Protein 9DTS (pdb70)

InterPro domains:
  IPR000629 ATP-dependent RNA helicase DEAD-box, conserved site [PS00039] (180-188)
  IPR001650 Helicase, C-terminal domain-like [PF00271] (259-367)
  IPR001650 Helicase, C-terminal domain-like [PS51194] (245-406)
  IPR001650 Helicase, C-terminal domain-like [SM00490] (286-367)
  IPR011545 DEAD/DEAH-box helicase domain [PF00270] (57-222)
  IPR014001 Helicase superfamily 1/2, ATP-binding domain [PS51192] (63-234)
  IPR014001 Helicase superfamily 1/2, ATP-binding domain [SM00487] (51-249)
  IPR014014 RNA helicase, DEAD-box type, Q motif [PS51195] (32-60)
  IPR027417 P-loop containing nucleoside triphosphate hydrolase [G3DSA:3.40.50.300] (20-238)
  IPR027417 P-loop containing nucleoside triphosphate hydrolase [G3DSA:3.40.50.300] (239-406)
  IPR027417 P-loop containing nucleoside triphosphate hydrolase [SSF52540] (101-387)
  IPR044728 ATP-dependent RNA helicase eIF4A, DEAD-box helicase domain [cd18046] (34-235)

Secondary structure (DSSP, 8-state):
-----GGGS---HHHHHHHHHHT--S--HHHHHHHHHHHTT--EEEE--TTS-HHHHHHHHHHHH--TTS-S--EEEE-SSHHHHHHHHHHHHHHTTTTT--EEEE-TTS-HHHHHHHHHH---SEEEE-HHHHHHHHHTTSS--TT--EEEEETHHHHTSHHHHHHHHHHHTTS-TT-EEEEEES---HHHHHHHTTT-SS-EEE---GGG-S-TTEEEEEEEEESGGGHHHHHHHHHHHS--SEEEEE-S-HHHHHHHHHHHHHTT---EEE-TTS-HHHHHHHHHHHHHTS--EEEE-GGGTSS---TTEEEEEESSPPSSHHHHHHHHTTSSGGG--EEEEEEEETTHHHHHHHHHHHHT---EEPPTT-S---/--------GGGS---HHHHHHHHHHT--S--HHHHHHHHHHHTT--EEEE--TTS-HHHHHHHHHHHH--TT--S--EEEE-SSHHHHHHHHHHHHHHTTTTT--EEEE-TTS-HHHHHHHHHH---SEEEE-HHHHHHHHHTTSS--TT--EEEETTHHHHTSTTTHHHHHHHHTTS-TT-EEEEEES---HHHHHHGGGT-SS-EEE---GGG-S-TTEEEEEEEEESGGGHHHHHHHHHHHS--SEEEEE-S-HHHHHHHHHHHHHTT---EEE-TTS-HHHHHHHHHHHHHTSS-EEEE-GGGTSS---TTEEEEEESSPPSSHHHHHHHHT-SSGGG-SEEEEEEEETTTHHHHHHHHHHTT---EE-/-----GGGS---HHHHHHHHHHT--S--HHHHHHHHHHHTT--EEEE--TTSSHHHHHHHHHHHH--TTS-S--EEEE-SSHHHHHHHHHHHHHHTTTTT--EEEE-TTS-HHHHHHHHHH---SEEEE-HHHHHHHHHTTSS--TT--EEEEESHHHHTSHHHHHHHHHHHTTS-TT-EEEEEES---HHHHHHHTTT-SS-EEE---GGG-S-TTEEEEEEE--SGGGHHHHHHHHHHHHTTSEEEEE-S-HHHHHHHHHHHHHTT---EEE-TTS-HHHHHHHHHHHHTTS--EEEE-GGGTSS---TTEEEEEESSPPSSHHHHHHHHTTSSGGG--EEEEEEE-HHHHHHHHHHHHHHT---EEP-S-GGGT-/--------GGGS---HHHHHHHHHHT--S--HHHHHHHHHHHHT--EEEE--TTS-HHHHHHHHHHHH--TTS-S--EEEE-SSHHHHHHHHHHHHHHTGGGT--EEEE-TTS-HHHHHHHHHH---SEEEE-HHHHHHHHHTTSS--TT--EEEEETHHHHTSHHHHHHHHHHHTTS-TT-EEEEEES---HHHHHHGGGT-SS-EEE---GGG-S-TTEEEEEEE-SSTTTHHHHHHHHHHHHTTSEEEEE-SSHHHHHHHHHHHHHTT---EEE-TTS-HHHHHHHHHHHHHTS--EEEE-GGGSSS---TTEEEEEESSPPSSSHHHHHHHGGG--SS--EEEEEEE-TTTHHHHHHHHHHHT---EEP-

Nearest PDB structures (foldseek):
  8c6j-assembly1_7  TM=9.774E-01  e=3.886E-52  Homo sapiens
  7pq0-assembly1_B  TM=5.576E-01  e=4.250E-59  Homo sapiens
  3eiq-assembly1_D  TM=5.871E-01  e=2.611E-53  Homo sapiens
  3eiq-assembly1_A  TM=5.941E-01  e=2.576E-50  Homo sapiens
  1fuu-assembly1_B  TM=5.474E-01  e=3.182E-46  Saccharomyces cerevisiae

Radius of gyration: 38.24 Å; Cα contacts (8 Å, |Δi|>4): 2919; chains: 4; bounding box: 91×89×108 Å

Solvent-accessible surface area: 65005 Å² total; per-residue (Å²): 203,95,26,90,11,0,86,88,4,140,17,40,136,37,0,32,150,1,0,70,72,102,56,58,120,132,7,13,58,4,7,38,97,0,0,39,20,0,38,148,34,121,6,0,0,1,8,10,46,10,11,30,22,26,34,3,0,1,0,0,0,0,1,51,28,12,105,63,135,48,178,12,6,2,1,0,0,0,0,18,20,75,4,1,0,46,24,0,15,107,22,2,89,33,0,3,108,109,29,58,18,37,12,13,26,0,6,12,44,59,104,46,100,54,11,0,77,77,13,52,155,70,48,1,15,0,0,0,0,11,5,52,21,0,36,33,0,9,13,65,108,34,2,61,37,136,95,1,88,2,0,0,0,8,10,0,9,57,0,8,37,100,62,40,48,98,79,8,132,26,0,53,105,80,16,63,117,112,2,9,0,0,0,0,0,3,4,8,32,34,102,12,21,86,35,2,112,157,38,12,119,143,28,61,88,30,41,33,45,30,48,97,7,19,34,148,28,8,91,16,7,54,25,54,7,80,130,70,126,109,5,14,90,28,4,17,76,5,62,132,35,18,84,72,64,5,6,7,2,0,0,61,73,131,181,43,0,76,113,0,17,106,62,0,94,66,111,134,27,108,12,17,11,0,8,41,115,31,77,16,156,85,13,60,63,26,11,136,55,2,88,80,27,87,17,99,8,1,0,0,14,52,26,4,0,22,15,8,47,8,86,105,4,36,21,0,6,0,1,11,12,2,126,79,121,28,22,1,4,3,0,6,2,10,1,2,24,132,59,92,133,0,9,0,0,0,0,1,12,101,125,28,104,124,48,8,61,71,5,42,49,38,2,28,17,71,10,92,107,26,58,158,131,57,46,101,25,103,104,60,130,77,91,16,80,32,0,63,94,3,139,17,52,158,45,0,32,104,1,0,52,64,99,30,58,58,88,1,12,61,7,9,22,84,0,0,18,0,0,36,116,39,100,20,0,0,0,4,10,53,12,38,19,25,23,35,4,0,2,0,0,0,1,1,44,31,17,92,50,129,54,165,12,4,2,1,1,0,0,0,16,20,74,5,1,0,41,22,0,34,98,22,1,45,28,0,0,54,59,15,5,5,28,11,14,29,0,5,12,42,57,101,50,208,56,11,20,90,55,11,121,96,43,39,3,8,0,0,0,0,12,4,50,23,0,67,41,0,8,63,121,204,74,4,61,37,136,96,2,77,2,3,0,1,8,10,0,8,46,0,8,36,215,60,40,79,89,81,3,125,64,0,46,111,89,18,60,128,127,12,12,2,1,0,0,0,3,0,7,24,94,102,8,36,100,43,0,102,149,34,13,192,111,9,16,91,17,80,38,156,32,90,118,5,35,32,145,23,18,129,13,43,49,31,56,8,68,129,70,116,119,4,20,73,27,2,8,85,14,58,127,102,50,129,35,68,7,1,6,4,0,0,51,71,126,209,50,0,77,102,0,18,103,68,1,92,79,108,135,26,111,11,17,11,0,9,37,106,29,105,14,160,80,12,47,65,26,10,144,74,2,78,86,24,87,16,109,5,1,0,0,13,43,25,5,1,13,21,6,73,10,33,55,1,33,11,4,5,0,1,9,10,8,126,53,110,27,17,1,6,3,0,9,12,27,10,8,41,76,16,30,122,8,54,0,1,0,0,0,5,97,155,36,41,175,48,7,130,60,1,34,102,50,1,107,28,84,7,111,108,103,170,116,15,91,10,0,88,90,4,139,19,45,151,36,0,33,150,0,0,79,69,100,48,60,131,126,7,15,63,5,8,36,94,0,0,31,15,0,36,129,36,111,11,0,0,0,7,10,46,7,12,32,22,26,35,4,0,0,0,0,0,1,1,50,34,16,98,70,139,49,181,13,6,0,1,1,0,0,0,18,22,74,5,2,0,25,20,0,39,115,23,1,82,34,0,2,106,105,23,56,8,25,11,19,26,0,7,12,45,59,101,48,92,58,12,0,87,96,11,66,160,105,45,3,15,0,0,0,0,12,4,52,24,0,37,34,0,10,14,81,124,38,4,59,36,136,90,2,64,1,0,0,0,8,9,0,8,54,0,9,36,174,44,42,68,77,82,6,118,29,0,50,111,77,17,61,108,107,10,13,0,0,0,0,0,3,3,6,30,36,104,10,24,98,32,1,112,169,43,13,162,143,30,57,92,28,70,31,34,26,33,100,7,32,28,178,23,8,95,16,1,36,25,63,8,108,122,78,118,106,2,16,64,27,0,15,108,13,28,107,26,1,44,68,49,4,0,7,0,0,0,67,72,130,169,44,0,74,108,0,17,127,82,0,97,82,108,131,50,107,11,18,11,0,8,40,113,32,105,17,169,79,12,36,76,24,5,104,73,2,71,86,29,87,15,98,2,1,0,0,14,55,26,5,1,24,14,8,50,8,63,101,4,13,1,0,0,0,1,14,10,3,117,83,117,29,20,2,5,3,0,6,1,10,1,2,22,123,54,105,151,2,2,0,0,0,0,0,10,113,103,34,29,152,36,5,89,86,3,30,46,32,3,24,22,41,9,67,92,45,41,172,75,8,35,115,51,42,103,58,138,90,92,14,94,33,1,63,90,2,135,17,46,158,44,0,32,104,1,0,55,67,101,23,55,53,77,4,13,63,6,7,36,78,0,0,20,0,1,38,134,34,108,26,0,1,0,10,6,48,11,18,27,22,26,33,4,0,0,0,0,0,0,1,48,28,15,87,41,112,49,153,12,6,1,0,2,0,0,0,16,20,74,5,2,0,46,23,0,19,126,21,1,88,32,0,0,73,65,16,10,13,29,12,14,31,0,2,12,46,60,100,47,199,58,10,19,77,58,10,112,106,50,42,4,14,0,0,0,0,12,5,49,21,0,70,42,0,7,68,113,210,77,5,60,36,135,91,4,75,2,2,0,1,9,11,0,8,46,0,9,38,205,60,39,87,80,81,3,127,62,0,40,108,83,17,61,125,129,10,12,0,0,0,0,1,3,9,18,31,93,103,8,39,99,49,1,117,156,32,8,225,129,17,15,98,17,82,28,163,93,70,120,8,16,38,144,40,6,118,14,18,48,26,74,5,84,96,95,129,114,10,18,64,28,6,15,103,12,40,129,43,4,45,128,47,3,0,7,0,0,0,47,72,136,213,57,0,75,105,0,21,118,70,4,97,87,108,138,45,101,16,15,12,0,9,38,106,33,111,16,172,84,11,58,54,15,13,168,70,2,66,45,11,88,12,111,3,1,1,0,13,44,27,5,0,12,21,7,52,8,54,41,2,25,12,0,0,0,2,11,14,9,127,51,103,26,17,0,8,3,0,5,1,14,0,1,24,92,62,28,135,0,32,0,8,0,0,3,11,111,116,15,70,116,43,8,122,80,1,46,110,42,3,114,21,80,10,85,109,74,132

Organism: Homo sapiens (NCBI:txid9606)

Structure (mmCIF, N/CA/C/O backbone):
data_9DTS
#
_entry.id   9DTS
#
_cell.length_a   66.110
_cell.length_b   87.314
_cell.length_c   93.159
_cell.angle_alpha   95.220
_cell.angle_beta   105.290
_cell.angle_gamma   108.350
#
_symmetry.space_group_name_H-M   'P 1'
#
loop_
_entity.id
_entity.type
_entity.pdbx_description
1 polymer 'Eukaryotic initiation factor 4A-I'
2 polymer "RNA (5'-R(P*AP*GP*AP*GP*AP*GP*AP*G)-3')"
3 non-polymer 'MAGNESIUM ION'
4 non-polymer 'PHOSPHOAMINOPHOSPHONIC ACID-ADENYLATE ESTER'
5 non-polymer "(3aR,4R,5S,5aR,10bR)-3a-hydroxy-N,8,10-trimethoxy-5a-(4-methoxyphenyl)-N,2-dimethyl-5-phenyl-3a,4,5,5a-tetrahydro-1H-[1]benzofuro[3',2':1,5]cyclopenta[1,2-d]imidazole-4-carboxamide"
6 water water
#
loop_
_atom_site.group_PDB
_atom_site.id
_atom_site.type_symbol
_atom_site.label_atom_id
_atom_site.label_alt_id
_atom_site.label_comp_id
_atom_site.label_asym_id
_atom_site.label_entity_id
_atom_site.label_seq_id
_atom_site.pdbx_PDB_ins_code
_atom_site.Cartn_x
_atom_site.Cartn_y
_atom_site.Cartn_z
_atom_site.occupancy
_atom_site.B_iso_or_equiv
_atom_site.auth_seq_id
_atom_site.auth_comp_id
_atom_site.auth_asym_id
_atom_site.auth_atom_id
_atom_site.pdbx_PDB_model_num
ATOM 1 N N . GLU A 1 11 ? -31.06550 18.31923 1.80668 1.000 57.01035 29 GLU A N 1
ATOM 2 C CA . GLU A 1 11 ? -30.34332 17.88060 3.00094 1.000 62.99086 29 GLU A CA 1
ATOM 3 C C . GLU A 1 11 ? -29.03048 18.62951 3.18738 1.000 61.03501 29 GLU A C 1
ATOM 4 O O . GLU A 1 11 ? -28.49689 18.67913 4.28830 1.000 57.02555 29 GLU A O 1
ATOM 15 N N . ILE A 1 12 ? -28.49871 19.17930 2.09965 1.000 59.48978 30 ILE A N 1
ATOM 16 C CA . ILE A 1 12 ? -27.30509 20.01632 2.12497 1.000 56.43465 30 ILE A CA 1
ATOM 17 C C . ILE A 1 12 ? -27.64755 21.27675 1.35117 1.000 54.65837 30 ILE A C 1
ATOM 18 O O . ILE A 1 12 ? -27.98108 21.20462 0.16284 1.000 54.56792 30 ILE A O 1
ATOM 34 N N . VAL A 1 13 ? -27.56812 22.42136 2.01872 1.000 52.33576 31 VAL A N 1
ATOM 35 C CA . VAL A 1 13 ? -28.00097 23.69672 1.45577 1.000 51.12873 31 VAL A CA 1
ATOM 36 C C . VAL A 1 13 ? -26.89203 24.69266 1.72290 1.000 48.85388 31 VAL A C 1
ATOM 37 O O . VAL A 1 13 ? -26.72884 25.15299 2.86280 1.000 44.72475 31 VAL A O 1
ATOM 50 N N . ASP A 1 14 ? -26.13927 25.03788 0.67609 1.000 49.63571 32 ASP A N 1
ATOM 51 C CA . ASP A 1 14 ? -24.86635 25.73295 0.81939 1.000 51.22859 32 ASP A CA 1
ATOM 52 C C . ASP A 1 14 ? -24.98874 27.25197 0.78438 1.000 41.79415 32 ASP A C 1
ATOM 53 O O . ASP A 1 14 ? -23.96474 27.93838 0.75345 1.000 43.37015 32 ASP A O 1
ATOM 62 N N . SER A 1 15 ? -26.20500 27.79382 0.82317 1.000 47.04766 33 SER A N 1
ATOM 63 C CA . SER A 1 15 ? -26.40886 29.23884 0.83925 1.000 44.94048 33 SER A CA 1
ATOM 64 C C . SER A 1 15 ? -27.50970 29.61955 1.82598 1.000 35.23422 33 SER A C 1
ATOM 65 O O . SER A 1 15 ? -28.59947 29.03829 1.80117 1.000 36.73484 33 SER A O 1
ATOM 73 N N . PHE A 1 16 ? -27.22832 30.61353 2.67338 1.000 34.87538 34 PHE A N 1
ATOM 74 C CA . PHE A 1 16 ? -28.27960 31.16233 3.52945 1.000 39.33134 34 PHE A CA 1
ATOM 75 C C . PHE A 1 16 ? -29.47290 31.61711 2.69722 1.000 40.41120 34 PHE A C 1
ATOM 76 O O . PHE A 1 16 ? -30.61791 31.56217 3.15771 1.000 38.96276 34 PHE A O 1
ATOM 93 N N . ASP A 1 17 ? -29.22704 32.02529 1.44922 1.000 41.64128 35 ASP A N 1
ATOM 94 C CA . ASP A 1 17 ? -30.28420 32.51514 0.56765 1.000 43.11176 35 ASP A CA 1
ATOM 95 C C . ASP A 1 17 ? -31.26737 31.43588 0.15338 1.000 42.99090 35 ASP A C 1
ATOM 96 O O . ASP A 1 17 ? -32.34995 31.77516 -0.34450 1.000 40.18474 35 ASP A O 1
ATOM 105 N N . ASP A 1 18 ? -30.92123 30.15667 0.35525 1.000 41.65594 36 ASP A N 1
ATOM 106 C CA . ASP A 1 18 ? -31.71514 29.01813 -0.08907 1.000 42.68048 36 ASP A CA 1
ATOM 107 C C . ASP A 1 18 ? -32.38923 28.28595 1.06503 1.000 43.55967 36 ASP A C 1
ATOM 108 O O . ASP A 1 18 ? -32.81477 27.13373 0.90514 1.000 47.31653 36 ASP A O 1
ATOM 117 N N . MET A 1 19 ? -32.50398 28.93079 2.22793 1.000 38.92547 37 MET A N 1
ATOM 118 C CA . MET A 1 19 ? -33.07079 28.30555 3.41857 1.000 42.64070 37 MET A CA 1
ATOM 119 C C . MET A 1 19 ? -34.45793 28.84599 3.75239 1.000 42.75233 37 MET A C 1
ATOM 120 O O . MET A 1 19 ? -35.03886 28.45830 4.78123 1.000 40.45526 37 MET A O 1
ATOM 134 N N . ASN A 1 20 ? -35.01033 29.72728 2.91601 1.000 40.70336 38 ASN A N 1
ATOM 135 C CA . ASN A 1 20 ? -36.36811 30.23519 3.10827 1.000 44.83367 38 ASN A CA 1
ATOM 136 C C . ASN A 1 20 ? -36.47499 31.05663 4.40110 1.000 39.53275 38 ASN A C 1
ATOM 137 O O . ASN A 1 20 ? -37.47406 30.99950 5.10990 1.000 41.60387 38 ASN A O 1
ATOM 148 N N . LEU A 1 21 ? -35.41875 31.79626 4.71304 1.000 34.19023 39 LEU A N 1
ATOM 149 C CA . LEU A 1 21 ? -35.38437 32.66067 5.88519 1.000 34.89361 39 LEU A CA 1
ATOM 150 C C . LEU A 1 21 ? -36.05313 33.99707 5.59444 1.000 38.11464 39 LEU A C 1
ATOM 151 O O . LEU A 1 21 ? -36.04171 34.48753 4.46085 1.000 37.70703 39 LEU A O 1
ATOM 167 N N . SER A 1 22 ? -36.62142 34.60543 6.63170 1.000 37.89733 40 SER A N 1
ATOM 168 C CA . SER A 1 22 ? -37.22103 35.93116 6.46332 1.000 38.62142 40 SER A CA 1
ATOM 169 C C . SER A 1 22 ? -36.15736 36.96099 6.08739 1.000 37.50691 40 SER A C 1
ATOM 170 O O . SER A 1 22 ? -34.96658 36.80733 6.37642 1.000 36.75220 40 SER A O 1
ATOM 178 N N . GLU A 1 23 ? -36.60014 38.04580 5.42692 1.000 36.94042 41 GLU A N 1
ATOM 179 C CA . GLU A 1 23 ? -35.64854 39.04374 4.94900 1.000 37.42883 41 GLU A CA 1
ATOM 180 C C . GLU A 1 23 ? -34.90621 39.70444 6.10103 1.000 31.11365 41 GLU A C 1
ATOM 181 O O . GLU A 1 23 ? -33.71567 40.02950 5.97323 1.000 35.89630 41 GLU A O 1
ATOM 193 N N . SER A 1 24 ? -35.58543 39.91711 7.23124 1.000 31.92898 42 SER A N 1
ATOM 194 C CA . SER A 1 24 ? -34.95254 40.56514 8.37874 1.000 33.11500 42 SER A CA 1
ATOM 195 C C . SER A 1 24 ? -33.90636 39.65623 9.01336 1.000 29.12154 42 SER A C 1
ATOM 196 O O . SER A 1 24 ? -32.84318 40.12728 9.45010 1.000 33.18729 42 SER A O 1
ATOM 204 N N . LEU A 1 25 ? -34.19002 38.36688 9.07103 1.000 33.98705 43 LEU A N 1
ATOM 205 C CA . LEU A 1 25 ? -33.20448 37.40279 9.58312 1.000 31.90458 43 LEU A CA 1
ATOM 206 C C . LEU A 1 25 ? -31.97432 37.35889 8.68771 1.000 24.67515 43 LEU A C 1
ATOM 207 O O . LEU A 1 25 ? -30.84208 37.49502 9.16282 1.000 28.02393 43 LEU A O 1
ATOM 223 N N . LEU A 1 26 ? -32.17828 37.22849 7.37418 1.000 32.01291 44 LEU A N 1
ATOM 224 C CA . LEU A 1 26 ? -31.04252 37.31132 6.46041 1.000 29.24929 44 LEU A CA 1
ATOM 225 C C . LEU A 1 26 ? -30.29503 38.62245 6.59965 1.000 33.11893 44 LEU A C 1
ATOM 226 O O . LEU A 1 26 ? -29.06100 38.63560 6.60802 1.000 37.13412 44 LEU A O 1
ATOM 242 N N . ARG A 1 27 ? -30.99504 39.76135 6.76780 1.000 33.01051 45 ARG A N 1
ATOM 243 C CA . ARG A 1 27 ? -30.23846 40.99611 6.92573 1.000 30.39486 45 ARG A CA 1
ATOM 244 C C . ARG A 1 27 ? -29.34286 40.92375 8.14787 1.000 28.28383 45 ARG A C 1
ATOM 245 O O . ARG A 1 27 ? -28.21010 41.39814 8.13382 1.000 28.62878 45 ARG A O 1
ATOM 266 N N . GLY A 1 28 ? -29.85049 40.33521 9.23155 1.000 28.22657 46 GLY A N 1
ATOM 267 C CA . GLY A 1 28 ? -29.04766 40.23333 10.42894 1.000 30.56383 46 GLY A CA 1
ATOM 268 C C . GLY A 1 28 ? -27.86671 39.27474 10.28337 1.000 23.07372 46 GLY A C 1
ATOM 269 O O . GLY A 1 28 ? -26.78610 39.55586 10.79815 1.000 26.34993 46 GLY A O 1
ATOM 273 N N . ILE A 1 29 ? -28.07869 38.14387 9.61095 1.000 28.88920 47 ILE A N 1
ATOM 274 C CA . ILE A 1 29 ? -26.98316 37.18657 9.33960 1.000 29.87481 47 ILE A CA 1
ATOM 275 C C . ILE A 1 29 ? -25.86276 37.88219 8.56908 1.000 30.91896 47 ILE A C 1
ATOM 276 O O . ILE A 1 29 ? -24.68742 37.86260 8.96817 1.000 27.55395 47 ILE A O 1
ATOM 292 N N . TYR A 1 30 ? -26.22164 38.54939 7.46104 1.000 33.90934 48 TYR A N 1
ATOM 293 C CA . TYR A 1 30 ? -25.19058 39.21688 6.66687 1.000 34.46748 48 TYR A CA 1
ATOM 294 C C . TYR A 1 30 ? -24.54280 40.38418 7.39961 1.000 37.48410 48 TYR A C 1
ATOM 295 O O . TYR A 1 30 ? -23.33430 40.59612 7.27412 1.000 37.67381 48 TYR A O 1
ATOM 313 N N . ALA A 1 31 ? -25.30189 41.14064 8.21572 1.000 36.02787 49 ALA A N 1
ATOM 314 C CA . ALA A 1 31 ? -24.70428 42.24283 8.96051 1.000 32.73291 49 ALA A CA 1
ATOM 315 C C . ALA A 1 31 ? -23.68503 41.78217 9.99411 1.000 27.02822 49 ALA A C 1
ATOM 316 O O . ALA A 1 31 ? -22.79960 42.55005 10.37355 1.000 37.61802 49 ALA A O 1
ATOM 323 N N . TYR A 1 32 ? -23.85420 40.57064 10.53701 1.000 30.29060 50 TYR A N 1
ATOM 324 C CA . TYR A 1 32 ? -22.94036 40.04319 11.55945 1.000 34.34089 50 TYR A CA 1
ATOM 325 C C . TYR A 1 32 ? -21.61520 39.62352 10.93677 1.000 34.88418 50 TYR A C 1
ATOM 326 O O . TYR A 1 32 ? -20.61159 39.47875 11.65568 1.000 36.14404 50 TYR A O 1
ATOM 344 N N . GLY A 1 33 ? -21.59758 39.47128 9.60988 1.000 28.85665 51 GLY A N 1
ATOM 345 C CA . GLY A 1 33 ? -20.40042 39.13550 8.87231 1.000 36.03731 51 GLY A CA 1
ATOM 346 C C . GLY A 1 33 ? -20.32450 37.71972 8.33833 1.000 38.93111 51 GLY A C 1
ATOM 347 O O . GLY A 1 33 ? -19.27686 37.34480 7.81566 1.000 45.21520 51 GLY A O 1
ATOM 351 N N . PHE A 1 34 ? -21.38472 36.92332 8.46386 1.000 33.05296 52 PHE A N 1
ATOM 352 C CA . PHE A 1 34 ? -21.40449 35.61839 7.82112 1.000 41.25879 52 PHE A CA 1
ATOM 353 C C . PHE A 1 34 ? -21.61558 35.80802 6.33171 1.000 43.08919 52 PHE A C 1
ATOM 354 O O . PHE A 1 34 ? -22.26406 36.76261 5.89960 1.000 40.43971 52 PHE A O 1
ATOM 371 N N . GLU A 1 35 ? -21.06641 34.91135 5.54891 1.000 43.49119 53 GLU A N 1
ATOM 372 C CA . GLU A 1 35 ? -21.31811 34.97457 4.10575 1.000 42.77802 53 GLU A CA 1
ATOM 373 C C . GLU A 1 35 ? -21.87400 33.66780 3.56575 1.000 40.85913 53 GLU A C 1
ATOM 374 O O . GLU A 1 35 ? -22.83156 33.68992 2.79304 1.000 44.81280 53 GLU A O 1
ATOM 386 N N . LYS A 1 36 ? -21.31582 32.53279 3.97063 1.000 40.98900 54 LYS A N 1
ATOM 387 C CA . LYS A 1 36 ? -21.77677 31.22381 3.54105 1.000 39.73475 54 LYS A CA 1
ATOM 388 C C . LYS A 1 36 ? -21.88928 30.35105 4.78386 1.000 33.67092 54 LYS A C 1
ATOM 389 O O . LYS A 1 36 ? -21.06962 30.47511 5.70011 1.000 33.37509 54 LYS A O 1
ATOM 408 N N . PRO A 1 37 ? -22.86665 29.47287 4.84299 1.000 33.39545 55 PRO A N 1
ATOM 409 C CA . PRO A 1 37 ? -23.01599 28.63661 6.03058 1.000 34.30839 55 PRO A CA 1
ATOM 410 C C . PRO A 1 37 ? -21.88290 27.63417 6.17194 1.000 38.06579 55 PRO A C 1
ATOM 411 O O . PRO A 1 37 ? -21.33382 27.12338 5.18971 1.000 37.75880 55 PRO A O 1
ATOM 422 N N . SER A 1 38 ? -21.55822 27.33902 7.42209 1.000 33.19173 56 SER A N 1
ATOM 423 C CA . SER A 1 38 ? -20.61945 26.27563 7.74625 1.000 37.00596 56 SER A CA 1
ATOM 424 C C . SER A 1 38 ? -21.21302 24.90968 7.40066 1.000 33.42549 56 SER A C 1
ATOM 425 O O . SER A 1 38 ? -22.38662 24.76964 7.06582 1.000 36.27952 56 SER A O 1
ATOM 433 N N . ALA A 1 39 ? -20.36957 23.86810 7.46070 1.000 36.90061 57 ALA A N 1
ATOM 434 C CA . ALA A 1 39 ? -20.85808 22.53692 7.11704 1.000 36.31595 57 ALA A CA 1
ATOM 435 C C . ALA A 1 39 ? -22.02876 22.13585 8.00185 1.000 32.36954 57 ALA A C 1
ATOM 436 O O . ALA A 1 39 ? -23.03743 21.61996 7.51737 1.000 35.12086 57 ALA A O 1
ATOM 443 N N . ILE A 1 40 ? -21.92971 22.37989 9.30027 1.000 32.11450 58 ILE A N 1
ATOM 444 C CA . ILE A 1 40 ? -23.02101 21.96911 10.17112 1.000 32.22207 58 ILE A CA 1
ATOM 445 C C . ILE A 1 40 ? -24.27226 22.80843 9.89503 1.000 31.30860 58 ILE A C 1
ATOM 446 O O . ILE A 1 40 ? -25.38952 22.30904 9.96241 1.000 29.94567 58 ILE A O 1
ATOM 462 N N . GLN A 1 41 ? -24.10174 24.09262 9.59039 1.000 29.23498 59 GLN A N 1
ATOM 463 C CA . GLN A 1 41 ? -25.25939 24.94629 9.26747 1.000 32.15983 59 GLN A CA 1
ATOM 464 C C . GLN A 1 41 ? -26.00692 24.44742 8.03087 1.000 30.88371 59 GLN A C 1
ATOM 465 O O . GLN A 1 41 ? -27.24661 24.43927 7.99983 1.000 28.04707 59 GLN A O 1
ATOM 479 N N . GLN A 1 42 ? -25.25321 23.96084 7.02469 1.000 34.78188 60 GLN A N 1
ATOM 480 C CA . GLN A 1 42 ? -25.84146 23.46831 5.78412 1.000 35.56025 60 GLN A CA 1
ATOM 481 C C . GLN A 1 42 ? -26.65830 22.20308 5.99079 1.000 34.84461 60 GLN A C 1
ATOM 482 O O . GLN A 1 42 ? -27.53043 21.89995 5.16695 1.000 39.32364 60 GLN A O 1
ATOM 496 N N . ARG A 1 43 ? -26.38061 21.46213 7.05971 1.000 32.33065 61 ARG A N 1
ATOM 497 C CA . ARG A 1 43 ? -27.09159 20.23054 7.35554 1.000 34.28486 61 ARG A CA 1
ATOM 498 C C . ARG A 1 43 ? -28.18616 20.39819 8.40019 1.000 37.63831 61 ARG A C 1
ATOM 499 O O . ARG A 1 43 ? -29.23256 19.76148 8.30753 1.000 34.68087 61 ARG A O 1
ATOM 520 N N . ALA A 1 44 ? -27.97892 21.24708 9.40660 1.000 30.85051 62 ALA A N 1
ATOM 521 C CA . ALA A 1 44 ? -28.87069 21.18598 10.56110 1.000 32.57302 62 ALA A CA 1
ATOM 522 C C . ALA A 1 44 ? -29.88449 22.31908 10.63561 1.000 29.65032 62 ALA A C 1
ATOM 523 O O . ALA A 1 44 ? -30.93787 22.13514 11.26331 1.000 31.82559 62 ALA A O 1
ATOM 530 N N . ILE A 1 45 ? -29.65153 23.46215 10.00092 1.000 31.10222 63 ILE A N 1
ATOM 531 C CA . ILE A 1 45 ? -30.58380 24.57429 10.20050 1.000 31.46360 63 ILE A CA 1
ATOM 532 C C . ILE A 1 45 ? -31.98562 24.16890 9.74078 1.000 31.97264 63 ILE A C 1
ATOM 533 O O . ILE A 1 45 ? -32.96738 24.28467 10.48903 1.000 30.42858 63 ILE A O 1
ATOM 549 N N . LEU A 1 46 ? -32.09307 23.56775 8.54648 1.000 35.36847 64 LEU A N 1
ATOM 550 C CA . LEU A 1 46 ? -33.42509 23.32198 7.98776 1.000 36.35238 64 LEU A CA 1
ATOM 551 C C . LEU A 1 46 ? -34.24214 22.28106 8.75345 1.000 32.84030 64 LEU A C 1
ATOM 552 O O . LEU A 1 46 ? -35.44465 22.51263 8.96575 1.000 32.51928 64 LEU A O 1
ATOM 568 N N . PRO A 1 47 ? -33.71550 21.13204 9.14583 1.000 31.62064 65 PRO A N 1
ATOM 569 C CA . PRO A 1 47 ? -34.54042 20.24768 9.97428 1.000 34.02089 65 PRO A CA 1
ATOM 570 C C . PRO A 1 47 ? -34.92604 20.88236 11.30155 1.000 31.88128 65 PRO A C 1
ATOM 571 O O . PRO A 1 47 ? -36.04057 20.63599 11.80409 1.000 31.46291 65 PRO A O 1
ATOM 582 N N . CYS A 1 48 ? -34.06688 21.74335 11.87186 1.000 30.25807 66 CYS A N 1
ATOM 583 C CA . CYS A 1 48 ? -34.48281 22.46005 13.08043 1.000 29.12516 66 CYS A CA 1
ATOM 584 C C . CYS A 1 48 ? -35.63071 23.42345 12.78138 1.000 26.78912 66 CYS A C 1
ATOM 585 O O . CYS A 1 48 ? -36.62174 23.47408 13.51166 1.000 32.74270 66 CYS A O 1
ATOM 593 N N . ILE A 1 49 ? -35.51387 24.21350 11.72067 1.000 32.88810 67 ILE A N 1
ATOM 594 C CA . ILE A 1 49 ? -36.61010 25.13419 11.37076 1.000 35.19425 67 ILE A CA 1
ATOM 595 C C . ILE A 1 49 ? -37.92210 24.38261 11.21167 1.000 34.90944 67 ILE A C 1
ATOM 596 O O . ILE A 1 49 ? -38.98213 24.86197 11.62644 1.000 36.68401 67 ILE A O 1
ATOM 612 N N . LYS A 1 50 ? -37.86707 23.18434 10.62025 1.000 36.54579 68 LYS A N 1
ATOM 613 C CA . LYS A 1 50 ? -39.04724 22.38888 10.29602 1.000 33.15119 68 LYS A CA 1
ATOM 614 C C . LYS A 1 50 ? -39.67413 21.72382 11.50808 1.000 37.56172 68 LYS A C 1
ATOM 615 O O . LYS A 1 50 ? -40.75145 21.15809 11.39057 1.000 35.93465 68 LYS A O 1
ATOM 634 N N . GLY A 1 51 ? -39.03719 21.76098 12.67860 1.000 30.96048 69 GLY A N 1
ATOM 635 C CA . GLY A 1 51 ? -39.66671 21.23793 13.85806 1.000 32.00629 69 GLY A CA 1
ATOM 636 C C . GLY A 1 51 ? -39.22027 19.85318 14.29501 1.000 31.76284 69 GLY A C 1
ATOM 637 O O . GLY A 1 51 ? -39.76500 19.35003 15.28983 1.000 33.75055 69 GLY A O 1
ATOM 641 N N . TYR A 1 52 ? -38.25509 19.23252 13.60525 1.000 31.20701 70 TYR A N 1
ATOM 642 C CA . TYR A 1 52 ? -37.75608 17.91514 13.98218 1.000 34.24709 70 TYR A CA 1
ATOM 643 C C . TYR A 1 52 ? -36.91425 18.02788 15.24884 1.000 30.13223 70 TYR A C 1
ATOM 644 O O . TYR A 1 52 ? -36.21904 19.02090 15.45434 1.000 29.40720 70 TYR A O 1
ATOM 662 N N . ASP A 1 53 ? -36.98254 16.99015 16.09014 1.000 31.18483 71 ASP A N 1
ATOM 663 C CA . ASP A 1 53 ? -35.94645 16.78101 17.10758 1.000 31.60033 71 ASP A CA 1
ATOM 664 C C . ASP A 1 53 ? -34.62692 16.44388 16.40700 1.000 31.98814 71 ASP A C 1
ATOM 665 O O . ASP A 1 53 ? -34.59117 15.64455 15.46957 1.000 26.68626 71 ASP A O 1
ATOM 674 N N . VAL A 1 54 ? -33.54219 17.08305 16.83653 1.000 25.15815 72 VAL A N 1
ATOM 675 C CA . VAL A 1 54 ? -32.28498 17.00832 16.13292 1.000 24.25542 72 VAL A CA 1
ATOM 676 C C . VAL A 1 54 ? -31.16397 16.85238 17.15182 1.000 28.69213 72 VAL A C 1
ATOM 677 O O . VAL A 1 54 ? -31.14924 17.53298 18.18860 1.000 27.52589 72 VAL A O 1
ATOM 690 N N . ILE A 1 55 ? -30.22058 15.97451 16.83717 1.000 25.93661 73 ILE A N 1
ATOM 691 C CA . ILE A 1 55 ? -28.95068 15.87013 17.53330 1.000 24.66900 73 ILE A CA 1
ATOM 692 C C . ILE A 1 55 ? -27.87998 16.29311 16.53650 1.000 27.47923 73 ILE A C 1
ATOM 693 O O . ILE A 1 55 ? -27.68176 15.65935 15.48801 1.000 26.49438 73 ILE A O 1
ATOM 709 N N . ALA A 1 56 ? -27.22484 17.38299 16.83653 1.000 24.27748 74 ALA A N 1
ATOM 710 C CA . ALA A 1 56 ? -26.28492 18.01350 15.91622 1.000 29.58804 74 ALA A CA 1
ATOM 711 C C . ALA A 1 56 ? -24.91018 18.01136 16.55454 1.000 32.76682 74 ALA A C 1
ATOM 712 O O . ALA A 1 56 ? -24.64935 18.77948 17.48606 1.000 27.32702 74 ALA A O 1
ATOM 719 N N . GLN A 1 57 ? -24.01446 17.19761 16.01644 1.000 27.04765 75 GLN A N 1
ATOM 720 C CA . GLN A 1 57 ? -22.61913 17.18165 16.42767 1.000 26.66268 75 GLN A CA 1
ATOM 721 C C . GLN A 1 57 ? -21.72381 17.70266 15.30788 1.000 27.46095 75 GLN A C 1
ATOM 722 O O . GLN A 1 57 ? -21.95600 17.43504 14.12430 1.000 29.86696 75 GLN A O 1
ATOM 736 N N . ALA A 1 58 ? -20.72993 18.49644 15.67774 1.000 27.93341 76 ALA A N 1
ATOM 737 C CA . ALA A 1 58 ? -19.75625 18.98800 14.72373 1.000 30.61929 76 ALA A CA 1
ATOM 738 C C . ALA A 1 58 ? -18.52792 19.46244 15.47811 1.000 29.48705 76 ALA A C 1
ATOM 739 O O . ALA A 1 58 ? -18.57978 19.77739 16.67813 1.000 25.96291 76 ALA A O 1
ATOM 746 N N . GLN A 1 59 ? -17.42450 19.55157 14.73572 1.000 27.91920 77 GLN A N 1
ATOM 747 C CA . GLN A 1 59 ? -16.14250 19.93950 15.28599 1.000 29.06760 77 GLN A CA 1
ATOM 748 C C . GLN A 1 59 ? -16.20718 21.29443 16.00074 1.000 31.59036 77 GLN A C 1
ATOM 749 O O . GLN A 1 59 ? -17.04437 22.15352 15.69065 1.000 29.76264 77 GLN A O 1
ATOM 763 N N . SER A 1 60 ? -15.32389 21.46648 16.98360 1.000 29.01380 78 SER A N 1
ATOM 764 C CA . SER A 1 60 ? -15.21939 22.73469 17.69982 1.000 29.37755 78 SER A CA 1
ATOM 765 C C . SER A 1 60 ? -15.02132 23.89401 16.73398 1.000 33.20538 78 SER A C 1
ATOM 766 O O . SER A 1 60 ? -14.24199 23.80828 15.78437 1.000 32.07976 78 SER A O 1
ATOM 774 N N . GLY A 1 61 ? -15.74468 24.97751 16.97988 1.000 30.18685 79 GLY A N 1
ATOM 775 C CA . GLY A 1 61 ? -15.54113 26.20873 16.24787 1.000 32.19020 79 GLY A CA 1
ATOM 776 C C . GLY A 1 61 ? -16.14608 26.24301 14.87221 1.000 31.29099 79 GLY A C 1
ATOM 777 O O . GLY A 1 61 ? -15.75905 27.10597 14.07196 1.000 35.37958 79 GLY A O 1
ATOM 781 N N . THR A 1 62 ? -17.08853 25.37046 14.55644 1.000 29.61685 80 THR A N 1
ATOM 782 C CA . THR A 1 62 ? -17.64198 25.29074 13.20291 1.000 31.69703 80 THR A CA 1
ATOM 783 C C . THR A 1 62 ? -18.97103 26.00359 13.07433 1.000 26.89213 80 THR A C 1
ATOM 784 O O . THR A 1 62 ? -19.60219 25.90887 12.02317 1.000 30.89785 80 THR A O 1
ATOM 795 N N . GLY A 1 63 ? -19.45483 26.62395 14.14754 1.000 27.87095 81 GLY A N 1
ATOM 796 C CA . GLY A 1 63 ? -20.68104 27.40969 14.10413 1.000 26.28216 81 GLY A CA 1
ATOM 797 C C . GLY A 1 63 ? -21.95061 26.80056 14.65484 1.000 24.50651 81 GLY A C 1
ATOM 798 O O . GLY A 1 63 ? -23.03663 27.09720 14.12915 1.000 27.85049 81 GLY A O 1
ATOM 802 N N . LYS A 1 64 ? -21.87258 25.98467 15.70816 1.000 21.44201 82 LYS A N 1
ATOM 803 C CA . LYS A 1 64 ? -23.08672 25.38157 16.24689 1.000 22.84950 82 LYS A CA 1
ATOM 804 C C . LYS A 1 64 ? -23.99950 26.43874 16.89335 1.000 23.41047 82 LYS A C 1
ATOM 805 O O . LYS A 1 64 ? -25.20635 26.25797 16.86256 1.000 24.65262 82 LYS A O 1
ATOM 824 N N . THR A 1 65 ? -23.45796 27.52343 17.45011 1.000 24.69251 83 THR A N 1
ATOM 825 C CA . THR A 1 65 ? -24.32119 28.56163 18.03334 1.000 25.42723 83 THR A CA 1
ATOM 826 C C . THR A 1 65 ? -25.30277 29.11300 17.00016 1.000 27.68160 83 THR A C 1
ATOM 827 O O . THR A 1 65 ? -26.52394 29.11106 17.20933 1.000 25.23016 83 THR A O 1
ATOM 838 N N . ALA A 1 66 ? -24.78987 29.56802 15.85584 1.000 25.76723 84 ALA A N 1
ATOM 839 C CA . ALA A 1 66 ? -25.70307 30.13547 14.86855 1.000 26.56975 84 ALA A CA 1
ATOM 840 C C . ALA A 1 66 ? -26.62446 29.09956 14.28444 1.000 22.00791 84 ALA A C 1
ATOM 841 O O . ALA A 1 66 ? -27.69162 29.44579 13.78312 1.000 26.09996 84 ALA A O 1
ATOM 848 N N . THR A 1 67 ? -26.22924 27.81646 14.28389 1.000 23.34012 85 THR A N 1
ATOM 849 C CA . THR A 1 67 ? -27.13126 26.77429 13.83330 1.000 24.14883 85 THR A CA 1
ATOM 850 C C . THR A 1 67 ? -28.43970 26.78900 14.62233 1.000 25.98236 85 THR A C 1
ATOM 851 O O . THR A 1 67 ? -29.53125 26.76574 14.04448 1.000 24.60706 85 THR A O 1
ATOM 862 N N . PHE A 1 68 ? -28.36654 26.82993 15.95947 1.000 24.87147 86 PHE A N 1
ATOM 863 C CA . PHE A 1 68 ? -29.62454 26.86283 16.67300 1.000 23.81634 86 PHE A CA 1
ATOM 864 C C . PHE A 1 68 ? -30.18248 28.27614 16.72832 1.000 23.42889 86 PHE A C 1
ATOM 865 O O . PHE A 1 68 ? -31.41044 28.44272 16.71326 1.000 26.78201 86 PHE A O 1
ATOM 882 N N . ALA A 1 69 ? -29.31419 29.29613 16.74828 1.000 25.10497 87 ALA A N 1
ATOM 883 C CA . ALA A 1 69 ? -29.81329 30.66327 16.83235 1.000 24.42664 87 ALA A CA 1
ATOM 884 C C . ALA A 1 69 ? -30.66726 30.98598 15.60899 1.000 24.83668 87 ALA A C 1
ATOM 885 O O . ALA A 1 69 ? -31.77646 31.55158 15.72533 1.000 26.85386 87 ALA A O 1
ATOM 892 N N . ILE A 1 70 ? -30.13629 30.72952 14.42123 1.000 25.86858 88 ILE A N 1
ATOM 893 C CA . ILE A 1 70 ? -30.91101 31.02698 13.21871 1.000 25.10500 88 ILE A CA 1
ATOM 894 C C . ILE A 1 70 ? -32.19459 30.20142 13.18580 1.000 26.13755 88 ILE A C 1
ATOM 895 O O . ILE A 1 70 ? -33.26410 30.70552 12.81137 1.000 27.56223 88 ILE A O 1
ATOM 911 N N . SER A 1 71 ? -32.13820 28.91715 13.55534 1.000 27.24086 89 SER A N 1
ATOM 912 C CA . SER A 1 71 ? -33.36595 28.11880 13.51838 1.000 29.94471 89 SER A CA 1
ATOM 913 C C . SER A 1 71 ? -34.43833 28.64314 14.49079 1.000 28.67637 89 SER A C 1
ATOM 914 O O . SER A 1 71 ? -35.62195 28.66193 14.15806 1.000 28.21912 89 SER A O 1
ATOM 922 N N . ILE A 1 72 ? -34.05621 29.02738 15.72473 1.000 27.59176 90 ILE A N 1
ATOM 923 C CA . ILE A 1 72 ? -35.03707 29.54343 16.67399 1.000 27.23133 90 ILE A CA 1
ATOM 924 C C . ILE A 1 72 ? -35.64667 30.83537 16.13552 1.000 25.25849 90 ILE A C 1
ATOM 925 O O . ILE A 1 72 ? -36.87066 31.00947 16.12562 1.000 29.81898 90 ILE A O 1
ATOM 941 N N . LEU A 1 73 ? -34.79018 31.74200 15.66357 1.000 26.52643 91 LEU A N 1
ATOM 942 C CA . LEU A 1 73 ? -35.24649 33.04461 15.20012 1.000 26.23601 91 LEU A CA 1
ATOM 943 C C . LEU A 1 73 ? -36.26417 32.89114 14.07632 1.000 29.22773 91 LEU A C 1
ATOM 944 O O . LEU A 1 73 ? -37.27054 33.62447 14.02021 1.000 29.93781 91 LEU A O 1
ATOM 960 N N . GLN A 1 74 ? -36.01857 31.95181 13.16484 1.000 28.55829 92 GLN A N 1
ATOM 961 C CA . GLN A 1 74 ? -36.93412 31.80438 12.02558 1.000 30.26236 92 GLN A CA 1
ATOM 962 C C . GLN A 1 74 ? -38.30478 31.32844 12.46992 1.000 32.10142 92 GLN A C 1
ATOM 963 O O . GLN A 1 74 ? -39.30083 31.67236 11.82434 1.000 33.79074 92 GLN A O 1
ATOM 977 N N . GLN A 1 75 ? -38.37802 30.57133 13.58167 1.000 30.19007 93 GLN A N 1
ATOM 978 C CA . GLN A 1 75 ? -39.62298 30.04327 14.12966 1.000 29.99557 93 GLN A CA 1
ATOM 979 C C . GLN A 1 75 ? -40.39992 31.01554 15.01330 1.000 31.87814 93 GLN A C 1
ATOM 980 O O . GLN A 1 75 ? -41.54123 30.70872 15.35087 1.000 34.60196 93 GLN A O 1
ATOM 994 N N . ILE A 1 76 ? -39.81594 32.14235 15.41179 1.000 30.47090 94 ILE A N 1
ATOM 995 C CA . ILE A 1 76 ? -40.48213 33.00217 16.39034 1.000 32.38900 94 ILE A CA 1
ATOM 996 C C . ILE A 1 76 ? -41.69239 33.65708 15.74036 1.000 33.60415 94 ILE A C 1
ATOM 997 O O . ILE A 1 76 ? -41.59518 34.20779 14.63574 1.000 36.58487 94 ILE A O 1
ATOM 1013 N N . GLU A 1 77 ? -42.82115 33.62972 16.44121 1.000 32.93102 95 GLU A N 1
ATOM 1014 C CA . GLU A 1 77 ? -43.98912 34.45184 16.09471 1.000 36.78264 95 GLU A CA 1
ATOM 1015 C C . GLU A 1 77 ? -43.81960 35.79546 16.78849 1.000 34.40148 95 GLU A C 1
ATOM 1016 O O . GLU A 1 77 ? -44.10392 35.93100 17.97846 1.000 34.25302 95 GLU A O 1
ATOM 1028 N N . LEU A 1 78 ? -43.34568 36.79825 16.04478 1.000 31.67797 96 LEU A N 1
ATOM 1029 C CA . LEU A 1 78 ? -42.92295 38.04337 16.65974 1.000 36.39925 96 LEU A CA 1
ATOM 1030 C C . LEU A 1 78 ? -44.08414 38.75425 17.35268 1.000 42.78267 96 LEU A C 1
ATOM 1031 O O . LEU A 1 78 ? -43.89744 39.37521 18.40854 1.000 34.84820 96 LEU A O 1
ATOM 1047 N N . ASP A 1 79 ? -45.29071 38.66301 16.78884 1.000 42.88848 97 ASP A N 1
ATOM 1048 C CA . ASP A 1 79 ? -46.43923 39.33763 17.38935 1.000 45.61956 97 ASP A CA 1
ATOM 1049 C C . ASP A 1 79 ? -46.97094 38.62611 18.62297 1.000 40.79916 97 ASP A C 1
ATOM 1050 O O . ASP A 1 79 ? -47.83196 39.18161 19.31629 1.000 34.41785 97 ASP A O 1
ATOM 1059 N N . LEU A 1 80 ? -46.49807 37.42148 18.92493 1.000 37.86527 98 LEU A N 1
ATOM 1060 C CA . LEU A 1 80 ? -46.89362 36.71412 20.14097 1.000 34.54519 98 LEU A CA 1
ATOM 1061 C C . LEU A 1 80 ? -45.95338 37.15337 21.26150 1.000 41.61522 98 LEU A C 1
ATOM 1062 O O . LEU A 1 80 ? -44.74919 36.87120 21.22511 1.000 35.14603 98 LEU A O 1
ATOM 1078 N N . LYS A 1 81 ? -46.48881 37.87341 22.24265 1.000 34.16125 99 LYS A N 1
ATOM 1079 C CA . LYS A 1 81 ? -45.65914 38.42060 23.31806 1.000 38.62442 99 LYS A CA 1
ATOM 1080 C C . LYS A 1 81 ? -45.55272 37.37865 24.43011 1.000 40.18686 99 LYS A C 1
ATOM 1081 O O . LYS A 1 81 ? -46.06301 37.53596 25.54122 1.000 33.29571 99 LYS A O 1
ATOM 1100 N N . ALA A 1 82 ? -44.86771 36.28027 24.09632 1.000 31.56184 100 ALA A N 1
ATOM 1101 C CA . ALA A 1 82 ? -44.68444 35.20582 25.03551 1.000 29.68784 100 ALA A CA 1
ATOM 1102 C C . ALA A 1 82 ? -43.37197 34.51834 24.69908 1.000 34.46730 100 ALA A C 1
ATOM 1103 O O . ALA A 1 82 ? -42.81880 34.66853 23.59004 1.000 29.31941 100 ALA A O 1
ATOM 1110 N N . THR A 1 83 ? -42.86887 33.79306 25.69462 1.000 28.80646 101 THR A N 1
ATOM 1111 C CA . THR A 1 83 ? -41.62728 33.02912 25.54214 1.000 27.49860 101 THR A CA 1
ATOM 1112 C C . THR A 1 83 ? -41.90460 31.77198 24.72923 1.000 26.05167 101 THR A C 1
ATOM 1113 O O . THR A 1 83 ? -42.78785 30.98828 25.08123 1.000 28.71804 101 THR A O 1
ATOM 1124 N N . GLN A 1 84 ? -41.14528 31.57821 23.63494 1.000 27.36334 102 GLN A N 1
ATOM 1125 C CA . GLN A 1 84 ? -41.38739 30.54749 22.65669 1.000 26.70368 102 GLN A CA 1
ATOM 1126 C C . GLN A 1 84 ? -40.23583 29.56857 22.51848 1.000 24.22592 102 GLN A C 1
ATOM 1127 O O . GLN A 1 84 ? -40.43094 28.46598 21.96192 1.000 25.69925 102 GLN A O 1
ATOM 1141 N N . ALA A 1 85 ? -39.06390 29.91166 23.07848 1.000 26.33116 103 ALA A N 1
ATOM 1142 C CA . ALA A 1 85 ? -37.86910 29.07604 22.96383 1.000 25.37031 103 ALA A CA 1
ATOM 1143 C C . ALA A 1 85 ? -36.99495 29.25827 24.20373 1.000 21.39607 103 ALA A C 1
ATOM 1144 O O . ALA A 1 85 ? -36.82272 30.37235 24.69812 1.000 22.71398 103 ALA A O 1
ATOM 1151 N N . LEU A 1 86 ? -36.42247 28.14228 24.66492 1.000 23.77651 104 LEU A N 1
ATOM 1152 C CA . LEU A 1 86 ? -35.55362 28.11692 25.83604 1.000 20.57412 104 LEU A CA 1
ATOM 1153 C C . LEU A 1 86 ? -34.26317 27.39266 25.46804 1.000 20.59269 104 LEU A C 1
ATOM 1154 O O . LEU A 1 86 ? -34.31203 26.24685 25.01106 1.000 21.80139 104 LEU A O 1
ATOM 1170 N N . VAL A 1 87 ? -33.12160 28.05956 25.68308 1.000 18.94873 105 VAL A N 1
ATOM 1171 C CA . VAL A 1 87 ? -31.79370 27.50616 25.43638 1.000 19.60406 105 VAL A CA 1
ATOM 1172 C C . VAL A 1 87 ? -31.09696 27.38740 26.78799 1.000 19.44046 105 VAL A C 1
ATOM 1173 O O . VAL A 1 87 ? -31.10996 28.33410 27.56942 1.000 20.21786 105 VAL A O 1
ATOM 1186 N N . LEU A 1 88 ? -30.54069 26.21902 27.08413 1.000 20.36993 106 LEU A N 1
ATOM 1187 C CA . LEU A 1 88 ? -29.74148 26.05027 28.28767 1.000 19.63127 106 LEU A CA 1
ATOM 1188 C C . LEU A 1 88 ? -28.28529 25.80422 27.93706 1.000 22.02577 106 LEU A C 1
ATOM 1189 O O . LEU A 1 88 ? -27.97689 25.05462 27.00366 1.000 23.22878 106 LEU A O 1
ATOM 1205 N N . ALA A 1 89 ? -27.40778 26.36222 28.74127 1.000 21.86123 107 ALA A N 1
ATOM 1206 C CA . ALA A 1 89 ? -25.96609 26.18527 28.65769 1.000 22.63792 107 ALA A CA 1
ATOM 1207 C C . ALA A 1 89 ? -25.42463 25.87801 30.03326 1.000 21.80922 107 ALA A C 1
ATOM 1208 O O . ALA A 1 89 ? -26.03157 26.24127 31.05084 1.000 20.71435 107 ALA A O 1
ATOM 1215 N N . PRO A 1 90 ? -24.25711 25.20447 30.10994 1.000 23.16651 108 PRO A N 1
ATOM 1216 C CA . PRO A 1 90 ? -23.73828 24.79825 31.43637 1.000 20.15946 108 PRO A CA 1
ATOM 1217 C C . PRO A 1 90 ? -23.10555 25.88987 32.25267 1.000 20.33915 108 PRO A C 1
ATOM 1218 O O . PRO A 1 90 ? -22.98956 25.72197 33.49413 1.000 19.75292 108 PRO A O 1
ATOM 1229 N N . THR A 1 91 ? -22.67677 26.99970 31.64628 1.000 21.29850 109 THR A N 1
ATOM 1230 C CA . THR A 1 91 ? -22.04758 28.05458 32.38777 1.000 22.26409 109 THR A CA 1
ATOM 1231 C C . THR A 1 91 ? -22.67508 29.40937 32.07743 1.000 20.60273 109 THR A C 1
ATOM 1232 O O . THR A 1 91 ? -23.27968 29.65573 31.01006 1.000 19.96461 109 THR A O 1
ATOM 1243 N N . ARG A 1 92 ? -22.48437 30.29115 33.03173 1.000 20.90095 110 ARG A N 1
ATOM 1244 C CA . ARG A 1 92 ? -22.98662 31.65921 32.89933 1.000 23.28222 110 ARG A CA 1
ATOM 1245 C C . ARG A 1 92 ? -22.28106 32.40196 31.77244 1.000 25.13402 110 ARG A C 1
ATOM 1246 O O . ARG A 1 92 ? -22.93019 33.14732 31.01924 1.000 22.93086 110 ARG A O 1
ATOM 1267 N N . GLU A 1 93 ? -20.95558 32.18424 31.62382 1.000 22.75701 111 GLU A N 1
ATOM 1268 C CA . GLU A 1 93 ? -20.21738 32.89805 30.58941 1.000 21.46430 111 GLU A CA 1
ATOM 1269 C C . GLU A 1 93 ? -20.69244 32.44611 29.22969 1.000 23.15989 111 GLU A C 1
ATOM 1270 O O . GLU A 1 93 ? -20.81433 33.26044 28.31182 1.000 22.67810 111 GLU A O 1
ATOM 1282 N N . LEU A 1 94 ? -20.95799 31.13677 29.07901 1.000 20.70051 112 LEU A N 1
ATOM 1283 C CA . LEU A 1 94 ? -21.41040 30.63613 27.79164 1.000 19.34084 112 LEU A CA 1
ATOM 1284 C C . LEU A 1 94 ? -22.80445 31.14832 27.49564 1.000 21.03580 112 LEU A C 1
ATOM 1285 O O . LEU A 1 94 ? -23.07380 31.57773 26.38519 1.000 20.96682 112 LEU A O 1
ATOM 1301 N N . ALA A 1 95 ? -23.70609 31.11394 28.47514 1.000 20.41056 113 ALA A N 1
ATOM 1302 C CA . ALA A 1 95 ? -25.04482 31.64850 28.26745 1.000 19.39928 113 ALA A CA 1
ATOM 1303 C C . ALA A 1 95 ? -25.00991 33.10497 27.83657 1.000 20.58969 113 ALA A C 1
ATOM 1304 O O . ALA A 1 95 ? -25.75836 33.48761 26.92607 1.000 20.36345 113 ALA A O 1
ATOM 1311 N N . GLN A 1 96 ? -24.17888 33.92980 28.49279 1.000 23.98099 114 GLN A N 1
ATOM 1312 C CA . GLN A 1 96 ? -24.08556 35.34665 28.13291 1.000 22.04747 114 GLN A CA 1
ATOM 1313 C C . GLN A 1 96 ? -23.62551 35.48897 26.68437 1.000 22.62646 114 GLN A C 1
ATOM 1314 O O . GLN A 1 96 ? -24.10571 36.35331 25.93888 1.000 24.75608 114 GLN A O 1
ATOM 1328 N N . GLN A 1 97 ? -22.64113 34.69034 26.29352 1.000 21.86720 115 GLN A N 1
ATOM 1329 C CA . GLN A 1 97 ? -22.12228 34.72992 24.93451 1.000 21.47302 115 GLN A CA 1
ATOM 1330 C C . GLN A 1 97 ? -23.17939 34.34222 23.89657 1.000 24.84117 115 GLN A C 1
ATOM 1331 O O . GLN A 1 97 ? -23.28035 34.98557 22.84190 1.000 25.46137 115 GLN A O 1
ATOM 1345 N N . ILE A 1 98 ? -23.93054 33.26883 24.14888 1.000 23.34305 116 ILE A N 1
ATOM 1346 C CA . ILE A 1 98 ? -25.01244 32.86192 23.24184 1.000 18.69948 116 ILE A CA 1
ATOM 1347 C C . ILE A 1 98 ? -26.06074 33.95882 23.11905 1.000 21.96844 116 ILE A C 1
ATOM 1348 O O . ILE A 1 98 ? -26.55725 34.24607 22.02483 1.000 22.68267 116 ILE A O 1
ATOM 1364 N N . GLN A 1 99 ? -26.43341 34.57220 24.24072 1.000 24.17465 117 GLN A N 1
ATOM 1365 C CA . GLN A 1 99 ? -27.45925 35.62690 24.19729 1.000 25.66438 117 GLN A CA 1
ATOM 1366 C C . GLN A 1 99 ? -27.03428 36.77634 23.26913 1.000 25.37329 117 GLN A C 1
ATOM 1367 O O . GLN A 1 99 ? -27.84730 37.31605 22.49137 1.000 25.05037 117 GLN A O 1
ATOM 1381 N N . LYS A 1 100 ? -25.75509 37.12519 23.28529 1.000 26.48337 118 LYS A N 1
ATOM 1382 C CA . LYS A 1 100 ? -25.29682 38.21698 22.43628 1.000 27.66217 118 LYS A CA 1
ATOM 1383 C C . LYS A 1 100 ? -25.37111 37.81670 20.96198 1.000 31.88605 118 LYS A C 1
ATOM 1384 O O . LYS A 1 100 ? -25.77277 38.62487 20.11292 1.000 23.87481 118 LYS A O 1
ATOM 1403 N N . VAL A 1 101 ? -25.03620 36.56408 20.64675 1.000 26.55621 119 VAL A N 1
ATOM 1404 C CA . VAL A 1 101 ? -25.10415 36.09525 19.26624 1.000 21.63737 119 VAL A CA 1
ATOM 1405 C C . VAL A 1 101 ? -26.53942 36.09904 18.78779 1.000 23.99789 119 VAL A C 1
ATOM 1406 O O . VAL A 1 101 ? -26.83173 36.48176 17.66209 1.000 27.21914 119 VAL A O 1
ATOM 1419 N N . VAL A 1 102 ? -27.46547 35.65445 19.64083 1.000 21.61067 120 VAL A N 1
ATOM 1420 C CA . VAL A 1 102 ? -28.84948 35.55521 19.24360 1.000 23.43042 120 VAL A CA 1
ATOM 1421 C C . VAL A 1 102 ? -29.38371 36.96097 19.01889 1.000 26.25336 120 VAL A C 1
ATOM 1422 O O . VAL A 1 102 ? -30.07866 37.22325 18.03152 1.000 28.16273 120 VAL A O 1
ATOM 1435 N N . MET A 1 103 ? -29.02732 37.88563 19.91161 1.000 22.95451 121 MET A N 1
ATOM 1436 C CA . MET A 1 103 ? -29.49227 39.27321 19.77024 1.000 23.48670 121 MET A CA 1
ATOM 1437 C C . MET A 1 103 ? -28.95718 39.90422 18.49011 1.000 30.96744 121 MET A C 1
ATOM 1438 O O . MET A 1 103 ? -29.68399 40.62266 17.78787 1.000 30.33994 121 MET A O 1
ATOM 1452 N N . ALA A 1 104 ? -27.68404 39.64955 18.17513 1.000 25.41937 122 ALA A N 1
ATOM 1453 C CA . ALA A 1 104 ? -27.08470 40.20020 16.95946 1.000 30.31391 122 ALA A CA 1
ATOM 1454 C C . ALA A 1 104 ? -27.74036 39.62301 15.71864 1.000 31.38022 122 ALA A C 1
ATOM 1455 O O . ALA A 1 104 ? -28.04106 40.36553 14.77703 1.000 29.28167 122 ALA A O 1
ATOM 1462 N N . LEU A 1 105 ? -27.91396 38.29277 15.65576 1.000 28.46012 123 LEU A N 1
ATOM 1463 C CA . LEU A 1 105 ? -28.53101 37.69716 14.46155 1.000 28.06613 123 LEU A CA 1
ATOM 1464 C C . LEU A 1 105 ? -29.97294 38.15451 14.27810 1.000 30.49361 123 LEU A C 1
ATOM 1465 O O . LEU A 1 105 ? -30.46321 38.20143 13.14337 1.000 30.04194 123 LEU A O 1
ATOM 1481 N N . GLY A 1 106 ? -30.67555 38.49104 15.35824 1.000 27.57781 124 GLY A N 1
ATOM 1482 C CA . GLY A 1 106 ? -32.08007 38.87712 15.26407 1.000 29.74891 124 GLY A CA 1
ATOM 1483 C C . GLY A 1 106 ? -32.27057 40.38928 15.34149 1.000 32.27708 124 GLY A C 1
ATOM 1484 O O . GLY A 1 106 ? -33.37493 40.86078 15.60393 1.000 29.82904 124 GLY A O 1
ATOM 1488 N N . ASP A 1 107 ? -31.19423 41.13893 15.12973 1.000 31.60189 125 ASP A N 1
ATOM 1489 C CA . ASP A 1 107 ? -31.21377 42.59761 15.36345 1.000 30.93042 125 ASP A CA 1
ATOM 1490 C C . ASP A 1 107 ? -32.27657 43.31080 14.51110 1.000 35.99816 125 ASP A C 1
ATOM 1491 O O . ASP A 1 107 ? -33.03235 44.16442 15.01804 1.000 34.03317 125 ASP A O 1
ATOM 1500 N N . TYR A 1 108 ? -32.36990 42.96576 13.23766 1.000 32.80652 126 TYR A N 1
ATOM 1501 C CA . TYR A 1 108 ? -33.39311 43.51792 12.33441 1.000 32.37160 126 TYR A CA 1
ATOM 1502 C C . TYR A 1 108 ? -34.80460 42.96445 12.55672 1.000 35.66286 126 TYR A C 1
ATOM 1503 O O . TYR A 1 108 ? -35.76467 43.55738 12.03377 1.000 31.66949 126 TYR A O 1
ATOM 1521 N N . MET A 1 109 ? -34.99494 41.85781 13.32127 1.000 31.58545 127 MET A N 1
ATOM 1522 C CA . MET A 1 109 ? -36.31456 41.30868 13.58055 1.000 31.42688 127 MET A CA 1
ATOM 1523 C C . MET A 1 109 ? -36.98126 41.85300 14.82502 1.000 31.80756 127 MET A C 1
ATOM 1524 O O . MET A 1 109 ? -38.19753 41.71029 14.95681 1.000 40.43490 127 MET A O 1
ATOM 1538 N N . GLY A 1 110 ? -36.25385 42.45606 15.74315 1.000 32.71370 128 GLY A N 1
ATOM 1539 C CA . GLY A 1 110 ? -36.86234 42.72651 17.03344 1.000 40.84376 128 GLY A CA 1
ATOM 1540 C C . GLY A 1 110 ? -37.38585 41.50444 17.76920 1.000 45.19134 128 GLY A C 1
ATOM 1541 O O . GLY A 1 110 ? -38.42688 41.57616 18.43064 1.000 43.10372 128 GLY A O 1
ATOM 1545 N N . ALA A 1 111 ? -36.70445 40.36649 17.64804 1.000 37.81546 129 ALA A N 1
ATOM 1546 C CA . ALA A 1 111 ? -36.93748 39.29233 18.61143 1.000 34.22707 129 ALA A CA 1
ATOM 1547 C C . ALA A 1 111 ? -36.27509 39.67426 19.93387 1.000 29.47991 129 ALA A C 1
ATOM 1548 O O . ALA A 1 111 ? -35.16779 40.20565 19.96110 1.000 35.69187 129 ALA A O 1
ATOM 1555 N N . SER A 1 112 ? -36.97015 39.43206 21.03263 1.000 33.75528 130 SER A N 1
ATOM 1556 C CA . SER A 1 112 ? -36.41590 39.69974 22.35617 1.000 29.74978 130 SER A CA 1
ATOM 1557 C C . SER A 1 112 ? -35.72413 38.43774 22.85534 1.000 26.32648 130 SER A C 1
ATOM 1558 O O . SER A 1 112 ? -36.24549 37.33569 22.67822 1.000 29.75730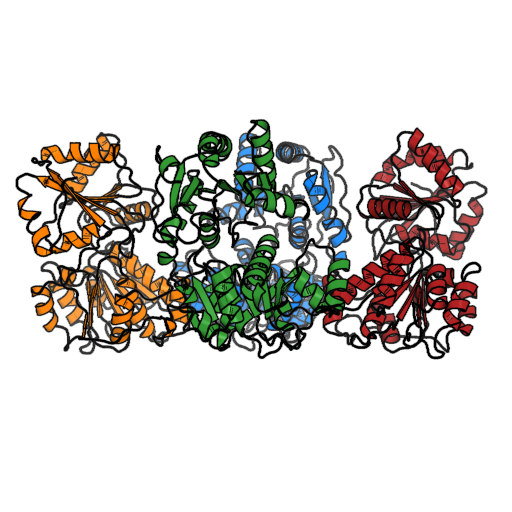 130 SER A O 1
ATOM 1566 N N . CYS A 1 113 ? -34.52676 38.60367 23.42034 1.000 29.70110 131 CYS A N 1
ATOM 1567 C CA . CYS A 1 113 ? -33.74167 37.49550 23.95753 1.000 26.86237 131 CYS A CA 1
ATOM 1568 C C . CYS A 1 113 ? -33.18772 37.93539 25.30388 1.000 29.23412 131 CYS A C 1
ATOM 1569 O O . CYS A 1 113 ? -32.48295 38.95387 25.39233 1.000 31.85674 131 CYS A O 1
ATOM 1577 N N . HIS A 1 114 ? -33.52080 37.18107 26.34184 1.000 27.53565 132 HIS A N 1
ATOM 1578 C CA . HIS A 1 114 ? -33.22278 37.50874 27.73569 1.000 28.97920 132 HIS A CA 1
ATOM 1579 C C . HIS A 1 114 ? -32.34550 36.42103 28.32321 1.000 28.88664 132 HIS A C 1
ATOM 1580 O O . HIS A 1 114 ? -32.64036 35.23143 28.15406 1.000 25.06531 132 HIS A O 1
ATOM 1594 N N . ALA A 1 115 ? -31.26641 36.83015 28.99134 1.000 27.83229 133 ALA A N 1
ATOM 1595 C CA . ALA A 1 115 ? -30.40248 35.90222 29.72189 1.000 29.83240 133 ALA A CA 1
ATOM 1596 C C . ALA A 1 115 ? -30.95231 35.64930 31.11859 1.000 27.28649 133 ALA A C 1
ATOM 1597 O O . ALA A 1 115 ? -31.11955 36.56231 31.91148 1.000 31.34872 133 ALA A O 1
ATOM 1604 N N . CYS A 1 116 ? -31.18965 34.39523 31.43563 1.000 26.78731 134 CYS A N 1
ATOM 1605 C CA . CYS A 1 116 ? -31.71576 33.94474 32.72221 1.000 24.29336 134 CYS A CA 1
ATOM 1606 C C . CYS A 1 116 ? -30.60767 33.11387 33.37178 1.000 22.80857 134 CYS A C 1
ATOM 1607 O O . CYS A 1 116 ? -30.52830 31.88430 33.18670 1.000 23.55036 134 CYS A O 1
ATOM 1615 N N . ILE A 1 117 ? -29.75267 33.79765 34.13123 1.000 24.74745 135 ILE A N 1
ATOM 1616 C CA . ILE A 1 117 ? -28.49765 33.22506 34.61470 1.000 22.00968 135 ILE A CA 1
ATOM 1617 C C . ILE A 1 117 ? -28.22181 33.60577 36.05712 1.000 26.60469 135 ILE A C 1
ATOM 1618 O O . ILE A 1 117 ? -28.57367 34.69097 36.52465 1.000 26.44238 135 ILE A O 1
ATOM 1634 N N . GLY A 1 118 ? -27.56620 32.69139 36.76978 1.000 25.83811 136 GLY A N 1
ATOM 1635 C CA . GLY A 1 118 ? -27.19168 32.95569 38.13992 1.000 22.87080 136 GLY A CA 1
ATOM 1636 C C . GLY A 1 118 ? -26.18056 34.07671 38.23378 1.000 28.29677 136 GLY A C 1
ATOM 1637 O O . GLY A 1 118 ? -25.55379 34.48281 37.25534 1.000 26.85255 136 GLY A O 1
ATOM 1641 N N . GLY A 1 119 ? -25.98604 34.54259 39.45351 1.000 26.78256 137 GLY A N 1
ATOM 1642 C CA . GLY A 1 119 ? -25.06442 35.62088 39.73242 1.000 26.74502 137 GLY A CA 1
ATOM 1643 C C . GLY A 1 119 ? -25.54419 36.98591 39.32144 1.000 31.56731 137 GLY A C 1
ATOM 1644 O O . GLY A 1 119 ? -24.77309 37.94243 39.41997 1.000 36.33869 137 GLY A O 1
ATOM 1648 N N . THR A 1 120 ? -26.77015 37.11148 38.81304 1.000 28.92596 138 THR A N 1
ATOM 1649 C CA . THR A 1 120 ? -27.33826 38.40702 38.46526 1.000 31.04392 138 THR A CA 1
ATOM 1650 C C . THR A 1 120 ? -28.36779 38.76320 39.52450 1.000 30.02160 138 THR A C 1
ATOM 1651 O O . THR A 1 120 ? -28.84414 37.91698 40.26985 1.000 27.58002 138 THR A O 1
ATOM 1662 N N . ASN A 1 121 ? -28.73681 40.03074 39.57838 1.000 29.67696 139 ASN A N 1
ATOM 1663 C CA . ASN A 1 121 ? -29.63091 40.45770 40.63829 1.000 31.20658 139 ASN A CA 1
ATOM 1664 C C . ASN A 1 121 ? -31.03408 39.92801 40.37697 1.000 29.42635 139 ASN A C 1
ATOM 1665 O O . ASN A 1 121 ? -31.63311 40.21522 39.33178 1.000 31.02238 139 ASN A O 1
ATOM 1676 N N . VAL A 1 122 ? -31.57320 39.15181 41.32970 1.000 32.23708 140 VAL A N 1
ATOM 1677 C CA . VAL A 1 122 ? -32.83906 38.45680 41.07823 1.000 35.68392 140 VAL A CA 1
ATOM 1678 C C . VAL A 1 122 ? -34.01263 39.43326 41.04956 1.000 35.83597 140 VAL A C 1
ATOM 1679 O O . VAL A 1 122 ? -34.96358 39.27305 40.26558 1.000 33.16679 140 VAL A O 1
ATOM 1692 N N . ARG A 1 123 ? -33.99629 40.41948 41.94723 1.000 38.63877 141 ARG A N 1
ATOM 1693 C CA . ARG A 1 123 ? -35.09587 41.38103 41.97799 1.000 42.77114 141 ARG A CA 1
ATOM 1694 C C . ARG A 1 123 ? -35.20946 42.09335 40.63986 1.000 39.73832 141 ARG A C 1
ATOM 1695 O O . ARG A 1 123 ? -36.31417 42.26751 40.11228 1.000 40.09520 141 ARG A O 1
ATOM 1716 N N . ALA A 1 124 ? -34.07003 42.48541 40.05763 1.000 35.62294 142 ALA A N 1
ATOM 1717 C CA . ALA A 1 124 ? -34.10647 43.17418 38.77429 1.000 32.19100 142 ALA A CA 1
ATOM 1718 C C . ALA A 1 124 ? -34.63103 42.26903 37.66584 1.000 34.98559 142 ALA A C 1
ATOM 1719 O O . ALA A 1 124 ? -35.35703 42.72843 36.78084 1.000 32.95860 142 ALA A O 1
ATOM 1726 N N . GLU A 1 125 ? -34.26066 40.97723 37.68244 1.000 32.42604 143 GLU A N 1
ATOM 1727 C CA . GLU A 1 125 ? -34.81086 40.05948 36.68179 1.000 31.94957 143 GLU A CA 1
ATOM 1728 C C . GLU A 1 125 ? -36.30780 39.87016 36.87688 1.000 34.30884 143 GLU A C 1
ATOM 1729 O O . GLU A 1 125 ? -37.07586 39.83897 35.90500 1.000 34.26643 143 GLU A O 1
ATOM 1741 N N . VAL A 1 126 ? -36.73278 39.68811 38.12650 1.000 34.99182 144 VAL A N 1
ATOM 1742 C CA . VAL A 1 126 ? -38.15390 39.53512 38.41470 1.000 40.24130 144 VAL A CA 1
ATOM 1743 C C . VAL A 1 126 ? -38.93102 40.76011 37.93475 1.000 38.09845 144 VAL A C 1
ATOM 1744 O O . VAL A 1 126 ? -40.02368 40.64314 37.36132 1.000 37.89393 144 VAL A O 1
ATOM 1757 N N . GLN A 1 127 ? -38.36959 41.94662 38.12339 1.000 40.07142 145 GLN A N 1
ATOM 1758 C CA . GLN A 1 127 ? -39.07906 43.14801 37.68776 1.000 46.61443 145 GLN A CA 1
ATOM 1759 C C . GLN A 1 127 ? -39.16856 43.21075 36.16923 1.000 47.52057 145 GLN A C 1
ATOM 1760 O O . GLN A 1 127 ? -40.16508 43.68876 35.61577 1.000 49.40547 145 GLN A O 1
ATOM 1774 N N . LYS A 1 128 ? -38.13080 42.74550 35.47261 1.000 41.49558 146 LYS A N 1
ATOM 1775 C CA . LYS A 1 128 ? -38.20991 42.69030 34.02224 1.000 44.43850 146 LYS A CA 1
ATOM 1776 C C . LYS A 1 128 ? -39.21958 41.63791 33.57120 1.000 44.14441 146 LYS A C 1
ATOM 1777 O O . LYS A 1 128 ? -40.05416 41.91512 32.70364 1.000 46.82069 146 LYS A O 1
ATOM 1796 N N . LEU A 1 129 ? -39.20783 40.44254 34.18722 1.000 42.07582 147 LEU A N 1
ATOM 1797 C CA . LEU A 1 129 ? -40.09819 39.37606 33.75352 1.000 40.08744 147 LEU A CA 1
ATOM 1798 C C . LEU A 1 129 ? -41.54796 39.58268 34.18556 1.000 48.60181 147 LEU A C 1
ATOM 1799 O O . LEU A 1 129 ? -42.45332 39.03664 33.54511 1.000 45.07349 147 LEU A O 1
ATOM 1815 N N . GLN A 1 130 ? -41.78561 40.31279 35.27962 1.000 44.55421 148 GLN A N 1
ATOM 1816 C CA . GLN A 1 130 ? -43.15133 40.69630 35.63444 1.000 50.00348 148 GLN A CA 1
ATOM 1817 C C . GLN A 1 130 ? -43.80098 41.52203 34.53285 1.000 50.15016 148 GLN A C 1
ATOM 1818 O O . GLN A 1 130 ? -45.02365 41.47303 34.35217 1.000 54.39705 148 GLN A O 1
ATOM 1832 N N . MET A 1 131 ? -43.00325 42.28482 33.79483 1.000 51.30814 149 MET A N 1
ATOM 1833 C CA . MET A 1 131 ? -43.47365 43.23648 32.79902 1.000 52.95466 149 MET A CA 1
ATOM 1834 C C . MET A 1 131 ? -43.47356 42.66747 31.38327 1.000 56.61585 149 MET A C 1
ATOM 1835 O O . MET A 1 131 ? -44.43203 42.88088 30.63435 1.000 56.15148 149 MET A O 1
ATOM 1849 N N . GLU A 1 132 ? -42.42407 41.93643 31.00527 1.000 54.66734 150 GLU A N 1
ATOM 1850 C CA . GLU A 1 132 ? -42.23339 41.44357 29.65025 1.000 55.40627 150 GLU A CA 1
ATOM 1851 C C . GLU A 1 132 ? -42.06117 39.92825 29.64432 1.000 50.60377 150 GLU A C 1
ATOM 1852 O O . GLU A 1 132 ? -41.52379 39.34379 30.58864 1.000 53.76265 150 GLU A O 1
ATOM 1864 N N . ALA A 1 133 ? -42.52769 39.29275 28.56766 1.000 38.17598 151 ALA A N 1
ATOM 1865 C CA . ALA A 1 133 ? -42.25822 37.87469 28.31860 1.000 38.55459 151 ALA A CA 1
ATOM 1866 C C . ALA A 1 133 ? -41.27776 37.76882 27.14373 1.000 39.19751 151 ALA A C 1
ATOM 1867 O O . ALA A 1 133 ? -41.69823 37.80945 25.97702 1.000 40.38818 151 ALA A O 1
ATOM 1874 N N . PRO A 1 134 ? -39.97755 37.64857 27.38381 1.000 30.93101 152 PRO A N 1
ATOM 1875 C CA . PRO A 1 134 ? -39.03223 37.59506 26.26676 1.000 29.56752 152 PRO A CA 1
ATOM 1876 C C . PRO A 1 134 ? -39.35684 36.42741 25.33906 1.000 26.76881 152 PRO A C 1
ATOM 1877 O O . PRO A 1 134 ? -39.70508 35.34188 25.79981 1.000 29.47266 152 PRO A O 1
ATOM 1888 N N . HIS A 1 135 ? -39.17521 36.64677 24.02653 1.000 28.21837 153 HIS A N 1
ATOM 1889 C CA . HIS A 1 135 ? -39.42516 35.60890 23.04169 1.000 28.39589 153 HIS A CA 1
ATOM 1890 C C . HIS A 1 135 ? -38.51178 34.39858 23.25371 1.000 22.73181 153 HIS A C 1
ATOM 1891 O O . HIS A 1 135 ? -38.92979 33.25878 23.06464 1.000 23.76277 153 HIS A O 1
ATOM 1905 N N . ILE A 1 136 ? -37.24900 34.64951 23.58021 1.000 23.62190 154 ILE A N 1
ATOM 1906 C CA . ILE A 1 136 ? -36.19241 33.64748 23.64728 1.000 23.61807 154 ILE A CA 1
ATOM 1907 C C . ILE A 1 136 ? -35.50235 33.80343 24.98918 1.000 25.24687 154 ILE A C 1
ATOM 1908 O O . ILE A 1 136 ? -35.08704 34.91495 25.35711 1.000 26.05501 154 ILE A O 1
ATOM 1924 N N . ILE A 1 137 ? -35.40367 32.72068 25.73760 1.000 22.60132 155 ILE A N 1
ATOM 1925 C CA . ILE A 1 137 ? -34.64483 32.70193 26.97447 1.000 22.18511 155 ILE A CA 1
ATOM 1926 C C . ILE A 1 137 ? -33.37516 31.91824 26.72529 1.000 22.96006 155 ILE A C 1
ATOM 1927 O O . ILE A 1 137 ? -33.44457 30.78788 26.26149 1.000 21.41057 155 ILE A O 1
ATOM 1943 N N . VAL A 1 138 ? -32.22894 32.49714 27.08371 1.000 24.72753 156 VAL A N 1
ATOM 1944 C CA . VAL A 1 138 ? -30.95683 31.78046 27.11142 1.000 21.70207 156 VAL A CA 1
ATOM 1945 C C . VAL A 1 138 ? -30.54185 31.75604 28.57512 1.000 21.63291 156 VAL A C 1
ATOM 1946 O O . VAL A 1 138 ? -30.44982 32.80857 29.22806 1.000 24.16740 156 VAL A O 1
ATOM 1959 N N . GLY A 1 139 ? -30.31804 30.57840 29.10823 1.000 19.58697 157 GLY A N 1
ATOM 1960 C CA . GLY A 1 139 ? -30.01852 30.52815 30.51827 1.000 24.86939 157 GLY A CA 1
ATOM 1961 C C . GLY A 1 139 ? -29.21363 29.34373 31.01041 1.000 22.75704 157 GLY A C 1
ATOM 1962 O O . GLY A 1 139 ? -28.94768 28.37376 30.28934 1.000 20.35546 157 GLY A O 1
ATOM 1966 N N . THR A 1 140 ? -28.88817 29.40212 32.30457 1.000 24.45058 158 THR A N 1
ATOM 1967 C CA . THR A 1 140 ? -28.28261 28.29350 33.02487 1.000 20.04648 158 THR A CA 1
ATOM 1968 C C . THR A 1 140 ? -29.36275 27.59374 33.85957 1.000 22.07216 158 THR A C 1
ATOM 1969 O O . THR A 1 140 ? -30.40091 28.17912 34.17330 1.000 22.29014 158 THR A O 1
ATOM 1980 N N . PRO A 1 141 ? -29.17527 26.31576 34.20726 1.000 20.86215 159 PRO A N 1
ATOM 1981 C CA . PRO A 1 141 ? -30.32874 25.55049 34.73644 1.000 20.72138 159 PRO A CA 1
ATOM 1982 C C . PRO A 1 141 ? -30.86396 26.02738 36.06610 1.000 23.13911 159 PRO A C 1
ATOM 1983 O O . PRO A 1 141 ? -32.08353 26.02622 36.29363 1.000 22.71293 159 PRO A O 1
ATOM 1994 N N . GLY A 1 142 ? -29.99810 26.42419 36.97209 1.000 20.09466 160 GLY A N 1
ATOM 1995 C CA . GLY A 1 142 ? -30.44056 26.85843 38.27834 1.000 22.45525 160 GLY A CA 1
ATOM 1996 C C . GLY A 1 142 ? -31.39799 28.03194 38.27257 1.000 19.92646 160 GLY A C 1
ATOM 1997 O O . GLY A 1 142 ? -32.45899 27.98297 38.88927 1.000 25.35365 160 GLY A O 1
ATOM 2001 N N . ARG A 1 143 ? -31.06609 29.08504 37.54022 1.000 21.61320 161 ARG A N 1
ATOM 2002 C CA . ARG A 1 143 ? -31.88461 30.30358 37.55298 1.000 24.80319 161 ARG A CA 1
ATOM 2003 C C . ARG A 1 143 ? -33.14871 30.07671 36.74387 1.000 23.90392 161 ARG A C 1
ATOM 2004 O O . ARG A 1 143 ? -34.23801 30.54314 37.12818 1.000 23.49353 161 ARG A O 1
ATOM 2025 N N . VAL A 1 144 ? -33.03091 29.26706 35.68062 1.000 24.37471 162 VAL A N 1
ATOM 2026 C CA . VAL A 1 144 ? -34.19530 28.92847 34.86667 1.000 24.52627 162 VAL A CA 1
ATOM 2027 C C . VAL A 1 144 ? -35.21348 28.15162 35.68284 1.000 23.45099 162 VAL A C 1
ATOM 2028 O O . VAL A 1 144 ? -36.42353 28.45066 35.63835 1.000 24.49789 162 VAL A O 1
ATOM 2041 N N . PHE A 1 145 ? -34.76554 27.10262 36.37842 1.000 23.20991 163 PHE A N 1
ATOM 2042 C CA . PHE A 1 145 ? -35.66924 26.31214 37.22610 1.000 25.00954 163 PHE A CA 1
ATOM 2043 C C . PHE A 1 145 ? -36.31746 27.21379 38.28055 1.000 28.69407 163 PHE A C 1
ATOM 2044 O O . PHE A 1 145 ? -37.52179 27.14583 38.50245 1.000 26.01689 163 PHE A O 1
ATOM 2061 N N . ASP A 1 146 ? -35.50564 28.05720 38.95336 1.000 24.84416 164 ASP A N 1
ATOM 2062 C CA . ASP A 1 146 ? -36.00443 29.05755 39.90865 1.000 25.26883 164 ASP A CA 1
ATOM 2063 C C . ASP A 1 146 ? -37.12509 29.89856 39.30768 1.000 26.35430 164 ASP A C 1
ATOM 2064 O O . ASP A 1 146 ? -38.20176 30.04642 39.90693 1.000 25.45264 164 ASP A O 1
ATOM 2073 N N . MET A 1 147 ? -36.88820 30.49526 38.14104 1.000 25.45611 165 MET A N 1
ATOM 2074 C CA . MET A 1 147 ? -37.88003 31.39959 37.54306 1.000 26.82169 165 MET A CA 1
ATOM 2075 C C . MET A 1 147 ? -39.11845 30.64706 37.06295 1.000 26.84191 165 MET A C 1
ATOM 2076 O O . MET A 1 147 ? -40.22026 31.19559 37.12476 1.000 26.74400 165 MET A O 1
ATOM 2090 N N . LEU A 1 148 ? -38.95833 29.38968 36.61227 1.000 25.77815 166 LEU A N 1
ATOM 2091 C CA . LEU A 1 148 ? -40.12709 28.58417 36.29742 1.000 26.42521 166 LEU A CA 1
ATOM 2092 C C . LEU A 1 148 ? -40.94682 28.27693 37.55564 1.000 26.93031 166 LEU A C 1
ATOM 2093 O O . LEU A 1 148 ? -42.18149 28.37054 37.53114 1.000 30.98552 166 LEU A O 1
ATOM 2109 N N . ASN A 1 149 ? -40.28603 27.92800 38.66628 1.000 26.01748 167 ASN A N 1
ATOM 2110 C CA . ASN A 1 149 ? -41.02896 27.59027 39.87622 1.000 33.07097 167 ASN A CA 1
ATOM 2111 C C . ASN A 1 149 ? -41.81685 28.79930 40.38696 1.000 29.96586 167 ASN A C 1
ATOM 2112 O O . ASN A 1 149 ? -42.98059 28.66384 40.81700 1.000 34.35674 167 ASN A O 1
ATOM 2123 N N . ARG A 1 150 ? -41.20268 29.98665 40.35146 1.000 26.92720 168 ARG A N 1
ATOM 2124 C CA . ARG A 1 150 ? -41.88221 31.18245 40.82926 1.000 33.67918 168 ARG A CA 1
ATOM 2125 C C . ARG A 1 150 ? -42.84349 31.77706 39.81242 1.000 34.35799 168 ARG A C 1
ATOM 2126 O O . ARG A 1 150 ? -43.44104 32.83271 40.07946 1.000 34.28208 168 ARG A O 1
ATOM 2147 N N . ARG A 1 151 ? -42.97875 31.14813 38.65479 1.000 33.45296 169 ARG A N 1
ATOM 2148 C CA . ARG A 1 151 ? -43.93196 31.51845 37.61148 1.000 33.44742 169 ARG A CA 1
ATOM 2149 C C . ARG A 1 151 ? -43.63401 32.86666 36.98639 1.000 35.85473 169 ARG A C 1
ATOM 2150 O O . ARG A 1 151 ? -44.52716 33.50337 36.41181 1.000 36.07142 169 ARG A O 1
ATOM 2171 N N . TYR A 1 152 ? -42.39108 33.31928 37.03687 1.000 33.36550 170 TYR A N 1
ATOM 2172 C CA . TYR A 1 152 ? -42.01952 34.50100 36.28118 1.000 31.88438 170 TYR A CA 1
ATOM 2173 C C . TYR A 1 152 ? -41.63699 34.16129 34.85707 1.000 30.30259 170 TYR A C 1
ATOM 2174 O O . TYR A 1 152 ? -41.69552 35.03001 33.99064 1.000 31.94012 170 TYR A O 1
ATOM 2192 N N . LEU A 1 153 ? -41.27338 32.91034 34.59950 1.000 26.90075 171 LEU A N 1
ATOM 2193 C CA . LEU A 1 153 ? -41.12716 32.38450 33.25905 1.000 28.81307 171 LEU A CA 1
ATOM 2194 C C . LEU A 1 153 ? -42.26128 31.40640 33.01448 1.000 30.55926 171 LEU A C 1
ATOM 2195 O O . LEU A 1 153 ? -42.42325 30.44426 33.76969 1.000 34.66754 171 LEU A O 1
ATOM 2211 N N . SER A 1 154 ? -42.96716 31.59569 31.93182 1.000 27.23562 172 SER A N 1
ATOM 2212 C CA . SER A 1 154 ? -44.03763 30.67689 31.64558 1.000 28.05355 172 SER A CA 1
ATOM 2213 C C . SER A 1 154 ? -43.65448 29.70578 30.53044 1.000 32.37285 172 SER A C 1
ATOM 2214 O O . SER A 1 154 ? -43.11686 30.12241 29.49609 1.000 32.73049 172 SER A O 1
ATOM 2222 N N . PRO A 1 155 ? -43.95351 28.41409 30.67824 1.000 29.50976 173 PRO A N 1
ATOM 2223 C CA . PRO A 1 155 ? -43.67248 27.44165 29.61113 1.000 29.20532 173 PRO A CA 1
ATOM 2224 C C . PRO A 1 155 ? -44.80926 27.26182 28.61888 1.000 29.57452 173 PRO A C 1
ATOM 2225 O O . PRO A 1 155 ? -44.69754 26.46840 27.67611 1.000 30.61317 173 PRO A O 1
ATOM 2236 N N . LYS A 1 156 ? -45.88576 28.01764 28.80938 1.000 27.74683 174 LYS A N 1
ATOM 2237 C CA . LYS A 1 156 ? -47.09562 27.79883 28.03121 1.000 27.41725 174 LYS A CA 1
ATOM 2238 C C . LYS A 1 156 ? -46.83760 27.76550 26.53593 1.000 27.01313 174 LYS A C 1
ATOM 2239 O O . LYS A 1 156 ? -47.39728 26.93714 25.82317 1.000 31.37528 174 LYS A O 1
ATOM 2258 N N . TYR A 1 157 ? -46.02881 28.67831 26.03184 1.000 27.76593 175 TYR A N 1
ATOM 2259 C CA . TYR A 1 157 ? -45.79540 28.80305 24.60518 1.000 27.27975 175 TYR A CA 1
ATOM 2260 C C . TYR A 1 157 ? -44.39050 28.37194 24.18536 1.000 26.52588 175 TYR A C 1
ATOM 2261 O O . TYR A 1 157 ? -43.97621 28.65217 23.03932 1.000 26.24170 175 TYR A O 1
ATOM 2279 N N . ILE A 1 158 ? -43.64951 27.74393 25.08434 1.000 25.73058 176 ILE A N 1
ATOM 2280 C CA . ILE A 1 158 ? -42.30545 27.27649 24.73699 1.000 27.48680 176 ILE A CA 1
ATOM 2281 C C . ILE A 1 158 ? -42.44530 26.04894 23.85267 1.000 26.28204 176 ILE A C 1
ATOM 2282 O O . ILE A 1 158 ? -42.92902 25.00983 24.29550 1.000 27.62561 176 ILE A O 1
ATOM 2298 N N . LYS A 1 159 ? -42.05246 26.18211 22.59603 1.000 26.27425 177 LYS A N 1
ATOM 2299 C CA . LYS A 1 159 ? -42.16150 25.13693 21.61173 1.000 30.58784 177 LYS A CA 1
ATOM 2300 C C . LYS A 1 159 ? -40.80291 24.59404 21.18033 1.000 30.06552 177 LYS A C 1
ATOM 2301 O O . LYS A 1 159 ? -40.76623 23.59770 20.45402 1.000 27.26801 177 LYS A O 1
ATOM 2320 N N A MET A 1 160 ? -39.70388 25.16006 21.67311 0.500 27.00075 178 MET A N 1
ATOM 2321 N N B MET A 1 160 ? -39.71282 25.25066 21.53610 0.500 27.01933 178 MET A N 1
ATOM 2322 C CA A MET A 1 160 ? -38.35460 24.76565 21.27189 0.500 27.12129 178 MET A CA 1
ATOM 2323 C CA B MET A 1 160 ? -38.40673 24.65827 21.33918 0.500 27.13679 178 MET A CA 1
ATOM 2324 C C A MET A 1 160 ? -37.44469 24.77950 22.49736 0.500 24.38589 178 MET A C 1
ATOM 2325 C C B MET A 1 160 ? -37.60537 24.68716 22.63221 0.500 24.30341 178 MET A C 1
ATOM 2326 O O A MET A 1 160 ? -37.28080 25.83123 23.12305 0.500 25.30203 178 MET A O 1
ATOM 2327 O O B MET A 1 160 ? -37.67442 25.64015 23.42401 0.500 25.87487 178 MET A O 1
ATOM 2354 N N . PHE A 1 161 ? -36.85449 23.61896 22.83614 1.000 24.70566 179 PHE A N 1
ATOM 2355 C CA . PHE A 1 161 ? -35.93447 23.47416 23.97906 1.000 22.70626 179 PHE A CA 1
ATOM 2356 C C . PHE A 1 161 ? -34.57766 23.05865 23.42982 1.000 24.71221 179 PHE A C 1
ATOM 2357 O O . PHE A 1 161 ? -34.48298 22.04492 22.73151 1.000 23.92507 179 PHE A O 1
ATOM 2375 N N . VAL A 1 162 ? -33.53937 23.87087 23.66296 1.000 23.10161 180 VAL A N 1
ATOM 2376 C CA . VAL A 1 162 ? -32.20867 23.62702 23.09931 1.000 24.40652 180 VAL A CA 1
ATOM 2377 C C . VAL A 1 162 ? -31.22950 23.37867 24.23197 1.000 21.60546 180 VAL A C 1
ATOM 2378 O O . VAL A 1 162 ? -31.16577 24.14910 25.18814 1.000 22.47216 180 VAL A O 1
ATOM 2391 N N . LEU A 1 163 ? -30.47328 22.31899 24.12427 1.000 22.35319 181 LEU A N 1
ATOM 2392 C CA . LEU A 1 163 ? -29.39020 22.02430 25.07797 1.000 21.79951 181 LEU A CA 1
ATOM 2393 C C . LEU A 1 163 ? -28.08655 22.20410 24.31748 1.000 23.83511 181 LEU A C 1
ATOM 2394 O O . LEU A 1 163 ? -27.77454 21.37663 23.44916 1.000 23.25436 181 LEU A O 1
ATOM 2410 N N . ASP A 1 164 ? -27.35346 23.28452 24.59659 1.000 23.14602 182 ASP A N 1
ATOM 2411 C CA . ASP A 1 164 ? -25.99410 23.40859 24.06317 1.000 21.84225 182 ASP A CA 1
ATOM 2412 C C . ASP A 1 164 ? -25.05831 22.66486 25.01116 1.000 22.23738 182 ASP A C 1
ATOM 2413 O O . ASP A 1 164 ? -25.34515 22.50239 26.20428 1.000 22.61135 182 ASP A O 1
ATOM 2422 N N . GLU A 1 165 ? -23.93754 22.20125 24.47877 1.000 20.15798 183 GLU A N 1
ATOM 2423 C CA . GLU A 1 165 ? -23.03899 21.34292 25.23085 1.000 22.68775 183 GLU A CA 1
ATOM 2424 C C . GLU A 1 165 ? -23.79830 20.17741 25.84925 1.000 23.41818 183 GLU A C 1
ATOM 2425 O O . GLU A 1 165 ? -23.67482 19.87407 27.03730 1.000 21.16297 183 GLU A O 1
ATOM 2437 N N . ALA A 1 166 ? -24.58298 19.50967 25.00441 1.000 23.79778 184 ALA A N 1
ATOM 2438 C CA . ALA A 1 166 ? -25.63982 18.63169 25.45855 1.000 21.98566 184 ALA A CA 1
ATOM 2439 C C . ALA A 1 166 ? -25.11408 17.43328 26.21999 1.000 22.30860 184 ALA A C 1
ATOM 2440 O O . ALA A 1 166 ? -25.79088 16.94073 27.13823 1.000 22.44191 184 ALA A O 1
ATOM 2447 N N . ASP A 1 167 ? -23.91183 16.96908 25.87978 1.000 23.49755 185 ASP A N 1
ATOM 2448 C CA . ASP A 1 167 ? -23.36006 15.81472 26.58622 1.000 24.15531 185 ASP A CA 1
ATOM 2449 C C . ASP A 1 167 ? -22.94726 16.19304 27.99487 1.000 26.96391 185 ASP A C 1
ATOM 2450 O O . ASP A 1 167 ? -23.18779 15.41907 28.92823 1.000 30.90559 185 ASP A O 1
ATOM 2459 N N . GLU A 1 168 ? -22.50100 17.42374 28.21945 1.000 22.55502 186 GLU A N 1
ATOM 2460 C CA . GLU A 1 168 ? -22.31228 17.87304 29.59658 1.000 24.93891 186 GLU A CA 1
ATOM 2461 C C . GLU A 1 168 ? -23.64170 18.05947 30.32188 1.000 28.21506 186 GLU A C 1
ATOM 2462 O O . GLU A 1 168 ? -23.74441 17.75356 31.51690 1.000 30.09687 186 GLU A O 1
ATOM 2474 N N . MET A 1 169 ? -24.67176 18.58210 29.63058 1.000 27.09040 187 MET A N 1
ATOM 2475 C CA . MET A 1 169 ? -25.98605 18.82809 30.24102 1.000 23.48761 187 MET A CA 1
ATOM 2476 C C . MET A 1 169 ? -26.69655 17.53994 30.62046 1.000 29.62177 187 MET A C 1
ATOM 2477 O O . MET A 1 169 ? -27.61081 17.54426 31.45201 1.000 25.68031 187 MET A O 1
ATOM 2491 N N . LEU A 1 170 ? -26.27958 16.42911 30.06087 1.000 26.23549 188 LEU A N 1
ATOM 2492 C CA . LEU A 1 170 ? -26.89544 15.12814 30.34081 1.000 24.53334 188 LEU A CA 1
ATOM 2493 C C . LEU A 1 170 ? -25.95845 14.22927 31.14705 1.000 30.01969 188 LEU A C 1
ATOM 2494 O O . LEU A 1 170 ? -26.15440 13.01525 31.20959 1.000 34.77049 188 LEU A O 1
ATOM 2510 N N . SER A 1 171 ? -24.93858 14.83178 31.76868 1.000 34.20236 189 SER A N 1
ATOM 2511 C CA . SER A 1 171 ? -23.98925 14.21454 32.68390 1.000 36.56522 189 SER A CA 1
ATOM 2512 C C . SER A 1 171 ? -24.56457 14.14053 34.09431 1.000 37.60473 189 SER A C 1
ATOM 2513 O O . SER A 1 171 ? -25.52125 14.83342 34.43150 1.000 34.65108 189 SER A O 1
ATOM 2521 N N . ARG A 1 172 ? -23.93091 13.32933 34.95144 1.000 36.89678 190 ARG A N 1
ATOM 2522 C CA . ARG A 1 172 ? -24.44908 13.11702 36.30475 1.000 37.04654 190 ARG A CA 1
ATOM 2523 C C . ARG A 1 172 ? -24.72222 14.42904 37.05695 1.000 36.37995 190 ARG A C 1
ATOM 2524 O O . ARG A 1 172 ? -25.72376 14.54625 37.75263 1.000 40.96085 190 ARG A O 1
ATOM 2545 N N . GLY A 1 173 ? -23.86053 15.43377 36.91741 1.000 34.06252 191 GLY A N 1
ATOM 2546 C CA . GLY A 1 173 ? -24.05883 16.67593 37.65219 1.000 35.83137 191 GLY A CA 1
ATOM 2547 C C . GLY A 1 173 ? -25.23442 17.51454 37.17337 1.000 34.60877 191 GLY A C 1
ATOM 2548 O O . GLY A 1 173 ? -25.81114 18.26969 37.95973 1.000 34.14520 191 GLY A O 1
ATOM 2552 N N . PHE A 1 174 ? -25.61382 17.38150 35.90048 1.000 31.60356 192 PHE A N 1
ATOM 2553 C CA . PHE A 1 174 ? -26.59748 18.24821 35.27250 1.000 23.72796 192 PHE A CA 1
ATOM 2554 C C . PHE A 1 174 ? -27.85867 17.51709 34.84700 1.000 25.43526 192 PHE A C 1
ATOM 2555 O O . PHE A 1 174 ? -28.89409 18.16087 34.69718 1.000 25.14250 192 PHE A O 1
ATOM 2572 N N . LYS A 1 175 ? -27.80418 16.17904 34.66465 1.000 24.46377 193 LYS A N 1
ATOM 2573 C CA . LYS A 1 175 ? -28.92238 15.47839 34.04756 1.000 21.78014 193 LYS A CA 1
ATOM 2574 C C . LYS A 1 175 ? -30.19929 15.66756 34.85712 1.000 25.51391 193 LYS A C 1
ATOM 2575 O O . LYS A 1 175 ? -31.25847 15.85789 34.28625 1.000 27.21292 193 LYS A O 1
ATOM 2594 N N . ASP A 1 176 ? -30.12368 15.57917 36.18095 1.000 27.59478 194 ASP A N 1
ATOM 2595 C CA . ASP A 1 176 ? -31.31122 15.75833 36.99835 1.000 27.71179 194 ASP A CA 1
ATOM 2596 C C . ASP A 1 176 ? -31.84445 17.19004 36.91435 1.000 27.60551 194 ASP A C 1
ATOM 2597 O O . ASP A 1 176 ? -33.05996 17.38628 37.01090 1.000 25.43712 194 ASP A O 1
ATOM 2606 N N . GLN A 1 177 ? -30.95769 18.20492 36.74659 1.000 23.89641 195 GLN A N 1
ATOM 2607 C CA . GLN A 1 177 ? -31.42217 19.58521 36.60691 1.000 25.66660 195 GLN A CA 1
ATOM 2608 C C . GLN A 1 177 ? -32.21221 19.76273 35.31249 1.000 24.14280 195 GLN A C 1
ATOM 2609 O O . GLN A 1 177 ? -33.27005 20.40029 35.29327 1.000 23.99109 195 GLN A O 1
ATOM 2623 N N . ILE A 1 178 ? -31.71048 19.16333 34.23702 1.000 24.91196 196 ILE A N 1
ATOM 2624 C CA . ILE A 1 178 ? -32.32796 19.27097 32.92795 1.000 23.50429 196 ILE A CA 1
ATOM 2625 C C . ILE A 1 178 ? -33.66393 18.54274 32.93126 1.000 22.68011 196 ILE A C 1
ATOM 2626 O O . ILE A 1 178 ? -34.64835 19.04048 32.39061 1.000 23.11795 196 ILE A O 1
ATOM 2642 N N . TYR A 1 179 ? -33.71972 17.38789 33.59781 1.000 25.68961 197 TYR A N 1
ATOM 2643 C CA . TYR A 1 179 ? -34.96595 16.62473 33.73728 1.000 25.75259 197 TYR A CA 1
ATOM 2644 C C . TYR A 1 179 ? -36.01740 17.41026 34.49120 1.000 27.83695 197 TYR A C 1
ATOM 2645 O O . TYR A 1 179 ? -37.17420 17.44562 34.07928 1.000 28.25358 197 TYR A O 1
ATOM 2663 N N . ASP A 1 180 ? -35.63007 18.06929 35.59091 1.000 26.20802 198 ASP A N 1
ATOM 2664 C CA . ASP A 1 180 ? -36.56910 18.89029 36.34436 1.000 27.47713 198 ASP A CA 1
ATOM 2665 C C . ASP A 1 180 ? -37.15692 20.01081 35.48735 1.000 28.03700 198 ASP A C 1
ATOM 2666 O O . ASP A 1 180 ? -38.35032 20.31552 35.58698 1.000 28.31850 198 ASP A O 1
ATOM 2675 N N . ILE A 1 181 ? -36.32110 20.67438 34.66398 1.000 25.08534 199 ILE A N 1
ATOM 2676 C CA . ILE A 1 181 ? -36.79556 21.73929 33.79256 1.000 24.53802 199 ILE A CA 1
ATOM 2677 C C . ILE A 1 181 ? -37.67541 21.16148 32.70337 1.000 25.57871 199 ILE A C 1
ATOM 2678 O O . ILE A 1 181 ? -38.75016 21.70206 32.41096 1.000 24.99647 199 ILE A O 1
ATOM 2694 N N . PHE A 1 182 ? -37.24570 20.02870 32.13440 1.000 28.06676 200 PHE A N 1
ATOM 2695 C CA . PHE A 1 182 ? -37.98270 19.37565 31.05469 1.000 26.47781 200 PHE A CA 1
ATOM 2696 C C . PHE A 1 182 ? -39.39416 19.03344 31.48273 1.000 28.50033 200 PHE A C 1
ATOM 2697 O O . PHE A 1 182 ? -40.31563 19.10997 30.66147 1.000 28.47105 200 PHE A O 1
ATOM 2714 N N . GLN A 1 183 ? -39.58797 18.61555 32.74754 1.000 27.97461 201 GLN A N 1
ATOM 2715 C CA . GLN A 1 183 ? -40.93584 18.21073 33.19852 1.000 29.08914 201 GLN A CA 1
ATOM 2716 C C . GLN A 1 183 ? -41.93374 19.37115 33.24109 1.000 28.53378 201 GLN A C 1
ATOM 2717 O O . GLN A 1 183 ? -43.15551 19.13104 33.23282 1.000 31.86663 201 GLN A O 1
ATOM 2731 N N . LYS A 1 184 ? -41.45591 20.61706 33.28014 1.000 28.00068 202 LYS A N 1
ATOM 2732 C CA . LYS A 1 184 ? -42.29353 21.81924 33.24811 1.000 28.38411 202 LYS A CA 1
ATOM 2733 C C . LYS A 1 184 ? -42.78866 22.16472 31.83928 1.000 26.53235 202 LYS A C 1
ATOM 2734 O O . LYS A 1 184 ? -43.72224 22.96903 31.71057 1.000 32.05211 202 LYS A O 1
ATOM 2753 N N . LEU A 1 185 ? -42.23409 21.56083 30.79338 1.000 29.02098 203 LEU A N 1
ATOM 2754 C CA . LEU A 1 185 ? -42.50739 21.97031 29.42609 1.000 28.04062 203 LEU A CA 1
ATOM 2755 C C . LEU A 1 185 ? -43.62664 21.13071 28.82359 1.000 30.58532 203 LEU A C 1
ATOM 2756 O O . LEU A 1 185 ? -43.83343 19.97777 29.21940 1.000 32.27427 203 LEU A O 1
ATOM 2772 N N . ASN A 1 186 ? -44.31969 21.70381 27.84076 1.000 29.04317 204 ASN A N 1
ATOM 2773 C CA . ASN A 1 186 ? -45.38174 20.97286 27.14717 1.000 32.50553 204 ASN A CA 1
ATOM 2774 C C . ASN A 1 186 ? -44.89472 19.67901 26.50095 1.000 35.48853 204 ASN A C 1
ATOM 2775 O O . ASN A 1 186 ? -43.76079 19.57405 26.00662 1.000 31.46614 204 ASN A O 1
ATOM 2786 N N . SER A 1 187 ? -45.79246 18.68622 26.45047 1.000 33.19621 205 SER A N 1
ATOM 2787 C CA . SER A 1 187 ? -45.39003 17.38845 25.93014 1.000 35.72330 205 SER A CA 1
ATOM 2788 C C . SER A 1 187 ? -44.97410 17.45830 24.46146 1.000 37.64830 205 SER A C 1
ATOM 2789 O O . SER A 1 187 ? -44.17285 16.63531 24.01879 1.000 40.95422 205 SER A O 1
ATOM 2797 N N . ASN A 1 188 ? -45.43242 18.44073 23.70692 1.000 36.70312 206 ASN A N 1
ATOM 2798 C CA . ASN A 1 188 ? -45.09191 18.47541 22.28381 1.000 45.56564 206 ASN A CA 1
ATOM 2799 C C . ASN A 1 188 ? -43.81423 19.27292 21.95203 1.000 44.63503 206 ASN A C 1
ATOM 2800 O O . ASN A 1 188 ? -43.51965 19.48670 20.77266 1.000 45.96555 206 ASN A O 1
ATOM 2811 N N . THR A 1 189 ? -43.04348 19.70133 22.94689 1.000 39.46937 207 THR A N 1
ATOM 2812 C CA . THR A 1 189 ? -41.93439 20.61439 22.68352 1.000 30.56338 207 THR A CA 1
ATOM 2813 C C . THR A 1 189 ? -40.82913 19.96824 21.83025 1.000 28.89346 207 THR A C 1
ATOM 2814 O O . THR A 1 189 ? -40.39392 18.85718 22.09368 1.000 29.68032 207 THR A O 1
ATOM 2825 N N . GLN A 1 190 ? -40.35990 20.67684 20.82243 1.000 27.09942 208 GLN A N 1
ATOM 2826 C CA . GLN A 1 190 ? -39.20542 20.24589 20.04490 1.000 25.61920 208 GLN A CA 1
ATOM 2827 C C . GLN A 1 190 ? -37.90577 20.35357 20.84748 1.000 28.86236 208 GLN A C 1
ATOM 2828 O O . GLN A 1 190 ? -37.66443 21.34886 21.52750 1.000 25.96058 208 GLN A O 1
ATOM 2842 N N . VAL A 1 191 ? -37.03771 19.35453 20.71292 1.000 26.38141 209 VAL A N 1
ATOM 2843 C CA . VAL A 1 191 ? -35.77626 19.28554 21.44955 1.000 27.16221 209 VAL A CA 1
ATOM 2844 C C . VAL A 1 191 ? -34.62750 19.23594 20.45320 1.000 27.89402 209 VAL A C 1
ATOM 2845 O O . VAL A 1 191 ? -34.64015 18.40117 19.53968 1.000 28.07847 209 VAL A O 1
ATOM 2858 N N . VAL A 1 192 ? -33.64076 20.10908 20.64912 1.000 24.66269 210 VAL A N 1
ATOM 2859 C CA . VAL A 1 192 ? -32.42657 20.16452 19.84144 1.000 24.78555 210 VAL A CA 1
ATOM 2860 C C . VAL A 1 192 ? -31.22845 20.11374 20.76586 1.000 25.53937 210 VAL A C 1
ATOM 2861 O O . VAL A 1 192 ? -31.14549 20.88850 21.72820 1.000 20.56941 210 VAL A O 1
ATOM 2874 N N . LEU A 1 193 ? -30.32207 19.18553 20.46689 1.000 22.67142 211 LEU A N 1
ATOM 2875 C CA . LEU A 1 193 ? -29.08793 18.93645 21.20729 1.000 24.03069 211 LEU A CA 1
ATOM 2876 C C . LEU A 1 193 ? -27.90556 19.21245 20.30105 1.000 23.28148 211 LEU A C 1
ATOM 2877 O O . LEU A 1 193 ? -27.90789 18.77741 19.15523 1.000 22.73564 211 LEU A O 1
ATOM 2893 N N . LEU A 1 194 ? -26.90705 19.94106 20.79207 1.000 22.65156 212 LEU A N 1
ATOM 2894 C CA . LEU A 1 194 ? -25.68205 20.22713 20.04589 1.000 20.90705 212 LEU A CA 1
ATOM 2895 C C . LEU A 1 194 ? -24.46198 20.07456 20.94241 1.000 24.78247 212 LEU A C 1
ATOM 2896 O O . LEU A 1 194 ? -24.49784 20.47274 22.11769 1.000 21.41156 212 LEU A O 1
ATOM 2912 N N . SER A 1 195 ? -23.37375 19.52931 20.36565 1.000 24.98731 213 SER A N 1
ATOM 2913 C CA . SER A 1 195 ? -22.07128 19.43123 21.03211 1.000 24.74163 213 SER A CA 1
ATOM 2914 C C . SER A 1 195 ? -21.00702 18.96815 20.04800 1.000 24.11281 213 SER A C 1
ATOM 2915 O O . SER A 1 195 ? -21.31930 18.36278 19.02111 1.000 26.01151 213 SER A O 1
ATOM 2923 N N . ALA A 1 196 ? -19.75231 19.26264 20.37876 1.000 25.82382 214 ALA A N 1
ATOM 2924 C CA . ALA A 1 196 ? -18.64428 18.66073 19.66505 1.000 24.22247 214 ALA A CA 1
ATOM 2925 C C . ALA A 1 196 ? -18.48126 17.19111 20.01648 1.000 28.06287 214 ALA A C 1
ATOM 2926 O O . ALA A 1 196 ? -17.93042 16.44461 19.19576 1.000 28.80211 214 ALA A O 1
ATOM 2933 N N . THR A 1 197 ? -18.95505 16.76057 21.18755 1.000 25.39123 215 THR A N 1
ATOM 2934 C CA . THR A 1 197 ? -18.83147 15.37685 21.66232 1.000 23.05991 215 THR A CA 1
ATOM 2935 C C . THR A 1 197 ? -20.17696 14.79569 22.05191 1.000 28.62330 215 THR A C 1
ATOM 2936 O O . THR A 1 197 ? -21.00953 15.46510 22.64780 1.000 25.09454 215 THR A O 1
ATOM 2947 N N . MET A 1 198 ? -20.41142 13.54453 21.63155 1.000 25.42570 216 MET A N 1
ATOM 2948 C CA . MET A 1 198 ? -21.68678 12.86539 21.83396 1.000 23.41504 216 MET A CA 1
ATOM 2949 C C . MET A 1 198 ? -21.44158 11.37458 22.07640 1.000 23.76668 216 MET A C 1
ATOM 2950 O O . MET A 1 198 ? -21.63953 10.56202 21.17845 1.000 30.60237 216 MET A O 1
ATOM 2964 N N . PRO A 1 199 ? -21.03664 10.98131 23.28257 1.000 28.43147 217 PRO A N 1
ATOM 2965 C CA . PRO A 1 199 ? -20.78352 9.55735 23.51780 1.000 27.86406 217 PRO A CA 1
ATOM 2966 C C . PRO A 1 199 ? -22.02672 8.69590 23.38689 1.000 30.04332 217 PRO A C 1
ATOM 2967 O O . PRO A 1 199 ? -23.14254 9.12058 23.60103 1.000 27.52541 217 PRO A O 1
ATOM 2978 N N . SER A 1 200 ? -21.78830 7.39049 23.15084 1.000 32.27595 218 SER A N 1
ATOM 2979 C CA . SER A 1 200 ? -22.90065 6.47723 22.96122 1.000 32.04198 218 SER A CA 1
ATOM 2980 C C . SER A 1 200 ? -23.79332 6.41195 24.20278 1.000 29.75978 218 SER A C 1
ATOM 2981 O O . SER A 1 200 ? -24.98815 6.18982 24.07315 1.000 30.10114 218 SER A O 1
ATOM 2989 N N . ASP A 1 201 ? -23.23684 6.56741 25.40665 1.000 33.13533 219 ASP A N 1
ATOM 2990 C CA . ASP A 1 201 ? -24.07032 6.52625 26.62034 1.000 37.42667 219 ASP A CA 1
ATOM 2991 C C . ASP A 1 201 ? -24.99584 7.75338 26.74169 1.000 36.11721 219 ASP A C 1
ATOM 2992 O O . ASP A 1 201 ? -26.12410 7.65564 27.24367 1.000 34.33089 219 ASP A O 1
ATOM 3001 N N . VAL A 1 202 ? -24.53935 8.91853 26.31315 1.000 32.04931 220 VAL A N 1
ATOM 3002 C CA . VAL A 1 202 ? -25.42713 10.07609 26.24833 1.000 32.36784 220 VAL A CA 1
ATOM 3003 C C . VAL A 1 202 ? -26.48691 9.86616 25.17748 1.000 34.77631 220 VAL A C 1
ATOM 3004 O O . VAL A 1 202 ? -27.65051 10.24863 25.34886 1.000 32.44568 220 VAL A O 1
ATOM 3017 N N . LEU A 1 203 ? -26.10254 9.25830 24.05002 1.000 31.86473 221 LEU A N 1
ATOM 3018 C CA . LEU A 1 203 ? -27.05101 9.01418 22.97003 1.000 36.00876 221 LEU A CA 1
ATOM 3019 C C . LEU A 1 203 ? -28.16643 8.08610 23.42235 1.000 35.62481 221 LEU A C 1
ATOM 3020 O O . LEU A 1 203 ? -29.30624 8.25647 22.99574 1.000 31.18793 221 LEU A O 1
ATOM 3036 N N . GLU A 1 204 ? -27.86682 7.11956 24.29049 1.000 36.86752 222 GLU A N 1
ATOM 3037 C CA . GLU A 1 204 ? -28.92369 6.24830 24.79354 1.000 41.17239 222 GLU A CA 1
ATOM 3038 C C . GLU A 1 204 ? -29.87900 7.01673 25.70138 1.000 41.19913 222 GLU A C 1
ATOM 3039 O O . GLU A 1 204 ? -31.08381 6.77302 25.66167 1.000 36.29795 222 GLU A O 1
ATOM 3051 N N . VAL A 1 205 ? -29.37416 7.98450 26.47756 1.000 39.50210 223 VAL A N 1
ATOM 3052 C CA . VAL A 1 205 ? -30.25688 8.78170 27.32641 1.000 41.32463 223 VAL A CA 1
ATOM 3053 C C . VAL A 1 205 ? -31.21472 9.62310 26.49185 1.000 36.51238 223 VAL A C 1
ATOM 3054 O O . VAL A 1 205 ? -32.34687 9.86815 26.91237 1.000 40.82809 223 VAL A O 1
ATOM 3067 N N . THR A 1 206 ? -30.82779 9.99787 25.27087 1.000 38.55464 224 THR A N 1
ATOM 3068 C CA . THR A 1 206 ? -31.72264 10.81587 24.45685 1.000 36.73824 224 THR A CA 1
ATOM 3069 C C . THR A 1 206 ? -32.93747 10.04690 23.95715 1.000 39.38832 224 THR A C 1
ATOM 3070 O O . THR A 1 206 ? -33.93155 10.67864 23.59088 1.000 37.02052 224 THR A O 1
ATOM 3081 N N . LYS A 1 207 ? -32.86740 8.71520 23.89495 1.000 34.58640 225 LYS A N 1
ATOM 3082 C CA . LYS A 1 207 ? -34.01951 7.93059 23.47731 1.000 34.67784 225 LYS A CA 1
ATOM 3083 C C . LYS A 1 207 ? -35.16502 8.05613 24.45798 1.000 36.94449 225 LYS A C 1
ATOM 3084 O O . LYS A 1 207 ? -36.28351 7.66385 24.13222 1.000 44.12458 225 LYS A O 1
ATOM 3103 N N . LYS A 1 208 ? -34.88884 8.52397 25.66783 1.000 37.44105 226 LYS A N 1
ATOM 3104 C CA . LYS A 1 208 ? -35.89135 8.66419 26.71287 1.000 41.61961 226 LYS A CA 1
ATOM 3105 C C . LYS A 1 208 ? -36.76609 9.89124 26.53697 1.000 45.93959 226 LYS A C 1
ATOM 3106 O O . LYS A 1 208 ? -37.87676 9.92642 27.09388 1.000 46.46833 226 LYS A O 1
ATOM 3125 N N . PHE A 1 209 ? -36.29105 10.91187 25.79905 1.000 42.73106 227 PHE A N 1
ATOM 3126 C CA . PHE A 1 209 ? -37.05126 12.15058 25.69808 1.000 39.81851 227 PHE A CA 1
ATOM 3127 C C . PHE A 1 209 ? -37.06647 12.79860 24.32289 1.000 39.16106 227 PHE A C 1
ATOM 3128 O O . PHE A 1 209 ? -37.71353 13.83293 24.16287 1.000 44.54180 227 PHE A O 1
ATOM 3145 N N . MET A 1 210 ? -36.39049 12.25220 23.33598 1.000 36.05151 228 MET A N 1
ATOM 3146 C CA . MET A 1 210 ? -36.44006 12.78402 21.98903 1.000 34.57557 228 MET A CA 1
ATOM 3147 C C . MET A 1 210 ? -37.21203 11.83156 21.09201 1.000 44.18276 228 MET A C 1
ATOM 3148 O O . MET A 1 210 ? -37.06159 10.60768 21.19910 1.000 41.55712 228 MET A O 1
ATOM 3162 N N . ARG A 1 211 ? -38.02075 12.40334 20.19876 1.000 38.71818 229 ARG A N 1
ATOM 3163 C CA . ARG A 1 211 ? -38.89880 11.63997 19.31387 1.000 43.45963 229 ARG A CA 1
ATOM 3164 C C . ARG A 1 211 ? -38.20133 11.46943 17.97239 1.000 42.74494 229 ARG A C 1
ATOM 3165 O O . ARG A 1 211 ? -38.11791 12.41318 17.18266 1.000 41.76566 229 ARG A O 1
ATOM 3186 N N . ASP A 1 212 ? -37.65891 10.25880 17.77380 1.000 41.23198 230 ASP A N 1
ATOM 3187 C CA . ASP A 1 212 ? -36.99906 9.77872 16.56206 1.000 45.89812 230 ASP A CA 1
ATOM 3188 C C . ASP A 1 212 ? -36.14157 10.86214 15.89830 1.000 43.57696 230 ASP A C 1
ATOM 3189 O O . ASP A 1 212 ? -36.33340 11.17968 14.72396 1.000 42.25866 230 ASP A O 1
ATOM 3198 N N . PRO A 1 213 ? -35.17504 11.40810 16.61480 1.000 39.84326 231 PRO A N 1
ATOM 3199 C CA . PRO A 1 213 ? -34.49476 12.59850 16.11671 1.000 33.77826 231 PRO A CA 1
ATOM 3200 C C . PRO A 1 213 ? -33.66896 12.33566 14.87287 1.000 33.50033 231 PRO A C 1
ATOM 3201 O O . PRO A 1 213 ? -33.18699 11.22290 14.61526 1.000 37.11394 231 PRO A O 1
ATOM 3212 N N . ILE A 1 214 ? -33.45302 13.41446 14.12726 1.000 29.30777 232 ILE A N 1
ATOM 3213 C CA . ILE A 1 214 ? -32.41666 13.43928 13.09687 1.000 29.38539 232 ILE A CA 1
ATOM 3214 C C . ILE A 1 214 ? -31.04478 13.50593 13.74434 1.000 34.06291 232 ILE A C 1
ATOM 3215 O O . ILE A 1 214 ? -30.73680 14.43779 14.50137 1.000 30.84212 232 ILE A O 1
ATOM 3231 N N . ARG A 1 215 ? -30.19682 12.54606 13.41240 1.000 32.51120 233 ARG A N 1
ATOM 3232 C CA . ARG A 1 215 ? -28.85426 12.46469 13.97487 1.000 27.70840 233 ARG A CA 1
ATOM 3233 C C . ARG A 1 215 ? -27.86617 12.92777 12.92248 1.000 30.48790 233 ARG A C 1
ATOM 3234 O O . ARG A 1 215 ? -27.77993 12.33702 11.85287 1.000 33.42300 233 ARG A O 1
ATOM 3255 N N . ILE A 1 216 ? -27.12301 13.97525 13.22919 1.000 27.04545 234 ILE A N 1
ATOM 3256 C CA . ILE A 1 216 ? -25.98633 14.42405 12.43150 1.000 27.41094 234 ILE A CA 1
ATOM 3257 C C . ILE A 1 216 ? -24.77254 14.21636 13.32455 1.000 34.09875 234 ILE A C 1
ATOM 3258 O O . ILE A 1 216 ? -24.52975 14.98485 14.25667 1.000 28.39279 234 ILE A O 1
ATOM 3274 N N . LEU A 1 217 ? -24.03363 13.12783 13.09574 1.000 30.29963 235 LEU A N 1
ATOM 3275 C CA . LEU A 1 217 ? -23.02756 12.70593 14.04627 1.000 34.11724 235 LEU A CA 1
ATOM 3276 C C . LEU A 1 217 ? -21.68633 12.57307 13.34789 1.000 34.33112 235 LEU A C 1
ATOM 3277 O O . LEU A 1 217 ? -21.61313 12.44785 12.12765 1.000 38.58346 235 LEU A O 1
ATOM 3293 N N . VAL A 1 218 ? -20.61321 12.67607 14.13253 1.000 37.87667 236 VAL A N 1
ATOM 3294 C CA . VAL A 1 218 ? -19.24980 12.67650 13.61726 1.000 36.79135 236 VAL A CA 1
ATOM 3295 C C . VAL A 1 218 ? -18.42960 11.66911 14.42023 1.000 38.98227 236 VAL A C 1
ATOM 3296 O O . VAL A 1 218 ? -18.40391 11.73238 15.65730 1.000 35.67648 236 VAL A O 1
ATOM 3309 N N . LYS A 1 219 ? -17.75822 10.74455 13.71955 1.000 39.46088 237 LYS A N 1
ATOM 3310 C CA . LYS A 1 219 ? -16.93156 9.74582 14.38960 1.000 38.77072 237 LYS A CA 1
ATOM 3311 C C . LYS A 1 219 ? -15.84500 10.42710 15.19393 1.000 32.38282 237 LYS A C 1
ATOM 3312 O O . LYS A 1 219 ? -15.29145 11.44083 14.77735 1.000 35.53162 237 LYS A O 1
ATOM 3331 N N . LYS A 1 220 ? -15.49940 9.82023 16.33225 1.000 31.80554 238 LYS A N 1
ATOM 3332 C CA . LYS A 1 220 ? -14.51123 10.41826 17.21185 1.000 33.10156 238 LYS A CA 1
ATOM 3333 C C . LYS A 1 220 ? -13.18375 10.60343 16.50218 1.000 36.38596 238 LYS A C 1
ATOM 3334 O O . LYS A 1 220 ? -12.45470 11.55622 16.80853 1.000 35.36354 238 LYS A O 1
ATOM 3353 N N . GLU A 1 221 ? -12.84436 9.70669 15.55243 1.000 35.14702 239 GLU A N 1
ATOM 3354 C CA . GLU A 1 221 ? -11.56222 9.80709 14.84649 1.000 37.05455 239 GLU A CA 1
ATOM 3355 C C . GLU A 1 221 ? -11.52869 10.95198 13.84852 1.000 41.77779 239 GLU A C 1
ATOM 3356 O O . GLU A 1 221 ? -10.47569 11.20481 13.26201 1.000 39.64757 239 GLU A O 1
ATOM 3368 N N . GLU A 1 222 ? -12.65034 11.64688 13.65863 1.000 41.82288 240 GLU A N 1
ATOM 3369 C CA . GLU A 1 222 ? -12.74723 12.80629 12.77828 1.000 39.42532 240 GLU A CA 1
ATOM 3370 C C . GLU A 1 222 ? -12.96265 14.12032 13.52837 1.000 36.03038 240 GLU A C 1
ATOM 3371 O O . GLU A 1 222 ? -13.10247 15.15350 12.88630 1.000 43.14593 240 GLU A O 1
ATOM 3383 N N . LEU A 1 223 ? -12.95150 14.11168 14.85875 1.000 34.18726 241 LEU A N 1
ATOM 3384 C CA . LEU A 1 223 ? -13.23132 15.33337 15.60902 1.000 36.99494 241 LEU A CA 1
ATOM 3385 C C . LEU A 1 223 ? -12.04911 16.28554 15.68488 1.000 37.48897 241 LEU A C 1
ATOM 3386 O O . LEU A 1 223 ? -12.24295 17.49739 15.83178 1.000 35.17475 241 LEU A O 1
ATOM 3402 N N . THR A 1 224 ? -10.81976 15.77629 15.64824 1.000 37.22273 242 THR A N 1
ATOM 3403 C CA . THR A 1 224 ? -9.68091 16.65796 15.88592 1.000 42.51721 242 THR A CA 1
ATOM 3404 C C . THR A 1 224 ? -9.46734 17.57790 14.69208 1.000 50.43783 242 THR A C 1
ATOM 3405 O O . THR A 1 224 ? -9.54704 17.15561 13.53978 1.000 45.00793 242 THR A O 1
ATOM 3416 N N . LEU A 1 225 ? -9.22538 18.85638 14.97993 1.000 56.12742 243 LEU A N 1
ATOM 3417 C CA . LEU A 1 225 ? -9.00584 19.84755 13.93584 1.000 58.11937 243 LEU A CA 1
ATOM 3418 C C . LEU A 1 225 ? -7.58942 19.74013 13.37561 1.000 59.84422 243 LEU A C 1
ATOM 3419 O O . LEU A 1 225 ? -6.63274 19.46695 14.10744 1.000 59.11113 243 LEU A O 1
ATOM 3435 N N . GLU A 1 226 ? -7.46168 19.96224 12.06352 1.000 59.89965 244 GLU A N 1
ATOM 3436 C CA . GLU A 1 226 ? -6.14883 19.92981 11.42613 1.000 67.32268 244 GLU A CA 1
ATOM 3437 C C . GLU A 1 226 ? -5.33403 21.18644 11.73957 1.000 65.06304 244 GLU A C 1
ATOM 3438 O O . GLU A 1 226 ? -4.09939 21.12247 11.82295 1.000 59.40664 244 GLU A O 1
ATOM 3450 N N . GLY A 1 227 ? -6.00109 22.32405 11.92533 1.000 56.26298 245 GLY A N 1
ATOM 3451 C CA . GLY A 1 227 ? -5.31926 23.55552 12.22233 1.000 54.90628 245 GLY A CA 1
ATOM 3452 C C . GLY A 1 227 ? -4.86307 23.72200 13.65078 1.000 52.74103 245 GLY A C 1
ATOM 3453 O O . GLY A 1 227 ? -4.22230 24.73393 13.94818 1.000 51.76928 245 GLY A O 1
ATOM 3457 N N . ILE A 1 228 ? -5.15750 22.76165 14.53866 1.000 48.22103 246 ILE A N 1
ATOM 3458 C CA . ILE A 1 228 ? -4.76407 22.83967 15.94337 1.000 45.59840 246 ILE A CA 1
ATOM 3459 C C . ILE A 1 228 ? -3.63134 21.84980 16.12588 1.000 43.72210 246 ILE A C 1
ATOM 3460 O O . ILE A 1 228 ? -3.85614 20.63886 16.24622 1.000 41.43389 246 ILE A O 1
ATOM 3476 N N . ARG A 1 229 ? -2.41117 22.33771 16.14213 1.000 41.95229 247 ARG A N 1
ATOM 3477 C CA . ARG A 1 229 ? -1.28553 21.43349 16.30470 1.000 41.81873 247 ARG A CA 1
ATOM 3478 C C . ARG A 1 229 ? -1.17101 21.06516 17.77376 1.000 42.14413 247 ARG A C 1
ATOM 3479 O O . ARG A 1 229 ? -1.12241 21.94819 18.63589 1.000 43.70365 247 ARG A O 1
ATOM 3500 N N . GLN A 1 230 ? -1.11069 19.77252 18.06871 1.000 36.14532 248 GLN A N 1
ATOM 3501 C CA . GLN A 1 230 ? -1.04375 19.32879 19.44735 1.000 36.35369 248 GLN A CA 1
ATOM 3502 C C . GLN A 1 230 ? 0.36534 18.86831 19.77502 1.000 41.97037 248 GLN A C 1
ATOM 3503 O O . GLN A 1 230 ? 0.92773 18.03585 19.06154 1.000 40.17618 248 GLN A O 1
ATOM 3517 N N . PHE A 1 231 ? 0.90037 19.35634 20.88941 1.000 39.37851 249 PHE A N 1
ATOM 3518 C CA . PHE A 1 231 ? 2.23390 18.99501 21.36014 1.000 37.61609 249 PHE A CA 1
ATOM 3519 C C . PHE A 1 231 ? 2.16088 18.51538 22.79981 1.000 41.23930 249 PHE A C 1
ATOM 3520 O O . PHE A 1 231 ? 1.13370 18.66293 23.48170 1.000 36.73315 249 PHE A O 1
ATOM 3537 N N . TYR A 1 232 ? 3.26110 17.91278 23.26410 1.000 34.26141 250 TYR A N 1
ATOM 3538 C CA . TYR A 1 232 ? 3.42790 17.60083 24.67350 1.000 35.56845 250 TYR A CA 1
ATOM 3539 C C . TYR A 1 232 ? 4.82159 18.02032 25.12212 1.000 40.50705 250 TYR A C 1
ATOM 3540 O O . TYR A 1 232 ? 5.73721 18.20035 24.31895 1.000 39.88247 250 TYR A O 1
ATOM 3558 N N . ILE A 1 233 ? 4.97094 18.17877 26.42722 1.000 38.44985 251 ILE A N 1
ATOM 3559 C CA . ILE A 1 233 ? 6.24461 18.49856 27.03676 1.000 39.65410 251 ILE A CA 1
ATOM 3560 C C . ILE A 1 233 ? 6.43984 17.52896 28.17432 1.000 45.00663 251 ILE A C 1
ATOM 3561 O O . ILE A 1 233 ? 5.60334 17.46090 29.08579 1.000 42.65621 251 ILE A O 1
ATOM 3577 N N . ASN A 1 234 ? 7.55221 16.79598 28.13561 1.000 46.74719 252 ASN A N 1
ATOM 3578 C CA . ASN A 1 234 ? 7.91369 15.90394 29.22275 1.000 48.83104 252 ASN A CA 1
ATOM 3579 C C . ASN A 1 234 ? 8.38946 16.73186 30.39987 1.000 51.14690 252 ASN A C 1
ATOM 3580 O O . ASN A 1 234 ? 9.47084 17.32721 30.35446 1.000 53.52902 252 ASN A O 1
ATOM 3591 N N . VAL A 1 235 ? 7.57642 16.77093 31.44556 1.000 47.26262 253 VAL A N 1
ATOM 3592 C CA . VAL A 1 235 ? 7.87055 17.49794 32.66517 1.000 46.77731 253 VAL A CA 1
ATOM 3593 C C . VAL A 1 235 ? 8.30066 16.53435 33.76446 1.000 49.65906 253 VAL A C 1
ATOM 3594 O O . VAL A 1 235 ? 9.00198 16.92141 34.68968 1.000 56.15095 253 VAL A O 1
ATOM 3607 N N . GLU A 1 236 ? 7.84874 15.27827 33.68489 1.000 52.53061 254 GLU A N 1
ATOM 3608 C CA . GLU A 1 236 ? 8.32903 14.19897 34.55761 1.000 59.38186 254 GLU A CA 1
ATOM 3609 C C . GLU A 1 236 ? 7.85014 14.31748 36.00095 1.000 57.77767 254 GLU A C 1
ATOM 3610 O O . GLU A 1 236 ? 7.32738 13.33980 36.55047 1.000 57.92153 254 GLU A O 1
ATOM 3622 N N . ARG A 1 237 ? 8.03189 15.48147 36.63107 1.000 52.10967 255 ARG A N 1
ATOM 3623 C CA . ARG A 1 237 ? 7.55818 15.71709 37.98863 1.000 53.65322 255 ARG A CA 1
ATOM 3624 C C . ARG A 1 237 ? 6.59097 16.88909 38.00807 1.000 50.95126 255 ARG A C 1
ATOM 3625 O O . ARG A 1 237 ? 6.81407 17.90117 37.34482 1.000 49.81536 255 ARG A O 1
ATOM 3646 N N . GLU A 1 238 ? 5.51858 16.73762 38.77605 1.000 50.28990 256 GLU A N 1
ATOM 3647 C CA . GLU A 1 238 ? 4.55307 17.82234 38.92836 1.000 50.18131 256 GLU A CA 1
ATOM 3648 C C . GLU A 1 238 ? 5.21369 19.07920 39.47674 1.000 46.80644 256 GLU A C 1
ATOM 3649 O O . GLU A 1 238 ? 4.81263 20.20096 39.12803 1.000 44.13504 256 GLU A O 1
ATOM 3661 N N . GLU A 1 239 ? 6.21360 18.91661 40.35028 1.000 47.33031 257 GLU A N 1
ATOM 3662 C CA . GLU A 1 239 ? 6.86400 20.06510 40.95845 1.000 46.94566 257 GLU A CA 1
ATOM 3663 C C . GLU A 1 239 ? 7.62447 20.89408 39.94262 1.000 45.23184 257 GLU A C 1
ATOM 3664 O O . GLU A 1 239 ? 8.05239 22.00344 40.26035 1.000 43.97076 257 GLU A O 1
ATOM 3676 N N . TRP A 1 240 ? 7.80248 20.38164 38.73658 1.000 46.87943 258 TRP A N 1
ATOM 3677 C CA . TRP A 1 240 ? 8.54039 21.06819 37.69016 1.000 43.66319 258 TRP A CA 1
ATOM 3678 C C . TRP A 1 240 ? 7.62688 21.78874 36.71205 1.000 38.54394 258 TRP A C 1
ATOM 3679 O O . TRP A 1 240 ? 8.10775 22.52634 35.85536 1.000 37.46963 258 TRP A O 1
ATOM 3700 N N . LYS A 1 241 ? 6.31723 21.63004 36.85537 1.000 40.49079 259 LYS A N 1
ATOM 3701 C CA . LYS A 1 241 ? 5.40336 22.26226 35.91486 1.000 35.81858 259 LYS A CA 1
ATOM 3702 C C . LYS A 1 241 ? 5.51755 23.77380 35.98703 1.000 29.37495 259 LYS A C 1
ATOM 3703 O O . LYS A 1 241 ? 5.54462 24.43727 34.94939 1.000 33.50126 259 LYS A O 1
ATOM 3722 N N . LEU A 1 242 ? 5.61973 24.33072 37.20404 1.000 30.76516 260 LEU A N 1
ATOM 3723 C CA . LEU A 1 242 ? 5.63843 25.79139 37.36028 1.000 31.23853 260 LEU A CA 1
ATOM 3724 C C . LEU A 1 242 ? 6.79162 26.41815 36.58194 1.000 38.62599 260 LEU A C 1
ATOM 3725 O O . LEU A 1 242 ? 6.59679 27.38850 35.83910 1.000 32.36539 260 LEU A O 1
ATOM 3741 N N . ASP A 1 243 ? 8.01163 25.86398 36.72580 1.000 38.81513 261 ASP A N 1
ATOM 3742 C CA . ASP A 1 243 ? 9.14299 26.40942 35.97671 1.000 37.27147 261 ASP A CA 1
ATOM 3743 C C . ASP A 1 243 ? 8.98253 26.20055 34.48035 1.000 34.56804 261 ASP A C 1
ATOM 3744 O O . ASP A 1 243 ? 9.39764 27.05362 33.69067 1.000 34.55745 261 ASP A O 1
ATOM 3753 N N . THR A 1 244 ? 8.37551 25.10134 34.06383 1.000 33.36542 262 THR A N 1
ATOM 3754 C CA . THR A 1 244 ? 8.09318 24.92211 32.64213 1.000 31.43954 262 THR A CA 1
ATOM 3755 C C . THR A 1 244 ? 7.13534 25.99346 32.14415 1.000 37.42952 262 THR A C 1
ATOM 3756 O O . THR A 1 244 ? 7.33516 26.58712 31.07129 1.000 33.93998 262 THR A O 1
ATOM 3767 N N . LEU A 1 245 ? 6.05808 26.23605 32.89428 1.000 34.88337 263 LEU A N 1
ATOM 3768 C CA . LEU A 1 245 ? 5.15337 27.30346 32.48404 1.000 31.49574 263 LEU A CA 1
ATOM 3769 C C . LEU A 1 245 ? 5.91644 28.61516 32.36251 1.000 33.90403 263 LEU A C 1
ATOM 3770 O O . LEU A 1 245 ? 5.82500 29.31275 31.34890 1.000 35.63787 263 LEU A O 1
ATOM 3786 N N . CYS A 1 246 ? 6.69489 28.95915 33.39129 1.000 32.81782 264 CYS A N 1
ATOM 3787 C CA . CYS A 1 246 ? 7.42158 30.21692 33.36806 1.000 37.43819 264 CYS A CA 1
ATOM 3788 C C . CYS A 1 246 ? 8.33260 30.28524 32.15455 1.000 39.16439 264 CYS A C 1
ATOM 3789 O O . CYS A 1 246 ? 8.42057 31.32599 31.50126 1.000 39.85041 264 CYS A O 1
ATOM 3797 N N . ASP A 1 247 ? 8.98145 29.16661 31.80615 1.000 43.30291 265 ASP A N 1
ATOM 3798 C CA . ASP A 1 247 ? 9.82178 29.13916 30.60964 1.000 46.88018 265 ASP A CA 1
ATOM 3799 C C . ASP A 1 247 ? 9.00796 29.37382 29.33981 1.000 45.98047 265 ASP A C 1
ATOM 3800 O O . ASP A 1 247 ? 9.43554 30.11597 28.45306 1.000 49.68971 265 ASP A O 1
ATOM 3809 N N . LEU A 1 248 ? 7.82697 28.74947 29.23542 1.000 42.98709 266 LEU A N 1
ATOM 3810 C CA . LEU A 1 248 ? 6.96989 28.95362 28.07031 1.000 45.44080 266 LEU A CA 1
ATOM 3811 C C . LEU A 1 248 ? 6.43124 30.37543 27.97796 1.000 43.52387 266 LEU A C 1
ATOM 3812 O O . LEU A 1 248 ? 6.15218 30.85147 26.87743 1.000 47.17332 266 LEU A O 1
ATOM 3828 N N . TYR A 1 249 ? 6.23475 31.05271 29.10703 1.000 42.01552 267 TYR A N 1
ATOM 3829 C CA . TYR A 1 249 ? 5.84135 32.45551 29.05500 1.000 45.79747 267 TYR A CA 1
ATOM 3830 C C . TYR A 1 249 ? 6.88521 33.27291 28.30930 1.000 51.60787 267 TYR A C 1
ATOM 3831 O O . TYR A 1 249 ? 6.55548 34.09171 27.44263 1.000 50.09600 267 TYR A O 1
ATOM 3849 N N . GLU A 1 250 ? 8.16094 33.05740 28.63771 1.000 55.12604 268 GLU A N 1
ATOM 3850 C CA . GLU A 1 250 ? 9.23558 33.85939 28.06709 1.000 59.60655 268 GLU A CA 1
ATOM 3851 C C . GLU A 1 250 ? 9.64778 33.38662 26.68308 1.000 60.94040 268 GLU A C 1
ATOM 3852 O O . GLU A 1 250 ? 10.17097 34.18616 25.89821 1.000 67.32474 268 GLU A O 1
ATOM 3864 N N . THR A 1 251 ? 9.41652 32.11856 26.35875 1.000 66.04423 269 THR A N 1
ATOM 3865 C CA . THR A 1 251 ? 9.86620 31.60303 25.07274 1.000 62.11449 269 THR A CA 1
ATOM 3866 C C . THR A 1 251 ? 8.85518 31.88872 23.97022 1.000 64.24981 269 THR A C 1
ATOM 3867 O O . THR A 1 251 ? 9.22694 32.32622 22.87511 1.000 63.88051 269 THR A O 1
ATOM 3878 N N . LEU A 1 252 ? 7.57711 31.63892 24.24581 1.000 64.26572 270 LEU A N 1
ATOM 3879 C CA . LEU A 1 252 ? 6.57109 31.55317 23.20315 1.000 67.14868 270 LEU A CA 1
ATOM 3880 C C . LEU A 1 252 ? 6.12329 32.93383 22.74248 1.000 70.34298 270 LEU A C 1
ATOM 3881 O O . LEU A 1 252 ? 6.04495 33.88453 23.52981 1.000 60.80096 270 LEU A O 1
ATOM 3897 N N . THR A 1 253 ? 5.83160 33.02655 21.44112 1.000 74.66917 271 THR A N 1
ATOM 3898 C CA . THR A 1 253 ? 5.17942 34.20492 20.88231 1.000 75.30670 271 THR A CA 1
ATOM 3899 C C . THR A 1 253 ? 3.74158 34.26925 21.38156 1.000 74.75471 271 THR A C 1
ATOM 3900 O O . THR A 1 253 ? 3.04700 33.25409 21.46284 1.000 78.29221 271 THR A O 1
ATOM 3911 N N . ILE A 1 254 ? 3.29820 35.47000 21.71335 1.000 70.39580 272 ILE A N 1
ATOM 3912 C CA . ILE A 1 254 ? 2.18519 35.67300 22.62991 1.000 67.46185 272 ILE A CA 1
ATOM 3913 C C . ILE A 1 254 ? 1.13505 36.50772 21.90559 1.000 57.27486 272 ILE A C 1
ATOM 3914 O O . ILE A 1 254 ? 1.28517 37.72521 21.76737 1.000 62.52202 272 ILE A O 1
ATOM 3930 N N . THR A 1 255 ? 0.08504 35.85160 21.39268 1.000 47.60093 273 THR A N 1
ATOM 3931 C CA . THR A 1 255 ? -1.16742 36.57092 21.13563 1.000 49.06032 273 THR A CA 1
ATOM 3932 C C . THR A 1 255 ? -2.00064 36.51116 22.41410 1.000 44.39121 273 THR A C 1
ATOM 3933 O O . THR A 1 255 ? -1.84716 37.35952 23.29598 1.000 43.48312 273 THR A O 1
ATOM 3944 N N . GLN A 1 256 ? -2.86395 35.50146 22.53406 1.000 39.02114 274 GLN A N 1
ATOM 3945 C CA . GLN A 1 256 ? -3.56935 35.22674 23.78804 1.000 35.17602 274 GLN A CA 1
ATOM 3946 C C . GLN A 1 256 ? -3.56863 33.72359 24.03903 1.000 28.98643 274 GLN A C 1
ATOM 3947 O O . GLN A 1 256 ? -3.61654 32.92764 23.10964 1.000 27.78923 274 GLN A O 1
ATOM 3961 N N . ALA A 1 257 ? -3.48754 33.34699 25.30678 1.000 29.46200 275 ALA A N 1
ATOM 3962 C CA . ALA A 1 257 ? -3.39122 31.94640 25.70202 1.000 30.89838 275 ALA A CA 1
ATOM 3963 C C . ALA A 1 257 ? -4.36590 31.63420 26.82943 1.000 27.49124 275 ALA A C 1
ATOM 3964 O O . ALA A 1 257 ? -4.61501 32.46425 27.68265 1.000 28.21194 275 ALA A O 1
ATOM 3971 N N . VAL A 1 258 ? -4.83871 30.38725 26.88216 1.000 25.07748 276 VAL A N 1
ATOM 3972 C CA . VAL A 1 258 ? -5.61823 29.90417 28.01564 1.000 28.62804 276 VAL A CA 1
ATOM 3973 C C . VAL A 1 258 ? -4.88397 28.72078 28.62220 1.000 24.67072 276 VAL A C 1
ATOM 3974 O O . VAL A 1 258 ? -4.44775 27.81423 27.90242 1.000 27.07508 276 VAL A O 1
ATOM 3987 N N . ILE A 1 259 ? -4.76699 28.71824 29.93850 1.000 28.14978 277 ILE A N 1
ATOM 3988 C CA . ILE A 1 259 ? -4.06404 27.68032 30.67708 1.000 26.01264 277 ILE A CA 1
ATOM 3989 C C . ILE A 1 259 ? -5.08703 26.98500 31.55881 1.000 24.91695 277 ILE A C 1
ATOM 3990 O O . ILE A 1 259 ? -5.68094 27.64653 32.43351 1.000 24.57256 277 ILE A O 1
ATOM 4006 N N . PHE A 1 260 ? -5.29955 25.67755 31.32998 1.000 22.67913 278 PHE A N 1
ATOM 4007 C CA . PHE A 1 260 ? -6.28208 24.89510 32.05440 1.000 26.58106 278 PHE A CA 1
ATOM 4008 C C . PHE A 1 260 ? -5.67610 24.11180 33.20318 1.000 27.04345 278 PHE A C 1
ATOM 4009 O O . PHE A 1 260 ? -4.61881 23.47626 33.06505 1.000 26.96600 278 PHE A O 1
ATOM 4026 N N . ILE A 1 261 ? -6.41047 24.14113 34.30812 1.000 26.34706 279 ILE A N 1
ATOM 4027 C CA . ILE A 1 261 ? -6.09167 23.60372 35.62725 1.000 26.85821 279 ILE A CA 1
ATOM 4028 C C . ILE A 1 261 ? -7.34069 22.84450 36.07656 1.000 31.28841 279 ILE A C 1
ATOM 4029 O O . ILE A 1 261 ? -8.47205 23.30085 35.84356 1.000 28.27749 279 ILE A O 1
ATOM 4045 N N . ASN A 1 262 ? -7.15818 21.68447 36.70780 1.000 28.97783 280 ASN A N 1
ATOM 4046 C CA . ASN A 1 262 ? -8.32326 20.84669 37.02926 1.000 28.85084 280 ASN A CA 1
ATOM 4047 C C . ASN A 1 262 ? -9.13482 21.27267 38.26126 1.000 31.79090 280 ASN A C 1
ATOM 4048 O O . ASN A 1 262 ? -10.27456 20.81234 38.39696 1.000 33.35570 280 ASN A O 1
ATOM 4059 N N . THR A 1 263 ? -8.58885 22.09904 39.17918 1.000 28.48999 281 THR A N 1
ATOM 4060 C CA . THR A 1 263 ? -9.30672 22.49547 40.37640 1.000 28.35219 281 THR A CA 1
ATOM 4061 C C . THR A 1 263 ? -9.22467 24.00211 40.55793 1.000 29.49714 281 THR A C 1
ATOM 4062 O O . THR A 1 263 ? -8.22820 24.63786 40.14594 1.000 27.74527 281 THR A O 1
ATOM 4073 N N . ARG A 1 264 ? -10.25196 24.56141 41.20693 1.000 27.16266 282 ARG A N 1
ATOM 4074 C CA . ARG A 1 264 ? -10.22854 25.96834 41.56303 1.000 29.15919 282 ARG A CA 1
ATOM 4075 C C . ARG A 1 264 ? -9.06169 26.25359 42.49481 1.000 30.18535 282 ARG A C 1
ATOM 4076 O O . ARG A 1 264 ? -8.35707 27.25669 42.33769 1.000 28.27608 282 ARG A O 1
ATOM 4097 N N . ARG A 1 265 ? -8.86342 25.37106 43.47543 1.000 29.91962 283 ARG A N 1
ATOM 4098 C CA . ARG A 1 265 ? -7.75884 25.52667 44.42047 1.000 33.37471 283 ARG A CA 1
ATOM 4099 C C . ARG A 1 265 ? -6.42843 25.72544 43.70270 1.000 30.49119 283 ARG A C 1
ATOM 4100 O O . ARG A 1 265 ? -5.62267 26.59034 44.07814 1.000 30.46848 283 ARG A O 1
ATOM 4121 N N . LYS A 1 266 ? -6.15328 24.89864 42.71140 1.000 30.22340 284 LYS A N 1
ATOM 4122 C CA . LYS A 1 266 ? -4.87722 25.01314 42.01135 1.000 30.11759 284 LYS A CA 1
ATOM 4123 C C . LYS A 1 266 ? -4.82061 26.22572 41.09257 1.000 29.35679 284 LYS A C 1
ATOM 4124 O O . LYS A 1 266 ? -3.72353 26.76894 40.86134 1.000 28.51071 284 LYS A O 1
ATOM 4143 N N . VAL A 1 267 ? -5.95690 26.69961 40.56828 1.000 29.66455 285 VAL A N 1
ATOM 4144 C CA . VAL A 1 267 ? -5.93179 27.98726 39.86638 1.000 28.33531 285 VAL A CA 1
ATOM 4145 C C . VAL A 1 267 ? -5.43708 29.08512 40.79953 1.000 27.60493 285 VAL A C 1
ATOM 4146 O O . VAL A 1 267 ? -4.59476 29.91116 40.43255 1.000 26.77132 285 VAL A O 1
ATOM 4159 N N . ASP A 1 268 ? -5.97290 29.12063 42.02022 1.000 28.63038 286 ASP A N 1
ATOM 4160 C CA . ASP A 1 268 ? -5.57354 30.14755 42.96789 1.000 31.09183 286 ASP A CA 1
ATOM 4161 C C . ASP A 1 268 ? -4.09571 30.00155 43.29503 1.000 31.58311 286 ASP A C 1
ATOM 4162 O O . ASP A 1 268 ? -3.36753 31.00235 43.35484 1.000 29.80443 286 ASP A O 1
ATOM 4171 N N . TRP A 1 269 ? -3.64796 28.75890 43.48688 1.000 28.58284 287 TRP A N 1
ATOM 4172 C CA . TRP A 1 269 ? -2.24933 28.49696 43.82837 1.000 30.39118 287 TRP A CA 1
ATOM 4173 C C . TRP A 1 269 ? -1.32396 28.99944 42.73987 1.000 28.35938 287 TRP A C 1
ATOM 4174 O O . TRP A 1 269 ? -0.38791 29.76612 43.00923 1.000 30.01983 287 TRP A O 1
ATOM 4195 N N . LEU A 1 270 ? -1.59891 28.60579 41.50087 1.000 30.57165 288 LEU A N 1
ATOM 4196 C CA . LEU A 1 270 ? -0.74003 28.93768 40.37671 1.000 30.26974 288 LEU A CA 1
ATOM 4197 C C . LEU A 1 270 ? -0.73313 30.42433 40.10168 1.000 32.01516 288 LEU A C 1
ATOM 4198 O O . LEU A 1 270 ? 0.30511 30.99267 39.73238 1.000 28.74067 288 LEU A O 1
ATOM 4214 N N . THR A 1 271 ? -1.89732 31.06179 40.20409 1.000 25.85736 289 THR A N 1
ATOM 4215 C CA . THR A 1 271 ? -1.97023 32.50004 39.95637 1.000 28.05428 289 THR A CA 1
ATOM 4216 C C . THR A 1 271 ? -1.07726 33.26696 40.92569 1.000 28.58237 289 THR A C 1
ATOM 4217 O O . THR A 1 271 ? -0.32462 34.15171 40.51886 1.000 30.07849 289 THR A O 1
ATOM 4228 N N . GLU A 1 272 ? -1.14224 32.92616 42.21512 1.000 31.00208 290 GLU A N 1
ATOM 4229 C CA . GLU A 1 272 ? -0.26255 33.56641 43.17803 1.000 31.90846 290 GLU A CA 1
ATOM 4230 C C . GLU A 1 272 ? 1.19941 33.29264 42.85395 1.000 31.53480 290 GLU A C 1
ATOM 4231 O O . GLU A 1 272 ? 2.02365 34.22013 42.91504 1.000 30.67279 290 GLU A O 1
ATOM 4243 N N . LYS A 1 273 ? 1.54679 32.03990 42.50761 1.000 27.55175 291 LYS A N 1
ATOM 4244 C CA . LYS A 1 273 ? 2.94449 31.71824 42.16250 1.000 31.30203 291 LYS A CA 1
ATOM 4245 C C . LYS A 1 273 ? 3.45006 32.55819 40.98568 1.000 33.00069 291 LYS A C 1
ATOM 4246 O O . LYS A 1 273 ? 4.59344 33.04538 40.98397 1.000 31.81006 291 LYS A O 1
ATOM 4265 N N . MET A 1 274 ? 2.61738 32.71486 39.95936 1.000 30.50648 292 MET A N 1
ATOM 4266 C CA . MET A 1 274 ? 3.03086 33.50222 38.80545 1.000 27.86053 292 MET A CA 1
ATOM 4267 C C . MET A 1 274 ? 3.17201 34.97589 39.16335 1.000 33.17153 292 MET A C 1
ATOM 4268 O O . MET A 1 274 ? 4.14485 35.61083 38.74527 1.000 32.96853 292 MET A O 1
ATOM 4282 N N . HIS A 1 275 ? 2.22196 35.53449 39.94121 1.000 31.37688 293 HIS A N 1
ATOM 4283 C CA . HIS A 1 275 ? 2.30254 36.94421 40.31940 1.000 29.33233 293 HIS A CA 1
ATOM 4284 C C . HIS A 1 275 ? 3.54091 37.20216 41.16549 1.000 36.37749 293 HIS A C 1
ATOM 4285 O O . HIS A 1 275 ? 4.21196 38.22579 40.99494 1.000 33.87902 293 HIS A O 1
ATOM 4299 N N . ALA A 1 276 ? 3.84812 36.27632 42.09210 1.000 33.13931 294 ALA A N 1
ATOM 4300 C CA . ALA A 1 276 ? 5.03820 36.43081 42.93265 1.000 37.21143 294 ALA A CA 1
ATOM 4301 C C . ALA A 1 276 ? 6.29938 36.54083 42.09436 1.000 34.26204 294 ALA A C 1
ATOM 4302 O O . ALA A 1 276 ? 7.26046 37.21548 42.49294 1.000 36.15277 294 ALA A O 1
ATOM 4309 N N . ARG A 1 277 ? 6.32069 35.88539 40.95272 1.000 31.12016 295 ARG A N 1
ATOM 4310 C CA . ARG A 1 277 ? 7.44776 35.85590 40.03633 1.000 36.12285 295 ARG A CA 1
ATOM 4311 C C . ARG A 1 277 ? 7.35235 36.93539 38.96827 1.000 33.05743 295 ARG A C 1
ATOM 4312 O O . ARG A 1 277 ? 8.10446 36.88866 37.99101 1.000 33.85663 295 ARG A O 1
ATOM 4333 N N . ASP A 1 278 ? 6.45284 37.89753 39.14534 1.000 38.36644 296 ASP A N 1
ATOM 4334 C CA . ASP A 1 278 ? 6.32836 39.07150 38.27669 1.000 40.06851 296 ASP A CA 1
ATOM 4335 C C . ASP A 1 278 ? 5.85889 38.71253 36.87769 1.000 38.69083 296 ASP A C 1
ATOM 4336 O O . ASP A 1 278 ? 6.21113 39.38697 35.91057 1.000 35.29250 296 ASP A O 1
ATOM 4345 N N . PHE A 1 279 ? 5.02643 37.67235 36.75692 1.000 34.05875 297 PHE A N 1
ATOM 4346 C CA . PHE A 1 279 ? 4.39442 37.32717 35.49735 1.000 34.09957 297 PHE A CA 1
ATOM 4347 C C . PHE A 1 279 ? 2.98314 37.89249 35.47769 1.000 37.64759 297 PHE A C 1
ATOM 4348 O O . PHE A 1 279 ? 2.26800 37.87329 36.48951 1.000 37.72150 297 PHE A O 1
ATOM 4365 N N . THR A 1 280 ? 2.58143 38.42648 34.33120 1.000 31.31585 298 THR A N 1
ATOM 4366 C CA . THR A 1 280 ? 1.26921 39.06945 34.23596 1.000 38.70426 298 THR A CA 1
ATOM 4367 C C . THR A 1 280 ? 0.24978 38.03908 33.75025 1.000 33.46253 298 THR A C 1
ATOM 4368 O O . THR A 1 280 ? 0.34124 37.56581 32.61881 1.000 29.03664 298 THR A O 1
ATOM 4379 N N . VAL A 1 281 ? -0.70055 37.67893 34.61144 1.000 31.82902 299 VAL A N 1
ATOM 4380 C CA . VAL A 1 281 ? -1.71824 36.69151 34.25631 1.000 32.37348 299 VAL A CA 1
ATOM 4381 C C . VAL A 1 281 ? -3.01579 37.07191 34.93725 1.000 29.83240 299 VAL A C 1
ATOM 4382 O O . VAL A 1 281 ? -3.02398 37.74832 35.97687 1.000 33.54065 299 VAL A O 1
ATOM 4395 N N . SER A 1 282 ? -4.12238 36.64282 34.35620 1.000 30.66632 300 SER A N 1
ATOM 4396 C CA . SER A 1 282 ? -5.39384 36.74327 35.04315 1.000 27.70000 300 SER A CA 1
ATOM 4397 C C . SER A 1 282 ? -5.93062 35.33412 35.26710 1.000 29.23955 300 SER A C 1
ATOM 4398 O O . SER A 1 282 ? -5.43065 34.36038 34.70278 1.000 26.17679 300 SER A O 1
ATOM 4406 N N . ALA A 1 283 ? -6.93604 35.23716 36.14185 1.000 28.92663 301 ALA A N 1
ATOM 4407 C CA . ALA A 1 283 ? -7.44202 33.94042 36.58802 1.000 24.00051 301 ALA A CA 1
ATOM 4408 C C . ALA A 1 283 ? -8.94896 34.00283 36.72703 1.000 26.71126 301 ALA A C 1
ATOM 4409 O O . ALA A 1 283 ? -9.50924 35.02255 37.15588 1.000 27.59615 301 ALA A O 1
ATOM 4416 N N . MET A 1 284 ? -9.59623 32.88536 36.44425 1.000 27.59472 302 MET A N 1
ATOM 4417 C CA . MET A 1 284 ? -11.03786 32.83284 36.63968 1.000 29.00529 302 MET A CA 1
ATOM 4418 C C . MET A 1 284 ? -11.43399 31.41544 36.99769 1.000 25.34662 302 MET A C 1
ATOM 4419 O O . MET A 1 284 ? -10.86307 30.43771 36.49634 1.000 30.38499 302 MET A O 1
ATOM 4433 N N . HIS A 1 285 ? -12.36204 31.31826 37.94405 1.000 27.46084 303 HIS A N 1
ATOM 4434 C CA . HIS A 1 285 ? -13.00163 30.04462 38.27287 1.000 25.52771 303 HIS A CA 1
ATOM 4435 C C . HIS A 1 285 ? -14.33619 30.30456 38.98170 1.000 24.83029 303 HIS A C 1
ATOM 4436 O O . HIS A 1 285 ? -14.70111 31.45346 39.26366 1.000 27.86855 303 HIS A O 1
ATOM 4450 N N . GLY A 1 286 ? -15.05427 29.21725 39.26462 1.000 27.17145 304 GLY A N 1
ATOM 4451 C CA . GLY A 1 286 ? -16.45525 29.29939 39.65839 1.000 28.88819 304 GLY A CA 1
ATOM 4452 C C . GLY A 1 286 ? -16.72717 29.73492 41.07720 1.000 33.24213 304 GLY A C 1
ATOM 4453 O O . GLY A 1 286 ? -17.89079 29.96617 41.43794 1.000 35.61712 304 GLY A O 1
ATOM 4457 N N . ASP A 1 287 ? -15.69867 29.86721 41.90659 1.000 31.99084 305 ASP A N 1
ATOM 4458 C CA . ASP A 1 287 ? -15.86594 30.33095 43.26829 1.000 33.43805 305 ASP A CA 1
ATOM 4459 C C . ASP A 1 287 ? -15.62699 31.82360 43.40186 1.000 37.11420 305 ASP A C 1
ATOM 4460 O O . ASP A 1 287 ? -15.75836 32.36466 44.49668 1.000 39.37357 305 ASP A O 1
ATOM 4469 N N . MET A 1 288 ? -15.28150 32.50115 42.31882 1.000 31.93229 306 MET A N 1
ATOM 4470 C CA . MET A 1 288 ? -15.15103 33.95433 42.29429 1.000 32.43655 306 MET A CA 1
ATOM 4471 C C . MET A 1 288 ? -16.53332 34.58905 42.25228 1.000 30.78204 306 MET A C 1
ATOM 4472 O O . MET A 1 288 ? -17.46590 34.01017 41.68893 1.000 31.39549 306 MET A O 1
ATOM 4486 N N . ASP A 1 289 ? -16.66060 35.77630 42.84923 1.000 33.13574 307 ASP A N 1
ATOM 4487 C CA . ASP A 1 289 ? -17.88104 36.58811 42.73873 1.000 32.27396 307 ASP A CA 1
ATOM 4488 C C . ASP A 1 289 ? -18.20648 36.78546 41.26889 1.000 28.34811 307 ASP A C 1
ATOM 4489 O O . ASP A 1 289 ? -17.30922 36.97676 40.45663 1.000 30.20694 307 ASP A O 1
ATOM 4498 N N . GLN A 1 290 ? -19.49399 36.73617 40.90419 1.000 29.89460 308 GLN A N 1
ATOM 4499 C CA . GLN A 1 290 ? -19.83074 36.94055 39.49173 1.000 27.09192 308 GLN A CA 1
ATOM 4500 C C . GLN A 1 290 ? -19.39346 38.31500 38.96237 1.000 31.25801 308 GLN A C 1
ATOM 4501 O O . GLN A 1 290 ? -19.11748 38.45493 37.76039 1.000 27.39964 308 GLN A O 1
ATOM 4515 N N . LYS A 1 291 ? -19.36131 39.35387 39.81098 1.000 29.93746 309 LYS A N 1
ATOM 4516 C CA . LYS A 1 291 ? -18.84497 40.63280 39.33347 1.000 34.34847 309 LYS A CA 1
ATOM 4517 C C . LYS A 1 291 ? -17.40871 40.47896 38.86502 1.000 29.68684 309 LYS A C 1
ATOM 4518 O O . LYS A 1 291 ? -17.01789 41.05467 37.84212 1.000 30.14624 309 LYS A O 1
ATOM 4537 N N . GLU A 1 292 ? -16.61360 39.68841 39.60707 1.000 30.18663 310 GLU A N 1
ATOM 4538 C CA A GLU A 1 292 ? -15.22067 39.46558 39.23785 0.500 31.34485 310 GLU A CA 1
ATOM 4539 C CA B GLU A 1 292 ? -15.22125 39.45048 39.25151 0.500 31.34448 310 GLU A CA 1
ATOM 4540 C C . GLU A 1 292 ? -15.12304 38.59933 37.98845 1.000 27.51948 310 GLU A C 1
ATOM 4541 O O . GLU A 1 292 ? -14.37523 38.92097 37.06931 1.000 28.02785 310 GLU A O 1
ATOM 4564 N N . ARG A 1 293 ? -15.91763 37.50846 37.90871 1.000 26.59743 311 ARG A N 1
ATOM 4565 C CA . ARG A 1 293 ? -15.94148 36.72433 36.68079 1.000 27.27173 311 ARG A CA 1
ATOM 4566 C C . ARG A 1 293 ? -16.24696 37.60622 35.45762 1.000 26.90881 311 ARG A C 1
ATOM 4567 O O . ARG A 1 293 ? -15.57732 37.50109 34.41201 1.000 27.20257 311 ARG A O 1
ATOM 4588 N N . ASP A 1 294 ? -17.26222 38.47155 35.55957 1.000 24.21743 312 ASP A N 1
ATOM 4589 C CA . ASP A 1 294 ? -17.64923 39.27340 34.40350 1.000 27.50381 312 ASP A CA 1
ATOM 4590 C C . ASP A 1 294 ? -16.52730 40.20144 33.95178 1.000 28.50430 312 ASP A C 1
ATOM 4591 O O . ASP A 1 294 ? -16.29681 40.36689 32.75366 1.000 28.05036 312 ASP A O 1
ATOM 4600 N N . VAL A 1 295 ? -15.83835 40.82343 34.90090 1.000 26.94638 313 VAL A N 1
ATOM 4601 C CA . VAL A 1 295 ? -14.74893 41.73748 34.56866 1.000 30.48396 313 VAL A CA 1
ATOM 4602 C C . VAL A 1 295 ? -13.59474 41.00251 33.91637 1.000 32.11533 313 VAL A C 1
ATOM 4603 O O . VAL A 1 295 ? -13.06452 41.44072 32.87916 1.000 32.31240 313 VAL A O 1
ATOM 4616 N N . ILE A 1 296 ? -13.18009 39.87037 34.52804 1.000 30.63890 314 ILE A N 1
ATOM 4617 C CA . ILE A 1 296 ? -12.07039 39.08409 34.00837 1.000 29.86724 314 ILE A CA 1
ATOM 4618 C C . ILE A 1 296 ? -12.38510 38.63588 32.58805 1.000 29.08849 314 ILE A C 1
ATOM 4619 O O . ILE A 1 296 ? -11.55887 38.76280 31.67147 1.000 28.93609 314 ILE A O 1
ATOM 4635 N N . MET A 1 297 ? -13.60137 38.12730 32.37154 1.000 27.42651 315 MET A N 1
ATOM 4636 C CA . MET A 1 297 ? -13.95924 37.66800 31.04217 1.000 31.35916 315 MET A CA 1
ATOM 4637 C C . MET A 1 297 ? -13.91576 38.82649 30.06965 1.000 28.21246 315 MET A C 1
ATOM 4638 O O . MET A 1 297 ? -13.39675 38.67980 28.96005 1.000 29.27383 315 MET A O 1
ATOM 4652 N N . ARG A 1 298 ? -14.45222 39.97369 30.47118 1.000 31.46747 316 ARG A N 1
ATOM 4653 C CA . ARG A 1 298 ? -14.48827 41.14164 29.59985 1.000 31.49144 316 ARG A CA 1
ATOM 4654 C C . ARG A 1 298 ? -13.07698 41.59678 29.26059 1.000 31.08637 316 ARG A C 1
ATOM 4655 O O . ARG A 1 298 ? -12.79259 41.92583 28.10578 1.000 28.75499 316 ARG A O 1
ATOM 4676 N N . GLU A 1 299 ? -12.17102 41.61189 30.25907 1.000 33.53198 317 GLU A N 1
ATOM 4677 C CA . GLU A 1 299 ? -10.79149 42.05883 30.02471 1.000 35.02826 317 GLU A CA 1
ATOM 4678 C C . GLU A 1 299 ? -10.00348 41.07754 29.16413 1.000 32.15172 317 GLU A C 1
ATOM 4679 O O . GLU A 1 299 ? -9.12096 41.48488 28.39670 1.000 32.16808 317 GLU A O 1
ATOM 4691 N N . PHE A 1 300 ? -10.33073 39.78434 29.22022 1.000 31.54101 318 PHE A N 1
ATOM 4692 C CA . PHE A 1 300 ? -9.69311 38.84594 28.29091 1.000 29.57159 318 PHE A CA 1
ATOM 4693 C C . PHE A 1 300 ? -10.22345 39.02385 26.86705 1.000 31.31143 318 PHE A C 1
ATOM 4694 O O . PHE A 1 300 ? -9.45144 38.99327 25.90382 1.000 28.80604 318 PHE A O 1
ATOM 4711 N N . ARG A 1 301 ? -11.52456 39.28337 26.72160 1.000 31.40982 319 ARG A N 1
ATOM 4712 C CA . ARG A 1 301 ? -12.08602 39.47734 25.38112 1.000 31.28200 319 ARG A CA 1
ATOM 4713 C C . ARG A 1 301 ? -11.49523 40.70723 24.68295 1.000 32.09985 319 ARG A C 1
ATOM 4714 O O . ARG A 1 301 ? -11.35400 40.72095 23.45497 1.000 38.06948 319 ARG A O 1
ATOM 4735 N N . SER A 1 302 ? -11.17253 41.73379 25.43092 1.000 34.47454 320 SER A N 1
ATOM 4736 C CA . SER A 1 302 ? -10.69060 42.98197 24.84959 1.000 35.69829 320 SER A CA 1
ATOM 4737 C C . SER A 1 302 ? -9.19351 42.96755 24.57642 1.000 39.16783 320 SER A C 1
ATOM 4738 O O . SER A 1 302 ? -8.69106 43.89818 23.93987 1.000 38.52861 320 SER A O 1
ATOM 4746 N N . GLY A 1 303 ? -8.46757 41.95872 25.05807 1.000 35.28987 321 GLY A N 1
ATOM 4747 C CA . GLY A 1 303 ? -7.02377 41.93689 24.93940 1.000 36.05433 321 GLY A CA 1
ATOM 4748 C C . GLY A 1 303 ? -6.27416 42.62146 26.06529 1.000 39.94780 321 GLY A C 1
ATOM 4749 O O . GLY A 1 303 ? -5.03227 42.54099 26.11163 1.000 44.54763 321 GLY A O 1
ATOM 4753 N N . SER A 1 304 ? -6.97570 43.27343 26.99091 1.000 34.46150 322 SER A N 1
ATOM 4754 C CA . SER A 1 304 ? -6.29167 43.87645 28.12517 1.000 37.97812 322 SER A CA 1
ATOM 4755 C C . SER A 1 304 ? -5.49049 42.82622 28.87652 1.000 41.31216 322 SER A C 1
ATOM 4756 O O . SER A 1 304 ? -4.40279 43.12653 29.39402 1.000 43.01876 322 SER A O 1
ATOM 4764 N N . SER A 1 305 ? -5.98939 41.58955 28.94204 1.000 35.50894 323 SER A N 1
ATOM 4765 C CA . SER A 1 305 ? -5.25751 40.47462 29.52957 1.000 35.29780 323 SER A CA 1
ATOM 4766 C C . SER A 1 305 ? -5.02057 39.42720 28.45247 1.000 37.62969 323 SER A C 1
ATOM 4767 O O . SER A 1 305 ? -5.93162 39.08634 27.69949 1.000 38.84961 323 SER A O 1
ATOM 4775 N N . ARG A 1 306 ? -3.79504 38.92577 28.36279 1.000 32.39512 324 ARG A N 1
ATOM 4776 C CA . ARG A 1 306 ? -3.43371 38.04587 27.27646 1.000 36.04812 324 ARG A CA 1
ATOM 4777 C C . ARG A 1 306 ? -3.29875 36.59753 27.70078 1.000 32.48295 324 ARG A C 1
ATOM 4778 O O . ARG A 1 306 ? -3.25023 35.74196 26.83224 1.000 35.61871 324 ARG A O 1
ATOM 4799 N N . VAL A 1 307 ? -3.18910 36.31714 29.00355 1.000 33.02776 325 VAL A N 1
ATOM 4800 C CA . VAL A 1 307 ? -2.96075 34.97192 29.53339 1.000 28.10755 325 VAL A CA 1
ATOM 4801 C C . VAL A 1 307 ? -3.93710 34.73701 30.68158 1.000 27.48577 325 VAL A C 1
ATOM 4802 O O . VAL A 1 307 ? -3.89000 35.43632 31.71225 1.000 30.76713 325 VAL A O 1
ATOM 4815 N N . LEU A 1 308 ? -4.80259 33.74523 30.51912 1.000 28.58364 326 LEU A N 1
ATOM 4816 C CA . LEU A 1 308 ? -5.84713 33.44413 31.49293 1.000 27.95025 326 LEU A CA 1
ATOM 4817 C C . LEU A 1 308 ? -5.66006 32.05479 32.07081 1.000 26.06055 326 LEU A C 1
ATOM 4818 O O . LEU A 1 308 ? -5.62275 31.09405 31.31980 1.000 29.62525 326 LEU A O 1
ATOM 4834 N N . ILE A 1 309 ? -5.58344 31.94379 33.40960 1.000 24.65999 327 ILE A N 1
ATOM 4835 C CA . ILE A 1 309 ? -5.53165 30.65451 34.09843 1.000 25.65640 327 ILE A CA 1
ATOM 4836 C C . ILE A 1 309 ? -6.94845 30.32752 34.55974 1.000 25.25563 327 ILE A C 1
ATOM 4837 O O . ILE A 1 309 ? -7.58206 31.15609 35.22766 1.000 25.87127 327 ILE A O 1
ATOM 4853 N N . THR A 1 310 ? -7.45898 29.15241 34.18838 1.000 25.16645 328 THR A N 1
ATOM 4854 C CA . THR A 1 310 ? -8.86195 28.85541 34.43821 1.000 27.29680 328 THR A CA 1
ATOM 4855 C C . THR A 1 310 ? -9.07895 27.36399 34.62211 1.000 24.97704 328 THR A C 1
ATOM 4856 O O . THR A 1 310 ? -8.22383 26.53281 34.30590 1.000 24.47039 328 THR A O 1
ATOM 4867 N N . THR A 1 311 ? -10.24477 27.04802 35.18004 1.000 25.12766 329 THR A N 1
ATOM 4868 C CA . THR A 1 311 ? -10.72486 25.67957 35.23991 1.000 26.70591 329 THR A CA 1
ATOM 4869 C C . THR A 1 311 ? -11.52410 25.35464 33.98467 1.000 26.61172 329 THR A C 1
ATOM 4870 O O . THR A 1 311 ? -11.59749 26.15005 33.04138 1.000 27.38621 329 THR A O 1
ATOM 4881 N N . ASP A 1 312 ? -12.17136 24.20461 33.98427 1.000 25.16244 330 ASP A N 1
ATOM 4882 C CA . ASP A 1 312 ? -13.07341 23.81641 32.90976 1.000 22.76723 330 ASP A CA 1
ATOM 4883 C C . ASP A 1 312 ? -14.33820 24.66726 32.85414 1.000 26.64643 330 ASP A C 1
ATOM 4884 O O . ASP A 1 312 ? -15.15668 24.45114 31.94250 1.000 23.64004 330 ASP A O 1
ATOM 4893 N N . LEU A 1 313 ? -14.49024 25.63301 33.75499 1.000 26.36566 331 LEU A N 1
ATOM 4894 C CA . LEU A 1 313 ? -15.45954 26.72319 33.57087 1.000 24.43090 331 LEU A CA 1
ATOM 4895 C C . LEU A 1 313 ? -15.41440 27.24654 32.12885 1.000 24.94468 331 LEU A C 1
ATOM 4896 O O . LEU A 1 313 ? -16.46430 27.51705 31.50548 1.000 25.25695 331 LEU A O 1
ATOM 4912 N N . LEU A 1 314 ? -14.21012 27.45054 31.58331 1.000 24.03739 332 LEU A N 1
ATOM 4913 C CA . LEU A 1 314 ? -14.07837 27.98406 30.23723 1.000 25.96321 332 LEU A CA 1
ATOM 4914 C C . LEU A 1 314 ? -13.67647 26.94063 29.20009 1.000 23.11439 332 LEU A C 1
ATOM 4915 O O . LEU A 1 314 ? -13.26914 27.29868 28.07828 1.000 25.50291 332 LEU A O 1
ATOM 4931 N N . ALA A 1 315 ? -13.86913 25.62458 29.48296 1.000 25.62582 333 ALA A N 1
ATOM 4932 C CA . ALA A 1 315 ? -13.46001 24.59952 28.53124 1.000 24.78543 333 ALA A CA 1
ATOM 4933 C C . ALA A 1 315 ? -14.46076 24.44041 27.39326 1.000 26.71844 333 ALA A C 1
ATOM 4934 O O . ALA A 1 315 ? -14.06928 24.11432 26.28552 1.000 26.50015 333 ALA A O 1
ATOM 4941 N N . ARG A 1 316 ? -15.73904 24.72619 27.62723 1.000 24.29938 334 ARG A N 1
ATOM 4942 C CA . ARG A 1 316 ? -16.77153 24.49118 26.63282 1.000 24.22246 334 ARG A CA 1
ATOM 4943 C C . ARG A 1 316 ? -17.31153 25.79311 26.07075 1.000 23.74511 334 ARG A C 1
ATOM 4944 O O . ARG A 1 316 ? -17.65068 26.69533 26.82116 1.000 26.55313 334 ARG A O 1
ATOM 4965 N N . GLY A 1 317 ? -17.33074 25.88181 24.74638 1.000 23.62009 335 GLY A N 1
ATOM 4966 C CA . GLY A 1 317 ? -18.11421 26.87392 24.01670 1.000 26.32286 335 GLY A CA 1
ATOM 4967 C C . GLY A 1 317 ? -17.55456 28.27621 23.90440 1.000 23.24137 335 GLY A C 1
ATOM 4968 O O . GLY A 1 317 ? -17.90240 28.99811 22.96836 1.000 26.59366 335 GLY A O 1
ATOM 4972 N N . ILE A 1 318 ? -16.73356 28.69889 24.86200 1.000 22.45814 336 ILE A N 1
ATOM 4973 C CA . ILE A 1 318 ? -16.20818 30.06201 24.89529 1.000 25.95225 336 ILE A CA 1
ATOM 4974 C C . ILE A 1 318 ? -15.43718 30.36369 23.62348 1.000 26.03251 336 ILE A C 1
ATOM 4975 O O . ILE A 1 318 ? -14.56732 29.58819 23.17724 1.000 27.72063 336 ILE A O 1
ATOM 4991 N N . ASP A 1 319 ? -15.72290 31.51197 23.04733 1.000 24.26558 337 ASP A N 1
ATOM 4992 C CA . ASP A 1 319 ? -15.20945 31.88137 21.73400 1.000 26.94411 337 ASP A CA 1
ATOM 4993 C C . ASP A 1 319 ? -14.45632 33.19361 21.87660 1.000 29.91960 337 ASP A C 1
ATOM 4994 O O . ASP A 1 319 ? -15.08906 34.25605 21.93712 1.000 29.67689 337 ASP A O 1
ATOM 5003 N N . VAL A 1 320 ? -13.12135 33.13398 21.93314 1.000 29.90263 338 VAL A N 1
ATOM 5004 C CA . VAL A 1 320 ? -12.26417 34.33287 21.91115 1.000 28.16785 338 VAL A CA 1
ATOM 5005 C C . VAL A 1 320 ? -11.34909 34.14050 20.70206 1.000 34.04867 338 VAL A C 1
ATOM 5006 O O . VAL A 1 320 ? -10.43695 33.29517 20.70892 1.000 29.73179 338 VAL A O 1
ATOM 5019 N N . GLN A 1 321 ? -11.63261 34.86512 19.61785 1.000 35.42341 339 GLN A N 1
ATOM 5020 C CA . GLN A 1 321 ? -10.99499 34.54642 18.34397 1.000 40.86686 339 GLN A CA 1
ATOM 5021 C C . GLN A 1 321 ? -9.47894 34.69333 18.41673 1.000 38.32113 339 GLN A C 1
ATOM 5022 O O . GLN A 1 321 ? -8.75391 33.94073 17.75303 1.000 45.61540 339 GLN A O 1
ATOM 5036 N N . GLN A 1 322 ? -8.97791 35.59583 19.25330 1.000 34.06919 340 GLN A N 1
ATOM 5037 C CA . GLN A 1 322 ? -7.54029 35.85184 19.31625 1.000 40.54613 340 GLN A CA 1
ATOM 5038 C C . GLN A 1 322 ? -6.76677 34.77548 20.09264 1.000 40.08440 340 GLN A C 1
ATOM 5039 O O . GLN A 1 322 ? -5.53336 34.83429 20.13838 1.000 38.89867 340 GLN A O 1
ATOM 5053 N N . VAL A 1 323 ? -7.44405 33.79356 20.70279 1.000 34.83146 341 VAL A N 1
ATOM 5054 C CA . VAL A 1 323 ? -6.71900 32.73898 21.41394 1.000 32.01494 341 VAL A CA 1
ATOM 5055 C C . VAL A 1 323 ? -6.09538 31.81611 20.37536 1.000 36.11346 341 VAL A C 1
ATOM 5056 O O . VAL A 1 323 ? -6.79962 31.20774 19.55853 1.000 34.48200 341 VAL A O 1
ATOM 5069 N N . SER A 1 324 ? -4.76252 31.71199 20.39336 1.000 35.01946 342 SER A N 1
ATOM 5070 C CA . SER A 1 324 ? -4.04950 30.79295 19.51885 1.000 38.82975 342 SER A CA 1
ATOM 5071 C C . SER A 1 324 ? -3.26681 29.72660 20.27230 1.000 35.49569 342 SER A C 1
ATOM 5072 O O . SER A 1 324 ? -2.59095 28.89975 19.63830 1.000 36.73794 342 SER A O 1
ATOM 5080 N N . LEU A 1 325 ? -3.32815 29.71475 21.59934 1.000 35.55837 343 LEU A N 1
ATOM 5081 C CA . LEU A 1 325 ? -2.52380 28.78904 22.40012 1.000 34.02133 343 LEU A CA 1
ATOM 5082 C C . LEU A 1 325 ? -3.37434 28.29887 23.55755 1.000 31.58145 343 LEU A C 1
ATOM 5083 O O . LEU A 1 325 ? -3.91820 29.11523 24.30039 1.000 27.04066 343 LEU A O 1
ATOM 5099 N N . VAL A 1 326 ? -3.50414 26.97755 23.68393 1.000 28.49707 344 VAL A N 1
ATOM 5100 C CA . VAL A 1 326 ? -4.03906 26.34245 24.88264 1.000 31.78979 344 VAL A CA 1
ATOM 5101 C C . VAL A 1 326 ? -2.96772 25.50313 25.54782 1.000 29.76200 344 VAL A C 1
ATOM 5102 O O . VAL A 1 326 ? -2.35882 24.65573 24.89806 1.000 30.09655 344 VAL A O 1
ATOM 5115 N N . ILE A 1 327 ? -2.78083 25.70499 26.85145 1.000 30.80246 345 ILE A N 1
ATOM 5116 C CA . ILE A 1 327 ? -1.86642 24.90699 27.66328 1.000 28.35978 345 ILE A CA 1
ATOM 5117 C C . ILE A 1 327 ? -2.68796 24.08623 28.65298 1.000 30.06232 345 ILE A C 1
ATOM 5118 O O . ILE A 1 327 ? -3.38515 24.64229 29.50599 1.000 30.61014 345 ILE A O 1
ATOM 5134 N N . ASN A 1 328 ? -2.60812 22.76784 28.53962 1.000 28.00796 346 ASN A N 1
ATOM 5135 C CA . ASN A 1 328 ? -3.13539 21.86363 29.55944 1.000 27.89311 346 ASN A CA 1
ATOM 5136 C C . ASN A 1 328 ? -2.01728 21.66843 30.56147 1.000 31.59799 346 ASN A C 1
ATOM 5137 O O . ASN A 1 328 ? -1.14562 20.80140 30.39747 1.000 30.20868 346 ASN A O 1
ATOM 5148 N N . TYR A 1 329 ? -2.02317 22.51122 31.58622 1.000 30.79398 347 TYR A N 1
ATOM 5149 C CA . TYR A 1 329 ? -1.05912 22.41194 32.69306 1.000 33.29910 347 TYR A CA 1
ATOM 5150 C C . TYR A 1 329 ? -1.34870 21.17601 33.52159 1.000 35.79877 347 TYR A C 1
ATOM 5151 O O . TYR A 1 329 ? -0.42166 20.46259 33.94774 1.000 33.22182 347 TYR A O 1
ATOM 5169 N N . ASP A 1 330 ? -2.63160 20.92396 33.77754 1.000 30.02217 348 ASP A N 1
ATOM 5170 C CA . ASP A 1 330 ? -3.14967 19.61703 34.16752 1.000 33.77485 348 ASP A CA 1
ATOM 5171 C C . ASP A 1 330 ? -3.78334 18.92869 32.96225 1.000 35.01327 348 ASP A C 1
ATOM 5172 O O . ASP A 1 330 ? -4.52168 19.54714 32.17875 1.000 31.17697 348 ASP A O 1
ATOM 5181 N N . LEU A 1 331 ? -3.54256 17.65418 32.83474 1.000 31.16482 349 LEU A N 1
ATOM 5182 C CA . LEU A 1 331 ? -4.24394 16.92664 31.78545 1.000 33.08250 349 LEU A CA 1
ATOM 5183 C C . LEU A 1 331 ? -5.69898 16.67782 32.17527 1.000 35.65863 349 LEU A C 1
ATOM 5184 O O . LEU A 1 331 ? -6.00958 16.40788 33.34193 1.000 37.38978 349 LEU A O 1
ATOM 5200 N N . PRO A 1 332 ? -6.62455 16.73967 31.23308 1.000 29.14752 350 PRO A N 1
ATOM 5201 C CA . PRO A 1 332 ? -8.00504 16.39915 31.58437 1.000 40.83768 350 PRO A CA 1
ATOM 5202 C C . PRO A 1 332 ? -8.07596 14.89019 31.78157 1.000 42.17981 350 PRO A C 1
ATOM 5203 O O . PRO A 1 332 ? -7.45948 14.12093 31.04114 1.000 48.01148 350 PRO A O 1
ATOM 5214 N N . THR A 1 333 ? -8.78448 14.48377 32.82605 1.000 52.04599 351 THR A N 1
ATOM 5215 C CA . THR A 1 333 ? -9.05955 13.06325 33.03787 1.000 60.23815 351 THR A CA 1
ATOM 5216 C C . THR A 1 333 ? -10.10244 12.55213 32.04632 1.000 60.08392 351 THR A C 1
ATOM 5217 O O . THR A 1 333 ? -10.00422 11.42286 31.54643 1.000 53.08685 351 THR A O 1
ATOM 5228 N N . ASN A 1 334 ? -11.10893 13.37787 31.76094 1.000 50.96452 352 ASN A N 1
ATOM 5229 C CA . ASN A 1 334 ? -12.21265 13.03367 30.87186 1.000 41.56848 352 ASN A CA 1
ATOM 5230 C C . ASN A 1 334 ? -11.81195 13.23059 29.41066 1.000 40.62304 352 ASN A C 1
ATOM 5231 O O . ASN A 1 334 ? -11.32005 14.29557 29.03715 1.000 41.08927 352 ASN A O 1
ATOM 5242 N N . ARG A 1 335 ? -12.02140 12.19716 28.58206 1.000 33.94389 353 ARG A N 1
ATOM 5243 C CA . ARG A 1 335 ? -11.60245 12.25460 27.17613 1.000 35.32396 353 ARG A CA 1
ATOM 5244 C C . ARG A 1 335 ? -12.28983 13.41258 26.44991 1.000 38.07012 353 ARG A C 1
ATOM 5245 O O . ARG A 1 335 ? -11.65854 14.17252 25.69674 1.000 34.73754 353 ARG A O 1
ATOM 5266 N N . GLU A 1 336 ? -13.59454 13.54291 26.66281 1.000 35.28436 354 GLU A N 1
ATOM 5267 C CA . GLU A 1 336 ? -14.37550 14.51442 25.90069 1.000 36.87452 354 GLU A CA 1
ATOM 5268 C C . GLU A 1 336 ? -13.89623 15.92734 26.17427 1.000 29.93768 354 GLU A C 1
ATOM 5269 O O . GLU A 1 336 ? -13.86302 16.75727 25.27116 1.000 30.03730 354 GLU A O 1
ATOM 5281 N N . ASN A 1 337 ? -13.57041 16.21336 27.43610 1.000 30.85123 355 ASN A N 1
ATOM 5282 C CA . ASN A 1 337 ? -13.04140 17.50190 27.86754 1.000 30.94175 355 ASN A CA 1
ATOM 5283 C C . ASN A 1 337 ? -11.78617 17.91902 27.10503 1.000 31.52695 355 ASN A C 1
ATOM 5284 O O . ASN A 1 337 ? -11.57173 19.10651 26.83733 1.000 25.65228 355 ASN A O 1
ATOM 5295 N N . TYR A 1 338 ? -10.94906 16.96165 26.73611 1.000 29.49597 356 TYR A N 1
ATOM 5296 C CA . TYR A 1 338 ? -9.73026 17.29616 26.01046 1.000 27.90031 356 TYR A CA 1
ATOM 5297 C C . TYR A 1 338 ? -10.04716 18.01233 24.70245 1.000 27.88714 356 TYR A C 1
ATOM 5298 O O . TYR A 1 338 ? -9.41555 19.01980 24.36345 1.000 27.06458 356 TYR A O 1
ATOM 5316 N N . ILE A 1 339 ? -11.03746 17.51893 23.97837 1.000 27.23752 357 ILE A N 1
ATOM 5317 C CA . ILE A 1 339 ? -11.42504 18.08809 22.69470 1.000 25.59614 357 ILE A CA 1
ATOM 5318 C C . ILE A 1 339 ? -11.90944 19.52478 22.86232 1.000 27.16795 357 ILE A C 1
ATOM 5319 O O . ILE A 1 339 ? -11.57355 20.40679 22.06298 1.000 26.58248 357 ILE A O 1
ATOM 5335 N N . HIS A 1 340 ? -12.76143 19.74654 23.86627 1.000 27.24551 358 HIS A N 1
ATOM 5336 C CA . HIS A 1 340 ? -13.32694 21.07773 24.12432 1.000 22.50285 358 HIS A CA 1
ATOM 5337 C C . HIS A 1 340 ? -12.23944 22.04326 24.52206 1.000 25.15830 358 HIS A C 1
ATOM 5338 O O . HIS A 1 340 ? -12.18616 23.17183 24.01649 1.000 25.70892 358 HIS A O 1
ATOM 5352 N N . ARG A 1 341 ? -11.33160 21.60549 25.38572 1.000 24.73836 359 ARG A N 1
ATOM 5353 C CA . ARG A 1 341 ? -10.27455 22.49912 25.81246 1.000 27.82159 359 ARG A CA 1
ATOM 5354 C C . ARG A 1 341 ? -9.44398 22.98647 24.63974 1.000 26.70173 359 ARG A C 1
ATOM 5355 O O . ARG A 1 341 ? -9.21817 24.19113 24.50563 1.000 25.20833 359 ARG A O 1
ATOM 5376 N N . ILE A 1 342 ? -8.90245 22.07334 23.83269 1.000 27.56112 360 ILE A N 1
ATOM 5377 C CA . ILE A 1 342 ? -7.95838 22.53383 22.79955 1.000 25.74433 360 ILE A CA 1
ATOM 5378 C C . ILE A 1 342 ? -8.68510 23.34356 21.74344 1.000 28.17507 360 ILE A C 1
ATOM 5379 O O . ILE A 1 342 ? -8.06361 24.18813 21.08934 1.000 28.93663 360 ILE A O 1
ATOM 5395 N N . GLY A 1 343 ? -9.99668 23.12679 21.59138 1.000 26.02449 361 GLY A N 1
ATOM 5396 C CA . GLY A 1 343 ? -10.86417 23.89661 20.74288 1.000 30.02707 361 GLY A CA 1
ATOM 5397 C C . GLY A 1 343 ? -11.04639 25.36214 21.14332 1.000 26.21275 361 GLY A C 1
ATOM 5398 O O . GLY A 1 343 ? -11.64235 26.10455 20.36472 1.000 31.63304 361 GLY A O 1
ATOM 5402 N N . ARG A 1 344 ? -10.55836 25.79355 22.31270 1.000 27.22625 362 ARG A N 1
ATOM 5403 C CA . ARG A 1 344 ? -10.58064 27.23112 22.60111 1.000 24.36325 362 ARG A CA 1
ATOM 5404 C C . ARG A 1 344 ? -9.59656 27.99494 21.71134 1.000 30.47319 362 ARG A C 1
ATOM 5405 O O . ARG A 1 344 ? -9.75971 29.19753 21.50850 1.000 30.85964 362 ARG A O 1
ATOM 5426 N N . GLY A 1 345 ? -8.52948 27.33581 21.22222 1.000 27.58770 363 GLY A N 1
ATOM 5427 C CA . GLY A 1 345 ? -7.71060 27.88785 20.15970 1.000 30.11244 363 GLY A CA 1
ATOM 5428 C C . GLY A 1 345 ? -8.28808 27.48981 18.79999 1.000 39.53915 363 GLY A C 1
ATOM 5429 O O . GLY A 1 345 ? -9.18688 26.65389 18.70636 1.000 40.53883 363 GLY A O 1
ATOM 5433 N N . GLY A 1 346 ? -7.74438 28.07935 17.73994 1.000 44.62585 364 GLY A N 1
ATOM 5434 C CA . GLY A 1 346 ? -8.10944 27.63601 16.39125 1.000 48.61120 364 GLY A CA 1
ATOM 5435 C C . GLY A 1 346 ? -9.56989 27.75677 15.99162 1.000 51.82212 364 GLY A C 1
ATOM 5436 O O . GLY A 1 346 ? -10.10910 26.85710 15.32227 1.000 44.04976 364 GLY A O 1
ATOM 5440 N N . ARG A 1 347 ? -10.21830 28.87204 16.34059 1.000 48.83132 365 ARG A N 1
ATOM 5441 C CA . ARG A 1 347 ? -11.65167 29.01547 16.06352 1.000 51.91623 365 ARG A CA 1
ATOM 5442 C C . ARG A 1 347 ? -11.91361 29.26543 14.57469 1.000 52.65015 365 ARG A C 1
ATOM 5443 O O . ARG A 1 347 ? -11.13791 29.93441 13.88235 1.000 51.24121 365 ARG A O 1
ATOM 5464 N N . PHE A 1 348 ? -13.04375 28.73331 14.10055 1.000 50.03019 366 PHE A N 1
ATOM 5465 C CA . PHE A 1 348 ? -13.47188 28.79530 12.69268 1.000 49.97010 366 PHE A CA 1
ATOM 5466 C C . PHE A 1 348 ? -12.30397 28.61691 11.70704 1.000 53.60386 366 PHE A C 1
ATOM 5467 O O . PHE A 1 348 ? -12.12552 29.37516 10.74863 1.000 52.10818 366 PHE A O 1
ATOM 5484 N N . GLY A 1 349 ? -11.53224 27.55641 11.91562 1.000 53.21877 367 GLY A N 1
ATOM 5485 C CA . GLY A 1 349 ? -10.46519 27.22967 10.99712 1.000 57.10057 367 GLY A CA 1
ATOM 5486 C C . GLY A 1 349 ? -9.15748 27.96553 11.21553 1.000 62.95866 367 GLY A C 1
ATOM 5487 O O . GLY A 1 349 ? -8.19840 27.70367 10.47739 1.000 67.89081 367 GLY A O 1
ATOM 5491 N N . ARG A 1 350 ? -9.08255 28.87431 12.19116 1.000 58.17639 368 ARG A N 1
ATOM 5492 C CA . ARG A 1 350 ? -7.82567 29.53889 12.50999 1.000 59.61506 368 ARG A CA 1
ATOM 5493 C C . ARG A 1 350 ? -6.75398 28.50266 12.87964 1.000 60.57472 368 ARG A C 1
ATOM 5494 O O . ARG A 1 350 ? -7.02969 27.30888 13.07575 1.000 51.38592 368 ARG A O 1
ATOM 5515 N N . LYS A 1 351 ? -5.51957 28.99139 13.00386 1.000 55.60332 369 LYS A N 1
ATOM 5516 C CA . LYS A 1 351 ? -4.33435 28.17418 13.22254 1.000 56.12354 369 LYS A CA 1
ATOM 5517 C C . LYS A 1 351 ? -3.99883 28.25132 14.70262 1.000 55.28186 369 LYS A C 1
ATOM 5518 O O . LYS A 1 351 ? -3.87793 29.34949 15.25335 1.000 57.23578 369 LYS A O 1
ATOM 5537 N N . GLY A 1 352 ? -3.84047 27.10128 15.34910 1.000 49.01826 370 GLY A N 1
ATOM 5538 C CA . GLY A 1 352 ? -3.67066 27.09181 16.78365 1.000 45.26109 370 GLY A CA 1
ATOM 5539 C C . GLY A 1 352 ? -2.65570 26.07051 17.24550 1.000 39.89291 370 GLY A C 1
ATOM 5540 O O . GLY A 1 352 ? -2.21792 25.20829 16.50195 1.000 40.91261 370 GLY A O 1
ATOM 5544 N N . VAL A 1 353 ? -2.32179 26.17619 18.51786 1.000 36.18403 371 VAL A N 1
ATOM 5545 C CA . VAL A 1 353 ? -1.40046 25.26194 19.16596 1.000 37.11580 371 VAL A CA 1
ATOM 5546 C C . VAL A 1 353 ? -1.98545 24.83958 20.50246 1.000 34.28873 371 VAL A C 1
ATOM 5547 O O . VAL A 1 353 ? -2.56004 25.65406 21.22459 1.000 34.82383 371 VAL A O 1
ATOM 5560 N N . ALA A 1 354 ? -1.83264 23.57481 20.83477 1.000 33.58906 372 ALA A N 1
ATOM 5561 C CA . ALA A 1 354 ? -2.18266 23.05535 22.14625 1.000 33.76172 372 ALA A CA 1
ATOM 5562 C C . ALA A 1 354 ? -0.95744 22.35813 22.69620 1.000 32.47077 372 ALA A C 1
ATOM 5563 O O . ALA A 1 354 ? -0.37555 21.51528 22.01663 1.000 35.70967 372 ALA A O 1
ATOM 5570 N N . ILE A 1 355 ? -0.59562 22.67928 23.93011 1.000 32.27538 373 ILE A N 1
ATOM 5571 C CA . ILE A 1 355 ? 0.58853 22.12386 24.58135 1.000 29.90111 373 ILE A CA 1
ATOM 5572 C C . ILE A 1 355 ? 0.14532 21.41857 25.85650 1.000 31.38797 373 ILE A C 1
ATOM 5573 O O . ILE A 1 355 ? -0.45916 22.03939 26.74355 1.000 32.28113 373 ILE A O 1
ATOM 5589 N N . ASN A 1 356 ? 0.46722 20.13405 25.96176 1.000 30.13176 374 ASN A N 1
ATOM 5590 C CA . ASN A 1 356 ? 0.13573 19.32387 27.11895 1.000 29.12724 374 ASN A CA 1
ATOM 5591 C C . ASN A 1 356 ? 1.36374 19.13245 27.98439 1.000 35.13301 374 ASN A C 1
ATOM 5592 O O . ASN A 1 356 ? 2.40673 18.70372 27.48598 1.000 37.76954 374 ASN A O 1
ATOM 5603 N N . MET A 1 357 ? 1.23268 19.42406 29.26958 1.000 30.49656 375 MET A N 1
ATOM 5604 C CA . MET A 1 357 ? 2.30565 19.23823 30.23929 1.000 34.03911 375 MET A CA 1
ATOM 5605 C C . MET A 1 357 ? 2.08179 17.88509 30.89956 1.000 40.24724 375 MET A C 1
ATOM 5606 O O . MET A 1 357 ? 1.02101 17.64917 31.47809 1.000 39.14652 375 MET A O 1
ATOM 5620 N N . VAL A 1 358 ? 3.06375 16.97676 30.78192 1.000 41.23416 376 VAL A N 1
ATOM 5621 C CA . VAL A 1 358 ? 2.85561 15.57452 31.14406 1.000 41.36737 376 VAL A CA 1
ATOM 5622 C C . VAL A 1 358 ? 3.98818 15.10241 32.05239 1.000 43.83637 376 VAL A C 1
ATOM 5623 O O . VAL A 1 358 ? 5.16484 15.19221 31.68721 1.000 41.67254 376 VAL A O 1
ATOM 5636 N N . THR A 1 359 ? 3.62704 14.60591 33.23164 1.000 45.67340 377 THR A N 1
ATOM 5637 C CA . THR A 1 359 ? 4.56190 13.91631 34.10061 1.000 48.14433 377 THR A CA 1
ATOM 5638 C C . THR A 1 359 ? 4.69712 12.47499 33.62442 1.000 56.49759 377 THR A C 1
ATOM 5639 O O . THR A 1 359 ? 4.20074 12.09271 32.55842 1.000 53.46557 377 THR A O 1
ATOM 5650 N N . GLU A 1 360 ? 5.36400 11.65881 34.44413 1.000 55.75574 378 GLU A N 1
ATOM 5651 C CA . GLU A 1 360 ? 5.43064 10.22644 34.19540 1.000 56.76929 378 GLU A CA 1
ATOM 5652 C C . GLU A 1 360 ? 4.04596 9.60244 34.27766 1.000 54.87759 378 GLU A C 1
ATOM 5653 O O . GLU A 1 360 ? 3.61931 8.89201 33.36105 1.000 57.48252 378 GLU A O 1
ATOM 5665 N N . GLU A 1 361 ? 3.32155 9.87518 35.36858 1.000 51.64005 379 GLU A N 1
ATOM 5666 C CA . GLU A 1 361 ? 1.97315 9.34158 35.53243 1.000 56.97497 379 GLU A CA 1
ATOM 5667 C C . GLU A 1 361 ? 0.98131 9.87232 34.49476 1.000 59.00743 379 GLU A C 1
ATOM 5668 O O . GLU A 1 361 ? -0.04813 9.23203 34.26580 1.000 64.99570 379 GLU A O 1
ATOM 5680 N N . ASP A 1 362 ? 1.27243 10.99880 33.83610 1.000 58.02465 380 ASP A N 1
ATOM 5681 C CA . ASP A 1 362 ? 0.32843 11.56171 32.87511 1.000 56.86838 380 ASP A CA 1
ATOM 5682 C C . ASP A 1 362 ? 0.41201 10.88605 31.51001 1.000 60.47901 380 ASP A C 1
ATOM 5683 O O . ASP A 1 362 ? -0.60855 10.75972 30.82193 1.000 54.72416 380 ASP A O 1
ATOM 5692 N N . LYS A 1 363 ? 1.61716 10.47583 31.08528 1.000 61.40224 381 LYS A N 1
ATOM 5693 C CA . LYS A 1 363 ? 1.81717 10.10311 29.68317 1.000 60.66071 381 LYS A CA 1
ATOM 5694 C C . LYS A 1 363 ? 1.09805 8.80625 29.31255 1.000 60.86431 381 LYS A C 1
ATOM 5695 O O . LYS A 1 363 ? 0.93456 8.52781 28.11855 1.000 58.20147 381 LYS A O 1
ATOM 5714 N N . ARG A 1 364 ? 0.58932 8.04783 30.28391 1.000 56.81782 382 ARG A N 1
ATOM 5715 C CA . ARG A 1 364 ? -0.43264 7.06433 29.94908 1.000 57.28854 382 ARG A CA 1
ATOM 5716 C C . ARG A 1 364 ? -1.70278 7.75199 29.47083 1.000 59.17682 382 ARG A C 1
ATOM 5717 O O . ARG A 1 364 ? -2.16055 7.52011 28.34852 1.000 55.03852 382 ARG A O 1
ATOM 5738 N N . THR A 1 365 ? -2.29144 8.59299 30.34733 1.000 55.51931 383 THR A N 1
ATOM 5739 C CA . THR A 1 365 ? -3.51614 9.30986 29.99975 1.000 52.40007 383 THR A CA 1
ATOM 5740 C C . THR A 1 365 ? -3.40921 9.93943 28.62584 1.000 49.86299 383 THR A C 1
ATOM 5741 O O . THR A 1 365 ? -4.37634 9.94022 27.85139 1.000 44.12556 383 THR A O 1
ATOM 5752 N N . LEU A 1 366 ? -2.22471 10.46774 28.29336 1.000 49.95944 384 LEU A N 1
ATOM 5753 C CA . LEU A 1 366 ? -1.97485 11.05289 26.98515 1.000 47.31863 384 LEU A CA 1
ATOM 5754 C C . LEU A 1 366 ? -2.08310 10.01937 25.87446 1.000 44.63437 384 LEU A C 1
ATOM 5755 O O . LEU A 1 366 ? -2.63995 10.30135 24.80969 1.000 45.35675 384 LEU A O 1
ATOM 5771 N N . ARG A 1 367 ? -1.48139 8.83461 26.06840 1.000 48.25509 385 ARG A N 1
ATOM 5772 C CA A ARG A 1 367 ? -1.55183 7.79517 25.04119 0.500 48.29158 385 ARG A CA 1
ATOM 5773 C CA B ARG A 1 367 ? -1.55180 7.79752 25.04082 0.500 48.29115 385 ARG A CA 1
ATOM 5774 C C . ARG A 1 367 ? -2.98880 7.34390 24.81413 1.000 41.37583 385 ARG A C 1
ATOM 5775 O O . ARG A 1 367 ? -3.39322 7.10022 23.67573 1.000 37.01483 385 ARG A O 1
ATOM 5816 N N . ASP A 1 368 ? -3.77037 7.20029 25.88620 1.000 41.43876 386 ASP A N 1
ATOM 5817 C CA . ASP A 1 368 ? -5.18032 6.86146 25.70549 1.000 47.54497 386 ASP A CA 1
ATOM 5818 C C . ASP A 1 368 ? -5.92090 7.95138 24.91560 1.000 46.90313 386 ASP A C 1
ATOM 5819 O O . ASP A 1 368 ? -6.73909 7.64518 24.03203 1.000 42.72648 386 ASP A O 1
ATOM 5828 N N . ILE A 1 369 ? -5.62974 9.23218 25.19304 1.000 39.76258 387 ILE A N 1
ATOM 5829 C CA . ILE A 1 369 ? -6.26234 10.27896 24.39122 1.000 38.66157 387 ILE A CA 1
ATOM 5830 C C . ILE A 1 369 ? -5.85296 10.13577 22.93320 1.000 40.65500 387 ILE A C 1
ATOM 5831 O O . ILE A 1 369 ? -6.69569 10.18766 22.02521 1.000 32.52206 387 ILE A O 1
ATOM 5847 N N . GLU A 1 370 ? -4.55927 9.90747 22.67737 1.000 38.08767 388 GLU A N 1
ATOM 5848 C CA . GLU A 1 370 ? -4.12358 9.73657 21.29616 1.000 41.94882 388 GLU A CA 1
ATOM 5849 C C . GLU A 1 370 ? -4.85066 8.57915 20.62269 1.000 42.17263 388 GLU A C 1
ATOM 5850 O O . GLU A 1 370 ? -5.24778 8.67819 19.45643 1.000 44.34146 388 GLU A O 1
ATOM 5862 N N . THR A 1 371 ? -5.03725 7.47480 21.34407 1.000 40.98111 389 THR A N 1
ATOM 5863 C CA . THR A 1 371 ? -5.64300 6.29994 20.73338 1.000 40.55821 389 THR A CA 1
ATOM 5864 C C . THR A 1 371 ? -7.13184 6.51319 20.50544 1.000 44.60968 389 THR A C 1
ATOM 5865 O O . THR A 1 371 ? -7.67913 6.09187 19.47993 1.000 42.24306 389 THR A O 1
ATOM 5876 N N . PHE A 1 372 ? -7.80212 7.15392 21.46631 1.000 43.95390 390 PHE A N 1
ATOM 5877 C CA . PHE A 1 372 ? -9.24113 7.34924 21.36056 1.000 42.00030 390 PHE A CA 1
ATOM 5878 C C . PHE A 1 372 ? -9.57253 8.21098 20.16300 1.000 40.95575 390 PHE A C 1
ATOM 5879 O O . PHE A 1 372 ? -10.46550 7.87143 19.37987 1.000 38.79153 390 PHE A O 1
ATOM 5896 N N . TYR A 1 373 ? -8.85400 9.32233 19.99227 1.000 37.51350 391 TYR A N 1
ATOM 5897 C CA . TYR A 1 373 ? -9.11692 10.25441 18.90372 1.000 42.60177 391 TYR A CA 1
ATOM 5898 C C . TYR A 1 373 ? -8.28107 9.97307 17.66911 1.000 47.20256 391 TYR A C 1
ATOM 5899 O O . TYR A 1 373 ? -8.41628 10.69233 16.67060 1.000 43.32892 391 TYR A O 1
ATOM 5917 N N . ASN A 1 374 ? -7.44117 8.93463 17.69666 1.000 49.14524 392 ASN A N 1
ATOM 5918 C CA . ASN A 1 374 ? -6.73034 8.50873 16.49736 1.000 56.98306 392 ASN A CA 1
ATOM 5919 C C . ASN A 1 374 ? -5.87014 9.64750 15.97908 1.000 53.92818 392 ASN A C 1
ATOM 5920 O O . ASN A 1 374 ? -5.80674 9.91423 14.78056 1.000 55.49322 392 ASN A O 1
ATOM 5931 N N . THR A 1 375 ? -5.24805 10.35035 16.90209 1.000 54.39339 393 THR A N 1
ATOM 5932 C CA . THR A 1 375 ? -4.47472 11.53877 16.62646 1.000 52.67735 393 THR A CA 1
ATOM 5933 C C . THR A 1 375 ? -3.01245 11.27048 16.93996 1.000 56.80341 393 THR A C 1
ATOM 5934 O O . THR A 1 375 ? -2.60852 10.14673 17.23996 1.000 63.82585 393 THR A O 1
ATOM 5945 N N . SER A 1 376 ? -2.20797 12.30894 16.81385 1.000 57.63464 394 SER A N 1
ATOM 5946 C CA . SER A 1 376 ? -0.78739 12.21370 17.11045 1.000 60.80848 394 SER A CA 1
ATOM 5947 C C . SER A 1 376 ? -0.42807 13.48830 17.84733 1.000 52.40398 394 SER A C 1
ATOM 5948 O O . SER A 1 376 ? -0.83255 14.57937 17.42929 1.000 60.57555 394 SER A O 1
ATOM 5956 N N . ILE A 1 377 ? 0.26422 13.35396 18.96984 1.000 46.20894 395 ILE A N 1
ATOM 5957 C CA . ILE A 1 377 ? 0.68819 14.50010 19.76560 1.000 47.79280 395 ILE A CA 1
ATOM 5958 C C . ILE A 1 377 ? 2.21033 14.45550 19.84061 1.000 47.87957 395 ILE A C 1
ATOM 5959 O O . ILE A 1 377 ? 2.78423 13.49864 20.37643 1.000 46.55482 395 ILE A O 1
ATOM 5975 N N . GLU A 1 378 ? 2.85803 15.48671 19.29925 1.000 48.07196 396 GLU A N 1
ATOM 5976 C CA . GLU A 1 378 ? 4.29996 15.50521 19.08787 1.000 50.79748 396 GLU A CA 1
ATOM 5977 C C . GLU A 1 378 ? 5.01312 16.20510 20.23365 1.000 47.17999 396 GLU A C 1
ATOM 5978 O O . GLU A 1 378 ? 4.45316 17.04706 20.92181 1.000 39.74636 396 GLU A O 1
ATOM 5990 N N . GLU A 1 379 ? 6.27624 15.85563 20.42785 1.000 43.93418 397 GLU A N 1
ATOM 5991 C CA . GLU A 1 379 ? 7.07169 16.58182 21.39755 1.000 46.71309 397 GLU A CA 1
ATOM 5992 C C . GLU A 1 379 ? 7.26775 18.00904 20.89754 1.000 46.75131 397 GLU A C 1
ATOM 5993 O O . GLU A 1 379 ? 7.48799 18.24239 19.70672 1.000 48.57034 397 GLU A O 1
ATOM 6005 N N . MET A 1 380 ? 7.14067 18.96157 21.79442 1.000 45.05367 398 MET A N 1
ATOM 6006 C CA . MET A 1 380 ? 7.30429 20.35645 21.41677 1.000 50.64417 398 MET A CA 1
ATOM 6007 C C . MET A 1 380 ? 8.77817 20.63114 21.11437 1.000 61.84304 398 MET A C 1
ATOM 6008 O O . MET A 1 380 ? 9.65133 20.25505 21.91165 1.000 55.53274 398 MET A O 1
ATOM 6022 N N . PRO A 1 381 ? 9.09712 21.26715 19.98172 1.000 65.85880 399 PRO A N 1
ATOM 6023 C CA . PRO A 1 381 ? 10.49009 21.66659 19.72093 1.000 67.61912 399 PRO A CA 1
ATOM 6024 C C . PRO A 1 381 ? 11.08302 22.50520 20.84906 1.000 68.25873 399 PRO A C 1
ATOM 6025 O O . PRO A 1 381 ? 10.38669 23.27474 21.51710 1.000 71.90984 399 PRO A O 1
ATOM 6036 N N . LEU A 1 382 ? 12.39123 22.37479 21.04195 0.000 67.23348 400 LEU A N 1
ATOM 6037 C CA . LEU A 1 382 ? 13.07133 23.18177 22.04553 1.000 64.72447 400 LEU A CA 1
ATOM 6038 C C . LEU A 1 382 ? 13.21970 24.61996 21.55622 1.000 71.00988 400 LEU A C 1
ATOM 6039 O O . LEU A 1 382 ? 13.48429 24.86744 20.37577 1.000 70.47482 400 LEU A O 1
ATOM 6055 N N . ASN A 1 383 ? 13.01842 25.57112 22.47290 1.000 73.76506 401 ASN A N 1
ATOM 6056 C CA . ASN A 1 383 ? 13.29194 26.99583 22.25482 1.000 75.83858 401 ASN A CA 1
ATOM 6057 C C . ASN A 1 383 ? 12.72035 27.53197 20.93502 1.000 82.52156 401 ASN A C 1
ATOM 6058 O O . ASN A 1 383 ? 13.19370 28.55481 20.42018 1.000 80.50334 401 ASN A O 1
ATOM 6069 N N . VAL A 1 384 ? 11.71527 26.87982 20.35669 1.000 79.59488 402 VAL A N 1
ATOM 6070 C CA . VAL A 1 384 ? 11.06602 27.38887 19.15118 1.000 79.29791 402 VAL A CA 1
ATOM 6071 C C . VAL A 1 384 ? 9.94375 28.32351 19.59796 1.000 83.56807 402 VAL A C 1
ATOM 6072 O O . VAL A 1 384 ? 8.97135 27.88774 20.22074 1.000 87.13156 402 VAL A O 1
ATOM 6085 N N . ALA A 1 385 ? 10.07858 29.61490 19.28220 1.000 80.35829 403 ALA A N 1
ATOM 6086 C CA . ALA A 1 385 ? 9.09678 30.59650 19.73608 1.000 80.92251 403 ALA A CA 1
ATOM 6087 C C . ALA A 1 385 ? 7.77770 30.45080 18.98371 1.000 79.54611 403 ALA A C 1
ATOM 6088 O O . ALA A 1 385 ? 6.70528 30.38933 19.59586 1.000 76.76951 403 ALA A O 1
ATOM 6095 N N . ASP A 1 386 ? 7.83485 30.40152 17.65608 1.000 84.71353 404 ASP A N 1
ATOM 6096 C CA . ASP A 1 386 ? 6.64850 30.25124 16.81703 1.000 84.34656 404 ASP A CA 1
ATOM 6097 C C . ASP A 1 386 ? 6.53236 28.78574 16.41899 1.000 88.99998 404 ASP A C 1
ATOM 6098 O O . ASP A 1 386 ? 7.25563 28.30810 15.54107 1.000 91.92098 404 ASP A O 1
ATOM 6107 N N . LEU A 1 387 ? 5.62265 28.06710 17.07048 1.000 83.41156 405 LEU A N 1
ATOM 6108 C CA . LEU A 1 387 ? 5.43068 26.66365 16.72765 1.000 81.10759 405 LEU A CA 1
ATOM 6109 C C . LEU A 1 387 ? 4.48621 26.52787 15.53553 1.000 80.52758 405 LEU A C 1
ATOM 6110 O O . LEU A 1 387 ? 4.83243 25.88239 14.54174 1.000 81.51991 405 LEU A O 1
ATOM 6126 N N . ILE A 1 388 ? 3.31108 27.15951 15.60116 1.000 76.54614 406 ILE A N 1
ATOM 6127 C CA . ILE A 1 388 ? 2.36547 27.18866 14.47706 1.000 77.78272 406 ILE A CA 1
ATOM 6128 C C . ILE A 1 388 ? 1.37528 28.34613 14.63698 1.000 69.56398 406 ILE A C 1
ATOM 6129 O O . ILE A 1 388 ? 1.40286 29.08040 15.62692 1.000 76.24380 406 ILE A O 1
ATOM 6145 N N . ASN B 1 8 ? -56.84387 18.38710 73.76471 1.000 49.99928 26 ASN B N 1
ATOM 6146 C CA . ASN B 1 8 ? -58.09630 17.83906 73.23467 1.000 52.88287 26 ASN B CA 1
ATOM 6147 C C . ASN B 1 8 ? -58.01052 17.42516 71.74158 1.000 56.03689 26 ASN B C 1
ATOM 6148 O O . ASN B 1 8 ? -58.95999 17.59021 70.96564 1.000 51.55897 26 ASN B O 1
ATOM 6158 N N . TRP B 1 9 ? -56.87694 16.85271 71.34640 1.000 49.73174 27 TRP B N 1
ATOM 6159 C CA . TRP B 1 9 ? -56.70774 16.33046 69.99049 1.000 56.02678 27 TRP B CA 1
ATOM 6160 C C . TRP B 1 9 ? -55.83017 15.09107 70.07311 1.000 55.65319 27 TRP B C 1
ATOM 6161 O O . TRP B 1 9 ? -54.68855 15.18363 70.52859 1.000 51.90862 27 TRP B O 1
ATOM 6182 N N . ASN B 1 10 ? -56.35158 13.93967 69.63963 1.000 58.47766 28 ASN B N 1
ATOM 6183 C CA . ASN B 1 10 ? -55.63726 12.67903 69.81076 1.000 65.06923 28 ASN B CA 1
ATOM 6184 C C . ASN B 1 10 ? -54.96115 12.16293 68.54256 1.000 61.16101 28 ASN B C 1
ATOM 6185 O O . ASN B 1 10 ? -54.16002 11.22812 68.63252 1.000 63.68298 28 ASN B O 1
ATOM 6196 N N . GLU B 1 11 ? -55.24944 12.71997 67.36961 1.000 50.94843 29 GLU B N 1
ATOM 6197 C CA . GLU B 1 11 ? -54.66474 12.16245 66.15834 1.000 46.87654 29 GLU B CA 1
ATOM 6198 C C . GLU B 1 11 ? -53.15658 12.39886 66.14584 1.000 43.34907 29 GLU B C 1
ATOM 6199 O O . GLU B 1 11 ? -52.68887 13.51730 66.38638 1.000 37.39412 29 GLU B O 1
ATOM 6211 N N . ILE B 1 12 ? -52.40234 11.34264 65.85459 1.000 36.73369 30 ILE B N 1
ATOM 6212 C CA . ILE B 1 12 ? -50.94763 11.39062 65.73261 1.000 33.42896 30 ILE B CA 1
ATOM 6213 C C . ILE B 1 12 ? -50.57816 10.79219 64.38593 1.000 36.49048 30 ILE B C 1
ATOM 6214 O O . ILE B 1 12 ? -50.98201 9.66299 64.06237 1.000 35.08669 30 ILE B O 1
ATOM 6230 N N . VAL B 1 13 ? -49.82779 11.54421 63.57895 1.000 30.30076 31 VAL B N 1
ATOM 6231 C CA . VAL B 1 13 ? -49.45408 11.09672 62.23656 1.000 30.84730 31 VAL B CA 1
ATOM 6232 C C . VAL B 1 13 ? -47.93990 11.07112 62.16166 1.000 31.04113 31 VAL B C 1
ATOM 6233 O O . VAL B 1 13 ? -47.30105 12.13221 62.18954 1.000 28.25920 31 VAL B O 1
ATOM 6246 N N . ASP B 1 14 ? -47.34674 9.89696 62.00096 1.000 28.26809 32 ASP B N 1
ATOM 6247 C CA . ASP B 1 14 ? -45.90240 9.80311 62.23130 1.000 32.61731 32 ASP B CA 1
ATOM 6248 C C . ASP B 1 14 ? -45.03615 9.82338 60.96325 1.000 28.01061 32 ASP B C 1
ATOM 6249 O O . ASP B 1 14 ? -43.80569 9.64761 61.04789 1.000 31.04532 32 ASP B O 1
ATOM 6258 N N . SER B 1 15 ? -45.60622 10.09450 59.81219 1.000 30.55758 33 SER B N 1
ATOM 6259 C CA . SER B 1 15 ? -44.86688 10.22690 58.55958 1.000 29.26232 33 SER B CA 1
ATOM 6260 C C . SER B 1 15 ? -45.40630 11.41673 57.77173 1.000 29.96757 33 SER B C 1
ATOM 6261 O O . SER B 1 15 ? -46.62201 11.61081 57.69069 1.000 26.83264 33 SER B O 1
ATOM 6269 N N . PHE B 1 16 ? -44.51082 12.16286 57.10605 1.000 24.78277 34 PHE B N 1
ATOM 6270 C CA . PHE B 1 16 ? -44.97242 13.25306 56.24786 1.000 24.63620 34 PHE B CA 1
ATOM 6271 C C . PHE B 1 16 ? -45.81705 12.70028 55.08287 1.000 24.13118 34 PHE B C 1
ATOM 6272 O O . PHE B 1 16 ? -46.68886 13.40391 54.57443 1.000 27.95540 34 PHE B O 1
ATOM 6289 N N . ASP B 1 17 ? -45.52720 11.46957 54.65441 1.000 24.11938 35 ASP B N 1
ATOM 6290 C CA . ASP B 1 17 ? -46.19536 10.83197 53.52248 1.000 29.66144 35 ASP B CA 1
ATOM 6291 C C . ASP B 1 17 ? -47.62971 10.42506 53.84721 1.000 31.50981 35 ASP B C 1
ATOM 6292 O O . ASP B 1 17 ? -48.38680 10.06338 52.93060 1.000 27.56976 35 ASP B O 1
ATOM 6301 N N . ASP B 1 18 ? -47.98393 10.39509 55.13393 1.000 28.12251 36 ASP B N 1
ATOM 6302 C CA . ASP B 1 18 ? -49.35708 10.12032 55.57893 1.000 31.38842 36 ASP B CA 1
ATOM 6303 C C . ASP B 1 18 ? -50.18136 11.36507 55.90373 1.000 30.85929 36 ASP B C 1
ATOM 6304 O O . ASP B 1 18 ? -51.33304 11.21357 56.37658 1.000 32.19155 36 ASP B O 1
ATOM 6313 N N . MET B 1 19 ? -49.67128 12.58754 55.67241 1.000 27.10168 37 MET B N 1
ATOM 6314 C CA . MET B 1 19 ? -50.45952 13.76833 55.95902 1.000 25.99684 37 MET B CA 1
ATOM 6315 C C . MET B 1 19 ? -51.12127 14.38808 54.73515 1.000 29.68609 37 MET B C 1
ATOM 6316 O O . MET B 1 19 ? -51.59732 15.55135 54.83669 1.000 29.23710 37 MET B O 1
ATOM 6330 N N . ASN B 1 20 ? -51.20682 13.65074 53.60955 1.000 32.81992 38 ASN B N 1
ATOM 6331 C CA . ASN B 1 20 ? -51.98224 14.08927 52.44389 1.000 31.98628 38 ASN B CA 1
ATOM 6332 C C . ASN B 1 20 ? -51.48194 15.44048 51.91154 1.000 30.50019 38 ASN B C 1
ATOM 6333 O O . ASN B 1 20 ? -52.26055 16.33403 51.58605 1.000 29.11853 38 ASN B O 1
ATOM 6344 N N . LEU B 1 21 ? -50.15368 15.60566 51.83023 1.000 28.08161 39 LEU B N 1
ATOM 6345 C CA . LEU B 1 21 ? -49.56848 16.85120 51.35231 1.000 23.20530 39 LEU B CA 1
ATOM 6346 C C . LEU B 1 21 ? -49.32553 16.77669 49.84925 1.000 27.71069 39 LEU B C 1
ATOM 6347 O O . LEU B 1 21 ? -49.15212 15.69412 49.26801 1.000 27.00110 39 LEU B O 1
ATOM 6363 N N . SER B 1 22 ? -49.29348 17.92798 49.21565 1.000 24.46661 40 SER B N 1
ATOM 6364 C CA . SER B 1 22 ? -49.01928 17.96772 47.78561 1.000 28.13263 40 SER B CA 1
ATOM 6365 C C . SER B 1 22 ? -47.60148 17.49114 47.49510 1.000 28.17553 40 SER B C 1
ATOM 6366 O O . SER B 1 22 ? -46.68654 17.61955 48.32632 1.000 23.86038 40 SER B O 1
ATOM 6374 N N . GLU B 1 23 ? -47.42327 16.97267 46.27576 1.000 31.85281 41 GLU B N 1
ATOM 6375 C CA . GLU B 1 23 ? -46.13831 16.41200 45.85389 1.000 28.59490 41 GLU B CA 1
ATOM 6376 C C . GLU B 1 23 ? -45.01106 17.42151 45.95099 1.000 25.37652 41 GLU B C 1
ATOM 6377 O O . GLU B 1 23 ? -43.90842 17.07326 46.36249 1.000 28.65791 41 GLU B O 1
ATOM 6389 N N . SER B 1 24 ? -45.26223 18.68074 45.55305 1.000 26.39657 42 SER B N 1
ATOM 6390 C CA . SER B 1 24 ? -44.18631 19.66748 45.57827 1.000 26.66506 42 SER B CA 1
ATOM 6391 C C . SER B 1 24 ? -43.87069 20.13561 46.98565 1.000 23.85503 42 SER B C 1
ATOM 6392 O O . SER B 1 24 ? -42.70633 20.51860 47.26127 1.000 23.54603 42 SER B O 1
ATOM 6400 N N . LEU B 1 25 ? -44.86227 20.10378 47.90474 1.000 27.31204 43 LEU B N 1
ATOM 6401 C CA . LEU B 1 25 ? -44.58204 20.40971 49.32327 1.000 21.81090 43 LEU B CA 1
ATOM 6402 C C . LEU B 1 25 ? -43.76929 19.28757 49.96758 1.000 21.65640 43 LEU B C 1
ATOM 6403 O O . LEU B 1 25 ? -42.77083 19.54183 50.64380 1.000 20.03466 43 LEU B O 1
ATOM 6419 N N . LEU B 1 26 ? -44.10842 18.01824 49.68885 1.000 24.10554 44 LEU B N 1
ATOM 6420 C CA . LEU B 1 26 ? -43.25621 16.93988 50.19872 1.000 27.37586 44 LEU B CA 1
ATOM 6421 C C . LEU B 1 26 ? -41.83904 17.04754 49.63790 1.000 24.56438 44 LEU B C 1
ATOM 6422 O O . LEU B 1 26 ? -40.85887 16.79355 50.33852 1.000 23.02362 44 LEU B O 1
ATOM 6438 N N . ARG B 1 27 ? -41.70280 17.37505 48.36076 1.000 24.73812 45 ARG B N 1
ATOM 6439 C CA . ARG B 1 27 ? -40.37001 17.52375 47.80666 1.000 23.47334 45 ARG B CA 1
ATOM 6440 C C . ARG B 1 27 ? -39.56033 18.54945 48.57102 1.000 27.40375 45 ARG B C 1
ATOM 6441 O O . ARG B 1 27 ? -38.38793 18.33552 48.90054 1.000 25.56648 45 ARG B O 1
ATOM 6462 N N . GLY B 1 28 ? -40.18700 19.67421 48.90701 1.000 22.93364 46 GLY B N 1
ATOM 6463 C CA . GLY B 1 28 ? -39.48682 20.67682 49.66363 1.000 21.39084 46 GLY B CA 1
ATOM 6464 C C . GLY B 1 28 ? -39.10844 20.25468 51.06211 1.000 20.63775 46 GLY B C 1
ATOM 6465 O O . GLY B 1 28 ? -38.05318 20.66554 51.57266 1.000 24.29673 46 GLY B O 1
ATOM 6469 N N . ILE B 1 29 ? -39.98373 19.51928 51.73433 1.000 18.64712 47 ILE B N 1
ATOM 6470 C CA . ILE B 1 29 ? -39.71167 19.02172 53.07955 1.000 19.68782 47 ILE B CA 1
ATOM 6471 C C . ILE B 1 29 ? -38.46326 18.12931 53.06837 1.000 18.12337 47 ILE B C 1
ATOM 6472 O O . ILE B 1 29 ? -37.55120 18.28770 53.89449 1.000 19.81847 47 ILE B O 1
ATOM 6488 N N . TYR B 1 30 ? -38.43961 17.17273 52.15407 1.000 22.75273 48 TYR B N 1
ATOM 6489 C CA . TYR B 1 30 ? -37.31507 16.22671 52.08521 1.000 24.77118 48 TYR B CA 1
ATOM 6490 C C . TYR B 1 30 ? -36.05329 16.89297 51.57188 1.000 25.42954 48 TYR B C 1
ATOM 6491 O O . TYR B 1 30 ? -34.97208 16.63307 52.09947 1.000 28.12095 48 TYR B O 1
ATOM 6509 N N . ALA B 1 31 ? -36.18568 17.82939 50.60306 1.000 27.85857 49 ALA B N 1
ATOM 6510 C CA . ALA B 1 31 ? -35.02410 18.55273 50.08760 1.000 29.98249 49 ALA B CA 1
ATOM 6511 C C . ALA B 1 31 ? -34.40012 19.44875 51.14774 1.000 27.93886 49 ALA B C 1
ATOM 6512 O O . ALA B 1 31 ? -33.18630 19.63895 51.15086 1.000 26.56246 49 ALA B O 1
ATOM 6519 N N . TYR B 1 32 ? -35.21742 19.94806 52.08969 1.000 26.34503 50 TYR B N 1
ATOM 6520 C CA . TYR B 1 32 ? -34.72988 20.75927 53.20649 1.000 28.37467 50 TYR B CA 1
ATOM 6521 C C . TYR B 1 32 ? -33.91231 19.95487 54.20048 1.000 27.91341 50 TYR B C 1
ATOM 6522 O O . TYR B 1 32 ? -33.04233 20.51027 54.88638 1.000 27.08587 50 TYR B O 1
ATOM 6540 N N . GLY B 1 33 ? -34.14971 18.64621 54.27599 1.000 25.71799 51 GLY B N 1
ATOM 6541 C CA . GLY B 1 33 ? -33.38114 17.77103 55.15540 1.000 31.01226 51 GLY B CA 1
ATOM 6542 C C . GLY B 1 33 ? -34.20217 17.05887 56.20373 1.000 28.77356 51 GLY B C 1
ATOM 6543 O O . GLY B 1 33 ? -33.66280 16.20783 56.94732 1.000 25.07879 51 GLY B O 1
ATOM 6547 N N . PHE B 1 34 ? -35.50584 17.30704 56.23650 1.000 25.32554 52 PHE B N 1
ATOM 6548 C CA . PHE B 1 34 ? -36.33774 16.65122 57.22489 1.000 23.08603 52 PHE B CA 1
ATOM 6549 C C . PHE B 1 34 ? -36.56793 15.23483 56.76854 1.000 20.23290 52 PHE B C 1
ATOM 6550 O O . PHE B 1 34 ? -36.56428 14.96299 55.56853 1.000 27.71871 52 PHE B O 1
ATOM 6567 N N . GLU B 1 35 ? -36.82634 14.34659 57.73157 1.000 25.67226 53 GLU B N 1
ATOM 6568 C CA . GLU B 1 35 ? -37.08405 12.94535 57.40935 1.000 25.52816 53 GLU B CA 1
ATOM 6569 C C . GLU B 1 35 ? -38.39177 12.45328 58.00119 1.000 22.09481 53 GLU B C 1
ATOM 6570 O O . GLU B 1 35 ? -39.19505 11.83664 57.29049 1.000 24.24667 53 GLU B O 1
ATOM 6582 N N . LYS B 1 36 ? -38.61108 12.69011 59.27898 1.000 23.54803 54 LYS B N 1
ATOM 6583 C CA . LYS B 1 36 ? -39.79200 12.28781 60.02883 1.000 27.10865 54 LYS B CA 1
ATOM 6584 C C . LYS B 1 36 ? -40.29872 13.52115 60.77924 1.000 24.48428 54 LYS B C 1
ATOM 6585 O O . LYS B 1 36 ? -39.49521 14.32943 61.26309 1.000 23.53954 54 LYS B O 1
ATOM 6604 N N . PRO B 1 37 ? -41.60495 13.64889 60.94721 1.000 23.18702 55 PRO B N 1
ATOM 6605 C CA . PRO B 1 37 ? -42.13745 14.75691 61.77715 1.000 22.62039 55 PRO B CA 1
ATOM 6606 C C . PRO B 1 37 ? -41.74520 14.60156 63.24711 1.000 23.43722 55 PRO B C 1
ATOM 6607 O O . PRO B 1 37 ? -41.75423 13.48195 63.80570 1.000 21.62167 55 PRO B O 1
ATOM 6618 N N . SER B 1 38 ? -41.41307 15.73078 63.86646 1.000 23.60040 56 SER B N 1
ATOM 6619 C CA . SER B 1 38 ? -41.23717 15.82989 65.31884 1.000 22.44408 56 SER B CA 1
ATOM 6620 C C . SER B 1 38 ? -42.58282 15.60274 66.01303 1.000 23.97802 56 SER B C 1
ATOM 6621 O O . SER B 1 38 ? -43.65045 15.60210 65.38452 1.000 24.41775 56 SER B O 1
ATOM 6629 N N . ALA B 1 39 ? -42.52917 15.44240 67.34349 1.000 25.19115 57 ALA B N 1
ATOM 6630 C CA . ALA B 1 39 ? -43.74718 15.14699 68.09853 1.000 28.30761 57 ALA B CA 1
ATOM 6631 C C . ALA B 1 39 ? -44.81049 16.23683 67.92791 1.000 27.47224 57 ALA B C 1
ATOM 6632 O O . ALA B 1 39 ? -46.00120 15.92777 67.72367 1.000 23.40724 57 ALA B O 1
ATOM 6639 N N . ILE B 1 40 ? -44.40664 17.51113 67.95769 1.000 25.04677 58 ILE B N 1
ATOM 6640 C CA . ILE B 1 40 ? -45.41079 18.56108 67.80299 1.000 26.02593 58 ILE B CA 1
ATOM 6641 C C . ILE B 1 40 ? -45.95074 18.55918 66.38038 1.000 23.74945 58 ILE B C 1
ATOM 6642 O O . ILE B 1 40 ? -47.15213 18.76950 66.18993 1.000 21.78935 58 ILE B O 1
ATOM 6658 N N . GLN B 1 41 ? -45.11108 18.24163 65.37532 1.000 23.08334 59 GLN B N 1
ATOM 6659 C CA . GLN B 1 41 ? -45.57807 18.16801 63.98870 1.000 19.20995 59 GLN B CA 1
ATOM 6660 C C . GLN B 1 41 ? -46.56622 17.03135 63.79701 1.000 22.88531 59 GLN B C 1
ATOM 6661 O O . GLN B 1 41 ? -47.55947 17.17760 63.06811 1.000 24.58439 59 GLN B O 1
ATOM 6675 N N . GLN B 1 42 ? -46.31559 15.91572 64.47303 1.000 24.41570 60 GLN B N 1
ATOM 6676 C CA . GLN B 1 42 ? -47.17800 14.74622 64.39091 1.000 22.90052 60 GLN B CA 1
ATOM 6677 C C . GLN B 1 42 ? -48.58177 15.02936 64.91102 1.000 24.92476 60 GLN B C 1
ATOM 6678 O O . GLN B 1 42 ? -49.53760 14.37921 64.48038 1.000 27.01651 60 GLN B O 1
ATOM 6692 N N . ARG B 1 43 ? -48.72686 15.98925 65.80549 1.000 25.41677 61 ARG B N 1
ATOM 6693 C CA . ARG B 1 43 ? -49.97444 16.30226 66.48317 1.000 23.68580 61 ARG B CA 1
ATOM 6694 C C . ARG B 1 43 ? -50.66776 17.54873 65.92902 1.000 26.66198 61 ARG B C 1
ATOM 6695 O O . ARG B 1 43 ? -51.89097 17.59282 65.96338 1.000 24.88416 61 ARG B O 1
ATOM 6716 N N . ALA B 1 44 ? -49.92382 18.55408 65.45548 1.000 23.22602 62 ALA B N 1
ATOM 6717 C CA . ALA B 1 44 ? -50.48928 19.87083 65.19066 1.000 20.25538 62 ALA B CA 1
ATOM 6718 C C . ALA B 1 44 ? -50.65640 20.19832 63.70573 1.000 24.69737 62 ALA B C 1
ATOM 6719 O O . ALA B 1 44 ? -51.49243 21.03120 63.35603 1.000 23.38314 62 ALA B O 1
ATOM 6726 N N . ILE B 1 45 ? -49.87500 19.59411 62.80307 1.000 24.88639 63 ILE B N 1
ATOM 6727 C CA . ILE B 1 45 ? -49.97643 19.97296 61.38380 1.000 23.70370 63 ILE B CA 1
ATOM 6728 C C . ILE B 1 45 ? -51.38275 19.64806 60.82026 1.000 26.11529 63 ILE B C 1
ATOM 6729 O O . ILE B 1 45 ? -52.00433 20.46994 60.11047 1.000 21.54038 63 ILE B O 1
ATOM 6745 N N . LEU B 1 46 ? -51.90065 18.45826 61.13405 1.000 24.52848 64 LEU B N 1
ATOM 6746 C CA . LEU B 1 46 ? -53.17949 18.06894 60.54090 1.000 24.45910 64 LEU B CA 1
ATOM 6747 C C . LEU B 1 46 ? -54.32331 18.96271 60.97730 1.000 23.35037 64 LEU B C 1
ATOM 6748 O O . LEU B 1 46 ? -55.08223 19.42332 60.10902 1.000 24.95467 64 LEU B O 1
ATOM 6764 N N . PRO B 1 47 ? -54.53841 19.22576 62.26092 1.000 24.01524 65 PRO B N 1
ATOM 6765 C CA . PRO B 1 47 ? -55.63107 20.14210 62.60643 1.000 26.88064 65 PRO B CA 1
ATOM 6766 C C . PRO B 1 47 ? -55.43305 21.53400 62.03764 1.000 25.58473 65 PRO B C 1
ATOM 6767 O O . PRO B 1 47 ? -56.42509 22.18408 61.67416 1.000 23.99179 65 PRO B O 1
ATOM 6778 N N . CYS B 1 48 ? -54.17737 22.02532 61.91918 1.000 23.99000 66 CYS B N 1
ATOM 6779 C CA . CYS B 1 48 ? -54.00682 23.31292 61.26215 1.000 25.46482 66 CYS B CA 1
ATOM 6780 C C . CYS B 1 48 ? -54.38767 23.23360 59.78475 1.000 21.49200 66 CYS B C 1
ATOM 6781 O O . CYS B 1 48 ? -55.01468 24.15529 59.26173 1.000 22.46399 66 CYS B O 1
ATOM 6789 N N . ILE B 1 49 ? -54.00862 22.16885 59.08096 1.000 20.40784 67 ILE B N 1
ATOM 6790 C CA . ILE B 1 49 ? -54.36486 22.06506 57.65997 1.000 24.28343 67 ILE B CA 1
ATOM 6791 C C . ILE B 1 49 ? -55.89573 22.04239 57.50773 1.000 24.23135 67 ILE B C 1
ATOM 6792 O O . ILE B 1 49 ? -56.44866 22.63955 56.57040 1.000 26.68895 67 ILE B O 1
ATOM 6808 N N . LYS B 1 50 ? -56.59444 21.37298 58.44017 1.000 24.56548 68 LYS B N 1
ATOM 6809 C CA . LYS B 1 50 ? -58.04474 21.20413 58.37083 1.000 22.14564 68 LYS B CA 1
ATOM 6810 C C . LYS B 1 50 ? -58.80906 22.45479 58.74865 1.000 26.30824 68 LYS B C 1
ATOM 6811 O O . LYS B 1 50 ? -60.03064 22.47435 58.63821 1.000 28.63125 68 LYS B O 1
ATOM 6830 N N . GLY B 1 51 ? -58.12307 23.52108 59.16025 1.000 22.64348 69 GLY B N 1
ATOM 6831 C CA . GLY B 1 51 ? -58.77028 24.79462 59.34721 1.000 25.44258 69 GLY B CA 1
ATOM 6832 C C . GLY B 1 51 ? -59.16915 25.13519 60.76518 1.000 23.01190 69 GLY B C 1
ATOM 6833 O O . GLY B 1 51 ? -59.76092 26.21085 60.97423 1.000 25.45667 69 GLY B O 1
ATOM 6837 N N . TYR B 1 52 ? -58.92480 24.24824 61.73321 1.000 24.37022 70 TYR B N 1
ATOM 6838 C CA . TYR B 1 52 ? -59.26682 24.54182 63.11913 1.000 22.60076 70 TYR B CA 1
ATOM 6839 C C . TYR B 1 52 ? -58.42578 25.70246 63.68307 1.000 25.38587 70 TYR B C 1
ATOM 6840 O O . TYR B 1 52 ? -57.27148 25.89155 63.29449 1.000 23.59114 70 TYR B O 1
ATOM 6858 N N . ASP B 1 53 ? -59.00139 26.44411 64.63032 1.000 25.43453 71 ASP B N 1
ATOM 6859 C CA . ASP B 1 53 ? -58.20376 27.33693 65.47275 1.000 25.70137 71 ASP B CA 1
ATOM 6860 C C . ASP B 1 53 ? -57.40335 26.43395 66.38752 1.000 26.38182 71 ASP B C 1
ATOM 6861 O O . ASP B 1 53 ? -57.93958 25.43471 66.90133 1.000 28.76755 71 ASP B O 1
ATOM 6870 N N . VAL B 1 54 ? -56.10121 26.68763 66.51433 1.000 22.36054 72 VAL B N 1
ATOM 6871 C CA . VAL B 1 54 ? -55.21337 25.82509 67.27930 1.000 22.88915 72 VAL B CA 1
ATOM 6872 C C . VAL B 1 54 ? -54.30876 26.64354 68.18536 1.000 25.90528 72 VAL B C 1
ATOM 6873 O O . VAL B 1 54 ? -53.77054 27.67815 67.78523 1.000 23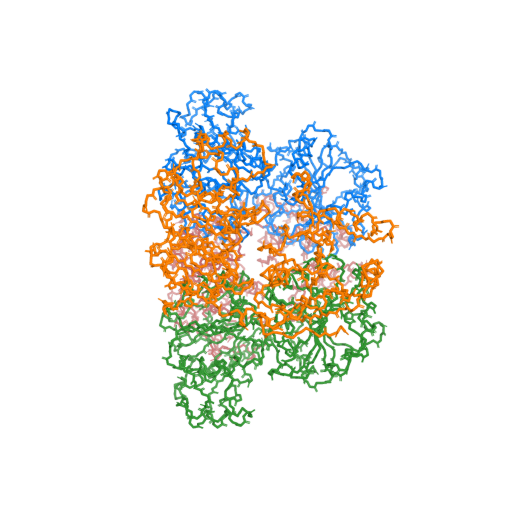.52246 72 VAL B O 1
ATOM 6886 N N . ILE B 1 55 ? -54.13045 26.16183 69.40813 1.000 23.79075 73 ILE B N 1
ATOM 6887 C CA . ILE B 1 55 ? -53.05504 26.56493 70.29984 1.000 25.99193 73 ILE B CA 1
ATOM 6888 C C . ILE B 1 55 ? -52.08607 25.39373 70.37449 1.000 27.95470 73 ILE B C 1
ATOM 6889 O O . ILE B 1 55 ? -52.46239 24.31476 70.83365 1.000 27.16264 73 ILE B O 1
ATOM 6905 N N . ALA B 1 56 ? -50.84490 25.59955 69.91482 1.000 27.55856 74 ALA B N 1
ATOM 6906 C CA . ALA B 1 56 ? -49.83150 24.54940 69.85248 1.000 24.78646 74 ALA B CA 1
ATOM 6907 C C . ALA B 1 56 ? -48.64352 24.95344 70.70947 1.000 29.41329 74 ALA B C 1
ATOM 6908 O O . ALA B 1 56 ? -47.91220 25.88534 70.35982 1.000 28.41818 74 ALA B O 1
ATOM 6915 N N . GLN B 1 57 ? -48.42030 24.21233 71.78399 1.000 25.46317 75 GLN B N 1
ATOM 6916 C CA . GLN B 1 57 ? -47.29131 24.41966 72.68967 1.000 25.84828 75 GLN B CA 1
ATOM 6917 C C . GLN B 1 57 ? -46.35356 23.21986 72.60904 1.000 30.73461 75 GLN B C 1
ATOM 6918 O O . GLN B 1 57 ? -46.79405 22.06572 72.62845 1.000 29.00958 75 GLN B O 1
ATOM 6932 N N . ALA B 1 58 ? -45.05646 23.49530 72.54888 1.000 28.84933 76 ALA B N 1
ATOM 6933 C CA . ALA B 1 58 ? -44.07630 22.42102 72.61087 1.000 29.49895 76 ALA B CA 1
ATOM 6934 C C . ALA B 1 58 ? -42.74314 22.97511 73.08629 1.000 29.90486 76 ALA B C 1
ATOM 6935 O O . ALA B 1 58 ? -42.49956 24.17673 73.03159 1.000 29.56790 76 ALA B O 1
ATOM 6942 N N . GLN B 1 59 ? -41.88076 22.06231 73.55346 1.000 28.93725 77 GLN B N 1
ATOM 6943 C CA . GLN B 1 59 ? -40.56131 22.42144 74.06941 1.000 31.70603 77 GLN B CA 1
ATOM 6944 C C . GLN B 1 59 ? -39.74321 23.17481 73.02282 1.000 29.50285 77 GLN B C 1
ATOM 6945 O O . GLN B 1 59 ? -39.94640 23.02152 71.80494 1.000 27.31208 77 GLN B O 1
ATOM 6959 N N . SER B 1 60 ? -38.77813 23.98044 73.50934 1.000 25.94496 78 SER B N 1
ATOM 6960 C CA . SER B 1 60 ? -37.92331 24.73006 72.59630 1.000 30.33670 78 SER B CA 1
ATOM 6961 C C . SER B 1 60 ? -37.20478 23.77239 71.65960 1.000 25.71965 78 SER B C 1
ATOM 6962 O O . SER B 1 60 ? -36.73001 22.69367 72.05782 1.000 27.72951 78 SER B O 1
ATOM 6970 N N . GLY B 1 61 ? -37.03982 24.22749 70.42480 1.000 27.69046 79 GLY B N 1
ATOM 6971 C CA . GLY B 1 61 ? -36.23800 23.53072 69.45098 1.000 27.23657 79 GLY B CA 1
ATOM 6972 C C . GLY B 1 61 ? -36.83584 22.24027 68.93444 1.000 30.27917 79 GLY B C 1
ATOM 6973 O O . GLY B 1 61 ? -36.08722 21.37258 68.48321 1.000 29.48953 79 GLY B O 1
ATOM 6977 N N . THR B 1 62 ? -38.16153 22.06641 68.98711 1.000 27.26691 80 THR B N 1
ATOM 6978 C CA . THR B 1 62 ? -38.78084 20.82317 68.52402 1.000 28.55585 80 THR B CA 1
ATOM 6979 C C . THR B 1 62 ? -39.56575 20.96377 67.21318 1.000 27.98526 80 THR B C 1
ATOM 6980 O O . THR B 1 62 ? -40.21020 20.00565 66.77236 1.000 25.83742 80 THR B O 1
ATOM 6991 N N . GLY B 1 63 ? -39.48780 22.11190 66.56908 1.000 24.31416 81 GLY B N 1
ATOM 6992 C CA . GLY B 1 63 ? -39.94206 22.21235 65.19464 1.000 21.33620 81 GLY B CA 1
ATOM 6993 C C . GLY B 1 63 ? -41.28140 22.92385 65.04154 1.000 23.76439 81 GLY B C 1
ATOM 6994 O O . GLY B 1 63 ? -42.02948 22.63709 64.12931 1.000 18.71279 81 GLY B O 1
ATOM 6998 N N . LYS B 1 64 ? -41.55213 23.91973 65.86526 1.000 22.60984 82 LYS B N 1
ATOM 6999 C CA . LYS B 1 64 ? -42.82003 24.68302 65.73623 1.000 19.19512 82 LYS B CA 1
ATOM 7000 C C . LYS B 1 64 ? -42.82981 25.50964 64.47252 1.000 22.12609 82 LYS B C 1
ATOM 7001 O O . LYS B 1 64 ? -43.87910 25.65356 63.86413 1.000 20.47650 82 LYS B O 1
ATOM 7020 N N . THR B 1 65 ? -41.66446 25.99217 63.97133 1.000 20.18304 83 THR B N 1
ATOM 7021 C CA . THR B 1 65 ? -41.72101 26.77842 62.72355 1.000 19.83859 83 THR B CA 1
ATOM 7022 C C . THR B 1 65 ? -42.30518 25.95738 61.59249 1.000 21.16711 83 THR B C 1
ATOM 7023 O O . THR B 1 65 ? -43.25702 26.40629 60.89659 1.000 21.99573 83 THR B O 1
ATOM 7034 N N . ALA B 1 66 ? -41.75211 24.75141 61.39753 1.000 14.56266 84 ALA B N 1
ATOM 7035 C CA . ALA B 1 66 ? -42.20773 23.91181 60.30476 1.000 23.87482 84 ALA B CA 1
ATOM 7036 C C . ALA B 1 66 ? -43.64706 23.47134 60.53041 1.000 18.82610 84 ALA B C 1
ATOM 7037 O O . ALA B 1 66 ? -44.33257 23.19501 59.55305 1.000 21.52696 84 ALA B O 1
ATOM 7044 N N . THR B 1 67 ? -44.07872 23.32945 61.78184 1.000 19.78310 85 THR B N 1
ATOM 7045 C CA . THR B 1 67 ? -45.49297 23.01535 62.04329 1.000 23.16731 85 THR B CA 1
ATOM 7046 C C . THR B 1 67 ? -46.42600 23.99547 61.31325 1.000 21.47357 85 THR B C 1
ATOM 7047 O O . THR B 1 67 ? -47.30108 23.58421 60.52260 1.000 22.00620 85 THR B O 1
ATOM 7058 N N . PHE B 1 68 ? -46.24577 25.29510 61.50909 1.000 18.98793 86 PHE B N 1
ATOM 7059 C CA . PHE B 1 68 ? -47.11910 26.24700 60.83309 1.000 21.63994 86 PHE B CA 1
ATOM 7060 C C . PHE B 1 68 ? -46.73316 26.51821 59.37553 1.000 19.09795 86 PHE B C 1
ATOM 7061 O O . PHE B 1 68 ? -47.63534 26.76756 58.55797 1.000 18.80721 86 PHE B O 1
ATOM 7078 N N . ALA B 1 69 ? -45.45012 26.40517 59.02203 1.000 19.01877 87 ALA B N 1
ATOM 7079 C CA . ALA B 1 69 ? -45.07015 26.61165 57.64032 1.000 17.74005 87 ALA B CA 1
ATOM 7080 C C . ALA B 1 69 ? -45.72782 25.55091 56.73761 1.000 17.08275 87 ALA B C 1
ATOM 7081 O O . ALA B 1 69 ? -46.25771 25.88506 55.69675 1.000 19.20526 87 ALA B O 1
ATOM 7088 N N . ILE B 1 70 ? -45.56383 24.24266 57.07569 1.000 21.34166 88 ILE B N 1
ATOM 7089 C CA . ILE B 1 70 ? -46.16773 23.14520 56.28370 1.000 19.68817 88 ILE B CA 1
ATOM 7090 C C . ILE B 1 70 ? -47.68195 23.33399 56.19806 1.000 20.80671 88 ILE B C 1
ATOM 7091 O O . ILE B 1 70 ? -48.25949 23.23506 55.11155 1.000 22.48522 88 ILE B O 1
ATOM 7107 N N . SER B 1 71 ? -48.31431 23.70757 57.31251 1.000 19.90553 89 SER B N 1
ATOM 7108 C CA . SER B 1 71 ? -49.76126 23.86987 57.38025 1.000 22.15853 89 SER B CA 1
ATOM 7109 C C . SER B 1 71 ? -50.24737 24.99294 56.47066 1.000 21.57428 89 SER B C 1
ATOM 7110 O O . SER B 1 71 ? -51.21671 24.81739 55.71618 1.000 22.50766 89 SER B O 1
ATOM 7118 N N . ILE B 1 72 ? -49.55188 26.14167 56.48627 1.000 18.69654 90 ILE B N 1
ATOM 7119 C CA . ILE B 1 72 ? -49.87441 27.24438 55.60204 1.000 20.96221 90 ILE B CA 1
ATOM 7120 C C . ILE B 1 72 ? -49.69882 26.83986 54.14570 1.000 20.50687 90 ILE B C 1
ATOM 7121 O O . ILE B 1 72 ? -50.58020 27.05291 53.31320 1.000 21.37713 90 ILE B O 1
ATOM 7137 N N . LEU B 1 73 ? -48.55688 26.24062 53.81147 1.000 20.72393 91 LEU B N 1
ATOM 7138 C CA . LEU B 1 73 ? -48.23036 25.96032 52.42443 1.000 22.27176 91 LEU B CA 1
ATOM 7139 C C . LEU B 1 73 ? -49.27784 25.03204 51.82408 1.000 21.08205 91 LEU B C 1
ATOM 7140 O O . LEU B 1 73 ? -49.68051 25.18930 50.66110 1.000 24.24708 91 LEU B O 1
ATOM 7156 N N . GLN B 1 74 ? -49.72347 24.04650 52.58934 1.000 22.02086 92 GLN B N 1
ATOM 7157 C CA . GLN B 1 74 ? -50.70163 23.10325 52.03170 1.000 17.84570 92 GLN B CA 1
ATOM 7158 C C . GLN B 1 74 ? -52.02832 23.77159 51.71695 1.000 22.64554 92 GLN B C 1
ATOM 7159 O O . GLN B 1 74 ? -52.76049 23.28907 50.83810 1.000 24.89875 92 GLN B O 1
ATOM 7173 N N . GLN B 1 75 ? -52.34497 24.87808 52.37783 1.000 20.70626 93 GLN B N 1
ATOM 7174 C CA . GLN B 1 75 ? -53.61385 25.54711 52.18663 1.000 24.71082 93 GLN B CA 1
ATOM 7175 C C . GLN B 1 75 ? -53.57334 26.60555 51.09494 1.000 27.68467 93 GLN B C 1
ATOM 7176 O O . GLN B 1 75 ? -54.62891 27.09829 50.69610 1.000 28.55851 93 GLN B O 1
ATOM 7190 N N . ILE B 1 76 ? -52.39492 26.98323 50.61039 1.000 25.17077 94 ILE B N 1
ATOM 7191 C CA . ILE B 1 76 ? -52.29437 28.08828 49.65900 1.000 22.50720 94 ILE B CA 1
ATOM 7192 C C . ILE B 1 76 ? -52.93773 27.70299 48.33378 1.000 26.48384 94 ILE B C 1
ATOM 7193 O O . ILE B 1 76 ? -52.68048 26.61110 47.80092 1.000 27.84534 94 ILE B O 1
ATOM 7209 N N . GLU B 1 77 ? -53.73910 28.60459 47.78666 1.000 26.00987 95 GLU B N 1
ATOM 7210 C CA . GLU B 1 77 ? -54.16855 28.46301 46.39952 1.000 26.73480 95 GLU B CA 1
ATOM 7211 C C . GLU B 1 77 ? -53.08967 29.12350 45.53806 1.000 26.73674 95 GLU B C 1
ATOM 7212 O O . GLU B 1 77 ? -52.98000 30.35304 45.52013 1.000 25.70275 95 GLU B O 1
ATOM 7224 N N . LEU B 1 78 ? -52.28416 28.32140 44.86316 1.000 28.72827 96 LEU B N 1
ATOM 7225 C CA . LEU B 1 78 ? -51.08829 28.85471 44.22998 1.000 28.79446 96 LEU B CA 1
ATOM 7226 C C . LEU B 1 78 ? -51.37868 29.66830 42.99017 1.000 30.47663 96 LEU B C 1
ATOM 7227 O O . LEU B 1 78 ? -50.55229 30.48700 42.59397 1.000 32.42754 96 LEU B O 1
ATOM 7243 N N . ASP B 1 79 ? -52.52206 29.45363 42.35273 1.000 30.23264 97 ASP B N 1
ATOM 7244 C CA . ASP B 1 79 ? -52.92050 30.25449 41.21314 1.000 31.81018 97 ASP B CA 1
ATOM 7245 C C . ASP B 1 79 ? -53.67637 31.51720 41.59559 1.000 31.32600 97 ASP B C 1
ATOM 7246 O O . ASP B 1 79 ? -54.11653 32.24843 40.69934 1.000 35.14534 97 ASP B O 1
ATOM 7255 N N . LEU B 1 80 ? -53.88887 31.77839 42.88145 1.000 30.20351 98 LEU B N 1
ATOM 7256 C CA . LEU B 1 80 ? -54.50910 33.02116 43.32274 1.000 32.00876 98 LEU B CA 1
ATOM 7257 C C . LEU B 1 80 ? -53.39997 33.99778 43.68458 1.000 29.91495 98 LEU B C 1
ATOM 7258 O O . LEU B 1 80 ? -52.66793 33.78570 44.65511 1.000 27.53386 98 LEU B O 1
ATOM 7274 N N . LYS B 1 81 ? -53.28883 35.07947 42.92220 1.000 31.28170 99 LYS B N 1
ATOM 7275 C CA . LYS B 1 81 ? -52.23085 36.07029 43.17087 1.000 35.54528 99 LYS B CA 1
ATOM 7276 C C . LYS B 1 81 ? -52.72174 37.06810 44.22584 1.000 31.30650 99 LYS B C 1
ATOM 7277 O O . LYS B 1 81 ? -52.97042 38.23898 43.96981 1.000 29.13010 99 LYS B O 1
ATOM 7296 N N . ALA B 1 82 ? -52.88471 36.54605 45.44383 1.000 31.02882 100 ALA B N 1
ATOM 7297 C CA . ALA B 1 82 ? -53.31507 37.33211 46.60211 1.000 29.20716 100 ALA B CA 1
ATOM 7298 C C . ALA B 1 82 ? -52.68265 36.74834 47.86174 1.000 24.29970 100 ALA B C 1
ATOM 7299 O O . ALA B 1 82 ? -52.31255 35.55777 47.89040 1.000 25.18936 100 ALA B O 1
ATOM 7306 N N . THR B 1 83 ? -52.57892 37.58485 48.88356 1.000 23.79895 101 THR B N 1
ATOM 7307 C CA . THR B 1 83 ? -52.07429 37.19166 50.19761 1.000 21.63324 101 THR B CA 1
ATOM 7308 C C . THR B 1 83 ? -53.11786 36.38650 50.94454 1.000 23.47382 101 THR B C 1
ATOM 7309 O O . THR B 1 83 ? -54.25917 36.83002 51.13737 1.000 23.49608 101 THR B O 1
ATOM 7320 N N . GLN B 1 84 ? -52.73853 35.20930 51.34034 1.000 20.03626 102 GLN B N 1
ATOM 7321 C CA . GLN B 1 84 ? -53.62768 34.25630 51.96037 1.000 21.44823 102 GLN B CA 1
ATOM 7322 C C . GLN B 1 84 ? -53.26206 33.88760 53.38641 1.000 22.59698 102 GLN B C 1
ATOM 7323 O O . GLN B 1 84 ? -54.10067 33.27853 54.08350 1.000 20.68756 102 GLN B O 1
ATOM 7337 N N . ALA B 1 85 ? -52.06016 34.24702 53.87181 1.000 19.29468 103 ALA B N 1
ATOM 7338 C CA . ALA B 1 85 ? -51.66648 33.85446 55.21945 1.000 18.47428 103 ALA B CA 1
ATOM 7339 C C . ALA B 1 85 ? -50.76131 34.93753 55.74963 1.000 20.33257 103 ALA B C 1
ATOM 7340 O O . ALA B 1 85 ? -49.97239 35.49929 54.97736 1.000 20.12481 103 ALA B O 1
ATOM 7347 N N . LEU B 1 86 ? -50.89525 35.21427 57.04968 1.000 21.31353 104 LEU B N 1
ATOM 7348 C CA . LEU B 1 86 ? -50.14841 36.25263 57.72801 1.000 17.68998 104 LEU B CA 1
ATOM 7349 C C . LEU B 1 86 ? -49.58161 35.68882 59.00804 1.000 21.18051 104 LEU B C 1
ATOM 7350 O O . LEU B 1 86 ? -50.33407 35.25237 59.89047 1.000 19.73252 104 LEU B O 1
ATOM 7366 N N . VAL B 1 87 ? -48.24491 35.73056 59.12906 1.000 20.86112 105 VAL B N 1
ATOM 7367 C CA . VAL B 1 87 ? -47.52755 35.24634 60.30067 1.000 19.26803 105 VAL B CA 1
ATOM 7368 C C . VAL B 1 87 ? -46.86710 36.44204 60.94370 1.000 19.67990 105 VAL B C 1
ATOM 7369 O O . VAL B 1 87 ? -46.21593 37.21695 60.24539 1.000 21.18162 105 VAL B O 1
ATOM 7382 N N . LEU B 1 88 ? -47.08314 36.60440 62.25235 1.000 18.65453 106 LEU B N 1
ATOM 7383 C CA . LEU B 1 88 ? -46.43270 37.65221 63.03647 1.000 22.04818 106 LEU B CA 1
ATOM 7384 C C . LEU B 1 88 ? -45.47399 37.05045 64.04653 1.000 21.26200 106 LEU B C 1
ATOM 7385 O O . LEU B 1 88 ? -45.73229 36.00186 64.63956 1.000 21.77276 106 LEU B O 1
ATOM 7401 N N . ALA B 1 89 ? -44.33908 37.71599 64.21659 1.000 18.58890 107 ALA B N 1
ATOM 7402 C CA . ALA B 1 89 ? -43.32108 37.35105 65.18163 1.000 22.71945 107 ALA B CA 1
ATOM 7403 C C . ALA B 1 89 ? -42.89962 38.62657 65.89674 1.000 24.15904 107 ALA B C 1
ATOM 7404 O O . ALA B 1 89 ? -43.08890 39.72994 65.37264 1.000 21.54754 107 ALA B O 1
ATOM 7411 N N . PRO B 1 90 ? -42.33776 38.51449 67.10847 1.000 23.79572 108 PRO B N 1
ATOM 7412 C CA . PRO B 1 90 ? -42.04903 39.72288 67.88034 1.000 20.31838 108 PRO B CA 1
ATOM 7413 C C . PRO B 1 90 ? -40.76482 40.43493 67.52401 1.000 23.57641 108 PRO B C 1
ATOM 7414 O O . PRO B 1 90 ? -40.62505 41.59526 67.93304 1.000 21.45867 108 PRO B O 1
ATOM 7425 N N . THR B 1 91 ? -39.88646 39.84192 66.74426 1.000 21.12860 109 THR B N 1
ATOM 7426 C CA . THR B 1 91 ? -38.63940 40.49031 66.38101 1.000 21.02749 109 THR B CA 1
ATOM 7427 C C . THR B 1 91 ? -38.36384 40.34747 64.90332 1.000 25.01639 109 THR B C 1
ATOM 7428 O O . THR B 1 91 ? -38.77759 39.39122 64.25055 1.000 19.32884 109 THR B O 1
ATOM 7439 N N . ARG B 1 92 ? -37.61285 41.33098 64.39143 1.000 18.57645 110 ARG B N 1
ATOM 7440 C CA . ARG B 1 92 ? -37.20988 41.34296 62.99458 1.000 21.31621 110 ARG B CA 1
ATOM 7441 C C . ARG B 1 92 ? -36.31944 40.15013 62.66292 1.000 22.45123 110 ARG B C 1
ATOM 7442 O O . ARG B 1 92 ? -36.41774 39.58010 61.56712 1.000 21.69190 110 ARG B O 1
ATOM 7463 N N . GLU B 1 93 ? -35.42265 39.76657 63.58498 1.000 21.69694 111 GLU B N 1
ATOM 7464 C CA . GLU B 1 93 ? -34.54505 38.64489 63.31594 1.000 21.69177 111 GLU B CA 1
ATOM 7465 C C . GLU B 1 93 ? -35.33142 37.37236 63.18501 1.000 21.60309 111 GLU B C 1
ATOM 7466 O O . GLU B 1 93 ? -35.01357 36.53335 62.33996 1.000 22.25102 111 GLU B O 1
ATOM 7478 N N . LEU B 1 94 ? -36.28465 37.15497 64.10471 1.000 20.98469 112 LEU B N 1
ATOM 7479 C CA . LEU B 1 94 ? -37.08584 35.94109 64.05505 1.000 22.25619 112 LEU B CA 1
ATOM 7480 C C . LEU B 1 94 ? -37.94541 35.93490 62.80125 1.000 21.95543 112 LEU B C 1
ATOM 7481 O O . LEU B 1 94 ? -38.10669 34.90214 62.16328 1.000 20.15570 112 LEU B O 1
ATOM 7497 N N . ALA B 1 95 ? -38.54578 37.08135 62.43845 1.000 20.97964 113 ALA B N 1
ATOM 7498 C CA . ALA B 1 95 ? -39.37073 37.12222 61.22471 1.000 22.93281 113 ALA B CA 1
ATOM 7499 C C . ALA B 1 95 ? -38.53720 36.81024 59.96657 1.000 23.37125 113 ALA B C 1
ATOM 7500 O O . ALA B 1 95 ? -38.99420 36.10477 59.04651 1.000 20.54753 113 ALA B O 1
ATOM 7507 N N . GLN B 1 96 ? -37.30167 37.31459 59.90195 1.000 21.33001 114 GLN B N 1
ATOM 7508 C CA . GLN B 1 96 ? -36.44799 36.99279 58.77038 1.000 20.12274 114 GLN B CA 1
ATOM 7509 C C . GLN B 1 96 ? -36.13632 35.49422 58.73312 1.000 20.02289 114 GLN B C 1
ATOM 7510 O O . GLN B 1 96 ? -36.16392 34.87486 57.67260 1.000 22.36709 114 GLN B O 1
ATOM 7524 N N . GLN B 1 97 ? -35.86113 34.90412 59.89060 1.000 18.84939 115 GLN B N 1
ATOM 7525 C CA . GLN B 1 97 ? -35.55210 33.50086 59.98280 1.000 21.53561 115 GLN B CA 1
ATOM 7526 C C . GLN B 1 97 ? -36.72670 32.65642 59.51608 1.000 21.62493 115 GLN B C 1
ATOM 7527 O O . GLN B 1 97 ? -36.54432 31.64088 58.80781 1.000 21.41248 115 GLN B O 1
ATOM 7541 N N . ILE B 1 98 ? -37.94131 33.01409 59.97454 1.000 20.61169 116 ILE B N 1
ATOM 7542 C CA . ILE B 1 98 ? -39.13575 32.25517 59.60295 1.000 21.89487 116 ILE B CA 1
ATOM 7543 C C . ILE B 1 98 ? -39.38006 32.36445 58.10535 1.000 20.58357 116 ILE B C 1
ATOM 7544 O O . ILE B 1 98 ? -39.76646 31.39970 57.45699 1.000 21.10479 116 ILE B O 1
ATOM 7560 N N . GLN B 1 99 ? -39.23190 33.55701 57.54739 1.000 20.42664 117 GLN B N 1
ATOM 7561 C CA . GLN B 1 99 ? -39.42177 33.71351 56.12202 1.000 22.67971 117 GLN B CA 1
ATOM 7562 C C . GLN B 1 99 ? -38.52761 32.75344 55.33920 1.000 23.54408 117 GLN B C 1
ATOM 7563 O O . GLN B 1 99 ? -38.96126 32.19707 54.32532 1.000 23.02097 117 GLN B O 1
ATOM 7577 N N . LYS B 1 100 ? -37.26654 32.57669 55.75571 1.000 22.23729 118 LYS B N 1
ATOM 7578 C CA . LYS B 1 100 ? -36.37123 31.69463 54.99432 1.000 24.27380 118 LYS B CA 1
ATOM 7579 C C . LYS B 1 100 ? -36.84002 30.24614 55.05213 1.000 24.77558 118 LYS B C 1
ATOM 7580 O O . LYS B 1 100 ? -36.70302 29.50917 54.06320 1.000 23.26627 118 LYS B O 1
ATOM 7599 N N . VAL B 1 101 ? -37.36785 29.81891 56.20883 1.000 20.90678 119 VAL B N 1
ATOM 7600 C CA . VAL B 1 101 ? -37.88797 28.47556 56.35808 1.000 18.47562 119 VAL B CA 1
ATOM 7601 C C . VAL B 1 101 ? -39.07453 28.25886 55.44854 1.000 21.40696 119 VAL B C 1
ATOM 7602 O O . VAL B 1 101 ? -39.14465 27.25970 54.73525 1.000 22.02901 119 VAL B O 1
ATOM 7615 N N . VAL B 1 102 ? -40.06551 29.16420 55.50701 1.000 19.69247 120 VAL B N 1
ATOM 7616 C CA . VAL B 1 102 ? -41.25129 29.02175 54.66288 1.000 15.85385 120 VAL B CA 1
ATOM 7617 C C . VAL B 1 102 ? -40.85775 28.98804 53.20458 1.000 20.47385 120 VAL B C 1
ATOM 7618 O O . VAL B 1 102 ? -41.37482 28.18333 52.41925 1.000 20.33467 120 VAL B O 1
ATOM 7631 N N . MET B 1 103 ? -39.93125 29.88445 52.81879 1.000 23.07471 121 MET B N 1
ATOM 7632 C CA . MET B 1 103 ? -39.51824 29.97940 51.41926 1.000 27.04953 121 MET B CA 1
ATOM 7633 C C . MET B 1 103 ? -38.86790 28.66899 50.97102 1.000 25.54626 121 MET B C 1
ATOM 7634 O O . MET B 1 103 ? -39.06427 28.22598 49.82653 1.000 22.53311 121 MET B O 1
ATOM 7648 N N . ALA B 1 104 ? -38.03494 28.07544 51.83635 1.000 23.58719 122 ALA B N 1
ATOM 7649 C CA . ALA B 1 104 ? -37.36349 26.81383 51.50506 1.000 25.27645 122 ALA B CA 1
ATOM 7650 C C . ALA B 1 104 ? -38.36542 25.66578 51.37405 1.000 23.76556 122 ALA B C 1
ATOM 7651 O O . ALA B 1 104 ? -38.33003 24.89042 50.40169 1.000 24.72945 122 ALA B O 1
ATOM 7658 N N . LEU B 1 105 ? -39.25521 25.51711 52.35895 1.000 22.69307 123 LEU B N 1
ATOM 7659 C CA . LEU B 1 105 ? -40.24829 24.44069 52.29320 1.000 19.88409 123 LEU B CA 1
ATOM 7660 C C . LEU B 1 105 ? -41.17859 24.59446 51.09718 1.000 23.53370 123 LEU B C 1
ATOM 7661 O O . LEU B 1 105 ? -41.60337 23.59094 50.51803 1.000 26.69807 123 LEU B O 1
ATOM 7677 N N . GLY B 1 106 ? -41.47279 25.79762 50.66445 1.000 21.18729 124 GLY B N 1
ATOM 7678 C CA . GLY B 1 106 ? -42.35867 25.97397 49.52673 1.000 21.76689 124 GLY B CA 1
ATOM 7679 C C . GLY B 1 106 ? -41.66213 26.18624 48.21582 1.000 21.75009 124 GLY B C 1
ATOM 7680 O O . GLY B 1 106 ? -42.31985 26.51402 47.23494 1.000 24.19326 124 GLY B O 1
ATOM 7684 N N . ASP B 1 107 ? -40.34366 26.03531 48.17226 1.000 28.51665 125 ASP B N 1
ATOM 7685 C CA . ASP B 1 107 ? -39.56307 26.46456 47.01501 1.000 24.78928 125 ASP B CA 1
ATOM 7686 C C . ASP B 1 107 ? -40.00859 25.74148 45.76793 1.000 27.21866 125 ASP B C 1
ATOM 7687 O O . ASP B 1 107 ? -40.05035 26.33780 44.68791 1.000 26.37654 125 ASP B O 1
ATOM 7696 N N . TYR B 1 108 ? -40.30293 24.44410 45.87647 1.000 25.81841 126 TYR B N 1
ATOM 7697 C CA . TYR B 1 108 ? -40.66907 23.69700 44.68974 1.000 23.32342 126 TYR B CA 1
ATOM 7698 C C . TYR B 1 108 ? -42.10240 23.93110 44.26484 1.000 26.80945 126 TYR B C 1
ATOM 7699 O O . TYR B 1 108 ? -42.46378 23.56491 43.1362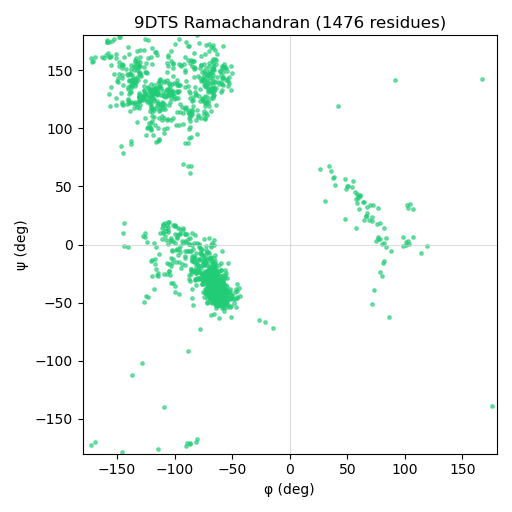2 1.000 28.17409 126 TYR B O 1
ATOM 7717 N N . MET B 1 109 ? -42.91499 24.55773 45.13017 1.000 27.04786 127 MET B N 1
ATOM 7718 C CA . MET B 1 109 ? -44.33686 24.78286 44.93485 1.000 32.28751 127 MET B CA 1
ATOM 7719 C C . MET B 1 109 ? -44.63562 26.03699 44.13837 1.000 34.64364 127 MET B C 1
ATOM 7720 O O . MET B 1 109 ? -45.69868 26.11772 43.49498 1.000 34.82412 127 MET B O 1
ATOM 7734 N N . GLY B 1 110 ? -43.71734 26.99273 44.18161 1.000 32.84119 128 GLY B N 1
ATOM 7735 C CA . GLY B 1 110 ? -43.97427 28.32329 43.68455 1.000 43.54633 128 GLY B CA 1
ATOM 7736 C C . GLY B 1 110 ? -44.81705 29.17214 44.60506 1.000 41.57010 128 GLY B C 1
ATOM 7737 O O . GLY B 1 110 ? -45.58247 30.01337 44.12981 1.000 43.41818 128 GLY B O 1
ATOM 7741 N N . ALA B 1 111 ? -44.72079 28.96182 45.90956 1.000 32.51989 129 ALA B N 1
ATOM 7742 C CA . ALA B 1 111 ? -45.42920 29.79270 46.86269 1.000 29.99551 129 ALA B CA 1
ATOM 7743 C C . ALA B 1 111 ? -44.56057 31.00259 47.16924 1.000 31.66237 129 ALA B C 1
ATOM 7744 O O . ALA B 1 111 ? -43.37191 30.86051 47.47788 1.000 35.60452 129 ALA B O 1
ATOM 7751 N N . SER B 1 112 ? -45.13434 32.19156 47.08711 1.000 28.10611 130 SER B N 1
ATOM 7752 C CA . SER B 1 112 ? -44.37662 33.38987 47.42935 1.000 28.72599 130 SER B CA 1
ATOM 7753 C C . SER B 1 112 ? -44.51466 33.73294 48.91404 1.000 29.74843 130 SER B C 1
ATOM 7754 O O . SER B 1 112 ? -45.59365 33.59916 49.51735 1.000 24.27841 130 SER B O 1
ATOM 7762 N N . CYS B 1 113 ? -43.39795 34.17077 49.49973 1.000 27.63221 131 CYS B N 1
ATOM 7763 C CA . CYS B 1 113 ? -43.30916 34.49198 50.92069 1.000 22.93774 131 CYS B CA 1
ATOM 7764 C C . CYS B 1 113 ? -42.43491 35.72796 51.05940 1.000 30.53878 131 CYS B C 1
ATOM 7765 O O . CYS B 1 113 ? -41.25923 35.73255 50.65920 1.000 30.60430 131 CYS B O 1
ATOM 7773 N N . HIS B 1 114 ? -43.01932 36.75310 51.62827 1.000 25.64772 132 HIS B N 1
ATOM 7774 C CA . HIS B 1 114 ? -42.44711 38.08574 51.76734 1.000 27.45714 132 HIS B CA 1
ATOM 7775 C C . HIS B 1 114 ? -42.31877 38.45708 53.23699 1.000 28.84490 132 HIS B C 1
ATOM 7776 O O . HIS B 1 114 ? -43.27019 38.33608 54.01478 1.000 24.40261 132 HIS B O 1
ATOM 7790 N N . ALA B 1 115 ? -41.13416 38.91239 53.62288 1.000 28.03301 133 ALA B N 1
ATOM 7791 C CA . ALA B 1 115 ? -40.92332 39.45026 54.95664 1.000 25.35312 133 ALA B CA 1
ATOM 7792 C C . ALA B 1 115 ? -41.34812 40.91127 54.97956 1.000 29.00480 133 ALA B C 1
ATOM 7793 O O . ALA B 1 115 ? -40.85918 41.71197 54.17254 1.000 29.65581 133 ALA B O 1
ATOM 7800 N N . CYS B 1 116 ? -42.26855 41.25878 55.89005 1.000 24.19825 134 CYS B N 1
ATOM 7801 C CA . CYS B 1 116 ? -42.79406 42.61812 56.07495 1.000 25.62029 134 CYS B CA 1
ATOM 7802 C C . CYS B 1 116 ? -42.32501 43.08471 57.46442 1.000 24.15930 134 CYS B C 1
ATOM 7803 O O . CYS B 1 116 ? -43.00589 42.88240 58.48359 1.000 22.17861 134 CYS B O 1
ATOM 7811 N N . ILE B 1 117 ? -41.14415 43.71636 57.51210 1.000 24.38583 135 ILE B N 1
ATOM 7812 C CA . ILE B 1 117 ? -40.47269 43.95678 58.78204 1.000 21.40894 135 ILE B CA 1
ATOM 7813 C C . ILE B 1 117 ? -39.93149 45.37627 58.83916 1.000 25.86580 135 ILE B C 1
ATOM 7814 O O . ILE B 1 117 ? -39.58312 45.98552 57.81176 1.000 26.58751 135 ILE B O 1
ATOM 7830 N N . GLY B 1 118 ? -39.87228 45.91476 60.05647 1.000 24.99199 136 GLY B N 1
ATOM 7831 C CA . GLY B 1 118 ? -39.27560 47.21825 60.24036 1.000 26.83940 136 GLY B CA 1
ATOM 7832 C C . GLY B 1 118 ? -37.80320 47.21376 59.86946 1.000 27.28970 136 GLY B C 1
ATOM 7833 O O . GLY B 1 118 ? -37.15733 46.14693 59.69449 1.000 26.38371 136 GLY B O 1
ATOM 7837 N N . GLY B 1 119 ? -37.28948 48.42561 59.69402 1.000 28.63319 137 GLY B N 1
ATOM 7838 C CA . GLY B 1 119 ? -35.87683 48.60851 59.38888 1.000 26.94294 137 GLY B CA 1
ATOM 7839 C C . GLY B 1 119 ? -35.47664 48.29810 57.97324 1.000 34.46936 137 GLY B C 1
ATOM 7840 O O . GLY B 1 119 ? -34.28522 48.28967 57.65824 1.000 37.31941 137 GLY B O 1
ATOM 7844 N N . THR B 1 120 ? -36.41916 47.98275 57.10132 1.000 34.77220 138 THR B N 1
ATOM 7845 C CA . THR B 1 120 ? -36.07966 47.77480 55.70874 1.000 28.48680 138 THR B CA 1
ATOM 7846 C C . THR B 1 120 ? -36.51718 49.02107 54.96314 1.000 30.52544 138 THR B C 1
ATOM 7847 O O . THR B 1 120 ? -37.28120 49.82869 55.47963 1.000 34.15124 138 THR B O 1
ATOM 7858 N N . ASN B 1 121 ? -36.05346 49.15121 53.71663 1.000 31.93048 139 ASN B N 1
ATOM 7859 C CA . ASN B 1 121 ? -36.43266 50.28606 52.88442 1.000 36.90777 139 ASN B CA 1
ATOM 7860 C C . ASN B 1 121 ? -37.90682 50.21278 52.50236 1.000 31.24477 139 ASN B C 1
ATOM 7861 O O . ASN B 1 121 ? -38.29027 49.36668 51.68932 1.000 28.85264 139 ASN B O 1
ATOM 7872 N N . VAL B 1 122 ? -38.68677 51.19049 52.99895 1.000 31.30983 140 VAL B N 1
ATOM 7873 C CA . VAL B 1 122 ? -40.14954 51.18603 52.83395 1.000 32.81915 140 VAL B CA 1
ATOM 7874 C C . VAL B 1 122 ? -40.54021 51.38991 51.37387 1.000 33.37231 140 VAL B C 1
ATOM 7875 O O . VAL B 1 122 ? -41.42209 50.69983 50.85653 1.000 32.67930 140 VAL B O 1
ATOM 7888 N N . ARG B 1 123 ? -39.89359 52.33951 50.67952 1.000 36.77718 141 ARG B N 1
ATOM 7889 C CA . ARG B 1 123 ? -40.18979 52.54341 49.25872 1.000 39.97285 141 ARG B CA 1
ATOM 7890 C C . ARG B 1 123 ? -39.94632 51.27541 48.43848 1.000 35.35160 141 ARG B C 1
ATOM 7891 O O . ARG B 1 123 ? -40.71643 50.96371 47.51731 1.000 34.88905 141 ARG B O 1
ATOM 7912 N N . ALA B 1 124 ? -38.85518 50.55768 48.71904 1.000 35.66532 142 ALA B N 1
ATOM 7913 C CA . ALA B 1 124 ? -38.59877 49.30104 48.01565 1.000 30.93142 142 ALA B CA 1
ATOM 7914 C C . ALA B 1 124 ? -39.71986 48.30634 48.27326 1.000 30.33733 142 ALA B C 1
ATOM 7915 O O . ALA B 1 124 ? -40.16733 47.59747 47.35202 1.000 32.69961 142 ALA B O 1
ATOM 7922 N N . GLU B 1 125 ? -40.16918 48.22934 49.53366 1.000 29.52527 143 GLU B N 1
ATOM 7923 C CA . GLU B 1 125 ? -41.25755 47.31472 49.88885 1.000 30.27368 143 GLU B CA 1
ATOM 7924 C C . GLU B 1 125 ? -42.55259 47.69508 49.19366 1.000 33.45777 143 GLU B C 1
ATOM 7925 O O . GLU B 1 125 ? -43.26096 46.83078 48.63839 1.000 29.69841 143 GLU B O 1
ATOM 7937 N N . VAL B 1 126 ? -42.88335 48.98263 49.18756 1.000 29.99614 144 VAL B N 1
ATOM 7938 C CA . VAL B 1 126 ? -44.12408 49.39817 48.55478 1.000 33.79825 144 VAL B CA 1
ATOM 7939 C C . VAL B 1 126 ? -44.09887 49.05082 47.07544 1.000 29.07976 144 VAL B C 1
ATOM 7940 O O . VAL B 1 126 ? -45.10338 48.63993 46.51210 1.000 34.19317 144 VAL B O 1
ATOM 7953 N N . GLN B 1 127 ? -42.94725 49.24851 46.41509 1.000 33.16544 145 GLN B N 1
ATOM 7954 C CA . GLN B 1 127 ? -42.88283 49.01029 44.97746 1.000 36.64721 145 GLN B CA 1
ATOM 7955 C C . GLN B 1 127 ? -43.06066 47.53220 44.69207 1.000 34.51220 145 GLN B C 1
ATOM 7956 O O . GLN B 1 127 ? -43.74765 47.14027 43.73482 1.000 38.77163 145 GLN B O 1
ATOM 7970 N N . LYS B 1 128 ? -42.48549 46.70280 45.54433 1.000 33.49364 146 LYS B N 1
ATOM 7971 C CA . LYS B 1 128 ? -42.65487 45.26319 45.39263 1.000 31.11438 146 LYS B CA 1
ATOM 7972 C C . LYS B 1 128 ? -44.11489 44.85352 45.60337 1.000 30.84781 146 LYS B C 1
ATOM 7973 O O . LYS B 1 128 ? -44.69364 44.11043 44.79170 1.000 35.72485 146 LYS B O 1
ATOM 7992 N N . LEU B 1 129 ? -44.73188 45.33588 46.68996 1.000 30.57566 147 LEU B N 1
ATOM 7993 C CA . LEU B 1 129 ? -46.12050 45.01162 46.98226 1.000 33.00368 147 LEU B CA 1
ATOM 7994 C C . LEU B 1 129 ? -47.07169 45.60224 45.95238 1.000 35.18268 147 LEU B C 1
ATOM 7995 O O . LEU B 1 129 ? -48.13296 45.03160 45.69685 1.000 35.82567 147 LEU B O 1
ATOM 8011 N N . GLN B 1 130 ? -46.70720 46.72073 45.32951 1.000 32.84912 148 GLN B N 1
ATOM 8012 C CA . GLN B 1 130 ? -47.55009 47.24904 44.26604 1.000 35.55221 148 GLN B CA 1
ATOM 8013 C C . GLN B 1 130 ? -47.57689 46.32968 43.06163 1.000 38.28848 148 GLN B C 1
ATOM 8014 O O . GLN B 1 130 ? -48.57525 46.30024 42.33759 1.000 41.57038 148 GLN B O 1
ATOM 8028 N N . MET B 1 131 ? -46.49422 45.59594 42.82377 1.000 33.15983 149 MET B N 1
ATOM 8029 C CA . MET B 1 131 ? -46.38134 44.73171 41.65568 1.000 38.82407 149 MET B CA 1
ATOM 8030 C C . MET B 1 131 ? -46.94719 43.33403 41.87711 1.000 42.22704 149 MET B C 1
ATOM 8031 O O . MET B 1 131 ? -47.41059 42.72185 40.91397 1.000 46.49254 149 MET B O 1
ATOM 8045 N N . GLU B 1 132 ? -46.91634 42.80602 43.10523 1.000 38.39239 150 GLU B N 1
ATOM 8046 C CA . GLU B 1 132 ? -47.32961 41.42023 43.32072 1.000 37.03715 150 GLU B CA 1
ATOM 8047 C C . GLU B 1 132 ? -47.74856 41.21628 44.76131 1.000 32.61893 150 GLU B C 1
ATOM 8048 O O . GLU B 1 132 ? -47.00416 41.56323 45.67583 1.000 37.16115 150 GLU B O 1
ATOM 8060 N N . ALA B 1 133 ? -48.91433 40.63981 44.97576 1.000 31.63381 151 ALA B N 1
ATOM 8061 C CA . ALA B 1 133 ? -49.34102 40.34262 46.33375 1.000 29.24270 151 ALA B CA 1
ATOM 8062 C C . ALA B 1 133 ? -48.74397 39.00817 46.71297 1.000 32.73100 151 ALA B C 1
ATOM 8063 O O . ALA B 1 133 ? -49.11286 37.99330 46.10778 1.000 29.31189 151 ALA B O 1
ATOM 8070 N N . PRO B 1 134 ? -47.83888 38.95313 47.69396 1.000 27.00052 152 PRO B N 1
ATOM 8071 C CA . PRO B 1 134 ? -47.22602 37.66934 48.07417 1.000 25.92321 152 PRO B CA 1
ATOM 8072 C C . PRO B 1 134 ? -48.23592 36.75455 48.75019 1.000 25.13353 152 PRO B C 1
ATOM 8073 O O . PRO B 1 134 ? -49.09319 37.20681 49.51024 1.000 25.22407 152 PRO B O 1
ATOM 8084 N N . HIS B 1 135 ? -48.11855 35.45955 48.47652 1.000 24.40521 153 HIS B N 1
ATOM 8085 C CA . HIS B 1 135 ? -49.06990 34.51303 49.05447 1.000 22.90315 153 HIS B CA 1
ATOM 8086 C C . HIS B 1 135 ? -49.02156 34.54251 50.57172 1.000 22.26555 153 HIS B C 1
ATOM 8087 O O . HIS B 1 135 ? -50.04670 34.45051 51.25804 1.000 20.87840 153 HIS B O 1
ATOM 8101 N N . ILE B 1 136 ? -47.82814 34.59700 51.11749 1.000 19.38972 154 ILE B N 1
ATOM 8102 C CA . ILE B 1 136 ? -47.62098 34.47579 52.54453 1.000 22.54137 154 ILE B CA 1
ATOM 8103 C C . ILE B 1 136 ? -46.82482 35.69260 52.97973 1.000 24.16933 154 ILE B C 1
ATOM 8104 O O . ILE B 1 136 ? -45.77459 35.97408 52.39510 1.000 23.73414 154 ILE B O 1
ATOM 8120 N N . ILE B 1 137 ? -47.29841 36.37714 54.00767 1.000 20.93771 155 ILE B N 1
ATOM 8121 C CA . ILE B 1 137 ? -46.54236 37.45544 54.64349 1.000 19.06938 155 ILE B CA 1
ATOM 8122 C C . ILE B 1 137 ? -46.04891 36.94341 55.97921 1.000 20.74573 155 ILE B C 1
ATOM 8123 O O . ILE B 1 137 ? -46.85161 36.47210 56.78566 1.000 22.21900 155 ILE B O 1
ATOM 8139 N N . VAL B 1 138 ? -44.75544 37.15735 56.27971 1.000 20.60357 156 VAL B N 1
ATOM 8140 C CA . VAL B 1 138 ? -44.19794 36.91696 57.60344 1.000 18.45536 156 VAL B CA 1
ATOM 8141 C C . VAL B 1 138 ? -43.65666 38.26042 58.04542 1.000 22.39225 156 VAL B C 1
ATOM 8142 O O . VAL B 1 138 ? -42.87171 38.86768 57.30037 1.000 22.57305 156 VAL B O 1
ATOM 8155 N N . GLY B 1 139 ? -44.15268 38.78313 59.15816 1.000 21.63378 157 GLY B N 1
ATOM 8156 C CA . GLY B 1 139 ? -43.77692 40.13448 59.51705 1.000 24.88461 157 GLY B CA 1
ATOM 8157 C C . GLY B 1 139 ? -43.71481 40.42455 60.99991 1.000 24.52327 157 GLY B C 1
ATOM 8158 O O . GLY B 1 139 ? -44.01952 39.58183 61.84601 1.000 19.77696 157 GLY B O 1
ATOM 8162 N N . THR B 1 140 ? -43.33921 41.66268 61.30922 1.000 21.59282 158 THR B N 1
ATOM 8163 C CA . THR B 1 140 ? -43.41357 42.18741 62.64880 1.000 18.40837 158 THR B CA 1
ATOM 8164 C C . THR B 1 140 ? -44.59269 43.18629 62.69745 1.000 19.44795 158 THR B C 1
ATOM 8165 O O . THR B 1 140 ? -44.96919 43.76839 61.67835 1.000 19.87127 158 THR B O 1
ATOM 8176 N N . PRO B 1 141 ? -45.17187 43.42919 63.87155 1.000 17.70326 159 PRO B N 1
ATOM 8177 C CA . PRO B 1 141 ? -46.48689 44.11649 63.90224 1.000 17.89589 159 PRO B CA 1
ATOM 8178 C C . PRO B 1 141 ? -46.49205 45.54411 63.39253 1.000 19.74273 159 PRO B C 1
ATOM 8179 O O . PRO B 1 141 ? -47.41533 45.92885 62.68788 1.000 18.19440 159 PRO B O 1
ATOM 8190 N N . GLY B 1 142 ? -45.47348 46.34918 63.65953 1.000 21.88594 160 GLY B N 1
ATOM 8191 C CA . GLY B 1 142 ? -45.56196 47.75896 63.24081 1.000 20.50718 160 GLY B CA 1
ATOM 8192 C C . GLY B 1 142 ? -45.56763 47.89902 61.71895 1.000 18.44975 160 GLY B C 1
ATOM 8193 O O . GLY B 1 142 ? -46.34565 48.65857 61.16018 1.000 20.77843 160 GLY B O 1
ATOM 8197 N N . ARG B 1 143 ? -44.66159 47.21063 61.03117 1.000 21.41830 161 ARG B N 1
ATOM 8198 C CA . ARG B 1 143 ? -44.62601 47.34281 59.57761 1.000 20.70293 161 ARG B CA 1
ATOM 8199 C C . ARG B 1 143 ? -45.85075 46.71130 58.95039 1.000 21.62800 161 ARG B C 1
ATOM 8200 O O . ARG B 1 143 ? -46.35258 47.20015 57.93999 1.000 22.20343 161 ARG B O 1
ATOM 8221 N N . VAL B 1 144 ? -46.30240 45.58541 59.47123 1.000 22.53983 162 VAL B N 1
ATOM 8222 C CA . VAL B 1 144 ? -47.51495 44.98492 58.92147 1.000 19.79876 162 VAL B CA 1
ATOM 8223 C C . VAL B 1 144 ? -48.69718 45.93978 59.06182 1.000 21.41101 162 VAL B C 1
ATOM 8224 O O . VAL B 1 144 ? -49.52855 46.07192 58.13666 1.000 21.50003 162 VAL B O 1
ATOM 8237 N N . PHE B 1 145 ? -48.88058 46.51187 60.24023 1.000 18.98093 163 PHE B N 1
ATOM 8238 C CA . PHE B 1 145 ? -50.01506 47.43613 60.46180 1.000 21.50739 163 PHE B CA 1
ATOM 8239 C C . PHE B 1 145 ? -49.92272 48.64371 59.52725 1.000 21.15472 163 PHE B C 1
ATOM 8240 O O . PHE B 1 145 ? -50.91014 49.03671 58.89222 1.000 22.14142 163 PHE B O 1
ATOM 8257 N N . ASP B 1 146 ? -48.71919 49.17768 59.35136 1.000 24.92411 164 ASP B N 1
ATOM 8258 C CA . ASP B 1 146 ? -48.48461 50.30029 58.41597 1.000 21.97857 164 ASP B CA 1
ATOM 8259 C C . ASP B 1 146 ? -48.85104 49.89297 56.98915 1.000 25.72981 164 ASP B C 1
ATOM 8260 O O . ASP B 1 146 ? -49.60550 50.58847 56.30461 1.000 25.82414 164 ASP B O 1
ATOM 8269 N N . MET B 1 147 ? -48.39874 48.71073 56.54769 1.000 21.79087 165 MET B N 1
ATOM 8270 C CA . MET B 1 147 ? -48.69511 48.27438 55.18562 1.000 21.28154 165 MET B CA 1
ATOM 8271 C C . MET B 1 147 ? -50.18977 47.98492 54.98807 1.000 22.98236 165 MET B C 1
ATOM 8272 O O . MET B 1 147 ? -50.71565 48.23352 53.90226 1.000 23.65239 165 MET B O 1
ATOM 8286 N N . LEU B 1 148 ? -50.90235 47.49400 56.03051 1.000 23.27403 166 LEU B N 1
ATOM 8287 C CA . LEU B 1 148 ? -52.34889 47.29820 55.91459 1.000 21.34087 166 LEU B CA 1
ATOM 8288 C C . LEU B 1 148 ? -53.05220 48.66211 55.87874 1.000 20.95841 166 LEU B C 1
ATOM 8289 O O . LEU B 1 148 ? -53.96918 48.86637 55.09186 1.000 23.95306 166 LEU B O 1
ATOM 8305 N N . ASN B 1 149 ? -52.65351 49.57864 56.74083 1.000 22.63004 167 ASN B N 1
ATOM 8306 C CA . ASN B 1 149 ? -53.26883 50.89854 56.74534 1.000 25.59854 167 ASN B CA 1
ATOM 8307 C C . ASN B 1 149 ? -53.15446 51.54651 55.37040 1.000 26.61621 167 ASN B C 1
ATOM 8308 O O . ASN B 1 149 ? -54.10917 52.14380 54.86519 1.000 28.49652 167 ASN B O 1
ATOM 8319 N N . ARG B 1 150 ? -51.98140 51.46966 54.76438 1.000 28.87601 168 ARG B N 1
ATOM 8320 C CA . ARG B 1 150 ? -51.76850 52.08873 53.46699 1.000 26.88013 168 ARG B CA 1
ATOM 8321 C C . ARG B 1 150 ? -52.33078 51.26571 52.32234 1.000 27.30838 168 ARG B C 1
ATOM 8322 O O . ARG B 1 150 ? -52.21398 51.68072 51.16138 1.000 32.39758 168 ARG B O 1
ATOM 8343 N N . ARG B 1 151 ? -52.93856 50.12002 52.58926 1.000 27.23114 169 ARG B N 1
ATOM 8344 C CA . ARG B 1 151 ? -53.55679 49.25421 51.57470 1.000 27.26186 169 ARG B CA 1
ATOM 8345 C C . ARG B 1 151 ? -52.56172 48.66464 50.56030 1.000 27.95661 169 ARG B C 1
ATOM 8346 O O . ARG B 1 151 ? -52.93857 48.22261 49.49302 1.000 26.48730 169 ARG B O 1
ATOM 8367 N N . TYR B 1 152 ? -51.27849 48.59900 50.88927 1.000 25.64933 170 TYR B N 1
ATOM 8368 C CA . TYR B 1 152 ? -50.36256 47.82232 50.05933 1.000 26.94132 170 TYR B CA 1
ATOM 8369 C C . TYR B 1 152 ? -50.42037 46.34807 50.38296 1.000 26.42775 170 TYR B C 1
ATOM 8370 O O . TYR B 1 152 ? -50.09285 45.53350 49.51314 1.000 30.96168 170 TYR B O 1
ATOM 8388 N N . LEU B 1 153 ? -50.83308 45.98697 51.59709 1.000 24.39223 171 LEU B N 1
ATOM 8389 C CA . LEU B 1 153 ? -51.22459 44.61765 51.92671 1.000 25.95962 171 LEU B CA 1
ATOM 8390 C C . LEU B 1 153 ? -52.75047 44.61112 52.01362 1.000 25.48910 171 LEU B C 1
ATOM 8391 O O . LEU B 1 153 ? -53.32782 45.48388 52.65843 1.000 27.53845 171 LEU B O 1
ATOM 8407 N N . SER B 1 154 ? -53.38558 43.66016 51.36617 1.000 25.88258 172 SER B N 1
ATOM 8408 C CA . SER B 1 154 ? -54.84288 43.51367 51.43275 1.000 29.44239 172 SER B CA 1
ATOM 8409 C C . SER B 1 154 ? -55.22103 42.32716 52.30462 1.000 27.29656 172 SER B C 1
ATOM 8410 O O . SER B 1 154 ? -54.67146 41.21906 52.10802 1.000 27.77632 172 SER B O 1
ATOM 8418 N N . PRO B 1 155 ? -56.18784 42.46746 53.21369 1.000 24.57928 173 PRO B N 1
ATOM 8419 C CA . PRO B 1 155 ? -56.63849 41.31073 53.98889 1.000 25.44395 173 PRO B CA 1
ATOM 8420 C C . PRO B 1 155 ? -57.75417 40.50396 53.35000 1.000 24.29024 173 PRO B C 1
ATOM 8421 O O . PRO B 1 155 ? -58.18229 39.51222 53.95956 1.000 25.43650 173 PRO B O 1
ATOM 8432 N N . LYS B 1 156 ? -58.14171 40.85131 52.12734 1.000 26.81652 174 LYS B N 1
ATOM 8433 C CA . LYS B 1 156 ? -59.36758 40.31901 51.53357 1.000 27.93420 174 LYS B CA 1
ATOM 8434 C C . LYS B 1 156 ? -59.36318 38.79735 51.48377 1.000 26.65354 174 LYS B C 1
ATOM 8435 O O . LYS B 1 156 ? -60.39874 38.15526 51.72205 1.000 25.89804 174 LYS B O 1
ATOM 8454 N N . TYR B 1 157 ? -58.20965 38.18615 51.17787 1.000 25.44232 175 TYR B N 1
ATOM 8455 C CA . TYR B 1 157 ? -58.07986 36.75655 51.02110 1.000 22.32099 175 TYR B CA 1
ATOM 8456 C C . TYR B 1 157 ? -57.23884 36.10139 52.09842 1.000 22.26645 175 TYR B C 1
ATOM 8457 O O . TYR B 1 157 ? -56.87967 34.92447 51.95299 1.000 22.54091 175 TYR B O 1
ATOM 8475 N N . ILE B 1 158 ? -56.88465 36.84149 53.15703 1.000 24.04742 176 ILE B N 1
ATOM 8476 C CA . ILE B 1 158 ? -56.12333 36.25151 54.26080 1.000 21.90913 176 ILE B CA 1
ATOM 8477 C C . ILE B 1 158 ? -57.03913 35.34483 55.06775 1.000 22.02742 176 ILE B C 1
ATOM 8478 O O . ILE B 1 158 ? -58.00077 35.79487 55.69127 1.000 24.91851 176 ILE B O 1
ATOM 8494 N N . LYS B 1 159 ? -56.76506 34.04003 55.02401 1.000 25.08987 177 LYS B N 1
ATOM 8495 C CA . LYS B 1 159 ? -57.59289 33.06795 55.72462 1.000 24.27994 177 LYS B CA 1
ATOM 8496 C C . LYS B 1 159 ? -56.89955 32.44758 56.89765 1.000 23.38769 177 LYS B C 1
ATOM 8497 O O . LYS B 1 159 ? -57.53403 31.68672 57.64037 1.000 21.43600 177 LYS B O 1
ATOM 8516 N N A MET B 1 160 ? -55.62238 32.76689 57.09656 0.500 20.95018 178 MET B N 1
ATOM 8517 N N B MET B 1 160 ? -55.60718 32.73010 57.10474 0.500 20.80444 178 MET B N 1
ATOM 8518 C CA A MET B 1 160 ? -54.83211 32.20986 58.17579 0.500 21.56302 178 MET B CA 1
ATOM 8519 C CA B MET B 1 160 ? -54.86379 32.12428 58.20003 0.500 21.98829 178 MET B CA 1
ATOM 8520 C C A MET B 1 160 ? -54.07219 33.34748 58.84227 0.500 20.91437 178 MET B C 1
ATOM 8521 C C B MET B 1 160 ? -53.96290 33.17514 58.83033 0.500 21.07237 178 MET B C 1
ATOM 8522 O O A MET B 1 160 ? -53.53055 34.24043 58.17975 0.500 20.92311 178 MET B O 1
ATOM 8523 O O B MET B 1 160 ? -53.16680 33.78657 58.11122 0.500 21.28079 178 MET B O 1
ATOM 8550 N N . PHE B 1 161 ? -54.03798 33.30088 60.16730 1.000 19.00497 179 PHE B N 1
ATOM 8551 C CA . PHE B 1 161 ? -53.35726 34.31635 60.96973 1.000 22.03444 179 PHE B CA 1
ATOM 8552 C C . PHE B 1 161 ? -52.60790 33.54895 62.03017 1.000 23.04062 179 PHE B C 1
ATOM 8553 O O . PHE B 1 161 ? -53.22875 32.83359 62.81488 1.000 21.69049 179 PHE B O 1
ATOM 8571 N N . VAL B 1 162 ? -51.27623 33.66279 62.02869 1.000 19.50175 180 VAL B N 1
ATOM 8572 C CA . VAL B 1 162 ? -50.41523 32.86321 62.88630 1.000 20.29658 180 VAL B CA 1
ATOM 8573 C C . VAL B 1 162 ? -49.64554 33.80954 63.77750 1.000 21.34548 180 VAL B C 1
ATOM 8574 O O . VAL B 1 162 ? -49.00391 34.72842 63.27896 1.000 20.23775 180 VAL B O 1
ATOM 8587 N N . LEU B 1 163 ? -49.69366 33.57809 65.06091 1.000 21.02392 181 LEU B N 1
ATOM 8588 C CA . LEU B 1 163 ? -48.81365 34.23137 66.03717 1.000 18.49427 181 LEU B CA 1
ATOM 8589 C C . LEU B 1 163 ? -47.75281 33.26669 66.53465 1.000 22.30088 181 LEU B C 1
ATOM 8590 O O . LEU B 1 163 ? -48.04649 32.33490 67.29517 1.000 22.32201 181 LEU B O 1
ATOM 8606 N N . ASP B 1 164 ? -46.50384 33.46682 66.11126 1.000 22.40555 182 ASP B N 1
ATOM 8607 C CA . ASP B 1 164 ? -45.41492 32.73471 66.75108 1.000 21.69943 182 ASP B CA 1
ATOM 8608 C C . ASP B 1 164 ? -45.01988 33.48407 68.01907 1.000 25.16047 182 ASP B C 1
ATOM 8609 O O . ASP B 1 164 ? -45.26850 34.69312 68.14213 1.000 21.93687 182 ASP B O 1
ATOM 8618 N N . GLU B 1 165 ? -44.37860 32.76232 68.97249 1.000 21.57418 183 GLU B N 1
ATOM 8619 C CA . GLU B 1 165 ? -44.05614 33.34395 70.30618 1.000 20.90902 183 GLU B CA 1
ATOM 8620 C C . GLU B 1 165 ? -45.31469 34.02246 70.86092 1.000 26.22801 183 GLU B C 1
ATOM 8621 O O . GLU B 1 165 ? -45.28408 35.17416 71.32139 1.000 25.52534 183 GLU B O 1
ATOM 8633 N N . ALA B 1 166 ? -46.44951 33.27381 70.78032 1.000 22.87876 184 ALA B N 1
ATOM 8634 C CA . ALA B 1 166 ? -47.77252 33.85481 70.99737 1.000 23.63646 184 ALA B CA 1
ATOM 8635 C C . ALA B 1 166 ? -47.94825 34.49528 72.36760 1.000 23.35699 184 ALA B C 1
ATOM 8636 O O . ALA B 1 166 ? -48.70448 35.46255 72.49214 1.000 23.82371 184 ALA B O 1
ATOM 8643 N N . ASP B 1 167 ? -47.31386 33.95484 73.40893 1.000 26.20887 185 ASP B N 1
ATOM 8644 C CA . ASP B 1 167 ? -47.48196 34.54567 74.72578 1.000 24.94615 185 ASP B CA 1
ATOM 8645 C C . ASP B 1 167 ? -46.78539 35.90632 74.82938 1.000 26.96766 185 ASP B C 1
ATOM 8646 O O . ASP B 1 167 ? -47.32610 36.82067 75.47294 1.000 25.99080 185 ASP B O 1
ATOM 8655 N N . GLU B 1 168 ? -45.66494 36.08361 74.13881 1.000 26.14991 186 GLU B N 1
ATOM 8656 C CA . GLU B 1 168 ? -45.06259 37.41671 74.01096 1.000 26.93514 186 GLU B CA 1
ATOM 8657 C C . GLU B 1 168 ? -45.90817 38.34175 73.14525 1.000 26.96666 186 GLU B C 1
ATOM 8658 O O . GLU B 1 168 ? -46.07169 39.54174 73.46267 1.000 25.23854 186 GLU B O 1
ATOM 8670 N N . MET B 1 169 ? -46.48672 37.81686 72.05745 1.000 25.01163 187 MET B N 1
ATOM 8671 C CA . MET B 1 169 ? -47.35297 38.61297 71.20097 1.000 22.76506 187 MET B CA 1
ATOM 8672 C C . MET B 1 169 ? -48.64350 39.03770 71.90380 1.000 26.10659 187 MET B C 1
ATOM 8673 O O . MET B 1 169 ? -49.29339 40.01792 71.49627 1.000 27.05159 187 MET B O 1
ATOM 8687 N N . LEU B 1 170 ? -49.01767 38.35997 72.98850 1.000 25.31895 188 LEU B N 1
ATOM 8688 C CA . LEU B 1 170 ? -50.20227 38.69401 73.76319 1.000 27.07648 188 LEU B CA 1
ATOM 8689 C C . LEU B 1 170 ? -49.85216 39.33996 75.10387 1.000 29.65672 188 LEU B C 1
ATOM 8690 O O . LEU B 1 170 ? -50.74432 39.50585 75.94563 1.000 30.74400 188 LEU B O 1
ATOM 8706 N N . SER B 1 171 ? -48.59039 39.73414 75.30560 1.000 29.48414 189 SER B N 1
ATOM 8707 C CA . SER B 1 171 ? -48.15735 40.45649 76.49465 1.000 31.21071 189 SER B CA 1
ATOM 8708 C C . SER B 1 171 ? -48.53979 41.92144 76.38898 1.000 28.01939 189 SER B C 1
ATOM 8709 O O . SER B 1 171 ? -48.96839 42.40902 75.35307 1.000 30.94517 189 SER B O 1
ATOM 8717 N N . ARG B 1 172 ? -48.31653 42.64994 77.48171 1.000 33.88746 190 ARG B N 1
ATOM 8718 C CA . ARG B 1 172 ? -48.80269 44.03028 77.55010 1.000 38.57405 190 ARG B CA 1
ATOM 8719 C C . ARG B 1 172 ? -48.27021 44.88066 76.40624 1.000 33.72807 190 ARG B C 1
ATOM 8720 O O . ARG B 1 172 ? -48.99880 45.71081 75.86636 1.000 36.17537 190 ARG B O 1
ATOM 8741 N N . GLY B 1 173 ? -46.99100 44.72521 76.05234 1.000 33.30400 191 GLY B N 1
ATOM 8742 C CA . GLY B 1 173 ? -46.39400 45.57859 75.02635 1.000 34.83693 191 GLY B CA 1
ATOM 8743 C C . GLY B 1 173 ? -46.91727 45.31091 73.62764 1.000 33.60628 191 GLY B C 1
ATOM 8744 O O . GLY B 1 173 ? -46.83915 46.19276 72.75531 1.000 33.41046 191 GLY B O 1
ATOM 8748 N N . PHE B 1 174 ? -47.45451 44.11551 73.40014 1.000 26.63937 192 PHE B N 1
ATOM 8749 C CA . PHE B 1 174 ? -47.80199 43.68762 72.06211 1.000 24.91676 192 PHE B CA 1
ATOM 8750 C C . PHE B 1 174 ? -49.28083 43.48750 71.84510 1.000 23.63031 192 PHE B C 1
ATOM 8751 O O . PHE B 1 174 ? -49.72942 43.58713 70.70388 1.000 25.75239 192 PHE B O 1
ATOM 8768 N N . LYS B 1 175 ? -50.05898 43.17245 72.88569 1.000 25.03576 193 LYS B N 1
ATOM 8769 C CA . LYS B 1 175 ? -51.41609 42.69876 72.63730 1.000 27.23093 193 LYS B CA 1
ATOM 8770 C C . LYS B 1 175 ? -52.27957 43.70950 71.87381 1.000 24.11334 193 LYS B C 1
ATOM 8771 O O . LYS B 1 175 ? -53.11962 43.30474 71.04492 1.000 25.34431 193 LYS B O 1
ATOM 8790 N N . ASP B 1 176 ? -52.11567 45.00382 72.12641 1.000 27.33061 194 ASP B N 1
ATOM 8791 C CA . ASP B 1 176 ? -52.92021 45.96672 71.39701 1.000 26.62363 194 ASP B CA 1
ATOM 8792 C C . ASP B 1 176 ? -52.46931 46.09074 69.95760 1.000 25.07160 194 ASP B C 1
ATOM 8793 O O . ASP B 1 176 ? -53.29820 46.38650 69.08421 1.000 23.41236 194 ASP B O 1
ATOM 8802 N N . GLN B 1 177 ? -51.17313 45.87033 69.68769 1.000 23.71881 195 GLN B N 1
ATOM 8803 C CA . GLN B 1 177 ? -50.70749 45.82090 68.29978 1.000 23.12407 195 GLN B CA 1
ATOM 8804 C C . GLN B 1 177 ? -51.37880 44.70255 67.52844 1.000 22.05015 195 GLN B C 1
ATOM 8805 O O . GLN B 1 177 ? -51.81113 44.90214 66.37576 1.000 20.71910 195 GLN B O 1
ATOM 8819 N N . ILE B 1 178 ? -51.38973 43.49688 68.11171 1.000 24.37080 196 ILE B N 1
ATOM 8820 C CA . ILE B 1 178 ? -51.99482 42.31993 67.50666 1.000 24.98982 196 ILE B CA 1
ATOM 8821 C C . ILE B 1 178 ? -53.48901 42.52895 67.33162 1.000 24.03466 196 ILE B C 1
ATOM 8822 O O . ILE B 1 178 ? -54.04352 42.24145 66.25522 1.000 24.71078 196 ILE B O 1
ATOM 8838 N N . TYR B 1 179 ? -54.14630 43.15203 68.32078 1.000 24.24273 197 TYR B N 1
ATOM 8839 C CA . TYR B 1 179 ? -55.58136 43.42663 68.22729 1.000 26.66228 197 TYR B CA 1
ATOM 8840 C C . TYR B 1 179 ? -55.85774 44.35900 67.06607 1.000 23.52979 197 TYR B C 1
ATOM 8841 O O . TYR B 1 179 ? -56.79240 44.14236 66.30050 1.000 24.06274 197 TYR B O 1
ATOM 8859 N N . ASP B 1 180 ? -55.06862 45.43038 66.93582 1.000 24.54992 198 ASP B N 1
ATOM 8860 C CA . ASP B 1 180 ? -55.26416 46.36613 65.82579 1.000 22.96895 198 ASP B CA 1
ATOM 8861 C C . ASP B 1 180 ? -55.12519 45.67586 64.45582 1.000 25.21625 198 ASP B C 1
ATOM 8862 O O . ASP B 1 180 ? -55.89347 45.96382 63.52077 1.000 25.39602 198 ASP B O 1
ATOM 8871 N N . ILE B 1 181 ? -54.18700 44.72425 64.32195 1.000 22.12292 199 ILE B N 1
ATOM 8872 C CA . ILE B 1 181 ? -54.04461 44.01789 63.05360 1.000 19.92057 199 ILE B CA 1
ATOM 8873 C C . ILE B 1 181 ? -55.20321 43.04946 62.86386 1.000 23.77671 199 ILE B C 1
ATOM 8874 O O . ILE B 1 181 ? -55.80785 42.97050 61.78138 1.000 22.29885 199 ILE B O 1
ATOM 8890 N N . PHE B 1 182 ? -55.57585 42.35343 63.93050 1.000 22.94688 200 PHE B N 1
ATOM 8891 C CA . PHE B 1 182 ? -56.61929 41.35462 63.85209 1.000 26.11178 200 PHE B CA 1
ATOM 8892 C C . PHE B 1 182 ? -57.92890 41.99073 63.42017 1.000 24.23571 200 PHE B C 1
ATOM 8893 O O . PHE B 1 182 ? -58.66497 41.40211 62.62086 1.000 23.41169 200 PHE B O 1
ATOM 8910 N N . GLN B 1 183 ? -58.22670 43.20291 63.91868 1.000 25.13368 201 GLN B N 1
ATOM 8911 C CA . GLN B 1 183 ? -59.46430 43.87947 63.54519 1.000 25.02953 201 GLN B CA 1
ATOM 8912 C C . GLN B 1 183 ? -59.56332 44.16423 62.05133 1.000 25.50178 201 GLN B C 1
ATOM 8913 O O . GLN B 1 183 ? -60.66013 44.38575 61.55728 1.000 28.80412 201 GLN B O 1
ATOM 8927 N N . LYS B 1 184 ? -58.46707 44.13236 61.31204 1.000 22.54177 202 LYS B N 1
ATOM 8928 C CA . LYS B 1 184 ? -58.51847 44.29370 59.86916 1.000 20.92844 202 LYS B CA 1
ATOM 8929 C C . LYS B 1 184 ? -58.84577 43.01299 59.10116 1.000 24.62270 202 LYS B C 1
ATOM 8930 O O . LYS B 1 184 ? -59.15363 43.08497 57.88451 1.000 24.81379 202 LYS B O 1
ATOM 8949 N N . LEU B 1 185 ? -58.77507 41.86031 59.73881 1.000 23.46209 203 LEU B N 1
ATOM 8950 C CA . LEU B 1 185 ? -58.99800 40.58819 59.05267 1.000 21.77229 203 LEU B CA 1
ATOM 8951 C C . LEU B 1 185 ? -60.48329 40.20131 58.98083 1.000 27.60473 203 LEU B C 1
ATOM 8952 O O . LEU B 1 185 ? -61.32119 40.65137 59.75833 1.000 27.55060 203 LEU B O 1
ATOM 8968 N N . ASN B 1 186 ? -60.78898 39.33753 58.02401 1.000 24.83378 204 ASN B N 1
ATOM 8969 C CA . ASN B 1 186 ? -62.12463 38.77490 57.85779 1.000 29.54140 204 ASN B CA 1
ATOM 8970 C C . ASN B 1 186 ? -62.55491 37.98501 59.09526 1.000 30.67066 204 ASN B C 1
ATOM 8971 O O . ASN B 1 186 ? -61.75151 37.37354 59.80425 1.000 28.29414 204 ASN B O 1
ATOM 8982 N N . SER B 1 187 ? -63.86827 37.97260 59.34385 1.000 30.70261 205 SER B N 1
ATOM 8983 C CA . SER B 1 187 ? -64.37786 37.24814 60.50043 1.000 30.37806 205 SER B CA 1
ATOM 8984 C C . SER B 1 187 ? -64.06093 35.74810 60.44839 1.000 28.97527 205 SER B C 1
ATOM 8985 O O . SER B 1 187 ? -63.89564 35.12052 61.49462 1.000 35.03299 205 SER B O 1
ATOM 8993 N N . ASN B 1 188 ? -63.95339 35.14662 59.27230 1.000 30.74859 206 ASN B N 1
ATOM 8994 C CA . ASN B 1 188 ? -63.75420 33.69886 59.22528 1.000 37.72705 206 ASN B CA 1
ATOM 8995 C C . ASN B 1 188 ? -62.27404 33.29585 59.35730 1.000 33.66926 206 ASN B C 1
ATOM 8996 O O . ASN B 1 188 ? -61.93281 32.11785 59.16546 1.000 33.24567 206 ASN B O 1
ATOM 9007 N N . THR B 1 189 ? -61.38693 34.21814 59.69412 1.000 28.28181 207 THR B N 1
ATOM 9008 C CA . THR B 1 189 ? -59.96738 33.86780 59.59954 1.000 24.90365 207 THR B CA 1
ATOM 9009 C C . THR B 1 189 ? -59.57134 32.84371 60.65648 1.000 20.76206 207 THR B C 1
ATOM 9010 O O . THR B 1 189 ? -59.88823 32.99801 61.85552 1.000 26.08319 207 THR B O 1
ATOM 9021 N N . GLN B 1 190 ? -58.81352 31.81578 60.23512 1.000 22.10470 208 GLN B N 1
ATOM 9022 C CA . GLN B 1 190 ? -58.27069 30.81752 61.14992 1.000 21.41883 208 GLN B CA 1
ATOM 9023 C C . GLN B 1 190 ? -57.14043 31.42844 61.94540 1.000 21.21329 208 GLN B C 1
ATOM 9024 O O . GLN B 1 190 ? -56.30995 32.13752 61.39361 1.000 23.44691 208 GLN B O 1
ATOM 9038 N N . VAL B 1 191 ? -57.06354 31.10135 63.21416 1.000 20.94947 209 VAL B N 1
ATOM 9039 C CA . VAL B 1 191 ? -56.02593 31.61615 64.10365 1.000 23.08059 209 VAL B CA 1
ATOM 9040 C C . VAL B 1 191 ? -55.22549 30.45513 64.68975 1.000 24.04904 209 VAL B C 1
ATOM 9041 O O . VAL B 1 191 ? -55.79464 29.49940 65.23768 1.000 22.75455 209 VAL B O 1
ATOM 9054 N N . VAL B 1 192 ? -53.90148 30.52175 64.56054 1.000 22.49388 210 VAL B N 1
ATOM 9055 C CA . VAL B 1 192 ? -53.00331 29.51599 65.12099 1.000 21.05580 210 VAL B CA 1
ATOM 9056 C C . VAL B 1 192 ? -51.97777 30.20740 66.00328 1.000 22.14506 210 VAL B C 1
ATOM 9057 O O . VAL B 1 192 ? -51.36260 31.18840 65.58366 1.000 21.73936 210 VAL B O 1
ATOM 9070 N N . LEU B 1 193 ? -51.84838 29.74166 67.22650 1.000 21.10450 211 LEU B N 1
ATOM 9071 C CA . LEU B 1 193 ? -50.90769 30.31166 68.20609 1.000 23.11185 211 LEU B CA 1
ATOM 9072 C C . LEU B 1 193 ? -49.85324 29.25987 68.57315 1.000 27.18151 211 LEU B C 1
ATOM 9073 O O . LEU B 1 193 ? -50.18683 28.09897 68.81088 1.000 24.80903 211 LEU B O 1
ATOM 9089 N N . LEU B 1 194 ? -48.57857 29.65480 68.61018 1.000 22.02343 212 LEU B N 1
ATOM 9090 C CA . LEU B 1 194 ? -47.52953 28.72529 68.95835 1.000 21.90776 212 LEU B CA 1
ATOM 9091 C C . LEU B 1 194 ? -46.53553 29.38151 69.89882 1.000 22.48183 212 LEU B C 1
ATOM 9092 O O . LEU B 1 194 ? -46.21690 30.55384 69.72877 1.000 22.92527 212 LEU B O 1
ATOM 9108 N N . SER B 1 195 ? -46.08317 28.61647 70.88780 1.000 23.74507 213 SER B N 1
ATOM 9109 C CA . SER B 1 195 ? -44.99208 29.00907 71.77289 1.000 23.08879 213 SER B CA 1
ATOM 9110 C C . SER B 1 195 ? -44.60567 27.82993 72.65088 1.000 28.78580 213 SER B C 1
ATOM 9111 O O . SER B 1 195 ? -45.38470 26.90231 72.85551 1.000 27.72009 213 SER B O 1
ATOM 9119 N N . ALA B 1 196 ? -43.36811 27.87749 73.14148 1.000 27.78557 214 ALA B N 1
ATOM 9120 C CA . ALA B 1 196 ? -42.93262 26.96339 74.17974 1.000 28.64044 214 ALA B CA 1
ATOM 9121 C C . ALA B 1 196 ? -43.62620 27.25888 75.48705 1.000 29.83507 214 ALA B C 1
ATOM 9122 O O . ALA B 1 196 ? -43.75474 26.36256 76.32922 1.000 28.77314 214 ALA B O 1
ATOM 9129 N N . THR B 1 197 ? -44.04638 28.52162 75.71124 1.000 26.01365 215 THR B N 1
ATOM 9130 C CA . THR B 1 197 ? -44.72300 28.91663 76.93139 1.000 25.13594 215 THR B CA 1
ATOM 9131 C C . THR B 1 197 ? -46.09788 29.53625 76.67197 1.000 30.89674 215 THR B C 1
ATOM 9132 O O . THR B 1 197 ? -46.23775 30.41107 75.82876 1.000 28.56639 215 THR B O 1
ATOM 9143 N N . MET B 1 198 ? -47.08679 29.09216 77.46003 1.000 30.53775 216 MET B N 1
ATOM 9144 C CA . MET B 1 198 ? -48.46776 29.57385 77.42614 1.000 35.27255 216 MET B CA 1
ATOM 9145 C C . MET B 1 198 ? -48.98837 29.74567 78.85140 1.000 40.70973 216 MET B C 1
ATOM 9146 O O . MET B 1 198 ? -49.61533 28.83279 79.40142 1.000 40.45019 216 MET B O 1
ATOM 9160 N N . PRO B 1 199 ? -48.80450 30.91390 79.46135 1.000 42.82924 217 PRO B N 1
ATOM 9161 C CA . PRO B 1 199 ? -49.36546 31.14075 80.80721 1.000 49.47021 217 PRO B CA 1
ATOM 9162 C C . PRO B 1 199 ? -50.89207 31.15567 80.82260 1.000 45.18657 217 PRO B C 1
ATOM 9163 O O . PRO B 1 199 ? -51.55018 31.38522 79.81032 1.000 44.13812 217 PRO B O 1
ATOM 9174 N N . SER B 1 200 ? -51.45528 30.92773 82.01712 1.000 43.37156 218 SER B N 1
ATOM 9175 C CA . SER B 1 200 ? -52.91009 30.83806 82.14948 1.000 45.19566 218 SER B CA 1
ATOM 9176 C C . SER B 1 200 ? -53.59476 32.15719 81.79229 1.000 50.11988 218 SER B C 1
ATOM 9177 O O . SER B 1 200 ? -54.66797 32.15913 81.17310 1.000 48.05826 218 SER B O 1
ATOM 9185 N N . ASP B 1 201 ? -52.99775 33.28982 82.19262 1.000 56.30747 219 ASP B N 1
ATOM 9186 C CA . ASP B 1 201 ? -53.55662 34.59663 81.84886 1.000 52.36316 219 ASP B CA 1
ATOM 9187 C C . ASP B 1 201 ? -53.55242 34.80759 80.34192 1.000 50.90958 219 ASP B C 1
ATOM 9188 O O . ASP B 1 201 ? -54.47592 35.41560 79.79095 1.000 50.83298 219 ASP B O 1
ATOM 9197 N N . VAL B 1 202 ? -52.51361 34.31614 79.65633 1.000 51.74399 220 VAL B N 1
ATOM 9198 C CA . VAL B 1 202 ? -52.49171 34.38205 78.19566 1.000 48.45452 220 VAL B CA 1
ATOM 9199 C C . VAL B 1 202 ? -53.55421 33.46629 77.59821 1.000 47.74923 220 VAL B C 1
ATOM 9200 O O . VAL B 1 202 ? -54.24356 33.83956 76.64142 1.000 45.80739 220 VAL B O 1
ATOM 9213 N N . LEU B 1 203 ? -53.71512 32.25644 78.14371 1.000 45.36593 221 LEU B N 1
ATOM 9214 C CA . LEU B 1 203 ? -54.73811 31.35728 77.60974 1.000 48.34841 221 LEU B CA 1
ATOM 9215 C C . LEU B 1 203 ? -56.13312 31.96612 77.71289 1.000 51.41749 221 LEU B C 1
ATOM 9216 O O . LEU B 1 203 ? -56.97879 31.72848 76.84405 1.000 46.76318 221 LEU B O 1
ATOM 9232 N N . GLU B 1 204 ? -56.39363 32.74958 78.76935 1.000 48.13988 222 GLU B N 1
ATOM 9233 C CA . GLU B 1 204 ? -57.69840 33.40198 78.90716 1.000 55.67594 222 GLU B CA 1
ATOM 9234 C C . GLU B 1 204 ? -57.90234 34.48424 77.84364 1.000 49.11534 222 GLU B C 1
ATOM 9235 O O . GLU B 1 204 ? -58.99882 34.61796 77.29022 1.000 49.17282 222 GLU B O 1
ATOM 9247 N N . VAL B 1 205 ? -56.86215 35.26865 77.55184 1.000 41.05959 223 VAL B N 1
ATOM 9248 C CA . VAL B 1 205 ? -56.94638 36.27865 76.50528 1.000 43.41374 223 VAL B CA 1
ATOM 9249 C C . VAL B 1 205 ? -57.35138 35.67470 75.16795 1.000 43.53746 223 VAL B C 1
ATOM 9250 O O . VAL B 1 205 ? -57.97309 36.34718 74.34377 1.000 45.52857 223 VAL B O 1
ATOM 9263 N N . THR B 1 206 ? -57.01452 34.40072 74.91584 1.000 45.67304 224 THR B N 1
ATOM 9264 C CA . THR B 1 206 ? -57.25078 33.86433 73.57649 1.000 43.80411 224 THR B CA 1
ATOM 9265 C C . THR B 1 206 ? -58.73225 33.72549 73.26171 1.000 45.12785 224 THR B C 1
ATOM 9266 O O . THR B 1 206 ? -59.09645 33.68386 72.08316 1.000 41.51943 224 THR B O 1
ATOM 9277 N N . LYS B 1 207 ? -59.60279 33.66804 74.27738 1.000 45.73896 225 LYS B N 1
ATOM 9278 C CA . LYS B 1 207 ? -61.02806 33.52655 74.00120 1.000 52.89694 225 LYS B CA 1
ATOM 9279 C C . LYS B 1 207 ? -61.57215 34.74071 73.26923 1.000 48.94009 225 LYS B C 1
ATOM 9280 O O . LYS B 1 207 ? -62.65843 34.66162 72.68644 1.000 51.46080 225 LYS B O 1
ATOM 9299 N N . LYS B 1 208 ? -60.81853 35.83671 73.23573 1.000 49.93805 226 LYS B N 1
ATOM 9300 C CA . LYS B 1 208 ? -61.25196 37.03660 72.53576 1.000 51.44732 226 LYS B CA 1
ATOM 9301 C C . LYS B 1 208 ? -60.94425 36.99811 71.03980 1.000 53.23343 226 LYS B C 1
ATOM 9302 O O . LYS B 1 208 ? -61.31996 37.94017 70.33277 1.000 51.04021 226 LYS B O 1
ATOM 9321 N N . PHE B 1 209 ? -60.25974 35.95214 70.52708 1.000 45.44931 227 PHE B N 1
ATOM 9322 C CA . PHE B 1 209 ? -60.13458 35.82669 69.08237 1.000 44.47236 227 PHE B CA 1
ATOM 9323 C C . PHE B 1 209 ? -60.15519 34.39093 68.56734 1.000 44.36637 227 PHE B C 1
ATOM 9324 O O . PHE B 1 209 ? -59.89146 34.18640 67.37239 1.000 43.43258 227 PHE B O 1
ATOM 9341 N N . MET B 1 210 ? -60.47452 33.40104 69.39956 1.000 41.01232 228 MET B N 1
ATOM 9342 C CA . MET B 1 210 ? -60.42030 32.00487 68.98345 1.000 39.66414 228 MET B CA 1
ATOM 9343 C C . MET B 1 210 ? -61.72513 31.28071 69.27018 1.000 45.48465 228 MET B C 1
ATOM 9344 O O . MET B 1 210 ? -62.16436 31.22157 70.42210 1.000 45.86200 228 MET B O 1
ATOM 9358 N N . ARG B 1 211 ? -62.30676 30.68859 68.22038 1.000 54.84865 229 ARG B N 1
ATOM 9359 C CA . ARG B 1 211 ? -63.45562 29.80064 68.34404 1.000 58.29160 229 ARG B CA 1
ATOM 9360 C C . ARG B 1 211 ? -63.03311 28.42386 68.83688 1.000 53.06016 229 ARG B C 1
ATOM 9361 O O . ARG B 1 211 ? -62.46957 27.64223 68.05526 1.000 48.14888 229 ARG B O 1
ATOM 9382 N N . ASP B 1 212 ? -63.38282 28.10276 70.09444 1.000 45.84011 230 ASP B N 1
ATOM 9383 C CA . ASP B 1 212 ? -63.28114 26.76070 70.65420 1.000 47.04082 230 ASP B CA 1
ATOM 9384 C C . ASP B 1 212 ? -62.07084 26.05341 70.07278 1.000 41.75687 230 ASP B C 1
ATOM 9385 O O . ASP B 1 212 ? -62.21578 25.10379 69.28715 1.000 37.28234 230 ASP B O 1
ATOM 9394 N N . PRO B 1 213 ? -60.86837 26.50200 70.39750 1.000 36.70497 231 PRO B N 1
ATOM 9395 C CA . PRO B 1 213 ? -59.69011 26.00760 69.68745 1.000 33.77189 231 PRO B CA 1
ATOM 9396 C C . PRO B 1 213 ? -59.30236 24.59978 70.09618 1.000 32.35738 231 PRO B C 1
ATOM 9397 O O . PRO B 1 213 ? -59.55738 24.15275 71.21419 1.000 35.97232 231 PRO B O 1
ATOM 9408 N N . ILE B 1 214 ? -58.60520 23.93198 69.17192 1.000 27.43350 232 ILE B N 1
ATOM 9409 C CA . ILE B 1 214 ? -57.81555 22.74535 69.52734 1.000 27.82269 232 ILE B CA 1
ATOM 9410 C C . ILE B 1 214 ? -56.66114 23.17162 70.41650 1.000 34.12061 232 ILE B C 1
ATOM 9411 O O . ILE B 1 214 ? -55.91103 24.09461 70.07573 1.000 31.61094 232 ILE B O 1
ATOM 9427 N N . ARG B 1 215 ? -56.50875 22.52362 71.55651 1.000 32.72877 233 ARG B N 1
ATOM 9428 C CA . ARG B 1 215 ? -55.43579 22.83197 72.50076 1.000 31.24667 233 ARG B CA 1
ATOM 9429 C C . ARG B 1 215 ? -54.45930 21.67063 72.51173 1.000 35.57562 233 ARG B C 1
ATOM 9430 O O . ARG B 1 215 ? -54.85642 20.51712 72.73081 1.000 38.45189 233 ARG B O 1
ATOM 9451 N N . ILE B 1 216 ? -53.19826 21.96754 72.21081 1.000 31.03850 234 ILE B N 1
ATOM 9452 C CA . ILE B 1 216 ? -52.11249 20.98648 72.30955 1.000 31.62085 234 ILE B CA 1
ATOM 9453 C C . ILE B 1 216 ? -51.14286 21.60603 73.29617 1.000 32.31497 234 ILE B C 1
ATOM 9454 O O . ILE B 1 216 ? -50.40639 22.52735 72.93895 1.000 31.42028 234 ILE B O 1
ATOM 9470 N N . LEU B 1 217 ? -51.18535 21.17296 74.55380 1.000 32.84505 235 LEU B N 1
ATOM 9471 C CA . LEU B 1 217 ? -50.47420 21.85973 75.62783 1.000 31.03044 235 LEU B CA 1
ATOM 9472 C C . LEU B 1 217 ? -49.49603 20.96166 76.38334 1.000 38.19096 235 LEU B C 1
ATOM 9473 O O . LEU B 1 217 ? -49.55368 19.73601 76.32878 1.000 38.63729 235 LEU B O 1
ATOM 9489 N N . VAL B 1 218 ? -48.56766 21.62798 77.07312 1.000 40.47057 236 VAL B N 1
ATOM 9490 C CA . VAL B 1 218 ? -47.48880 20.99933 77.83340 1.000 40.77207 236 VAL B CA 1
ATOM 9491 C C . VAL B 1 218 ? -47.49887 21.56725 79.24803 1.000 48.04811 236 VAL B C 1
ATOM 9492 O O . VAL B 1 218 ? -47.45625 22.79555 79.43477 1.000 45.85600 236 VAL B O 1
ATOM 9505 N N . LYS B 1 219 ? -47.53244 20.68008 80.24158 1.000 45.77285 237 LYS B N 1
ATOM 9506 C CA . LYS B 1 219 ? -47.36747 21.11236 81.62193 1.000 54.08588 237 LYS B CA 1
ATOM 9507 C C . LYS B 1 219 ? -46.03880 21.84027 81.78917 1.000 48.88543 237 LYS B C 1
ATOM 9508 O O . LYS B 1 219 ? -44.99764 21.39849 81.28829 1.000 50.60735 237 LYS B O 1
ATOM 9527 N N . LYS B 1 220 ? -46.07661 22.95508 82.52721 1.000 53.98823 238 LYS B N 1
ATOM 9528 C CA . LYS B 1 220 ? -44.88541 23.78302 82.68322 1.000 58.16468 238 LYS B CA 1
ATOM 9529 C C . LYS B 1 220 ? -43.74784 23.03653 83.36403 1.000 52.30783 238 LYS B C 1
ATOM 9530 O O . LYS B 1 220 ? -42.58087 23.41901 83.20327 1.000 46.49064 238 LYS B O 1
ATOM 9549 N N . GLU B 1 221 ? -44.06523 21.99672 84.12021 1.000 51.84723 239 GLU B N 1
ATOM 9550 C CA . GLU B 1 221 ? -43.03670 21.19576 84.76129 1.000 55.01631 239 GLU B CA 1
ATOM 9551 C C . GLU B 1 221 ? -42.43498 20.16990 83.81624 1.000 50.55738 239 GLU B C 1
ATOM 9552 O O . GLU B 1 221 ? -41.46820 19.50172 84.19057 1.000 49.33501 239 GLU B O 1
ATOM 9564 N N . GLU B 1 222 ? -42.99176 20.01581 82.61503 1.000 50.41353 240 GLU B N 1
ATOM 9565 C CA . GLU B 1 222 ? -42.39724 19.16679 81.59656 1.000 45.45313 240 GLU B CA 1
ATOM 9566 C C . GLU B 1 222 ? -41.73092 19.98061 80.49052 1.000 46.27294 240 GLU B C 1
ATOM 9567 O O . GLU B 1 222 ? -41.31291 19.41078 79.48740 1.000 46.57641 240 GLU B O 1
ATOM 9579 N N . LEU B 1 223 ? -41.57168 21.30083 80.67701 1.000 45.97613 241 LEU B N 1
ATOM 9580 C CA . LEU B 1 223 ? -40.99369 22.13259 79.62519 1.000 43.74203 241 LEU B CA 1
ATOM 9581 C C . LEU B 1 223 ? -39.48394 21.98979 79.49281 1.000 43.54146 241 LEU B C 1
ATOM 9582 O O . LEU B 1 223 ? -38.96251 22.09494 78.38431 1.000 39.93405 241 LEU B O 1
ATOM 9598 N N . THR B 1 224 ? -38.76755 21.77263 80.59216 1.000 44.50750 242 THR B N 1
ATOM 9599 C CA . THR B 1 224 ? -37.30798 21.77388 80.55891 1.000 45.79935 242 THR B CA 1
ATOM 9600 C C . THR B 1 224 ? -36.79461 20.52830 79.84960 1.000 46.37777 242 THR B C 1
ATOM 9601 O O . THR B 1 224 ? -37.39474 19.45516 79.93587 1.000 45.79478 242 THR B O 1
ATOM 9612 N N . LEU B 1 225 ? -35.69182 20.67887 79.11408 1.000 47.02305 243 LEU B N 1
ATOM 9613 C CA . LEU B 1 225 ? -35.07170 19.57032 78.39344 1.000 49.08391 243 LEU B CA 1
ATOM 9614 C C . LEU B 1 225 ? -33.86634 19.07292 79.17770 1.000 51.18024 243 LEU B C 1
ATOM 9615 O O . LEU B 1 225 ? -32.99178 19.86484 79.54895 1.000 48.20905 243 LEU B O 1
ATOM 9631 N N . GLU B 1 226 ? -33.80446 17.75883 79.39270 1.000 52.31305 244 GLU B N 1
ATOM 9632 C CA . GLU B 1 226 ? -32.80908 17.19685 80.29430 1.000 57.41435 244 GLU B CA 1
ATOM 9633 C C . GLU B 1 226 ? -31.38923 17.31507 79.75373 1.000 56.65807 244 GLU B C 1
ATOM 9634 O O . GLU B 1 226 ? -30.43832 17.26791 80.54472 1.000 60.21992 244 GLU B O 1
ATOM 9646 N N . GLY B 1 227 ? -31.22156 17.47559 78.43695 1.000 48.61504 245 GLY B N 1
ATOM 9647 C CA . GLY B 1 227 ? -29.89498 17.61919 77.86391 1.000 49.98231 245 GLY B CA 1
ATOM 9648 C C . GLY B 1 227 ? -29.17754 18.90405 78.24285 1.000 53.14943 245 GLY B C 1
ATOM 9649 O O . GLY B 1 227 ? -27.93586 18.94282 78.22339 1.000 40.31982 245 GLY B O 1
ATOM 9653 N N . ILE B 1 228 ? -29.92067 19.95115 78.59346 1.000 48.76910 246 ILE B N 1
ATOM 9654 C CA . ILE B 1 228 ? -29.32373 21.22472 78.97646 1.000 46.77703 246 ILE B CA 1
ATOM 9655 C C . ILE B 1 228 ? -28.97383 21.16377 80.46174 1.000 45.43137 246 ILE B C 1
ATOM 9656 O O . ILE B 1 228 ? -29.85860 21.11757 81.32012 1.000 47.74711 246 ILE B O 1
ATOM 9672 N N . ARG B 1 229 ? -27.68686 21.17167 80.76141 1.000 42.51069 247 ARG B N 1
ATOM 9673 C CA . ARG B 1 229 ? -27.22435 21.20642 82.14602 1.000 44.44879 247 ARG B CA 1
ATOM 9674 C C . ARG B 1 229 ? -27.29984 22.64654 82.65875 1.000 40.93650 247 ARG B C 1
ATOM 9675 O O . ARG B 1 229 ? -26.59480 23.51383 82.15168 1.000 39.99653 247 ARG B O 1
ATOM 9696 N N . GLN B 1 230 ? -28.14724 22.89466 83.65746 1.000 36.11980 248 GLN B N 1
ATOM 9697 C CA . GLN B 1 230 ? -28.34812 24.21962 84.21693 1.000 41.66041 248 GLN B CA 1
ATOM 9698 C C . GLN B 1 230 ? -27.53051 24.38921 85.48260 1.000 43.94557 248 GLN B C 1
ATOM 9699 O O . GLN B 1 230 ? -27.58135 23.53252 86.36580 1.000 44.70664 248 GLN B O 1
ATOM 9713 N N . PHE B 1 231 ? -26.79948 25.49364 85.57457 1.000 42.62367 249 PHE B N 1
ATOM 9714 C CA . PHE B 1 231 ? -25.93105 25.78020 86.70558 1.000 42.55896 249 PHE B CA 1
ATOM 9715 C C . PHE B 1 231 ? -26.15445 27.20877 87.17876 1.000 46.67725 249 PHE B C 1
ATOM 9716 O O . PHE B 1 231 ? -26.74710 28.02786 86.47362 1.000 40.71862 249 PHE B O 1
ATOM 9733 N N . TYR B 1 232 ? -25.62867 27.51182 88.37111 1.000 44.98781 250 TYR B N 1
ATOM 9734 C CA . TYR B 1 232 ? -25.55355 28.88162 88.87047 1.000 46.25705 250 TYR B CA 1
ATOM 9735 C C . TYR B 1 232 ? -24.17044 29.13528 89.45193 1.000 47.78086 250 TYR B C 1
ATOM 9736 O O . TYR B 1 232 ? -23.42866 28.21316 89.78453 1.000 46.95360 250 TYR B O 1
ATOM 9754 N N . ILE B 1 233 ? -23.82591 30.41158 89.52898 1.000 50.18656 251 ILE B N 1
ATOM 9755 C CA . ILE B 1 233 ? -22.60286 30.88406 90.16201 1.000 53.40452 251 ILE B CA 1
ATOM 9756 C C . ILE B 1 233 ? -22.99855 32.00743 91.10174 1.000 57.12556 251 ILE B C 1
ATOM 9757 O O . ILE B 1 233 ? -23.69263 32.94032 90.68355 1.000 53.13740 251 ILE B O 1
ATOM 9773 N N . ASN B 1 234 ? -22.53283 31.93637 92.35052 1.000 63.50995 252 ASN B N 1
ATOM 9774 C CA . ASN B 1 234 ? -22.70801 33.02394 93.31327 1.000 69.55616 252 ASN B CA 1
ATOM 9775 C C . ASN B 1 234 ? -21.65024 34.08783 93.04211 1.000 65.12068 252 ASN B C 1
ATOM 9776 O O . ASN B 1 234 ? -20.50914 33.98503 93.50183 1.000 63.86516 252 ASN B O 1
ATOM 9787 N N . VAL B 1 235 ? -22.01611 35.10733 92.26415 1.000 60.66280 253 VAL B N 1
ATOM 9788 C CA . VAL B 1 235 ? -21.14211 36.26645 92.14964 1.000 57.70645 253 VAL B CA 1
ATOM 9789 C C . VAL B 1 235 ? -21.31599 37.15689 93.37595 1.000 60.11026 253 VAL B C 1
ATOM 9790 O O . VAL B 1 235 ? -20.38381 37.86125 93.76975 1.000 60.58721 253 VAL B O 1
ATOM 9803 N N . GLU B 1 236 ? -22.50975 37.14027 93.97520 1.000 69.42175 254 GLU B N 1
ATOM 9804 C CA . GLU B 1 236 ? -22.85701 37.83431 95.21583 1.000 72.52553 254 GLU B CA 1
ATOM 9805 C C . GLU B 1 236 ? -22.99225 39.34209 95.04023 1.000 63.83459 254 GLU B C 1
ATOM 9806 O O . GLU B 1 236 ? -23.90274 39.94829 95.61137 1.000 62.11750 254 GLU B O 1
ATOM 9818 N N . ARG B 1 237 ? -22.11930 39.95023 94.24388 1.000 62.47195 255 ARG B N 1
ATOM 9819 C CA . ARG B 1 237 ? -22.16533 41.37706 93.96304 1.000 58.69553 255 ARG B CA 1
ATOM 9820 C C . ARG B 1 237 ? -22.20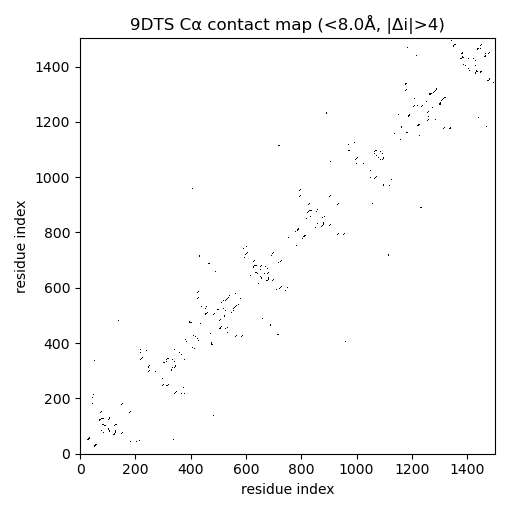270 41.60183 92.46047 1.000 50.54264 255 ARG B C 1
ATOM 9821 O O . ARG B 1 237 ? -21.49965 40.92754 91.71363 1.000 51.38173 255 ARG B O 1
ATOM 9842 N N . GLU B 1 238 ? -22.99776 42.57310 92.01917 1.000 49.46667 256 GLU B N 1
ATOM 9843 C CA . GLU B 1 238 ? -23.02986 42.88655 90.59581 1.000 47.86333 256 GLU B CA 1
ATOM 9844 C C . GLU B 1 238 ? -21.64477 43.27165 90.07470 1.000 47.71007 256 GLU B C 1
ATOM 9845 O O . GLU B 1 238 ? -21.21445 42.80046 89.01734 1.000 44.07571 256 GLU B O 1
ATOM 9857 N N . GLU B 1 239 ? -20.93183 44.15372 90.79411 1.000 53.13645 257 GLU B N 1
ATOM 9858 C CA . GLU B 1 239 ? -19.65466 44.65064 90.28024 1.000 52.47303 257 GLU B CA 1
ATOM 9859 C C . GLU B 1 239 ? -18.65908 43.52312 90.03973 1.000 48.58910 257 GLU B C 1
ATOM 9860 O O . GLU B 1 239 ? -17.66122 43.71724 89.33015 1.000 46.97612 257 GLU B O 1
ATOM 9872 N N . TRP B 1 240 ? -18.90995 42.34721 90.59469 1.000 48.94003 258 TRP B N 1
ATOM 9873 C CA . TRP B 1 240 ? -18.02403 41.20606 90.39988 1.000 48.92196 258 TRP B CA 1
ATOM 9874 C C . TRP B 1 240 ? -18.37486 40.35513 89.17192 1.000 43.70209 258 TRP B C 1
ATOM 9875 O O . TRP B 1 240 ? -17.58944 39.48573 88.79929 1.000 42.65897 258 TRP B O 1
ATOM 9896 N N . LYS B 1 241 ? -19.47358 40.63672 88.48269 1.000 43.03101 259 LYS B N 1
ATOM 9897 C CA . LYS B 1 241 ? -19.83645 39.82446 87.32306 1.000 41.99159 259 LYS B CA 1
ATOM 9898 C C . LYS B 1 241 ? -18.78774 39.89863 86.21864 1.000 40.01775 259 LYS B C 1
ATOM 9899 O O . LYS B 1 241 ? -18.46133 38.88509 85.60392 1.000 42.97471 259 LYS B O 1
ATOM 9918 N N . LEU B 1 242 ? -18.25573 41.08915 85.93919 1.000 40.41505 260 LEU B N 1
ATOM 9919 C CA . LEU B 1 242 ? -17.33366 41.24002 84.81451 1.000 38.35451 260 LEU B CA 1
ATOM 9920 C C . LEU B 1 242 ? -16.14124 40.29246 84.94030 1.000 46.17481 260 LEU B C 1
ATOM 9921 O O . LEU B 1 242 ? -15.77545 39.60201 83.97772 1.000 39.13409 260 LEU B O 1
ATOM 9937 N N . ASP B 1 243 ? -15.52600 40.23203 86.13161 1.000 50.10193 261 ASP B N 1
ATOM 9938 C CA . ASP B 1 243 ? -14.37759 39.34899 86.32407 1.000 50.43285 261 ASP B CA 1
ATOM 9939 C C . ASP B 1 243 ? -14.77336 37.88772 86.14671 1.000 44.42659 261 ASP B C 1
ATOM 9940 O O . ASP B 1 243 ? -14.03123 37.09956 85.55037 1.000 40.94312 261 ASP B O 1
ATOM 9949 N N . THR B 1 244 ? -15.90297 37.49763 86.73146 1.000 44.76866 262 THR B N 1
ATOM 9950 C CA . THR B 1 244 ? -16.39276 36.12602 86.58678 1.000 47.47126 262 THR B CA 1
ATOM 9951 C C . THR B 1 244 ? -16.54422 35.75807 85.11463 1.000 44.64757 262 THR B C 1
ATOM 9952 O O . THR B 1 244 ? -16.05229 34.71737 84.66638 1.000 45.22372 262 THR B O 1
ATOM 9963 N N . LEU B 1 245 ? -17.21387 36.61401 84.34144 1.000 42.78665 263 LEU B N 1
ATOM 9964 C CA . LEU B 1 245 ? -17.36270 36.34259 82.91563 1.000 45.98174 263 LEU B CA 1
ATOM 9965 C C . LEU B 1 245 ? -16.00480 36.19909 82.24123 1.000 44.82233 263 LEU B C 1
ATOM 9966 O O . LEU B 1 245 ? -15.79132 35.27409 81.45470 1.000 41.48056 263 LEU B O 1
ATOM 9982 N N . CYS B 1 246 ? -15.06421 37.09389 82.55129 1.000 42.08566 264 CYS B N 1
ATOM 9983 C CA . CYS B 1 246 ? -13.74242 37.00274 81.94105 1.000 46.44379 264 CYS B CA 1
ATOM 9984 C C . CYS B 1 246 ? -13.04667 35.70076 82.31973 1.000 41.71397 264 CYS B C 1
ATOM 9985 O O . CYS B 1 246 ? -12.39060 35.08380 81.48587 1.000 43.63240 264 CYS B O 1
ATOM 9993 N N . ASP B 1 247 ? -13.17674 35.27451 83.57797 1.000 43.48541 265 ASP B N 1
ATOM 9994 C CA . ASP B 1 247 ? -12.62057 33.98720 83.98502 1.000 45.77147 265 ASP B CA 1
ATOM 9995 C C . ASP B 1 247 ? -13.26979 32.84751 83.20523 1.000 46.53313 265 ASP B C 1
ATOM 9996 O O . ASP B 1 247 ? -12.59060 31.90732 82.78309 1.000 48.18708 265 ASP B O 1
ATOM 10005 N N . LEU B 1 248 ? -14.58675 32.92791 82.99455 1.000 42.79105 266 LEU B N 1
ATOM 10006 C CA . LEU B 1 248 ? -15.28934 31.87752 82.26373 1.000 46.48563 266 LEU B CA 1
ATOM 10007 C C . LEU B 1 248 ? -14.86192 31.84505 80.80187 1.000 46.64084 266 LEU B C 1
ATOM 10008 O O . LEU B 1 248 ? -14.70082 30.76698 80.22325 1.000 45.56942 266 LEU B O 1
ATOM 10024 N N . TYR B 1 249 ? -14.65617 33.01463 80.19357 1.000 44.89756 267 TYR B N 1
ATOM 10025 C CA . TYR B 1 249 ? -14.17851 33.06112 78.81826 1.000 44.12134 267 TYR B CA 1
ATOM 10026 C C . TYR B 1 249 ? -12.85276 32.32344 78.67014 1.000 51.70251 267 TYR B C 1
ATOM 10027 O O . TYR B 1 249 ? -12.67752 31.51337 77.75450 1.000 48.25019 267 TYR B O 1
ATOM 10045 N N . GLU B 1 250 ? -11.90229 32.59155 79.57026 1.000 54.95651 268 GLU B N 1
ATOM 10046 C CA . GLU B 1 250 ? -10.54891 32.06789 79.39788 1.000 54.71851 268 GLU B CA 1
ATOM 10047 C C . GLU B 1 250 ? -10.46202 30.57264 79.69073 1.000 56.53682 268 GLU B C 1
ATOM 10048 O O . GLU B 1 250 ? -9.58348 29.88826 79.15443 1.000 63.04171 268 GLU B O 1
ATOM 10060 N N . THR B 1 251 ? -11.35207 30.05211 80.52701 1.000 52.85240 269 THR B N 1
ATOM 10061 C CA . THR B 1 251 ? -11.28620 28.67880 81.00080 1.000 53.81183 269 THR B CA 1
ATOM 10062 C C . THR B 1 251 ? -12.21537 27.73751 80.24570 1.000 58.49861 269 THR B C 1
ATOM 10063 O O . THR B 1 251 ? -11.82421 26.59999 79.95115 1.000 58.25332 269 THR B O 1
ATOM 10074 N N . LEU B 1 252 ? -13.43702 28.17615 79.93384 1.000 54.93197 270 LEU B N 1
ATOM 10075 C CA . LEU B 1 252 ? -14.39908 27.29368 79.28583 1.000 54.99434 270 LEU B CA 1
ATOM 10076 C C . LEU B 1 252 ? -13.99496 27.00523 77.84130 1.000 59.54810 270 LEU B C 1
ATOM 10077 O O . LEU B 1 252 ? -13.38977 27.83439 77.14785 1.000 53.11323 270 LEU B O 1
ATOM 10093 N N . THR B 1 253 ? -14.32687 25.79392 77.39721 1.000 68.94823 271 THR B N 1
ATOM 10094 C CA . THR B 1 253 ? -14.20579 25.40481 75.99683 1.000 73.33602 271 THR B CA 1
ATOM 10095 C C . THR B 1 253 ? -15.50238 25.81684 75.30170 1.000 67.44331 271 THR B C 1
ATOM 10096 O O . THR B 1 253 ? -16.57526 25.28763 75.60598 1.000 67.75108 271 THR B O 1
ATOM 10107 N N . ILE B 1 254 ? -15.41238 26.78184 74.39237 1.000 63.46941 272 ILE B N 1
ATOM 10108 C CA . ILE B 1 254 ? -16.59049 27.38949 73.78888 1.000 59.97301 272 ILE B CA 1
ATOM 10109 C C . ILE B 1 254 ? -16.51008 27.18019 72.28594 1.000 60.05108 272 ILE B C 1
ATOM 10110 O O . ILE B 1 254 ? -15.53838 27.59219 71.64158 1.000 61.59228 272 ILE B O 1
ATOM 10126 N N . THR B 1 255 ? -17.51667 26.50719 71.73268 1.000 56.30145 273 THR B N 1
ATOM 10127 C CA . THR B 1 255 ? -17.75383 26.58173 70.29111 1.000 51.03891 273 THR B CA 1
ATOM 10128 C C . THR B 1 255 ? -18.44529 27.90485 69.97410 1.000 46.93235 273 THR B C 1
ATOM 10129 O O . THR B 1 255 ? -17.82686 28.81754 69.42905 1.000 44.84452 273 THR B O 1
ATOM 10140 N N . GLN B 1 256 ? -19.72826 28.02514 70.33429 1.000 43.35315 274 GLN B N 1
ATOM 10141 C CA . GLN B 1 256 ? -20.45316 29.28665 70.19536 1.000 38.45869 274 GLN B CA 1
ATOM 10142 C C . GLN B 1 256 ? -21.27002 29.52157 71.45263 1.000 35.77442 274 GLN B C 1
ATOM 10143 O O . GLN B 1 256 ? -21.80281 28.59390 72.04766 1.000 32.60969 274 GLN B O 1
ATOM 10157 N N . ALA B 1 257 ? -21.36642 30.78041 71.87724 1.000 35.85508 275 ALA B N 1
ATOM 10158 C CA . ALA B 1 257 ? -22.03567 31.06214 73.12762 1.000 27.61368 275 ALA B CA 1
ATOM 10159 C C . ALA B 1 257 ? -22.82956 32.34638 72.98720 1.000 26.54451 275 ALA B C 1
ATOM 10160 O O . ALA B 1 257 ? -22.49457 33.22145 72.17647 1.000 31.46597 275 ALA B O 1
ATOM 10167 N N . VAL B 1 258 ? -23.90529 32.43203 73.75253 1.000 27.21977 276 VAL B N 1
ATOM 10168 C CA . VAL B 1 258 ? -24.71881 33.63755 73.85439 1.000 29.20775 276 VAL B CA 1
ATOM 10169 C C . VAL B 1 258 ? -24.73181 34.07233 75.31008 1.000 30.00544 276 VAL B C 1
ATOM 10170 O O . VAL B 1 258 ? -25.02634 33.26268 76.19324 1.000 30.64266 276 VAL B O 1
ATOM 10183 N N . ILE B 1 259 ? -24.49635 35.36441 75.54650 1.000 29.49558 277 ILE B N 1
ATOM 10184 C CA . ILE B 1 259 ? -24.59090 35.96469 76.88003 1.000 28.50155 277 ILE B CA 1
ATOM 10185 C C . ILE B 1 259 ? -25.76659 36.92845 76.92386 1.000 26.84134 277 ILE B C 1
ATOM 10186 O O . ILE B 1 259 ? -25.77390 37.93464 76.20931 1.000 27.49600 277 ILE B O 1
ATOM 10202 N N . PHE B 1 260 ? -26.72198 36.66442 77.81152 1.000 28.61937 278 PHE B N 1
ATOM 10203 C CA . PHE B 1 260 ? -27.92986 37.45801 77.90027 1.000 31.37631 278 PHE B CA 1
ATOM 10204 C C . PHE B 1 260 ? -27.80849 38.48150 79.01321 1.000 30.11296 278 PHE B C 1
ATOM 10205 O O . PHE B 1 260 ? -27.39174 38.16804 80.13083 1.000 30.67413 278 PHE B O 1
ATOM 10222 N N . ILE B 1 261 ? -28.25843 39.68223 78.69041 1.000 27.66646 279 ILE B N 1
ATOM 10223 C CA . ILE B 1 261 ? -28.18279 40.88002 79.50802 1.000 33.69014 279 ILE B CA 1
ATOM 10224 C C . ILE B 1 261 ? -29.55652 41.52192 79.44063 1.000 32.93697 279 ILE B C 1
ATOM 10225 O O . ILE B 1 261 ? -30.17916 41.51689 78.37365 1.000 31.24134 279 ILE B O 1
ATOM 10241 N N . ASN B 1 262 ? -30.02181 42.09779 80.55988 1.000 31.74596 280 ASN B N 1
ATOM 10242 C CA . ASN B 1 262 ? -31.39983 42.57848 80.63173 1.000 34.95861 280 ASN B CA 1
ATOM 10243 C C . ASN B 1 262 ? -31.61177 43.94110 79.98000 1.000 37.82049 280 ASN B C 1
ATOM 10244 O O . ASN B 1 262 ? -32.74994 44.22675 79.58522 1.000 36.31188 280 ASN B O 1
ATOM 10255 N N . THR B 1 263 ? -30.57489 44.77950 79.82105 1.000 29.88161 281 THR B N 1
ATOM 10256 C CA . THR B 1 263 ? -30.77506 46.09169 79.23095 1.000 31.21442 281 THR B CA 1
ATOM 10257 C C . THR B 1 263 ? -29.82950 46.32356 78.06631 1.000 28.17331 281 THR B C 1
ATOM 10258 O O . THR B 1 263 ? -28.72303 45.78780 78.01970 1.000 31.55837 281 THR B O 1
ATOM 10269 N N . ARG B 1 264 ? -30.27923 47.17181 77.13792 1.000 28.67114 282 ARG B N 1
ATOM 10270 C CA . ARG B 1 264 ? -29.41865 47.55989 76.02286 1.000 28.71998 282 ARG B CA 1
ATOM 10271 C C . ARG B 1 264 ? -28.21236 48.33596 76.51165 1.000 31.67022 282 ARG B C 1
ATOM 10272 O O . ARG B 1 264 ? -27.12981 48.25508 75.92676 1.000 29.63771 282 ARG B O 1
ATOM 10293 N N . ARG B 1 265 ? -28.40249 49.14978 77.54757 1.000 33.62246 283 ARG B N 1
ATOM 10294 C CA . ARG B 1 265 ? -27.28529 49.91433 78.10925 1.000 31.41473 283 ARG B CA 1
ATOM 10295 C C . ARG B 1 265 ? -26.19497 49.00798 78.65221 1.000 31.07286 283 ARG B C 1
ATOM 10296 O O . ARG B 1 265 ? -25.01142 49.24168 78.39696 1.000 32.20823 283 ARG B O 1
ATOM 10317 N N . LYS B 1 266 ? -26.56810 47.94408 79.36854 1.000 33.53954 284 LYS B N 1
ATOM 10318 C CA . LYS B 1 266 ? -25.54224 47.04970 79.90172 1.000 32.39510 284 LYS B CA 1
ATOM 10319 C C . LYS B 1 266 ? -24.87661 46.23578 78.79335 1.000 33.71214 284 LYS B C 1
ATOM 10320 O O . LYS B 1 266 ? -23.70095 45.88451 78.90089 1.000 33.18700 284 LYS B O 1
ATOM 10339 N N . VAL B 1 267 ? -25.60091 45.91762 77.71561 1.000 30.60617 285 VAL B N 1
ATOM 10340 C CA . VAL B 1 267 ? -24.95296 45.28501 76.57204 1.000 28.24333 285 VAL B CA 1
ATOM 10341 C C . VAL B 1 267 ? -23.83032 46.16447 76.03035 1.000 30.29363 285 VAL B C 1
ATOM 10342 O O . VAL B 1 267 ? -22.73341 45.68325 75.72576 1.000 31.60931 285 VAL B O 1
ATOM 10355 N N . ASP B 1 268 ? -24.12468 47.43808 75.79052 1.000 29.04220 286 ASP B N 1
ATOM 10356 C CA . ASP B 1 268 ? -23.10451 48.34236 75.28065 1.000 31.85266 286 ASP B CA 1
ATOM 10357 C C . ASP B 1 268 ? -21.94899 48.43514 76.26257 1.000 31.30862 286 ASP B C 1
ATOM 10358 O O . ASP B 1 268 ? -20.78557 48.44524 75.85810 1.000 34.10346 286 ASP B O 1
ATOM 10367 N N . TRP B 1 269 ? -22.26458 48.49148 77.55590 1.000 30.56793 287 TRP B N 1
ATOM 10368 C CA . TRP B 1 269 ? -21.23908 48.59133 78.59695 1.000 35.61081 287 TRP B CA 1
ATOM 10369 C C . TRP B 1 269 ? -20.34520 47.36362 78.62816 1.000 37.73499 287 TRP B C 1
ATOM 10370 O O . TRP B 1 269 ? -19.11415 47.46761 78.57705 1.000 37.06911 287 TRP B O 1
ATOM 10391 N N . LEU B 1 270 ? -20.94501 46.18631 78.74321 1.000 37.16964 288 LEU B N 1
ATOM 10392 C CA . LEU B 1 270 ? -20.14727 44.96809 78.81536 1.000 35.77315 288 LEU B CA 1
ATOM 10393 C C . LEU B 1 270 ? -19.31481 44.77479 77.56053 1.000 35.54747 288 LEU B C 1
ATOM 10394 O O . LEU B 1 270 ? -18.16612 44.32556 77.62235 1.000 35.08350 288 LEU B O 1
ATOM 10410 N N . THR B 1 271 ? -19.88763 45.07148 76.39667 1.000 35.09384 289 THR B N 1
ATOM 10411 C CA . THR B 1 271 ? -19.15049 44.88672 75.15440 1.000 34.17995 289 THR B CA 1
ATOM 10412 C C . THR B 1 271 ? -17.89371 45.75314 75.10997 1.000 38.05242 289 THR B C 1
ATOM 10413 O O . THR B 1 271 ? -16.82069 45.28666 74.68121 1.000 35.87438 289 THR B O 1
ATOM 10424 N N . GLU B 1 272 ? -18.00623 47.01278 75.53611 1.000 36.73119 290 GLU B N 1
ATOM 10425 C CA . GLU B 1 272 ? -16.82795 47.87184 75.52742 1.000 42.45495 290 GLU B CA 1
ATOM 10426 C C . GLU B 1 272 ? -15.78319 47.37049 76.52281 1.000 40.52170 290 GLU B C 1
ATOM 10427 O O . GLU B 1 272 ? -14.58954 47.34569 76.20949 1.000 41.24547 290 GLU B O 1
ATOM 10439 N N . LYS B 1 273 ? -16.22070 46.95305 77.71859 1.000 38.84677 291 LYS B N 1
ATOM 10440 C CA . LYS B 1 273 ? -15.28019 46.45331 78.72195 1.000 40.66953 291 LYS B CA 1
ATOM 10441 C C . LYS B 1 273 ? -14.59582 45.16723 78.27588 1.000 43.11204 291 LYS B C 1
ATOM 10442 O O . LYS B 1 273 ? -13.39730 44.97162 78.52787 1.000 40.39424 291 LYS B O 1
ATOM 10461 N N . MET B 1 274 ? -15.34424 44.25031 77.64226 1.000 38.06984 292 MET B N 1
ATOM 10462 C CA . MET B 1 274 ? -14.72191 43.02364 77.14460 1.000 36.64061 292 MET B CA 1
ATOM 10463 C C . MET B 1 274 ? -13.69369 43.35096 76.07243 1.000 38.01369 292 MET B C 1
ATOM 10464 O O . MET B 1 274 ? -12.60597 42.75351 76.02301 1.000 42.37772 292 MET B O 1
ATOM 10478 N N . HIS B 1 275 ? -14.00762 44.32945 75.22092 1.000 35.97030 293 HIS B N 1
ATOM 10479 C CA . HIS B 1 275 ? -13.08681 44.69784 74.15533 1.000 38.63005 293 HIS B CA 1
ATOM 10480 C C . HIS B 1 275 ? -11.82275 45.33867 74.72085 1.000 42.85716 293 HIS B C 1
ATOM 10481 O O . HIS B 1 275 ? -10.71632 45.06494 74.24283 1.000 39.34417 293 HIS B O 1
ATOM 10495 N N . ALA B 1 276 ? -11.98098 46.18764 75.73324 1.000 42.81761 294 ALA B N 1
ATOM 10496 C CA . ALA B 1 276 ? -10.84156 46.84689 76.36631 1.000 44.83306 294 ALA B CA 1
ATOM 10497 C C . ALA B 1 276 ? -9.92071 45.84630 77.04311 1.000 46.97199 294 ALA B C 1
ATOM 10498 O O . ALA B 1 276 ? -8.74125 46.15354 77.27208 1.000 43.81044 294 ALA B O 1
ATOM 10505 N N . ARG B 1 277 ? -10.44104 44.66958 77.38386 1.000 45.58293 295 ARG B N 1
ATOM 10506 C CA . ARG B 1 277 ? -9.66695 43.58009 77.96128 1.000 49.39890 295 ARG B CA 1
ATOM 10507 C C . ARG B 1 277 ? -9.18701 42.57765 76.92137 1.000 48.81061 295 ARG B C 1
ATOM 10508 O O . ARG B 1 277 ? -8.74758 41.48056 77.29680 1.000 41.89656 295 ARG B O 1
ATOM 10529 N N . ASP B 1 278 ? -9.27986 42.92326 75.62757 1.000 48.18116 296 ASP B N 1
ATOM 10530 C CA . ASP B 1 278 ? -8.78469 42.09011 74.52283 1.000 50.77106 296 ASP B CA 1
ATOM 10531 C C . ASP B 1 278 ? -9.52188 40.74916 74.42669 1.000 49.59425 296 ASP B C 1
ATOM 10532 O O . ASP B 1 278 ? -8.93973 39.71398 74.09447 1.000 48.36628 296 ASP B O 1
ATOM 10541 N N . PHE B 1 279 ? -10.81753 40.76460 74.70850 1.000 42.34673 297 PHE B N 1
ATOM 10542 C CA . PHE B 1 279 ? -11.67987 39.61800 74.44972 1.000 44.43677 297 PHE B CA 1
ATOM 10543 C C . PHE B 1 279 ? -12.49055 39.87518 73.18481 1.000 43.74808 297 PHE B C 1
ATOM 10544 O O . PHE B 1 279 ? -12.98069 40.98706 72.96705 1.000 40.34457 297 PHE B O 1
ATOM 10561 N N . THR B 1 280 ? -12.62862 38.85219 72.35046 1.000 42.61017 298 THR B N 1
ATOM 10562 C CA . THR B 1 280 ? -13.33540 38.98884 71.08204 1.000 43.11255 298 THR B CA 1
ATOM 10563 C C . THR B 1 280 ? -14.80168 38.63803 71.31299 1.000 41.14307 298 THR B C 1
ATOM 10564 O O . THR B 1 280 ? -15.11476 37.51046 71.70637 1.000 38.04586 298 THR B O 1
ATOM 10575 N N . VAL B 1 281 ? -15.67678 39.61898 71.11550 1.000 38.79465 299 VAL B N 1
ATOM 10576 C CA . VAL B 1 281 ? -17.10654 39.43043 71.30858 1.000 36.82294 299 VAL B CA 1
ATOM 10577 C C . VAL B 1 281 ? -17.81163 40.27484 70.27521 1.000 38.71111 299 VAL B C 1
ATOM 10578 O O . VAL B 1 281 ? -17.27402 41.29451 69.80962 1.000 36.81414 299 VAL B O 1
ATOM 10591 N N . SER B 1 282 ? -19.02841 39.86393 69.92482 1.000 34.34652 300 SER B N 1
ATOM 10592 C CA . SER B 1 282 ? -19.93512 40.68922 69.15532 1.000 37.15869 300 SER B CA 1
ATOM 10593 C C . SER B 1 282 ? -21.14420 40.99104 70.03824 1.000 29.91877 300 SER B C 1
ATOM 10594 O O . SER B 1 282 ? -21.34632 40.36669 71.09371 1.000 29.78948 300 SER B O 1
ATOM 10602 N N . ALA B 1 283 ? -21.90593 42.00821 69.65112 1.000 31.04386 301 ALA B N 1
ATOM 10603 C CA . ALA B 1 283 ? -23.02967 42.49237 70.44296 1.000 33.22111 301 ALA B CA 1
ATOM 10604 C C . ALA B 1 283 ? -24.19340 42.86168 69.53908 1.000 29.17570 301 ALA B C 1
ATOM 10605 O O . ALA B 1 283 ? -24.00621 43.39556 68.43751 1.000 31.86644 301 ALA B O 1
ATOM 10612 N N . MET B 1 284 ? -25.40405 42.63367 70.04090 1.000 30.14505 302 MET B N 1
ATOM 10613 C CA . MET B 1 284 ? -26.61394 43.02693 69.31742 1.000 30.39106 302 MET B CA 1
ATOM 10614 C C . MET B 1 284 ? -27.67680 43.47021 70.28946 1.000 27.22150 302 MET B C 1
ATOM 10615 O O . MET B 1 284 ? -27.88937 42.81245 71.31121 1.000 26.81757 302 MET B O 1
ATOM 10629 N N . HIS B 1 285 ? -28.38538 44.56605 69.96441 1.000 27.63343 303 HIS B N 1
ATOM 10630 C CA . HIS B 1 285 ? -29.60805 44.91735 70.68434 1.000 28.61219 303 HIS B CA 1
ATOM 10631 C C . HIS B 1 285 ? -30.46377 45.79489 69.78226 1.000 26.56922 303 HIS B C 1
ATOM 10632 O O . HIS B 1 285 ? -30.05730 46.17880 68.68053 1.000 26.47859 303 HIS B O 1
ATOM 10646 N N . GLY B 1 286 ? -31.67250 46.10148 70.27069 1.000 30.20090 304 GLY B N 1
ATOM 10647 C CA . GLY B 1 286 ? -32.71634 46.65440 69.42669 1.000 26.82131 304 GLY B CA 1
ATOM 10648 C C . GLY B 1 286 ? -32.53455 48.10720 69.03229 1.000 34.22707 304 GLY B C 1
ATOM 10649 O O . GLY B 1 286 ? -33.25860 48.57863 68.13839 1.000 32.88463 304 GLY B O 1
ATOM 10653 N N . ASP B 1 287 ? -31.60573 48.82754 69.67546 1.000 30.53440 305 ASP B N 1
ATOM 10654 C CA . ASP B 1 287 ? -31.36679 50.21923 69.32366 1.000 37.59840 305 ASP B CA 1
ATOM 10655 C C . ASP B 1 287 ? -30.29310 50.39868 68.25472 1.000 41.82793 305 ASP B C 1
ATOM 10656 O O . ASP B 1 287 ? -30.04712 51.52808 67.81601 1.000 44.05564 305 ASP B O 1
ATOM 10665 N N . MET B 1 288 ? -29.64131 49.31928 67.86859 1.000 33.97937 306 MET B N 1
ATOM 10666 C CA . MET B 1 288 ? -28.66926 49.31584 66.79391 1.000 32.36650 306 MET B CA 1
ATOM 10667 C C . MET B 1 288 ? -29.36002 49.52932 65.45333 1.000 34.13641 306 MET B C 1
ATOM 10668 O O . MET B 1 288 ? -30.49919 49.08613 65.23107 1.000 36.10165 306 MET B O 1
ATOM 10682 N N . ASP B 1 289 ? -28.66026 50.20427 64.53770 1.000 31.99293 307 ASP B N 1
ATOM 10683 C CA . ASP B 1 289 ? -29.15526 50.31261 63.17344 1.000 36.48688 307 ASP B CA 1
ATOM 10684 C C . ASP B 1 289 ? -29.46246 48.91501 62.64115 1.000 30.11680 307 ASP B C 1
ATOM 10685 O O . ASP B 1 289 ? -28.75044 47.95454 62.93954 1.000 30.84636 307 ASP B O 1
ATOM 10694 N N . GLN B 1 290 ? -30.51699 48.79800 61.83118 1.000 33.46832 308 GLN B N 1
ATOM 10695 C CA . GLN B 1 290 ? -30.89597 47.47051 61.33978 1.000 29.94164 308 GLN B CA 1
ATOM 10696 C C . GLN B 1 290 ? -29.81571 46.87000 60.44715 1.000 30.50415 308 GLN B C 1
ATOM 10697 O O . GLN B 1 290 ? -29.60568 45.66058 60.44874 1.000 29.45449 308 GLN B O 1
ATOM 10711 N N . LYS B 1 291 ? -29.13755 47.70067 59.64150 1.000 34.93445 309 LYS B N 1
ATOM 10712 C CA . LYS B 1 291 ? -28.01240 47.20217 58.85223 1.000 35.85799 309 LYS B CA 1
ATOM 10713 C C . LYS B 1 291 ? -26.94990 46.55602 59.74345 1.000 32.05061 309 LYS B C 1
ATOM 10714 O O . LYS B 1 291 ? -26.33517 45.54758 59.36381 1.000 32.72361 309 LYS B O 1
ATOM 10733 N N . GLU B 1 292 ? -26.71470 47.13014 60.92080 1.000 33.74203 310 GLU B N 1
ATOM 10734 C CA . GLU B 1 292 ? -25.77955 46.54783 61.87510 1.000 33.24770 310 GLU B CA 1
ATOM 10735 C C . GLU B 1 292 ? -26.33159 45.25556 62.45970 1.000 31.77501 310 GLU B C 1
ATOM 10736 O O . GLU B 1 292 ? -25.64462 44.24232 62.47084 1.000 29.09988 310 GLU B O 1
ATOM 10748 N N . ARG B 1 293 ? -27.58448 45.26534 62.93590 1.000 31.85325 311 ARG B N 1
ATOM 10749 C CA . ARG B 1 293 ? -28.22086 44.02770 63.40645 1.000 31.16396 311 ARG B CA 1
ATOM 10750 C C . ARG B 1 293 ? -28.07737 42.88335 62.40061 1.000 23.89442 311 ARG B C 1
ATOM 10751 O O . ARG B 1 293 ? -27.72428 41.76942 62.77605 1.000 28.20986 311 ARG B O 1
ATOM 10772 N N . ASP B 1 294 ? -28.34618 43.16024 61.11825 1.000 25.35555 312 ASP B N 1
ATOM 10773 C CA . ASP B 1 294 ? -28.32298 42.13472 60.10317 1.000 31.33754 312 ASP B CA 1
ATOM 10774 C C . ASP B 1 294 ? -26.91937 41.57491 59.95412 1.000 34.39179 312 ASP B C 1
ATOM 10775 O O . ASP B 1 294 ? -26.74452 40.36430 59.80592 1.000 30.73342 312 ASP B O 1
ATOM 10784 N N . VAL B 1 295 ? -25.90909 42.45666 59.97356 1.000 29.86031 313 VAL B N 1
ATOM 10785 C CA . VAL B 1 295 ? -24.53509 42.00523 59.80121 1.000 31.56720 313 VAL B CA 1
ATOM 10786 C C . VAL B 1 295 ? -24.14811 41.14404 60.98569 1.000 29.99976 313 VAL B C 1
ATOM 10787 O O . VAL B 1 295 ? -23.60557 40.05853 60.80123 1.000 31.59558 313 VAL B O 1
ATOM 10800 N N . ILE B 1 296 ? -24.46979 41.60293 62.20805 1.000 31.45720 314 ILE B N 1
ATOM 10801 C CA . ILE B 1 296 ? -24.07288 40.86778 63.41041 1.000 29.23289 314 ILE B CA 1
ATOM 10802 C C . ILE B 1 296 ? -24.72557 39.48355 63.43985 1.000 34.25974 314 ILE B C 1
ATOM 10803 O O . ILE B 1 296 ? -24.11006 38.49197 63.84796 1.000 28.37724 314 ILE B O 1
ATOM 10819 N N . MET B 1 297 ? -26.00438 39.39633 63.05580 1.000 28.92915 315 MET B N 1
ATOM 10820 C CA . MET B 1 297 ? -26.66838 38.08528 63.05969 1.000 31.41024 315 MET B CA 1
ATOM 10821 C C . MET B 1 297 ? -26.06730 37.15811 62.00199 1.000 30.25477 315 MET B C 1
ATOM 10822 O O . MET B 1 297 ? -25.83806 35.96789 62.25854 1.000 30.74648 315 MET B O 1
ATOM 10836 N N . ARG B 1 298 ? -25.70225 37.69200 60.84216 1.000 29.25418 316 ARG B N 1
ATOM 10837 C CA . ARG B 1 298 ? -25.15859 36.80997 59.81727 1.000 32.69284 316 ARG B CA 1
ATOM 10838 C C . ARG B 1 298 ? -23.78724 36.29928 60.21795 1.000 31.48910 316 ARG B C 1
ATOM 10839 O O . ARG B 1 298 ? -23.45101 35.11686 59.98450 1.000 31.40675 316 ARG B O 1
ATOM 10860 N N . GLU B 1 299 ? -22.98558 37.16170 60.84432 1.000 36.21121 317 GLU B N 1
ATOM 10861 C CA . GLU B 1 299 ? -21.64541 36.73153 61.25404 1.000 34.49836 317 GLU B CA 1
ATOM 10862 C C . GLU B 1 299 ? -21.72167 35.74226 62.39996 1.000 34.52858 317 GLU B C 1
ATOM 10863 O O . GLU B 1 299 ? -20.84520 34.89441 62.53499 1.000 35.22228 317 GLU B O 1
ATOM 10875 N N . PHE B 1 300 ? -22.76221 35.81106 63.22003 1.000 30.28119 318 PHE B N 1
ATOM 10876 C CA . PHE B 1 300 ? -22.92303 34.79405 64.25467 1.000 30.57948 318 PHE B CA 1
ATOM 10877 C C . PHE B 1 300 ? -23.40755 33.48528 63.65078 1.000 34.42783 318 PHE B C 1
ATOM 10878 O O . PHE B 1 300 ? -22.89247 32.41536 63.99378 1.000 31.63681 318 PHE B O 1
ATOM 10895 N N . ARG B 1 301 ? -24.41129 33.53860 62.74755 1.000 30.16218 319 ARG B N 1
ATOM 10896 C CA . ARG B 1 301 ? -24.85673 32.29749 62.11841 1.000 33.10413 319 ARG B CA 1
ATOM 10897 C C . ARG B 1 301 ? -23.71253 31.57292 61.41218 1.000 37.05281 319 ARG B C 1
ATOM 10898 O O . ARG B 1 301 ? -23.66323 30.33273 61.40854 1.000 34.80212 319 ARG B O 1
ATOM 10919 N N . SER B 1 302 ? -22.79975 32.31585 60.78634 1.000 32.36521 320 SER B N 1
ATOM 10920 C CA . SER B 1 302 ? -21.69862 31.70328 60.03043 1.000 36.47680 320 SER B CA 1
ATOM 10921 C C . SER B 1 302 ? -20.57483 31.17859 60.91502 1.000 37.53584 320 SER B C 1
ATOM 10922 O O . SER B 1 302 ? -19.73306 30.39723 60.43587 1.000 35.98147 320 SER B O 1
ATOM 10930 N N . GLY B 1 303 ? -20.57067 31.53601 62.19009 1.000 33.19212 321 GLY B N 1
ATOM 10931 C CA . GLY B 1 303 ? -19.51835 31.18830 63.10091 1.000 39.25426 321 GLY B CA 1
ATOM 10932 C C . GLY B 1 303 ? -18.32597 32.10698 63.05382 1.000 45.51405 321 GLY B C 1
ATOM 10933 O O . GLY B 1 303 ? -17.32366 31.81919 63.72065 1.000 46.29990 321 GLY B O 1
ATOM 10937 N N . SER B 1 304 ? -18.39327 33.19832 62.27700 1.000 38.65085 322 SER B N 1
ATOM 10938 C CA . SER B 1 304 ? -17.29635 34.15063 62.23235 1.000 38.48601 322 SER B CA 1
ATOM 10939 C C . SER B 1 304 ? -17.15345 34.88730 63.55048 1.000 42.91952 322 SER B C 1
ATOM 10940 O O . SER B 1 304 ? -16.06805 35.36714 63.87409 1.000 42.96730 322 SER B O 1
ATOM 10948 N N . SER B 1 305 ? -18.23270 35.02104 64.30762 1.000 40.12379 323 SER B N 1
ATOM 10949 C CA . SER B 1 305 ? -18.17571 35.45077 65.69828 1.000 40.44531 323 SER B CA 1
ATOM 10950 C C . SER B 1 305 ? -18.62630 34.27820 66.55940 1.000 40.60600 323 SER B C 1
ATOM 10951 O O . SER B 1 305 ? -19.59708 33.59671 66.23397 1.000 42.66765 323 SER B O 1
ATOM 10959 N N . ARG B 1 306 ? -17.90050 34.02232 67.64157 1.000 42.14480 324 ARG B N 1
ATOM 10960 C CA . ARG B 1 306 ? -18.15606 32.85934 68.47672 1.000 39.13264 324 ARG B CA 1
ATOM 10961 C C . ARG B 1 306 ? -18.91214 33.18967 69.75114 1.000 36.95632 324 ARG B C 1
ATOM 10962 O O . ARG B 1 306 ? -19.48942 32.28909 70.36335 1.000 33.32879 324 ARG B O 1
ATOM 10983 N N . VAL B 1 307 ? -18.97258 34.45623 70.14209 1.000 32.43270 325 VAL B N 1
ATOM 10984 C CA . VAL B 1 307 ? -19.55610 34.84519 71.41141 1.000 33.04367 325 VAL B CA 1
ATOM 10985 C C . VAL B 1 307 ? -20.35418 36.10995 71.16081 1.000 32.42353 325 VAL B C 1
ATOM 10986 O O . VAL B 1 307 ? -19.79677 37.11364 70.69395 1.000 31.19803 325 VAL B O 1
ATOM 10999 N N . LEU B 1 308 ? -21.64659 36.07035 71.47412 1.000 31.59348 326 LEU B N 1
ATOM 11000 C CA . LEU B 1 308 ? -22.56229 37.17436 71.20025 1.000 28.28172 326 LEU B CA 1
ATOM 11001 C C . LEU B 1 308 ? -23.22028 37.62488 72.49258 1.000 28.06971 326 LEU B C 1
ATOM 11002 O O . LEU B 1 308 ? -23.82044 36.81313 73.20029 1.000 29.44992 326 LEU B O 1
ATOM 11018 N N . ILE B 1 309 ? -23.09556 38.92880 72.81292 1.000 30.34748 327 ILE B N 1
ATOM 11019 C CA . ILE B 1 309 ? -23.75001 39.54685 73.94911 1.000 27.44854 327 ILE B CA 1
ATOM 11020 C C . ILE B 1 309 ? -25.02334 40.20129 73.42714 1.000 26.46868 327 ILE B C 1
ATOM 11021 O O . ILE B 1 309 ? -24.95571 40.93746 72.43454 1.000 31.97937 327 ILE B O 1
ATOM 11037 N N . THR B 1 310 ? -26.15077 39.96636 74.08889 1.000 30.65669 328 THR B N 1
ATOM 11038 C CA . THR B 1 310 ? -27.43545 40.43291 73.57179 1.000 28.53776 328 THR B CA 1
ATOM 11039 C C . THR B 1 310 ? -28.47282 40.55999 74.67629 1.000 27.88204 328 THR B C 1
ATOM 11040 O O . THR B 1 310 ? -28.31818 40.03084 75.78615 1.000 29.25476 328 THR B O 1
ATOM 11051 N N . THR B 1 311 ? -29.55371 41.26416 74.35319 1.000 26.93513 329 THR B N 1
ATOM 11052 C CA . THR B 1 311 ? -30.73409 41.34202 75.19876 1.000 25.18833 329 THR B CA 1
ATOM 11053 C C . THR B 1 311 ? -31.71106 40.20942 74.83299 1.000 26.79379 329 THR B C 1
ATOM 11054 O O . THR B 1 311 ? -31.42834 39.36755 73.98513 1.000 28.78612 329 THR B O 1
ATOM 11065 N N . ASP B 1 312 ? -32.87919 40.24090 75.42104 1.000 27.62426 330 ASP B N 1
ATOM 11066 C CA . ASP B 1 312 ? -33.93902 39.29651 75.06623 1.000 30.27180 330 ASP B CA 1
ATOM 11067 C C . ASP B 1 312 ? -34.43988 39.48278 73.64242 1.000 29.33634 330 ASP B C 1
ATOM 11068 O O . ASP B 1 312 ? -35.25807 38.64917 73.16667 1.000 29.15916 330 ASP B O 1
ATOM 11077 N N . LEU B 1 313 ? -33.88674 40.44825 72.90370 1.000 25.22970 331 LEU B N 1
ATOM 11078 C CA . LEU B 1 313 ? -34.07351 40.47239 71.45863 1.000 26.44222 331 LEU B CA 1
ATOM 11079 C C . LEU B 1 313 ? -33.86611 39.09503 70.81466 1.000 29.68604 331 LEU B C 1
ATOM 11080 O O . LEU B 1 313 ? -34.57434 38.73294 69.85417 1.000 26.88463 331 LEU B O 1
ATOM 11096 N N . LEU B 1 314 ? -32.86592 38.34172 71.27369 1.000 27.95687 332 LEU B N 1
ATOM 11097 C CA . LEU B 1 314 ? -32.54663 37.02543 70.71055 1.000 26.79808 332 LEU B CA 1
ATOM 11098 C C . LEU B 1 314 ? -32.87140 35.87194 71.65534 1.000 25.12706 332 LEU B C 1
ATOM 11099 O O . LEU B 1 314 ? -32.46416 34.72819 71.42112 1.000 27.77929 332 LEU B O 1
ATOM 11115 N N . ALA B 1 315 ? -33.67428 36.11565 72.65715 1.000 28.77976 333 ALA B N 1
ATOM 11116 C CA . ALA B 1 315 ? -34.08516 35.06392 73.56777 1.000 29.17208 333 ALA B CA 1
ATOM 11117 C C . ALA B 1 315 ? -35.12650 34.12127 72.94839 1.000 29.68622 333 ALA B C 1
ATOM 11118 O O . ALA B 1 315 ? -35.17019 32.92666 73.28873 1.000 30.67688 333 ALA B O 1
ATOM 11125 N N . ARG B 1 316 ? -35.93621 34.62093 72.01407 1.000 24.43069 334 ARG B N 1
ATOM 11126 C CA . ARG B 1 316 ? -37.07232 33.84626 71.47955 1.000 24.51660 334 ARG B CA 1
ATOM 11127 C C . ARG B 1 316 ? -36.85057 33.40943 70.03808 1.000 24.05349 334 ARG B C 1
ATOM 11128 O O . ARG B 1 316 ? -36.72126 34.24096 69.13925 1.000 24.41840 334 ARG B O 1
ATOM 11149 N N . GLY B 1 317 ? -36.89921 32.08670 69.81231 1.000 24.43215 335 GLY B N 1
ATOM 11150 C CA . GLY B 1 317 ? -37.06827 31.52968 68.49795 1.000 23.29197 335 GLY B CA 1
ATOM 11151 C C . GLY B 1 317 ? -35.82921 31.44599 67.62685 1.000 23.02250 335 GLY B C 1
ATOM 11152 O O . GLY B 1 317 ? -35.83244 30.68376 66.63866 1.000 25.02209 335 GLY B O 1
ATOM 11156 N N . ILE B 1 318 ? -34.75260 32.16252 67.96129 1.000 22.52969 336 ILE B N 1
ATOM 11157 C CA . ILE B 1 318 ? -33.57217 32.21405 67.10598 1.000 21.16681 336 ILE B CA 1
ATOM 11158 C C . ILE B 1 318 ? -32.91104 30.83887 67.06998 1.000 22.87680 336 ILE B C 1
ATOM 11159 O O . ILE B 1 318 ? -32.63272 30.24231 68.11291 1.000 25.17155 336 ILE B O 1
ATOM 11175 N N . ASP B 1 319 ? -32.63214 30.34079 65.88024 1.000 23.20023 337 ASP B N 1
ATOM 11176 C CA . ASP B 1 319 ? -32.11546 28.96176 65.66816 1.000 25.99143 337 ASP B CA 1
ATOM 11177 C C . ASP B 1 319 ? -30.66021 29.07608 65.23851 1.000 26.20205 337 ASP B C 1
ATOM 11178 O O . ASP B 1 319 ? -30.37859 29.36760 64.07424 1.000 27.57754 337 ASP B O 1
ATOM 11187 N N . VAL B 1 320 ? -29.73257 28.87768 66.18349 1.000 26.88894 338 VAL B N 1
ATOM 11188 C CA . VAL B 1 320 ? -28.28889 28.83515 65.88116 1.000 28.61970 338 VAL B CA 1
ATOM 11189 C C . VAL B 1 320 ? -27.79916 27.50300 66.42824 1.000 26.27564 338 VAL B C 1
ATOM 11190 O O . VAL B 1 320 ? -27.54201 27.34123 67.62412 1.000 28.89573 338 VAL B O 1
ATOM 11203 N N . GLN B 1 321 ? -27.75699 26.50314 65.56245 1.000 28.26631 339 GLN B N 1
ATOM 11204 C CA . GLN B 1 321 ? -27.55867 25.12498 66.01475 1.000 33.35371 339 GLN B CA 1
ATOM 11205 C C . GLN B 1 321 ? -26.25583 24.95206 66.78383 1.000 36.68607 339 GLN B C 1
ATOM 11206 O O . GLN B 1 321 ? -26.21208 24.18215 67.73898 1.000 36.03833 339 GLN B O 1
ATOM 11220 N N . GLN B 1 322 ? -25.21774 25.68438 66.41654 1.000 31.09538 340 GLN B N 1
ATOM 11221 C CA . GLN B 1 322 ? -23.89500 25.46362 67.00495 1.000 36.09706 340 GLN B CA 1
ATOM 11222 C C . GLN B 1 322 ? -23.74268 26.04903 68.39831 1.000 38.83994 340 GLN B C 1
ATOM 11223 O O . GLN B 1 322 ? -22.70965 25.82196 69.03377 1.000 34.58975 340 GLN B O 1
ATOM 11237 N N . VAL B 1 323 ? -24.71912 26.81595 68.89191 1.000 33.02439 341 VAL B N 1
ATOM 11238 C CA . VAL B 1 323 ? -24.63385 27.31413 70.26223 1.000 32.87514 341 VAL B CA 1
ATOM 11239 C C . VAL B 1 323 ? -24.74409 26.14638 71.23918 1.000 35.52809 341 VAL B C 1
ATOM 11240 O O . VAL B 1 323 ? -25.68335 25.34424 71.18734 1.000 34.04777 341 VAL B O 1
ATOM 11253 N N . SER B 1 324 ? -23.77187 26.03532 72.13944 1.000 36.24173 342 SER B N 1
ATOM 11254 C CA . SER B 1 324 ? -23.79279 24.99612 73.15077 1.000 39.55626 342 SER B CA 1
ATOM 11255 C C . SER B 1 324 ? -23.65997 25.55820 74.55376 1.000 36.85299 342 SER B C 1
ATOM 11256 O O . SER B 1 324 ? -23.50557 24.77688 75.51281 1.000 33.76586 342 SER B O 1
ATOM 11264 N N . LEU B 1 325 ? -23.74652 26.88150 74.69644 1.000 34.27164 343 LEU B N 1
ATOM 11265 C CA . LEU B 1 325 ? -23.50714 27.56483 75.96644 1.000 33.72189 343 LEU B CA 1
ATOM 11266 C C . LEU B 1 325 ? -24.32463 28.84855 76.01548 1.000 27.01221 343 LEU B C 1
ATOM 11267 O O . LEU B 1 325 ? -24.16841 29.72323 75.16446 1.000 29.68432 343 LEU B O 1
ATOM 11283 N N . VAL B 1 326 ? -25.19429 28.93302 76.99093 1.000 26.14554 344 VAL B N 1
ATOM 11284 C CA . VAL B 1 326 ? -25.90983 30.15858 77.29546 1.000 29.94140 344 VAL B CA 1
ATOM 11285 C C . VAL B 1 326 ? -25.51401 30.63041 78.68826 1.000 31.77294 344 VAL B C 1
ATOM 11286 O O . VAL B 1 326 ? -25.63734 29.87672 79.65677 1.000 32.68129 344 VAL B O 1
ATOM 11299 N N . ILE B 1 327 ? -25.18912 31.91810 78.80599 1.000 32.69999 345 ILE B N 1
ATOM 11300 C CA . ILE B 1 327 ? -24.83079 32.54043 80.08231 1.000 29.37590 345 ILE B CA 1
ATOM 11301 C C . ILE B 1 327 ? -25.83678 33.64970 80.35749 1.000 30.83947 345 ILE B C 1
ATOM 11302 O O . ILE B 1 327 ? -25.92642 34.60958 79.59577 1.000 32.17527 345 ILE B O 1
ATOM 11318 N N . ASN B 1 328 ? -26.59526 33.51021 81.43450 1.000 29.53650 346 ASN B N 1
ATOM 11319 C CA . ASN B 1 328 ? -27.47301 34.55354 81.94828 1.000 31.34550 346 ASN B CA 1
ATOM 11320 C C . ASN B 1 328 ? -26.64668 35.40547 82.90373 1.000 35.25867 346 ASN B C 1
ATOM 11321 O O . ASN B 1 328 ? -26.56859 35.14933 84.10645 1.000 36.65870 346 ASN B O 1
ATOM 11332 N N . TYR B 1 329 ? -25.98022 36.39227 82.32516 1.000 34.36462 347 TYR B N 1
ATOM 11333 C CA . TYR B 1 329 ? -25.24197 37.38890 83.09821 1.000 38.48041 347 TYR B CA 1
ATOM 11334 C C . TYR B 1 329 ? -26.17728 38.15453 84.01733 1.000 44.64705 347 TYR B C 1
ATOM 11335 O O . TYR B 1 329 ? -25.85413 38.39455 85.19042 1.000 47.04982 347 TYR B O 1
ATOM 11353 N N . ASP B 1 330 ? -27.33664 38.55541 83.50504 1.000 36.71942 348 ASP B N 1
ATOM 11354 C CA . ASP B 1 330 ? -28.50306 38.87608 84.30623 1.000 39.06352 348 ASP B CA 1
ATOM 11355 C C . ASP B 1 330 ? -29.48593 37.70695 84.26719 1.000 43.02814 348 ASP B C 1
ATOM 11356 O O . ASP B 1 330 ? -29.63238 37.03600 83.24738 1.000 37.71362 348 ASP B O 1
ATOM 11365 N N . LEU B 1 331 ? -30.16360 37.48468 85.37267 1.000 40.94696 349 LEU B N 1
ATOM 11366 C CA . LEU B 1 331 ? -31.33895 36.63261 85.38171 1.000 41.12982 349 LEU B CA 1
ATOM 11367 C C . LEU B 1 331 ? -32.53258 37.38203 84.78290 1.000 41.74827 349 LEU B C 1
ATOM 11368 O O . LEU B 1 331 ? -32.70071 38.57918 85.01986 1.000 43.61759 349 LEU B O 1
ATOM 11384 N N . PRO B 1 332 ? -33.37761 36.70523 84.01255 1.000 36.56116 350 PRO B N 1
ATOM 11385 C CA . PRO B 1 332 ? -34.47552 37.40171 83.32734 1.000 37.08809 350 PRO B CA 1
ATOM 11386 C C . PRO B 1 332 ? -35.52919 37.93839 84.28253 1.000 41.25019 350 PRO B C 1
ATOM 11387 O O . PRO B 1 332 ? -35.77031 37.39734 85.35914 1.000 45.43883 350 PRO B O 1
ATOM 11398 N N . THR B 1 333 ? -36.16418 39.03360 83.85428 1.000 44.79374 351 THR B N 1
ATOM 11399 C CA . THR B 1 333 ? -37.18770 39.67230 84.66929 1.000 52.16619 351 THR B CA 1
ATOM 11400 C C . THR B 1 333 ? -38.48652 38.88290 84.67158 1.000 53.42674 351 THR B C 1
ATOM 11401 O O . THR B 1 333 ? -39.31805 39.10061 85.55433 1.000 61.18002 351 THR B O 1
ATOM 11412 N N . ASN B 1 334 ? -38.68250 37.96752 83.71836 1.000 54.22182 352 ASN B N 1
ATOM 11413 C CA . ASN B 1 334 ? -39.87439 37.12863 83.69355 1.000 49.69855 352 ASN B CA 1
ATOM 11414 C C . ASN B 1 334 ? -39.46162 35.66980 83.53596 1.000 48.31838 352 ASN B C 1
ATOM 11415 O O . ASN B 1 334 ? -38.44024 35.34664 82.92251 1.000 43.13739 352 ASN B O 1
ATOM 11426 N N . ARG B 1 335 ? -40.25011 34.78930 84.15604 1.000 44.67962 353 ARG B N 1
ATOM 11427 C CA . ARG B 1 335 ? -39.86232 33.38730 84.23210 1.000 51.18731 353 ARG B CA 1
ATOM 11428 C C . ARG B 1 335 ? -39.90242 32.73496 82.85802 1.000 43.14246 353 ARG B C 1
ATOM 11429 O O . ARG B 1 335 ? -39.03345 31.91386 82.52038 1.000 41.71973 353 ARG B O 1
ATOM 11450 N N . GLU B 1 336 ? -40.94238 33.05890 82.07484 1.000 44.33641 354 GLU B N 1
ATOM 11451 C CA . GLU B 1 336 ? -41.09367 32.43941 80.76652 1.000 43.73979 354 GLU B CA 1
ATOM 11452 C C . GLU B 1 336 ? -39.85948 32.67231 79.91653 1.000 37.74769 354 GLU B C 1
ATOM 11453 O O . GLU B 1 336 ? -39.40295 31.76828 79.22641 1.000 31.51520 354 GLU B O 1
ATOM 11465 N N . ASN B 1 337 ? -39.26808 33.86831 79.97592 1.000 35.03487 355 ASN B N 1
ATOM 11466 C CA . ASN B 1 337 ? -38.09554 34.09298 79.13385 1.000 35.77648 355 ASN B CA 1
ATOM 11467 C C . ASN B 1 337 ? -36.92000 33.21398 79.56154 1.000 32.39790 355 ASN B C 1
ATOM 11468 O O . ASN B 1 337 ? -36.02692 32.96785 78.75070 1.000 31.93092 355 ASN B O 1
ATOM 11479 N N . TYR B 1 338 ? -36.90432 32.69628 80.79029 1.000 33.90959 356 TYR B N 1
ATOM 11480 C CA . TYR B 1 338 ? -35.78974 31.83514 81.17318 1.000 34.41558 356 TYR B CA 1
ATOM 11481 C C . TYR B 1 338 ? -35.72958 30.60427 80.28524 1.000 33.34946 356 TYR B C 1
ATOM 11482 O O . TYR B 1 338 ? -34.65298 30.20647 79.81451 1.000 33.33575 356 TYR B O 1
ATOM 11500 N N . ILE B 1 339 ? -36.87241 29.96343 80.04409 1.000 33.01089 357 ILE B N 1
ATOM 11501 C CA . ILE B 1 339 ? -36.74447 28.71767 79.29550 1.000 33.59448 357 ILE B CA 1
ATOM 11502 C C . ILE B 1 339 ? -36.49986 29.02766 77.82414 1.000 29.60507 357 ILE B C 1
ATOM 11503 O O . ILE B 1 339 ? -35.89906 28.22571 77.12688 1.000 29.18593 357 ILE B O 1
ATOM 11519 N N . HIS B 1 340 ? -36.92595 30.20723 77.34429 1.000 30.75658 358 HIS B N 1
ATOM 11520 C CA . HIS B 1 340 ? -36.62549 30.57112 75.96185 1.000 27.26067 358 HIS B CA 1
ATOM 11521 C C . HIS B 1 340 ? -35.13666 30.82751 75.79153 1.000 28.41867 358 HIS B C 1
ATOM 11522 O O . HIS B 1 340 ? -34.51001 30.33444 74.84851 1.000 26.37130 358 HIS B O 1
ATOM 11536 N N . ARG B 1 341 ? -34.52676 31.56946 76.72572 1.000 30.45288 359 ARG B N 1
ATOM 11537 C CA . ARG B 1 341 ? -33.08119 31.78454 76.64359 1.000 26.95859 359 ARG B CA 1
ATOM 11538 C C . ARG B 1 341 ? -32.30118 30.47708 76.64934 1.000 26.84154 359 ARG B C 1
ATOM 11539 O O . ARG B 1 341 ? -31.37377 30.29493 75.85767 1.000 31.11146 359 ARG B O 1
ATOM 11560 N N . ILE B 1 342 ? -32.58023 29.59167 77.59859 1.000 28.34499 360 ILE B N 1
ATOM 11561 C CA . ILE B 1 342 ? -31.77644 28.37567 77.64485 1.000 30.73376 360 ILE B CA 1
ATOM 11562 C C . ILE B 1 342 ? -32.08571 27.42853 76.49871 1.000 31.43930 360 ILE B C 1
ATOM 11563 O O . ILE B 1 342 ? -31.30945 26.49479 76.25127 1.000 33.04121 360 ILE B O 1
ATOM 11579 N N . GLY B 1 343 ? -33.17145 27.65634 75.77111 1.000 29.84518 361 GLY B N 1
ATOM 11580 C CA . GLY B 1 343 ? -33.43604 26.88687 74.58385 1.000 31.75163 361 GLY B CA 1
ATOM 11581 C C . GLY B 1 343 ? -32.61297 27.27981 73.36803 1.000 31.06387 361 GLY B C 1
ATOM 11582 O O . GLY B 1 343 ? -32.70926 26.62248 72.35849 1.000 29.84872 361 GLY B O 1
ATOM 11586 N N . ARG B 1 344 ? -31.84212 28.36863 73.40419 1.000 30.64593 362 ARG B N 1
ATOM 11587 C CA . ARG B 1 344 ? -30.98124 28.65296 72.25946 1.000 30.23834 362 ARG B CA 1
ATOM 11588 C C . ARG B 1 344 ? -29.88032 27.59157 72.13858 1.000 36.53428 362 ARG B C 1
ATOM 11589 O O . ARG B 1 344 ? -29.32099 27.14816 73.14624 1.000 37.55117 362 ARG B O 1
ATOM 11610 N N . GLY B 1 345 ? -29.57653 27.18590 70.89324 1.000 35.05135 363 GLY B N 1
ATOM 11611 C CA . GLY B 1 345 ? -28.60059 26.13408 70.59480 1.000 40.87532 363 GLY B CA 1
ATOM 11612 C C . GLY B 1 345 ? -29.15021 24.71820 70.48663 1.000 45.39595 363 GLY B C 1
ATOM 11613 O O . GLY B 1 345 ? -30.04005 24.31851 71.25329 1.000 49.83778 363 GLY B O 1
ATOM 11617 N N . GLY B 1 346 ? 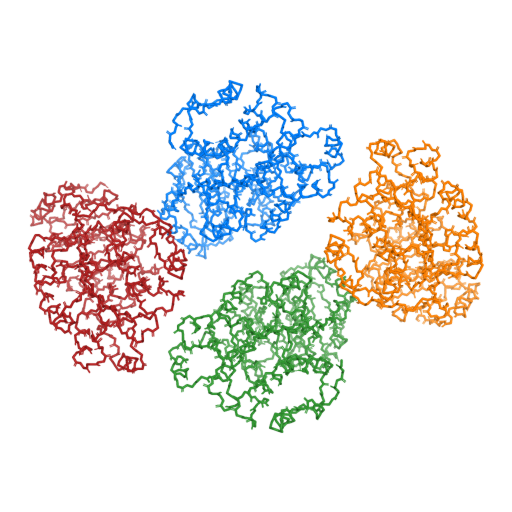-28.61086 23.94186 69.54136 1.000 44.57394 364 GLY B N 1
ATOM 11618 C CA . GLY B 1 346 ? -28.92042 22.52858 69.35041 1.000 42.99752 364 GLY B CA 1
ATOM 11619 C C . GLY B 1 346 ? -30.36361 22.07309 69.45586 1.000 47.24460 364 GLY B C 1
ATOM 11620 O O . GLY B 1 346 ? -30.98177 22.16695 70.52372 1.000 61.10607 364 GLY B O 1
ATOM 11624 N N . ARG B 1 347 ? -30.88670 21.50797 68.37025 1.000 37.73007 365 ARG B N 1
ATOM 11625 C CA . ARG B 1 347 ? -32.28349 21.11623 68.27831 1.000 38.99151 365 ARG B CA 1
ATOM 11626 C C . ARG B 1 347 ? -32.55378 19.82441 69.04262 1.000 45.14208 365 ARG B C 1
ATOM 11627 O O . ARG B 1 347 ? -31.65168 19.03602 69.34298 1.000 42.95251 365 ARG B O 1
ATOM 11648 N N . PHE B 1 348 ? -33.83235 19.58905 69.31957 1.000 41.63454 366 PHE B N 1
ATOM 11649 C CA . PHE B 1 348 ? -34.28335 18.31881 69.86914 1.000 44.35011 366 PHE B CA 1
ATOM 11650 C C . PHE B 1 348 ? -33.61942 18.03129 71.20610 1.000 44.15093 366 PHE B C 1
ATOM 11651 O O . PHE B 1 348 ? -33.41918 16.87780 71.56557 1.000 40.01544 366 PHE B O 1
ATOM 11668 N N . GLY B 1 349 ? -33.29264 19.08004 71.95643 1.000 53.57825 367 GLY B N 1
ATOM 11669 C CA . GLY B 1 349 ? -32.66132 18.90393 73.25321 1.000 52.39493 367 GLY B CA 1
ATOM 11670 C C . GLY B 1 349 ? -31.26358 18.33116 73.20711 1.000 53.50088 367 GLY B C 1
ATOM 11671 O O . GLY B 1 349 ? -30.84772 17.66538 74.16199 1.000 58.19039 367 GLY B O 1
ATOM 11675 N N . ARG B 1 350 ? -30.52918 18.54863 72.11382 1.000 47.73215 368 ARG B N 1
ATOM 11676 C CA . ARG B 1 350 ? -29.11311 18.21211 72.09986 1.000 44.88091 368 ARG B CA 1
ATOM 11677 C C . ARG B 1 350 ? -28.41944 18.79832 73.33219 1.000 50.92474 368 ARG B C 1
ATOM 11678 O O . ARG B 1 350 ? -28.78039 19.87761 73.82903 1.000 44.62406 368 ARG B O 1
ATOM 11699 N N . LYS B 1 351 ? -27.40252 18.07631 73.81833 1.000 44.53129 369 LYS B N 1
ATOM 11700 C CA . LYS B 1 351 ? -26.67909 18.47936 75.01846 1.000 53.48650 369 LYS B CA 1
ATOM 11701 C C . LYS B 1 351 ? -26.13572 19.90127 74.89162 1.000 47.75917 369 LYS B C 1
ATOM 11702 O O . LYS B 1 351 ? -25.65478 20.31263 73.83178 1.000 44.86778 369 LYS B O 1
ATOM 11721 N N . GLY B 1 352 ? -26.18600 20.62178 76.00362 1.000 44.14587 370 GLY B N 1
ATOM 11722 C CA . GLY B 1 352 ? -25.64499 21.96333 76.10355 1.000 40.93058 370 GLY B CA 1
ATOM 11723 C C . GLY B 1 352 ? -25.62672 22.38117 77.56141 1.000 37.41573 370 GLY B C 1
ATOM 11724 O O . GLY B 1 352 ? -25.92205 21.58160 78.45199 1.000 36.62766 370 GLY B O 1
ATOM 11728 N N . VAL B 1 353 ? -25.35173 23.66948 77.80447 1.000 33.82282 371 VAL B N 1
ATOM 11729 C CA . VAL B 1 353 ? -25.03131 24.13609 79.15230 1.000 36.33428 371 VAL B CA 1
ATOM 11730 C C . VAL B 1 353 ? -25.57163 25.54904 79.32302 1.000 36.78553 371 VAL B C 1
ATOM 11731 O O . VAL B 1 353 ? -25.32227 26.40496 78.47328 1.000 35.29362 371 VAL B O 1
ATOM 11744 N N . ALA B 1 354 ? -26.29838 25.79266 80.41477 1.000 34.82206 372 ALA B N 1
ATOM 11745 C CA . ALA B 1 354 ? -26.69219 27.14696 80.80931 1.000 34.16471 372 ALA B CA 1
ATOM 11746 C C . ALA 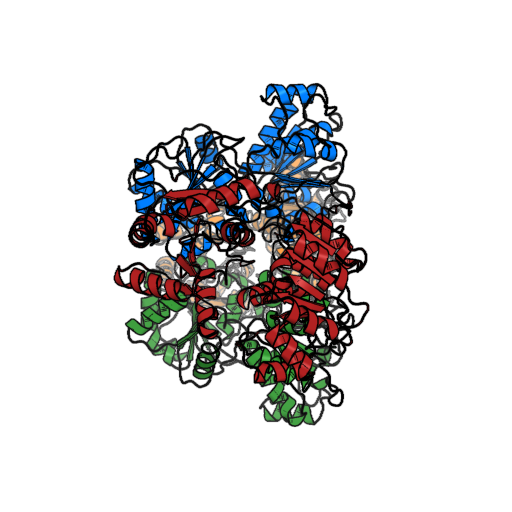B 1 354 ? -26.04027 27.50492 82.14543 1.000 38.16081 372 ALA B C 1
ATOM 11747 O O . ALA B 1 354 ? -26.07628 26.70729 83.08580 1.000 39.37402 372 ALA B O 1
ATOM 11754 N N . ILE B 1 355 ? -25.48476 28.70883 82.24245 1.000 34.22836 373 ILE B N 1
ATOM 11755 C CA . ILE B 1 355 ? -24.84489 29.18616 83.46914 1.000 35.62682 373 ILE B CA 1
ATOM 11756 C C . ILE B 1 355 ? -25.51159 30.48364 83.86923 1.000 38.12611 373 ILE B C 1
ATOM 11757 O O . ILE B 1 355 ? -25.50437 31.44241 83.08539 1.000 37.11054 373 ILE B O 1
ATOM 11773 N N . ASN B 1 356 ? -26.06208 30.52523 85.09369 1.000 38.06329 374 ASN B N 1
ATOM 11774 C CA . ASN B 1 356 ? -26.71757 31.69760 85.65683 1.000 36.39029 374 ASN B CA 1
ATOM 11775 C C . ASN B 1 356 ? -25.81150 32.39002 86.67227 1.000 45.84759 374 ASN B C 1
ATOM 11776 O O . ASN B 1 356 ? -25.33636 31.76044 87.62154 1.000 42.17794 374 ASN B O 1
ATOM 11787 N N . MET B 1 357 ? -25.58704 33.67831 86.47856 1.000 45.46931 375 MET B N 1
ATOM 11788 C CA . MET B 1 357 ? -24.76277 34.48543 87.38231 1.000 48.90977 375 MET B CA 1
ATOM 11789 C C . MET B 1 357 ? -25.70960 35.22223 88.32270 1.000 54.67668 375 MET B C 1
ATOM 11790 O O . MET B 1 357 ? -26.49991 36.06641 87.88469 1.000 53.90765 375 MET B O 1
ATOM 11804 N N . VAL B 1 358 ? -25.66007 34.88105 89.61161 1.000 52.11825 376 VAL B N 1
ATOM 11805 C CA . VAL B 1 358 ? -26.66998 35.32284 90.56460 1.000 56.51926 376 VAL B CA 1
ATOM 11806 C C . VAL B 1 358 ? -25.99046 36.08119 91.69073 1.000 64.73998 376 VAL B C 1
ATOM 11807 O O . VAL B 1 358 ? -24.98575 35.61690 92.24230 1.000 62.91112 376 VAL B O 1
ATOM 11820 N N . THR B 1 359 ? -26.53858 37.24482 92.02262 1.000 66.90949 377 THR B N 1
ATOM 11821 C CA . THR B 1 359 ? -26.12660 37.99199 93.19630 1.000 66.48114 377 THR B CA 1
ATOM 11822 C C . THR B 1 359 ? -26.91662 37.52171 94.41618 1.000 70.33561 377 THR B C 1
ATOM 11823 O O . THR B 1 359 ? -27.88644 36.76051 94.31510 1.000 68.07100 377 THR B O 1
ATOM 11834 N N . GLU B 1 360 ? -26.49008 38.00619 95.58625 1.000 72.53977 378 GLU B N 1
ATOM 11835 C CA . GLU B 1 360 ? -27.13663 37.63292 96.84153 1.000 76.84380 378 GLU B CA 1
ATOM 11836 C C . GLU B 1 360 ? -28.60635 38.02725 96.83632 1.000 74.78693 378 GLU B C 1
ATOM 11837 O O . GLU B 1 360 ? -29.43341 37.35578 97.46684 1.000 78.38260 378 GLU B O 1
ATOM 11849 N N . GLU B 1 361 ? -28.95592 39.09673 96.12384 1.000 69.50631 379 GLU B N 1
ATOM 11850 C CA . GLU B 1 361 ? -30.34177 39.53054 96.03650 1.000 76.73637 379 GLU B CA 1
ATOM 11851 C C . GLU B 1 361 ? -31.10082 38.86224 94.90020 1.000 71.63890 379 GLU B C 1
ATOM 11852 O O . GLU B 1 361 ? -32.31032 39.07051 94.77953 1.000 71.52686 379 GLU B O 1
ATOM 11864 N N . ASP B 1 362 ? -30.41860 38.08217 94.06521 1.000 70.78051 380 ASP B N 1
ATOM 11865 C CA . ASP B 1 362 ? -31.04654 37.40053 92.94278 1.000 69.53415 380 ASP B CA 1
ATOM 11866 C C . ASP B 1 362 ? -31.47154 35.98115 93.27883 1.000 67.50990 380 ASP B C 1
ATOM 11867 O O . ASP B 1 362 ? -32.33559 35.42766 92.58964 1.000 64.24596 380 ASP B O 1
ATOM 11876 N N . LYS B 1 363 ? -30.88726 35.39154 94.32594 1.000 67.16749 381 LYS B N 1
ATOM 11877 C CA . LYS B 1 363 ? -31.06886 33.96839 94.58668 1.000 64.40294 381 LYS B CA 1
ATOM 11878 C C . LYS B 1 363 ? -32.53635 33.59953 94.75708 1.000 64.35687 381 LYS B C 1
ATOM 11879 O O . LYS B 1 363 ? -32.93432 32.48825 94.39577 1.000 64.36848 381 LYS B O 1
ATOM 11898 N N . ARG B 1 364 ? -33.35981 34.49995 95.29889 1.000 62.28952 382 ARG B N 1
ATOM 11899 C CA . ARG B 1 364 ? -34.78744 34.21304 95.37837 1.000 61.23001 382 ARG B CA 1
ATOM 11900 C C . ARG B 1 364 ? -35.36776 33.97095 93.99164 1.000 62.79496 382 ARG B C 1
ATOM 11901 O O . ARG B 1 364 ? -36.12799 33.02124 93.77849 1.000 64.03063 382 ARG B O 1
ATOM 11922 N N . THR B 1 365 ? -35.05748 34.86077 93.04587 1.000 64.93323 383 THR B N 1
ATOM 11923 C CA . THR B 1 365 ? -35.55309 34.70812 91.67954 1.000 68.07832 383 THR B CA 1
ATOM 11924 C C . THR B 1 365 ? -35.16827 33.34713 91.11075 1.000 61.80487 383 THR B C 1
ATOM 11925 O O . THR B 1 365 ? -35.96373 32.71558 90.40769 1.000 59.71989 383 THR B O 1
ATOM 11936 N N . LEU B 1 366 ? -33.94365 32.88746 91.40093 1.000 59.83172 384 LEU B N 1
ATOM 11937 C CA . LEU B 1 366 ? -33.49748 31.58719 90.91763 1.000 56.83501 384 LEU B CA 1
ATOM 11938 C C . LEU B 1 366 ? -34.35572 30.45374 91.45593 1.000 59.24488 384 LEU B C 1
ATOM 11939 O O . LEU B 1 366 ? -34.55489 29.45159 90.76355 1.000 62.18186 384 LEU B O 1
ATOM 11955 N N . ARG B 1 367 ? -34.84955 30.57107 92.68893 1.000 59.41430 385 ARG B N 1
ATOM 11956 C CA A ARG B 1 367 ? -35.65959 29.49703 93.24788 0.500 59.87815 385 ARG B CA 1
ATOM 11957 C CA B ARG B 1 367 ? -35.66096 29.50607 93.26223 0.500 59.88034 385 ARG B CA 1
ATOM 11958 C C . ARG B 1 367 ? -37.08548 29.54263 92.72900 1.000 60.49157 385 ARG B C 1
ATOM 11959 O O . ARG B 1 367 ? -37.72852 28.49670 92.61731 1.000 59.58310 385 ARG B O 1
ATOM 12000 N N . ASP B 1 368 ? -37.59620 30.73633 92.41581 1.000 62.36392 386 ASP B N 1
ATOM 12001 C CA . ASP B 1 368 ? -38.91991 30.83516 91.81077 1.000 65.74693 386 ASP B CA 1
ATOM 12002 C C . ASP B 1 368 ? -38.92100 30.24713 90.40386 1.000 60.15249 386 ASP B C 1
ATOM 12003 O O . ASP B 1 368 ? -39.92089 29.65787 89.97817 1.000 57.00589 386 ASP B O 1
ATOM 12012 N N . ILE B 1 369 ? -37.80944 30.39449 89.67721 1.000 58.30928 387 ILE B N 1
ATOM 12013 C CA . ILE B 1 369 ? -37.62094 29.65542 88.43165 1.000 54.90327 387 ILE B CA 1
ATOM 12014 C C . ILE B 1 369 ? -37.61692 28.16164 88.71904 1.000 48.83061 387 ILE B C 1
ATOM 12015 O O . ILE B 1 369 ? -38.36480 27.39195 88.10283 1.000 48.13673 387 ILE B O 1
ATOM 12031 N N . GLU B 1 370 ? -36.78067 27.73779 89.67314 1.000 53.05508 388 GLU B N 1
ATOM 12032 C CA . GLU B 1 370 ? -36.64048 26.31652 89.99050 1.000 54.41876 388 GLU B CA 1
ATOM 12033 C C . GLU B 1 370 ? -37.97545 25.68671 90.37556 1.000 52.59054 388 GLU B C 1
ATOM 12034 O O . GLU B 1 370 ? -38.32342 24.60486 89.89006 1.000 51.66790 388 GLU B O 1
ATOM 12046 N N . THR B 1 371 ? -38.74315 26.35753 91.24737 1.000 57.28749 389 THR B N 1
ATOM 12047 C CA . THR B 1 371 ? -39.99505 25.78186 91.73251 1.000 56.90073 389 THR B CA 1
ATOM 12048 C C . THR B 1 371 ? -41.08146 25.83594 90.66971 1.000 52.72705 389 THR B C 1
ATOM 12049 O O . THR B 1 371 ? -41.97194 24.97675 90.64614 1.000 50.72843 389 THR B O 1
ATOM 12060 N N . PHE B 1 372 ? -41.01798 26.83654 89.79314 1.000 52.74655 390 PHE B N 1
ATOM 12061 C CA . PHE B 1 372 ? -42.06468 27.04609 88.80218 1.000 50.65000 390 PHE B CA 1
ATOM 12062 C C . PHE B 1 372 ? -41.99455 26.01282 87.69045 1.000 48.35035 390 PHE B C 1
ATOM 12063 O O . PHE B 1 372 ? -43.02981 25.49721 87.25864 1.000 53.80766 390 PHE B O 1
ATOM 12080 N N . TYR B 1 373 ? -40.78237 25.69715 87.22561 1.000 45.48710 391 TYR B N 1
ATOM 12081 C CA . TYR B 1 373 ? -40.54503 24.66380 86.23332 1.000 52.04587 391 TYR B CA 1
ATOM 12082 C C . TYR B 1 373 ? -40.21041 23.31047 86.85058 1.000 53.85893 391 TYR B C 1
ATOM 12083 O O . TYR B 1 373 ? -39.90680 22.36907 86.10861 1.000 48.07817 391 TYR B O 1
ATOM 12101 N N . ASN B 1 374 ? -40.23569 23.20379 88.17811 1.000 51.74251 392 ASN B N 1
ATOM 12102 C CA . ASN B 1 374 ? -39.91269 21.96898 88.87657 1.000 53.29243 392 ASN B CA 1
ATOM 12103 C C . ASN B 1 374 ? -38.60981 21.36893 88.34848 1.000 47.04363 392 ASN B C 1
ATOM 12104 O O . ASN B 1 374 ? -38.55382 20.22085 87.88672 1.000 50.71987 392 ASN B O 1
ATOM 12115 N N . THR B 1 375 ? -37.55303 22.18724 88.41976 1.000 48.42365 393 THR B N 1
ATOM 12116 C CA . THR B 1 375 ? -36.21953 21.83913 87.94440 1.000 48.76488 393 THR B CA 1
ATOM 12117 C C . THR B 1 375 ? -35.19090 22.32509 88.96046 1.000 51.87410 393 THR B C 1
ATOM 12118 O O . THR B 1 375 ? -35.42763 23.30407 89.67451 1.000 56.03573 393 THR B O 1
ATOM 12129 N N . SER B 1 376 ? -34.04808 21.63861 89.03497 1.000 48.69717 394 SER B N 1
ATOM 12130 C CA . SER B 1 376 ? -32.96569 22.02729 89.93572 1.000 49.89108 394 SER B CA 1
ATOM 12131 C C . SER B 1 376 ? -31.80774 22.64397 89.15794 1.000 53.48166 394 SER B C 1
ATOM 12132 O O . SER B 1 376 ? -31.48205 22.18869 88.05540 1.000 51.22357 394 SER B O 1
ATOM 12140 N N . ILE B 1 377 ? -31.19412 23.68918 89.73065 1.000 47.76824 395 ILE B N 1
ATOM 12141 C CA . ILE B 1 377 ? -30.03161 24.34631 89.14106 1.000 43.02521 395 ILE B CA 1
ATOM 12142 C C . ILE B 1 377 ? -28.85054 24.18815 90.09704 1.000 49.22464 395 ILE B C 1
ATOM 12143 O O . ILE B 1 377 ? -28.84348 24.74809 91.20501 1.000 49.42560 395 ILE B O 1
ATOM 12159 N N . GLU B 1 378 ? -27.83949 23.47149 89.63072 1.000 43.87259 396 GLU B N 1
ATOM 12160 C CA . GLU B 1 378 ? -26.70184 23.08726 90.44222 1.000 51.73419 396 GLU B CA 1
ATOM 12161 C C . GLU B 1 378 ? -25.68352 24.21208 90.50150 1.000 51.96105 396 GLU B C 1
ATOM 12162 O O . GLU B 1 378 ? -25.49436 24.94045 89.52605 1.000 49.92070 396 GLU B O 1
ATOM 12174 N N . GLU B 1 379 ? -25.03277 24.35783 91.65522 1.000 51.43449 397 GLU B N 1
ATOM 12175 C CA . GLU B 1 379 ? -23.84304 25.19012 91.71714 1.000 53.87863 397 GLU B CA 1
ATOM 12176 C C . GLU B 1 379 ? -22.80513 24.63250 90.75242 1.000 53.21509 397 GLU B C 1
ATOM 12177 O O . GLU B 1 379 ? -22.64625 23.41325 90.62104 1.000 52.60974 397 GLU B O 1
ATOM 12189 N N . MET B 1 380 ? -22.10447 25.52679 90.06281 1.000 52.38981 398 MET B N 1
ATOM 12190 C CA . MET B 1 380 ? -21.23906 25.10567 88.96714 1.000 56.00378 398 MET B CA 1
ATOM 12191 C C . MET B 1 380 ? -20.12445 24.22746 89.50383 1.000 50.77472 398 MET B C 1
ATOM 12192 O O . MET B 1 380 ? -19.82028 24.30600 90.68487 1.000 55.02460 398 MET B O 1
ATOM 12206 N N . GLU C 1 11 ? -45.11998 -5.24935 64.33110 1.000 55.19561 29 GLU C N 1
ATOM 12207 C CA . GLU C 1 11 ? -44.80745 -6.40618 65.18647 1.000 63.45669 29 GLU C CA 1
ATOM 12208 C C . GLU C 1 11 ? -43.35546 -6.38939 65.69659 1.000 56.24378 29 GLU C C 1
ATOM 12209 O O . GLU C 1 11 ? -42.41065 -6.16868 64.94239 1.000 52.46898 29 GLU C O 1
ATOM 12220 N N . ILE C 1 12 ? -43.20036 -6.62339 66.99533 1.000 54.67716 30 ILE C N 1
ATOM 12221 C CA . ILE C 1 12 ? -41.90516 -6.74163 67.65815 1.000 45.43165 30 ILE C CA 1
ATOM 12222 C C . ILE C 1 12 ? -41.86485 -8.13029 68.28511 1.000 46.03411 30 ILE C C 1
ATOM 12223 O O . ILE C 1 12 ? -42.70872 -8.46824 69.11610 1.000 45.96281 30 ILE C O 1
ATOM 12239 N N . VAL C 1 13 ? -40.91418 -8.95108 67.85362 1.000 47.96154 31 VAL C N 1
ATOM 12240 C CA . VAL C 1 13 ? -40.79246 -10.33337 68.30764 1.000 44.28567 31 VAL C CA 1
ATOM 12241 C C . VAL C 1 13 ? -39.43353 -10.45076 68.96693 1.000 38.51534 31 VAL C C 1
ATOM 12242 O O . VAL C 1 13 ? -38.39837 -10.42239 68.28000 1.000 39.60828 31 VAL C O 1
ATOM 12255 N N . ASP C 1 14 ? -39.41558 -10.61089 70.28849 1.000 40.65596 32 ASP C N 1
ATOM 12256 C CA . ASP C 1 14 ? -38.17292 -10.48995 71.03904 1.000 43.19484 32 ASP C CA 1
ATOM 12257 C C . ASP C 1 14 ? -37.50736 -11.82980 71.33249 1.000 43.47621 32 ASP C C 1
ATOM 12258 O O . ASP C 1 14 ? -36.58525 -11.87546 72.15282 1.000 42.09998 32 ASP C O 1
ATOM 12267 N N . SER C 1 15 ? -37.92002 -12.91041 70.66739 1.000 41.99775 33 SER C N 1
ATOM 12268 C CA . SER C 1 15 ? -37.26405 -14.20374 70.86659 1.000 46.35704 33 SER C CA 1
ATOM 12269 C C . SER C 1 15 ? -37.11412 -14.96555 69.55794 1.000 36.23753 33 SER C C 1
ATOM 12270 O O . SER C 1 15 ? -38.07796 -15.08690 68.79467 1.000 35.18319 33 SER C O 1
ATOM 12278 N N . PHE C 1 16 ? -35.93227 -15.52844 69.30496 1.000 38.93853 34 PHE C N 1
ATOM 12279 C CA . PHE C 1 16 ? -35.80695 -16.33539 68.09188 1.000 37.47128 34 PHE C CA 1
ATOM 12280 C C . PHE C 1 16 ? -36.77616 -17.52090 68.09787 1.000 40.51046 34 PHE C C 1
ATOM 12281 O O . PHE C 1 16 ? -37.22152 -17.96071 67.03576 1.000 35.66171 34 PHE C O 1
ATOM 12298 N N . ASP C 1 17 ? -37.12202 -18.03256 69.28303 1.000 43.93585 35 ASP C N 1
ATOM 12299 C CA . ASP C 1 17 ? -38.04933 -19.16219 69.41259 1.000 41.87180 35 ASP C CA 1
ATOM 12300 C C . ASP C 1 17 ? -39.46688 -18.81508 68.96372 1.000 43.78346 35 ASP C C 1
ATOM 12301 O O . ASP C 1 17 ? -40.28412 -19.71938 68.75060 1.000 42.03619 35 ASP C O 1
ATOM 12310 N N . ASP C 1 18 ? -39.79894 -17.52621 68.83412 1.000 39.75841 36 ASP C N 1
ATOM 12311 C CA . ASP C 1 18 ? -41.14118 -17.12861 68.43885 1.000 41.55214 36 ASP C CA 1
ATOM 12312 C C . ASP C 1 18 ? -41.21179 -16.64249 67.00226 1.000 37.60702 36 ASP C C 1
ATOM 12313 O O . ASP C 1 18 ? -42.19354 -15.98978 66.62749 1.000 38.22227 36 ASP C O 1
ATOM 12322 N N . MET C 1 19 ? -40.22229 -16.98845 66.17506 1.000 35.00149 37 MET C N 1
ATOM 12323 C CA . MET C 1 19 ? -40.16354 -16.55159 64.78904 1.000 41.37293 37 MET C CA 1
ATOM 12324 C C . MET C 1 19 ? -40.57043 -17.63639 63.80451 1.000 37.90798 37 MET C C 1
ATOM 12325 O O . MET C 1 19 ? -40.50986 -17.41410 62.59331 1.000 38.17241 37 MET C O 1
ATOM 12339 N N . ASN C 1 20 ? -41.03505 -18.78249 64.30345 1.000 39.19687 38 ASN C N 1
ATOM 12340 C CA . ASN C 1 20 ? -41.45978 -19.88971 63.45576 1.000 38.65698 38 ASN C CA 1
ATOM 12341 C C . ASN C 1 20 ? -40.30126 -20.36785 62.57143 1.000 32.95618 38 ASN C C 1
ATOM 12342 O O . ASN C 1 20 ? -40.46538 -20.63763 61.38629 1.000 36.11083 38 ASN C O 1
ATOM 12353 N N . LEU C 1 21 ? -39.11984 -20.45416 63.15471 1.000 27.85372 39 LEU C N 1
ATOM 12354 C CA . LEU C 1 21 ? -37.94133 -20.85703 62.40747 1.000 32.92925 39 LEU C CA 1
ATOM 12355 C C . LEU C 1 21 ? -37.76731 -22.35655 62.48267 1.000 33.91157 39 LEU C C 1
ATOM 12356 O O . LEU C 1 21 ? -38.08637 -22.99346 63.49572 1.000 35.57005 39 LEU C O 1
ATOM 12372 N N . SER C 1 22 ? -37.21778 -22.91165 61.41741 1.000 28.09959 40 SER C N 1
ATOM 12373 C CA . SER C 1 22 ? -36.91129 -24.34793 61.39143 1.000 34.26729 40 SER C CA 1
ATOM 12374 C C . SER C 1 22 ? -35.98210 -24.73601 62.54084 1.000 37.09968 40 SER C C 1
ATOM 12375 O O . SER C 1 22 ? -35.18077 -23.93307 63.03194 1.000 32.15018 40 SER C O 1
ATOM 12383 N N . GLU C 1 23 ? -36.08340 -25.99864 62.99276 1.000 33.95065 41 GLU C N 1
ATOM 12384 C CA . GLU C 1 23 ? -35.27870 -26.40254 64.14502 1.000 31.96955 41 GLU C CA 1
ATOM 12385 C C . GLU C 1 23 ? -33.78305 -26.35687 63.81677 1.000 27.53848 41 GLU C C 1
ATOM 12386 O O . GLU C 1 23 ? -32.95363 -26.12208 64.70696 1.000 30.84654 41 GLU C O 1
ATOM 12398 N N . SER C 1 24 ? -33.41273 -26.62527 62.55620 1.000 26.92862 42 SER C N 1
ATOM 12399 C CA . SER C 1 24 ? -32.01312 -26.59535 62.20502 1.000 29.85373 42 SER C CA 1
ATOM 12400 C C . SER C 1 24 ? -31.49400 -25.17137 62.07809 1.000 27.62977 42 SER C C 1
ATOM 12401 O O . SER C 1 24 ? -30.31843 -24.92269 62.37664 1.000 26.65159 42 SER C O 1
ATOM 12409 N N . LEU C 1 25 ? -32.31925 -24.24621 61.62264 1.000 29.88367 43 LEU C N 1
ATOM 12410 C CA . LEU C 1 25 ? -31.87508 -22.84497 61.61704 1.000 27.75445 43 LEU C CA 1
ATOM 12411 C C . LEU C 1 25 ? -31.63578 -22.33762 63.03289 1.000 27.95843 43 LEU C C 1
ATOM 12412 O O . LEU C 1 25 ? -30.56900 -21.77706 63.35045 1.000 27.19963 43 LEU C O 1
ATOM 12428 N N . LEU C 1 26 ? -32.61295 -22.55242 63.91622 1.000 27.98208 44 LEU C N 1
ATOM 12429 C CA . LEU C 1 26 ? -32.43900 -22.16192 65.30167 1.000 27.98084 44 LEU C CA 1
ATOM 12430 C C . LEU C 1 26 ? -31.19624 -22.76111 65.91631 1.000 29.94977 44 LEU C C 1
ATOM 12431 O O . LEU C 1 26 ? -30.51939 -22.10397 66.70794 1.000 30.25385 44 LEU C O 1
ATOM 12447 N N . ARG C 1 27 ? -30.90023 -24.05029 65.60728 1.000 30.81595 45 ARG C N 1
ATOM 12448 C CA . ARG C 1 27 ? -29.69581 -24.64561 66.15945 1.000 27.68452 45 ARG C CA 1
ATOM 12449 C C . ARG C 1 27 ? -28.44561 -23.89662 65.71457 1.000 26.76348 45 ARG C C 1
ATOM 12450 O O . ARG C 1 27 ? -27.50411 -23.71507 66.47845 1.000 28.21595 45 ARG C O 1
ATOM 12471 N N . GLY C 1 28 ? -28.39821 -23.53523 64.43778 1.000 27.36504 46 GLY C N 1
ATOM 12472 C CA . GLY C 1 28 ? -27.29076 -22.75457 63.95023 1.000 26.25051 46 GLY C CA 1
ATOM 12473 C C . GLY C 1 28 ? -27.19791 -21.36934 64.59014 1.000 23.55597 46 GLY C C 1
ATOM 12474 O O . GLY C 1 28 ? -26.09533 -20.92902 64.93741 1.000 28.26832 46 GLY C O 1
ATOM 12478 N N . ILE C 1 29 ? -28.33445 -20.66136 64.72106 1.000 29.70993 47 ILE C N 1
ATOM 12479 C CA . ILE C 1 29 ? -28.33022 -19.34825 65.39586 1.000 27.13487 47 ILE C CA 1
ATOM 12480 C C . ILE C 1 29 ? -27.71086 -19.46857 66.79592 1.000 28.15956 47 ILE C C 1
ATOM 12481 O O . ILE C 1 29 ? -26.73296 -18.76869 67.15368 1.000 25.94310 47 ILE C O 1
ATOM 12497 N N . TYR C 1 30 ? -28.23499 -20.40177 67.60659 1.000 27.92387 48 TYR C N 1
ATOM 12498 C CA . TYR C 1 30 ? -27.68611 -20.52360 68.95403 1.000 29.26742 48 TYR C CA 1
ATOM 12499 C C . TYR C 1 30 ? -26.24592 -21.04084 68.94132 1.000 29.22258 48 TYR C C 1
ATOM 12500 O O . TYR C 1 30 ? -25.43848 -20.60069 69.76334 1.000 33.29404 48 TYR C O 1
ATOM 12518 N N . ALA C 1 31 ? -25.89413 -21.97667 68.04539 1.000 33.84485 49 ALA C N 1
ATOM 12519 C CA . ALA C 1 31 ? -24.50912 -22.43456 67.95983 1.000 28.19207 49 ALA C CA 1
ATOM 12520 C C . ALA C 1 31 ? -23.55445 -21.27954 67.65214 1.000 31.28093 49 ALA C C 1
ATOM 12521 O O . ALA C 1 31 ? -22.43666 -21.24978 68.15906 1.000 32.47358 49 ALA C O 1
ATOM 12528 N N . TYR C 1 32 ? -23.98358 -20.31666 66.82305 1.000 32.60674 50 TYR C N 1
ATOM 12529 C CA . TYR C 1 32 ? -23.15927 -19.14163 66.52489 1.000 32.10941 50 TYR C CA 1
ATOM 12530 C C . TYR C 1 32 ? -22.99540 -18.22057 67.73354 1.000 31.34677 50 TYR C C 1
ATOM 12531 O O . TYR C 1 32 ? -22.09718 -17.37196 67.71699 1.000 35.46267 50 TYR C O 1
ATOM 12549 N N . GLY C 1 33 ? -23.80818 -18.39382 68.78203 1.000 31.58557 51 GLY C N 1
ATOM 12550 C CA . GLY C 1 33 ? -23.68573 -17.65172 70.01370 1.000 33.78541 51 GLY C CA 1
ATOM 12551 C C . GLY C 1 33 ? -24.71620 -16.54893 70.19443 1.000 32.79416 51 GLY C C 1
ATOM 12552 O O . GLY C 1 33 ? -24.70687 -15.89199 71.22033 1.000 36.24152 51 GLY C O 1
ATOM 12556 N N . PHE C 1 34 ? -25.62927 -16.36408 69.24836 1.000 29.05602 52 PHE C N 1
ATOM 12557 C CA . PHE C 1 34 ? -26.72746 -15.44011 69.47543 1.000 32.08844 52 PHE C CA 1
ATOM 12558 C C . PHE C 1 34 ? -27.62799 -15.99569 70.55351 1.000 38.30293 52 PHE C C 1
ATOM 12559 O O . PHE C 1 34 ? -27.79279 -17.21384 70.67693 1.000 35.30582 52 PHE C O 1
ATOM 12576 N N . GLU C 1 35 ? -28.15634 -15.11230 71.37969 1.000 33.11962 53 GLU C N 1
ATOM 12577 C CA . GLU C 1 35 ? -29.08095 -15.54676 72.41389 1.000 40.27708 53 GLU C CA 1
ATOM 12578 C C . GLU C 1 35 ? -30.45190 -14.93206 72.23018 1.000 42.51445 53 GLU C C 1
ATOM 12579 O O . GLU C 1 35 ? -31.46001 -15.62826 72.37030 1.000 40.65335 53 GLU C O 1
ATOM 12591 N N . LYS C 1 36 ? -30.50797 -13.66345 71.81038 1.000 36.50842 54 LYS C N 1
ATOM 12592 C CA . LYS C 1 36 ? -31.73626 -12.87780 71.74549 1.000 42.12267 54 LYS C CA 1
ATOM 12593 C C . LYS C 1 36 ? -31.58880 -11.96942 70.53220 1.000 30.75778 54 LYS C C 1
ATOM 12594 O O . LYS C 1 36 ? -30.48548 -11.49236 70.27183 1.000 30.12589 54 LYS C O 1
ATOM 12613 N N . PRO C 1 37 ? -32.65207 -11.70923 69.78671 1.000 31.09606 55 PRO C N 1
ATOM 12614 C CA . PRO C 1 37 ? -32.51534 -10.83615 68.61622 1.000 32.30595 55 PRO C CA 1
ATOM 12615 C C . PRO C 1 37 ? -32.29148 -9.38249 69.02197 1.000 35.86616 55 PRO C C 1
ATOM 12616 O O . PRO C 1 37 ? -32.82491 -8.90012 70.02702 1.000 33.11755 55 PRO C O 1
ATOM 12627 N N . SER C 1 38 ? -31.50221 -8.67949 68.21351 1.000 30.38141 56 SER C N 1
ATOM 12628 C CA . SER C 1 38 ? -31.36359 -7.24325 68.34079 1.000 29.02130 56 SER C CA 1
ATOM 12629 C C . SER C 1 38 ? -32.64041 -6.51545 67.90786 1.000 27.12354 56 SER C C 1
ATOM 12630 O O . SER C 1 38 ? -33.58132 -7.09714 67.38355 1.000 30.69351 56 SER C O 1
ATOM 12638 N N . ALA C 1 39 ? -32.67544 -5.19126 68.13170 1.000 29.15026 57 ALA C N 1
ATOM 12639 C CA . ALA C 1 39 ? -33.89546 -4.45144 67.85862 1.000 30.79617 57 ALA C CA 1
ATOM 12640 C C . ALA C 1 39 ? -34.28370 -4.56594 66.40085 1.000 29.44978 57 ALA C C 1
ATOM 12641 O O . ALA C 1 39 ? -35.46053 -4.81235 66.08453 1.000 31.45173 57 ALA C O 1
ATOM 12648 N N . ILE C 1 40 ? -33.32200 -4.46082 65.48689 1.000 30.23891 58 ILE C N 1
ATOM 12649 C CA . ILE C 1 40 ? -33.70080 -4.54490 64.07749 1.000 28.98979 58 ILE C CA 1
ATOM 12650 C C . ILE C 1 40 ? -34.12714 -5.96236 63.71003 1.000 31.15190 58 ILE C C 1
ATOM 12651 O O . ILE C 1 40 ? -35.01687 -6.14178 62.87251 1.000 28.94798 58 ILE C O 1
ATOM 12667 N N . GLN C 1 41 ? -33.47566 -6.99003 64.28553 1.000 28.91370 59 GLN C N 1
ATOM 12668 C CA . GLN C 1 41 ? -33.88587 -8.38009 64.06174 1.000 28.55398 59 GLN C CA 1
ATOM 12669 C C . GLN C 1 41 ? -35.34272 -8.61327 64.50639 1.000 26.61505 59 GLN C C 1
ATOM 12670 O O . GLN C 1 41 ? -36.11045 -9.31183 63.81927 1.000 26.02629 59 GLN C O 1
ATOM 12684 N N . GLN C 1 42 ? -35.73180 -8.00146 65.63068 1.000 29.88984 60 GLN C N 1
ATOM 12685 C CA . GLN C 1 42 ? -37.08437 -8.12317 66.18697 1.000 34.08456 60 GLN C CA 1
ATOM 12686 C C . GLN C 1 42 ? -38.17009 -7.54289 65.28143 1.000 33.22293 60 GLN C C 1
ATOM 12687 O O . GLN C 1 42 ? -39.34381 -7.94532 65.38717 1.000 33.98657 60 GLN C O 1
ATOM 12701 N N . ARG C 1 43 ? -37.82901 -6.57509 64.42193 1.000 31.17261 61 ARG C N 1
ATOM 12702 C CA A ARG C 1 43 ? -38.80879 -5.97826 63.52541 0.500 35.26099 61 ARG C CA 1
ATOM 12703 C CA B ARG C 1 43 ? -38.80458 -5.97026 63.52624 0.500 35.26427 61 ARG C CA 1
ATOM 12704 C C . ARG C 1 43 ? -38.69240 -6.40661 62.07260 1.000 32.94490 61 ARG C C 1
ATOM 12705 O O . ARG C 1 43 ? -39.69905 -6.44045 61.39144 1.000 32.65204 61 ARG C O 1
ATOM 12746 N N . ALA C 1 44 ? -37.48435 -6.75760 61.57275 1.000 29.43208 62 ALA C N 1
ATOM 12747 C CA . ALA C 1 44 ? -37.37417 -6.99614 60.13512 1.000 28.90467 62 ALA C CA 1
ATOM 12748 C C . ALA C 1 44 ? -37.31698 -8.47189 59.69218 1.000 25.94813 62 ALA C C 1
ATOM 12749 O O . ALA C 1 44 ? -37.64998 -8.76104 58.52202 1.000 29.84820 62 ALA C O 1
ATOM 12756 N N . ILE C 1 45 ? -37.00647 -9.40708 60.57664 1.000 25.38723 63 ILE C N 1
ATOM 12757 C CA . ILE C 1 45 ? -36.87674 -10.79936 60.15348 1.000 23.46528 63 ILE C CA 1
ATOM 12758 C C . ILE C 1 45 ? -38.21957 -11.34561 59.65218 1.000 28.42834 63 ILE C C 1
ATOM 12759 O O . ILE C 1 45 ? -38.32423 -11.87133 58.54317 1.000 29.95462 63 ILE C O 1
ATOM 12775 N N . LEU C 1 46 ? -39.28755 -11.17393 60.43447 1.000 30.73368 64 LEU C N 1
ATOM 12776 C CA . LEU C 1 46 ? -40.57091 -11.77057 60.04435 1.000 33.05846 64 LEU C CA 1
ATOM 12777 C C . LEU C 1 46 ? -41.10719 -11.20755 58.73398 1.000 29.14343 64 LEU C C 1
ATOM 12778 O O . LEU C 1 46 ? -41.45811 -12.00560 57.84749 1.000 31.78206 64 LEU C O 1
ATOM 12794 N N . PRO C 1 47 ? -41.19825 -9.89543 58.52887 1.000 31.67270 65 PRO C N 1
ATOM 12795 C CA . PRO C 1 47 ? -41.58287 -9.38994 57.20783 1.000 29.60329 65 PRO C CA 1
ATOM 12796 C C . PRO C 1 47 ? -40.77165 -9.93404 56.05584 1.000 27.51234 65 PRO C C 1
ATOM 12797 O O . PRO C 1 47 ? -41.31406 -10.19053 54.96962 1.000 29.13247 65 PRO C O 1
ATOM 12808 N N . CYS C 1 48 ? -39.44712 -10.04461 56.23615 1.000 27.43386 66 CYS C N 1
ATOM 12809 C CA . CYS C 1 48 ? -38.61420 -10.60348 55.17457 1.000 27.27125 66 CYS C CA 1
ATOM 12810 C C . CYS C 1 48 ? -38.96610 -12.07085 54.92959 1.000 25.24279 66 CYS C C 1
ATOM 12811 O O . CYS C 1 48 ? -39.13503 -12.48742 53.78796 1.000 25.09860 66 CYS C O 1
ATOM 12819 N N . ILE C 1 49 ? -39.15147 -12.83665 55.99549 1.000 25.95638 67 ILE C N 1
ATOM 12820 C CA . ILE C 1 49 ? -39.53057 -14.24412 55.83759 1.000 28.15150 67 ILE C CA 1
ATOM 12821 C C . ILE C 1 49 ? -40.84464 -14.35882 55.08061 1.000 34.35642 67 ILE C C 1
ATOM 12822 O O . ILE C 1 49 ? -40.98853 -15.21227 54.19048 1.000 35.33697 67 ILE C O 1
ATOM 12838 N N . LYS C 1 50 ? -41.82257 -13.49866 55.40369 1.000 30.29343 68 LYS C N 1
ATOM 12839 C CA . LYS C 1 50 ? -43.13555 -13.55676 54.77316 1.000 29.89621 68 LYS C CA 1
ATOM 12840 C C . LYS C 1 50 ? -43.11792 -13.07910 53.33113 1.000 33.42423 68 LYS C C 1
ATOM 12841 O O . LYS C 1 50 ? -44.12919 -13.22292 52.64581 1.000 36.89897 68 LYS C O 1
ATOM 12860 N N . GLY C 1 51 ? -42.00612 -12.55272 52.83290 1.000 29.92163 69 GLY C N 1
ATOM 12861 C CA . GLY C 1 51 ? -41.91187 -12.26655 51.42627 1.000 26.89071 69 GLY C CA 1
ATOM 12862 C C . GLY C 1 51 ? -42.16598 -10.82867 51.02345 1.000 27.74661 69 GLY C C 1
ATOM 12863 O O . GLY C 1 51 ? -42.19346 -10.54013 49.81753 1.000 30.82142 69 GLY C O 1
ATOM 12867 N N . TYR C 1 52 ? -42.32903 -9.91916 51.98135 1.000 28.34259 70 TYR C N 1
ATOM 12868 C CA . TYR C 1 52 ? -42.51002 -8.51328 51.65375 1.000 31.54624 70 TYR C CA 1
ATOM 12869 C C . TYR C 1 52 ? -41.20646 -7.87050 51.18167 1.000 29.50075 70 TYR C C 1
ATOM 12870 O O . TYR C 1 52 ? -40.11896 -8.19806 51.68076 1.000 26.37705 70 TYR C O 1
ATOM 12888 N N . ASP C 1 53 ? -41.34445 -6.89086 50.26988 1.000 27.91534 71 ASP C N 1
ATOM 12889 C CA . ASP C 1 53 ? -40.24513 -5.93870 50.05190 1.000 28.06091 71 ASP C CA 1
ATOM 12890 C C . ASP C 1 53 ? -40.03750 -5.09723 51.31189 1.000 27.39584 71 ASP C C 1
ATOM 12891 O O . ASP C 1 53 ? -40.97965 -4.56659 51.90087 1.000 25.53095 71 ASP C O 1
ATOM 12900 N N . VAL C 1 54 ? -38.78262 -4.98151 51.73027 1.000 22.76456 72 VAL C N 1
ATOM 12901 C CA . VAL C 1 54 ? -38.43543 -4.38380 53.00949 1.000 24.76719 72 VAL C CA 1
ATOM 12902 C C . VAL C 1 54 ? -37.23403 -3.46508 52.80745 1.000 25.66706 72 VAL C C 1
ATOM 12903 O O . VAL C 1 54 ? -36.28574 -3.82237 52.08232 1.000 23.64416 72 VAL C O 1
ATOM 12916 N N . ILE C 1 55 ? -37.30242 -2.28600 53.42843 1.000 23.40893 73 ILE C N 1
ATOM 12917 C CA . ILE C 1 55 ? -36.16868 -1.39414 53.65659 1.000 20.91972 73 ILE C CA 1
ATOM 12918 C C . ILE C 1 55 ? -35.85199 -1.38418 55.15167 1.000 25.44898 73 ILE C C 1
ATOM 12919 O O . ILE C 1 55 ? -36.64345 -0.90291 55.97020 1.000 28.22562 73 ILE C O 1
ATOM 12935 N N . ALA C 1 56 ? -34.67149 -1.84910 55.51021 1.000 23.07073 74 ALA C N 1
ATOM 12936 C CA . ALA C 1 56 ? -34.32676 -2.02798 56.90869 1.000 22.90733 74 ALA C CA 1
ATOM 12937 C C . ALA C 1 56 ? -33.11213 -1.16192 57.21099 1.000 26.14366 74 ALA C C 1
ATOM 12938 O O . ALA C 1 56 ? -31.99114 -1.45708 56.76534 1.000 22.56024 74 ALA C O 1
ATOM 12945 N N . GLN C 1 57 ? -33.34503 -0.07581 57.91763 1.000 22.96427 75 GLN C N 1
ATOM 1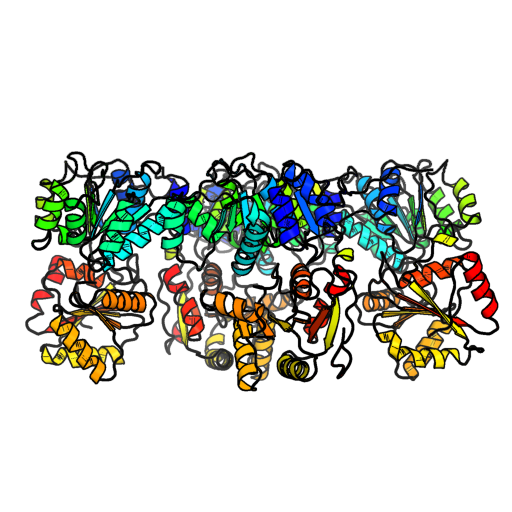2946 C CA . GLN C 1 57 ? -32.26114 0.79229 58.36787 1.000 22.45095 75 GLN C CA 1
ATOM 12947 C C . GLN C 1 57 ? -32.10503 0.62148 59.86946 1.000 25.35280 75 GLN C C 1
ATOM 12948 O O . GLN C 1 57 ? -33.09853 0.54049 60.60382 1.000 30.09123 75 GLN C O 1
ATOM 12962 N N . ALA C 1 58 ? -30.86351 0.58888 60.34045 1.000 21.55632 76 ALA C N 1
ATOM 12963 C CA . ALA C 1 58 ? -30.57053 0.51828 61.76057 1.000 22.27629 76 ALA C CA 1
ATOM 12964 C C . ALA C 1 58 ? -29.12478 0.92394 61.94982 1.000 24.73395 76 ALA C C 1
ATOM 12965 O O . ALA C 1 58 ? -28.31344 0.83067 61.01236 1.000 28.01717 76 ALA C O 1
ATOM 12972 N N . GLN C 1 59 ? -28.78693 1.29051 63.19919 1.000 25.83229 77 GLN C N 1
ATOM 12973 C CA . GLN C 1 59 ? -27.46517 1.77314 63.56015 1.000 31.05402 77 GLN C CA 1
ATOM 12974 C C . GLN C 1 59 ? -26.36059 0.77038 63.23405 1.000 27.92909 77 GLN C C 1
ATOM 12975 O O . GLN C 1 59 ? -26.56932 -0.43083 63.19673 1.000 25.69905 77 GLN C O 1
ATOM 12989 N N . SER C 1 60 ? -25.15824 1.29521 63.01850 1.000 26.53675 78 SER C N 1
ATOM 12990 C CA . SER C 1 60 ? -24.00526 0.44599 62.79135 1.000 28.42277 78 SER C CA 1
ATOM 12991 C C . SER C 1 60 ? -23.85643 -0.58817 63.89344 1.000 27.47809 78 SER C C 1
ATOM 12992 O O . SER C 1 60 ? -24.04223 -0.29342 65.08206 1.000 26.67028 78 SER C O 1
ATOM 13000 N N . GLY C 1 61 ? -23.51096 -1.79143 63.48667 1.000 28.09809 79 GLY C N 1
ATOM 13001 C CA . GLY C 1 61 ? -23.13649 -2.81716 64.44587 1.000 28.76197 79 GLY C CA 1
ATOM 13002 C C . GLY C 1 61 ? -24.27838 -3.46111 65.20209 1.000 30.24699 79 GLY C C 1
ATOM 13003 O O . GLY C 1 61 ? -24.03169 -4.06331 66.24924 1.000 35.34636 79 GLY C O 1
ATOM 13007 N N . THR C 1 62 ? -25.52017 -3.35032 64.73348 1.000 26.84066 80 THR C N 1
ATOM 13008 C CA . THR C 1 62 ? -26.66539 -3.87297 65.46760 1.000 28.76505 80 THR C CA 1
ATOM 13009 C C . THR C 1 62 ? -27.24145 -5.17034 64.90376 1.000 28.51339 80 THR C C 1
ATOM 13010 O O . THR C 1 62 ? -28.28262 -5.61261 65.37597 1.000 30.07646 80 THR C O 1
ATOM 13021 N N . GLY C 1 63 ? -26.63988 -5.74473 63.87930 1.000 25.52378 81 GLY C N 1
ATOM 13022 C CA . GLY C 1 63 ? -27.06496 -7.07526 63.44847 1.000 26.09526 81 GLY C CA 1
ATOM 13023 C C . GLY C 1 63 ? -27.84152 -7.12770 62.15549 1.000 24.47115 81 GLY C C 1
ATOM 13024 O O . GLY C 1 63 ? -28.68246 -8.01973 61.94858 1.000 25.25538 81 GLY C O 1
ATOM 13028 N N . LYS C 1 64 ? -27.56063 -6.19846 61.23933 1.000 22.10247 82 LYS C N 1
ATOM 13029 C CA . LYS C 1 64 ? -28.27198 -6.25540 59.95760 1.000 22.01266 82 LYS C CA 1
ATOM 13030 C C . LYS C 1 64 ? -27.88873 -7.49356 59.11480 1.000 23.69307 82 LYS C C 1
ATOM 13031 O O . LYS C 1 64 ? -28.73910 -7.99271 58.38208 1.000 21.94509 82 LYS C O 1
ATOM 13050 N N . THR C 1 65 ? -26.64984 -7.99818 59.18787 1.000 21.46131 83 THR C N 1
ATOM 13051 C CA . THR C 1 65 ? -26.30639 -9.19088 58.39673 1.000 25.50771 83 THR C CA 1
ATOM 13052 C C . THR C 1 65 ? -27.21452 -10.35597 58.74034 1.000 22.60995 83 THR C C 1
ATOM 13053 O O . THR C 1 65 ? -27.81843 -10.95375 57.85770 1.000 24.73868 83 THR C O 1
ATOM 13064 N N . ALA C 1 66 ? -27.33000 -10.67505 60.03232 1.000 25.03645 84 ALA C N 1
ATOM 13065 C CA . ALA C 1 66 ? -28.14600 -11.81805 60.42232 1.000 22.33795 84 ALA C CA 1
ATOM 13066 C C . ALA C 1 66 ? -29.59352 -11.57036 60.17543 1.000 24.20540 84 ALA C C 1
ATOM 13067 O O . ALA C 1 66 ? -30.32197 -12.54746 59.95775 1.000 22.49649 84 ALA C O 1
ATOM 13074 N N . THR C 1 67 ? -30.02681 -10.29071 60.09272 1.000 20.14782 85 THR C N 1
ATOM 13075 C CA . THR C 1 67 ? -31.39896 -10.00691 59.73708 1.000 20.73769 85 THR C CA 1
ATOM 13076 C C . THR C 1 67 ? -31.71078 -10.61068 58.38248 1.000 24.23856 85 THR C C 1
ATOM 13077 O O . THR C 1 67 ? -32.70085 -11.35011 58.22564 1.000 26.00362 85 THR C O 1
ATOM 13088 N N . PHE C 1 68 ? -30.86394 -10.33322 57.37290 1.000 21.21145 86 PHE C N 1
ATOM 13089 C CA . PHE C 1 68 ? -31.19456 -10.91270 56.08366 1.000 20.10748 86 PHE C CA 1
ATOM 13090 C C . PHE C 1 68 ? -30.73073 -12.35025 55.97509 1.000 22.09774 86 PHE C C 1
ATOM 13091 O O . PHE C 1 68 ? -31.34583 -13.13060 55.25187 1.000 23.54687 86 PHE C O 1
ATOM 13108 N N . ALA C 1 69 ? -29.65282 -12.73257 56.66479 1.000 22.65972 87 ALA C N 1
ATOM 13109 C CA . ALA C 1 69 ? -29.22441 -14.11656 56.55926 1.000 24.83031 87 ALA C CA 1
ATOM 13110 C C . ALA C 1 69 ? -30.26114 -15.08736 57.11696 1.000 21.70926 87 ALA C C 1
ATOM 13111 O O . ALA C 1 69 ? -30.56528 -16.08559 56.46755 1.000 24.94953 87 ALA C O 1
ATOM 13118 N N . ILE C 1 70 ? -30.80944 -14.81956 58.30732 1.000 20.47658 88 ILE C N 1
ATOM 13119 C CA . ILE C 1 70 ? -31.80732 -15.73435 58.89078 1.000 21.05871 88 ILE C CA 1
ATOM 13120 C C . ILE C 1 70 ? -33.05855 -15.77928 58.01787 1.000 25.45317 88 ILE C C 1
ATOM 13121 O O . ILE C 1 70 ? -33.63492 -16.85274 57.78587 1.000 25.04934 88 ILE C O 1
ATOM 13137 N N . SER C 1 71 ? -33.49791 -14.62252 57.52095 1.000 25.09205 89 SER C N 1
ATOM 13138 C CA . SER C 1 71 ? -34.64118 -14.55759 56.61176 1.000 27.21603 89 SER C CA 1
ATOM 13139 C C . SER C 1 71 ? -34.42206 -15.36681 55.32320 1.000 28.15196 89 SER C C 1
ATOM 13140 O O . SER C 1 71 ? -35.32099 -16.09882 54.88225 1.000 27.60212 89 SER C O 1
ATOM 13148 N N . ILE C 1 72 ? -33.26760 -15.21927 54.66821 1.000 25.75682 90 ILE C N 1
ATOM 13149 C CA . ILE C 1 72 ? -32.97889 -15.99987 53.46599 1.000 25.72724 90 ILE C CA 1
ATOM 13150 C C . ILE C 1 72 ? -32.97741 -17.48387 53.80031 1.000 23.24798 90 ILE C C 1
ATOM 13151 O O . ILE C 1 72 ? -33.60279 -18.29363 53.11348 1.000 27.27232 90 ILE C O 1
ATOM 13167 N N . LEU C 1 73 ? -32.30119 -17.84395 54.89173 1.000 22.42511 91 LEU C N 1
ATOM 13168 C CA . LEU C 1 73 ? -32.16379 -19.25822 55.22805 1.000 25.41418 91 LEU C CA 1
ATOM 13169 C C . LEU C 1 73 ? -33.53634 -19.90341 55.45957 1.000 30.10088 91 LEU C C 1
ATOM 13170 O O . LEU C 1 73 ? -33.77511 -21.04936 55.02560 1.000 27.48014 91 LEU C O 1
ATOM 13186 N N . GLN C 1 74 ? -34.46812 -19.17295 56.07861 1.000 27.25496 92 GLN C N 1
ATOM 13187 C CA . GLN C 1 74 ? -35.78111 -19.75318 56.38840 1.000 31.94635 92 GLN C CA 1
ATOM 13188 C C . GLN C 1 74 ? -36.60241 -19.97512 55.12372 1.000 33.54491 92 GLN C C 1
ATOM 13189 O O . GLN C 1 74 ? -37.44403 -20.88298 55.07640 1.000 32.59336 92 GLN C O 1
ATOM 13203 N N . GLN C 1 75 ? -36.34705 -19.20812 54.07464 1.000 27.40357 93 GLN C N 1
ATOM 13204 C CA . GLN C 1 75 ? -37.08265 -19.33769 52.82633 1.000 30.17641 93 GLN C CA 1
ATOM 13205 C C . GLN C 1 75 ? -36.54182 -20.40876 51.88543 1.000 32.00080 93 GLN C C 1
ATOM 13206 O O . GLN C 1 75 ? -37.21673 -20.73908 50.90428 1.000 34.76049 93 GLN C O 1
ATOM 13220 N N . ILE C 1 76 ? -35.34464 -20.93480 52.12844 1.000 30.61031 94 ILE C N 1
ATOM 13221 C CA . ILE C 1 76 ? -34.72243 -21.83945 51.17020 1.000 31.77547 94 ILE C CA 1
ATOM 13222 C C . ILE C 1 76 ? -35.47426 -23.16676 51.13217 1.000 35.45624 94 ILE C C 1
ATOM 13223 O O . ILE C 1 76 ? -35.75104 -23.76261 52.17843 1.000 37.38466 94 ILE C O 1
ATOM 13239 N N . GLU C 1 77 ? -35.76847 -23.64772 49.92917 1.000 36.10718 95 GLU C N 1
ATOM 13240 C CA . GLU C 1 77 ? -36.17917 -25.05671 49.73678 1.000 33.66742 95 GLU C CA 1
ATOM 13241 C C . GLU C 1 77 ? -34.89498 -25.87682 49.56863 1.000 33.58814 95 GLU C C 1
ATOM 13242 O O . GLU C 1 77 ? -34.25124 -25.88641 48.51391 1.000 30.85360 95 GLU C O 1
ATOM 13254 N N . LEU C 1 78 ? -34.49388 -26.54713 50.63567 1.000 33.81243 96 LEU C N 1
ATOM 13255 C CA . LEU C 1 78 ? -33.22363 -27.25134 50.63196 1.000 39.91891 96 LEU C CA 1
ATOM 13256 C C . LEU C 1 78 ? -33.15980 -28.33435 49.56010 1.000 40.70132 96 LEU C C 1
ATOM 13257 O O . LEU C 1 78 ? -32.08535 -28.54432 48.97298 1.000 38.67004 96 LEU C O 1
ATOM 13273 N N . ASP C 1 79 ? -34.29104 -29.00499 49.28053 1.000 40.09256 97 ASP C N 1
ATOM 13274 C CA . ASP C 1 79 ? -34.35833 -30.07298 48.27705 1.000 44.15967 97 ASP C CA 1
ATOM 13275 C C . ASP C 1 79 ? -34.30665 -29.54135 46.85132 1.000 44.51548 97 ASP C C 1
ATOM 13276 O O . ASP C 1 79 ? -34.07196 -30.31272 45.91858 1.000 39.03117 97 ASP C O 1
ATOM 13285 N N . LEU C 1 80 ? -34.52519 -28.24521 46.65581 1.000 38.59534 98 LEU C N 1
ATOM 13286 C CA . LEU C 1 80 ? -34.41404 -27.63396 45.33316 1.000 37.19714 98 LEU C CA 1
ATOM 13287 C C . LEU C 1 80 ? -32.94969 -27.26985 45.09217 1.000 39.92703 98 LEU C C 1
ATOM 13288 O O . LEU C 1 80 ? -32.39111 -26.41539 45.79504 1.000 38.72706 98 LEU C O 1
ATOM 13304 N N . LYS C 1 81 ? -32.33087 -27.90961 44.09202 1.000 36.23192 99 LYS C N 1
ATOM 13305 C CA . LYS C 1 81 ? -30.90179 -27.75226 43.81907 1.000 35.54485 99 LYS C CA 1
ATOM 13306 C C . LYS C 1 81 ? -30.71219 -26.63505 42.79631 1.000 39.60509 99 LYS C C 1
ATOM 13307 O O . LYS C 1 81 ? -30.33010 -26.84701 41.64807 1.000 34.31832 99 LYS C O 1
ATOM 13326 N N . ALA C 1 82 ? -30.99656 -25.41569 43.24386 1.000 36.44495 100 ALA C N 1
ATOM 13327 C CA . ALA C 1 82 ? -30.90825 -24.25167 42.37684 1.000 31.43382 100 ALA C CA 1
ATOM 13328 C C . ALA C 1 82 ? -30.70953 -23.04952 43.27163 1.000 30.41127 100 ALA C C 1
ATOM 13329 O O . ALA C 1 82 ? -30.99013 -23.09468 44.48091 1.000 27.61059 100 ALA C O 1
ATOM 13336 N N . THR C 1 83 ? -30.22046 -21.98214 42.65329 1.000 30.57549 101 THR C N 1
ATOM 13337 C CA . THR C 1 83 ? -29.97525 -20.70836 43.33890 1.000 28.37538 101 THR C CA 1
ATOM 13338 C C . THR C 1 83 ? -31.29323 -19.98769 43.59455 1.000 26.94640 101 THR C C 1
ATOM 13339 O O . THR C 1 83 ? -32.08079 -19.75861 42.66433 1.000 26.90492 101 THR C O 1
ATOM 13350 N N . GLN C 1 84 ? -31.53807 -19.65839 44.85665 1.000 24.07750 102 GLN C N 1
ATOM 13351 C CA . GLN C 1 84 ? -32.80765 -19.10620 45.29603 1.000 26.00168 102 GLN C CA 1
ATOM 13352 C C . GLN C 1 84 ? -32.71753 -17.69815 45.86041 1.000 23.22366 102 GLN C C 1
ATOM 13353 O O . GLN C 1 84 ? -33.75093 -17.00085 45.97864 1.000 23.74361 102 GLN C O 1
ATOM 13367 N N . ALA C 1 85 ? -31.52011 -17.23935 46.22312 1.000 24.86885 103 ALA C N 1
ATOM 13368 C CA . ALA C 1 85 ? -31.36011 -15.89323 46.77253 1.000 24.01575 103 ALA C CA 1
ATOM 13369 C C . ALA C 1 85 ? -30.01406 -15.34620 46.31900 1.000 23.69391 103 ALA C C 1
ATOM 13370 O O . ALA C 1 85 ? -29.03761 -16.09992 46.20367 1.000 22.66435 103 ALA C O 1
ATOM 13377 N N . LEU C 1 86 ? -29.97195 -14.03736 46.09366 1.000 22.32681 104 LEU C N 1
ATOM 13378 C CA . LEU C 1 86 ? -28.79152 -13.31943 45.62444 1.000 22.17887 104 LEU C CA 1
ATOM 13379 C C . LEU C 1 86 ? -28.59177 -12.10451 46.52060 1.000 24.44914 104 LEU C C 1
ATOM 13380 O O . LEU C 1 86 ? -29.50244 -11.28651 46.66154 1.000 22.57617 104 LEU C O 1
ATOM 13396 N N . VAL C 1 87 ? -27.41595 -11.99587 47.12817 1.000 22.98533 105 VAL C N 1
ATOM 13397 C CA . VAL C 1 87 ? -27.02219 -10.89452 47.99127 1.000 21.32491 105 VAL C CA 1
ATOM 13398 C C . VAL C 1 87 ? -25.86539 -10.16825 47.31486 1.000 21.02865 105 VAL C C 1
ATOM 13399 O O . VAL C 1 87 ? -24.88999 -10.80232 46.88323 1.000 20.74951 105 VAL C O 1
ATOM 13412 N N . LEU C 1 88 ? -25.96742 -8.84472 47.21709 1.000 20.15420 106 LEU C N 1
ATOM 13413 C CA . LEU C 1 88 ? -24.90280 -8.04365 46.65621 1.000 19.53223 106 LEU C CA 1
ATOM 13414 C C . LEU C 1 88 ? -24.33060 -7.14857 47.72572 1.000 21.18078 106 LEU C C 1
ATOM 13415 O O . LEU C 1 88 ? -25.06847 -6.57453 48.53171 1.000 22.64700 106 LEU C O 1
ATOM 13431 N N . ALA C 1 89 ? -23.03771 -7.01638 47.72675 1.000 19.39188 107 ALA C N 1
ATOM 13432 C CA . ALA C 1 89 ? -22.33627 -6.09288 48.59718 1.000 20.18568 107 ALA C CA 1
ATOM 13433 C C . ALA C 1 89 ? -21.33874 -5.27781 47.78719 1.000 19.24988 107 ALA C C 1
ATOM 13434 O O . ALA C 1 89 ? -20.96293 -5.66347 46.67284 1.000 20.86462 107 ALA C O 1
ATOM 13441 N N . PRO C 1 90 ? -20.91977 -4.08672 48.29399 1.000 23.84158 108 PRO C N 1
ATOM 13442 C CA . PRO C 1 90 ? -20.08286 -3.23007 47.45872 1.000 23.52813 108 PRO C CA 1
ATOM 13443 C C . PRO C 1 90 ? -18.61711 -3.60732 47.39047 1.000 23.47975 108 PRO C C 1
ATOM 13444 O O . PRO C 1 90 ? -17.93068 -3.13033 46.48171 1.000 20.26573 108 PRO C O 1
ATOM 13455 N N . THR C 1 91 ? -18.11518 -4.41641 48.31029 1.000 22.50402 109 THR C N 1
ATOM 13456 C CA . THR C 1 91 ? -16.70604 -4.78549 48.32776 1.000 23.30266 109 THR C CA 1
ATOM 13457 C C . THR C 1 91 ? -16.53425 -6.27913 48.46803 1.000 24.09461 109 THR C C 1
ATOM 13458 O O . THR C 1 91 ? -17.36070 -6.97705 49.05860 1.000 20.60736 109 THR C O 1
ATOM 13469 N N . ARG C 1 92 ? -15.39281 -6.76191 47.95602 1.000 21.35523 110 ARG C N 1
ATOM 13470 C CA . ARG C 1 92 ? -15.06239 -8.16990 48.04562 1.000 20.90967 110 ARG C CA 1
ATOM 13471 C C . ARG C 1 92 ? -14.91396 -8.61746 49.49263 1.000 20.61090 110 ARG C C 1
ATOM 13472 O O . ARG C 1 92 ? -15.38269 -9.71869 49.84531 1.000 23.97628 110 ARG C O 1
ATOM 13493 N N . GLU C 1 93 ? -14.25149 -7.78772 50.32697 1.000 21.62225 111 GLU C N 1
ATOM 13494 C CA . GLU C 1 93 ? -14.06724 -8.10542 51.73596 1.000 21.11911 111 GLU C CA 1
ATOM 13495 C C . GLU C 1 93 ? -15.40559 -8.24418 52.43801 1.000 22.63446 111 GLU C C 1
ATOM 13496 O O . GLU C 1 93 ? -15.58156 -9.14159 53.26111 1.000 21.92574 111 GLU C O 1
ATOM 13508 N N . LEU C 1 94 ? -16.37620 -7.36347 52.12719 1.000 21.27003 112 LEU C N 1
ATOM 13509 C CA . LEU C 1 94 ? -17.65297 -7.46336 52.82777 1.000 21.30019 112 LEU C CA 1
ATOM 13510 C C . LEU C 1 94 ? -18.43269 -8.67108 52.34688 1.000 20.42937 112 LEU C C 1
ATOM 13511 O O . LEU C 1 94 ? -18.99022 -9.41898 53.14274 1.000 20.79464 112 LEU C O 1
ATOM 13527 N N . ALA C 1 95 ? -18.43598 -8.90690 51.04389 1.000 20.77240 113 ALA C N 1
ATOM 13528 C CA . ALA C 1 95 ? -19.06454 -10.10276 50.52812 1.000 20.82881 113 ALA C CA 1
ATOM 13529 C C . ALA C 1 95 ? -18.49641 -11.39355 51.13001 1.000 24.34211 113 ALA C C 1
ATOM 13530 O O . ALA C 1 95 ? -19.27002 -12.31978 51.43302 1.000 22.40162 113 ALA C O 1
ATOM 13537 N N . GLN C 1 96 ? -17.17337 -11.48511 51.31014 1.000 22.54023 114 GLN C N 1
ATOM 13538 C CA . GLN C 1 96 ? -16.59977 -12.68785 51.92407 1.000 22.38586 114 GLN C CA 1
ATOM 13539 C C . GLN C 1 96 ? -17.05530 -12.82959 53.36179 1.000 25.14881 114 GLN C C 1
ATOM 13540 O O . GLN C 1 96 ? -17.34815 -13.93927 53.81883 1.000 23.13703 114 GLN C O 1
ATOM 13554 N N . GLN C 1 97 ? -17.08430 -11.70946 54.10948 1.000 22.35573 115 GLN C N 1
ATOM 13555 C CA . GLN C 1 97 ? -17.55186 -11.72648 55.49344 1.000 21.86697 115 GLN C CA 1
ATOM 13556 C C . GLN C 1 97 ? -19.00643 -12.20427 55.59289 1.000 22.74997 115 GLN C C 1
ATOM 13557 O O . GLN C 1 97 ? -19.34363 -13.02518 56.45207 1.000 22.14558 115 GLN C O 1
ATOM 13571 N N . ILE C 1 98 ? -19.89996 -11.61695 54.78532 1.000 21.27733 116 ILE C N 1
ATOM 13572 C CA . ILE C 1 98 ? -21.29713 -12.05319 54.74447 1.000 23.02826 116 ILE C CA 1
ATOM 13573 C C . ILE C 1 98 ? -21.39268 -13.55124 54.44238 1.000 22.19338 116 ILE C C 1
ATOM 13574 O O . ILE C 1 98 ? -22.18855 -14.26001 55.06358 1.000 23.19946 116 ILE C O 1
ATOM 13590 N N . GLN C 1 99 ? -20.67448 -14.02550 53.41546 1.000 22.71086 117 GLN C N 1
ATOM 13591 C CA . GLN C 1 99 ? -20.69492 -15.45530 53.06803 1.000 21.24339 117 GLN C CA 1
ATOM 13592 C C . GLN C 1 99 ? -20.42491 -16.32680 54.29496 1.000 27.26522 117 GLN C C 1
ATOM 13593 O O . GLN C 1 99 ? -21.07700 -17.34369 54.51161 1.000 24.30606 117 GLN C O 1
ATOM 13607 N N . LYS C 1 100 ? -19.41097 -15.95176 55.08082 1.000 23.51498 118 LYS C N 1
ATOM 13608 C CA . LYS C 1 100 ? -19.05196 -16.72930 56.26079 1.000 30.16875 118 LYS C CA 1
ATOM 13609 C C . LYS C 1 100 ? -20.16544 -16.73855 57.32046 1.000 28.88542 118 LYS C C 1
ATOM 13610 O O . LYS C 1 100 ? -20.41294 -17.78299 57.93956 1.000 25.40138 118 LYS C O 1
ATOM 13629 N N . VAL C 1 101 ? -20.84899 -15.59942 57.53473 1.000 27.66312 119 VAL C N 1
ATOM 13630 C CA . VAL C 1 101 ? -21.97262 -15.52977 58.47717 1.000 24.03992 119 VAL C CA 1
ATOM 13631 C C . VAL C 1 101 ? -23.10739 -16.42194 57.98923 1.000 20.69265 119 VAL C C 1
ATOM 13632 O O . VAL C 1 101 ? -23.74716 -17.12444 58.77957 1.000 23.38028 119 VAL C O 1
ATOM 13645 N N . VAL C 1 102 ? -23.41052 -16.38615 56.68435 1.000 22.02945 120 VAL C N 1
ATOM 13646 C CA . VAL C 1 102 ? -24.53543 -17.17760 56.18981 1.000 22.61671 120 VAL C CA 1
ATOM 13647 C C . VAL C 1 102 ? -24.20332 -18.64526 56.36096 1.000 24.25552 120 VAL C C 1
ATOM 13648 O O . VAL C 1 102 ? -25.04380 -19.43986 56.79412 1.000 26.61088 120 VAL C O 1
ATOM 13661 N N . MET C 1 103 ? -22.98119 -19.01540 55.99337 1.000 24.83838 121 MET C N 1
ATOM 13662 C CA . MET C 1 103 ? -22.57261 -20.40151 56.10309 1.000 23.35523 121 MET C CA 1
ATOM 13663 C C . MET C 1 103 ? -22.67200 -20.86820 57.55275 1.000 24.94671 121 MET C C 1
ATOM 13664 O O . MET C 1 103 ? -23.19252 -21.94695 57.83571 1.000 28.18853 121 MET C O 1
ATOM 13678 N N . ALA C 1 104 ? -22.16613 -20.08029 58.48728 1.000 24.03810 122 ALA C N 1
ATOM 13679 C CA . ALA C 1 104 ? -22.23613 -20.45833 59.89560 1.000 27.79528 122 ALA C CA 1
ATOM 13680 C C . ALA C 1 104 ? -23.67859 -20.58607 60.37537 1.000 28.64094 122 ALA C C 1
ATOM 13681 O O . ALA C 1 104 ? -24.01554 -21.53013 61.10132 1.000 27.17697 122 ALA C O 1
ATOM 13688 N N . LEU C 1 105 ? -24.54191 -19.61895 60.03704 1.000 24.40686 123 LEU C N 1
ATOM 13689 C CA . LEU C 1 105 ? -25.91309 -19.64626 60.55503 1.000 25.90023 123 LEU C CA 1
ATOM 13690 C C . LEU C 1 105 ? -26.70150 -20.82490 59.96554 1.000 24.65776 123 LEU C C 1
ATOM 13691 O O . LEU C 1 105 ? -27.65688 -21.31256 60.58644 1.000 29.06576 123 LEU C O 1
ATOM 13707 N N . GLY C 1 106 ? -26.35754 -21.24512 58.76614 1.000 23.01917 124 GLY C N 1
ATOM 13708 C CA . GLY C 1 106 ? -27.03597 -22.36103 58.11784 1.000 27.02488 124 GLY C CA 1
ATOM 13709 C C . GLY C 1 106 ? -26.27993 -23.67056 58.21418 1.000 26.73102 124 GLY C C 1
ATOM 13710 O O . GLY C 1 106 ? -26.57533 -24.60214 57.46946 1.000 29.34561 124 GLY C O 1
ATOM 13714 N N . ASP C 1 107 ? -25.31056 -23.73379 59.10819 1.000 24.29133 125 ASP C N 1
ATOM 13715 C CA . ASP C 1 107 ? -24.41225 -24.90743 59.21202 1.000 26.64024 125 ASP C CA 1
ATOM 13716 C C . ASP C 1 107 ? -25.17628 -26.21409 59.41996 1.000 32.23655 125 ASP C C 1
ATOM 13717 O O . ASP C 1 107 ? -24.93493 -27.22132 58.72458 1.000 28.93349 125 ASP C O 1
ATOM 13726 N N . TYR C 1 108 ? -26.14641 -26.20949 60.33363 1.000 29.57250 126 TYR C N 1
ATOM 13727 C CA . TYR C 1 108 ? -26.96182 -27.40948 60.58192 1.000 30.52036 126 TYR C CA 1
ATOM 13728 C C . TYR C 1 108 ? -27.98322 -27.68901 59.48335 1.000 32.68087 126 TYR C C 1
ATOM 13729 O O . TYR C 1 108 ? -28.54873 -28.79040 59.46036 1.000 29.88226 126 TYR C O 1
ATOM 13747 N N . MET C 1 109 ? -28.28995 -26.70163 58.59995 1.000 26.63114 127 MET C N 1
ATOM 13748 C CA . MET C 1 109 ? -29.26687 -26.87643 57.54366 1.000 31.90783 127 MET C CA 1
ATOM 13749 C C . MET C 1 109 ? -28.70248 -27.48891 56.28758 1.000 31.41730 127 MET C C 1
ATOM 13750 O O . MET C 1 109 ? -29.47309 -28.04661 55.49498 1.000 40.83924 127 MET C O 1
ATOM 13764 N N . GLY C 1 110 ? -27.40440 -27.38081 56.06715 1.000 33.93512 128 GLY C N 1
ATOM 13765 C CA . GLY C 1 110 ? -26.84333 -27.72109 54.78031 1.000 43.13146 128 GLY C CA 1
ATOM 13766 C C . GLY C 1 110 ? -27.18823 -26.80341 53.62931 1.000 49.43722 128 GLY C C 1
ATOM 13767 O O . GLY C 1 110 ? -27.09108 -27.22332 52.47419 1.000 48.61145 128 GLY C O 1
ATOM 13771 N N . ALA C 1 111 ? -27.60211 -25.55715 53.89397 1.000 42.41707 129 ALA C N 1
ATOM 13772 C CA . ALA C 1 111 ? -27.77272 -24.60946 52.79851 1.000 40.16312 129 ALA C CA 1
ATOM 13773 C C . ALA C 1 111 ? -26.40621 -24.30306 52.17441 1.000 32.70252 129 ALA C C 1
ATOM 13774 O O . ALA C 1 111 ? -25.42021 -24.05897 52.87588 1.000 37.27911 129 ALA C O 1
ATOM 13781 N N . SER C 1 112 ? -26.32281 -24.34956 50.85394 1.000 34.85909 130 SER C N 1
ATOM 13782 C CA . SER C 1 112 ? -25.05983 -24.03497 50.18025 1.000 34.23164 130 SER C CA 1
ATOM 13783 C C . SER C 1 112 ? -25.01803 -22.54098 49.92067 1.000 30.44229 130 SER C C 1
ATOM 13784 O O . SER C 1 112 ? -26.05766 -21.96825 49.55210 1.000 27.58928 130 SER C O 1
ATOM 13792 N N . CYS C 1 113 ? -23.86062 -21.90885 50.18404 1.000 31.76865 131 CYS C N 1
ATOM 13793 C CA . CYS C 1 113 ? -23.67877 -20.46076 50.00331 1.000 33.87825 131 CYS C CA 1
ATOM 13794 C C . CYS C 1 113 ? -22.29535 -20.21931 49.40338 1.000 34.50973 131 CYS C C 1
ATOM 13795 O O . CYS C 1 113 ? -21.26391 -20.57633 49.99642 1.000 34.49386 131 CYS C O 1
ATOM 13803 N N . HIS C 1 114 ? -22.29325 -19.58359 48.24230 1.000 27.74979 132 HIS C N 1
ATOM 13804 C CA . HIS C 1 114 ? -21.12935 -19.39769 47.39606 1.000 30.15643 132 HIS C CA 1
ATOM 13805 C C . HIS C 1 114 ? -20.84547 -17.92150 47.21875 1.000 30.93595 132 HIS C C 1
ATOM 13806 O O . HIS C 1 114 ? -21.76503 -17.13352 46.96602 1.000 30.18678 132 HIS C O 1
ATOM 13820 N N . ALA C 1 115 ? -19.58811 -17.53372 47.37900 1.000 27.50952 133 ALA C N 1
ATOM 13821 C CA . ALA C 1 115 ? -19.17597 -16.15718 47.14579 1.000 31.41009 133 ALA C CA 1
ATOM 13822 C C . ALA C 1 115 ? -18.84747 -15.96640 45.67548 1.000 29.73690 133 ALA C C 1
ATOM 13823 O O . ALA C 1 115 ? -18.00966 -16.67711 45.13377 1.000 33.63094 133 ALA C O 1
ATOM 13830 N N . CYS C 1 116 ? -19.47478 -14.98258 45.03906 1.000 26.83031 134 CYS C N 1
ATOM 13831 C CA . CYS C 1 116 ? -19.28686 -14.69240 43.61391 1.000 25.59780 134 CYS C CA 1
ATOM 13832 C C . CYS C 1 116 ? -18.66176 -13.29839 43.54154 1.000 26.99562 134 CYS C C 1
ATOM 13833 O O . CYS C 1 116 ? -19.34992 -12.27852 43.43528 1.000 27.72643 134 CYS C O 1
ATOM 13841 N N . ILE C 1 117 ? -17.34202 -13.26371 43.59993 1.000 24.73728 135 ILE C N 1
ATOM 13842 C CA . ILE C 1 117 ? -16.61972 -12.02197 43.79809 1.000 22.51683 135 ILE C CA 1
ATOM 13843 C C . ILE C 1 117 ? -15.43629 -11.92323 42.84507 1.000 27.01980 135 ILE C C 1
ATOM 13844 O O . ILE C 1 117 ? -14.85778 -12.92597 42.41580 1.000 26.45100 135 ILE C O 1
ATOM 13860 N N . GLY C 1 118 ? -15.05935 -10.69486 42.54136 1.000 25.51551 136 GLY C N 1
ATOM 13861 C CA . GLY C 1 118 ? -13.89499 -10.45957 41.71858 1.000 26.70690 136 GLY C CA 1
ATOM 13862 C C . GLY C 1 118 ? -12.63082 -10.80610 42.45287 1.000 26.75202 136 GLY C C 1
ATOM 13863 O O . GLY C 1 118 ? -12.60270 -10.95854 43.67246 1.000 25.66552 136 GLY C O 1
ATOM 13867 N N . GLY C 1 119 ? -11.55213 -10.89299 41.67230 1.000 30.99156 137 GLY C N 1
ATOM 13868 C CA . GLY C 1 119 ? -10.22994 -11.20629 42.16969 1.000 30.78560 137 GLY C CA 1
ATOM 13869 C C . GLY C 1 119 ? -10.02064 -12.65986 42.48647 1.000 32.30272 137 GLY C C 1
ATOM 13870 O O . GLY C 1 119 ? -8.99874 -13.00397 43.08928 1.000 38.53445 137 GLY C O 1
ATOM 13874 N N . THR C 1 120 ? -10.98109 -13.51481 42.16501 1.000 31.16222 138 THR C N 1
ATOM 13875 C CA . THR C 1 120 ? -10.87809 -14.95189 42.37165 1.000 33.19733 138 THR C CA 1
ATOM 13876 C C . THR C 1 120 ? -10.66274 -15.57137 41.00315 1.000 31.52007 138 THR C C 1
ATOM 13877 O O . THR C 1 120 ? -10.90355 -14.94535 39.96767 1.000 29.90287 138 THR C O 1
ATOM 13888 N N . ASN C 1 121 ? -10.17122 -16.81060 40.98554 1.000 36.38632 139 ASN C N 1
ATOM 13889 C CA . ASN C 1 121 ? -9.92435 -17.47117 39.70782 1.000 35.23138 139 ASN C CA 1
ATOM 13890 C C . ASN C 1 121 ? -11.22915 -17.82155 38.98817 1.000 33.74734 139 ASN C C 1
ATOM 13891 O O . ASN C 1 121 ? -12.01362 -18.64028 39.47203 1.000 36.30488 139 ASN C O 1
ATOM 13902 N N . VAL C 1 122 ? -11.42231 -17.25920 37.79061 1.000 34.74924 140 VAL C N 1
ATOM 13903 C CA . VAL C 1 122 ? -12.67812 -17.43015 37.06086 1.000 37.58652 140 VAL C CA 1
ATOM 13904 C C . VAL C 1 122 ? -12.87679 -18.88300 36.64248 1.000 39.70505 140 VAL C C 1
ATOM 13905 O O . VAL C 1 122 ? -13.98876 -19.42835 36.72476 1.000 36.62403 140 VAL C O 1
ATOM 13918 N N . ARG C 1 123 ? -11.82110 -19.53006 36.17073 1.000 39.99267 141 ARG C N 1
ATOM 13919 C CA . ARG C 1 123 ? -11.98889 -20.90528 35.70642 1.000 44.96096 141 ARG C CA 1
ATOM 13920 C C . ARG C 1 123 ? -12.39310 -21.81504 36.85903 1.000 36.31196 141 ARG C C 1
ATOM 13921 O O . ARG C 1 123 ? -13.26172 -22.68158 36.70217 1.000 39.45377 141 ARG C O 1
ATOM 13942 N N . ALA C 1 124 ? -11.80820 -21.60952 38.04245 1.000 36.33205 142 ALA C N 1
ATOM 13943 C CA . ALA C 1 124 ? -12.18066 -22.44847 39.17660 1.000 35.06907 142 ALA C CA 1
ATOM 13944 C C . ALA C 1 124 ? -13.62659 -22.20378 39.59133 1.000 40.25096 142 ALA C C 1
ATOM 13945 O O . ALA C 1 124 ? -14.34015 -23.15669 39.95072 1.000 36.33911 142 ALA C O 1
ATOM 13952 N N . GLU C 1 125 ? -14.09439 -20.93728 39.50894 1.000 35.16327 143 GLU C N 1
ATOM 13953 C CA . GLU C 1 125 ? -15.47960 -20.65673 39.88927 1.000 34.18796 143 GLU C CA 1
ATOM 13954 C C . GLU C 1 125 ? -16.44381 -21.30254 38.90995 1.000 33.28063 143 GLU C C 1
ATOM 13955 O O . GLU C 1 125 ? -17.41852 -21.93422 39.32768 1.000 38.11695 143 GLU C O 1
ATOM 13967 N N . VAL C 1 126 ? -16.17412 -21.18748 37.60693 1.000 36.70826 144 VAL C N 1
ATOM 13968 C CA . VAL C 1 126 ? -17.04225 -21.82302 36.61456 1.000 41.51606 144 VAL C CA 1
ATOM 13969 C C . VAL C 1 126 ? -17.12073 -23.33087 36.83685 1.000 44.69755 144 VAL C C 1
ATOM 13970 O O . VAL C 1 126 ? -18.19142 -23.93240 36.70849 1.000 45.34743 144 VAL C O 1
ATOM 13983 N N . GLN C 1 127 ? -15.99176 -23.96550 37.15557 1.000 40.44846 145 GLN C N 1
ATOM 13984 C CA . GLN C 1 127 ? -16.00032 -25.41012 37.37469 1.000 47.62219 145 GLN C CA 1
ATOM 13985 C C . GLN C 1 127 ? -16.83180 -25.77204 38.59665 1.000 48.36337 145 GLN C C 1
ATOM 13986 O O . GLN C 1 127 ? -17.54062 -26.78832 38.60299 1.000 47.33086 145 GLN C O 1
ATOM 14000 N N . LYS C 1 128 ? -16.73853 -24.96254 39.65600 1.000 44.37979 146 LYS C N 1
ATOM 14001 C CA . LYS C 1 128 ? -17.53585 -25.23803 40.84633 1.000 49.38950 146 LYS C CA 1
ATOM 14002 C C . LYS C 1 128 ? -19.01189 -25.06446 40.54058 1.000 48.34693 146 LYS C C 1
ATOM 14003 O O . LYS C 1 128 ? -19.84929 -25.84540 41.01460 1.000 48.97313 146 LYS C O 1
ATOM 14022 N N . LEU C 1 129 ? -19.33202 -24.05128 39.72956 1.000 46.82898 147 LEU C N 1
ATOM 14023 C CA . LEU C 1 129 ? -20.71228 -23.72132 39.41547 1.000 47.22820 147 LEU C CA 1
ATOM 14024 C C . LEU C 1 129 ? -21.31299 -24.77489 38.50140 1.000 55.80498 147 LEU C C 1
ATOM 14025 O O . LEU C 1 129 ? -22.47082 -25.17162 38.68547 1.000 61.59328 147 LEU C O 1
ATOM 14041 N N . GLN C 1 130 ? -20.53776 -25.24044 37.50696 1.000 57.76620 148 GLN C N 1
ATOM 14042 C CA . GLN C 1 130 ? -21.00141 -26.33262 36.64783 1.000 55.55646 148 GLN C CA 1
ATOM 14043 C C . GLN C 1 130 ? -21.34802 -27.56579 37.47573 1.000 51.85246 148 GLN C C 1
ATOM 14044 O O . GLN C 1 130 ? -22.30475 -28.27719 37.16059 1.000 56.76681 148 GLN C O 1
ATOM 14058 N N . MET C 1 131 ? -20.61544 -27.79678 38.57050 1.000 54.68450 149 MET C N 1
ATOM 14059 C CA . MET C 1 131 ? -20.85679 -28.96499 39.41403 1.000 59.35870 149 MET C CA 1
ATOM 14060 C C . MET C 1 131 ? -22.11074 -28.81733 40.28342 1.000 65.90644 149 MET C C 1
ATOM 14061 O O . MET C 1 131 ? -22.84978 -29.79445 40.46426 1.000 61.88413 149 MET C O 1
ATOM 14075 N N . GLU C 1 132 ? -22.35954 -27.62686 40.85608 1.000 59.52421 150 GLU C N 1
ATOM 14076 C CA . GLU C 1 132 ? -23.41516 -27.48293 41.86673 1.000 54.51592 150 GLU C CA 1
ATOM 14077 C C . GLU C 1 132 ? -23.89788 -26.04249 41.92596 1.000 46.96333 150 GLU C C 1
ATOM 14078 O O . GLU C 1 132 ? -23.10611 -25.15715 42.24959 1.000 43.30602 150 GLU C O 1
ATOM 14090 N N . ALA C 1 133 ? -25.19109 -25.82779 41.65270 1.000 39.14311 151 ALA C N 1
ATOM 14091 C CA . ALA C 1 133 ? -25.86788 -24.53583 41.78705 1.000 40.96781 151 ALA C CA 1
ATOM 14092 C C . ALA C 1 133 ? -26.10026 -24.18822 43.25698 1.000 38.42022 151 ALA C C 1
ATOM 14093 O O . ALA C 1 133 ? -26.97111 -24.79210 43.89800 1.000 38.75446 151 ALA C O 1
ATOM 14100 N N . PRO C 1 134 ? -25.38387 -23.22266 43.81609 1.000 30.79584 152 PRO C N 1
ATOM 14101 C CA . PRO C 1 134 ? -25.53483 -22.92736 45.24047 1.000 26.71033 152 PRO C CA 1
ATOM 14102 C C . PRO C 1 134 ? -26.92200 -22.34276 45.51559 1.000 26.68621 152 PRO C C 1
ATOM 14103 O O . PRO C 1 134 ? -27.47958 -21.60926 44.69999 1.000 27.61215 152 PRO C O 1
ATOM 14114 N N . HIS C 1 135 ? -27.43940 -22.63057 46.70178 1.000 24.15199 153 HIS C N 1
ATOM 14115 C CA . HIS C 1 135 ? -28.73389 -22.09843 47.10661 1.000 28.56903 153 HIS C CA 1
ATOM 14116 C C . HIS C 1 135 ? -28.70236 -20.56897 47.19961 1.000 24.69355 153 HIS C C 1
ATOM 14117 O O . HIS C 1 135 ? -29.68473 -19.88582 46.89859 1.000 23.31214 153 HIS C O 1
ATOM 14131 N N . ILE C 1 136 ? -27.60182 -20.02789 47.70993 1.000 25.35202 154 ILE C N 1
ATOM 14132 C CA . ILE C 1 136 ? -27.45009 -18.63102 48.05592 1.000 23.10634 154 ILE C CA 1
ATOM 14133 C C . ILE C 1 136 ? -26.14751 -18.14877 47.43170 1.000 26.23541 154 ILE C C 1
ATOM 14134 O O . ILE C 1 136 ? -25.08662 -18.75386 47.63623 1.000 25.43370 154 ILE C O 1
ATOM 14150 N N . ILE C 1 137 ? -26.21358 -17.06398 46.67294 1.000 23.03338 155 ILE C N 1
ATOM 14151 C CA . ILE C 1 137 ? -25.02151 -16.42353 46.14102 1.000 22.12030 155 ILE C CA 1
ATOM 14152 C C . ILE C 1 137 ? -24.82617 -15.11604 46.89713 1.000 22.16712 155 ILE C C 1
ATOM 14153 O O . ILE C 1 137 ? -25.76758 -14.30872 47.03613 1.000 22.46692 155 ILE C O 1
ATOM 14169 N N . VAL C 1 138 ? -23.63823 -14.92362 47.45353 1.000 23.74348 156 VAL C N 1
ATOM 14170 C CA . VAL C 1 138 ? -23.25132 -13.61916 47.99634 1.000 24.44251 156 VAL C CA 1
ATOM 14171 C C . VAL C 1 138 ? -22.15314 -13.10213 47.07692 1.000 24.46749 156 VAL C C 1
ATOM 14172 O O . VAL C 1 138 ? -21.15431 -13.80610 46.83216 1.000 24.26884 156 VAL C O 1
ATOM 14185 N N . GLY C 1 139 ? -22.29431 -11.87036 46.59495 1.000 21.34879 157 GLY C N 1
ATOM 14186 C CA . GLY C 1 139 ? -21.32752 -11.42873 45.60984 1.000 21.70179 157 GLY C CA 1
ATOM 14187 C C . GLY C 1 139 ? -21.20379 -9.94176 45.45649 1.000 23.47475 157 GLY C C 1
ATOM 14188 O O . GLY C 1 139 ? -21.95192 -9.16706 46.05205 1.000 21.04285 157 GLY C O 1
ATOM 14192 N N . THR C 1 140 ? -20.20186 -9.54905 44.62491 1.000 23.99099 158 THR C N 1
ATOM 14193 C CA . THR C 1 140 ? -19.99144 -8.17644 44.21285 1.000 21.27290 158 THR C CA 1
ATOM 14194 C C . THR C 1 140 ? -20.55042 -8.01835 42.80528 1.000 22.74953 158 THR C C 1
ATOM 14195 O O . THR C 1 140 ? -20.71797 -8.99910 42.09259 1.000 23.72562 158 THR C O 1
ATOM 14206 N N . PRO C 1 141 ? -20.92410 -6.81610 42.40293 1.000 21.80995 159 PRO C N 1
ATOM 14207 C CA . PRO C 1 141 ? -21.71118 -6.68846 41.15090 1.000 21.46533 159 PRO C CA 1
ATOM 14208 C C . PRO C 1 141 ? -20.99339 -7.10458 39.86113 1.000 23.47450 159 PRO C C 1
ATOM 14209 O O . PRO C 1 141 ? -21.62779 -7.74775 38.99950 1.000 20.98062 159 PRO C O 1
ATOM 14220 N N . GLY C 1 142 ? -19.72326 -6.74832 39.67098 1.000 21.66958 160 GLY C N 1
ATOM 14221 C CA . GLY C 1 142 ? -19.01938 -7.09697 38.45621 1.000 24.56728 160 GLY C CA 1
ATOM 14222 C C . GLY C 1 142 ? -19.02863 -8.59018 38.14510 1.000 23.96171 160 GLY C C 1
ATOM 14223 O O . GLY C 1 142 ? -19.41556 -8.99679 37.05769 1.000 26.05136 160 GLY C O 1
ATOM 14227 N N . ARG C 1 143 ? -18.66911 -9.42136 39.11827 1.000 22.41812 161 ARG C N 1
ATOM 14228 C CA . ARG C 1 143 ? -18.55604 -10.87093 38.88384 1.000 22.49538 161 ARG C CA 1
ATOM 14229 C C . ARG C 1 143 ? -19.92537 -11.51944 38.83157 1.000 23.98914 161 ARG C C 1
ATOM 14230 O O . ARG C 1 143 ? -20.14888 -12.48921 38.09143 1.000 27.52596 161 ARG C O 1
ATOM 14251 N N . VAL C 1 144 ? -20.89274 -10.96785 39.56330 1.000 26.34767 162 VAL C N 1
ATOM 14252 C CA . VAL C 1 144 ? -22.23114 -11.50563 39.47603 1.000 22.96897 162 VAL C CA 1
ATOM 14253 C C . VAL C 1 144 ? -22.80094 -11.26099 38.09157 1.000 25.92476 162 VAL C C 1
ATOM 14254 O O . VAL C 1 144 ? -23.36754 -12.17027 37.48120 1.000 26.37894 162 VAL C O 1
ATOM 14267 N N . PHE C 1 145 ? -22.65545 -10.04388 37.57656 1.000 23.38431 163 PHE C N 1
ATOM 14268 C CA . PHE C 1 145 ? -23.17338 -9.73244 36.24669 1.000 24.60741 163 PHE C CA 1
ATOM 14269 C C . PHE C 1 145 ? -22.51145 -10.65605 35.21119 1.000 29.33528 163 PHE C C 1
ATOM 14270 O O . PHE C 1 145 ? -23.19518 -11.23639 34.35879 1.000 26.57305 163 PHE C O 1
ATOM 14287 N N . ASP C 1 146 ? -21.19311 -10.85443 35.33671 1.000 28.89472 164 ASP C N 1
ATOM 14288 C CA . ASP C 1 146 ? -20.42531 -11.70262 34.42230 1.000 28.44787 164 ASP C CA 1
ATOM 14289 C C . ASP C 1 146 ? -20.97082 -13.11637 34.42115 1.000 30.34658 164 ASP C C 1
ATOM 14290 O O . ASP C 1 146 ? -21.26115 -13.69787 33.36445 1.000 32.92712 164 ASP C O 1
ATOM 14299 N N . MET C 1 147 ? -21.18252 -13.66696 35.59627 1.000 27.18122 165 MET C N 1
ATOM 14300 C CA . MET C 1 147 ? -21.62005 -15.06781 35.70079 1.000 28.58100 165 MET C CA 1
ATOM 14301 C C . MET C 1 147 ? -23.04797 -15.20956 35.21496 1.000 30.06502 165 MET C C 1
ATOM 14302 O O . MET C 1 147 ? -23.41501 -16.24412 34.62289 1.000 28.85060 165 MET C O 1
ATOM 14316 N N . LEU C 1 148 ? -23.85036 -14.16008 35.40246 1.000 28.77810 166 LEU C N 1
ATOM 14317 C CA . LEU C 1 148 ? -25.21029 -14.15113 34.88236 1.000 29.40353 166 LEU C CA 1
ATOM 14318 C C . LEU C 1 148 ? -25.20643 -14.08787 33.35858 1.000 31.17617 166 LEU C C 1
ATOM 14319 O O . LEU C 1 148 ? -25.94462 -14.82698 32.70231 1.000 31.29598 166 LEU C O 1
ATOM 14335 N N . ASN C 1 149 ? -24.37386 -13.21432 32.78514 1.000 27.90309 167 ASN C N 1
ATOM 14336 C CA . ASN C 1 149 ? -24.26812 -13.12058 31.32861 1.000 36.40730 167 ASN C CA 1
ATOM 14337 C C . ASN C 1 149 ? -23.83711 -14.45100 30.70571 1.000 34.10639 167 ASN C C 1
ATOM 14338 O O . ASN C 1 149 ? -24.36126 -14.84260 29.65935 1.000 37.47067 167 ASN C O 1
ATOM 14349 N N . ARG C 1 150 ? -22.82223 -15.10887 31.29299 1.000 30.63479 168 ARG C N 1
ATOM 14350 C CA . ARG C 1 150 ? -22.28453 -16.33448 30.72736 1.000 35.73788 168 ARG C CA 1
ATOM 14351 C C . ARG C 1 150 ? -23.17828 -17.52186 31.03083 1.000 36.70094 168 ARG C C 1
ATOM 14352 O O . ARG C 1 150 ? -22.88010 -18.63914 30.58828 1.000 37.65021 168 ARG C O 1
ATOM 14373 N N . ARG C 1 151 ? -24.25407 -17.31429 31.78575 1.000 30.45898 169 ARG C N 1
ATOM 14374 C CA . ARG C 1 151 ? -25.24919 -18.33768 32.10065 1.000 35.30870 169 ARG C CA 1
ATOM 14375 C C . ARG C 1 151 ? -24.73734 -19.39450 33.06828 1.000 36.14584 169 ARG C C 1
ATOM 14376 O O . ARG C 1 151 ? -25.30257 -20.48417 33.14662 1.000 37.10517 169 ARG C O 1
ATOM 14397 N N . TYR C 1 152 ? -23.67703 -19.09817 33.83464 1.000 31.63455 170 TYR C N 1
ATOM 14398 C CA . TYR C 1 152 ? -23.23014 -20.01842 34.86759 1.000 32.52482 170 TYR C CA 1
ATOM 14399 C C . TYR C 1 152 ? -24.00946 -19.84399 36.15862 1.000 34.35370 170 TYR C C 1
ATOM 14400 O O . TYR C 1 152 ? -24.03294 -20.75553 36.99408 1.000 34.42681 170 TYR C O 1
ATOM 14418 N N . LEU C 1 153 ? -24.59227 -18.67545 36.35812 1.000 30.25870 171 LEU C N 1
ATOM 14419 C CA . LEU C 1 153 ? -25.58630 -18.41811 37.38450 1.000 32.35713 171 LEU C CA 1
ATOM 14420 C C . LEU C 1 153 ? -26.92521 -18.26576 36.69747 1.000 31.48464 171 LEU C C 1
ATOM 14421 O O . LEU C 1 153 ? -27.03664 -17.48884 35.75119 1.000 36.61255 171 LEU C O 1
ATOM 14437 N N . SER C 1 154 ? -27.92298 -18.96911 37.18093 1.000 31.15348 172 SER C N 1
ATOM 14438 C CA . SER C 1 154 ? -29.27997 -18.88868 36.66536 1.000 30.15467 172 SER C CA 1
ATOM 14439 C C . SER C 1 154 ? -30.15288 -18.06250 37.59748 1.000 27.80837 172 SER C C 1
ATOM 14440 O O . SER C 1 154 ? -30.17431 -18.32431 38.80571 1.000 27.94505 172 SER C O 1
ATOM 14448 N N . PRO C 1 155 ? -30.92356 -17.11324 37.06745 1.000 29.23059 173 PRO C N 1
ATOM 14449 C CA . PRO C 1 155 ? -31.96409 -16.43156 37.85790 1.000 28.81786 173 PRO C CA 1
ATOM 14450 C C . PRO C 1 155 ? -33.31565 -17.13363 37.89629 1.000 29.25629 173 PRO C C 1
ATOM 14451 O O . PRO C 1 155 ? -34.25234 -16.58464 38.46440 1.000 28.62065 173 PRO C O 1
ATOM 14462 N N . LYS C 1 156 ? -33.44371 -18.33834 37.32580 1.000 29.78730 174 LYS C N 1
ATOM 14463 C CA . LYS C 1 156 ? -34.76660 -18.93472 37.15344 1.000 33.01477 174 LYS C CA 1
ATOM 14464 C C . LYS C 1 156 ? -35.49737 -19.09253 38.47168 1.000 27.83616 174 LYS C C 1
ATOM 14465 O O . LYS C 1 156 ? -36.69256 -18.83405 38.55901 1.000 32.05737 174 LYS C O 1
ATOM 14484 N N . TYR C 1 157 ? -34.78590 -19.46634 39.52425 1.000 28.22285 175 TYR C N 1
ATOM 14485 C CA . TYR C 1 157 ? -35.38546 -19.71898 40.82650 1.000 28.44290 175 TYR C CA 1
ATOM 14486 C C . TYR C 1 157 ? -35.01068 -18.68175 41.88140 1.000 28.18216 175 TYR C C 1
ATOM 14487 O O . TYR C 1 157 ? -35.25759 -18.90472 43.07100 1.000 26.07792 175 TYR C O 1
ATOM 14505 N N . ILE C 1 158 ? -34.45722 -17.54425 41.47833 1.000 27.79743 176 ILE C N 1
ATOM 14506 C CA . ILE C 1 158 ? -34.04549 -16.52402 42.44175 1.000 27.66237 176 ILE C CA 1
ATOM 14507 C C . ILE C 1 158 ? -35.29988 -15.76046 42.85502 1.000 24.31071 176 ILE C C 1
ATOM 14508 O O . ILE C 1 158 ? -35.89409 -15.02656 42.05596 1.000 29.30463 176 ILE C O 1
ATOM 14524 N N . LYS C 1 159 ? -35.72093 -15.95996 44.10257 1.000 24.56011 177 LYS C N 1
ATOM 14525 C CA . LYS C 1 159 ? -36.89352 -15.30262 44.64323 1.000 27.18884 177 LYS C CA 1
ATOM 14526 C C . LYS C 1 159 ? -36.56968 -14.17776 45.60770 1.000 31.20300 177 LYS C C 1
ATOM 14527 O O . LYS C 1 159 ? -37.48655 -13.44797 46.01862 1.000 27.92605 177 LYS C O 1
ATOM 14546 N N A MET C 1 160 ? -35.30031 -13.99628 45.95578 0.500 27.42762 178 MET C N 1
ATOM 14547 N N B MET C 1 160 ? -35.31085 -14.02767 46.00972 0.500 27.43206 178 MET C N 1
ATOM 14548 C CA A MET C 1 160 ? -34.90369 -13.00347 46.94491 0.500 26.07313 178 MET C CA 1
ATOM 14549 C CA B MET C 1 160 ? -34.92661 -12.97368 46.93780 0.500 25.77208 178 MET C CA 1
ATOM 14550 C C A MET C 1 160 ? -33.65225 -12.30298 46.43853 0.500 24.60357 178 MET C C 1
ATOM 14551 C C B MET C 1 160 ? -33.67217 -12.29633 46.41153 0.500 24.62565 178 MET C C 1
ATOM 14552 O O A MET C 1 160 ? -32.68995 -12.97280 46.04891 0.500 25.26934 178 MET C O 1
ATOM 14553 O O B MET C 1 160 ? -32.72561 -12.97591 45.99595 0.500 25.24926 178 MET C O 1
ATOM 14580 N N . PHE C 1 161 ? -33.68889 -10.96328 46.41618 1.000 26.34038 179 PHE C N 1
ATOM 14581 C CA . PHE C 1 161 ? -32.58333 -10.11437 45.98158 1.000 27.01962 179 PHE C CA 1
ATOM 14582 C C . PHE C 1 161 ? -32.31082 -9.13255 47.10853 1.000 24.07875 179 PHE C C 1
ATOM 14583 O O . PHE C 1 161 ? -33.20172 -8.36200 47.50288 1.000 21.95029 179 PHE C O 1
ATOM 14601 N N . VAL C 1 162 ? -31.09578 -9.17302 47.67091 1.000 22.08421 180 VAL C N 1
ATOM 14602 C CA . VAL C 1 162 ? -30.77422 -8.36304 48.83040 1.000 21.22137 180 VAL C CA 1
ATOM 14603 C C . VAL C 1 162 ? -29.62074 -7.44636 48.46698 1.000 20.34479 180 VAL C C 1
ATOM 14604 O O . VAL C 1 162 ? -28.60928 -7.89714 47.90054 1.000 20.21678 180 VAL C O 1
ATOM 14617 N N . LEU C 1 163 ? -29.78697 -6.18812 48.76947 1.000 19.18262 181 LEU C N 1
ATOM 14618 C CA . LEU C 1 163 ? -28.73435 -5.18833 48.64692 1.000 22.45716 181 LEU C CA 1
ATOM 14619 C C . LEU C 1 163 ? -28.30585 -4.80635 50.05419 1.000 22.45787 181 LEU C C 1
ATOM 14620 O O . LEU C 1 163 ? -29.05065 -4.12002 50.79070 1.000 22.80925 181 LEU C O 1
ATOM 14636 N N . ASP C 1 164 ? -27.09686 -5.23046 50.43517 1.000 21.17895 182 ASP C N 1
ATOM 14637 C CA . ASP C 1 164 ? -26.52471 -4.68781 51.65424 1.000 23.14225 182 ASP C CA 1
ATOM 14638 C C . ASP C 1 164 ? -25.84578 -3.39360 51.26531 1.000 20.63967 182 ASP C C 1
ATOM 14639 O O . ASP C 1 164 ? -25.44859 -3.19646 50.10708 1.000 22.24358 182 ASP C O 1
ATOM 14648 N N . GLU C 1 165 ? -25.66200 -2.53575 52.25406 1.000 20.67384 183 GLU C N 1
ATOM 14649 C CA . GLU C 1 165 ? -25.10646 -1.17126 52.03762 1.000 23.76624 183 GLU C CA 1
ATOM 14650 C C . GLU C 1 165 ? -25.85452 -0.48961 50.91174 1.000 23.09664 183 GLU C C 1
ATOM 14651 O O . GLU C 1 165 ? -25.28775 0.01092 49.93608 1.000 20.26019 183 GLU C O 1
ATOM 14663 N N . ALA C 1 166 ? -27.19098 -0.52923 51.04244 1.000 22.26530 184 ALA C N 1
ATOM 14664 C CA . ALA C 1 166 ? -28.05890 -0.34413 49.87775 1.000 20.72966 184 ALA C CA 1
ATOM 14665 C C . ALA C 1 166 ? -27.96739 1.08376 49.35556 1.000 20.94980 184 ALA C C 1
ATOM 14666 O O . ALA C 1 166 ? -28.04963 1.27538 48.14282 1.000 21.03870 184 ALA C O 1
ATOM 14673 N N . ASP C 1 167 ? -27.65330 2.05011 50.21826 1.000 20.00639 185 ASP C N 1
ATOM 14674 C CA . ASP C 1 167 ? -27.48425 3.42647 49.72825 1.000 23.62038 185 ASP C CA 1
ATOM 14675 C C . ASP C 1 167 ? -26.20861 3.57453 48.90783 1.000 24.41976 185 ASP C C 1
ATOM 14676 O O . ASP C 1 167 ? -26.21185 4.27585 47.88634 1.000 27.04179 185 ASP C O 1
ATOM 14685 N N . GLU C 1 168 ? -25.15644 2.82750 49.24335 1.000 21.55152 186 GLU C N 1
ATOM 14686 C CA . GLU C 1 168 ? -23.98083 2.83644 48.38083 1.000 25.75386 186 GLU C CA 1
ATOM 14687 C C . GLU C 1 168 ? -24.26937 2.08603 47.07771 1.000 25.48054 186 GLU C C 1
ATOM 14688 O O . GLU C 1 168 ? -23.84046 2.52925 46.00090 1.000 27.00436 186 GLU C O 1
ATOM 14700 N N . MET C 1 169 ? -25.07686 1.01019 47.13209 1.000 24.15798 187 MET C N 1
ATOM 14701 C CA . MET C 1 169 ? -25.35776 0.25163 45.91659 1.000 23.16015 187 MET C CA 1
ATOM 14702 C C . MET C 1 169 ? -26.25891 0.99128 44.95600 1.000 24.15358 187 MET C C 1
ATOM 14703 O O . MET C 1 169 ? -26.31732 0.63339 43.78380 1.000 26.17708 187 MET C O 1
ATOM 14717 N N . LEU C 1 170 ? -26.96817 2.00863 45.42334 1.000 25.50818 188 LEU C N 1
ATOM 14718 C CA . LEU C 1 170 ? -27.88088 2.81261 44.59576 1.000 25.45969 188 LEU C CA 1
ATOM 14719 C C . LEU C 1 170 ? -27.30383 4.20193 44.34390 1.000 30.42769 188 LEU C C 1
ATOM 14720 O O . LEU C 1 170 ? -28.00658 5.08936 43.85115 1.000 33.71805 188 LEU C O 1
ATOM 14736 N N . SER C 1 171 ? -26.02097 4.37990 44.62034 1.000 32.83331 189 SER C N 1
ATOM 14737 C CA . SER C 1 171 ? -25.22306 5.58242 44.41206 1.000 37.70197 189 SER C CA 1
ATOM 14738 C C . SER C 1 171 ? -24.66275 5.60412 43.00076 1.000 36.34902 189 SER C C 1
ATOM 14739 O O . SER C 1 171 ? -24.45588 4.56954 42.39071 1.000 36.00758 189 SER C O 1
ATOM 14747 N N . ARG C 1 172 ? -24.34871 6.80905 42.52470 1.000 34.63473 190 ARG C N 1
ATOM 14748 C CA . ARG C 1 172 ? -23.83624 7.07723 41.18278 1.000 37.29133 190 ARG C CA 1
ATOM 14749 C C . ARG C 1 172 ? -23.08902 5.90790 40.56127 1.000 40.59952 190 ARG C C 1
ATOM 14750 O O . ARG C 1 172 ? -23.57544 5.33497 39.59253 1.000 40.55258 190 ARG C O 1
ATOM 14771 N N . GLY C 1 173 ? -21.95538 5.49976 41.12830 1.000 37.37502 191 GLY C N 1
ATOM 14772 C CA . GLY C 1 173 ? -21.11046 4.50406 40.48979 1.000 38.71249 191 GLY C CA 1
ATOM 14773 C C . GLY C 1 173 ? -21.62070 3.07260 40.53240 1.000 34.70379 191 GLY C C 1
ATOM 14774 O O . GLY C 1 173 ? -21.12850 2.24212 39.76414 1.000 33.60603 191 GLY C O 1
ATOM 14778 N N . PHE C 1 174 ? -22.58639 2.76289 41.38753 1.000 29.16633 192 PHE C N 1
ATOM 14779 C CA . PHE C 1 174 ? -23.12096 1.39469 41.49067 1.000 23.98462 192 PHE C CA 1
ATOM 14780 C C . PHE C 1 174 ? -24.53742 1.24682 40.95641 1.000 27.65795 192 PHE C C 1
ATOM 14781 O O . PHE C 1 174 ? -24.91836 0.13899 40.56260 1.000 23.82193 192 PHE C O 1
ATOM 14798 N N . LYS C 1 175 ? -25.33507 2.33932 40.93625 1.000 25.69916 193 LYS C N 1
ATOM 14799 C CA . LYS C 1 175 ? -26.76215 2.19181 40.60399 1.000 26.32558 193 LYS C CA 1
ATOM 14800 C C . LYS C 1 175 ? -26.98946 1.51402 39.24614 1.000 24.94568 193 LYS C C 1
ATOM 14801 O O . LYS C 1 175 ? -27.89624 0.67670 39.10752 1.000 26.23625 193 LYS C O 1
ATOM 14820 N N . ASP C 1 176 ? -26.16405 1.83139 38.23509 1.000 26.02135 194 ASP C N 1
ATOM 14821 C CA . ASP C 1 176 ? -26.35883 1.20431 36.92582 1.000 29.71511 194 ASP C CA 1
ATOM 14822 C C . ASP C 1 176 ? -25.92827 -0.25952 36.93247 1.000 28.61936 194 ASP C C 1
ATOM 14823 O O . ASP C 1 176 ? -26.47299 -1.07102 36.16466 1.000 26.38123 194 ASP C O 1
ATOM 14832 N N . GLN C 1 177 ? -24.94617 -0.61283 37.78318 1.000 25.01428 195 GLN C N 1
ATOM 14833 C CA . GLN C 1 177 ? -24.54782 -2.01706 37.91945 1.000 27.30338 195 GLN C CA 1
ATOM 14834 C C . GLN C 1 177 ? -25.69131 -2.83392 38.51778 1.000 24.33387 195 GLN C C 1
ATOM 14835 O O . GLN C 1 177 ? -26.01850 -3.92161 38.01147 1.000 24.88815 195 GLN C O 1
ATOM 14849 N N . ILE C 1 178 ? -26.36443 -2.26689 39.53048 1.000 23.59143 196 ILE C N 1
ATOM 14850 C CA . ILE C 1 178 ? -27.47562 -2.93743 40.18706 1.000 26.71737 196 ILE C CA 1
ATOM 14851 C C . ILE C 1 178 ? -28.65832 -3.05998 39.23543 1.000 26.89004 196 ILE C C 1
ATOM 14852 O O . ILE C 1 178 ? -29.31124 -4.11217 39.14158 1.000 27.62123 196 ILE C O 1
ATOM 14868 N N . TYR C 1 179 ? -28.90727 -2.00835 38.46840 1.000 25.10402 197 TYR C N 1
ATOM 14869 C CA . TYR C 1 179 ? -29.97598 -2.05454 37.47271 1.000 28.61582 197 TYR C CA 1
ATOM 14870 C C . TYR C 1 179 ? -29.73018 -3.15974 36.46124 1.000 27.55517 197 TYR C C 1
ATOM 14871 O O . TYR C 1 179 ? -30.63653 -3.91359 36.11742 1.000 30.26889 197 TYR C O 1
ATOM 14889 N N . ASP C 1 180 ? -28.50683 -3.26609 35.96687 1.000 29.41705 198 ASP C N 1
ATOM 14890 C CA . ASP C 1 180 ? -28.20736 -4.25669 34.94111 1.000 28.35264 198 ASP C CA 1
ATOM 14891 C C . ASP C 1 180 ? -28.43642 -5.67867 35.44911 1.000 29.33567 198 ASP C C 1
ATOM 14892 O O . ASP C 1 180 ? -28.95140 -6.51957 34.71610 1.000 27.72475 198 ASP C O 1
ATOM 14901 N N . ILE C 1 181 ? -28.06910 -5.95272 36.71196 1.000 27.17634 199 ILE C N 1
ATOM 14902 C CA . ILE C 1 181 ? -28.30890 -7.25062 37.33551 1.000 24.99610 199 ILE C CA 1
ATOM 14903 C C . ILE C 1 181 ? -29.80421 -7.46543 37.57886 1.000 29.24323 199 ILE C C 1
ATOM 14904 O O . ILE C 1 181 ? -30.35224 -8.54575 37.29163 1.000 28.14387 199 ILE C O 1
ATOM 14920 N N . PHE C 1 182 ? -30.47634 -6.46193 38.14459 1.000 28.58706 200 PHE C N 1
ATOM 14921 C CA . PHE C 1 182 ? -31.89435 -6.58180 38.46853 1.000 24.44273 200 PHE C CA 1
ATOM 14922 C C . PHE C 1 182 ? -32.70489 -6.92780 37.23036 1.000 24.28149 200 PHE C C 1
ATOM 14923 O O . PHE C 1 182 ? -33.66086 -7.72175 37.29713 1.000 29.62640 200 PHE C O 1
ATOM 14940 N N . GLN C 1 183 ? -32.33049 -6.37240 36.09021 1.000 26.38818 201 GLN C N 1
ATOM 14941 C CA . GLN C 1 183 ? -33.11089 -6.63773 34.87002 1.000 28.62370 201 GLN C CA 1
ATOM 14942 C C . GLN C 1 183 ? -33.07088 -8.11088 34.46900 1.000 30.39921 201 GLN C C 1
ATOM 14943 O O . GLN C 1 183 ? -33.93601 -8.56417 33.69947 1.000 32.33498 201 GLN C O 1
ATOM 14957 N N . LYS C 1 184 ? -32.09436 -8.86493 34.94802 1.000 29.14156 202 LYS C N 1
ATOM 14958 C CA . LYS C 1 184 ? -31.99653 -10.29378 34.64982 1.000 28.62139 202 LYS C CA 1
ATOM 14959 C C . LYS C 1 184 ? -32.89544 -11.16112 35.51902 1.000 28.26116 202 LYS C C 1
ATOM 14960 O O . LYS C 1 184 ? -33.06524 -12.36696 35.21431 1.000 33.19324 202 LYS C O 1
ATOM 14979 N N . LEU C 1 185 ? -33.43228 -10.62478 36.59750 1.000 27.20458 203 LEU C N 1
ATOM 14980 C CA . LEU C 1 185 ? -34.24024 -11.36706 37.55079 1.000 28.15994 203 LEU C CA 1
ATOM 14981 C C . LEU C 1 185 ? -35.72053 -11.38336 37.16970 1.000 29.11454 203 LEU C C 1
ATOM 14982 O O . LEU C 1 185 ? -36.21001 -10.53633 36.43554 1.000 31.24232 203 LEU C O 1
ATOM 14998 N N . ASN C 1 186 ? -36.42068 -12.36897 37.71087 1.000 29.81466 204 ASN C N 1
ATOM 14999 C CA . ASN C 1 186 ? -37.86456 -12.50578 37.52964 1.000 33.61943 204 ASN C CA 1
ATOM 15000 C C . ASN C 1 186 ? -38.61170 -11.29192 38.08260 1.000 35.45094 204 ASN C C 1
ATOM 15001 O O . ASN C 1 186 ? -38.19838 -10.64864 39.04931 1.000 33.79077 204 ASN C O 1
ATOM 15012 N N . SER C 1 187 ? -39.74685 -10.97186 37.46098 1.000 37.37136 205 SER C N 1
ATOM 15013 C CA . SER C 1 187 ? -40.54244 -9.85008 37.94016 1.000 39.41058 205 SER C CA 1
ATOM 15014 C C . SER C 1 187 ? -41.10508 -10.06985 39.34639 1.000 35.92731 205 SER C C 1
ATOM 15015 O O . SER C 1 187 ? -41.40183 -9.09129 40.03355 1.000 40.09476 205 SER C O 1
ATOM 15023 N N . ASN C 1 188 ? -41.25716 -11.29812 39.81600 1.000 34.77508 206 ASN C N 1
ATOM 15024 C CA . ASN C 1 188 ? -41.85231 -11.47988 41.14075 1.000 44.38731 206 ASN C CA 1
ATOM 15025 C C . ASN C 1 188 ? -40.82831 -11.47411 42.28701 1.000 41.39731 206 ASN C C 1
ATOM 15026 O O . ASN C 1 188 ? -41.19648 -11.73506 43.44214 1.000 36.23261 206 ASN C O 1
ATOM 15037 N N . THR C 1 189 ? -39.57138 -11.12113 42.01052 1.000 34.94645 207 THR C N 1
ATOM 15038 C CA . THR C 1 189 ? -38.51481 -11.26857 43.00936 1.000 32.15914 207 THR C CA 1
ATOM 15039 C C . THR C 1 189 ? -38.67419 -10.28008 44.16693 1.000 29.64803 207 THR C C 1
ATOM 15040 O O . THR C 1 189 ? -38.84855 -9.08442 43.95090 1.000 32.22285 207 THR C O 1
ATOM 15051 N N . GLN C 1 190 ? -38.56627 -10.79093 45.39944 1.000 25.80975 208 GLN C N 1
ATOM 15052 C CA . GLN C 1 190 ? -38.56849 -9.97056 46.60254 1.000 26.89639 208 GLN C CA 1
ATOM 15053 C C . GLN C 1 190 ? -37.25552 -9.19615 46.73366 1.000 25.43398 208 GLN C C 1
ATOM 15054 O O . GLN C 1 190 ? -36.17417 -9.72821 46.47491 1.000 28.48346 208 GLN C O 1
ATOM 15068 N N . VAL C 1 191 ? -37.35821 -7.93493 47.09262 1.000 25.11784 209 VAL C N 1
ATOM 15069 C CA . VAL C 1 191 ? -36.19883 -7.05772 47.26279 1.000 24.46424 209 VAL C CA 1
ATOM 15070 C C . VAL C 1 191 ? -36.13160 -6.57829 48.69520 1.000 24.71289 209 VAL C C 1
ATOM 15071 O O . VAL C 1 191 ? -37.12005 -6.04914 49.23997 1.000 21.66464 209 VAL C O 1
ATOM 15084 N N . VAL C 1 192 ? -34.94679 -6.69798 49.29181 1.000 21.25954 210 VAL C N 1
ATOM 15085 C CA . VAL C 1 192 ? -34.67532 -6.31074 50.65790 1.000 21.08198 210 VAL C CA 1
ATOM 15086 C C . VAL C 1 192 ? -33.41160 -5.45949 50.62894 1.000 21.57521 210 VAL C C 1
ATOM 15087 O O . VAL C 1 192 ? -32.40697 -5.85547 50.01866 1.000 19.85722 210 VAL C O 1
ATOM 15100 N N . LEU C 1 193 ? -33.49839 -4.27618 51.20828 1.000 21.38672 211 LEU C N 1
ATOM 15101 C CA . LEU C 1 193 ? -32.43456 -3.29611 51.25211 1.000 20.51997 211 LEU C CA 1
ATOM 15102 C C . LEU C 1 193 ? -32.05354 -3.04782 52.69800 1.000 23.85716 211 LEU C C 1
ATOM 15103 O O . LEU C 1 193 ? -32.91877 -2.80570 53.54021 1.000 23.42586 211 LEU C O 1
ATOM 15119 N N . LEU C 1 194 ? -30.76985 -3.02742 52.97887 1.000 21.12160 212 LEU C N 1
ATOM 15120 C CA . LEU C 1 194 ? -30.32106 -2.74324 54.33146 1.000 20.34136 212 LEU C CA 1
ATOM 15121 C C . LEU C 1 194 ? -29.14582 -1.78515 54.32343 1.000 23.98281 212 LEU C C 1
ATOM 15122 O O . LEU C 1 194 ? -28.22425 -1.93976 53.50723 1.000 21.08286 212 LEU C O 1
ATOM 15138 N N . SER C 1 195 ? -29.17534 -0.84895 55.27144 1.000 22.84304 213 SER C N 1
ATOM 15139 C CA . SER C 1 195 ? -28.05863 0.05795 55.53533 1.000 19.88858 213 SER C CA 1
ATOM 15140 C C . SER C 1 195 ? -28.27450 0.82169 56.82823 1.000 24.11771 213 SER C C 1
ATOM 15141 O O . SER C 1 195 ? -29.40171 0.99384 57.32296 1.000 22.93930 213 SER C O 1
ATOM 15149 N N . ALA C 1 196 ? -27.16607 1.34398 57.32611 1.000 20.69075 214 ALA C N 1
ATOM 15150 C CA . ALA C 1 196 ? -27.21869 2.29619 58.40742 1.000 20.84120 214 ALA C CA 1
ATOM 15151 C C . ALA C 1 196 ? -27.69950 3.66861 57.93503 1.000 23.20932 214 ALA C C 1
ATOM 15152 O O . ALA C 1 196 ? -28.26022 4.42357 58.74047 1.000 24.22811 214 ALA C O 1
ATOM 15159 N N . THR C 1 197 ? -27.48363 4.00191 56.65942 1.000 22.60749 215 THR C N 1
ATOM 15160 C CA . THR C 1 197 ? -27.81078 5.30097 56.08379 1.000 22.70221 215 THR C CA 1
ATOM 15161 C C . THR C 1 197 ? -28.74525 5.08679 54.90124 1.000 27.79021 215 THR C C 1
ATOM 15162 O O . THR C 1 197 ? -28.56595 4.18976 54.07770 1.000 24.63928 215 THR C O 1
ATOM 15173 N N . MET C 1 198 ? -29.78891 5.90537 54.83716 1.000 22.61085 216 MET C N 1
ATOM 15174 C CA . MET C 1 198 ? -30.76437 5.82060 53.75696 1.000 22.86669 216 MET C CA 1
ATOM 15175 C C . MET C 1 198 ? -31.25291 7.22997 53.48296 1.000 24.38771 216 MET C C 1
ATOM 15176 O O . MET C 1 198 ? -32.27803 7.65544 54.00110 1.000 26.72507 216 MET C O 1
ATOM 15190 N N . PRO C 1 199 ? -30.53180 7.97980 52.65850 1.000 24.21214 217 PRO C N 1
ATOM 15191 C CA . PRO C 1 199 ? -30.95041 9.34342 52.32933 1.000 28.53679 217 PRO C CA 1
ATOM 15192 C C . PRO C 1 199 ? -32.22427 9.39323 51.50977 1.000 30.15624 217 PRO C C 1
ATOM 15193 O O . PRO C 1 199 ? -32.57904 8.47978 50.78309 1.000 26.29763 217 PRO C O 1
ATOM 15204 N N . SER C 1 200 ? -32.89035 10.55956 51.57056 1.000 29.04962 218 SER C N 1
ATOM 15205 C CA . SER C 1 200 ? -34.13080 10.70258 50.84284 1.000 26.11116 218 SER C CA 1
ATOM 15206 C C . SER C 1 200 ? -33.96996 10.53709 49.33233 1.000 26.37257 218 SER C C 1
ATOM 15207 O O . SER C 1 200 ? -34.90082 10.08487 48.66849 1.000 31.56876 218 SER C O 1
ATOM 15215 N N . ASP C 1 201 ? -32.83256 10.92280 48.74831 1.000 29.44400 219 ASP C N 1
ATOM 15216 C CA . ASP C 1 201 ? -32.64750 10.70751 47.31526 1.000 34.94395 219 ASP C CA 1
ATOM 15217 C C . ASP C 1 201 ? -32.58712 9.21492 46.97361 1.000 33.58290 219 ASP C C 1
ATOM 15218 O O . ASP C 1 201 ? -33.07856 8.80229 45.92825 1.000 32.44254 219 ASP C O 1
ATOM 15227 N N . VAL C 1 202 ? -32.00181 8.39650 47.83842 1.000 31.30539 220 VAL C N 1
ATOM 15228 C CA . VAL C 1 202 ? -31.99755 6.94921 47.61608 1.000 30.92338 220 VAL C CA 1
ATOM 15229 C C . VAL C 1 202 ? -33.38717 6.37592 47.81370 1.000 28.76000 220 VAL C C 1
ATOM 15230 O O . VAL C 1 202 ? -33.83619 5.54035 47.03106 1.000 33.79093 220 VAL C O 1
ATOM 15243 N N . LEU C 1 203 ? -34.09029 6.79701 48.86375 1.000 27.76406 221 LEU C N 1
ATOM 15244 C CA . LEU C 1 203 ? -35.43285 6.28690 49.08052 1.000 31.83154 221 LEU C CA 1
ATOM 15245 C C . LEU C 1 203 ? -36.32966 6.57249 47.88116 1.000 33.74983 221 LEU C C 1
ATOM 15246 O O . LEU C 1 203 ? -37.21462 5.76955 47.57485 1.000 29.04609 221 LEU C O 1
ATOM 15262 N N . GLU C 1 204 ? -36.12755 7.70729 47.19090 1.000 33.72907 222 GLU C N 1
ATOM 15263 C CA . GLU C 1 204 ? -36.94611 7.95726 45.99666 1.000 39.43365 222 GLU C CA 1
ATOM 15264 C C . GLU C 1 204 ? -36.58440 6.98954 44.87070 1.000 36.26056 222 GLU C C 1
ATOM 15265 O O . GLU C 1 204 ? -37.45038 6.60114 44.08164 1.000 34.28439 222 GLU C O 1
ATOM 15277 N N . VAL C 1 205 ? -35.32624 6.57184 44.78254 1.000 35.14242 223 VAL C N 1
ATOM 15278 C CA . VAL C 1 205 ? -34.96070 5.61843 43.74629 1.000 35.26727 223 VAL C CA 1
ATOM 15279 C C . VAL C 1 205 ? -35.62097 4.25914 43.97513 1.000 34.81968 223 VAL C C 1
ATOM 15280 O O . VAL C 1 205 ? -35.98533 3.57501 43.01093 1.000 35.98317 223 VAL C O 1
ATOM 15293 N N . THR C 1 206 ? -35.83300 3.86722 45.22961 1.000 32.33796 224 THR C N 1
ATOM 15294 C CA . THR C 1 206 ? -36.40693 2.56287 45.53389 1.000 32.65655 224 THR C CA 1
ATOM 15295 C C . THR C 1 206 ? -37.85051 2.45958 45.06907 1.000 35.41418 224 THR C C 1
ATOM 15296 O O . THR C 1 206 ? -38.36544 1.34189 44.90344 1.000 34.14248 224 THR C O 1
ATOM 15307 N N . LYS C 1 207 ? -38.52747 3.59676 44.86538 1.000 31.63033 225 LYS C N 1
ATOM 15308 C CA . LYS C 1 207 ? -39.88850 3.55775 44.39473 1.000 32.73581 225 LYS C CA 1
ATOM 15309 C C . LYS C 1 207 ? -39.94154 3.02705 42.97346 1.000 32.50519 225 LYS C C 1
ATOM 15310 O O . LYS C 1 207 ? -40.97770 2.50853 42.55749 1.000 40.28995 225 LYS C O 1
ATOM 15329 N N . LYS C 1 208 ? -38.85565 3.15726 42.22614 1.000 32.97716 226 LYS C N 1
ATOM 15330 C CA . LYS C 1 208 ? -38.80749 2.63209 40.87777 1.000 38.53312 226 LYS C CA 1
ATOM 15331 C C . LYS C 1 208 ? -38.88922 1.11370 40.82480 1.000 37.84361 226 LYS C C 1
ATOM 15332 O O . LYS C 1 208 ? -39.25918 0.57960 39.77919 1.000 38.96886 226 LYS C O 1
ATOM 15351 N N . PHE C 1 209 ? -38.53535 0.39707 41.90148 1.000 38.05992 227 PHE C N 1
ATOM 15352 C CA . PHE C 1 209 ? -38.41770 -1.05008 41.78438 1.000 37.39072 227 PHE C CA 1
ATOM 15353 C C . PHE C 1 209 ? -38.84962 -1.86821 42.99380 1.000 39.15581 227 PHE C C 1
ATOM 15354 O O . PHE C 1 209 ? -38.73006 -3.09670 42.94865 1.000 44.05620 227 PHE C O 1
ATOM 15371 N N . MET C 1 210 ? -39.27923 -1.25893 44.07867 1.000 34.31248 228 MET C N 1
ATOM 15372 C CA . MET C 1 210 ? -39.83868 -2.01171 45.17520 1.000 38.37707 228 MET C CA 1
ATOM 15373 C C . MET C 1 210 ? -41.33854 -1.82500 45.22811 1.000 40.37625 228 MET C C 1
ATOM 15374 O O . MET C 1 210 ? -41.87232 -0.76792 44.86924 1.000 40.03982 228 MET C O 1
ATOM 15388 N N . ARG C 1 211 ? -41.99919 -2.87867 45.68947 1.000 36.86565 229 ARG C N 1
ATOM 15389 C CA . ARG C 1 211 ? -43.45685 -2.96255 45.71412 1.000 44.47424 229 ARG C CA 1
ATOM 15390 C C . ARG C 1 211 ? -43.91824 -2.68628 47.13498 1.000 43.70070 229 ARG C C 1
ATOM 15391 O O . ARG C 1 211 ? -43.70151 -3.51833 48.02526 1.000 38.05195 229 ARG C O 1
ATOM 15412 N N . ASP C 1 212 ? -44.54349 -1.48799 47.34157 1.000 40.67357 230 ASP C N 1
ATOM 15413 C CA . ASP C 1 212 ? -45.05264 -0.93655 48.60444 1.000 45.91260 230 ASP C CA 1
ATOM 15414 C C . ASP C 1 212 ? -44.30431 -1.50451 49.80005 1.000 40.51446 230 ASP C C 1
ATOM 15415 O O . ASP C 1 212 ? -44.87944 -2.20413 50.65184 1.000 36.16903 230 ASP C O 1
ATOM 15424 N N . PRO C 1 213 ? -43.02104 -1.20520 49.90225 1.000 34.89492 231 PRO C N 1
ATOM 15425 C CA . PRO C 1 213 ? -42.20180 -1.88288 50.89788 1.000 31.63165 231 PRO C CA 1
ATOM 15426 C C . PRO C 1 213 ? -42.53602 -1.48066 52.31351 1.000 32.65933 231 PRO C C 1
ATOM 15427 O O . PRO C 1 213 ? -42.98855 -0.36564 52.59329 1.000 33.84107 231 PRO C O 1
ATOM 15438 N N . ILE C 1 214 ? -42.25759 -2.41205 53.21466 1.000 27.08903 232 ILE C N 1
ATOM 15439 C CA . ILE C 1 214 ? -42.20481 -2.13466 54.63756 1.000 24.70383 232 ILE C CA 1
ATOM 15440 C C . ILE C 1 214 ? -40.92633 -1.35455 54.91413 1.000 30.69183 232 ILE C C 1
ATOM 15441 O O . ILE C 1 214 ? -39.81729 -1.78793 54.56810 1.000 26.70647 232 ILE C O 1
ATOM 15457 N N . ARG C 1 215 ? -41.08314 -0.15611 55.48289 1.000 30.68160 233 ARG C N 1
ATOM 15458 C CA . ARG C 1 215 ? -39.96368 0.74066 55.72751 1.000 28.27191 233 ARG C CA 1
ATOM 15459 C C . ARG C 1 215 ? -39.71282 0.82572 57.21405 1.000 28.48377 233 ARG C C 1
ATOM 15460 O O . ARG C 1 215 ? -40.57428 1.25984 57.97106 1.000 28.65445 233 ARG C O 1
ATOM 15481 N N . ILE C 1 216 ? -38.52487 0.47058 57.61190 1.000 24.85537 234 ILE C N 1
ATOM 15482 C CA . ILE C 1 216 ? -38.06558 0.48408 59.00970 1.000 23.29602 234 ILE C CA 1
ATOM 15483 C C . ILE C 1 216 ? -36.90815 1.45268 58.99648 1.000 28.58506 234 ILE C C 1
ATOM 15484 O O . ILE C 1 216 ? -35.79057 1.08401 58.61357 1.000 27.92127 234 ILE C O 1
ATOM 15500 N N . LEU C 1 217 ? -37.18713 2.71948 59.32199 1.000 24.22726 235 LEU C N 1
ATOM 15501 C CA . LEU C 1 217 ? -36.25246 3.81758 59.10460 1.000 30.32174 235 LEU C CA 1
ATOM 15502 C C . LEU C 1 217 ? -35.89757 4.49233 60.42078 1.000 33.01588 235 LEU C C 1
ATOM 15503 O O . LEU C 1 217 ? -36.62079 4.41310 61.41404 1.000 37.31492 235 LEU C O 1
ATOM 15519 N N . VAL C 1 218 ? -34.72886 5.11357 60.43085 1.000 28.89278 236 VAL C N 1
ATOM 15520 C CA . VAL C 1 218 ? -34.17466 5.78186 61.60623 1.000 31.89786 236 VAL C CA 1
ATOM 15521 C C . VAL C 1 218 ? -33.75372 7.18524 61.15264 1.000 32.04357 236 VAL C C 1
ATOM 15522 O O . VAL C 1 218 ? -32.93700 7.32476 60.23753 1.000 32.32386 236 VAL C O 1
ATOM 15535 N N . LYS C 1 219 ? -34.28034 8.22377 61.80373 1.000 28.79654 237 LYS C N 1
ATOM 15536 C CA . LYS C 1 219 ? -33.86388 9.59047 61.43581 1.000 29.36015 237 LYS C CA 1
ATOM 15537 C C . LYS C 1 219 ? -32.39121 9.82877 61.77965 1.000 26.87669 237 LYS C C 1
ATOM 15538 O O . LYS C 1 219 ? -31.83332 9.23189 62.69555 1.000 30.71478 237 LYS C O 1
ATOM 15557 N N . LYS C 1 220 ? -31.75545 10.71431 61.00473 1.000 28.37391 238 LYS C N 1
ATOM 15558 C CA . LYS C 1 220 ? -30.30781 10.89112 61.10350 1.000 29.43309 238 LYS C CA 1
ATOM 15559 C C . LYS C 1 220 ? -29.87117 11.27747 62.50865 1.000 30.13199 238 LYS C C 1
ATOM 15560 O O . LYS C 1 220 ? -28.77524 10.89266 62.94989 1.000 30.84691 238 LYS C O 1
ATOM 15579 N N . GLU C 1 221 ? -30.73067 11.97897 63.24577 1.000 37.99096 239 GLU C N 1
ATOM 15580 C CA . GLU C 1 221 ? -30.35724 12.40816 64.59621 1.000 34.67020 239 GLU C CA 1
ATOM 15581 C C . GLU C 1 221 ? -30.33904 11.26553 65.59798 1.000 36.40366 239 GLU C C 1
ATOM 15582 O O . GLU C 1 221 ? -29.86709 11.48236 66.71536 1.000 40.18959 239 GLU C O 1
ATOM 15594 N N . GLU C 1 222 ? -30.80229 10.05769 65.21874 1.000 31.64257 240 GLU C N 1
ATOM 15595 C CA . GLU C 1 222 ? -30.79216 8.87102 66.06300 1.000 29.87260 240 GLU C CA 1
ATOM 15596 C C . GLU C 1 222 ? -29.72567 7.85007 65.67356 1.000 33.07258 240 GLU C C 1
ATOM 15597 O O . GLU C 1 222 ? -29.64830 6.79365 66.30139 1.000 36.86743 240 GLU C O 1
ATOM 15609 N N . LEU C 1 223 ? -28.92413 8.11402 64.64432 1.000 32.09000 241 LEU C N 1
ATOM 15610 C CA . LEU C 1 223 ? -27.96344 7.12735 64.17298 1.000 31.55996 241 LEU C CA 1
ATOM 15611 C C . LEU C 1 223 ? -26.72540 7.02558 65.03648 1.000 38.98600 241 LEU C C 1
ATOM 15612 O O . LEU C 1 223 ? -26.01195 6.00608 65.00723 1.000 32.08362 241 LEU C O 1
ATOM 15628 N N . THR C 1 224 ? -26.40219 8.07958 65.74335 1.000 31.60753 242 THR C N 1
ATOM 15629 C CA . THR C 1 224 ? -25.16258 8.09680 66.47221 1.000 31.11342 242 THR C CA 1
ATOM 15630 C C . THR C 1 224 ? -25.22436 7.16792 67.66718 1.000 36.00842 242 THR C C 1
ATOM 15631 O O . THR C 1 224 ? -26.14878 7.23703 68.48317 1.000 40.47174 242 THR C O 1
ATOM 15642 N N . LEU C 1 225 ? -24.23903 6.27172 67.73923 1.000 43.27633 243 LEU C N 1
ATOM 15643 C CA . LEU C 1 225 ? -24.15055 5.29850 68.81541 1.000 50.54811 243 LEU C CA 1
ATOM 15644 C C . LEU C 1 225 ? -23.67533 5.98728 70.08611 1.000 47.25066 243 LEU C C 1
ATOM 15645 O O . LEU C 1 225 ? -22.63409 6.64960 70.08248 1.000 39.59108 243 LEU C O 1
ATOM 15661 N N . GLU C 1 226 ? -24.44387 5.82612 71.17166 1.000 51.76867 244 GLU C N 1
ATOM 15662 C CA . GLU C 1 226 ? -24.04170 6.42358 72.43665 1.000 58.64439 244 GLU C CA 1
ATOM 15663 C C . GLU C 1 226 ? -22.68965 5.88973 72.90171 1.000 53.72707 244 GLU C C 1
ATOM 15664 O O . GLU C 1 226 ? -21.96584 6.58144 73.63322 1.000 46.10020 244 GLU C O 1
ATOM 15676 N N . GLY C 1 227 ? -22.33397 4.66399 72.49746 1.000 43.64388 245 GLY C N 1
ATOM 15677 C CA . GLY C 1 227 ? -21.12606 4.06197 73.01123 1.000 45.23115 245 GLY C CA 1
ATOM 15678 C C . GLY C 1 227 ? -19.84317 4.45522 72.31726 1.000 45.53170 245 GLY C C 1
ATOM 15679 O O . GLY C 1 227 ? -18.76682 4.09741 72.81624 1.000 41.21210 245 GLY C O 1
ATOM 15683 N N . ILE C 1 228 ? -19.91008 5.14665 71.17930 1.000 39.70764 246 ILE C N 1
ATOM 15684 C CA . ILE C 1 228 ? -18.70140 5.55347 70.45774 1.000 36.60123 246 ILE C CA 1
ATOM 15685 C C . ILE C 1 228 ? -18.47861 7.02996 70.74416 1.000 40.77271 246 ILE C C 1
ATOM 15686 O O . ILE C 1 228 ? -19.20145 7.89502 70.23832 1.000 36.06663 246 ILE C O 1
ATOM 15702 N N . ARG C 1 229 ? -17.48140 7.33557 71.55252 1.000 34.95536 247 ARG C N 1
ATOM 15703 C CA . ARG C 1 229 ? -17.20007 8.71973 71.88907 1.000 38.29890 247 ARG C CA 1
ATOM 15704 C C . ARG C 1 229 ? -16.40270 9.32803 70.75107 1.000 32.72465 247 ARG C C 1
ATOM 15705 O O . ARG C 1 229 ? -15.43140 8.73684 70.29180 1.000 33.07910 247 ARG C O 1
ATOM 15726 N N . GLN C 1 230 ? -16.83899 10.48538 70.26258 1.000 29.21301 248 GLN C N 1
ATOM 15727 C CA . GLN C 1 230 ? -16.20282 11.14050 69.12509 1.000 29.42952 248 GLN C CA 1
ATOM 15728 C C . GLN C 1 230 ? -15.41076 12.35351 69.60057 1.000 32.54168 248 GLN C C 1
ATOM 15729 O O . GLN C 1 230 ? -15.93406 13.18555 70.36062 1.000 31.09966 248 GLN C O 1
ATOM 15743 N N . PHE C 1 231 ? -14.18484 12.47343 69.10561 1.000 28.26000 249 PHE C N 1
ATOM 15744 C CA . PHE C 1 231 ? -13.28990 13.57557 69.42643 1.000 30.91265 249 PHE C CA 1
ATOM 15745 C C . PHE C 1 231 ? -12.71296 14.18665 68.15773 1.000 32.93085 249 PHE C C 1
ATOM 15746 O O . PHE C 1 231 ? -12.79334 13.62405 67.07809 1.000 28.00995 249 PHE C O 1
ATOM 15763 N N . TYR C 1 232 ? -12.07958 15.36325 68.30096 1.000 31.10312 250 TYR C N 1
ATOM 15764 C CA . TYR C 1 232 ? -11.26242 15.91972 67.23554 1.000 27.48313 250 TYR C CA 1
ATOM 15765 C C . TYR C 1 232 ? -9.94219 16.37845 67.84050 1.000 31.95157 250 TYR C C 1
ATOM 15766 O O . TYR C 1 232 ? -9.83270 16.57967 69.05186 1.000 29.58623 250 TYR C O 1
ATOM 15784 N N . ILE C 1 233 ? -8.92439 16.43872 66.98956 1.000 30.98562 251 ILE C N 1
ATOM 15785 C CA . ILE C 1 233 ? -7.63077 17.01558 67.32979 1.000 32.04814 251 ILE C CA 1
ATOM 15786 C C . ILE C 1 233 ? -7.32294 18.10380 66.32343 1.000 30.58458 251 ILE C C 1
ATOM 15787 O O . ILE C 1 233 ? -7.31654 17.84938 65.12135 1.000 31.33096 251 ILE C O 1
ATOM 15803 N N . ASN C 1 234 ? -7.06139 19.32199 66.80972 1.000 37.57459 252 ASN C N 1
ATOM 15804 C CA . ASN C 1 234 ? -6.62362 20.39755 65.92811 1.000 37.92278 252 ASN C CA 1
ATOM 15805 C C . ASN C 1 234 ? -5.20233 20.11910 65.46396 1.000 38.58097 252 ASN C C 1
ATOM 15806 O O . ASN C 1 234 ? -4.30982 19.95381 66.29768 1.000 43.11539 252 ASN C O 1
ATOM 15817 N N . VAL C 1 235 ? -4.98884 20.06590 64.15068 1.000 36.30985 253 VAL C N 1
ATOM 15818 C CA . VAL C 1 235 ? -3.67344 19.76291 63.60869 1.000 39.46195 253 VAL C CA 1
ATOM 15819 C C . VAL C 1 235 ? -3.19981 20.92616 62.75755 1.000 44.48177 253 VAL C C 1
ATOM 15820 O O . VAL C 1 235 ? -1.99528 21.08208 62.53437 1.000 51.02348 253 VAL C O 1
ATOM 15833 N N . GLU C 1 236 ? -4.13469 21.68641 62.20060 1.000 39.49229 254 GLU C N 1
ATOM 15834 C CA . GLU C 1 236 ? -3.81678 23.01896 61.66709 1.000 51.29526 254 GLU C CA 1
ATOM 15835 C C . GLU C 1 236 ? -3.31007 22.99503 60.23107 1.000 46.77645 254 GLU C C 1
ATOM 15836 O O . GLU C 1 236 ? -3.94595 23.56036 59.33662 1.000 44.96406 254 GLU C O 1
ATOM 15848 N N . ARG C 1 237 ? -2.16993 22.34798 59.98746 1.000 39.96822 255 ARG C N 1
ATOM 15849 C CA . ARG C 1 237 ? -1.68000 22.15618 58.63441 1.000 41.91942 255 ARG C CA 1
ATOM 15850 C C . ARG C 1 237 ? -1.73091 20.67950 58.28617 1.000 33.90460 255 ARG C C 1
ATOM 15851 O O . ARG C 1 237 ? -1.42503 19.83091 59.12287 1.000 34.71833 255 ARG C O 1
ATOM 15872 N N . GLU C 1 238 ? -2.08760 20.39770 57.03500 1.000 35.15594 256 GLU C N 1
ATOM 15873 C CA . GLU C 1 238 ? -2.09642 19.01544 56.56149 1.000 43.77691 256 GLU C CA 1
ATOM 15874 C C . GLU C 1 238 ? -0.73801 18.34211 56.75799 1.000 44.94538 256 GLU C C 1
ATOM 15875 O O . GLU C 1 238 ? -0.66197 17.15396 57.10357 1.000 40.29240 256 GLU C O 1
ATOM 15887 N N . GLU C 1 239 ? 0.35070 19.07836 56.53402 1.000 40.78425 257 GLU C N 1
ATOM 15888 C CA . GLU C 1 239 ? 1.67783 18.48456 56.62937 1.000 39.34604 257 GLU C CA 1
ATOM 15889 C C . GLU C 1 239 ? 2.11288 18.19097 58.06166 1.000 39.94015 257 GLU C C 1
ATOM 15890 O O . GLU C 1 239 ? 3.22618 17.70248 58.26285 1.000 43.49776 257 GLU C O 1
ATOM 15902 N N . TRP C 1 240 ? 1.29207 18.51209 59.05161 1.000 30.21653 258 TRP C N 1
ATOM 15903 C CA . TRP C 1 240 ? 1.55153 18.16057 60.44344 1.000 33.48245 258 TRP C CA 1
ATOM 15904 C C . TRP C 1 240 ? 0.73103 16.95894 60.90276 1.000 33.86603 258 TRP C C 1
ATOM 15905 O O . TRP C 1 240 ? 0.90562 16.48962 62.03402 1.000 28.79364 258 TRP C O 1
ATOM 15926 N N . LYS C 1 241 ? -0.16398 16.45117 60.06205 1.000 33.10790 259 LYS C N 1
ATOM 15927 C CA . LYS C 1 241 ? -0.94564 15.27911 60.47753 1.000 34.52411 259 LYS C CA 1
ATOM 15928 C C . LYS C 1 241 ? -0.06028 14.07497 60.76305 1.000 29.65604 259 LYS C C 1
ATOM 15929 O O . LYS C 1 241 ? -0.30880 13.32979 61.71463 1.000 30.74584 259 LYS C O 1
ATOM 15948 N N . LEU C 1 242 ? 0.96936 13.85113 59.94762 1.000 30.20550 260 LEU C N 1
ATOM 15949 C CA . LEU C 1 242 ? 1.83860 12.69959 60.17306 1.000 31.56105 260 LEU C CA 1
ATOM 15950 C C . LEU C 1 242 ? 2.39625 12.70612 61.59563 1.000 34.97437 260 LEU C C 1
ATOM 15951 O O . LEU C 1 242 ? 2.39552 11.66881 62.27753 1.000 30.53782 260 LEU C O 1
ATOM 15967 N N . ASP C 1 243 ? 2.83466 13.87465 62.09113 1.000 34.60407 261 ASP C N 1
ATOM 15968 C CA . ASP C 1 243 ? 3.43589 13.91491 63.42187 1.000 33.72091 261 ASP C CA 1
ATOM 15969 C C . ASP C 1 243 ? 2.40662 13.67762 64.50776 1.000 33.01035 261 ASP C C 1
ATOM 15970 O O . ASP C 1 243 ? 2.69643 13.06290 65.53561 1.000 32.91811 261 ASP C O 1
ATOM 15979 N N . THR C 1 244 ? 1.20390 14.18585 64.31627 1.000 27.99439 262 THR C N 1
ATOM 15980 C CA . THR C 1 244 ? 0.17217 13.94085 65.30124 1.000 31.15778 262 THR C CA 1
ATOM 15981 C C . THR C 1 244 ? -0.17276 12.45162 65.32898 1.000 30.73541 262 THR C C 1
ATOM 15982 O O . THR C 1 244 ? -0.31857 11.86398 66.40467 1.000 34.38022 262 THR C O 1
ATOM 15993 N N . LEU C 1 245 ? -0.26050 11.81898 64.16574 1.000 33.89054 263 LEU C N 1
ATOM 15994 C CA . LEU C 1 245 ? -0.54704 10.38246 64.15207 1.000 31.13584 263 LEU C CA 1
ATOM 15995 C C . LEU C 1 245 ? 0.55059 9.60117 64.87865 1.000 35.93552 263 LEU C C 1
ATOM 15996 O O . LEU C 1 245 ? 0.26162 8.72190 65.69502 1.000 37.12935 263 LEU C O 1
ATOM 16012 N N . CYS C 1 246 ? 1.81486 9.92791 64.61691 1.000 34.20335 264 CYS C N 1
ATOM 16013 C CA . CYS C 1 246 ? 2.90250 9.24613 65.31525 1.000 37.38384 264 CYS C CA 1
ATOM 16014 C C . CYS C 1 246 ? 2.83821 9.47737 66.82205 1.000 38.13075 264 CYS C C 1
ATOM 16015 O O . CYS C 1 246 ? 3.10480 8.55004 67.60022 1.000 41.37843 264 CYS C O 1
ATOM 16023 N N . ASP C 1 247 ? 2.46914 10.69380 67.26213 1.000 39.57578 265 ASP C N 1
ATOM 16024 C CA . ASP C 1 247 ? 2.24275 10.93816 68.68630 1.000 41.52495 265 ASP C CA 1
ATOM 16025 C C . ASP C 1 247 ? 1.16324 10.02331 69.24623 1.000 44.64395 265 ASP C C 1
ATOM 16026 O O . ASP C 1 247 ? 1.22211 9.60181 70.40909 1.000 38.90004 265 ASP C O 1
ATOM 16035 N N . LEU C 1 248 ? 0.12738 9.77047 68.44229 1.000 44.77817 266 LEU C N 1
ATOM 16036 C CA . LEU C 1 248 ? -0.98731 8.94286 68.87719 1.000 47.92755 266 LEU C CA 1
ATOM 16037 C C . LEU C 1 248 ? -0.62689 7.46505 68.92465 1.000 45.30334 266 LEU C C 1
ATOM 16038 O O . LEU C 1 248 ? -1.22897 6.73661 69.71597 1.000 51.92052 266 LEU C O 1
ATOM 16054 N N . TYR C 1 249 ? 0.38816 7.03982 68.16301 1.000 50.05613 267 TYR C N 1
ATOM 16055 C CA . TYR C 1 249 ? 0.60315 5.62272 67.86840 1.000 50.76267 267 TYR C CA 1
ATOM 16056 C C . TYR C 1 249 ? 0.58971 4.71198 69.09746 1.000 60.15581 267 TYR C C 1
ATOM 16057 O O . TYR C 1 249 ? 0.01354 3.61732 69.05271 1.000 64.68916 267 TYR C O 1
ATOM 16075 N N . GLU C 1 250 ? 1.25891 5.10657 70.18494 1.000 60.67220 268 GLU C N 1
ATOM 16076 C CA . GLU C 1 250 ? 1.38351 4.19620 71.32719 1.000 70.74568 268 GLU C CA 1
ATOM 16077 C C . GLU C 1 250 ? 0.02346 3.83130 71.92891 1.000 72.84857 268 GLU C C 1
ATOM 16078 O O . GLU C 1 250 ? -0.15143 2.71103 72.41930 1.000 75.26690 268 GLU C O 1
ATOM 16090 N N . THR C 1 251 ? -0.94986 4.74870 71.91056 1.000 68.04224 269 THR C N 1
ATOM 16091 C CA . THR C 1 251 ? -2.28386 4.42349 72.40628 1.000 66.85932 269 THR C CA 1
ATOM 16092 C C . THR C 1 251 ? -3.16044 3.75347 71.34206 1.000 76.21751 269 THR C C 1
ATOM 16093 O O . THR C 1 251 ? -4.23003 3.22548 71.68185 1.000 76.56372 269 THR C O 1
ATOM 16104 N N . LEU C 1 252 ? -2.73354 3.75956 70.06971 1.000 66.94809 270 LEU C N 1
ATOM 16105 C CA . LEU C 1 252 ? -3.45149 3.01776 69.03522 1.000 62.23403 270 LEU C CA 1
ATOM 16106 C C . LEU C 1 252 ? -3.33883 1.51433 69.26125 1.000 68.84110 270 LEU C C 1
ATOM 16107 O O . LEU C 1 252 ? -4.33397 0.78521 69.16943 1.000 65.37418 270 LEU C O 1
ATOM 16123 N N . THR C 1 253 ? -2.12424 1.02795 69.54466 1.000 76.22130 271 THR C N 1
ATOM 16124 C CA . THR C 1 253 ? -1.90811 -0.39364 69.80052 1.000 77.43459 271 THR C CA 1
ATOM 16125 C C . THR C 1 253 ? -2.59537 -0.87266 71.07528 1.000 74.75915 271 THR C C 1
ATOM 16126 O O . THR C 1 253 ? -2.43290 -2.04741 71.43719 1.000 70.29506 271 THR C O 1
ATOM 16137 N N . ILE C 1 254 ? -3.35576 -0.00222 71.74990 1.000 71.11441 272 ILE C N 1
ATOM 16138 C CA . ILE C 1 254 ? -4.05323 -0.41017 72.97084 1.000 78.39121 272 ILE C CA 1
ATOM 16139 C C . ILE C 1 254 ? -4.91109 -1.64560 72.69419 1.000 72.34043 272 ILE C C 1
ATOM 16140 O O . ILE C 1 254 ? -4.84038 -2.64494 73.42098 1.000 78.09172 272 ILE C O 1
ATOM 16156 N N . THR C 1 255 ? -5.71930 -1.60852 71.63276 1.000 60.61850 273 THR C N 1
ATOM 16157 C CA . THR C 1 255 ? -6.24376 -2.85883 71.08269 1.000 55.85327 273 THR C CA 1
ATOM 16158 C C . THR C 1 255 ? -5.95509 -2.89142 69.58595 1.000 50.96125 273 THR C C 1
ATOM 16159 O O . THR C 1 255 ? -4.82427 -3.15561 69.17478 1.000 50.18533 273 THR C O 1
ATOM 16170 N N . GLN C 1 256 ? -6.96751 -2.61155 68.75995 1.000 39.80317 274 GLN C N 1
ATOM 16171 C CA . GLN C 1 256 ? -6.77422 -2.51232 67.32773 1.000 34.83828 274 GLN C CA 1
ATOM 16172 C C . GLN C 1 256 ? -7.41580 -1.22497 66.82282 1.000 30.34052 274 GLN C C 1
ATOM 16173 O O . GLN C 1 256 ? -8.43993 -0.78019 67.35072 1.000 30.42036 274 GLN C O 1
ATOM 16187 N N . ALA C 1 257 ? -6.82022 -0.65648 65.78165 1.000 28.26882 275 ALA C N 1
ATOM 16188 C CA . ALA C 1 257 ? -7.24932 0.62203 65.25421 1.000 27.59637 275 ALA C CA 1
ATOM 16189 C C . ALA C 1 257 ? -7.25902 0.63960 63.72536 1.000 28.46940 275 ALA C C 1
ATOM 16190 O O . ALA C 1 257 ? -6.46772 -0.03141 63.05421 1.000 25.85950 275 ALA C O 1
ATOM 16197 N N . VAL C 1 258 ? -8.22280 1.39510 63.18440 1.000 27.09030 276 VAL C N 1
ATOM 16198 C CA . VAL C 1 258 ? -8.34601 1.62519 61.75658 1.000 23.91899 276 VAL C CA 1
ATOM 16199 C C . VAL C 1 258 ? -8.13554 3.11617 61.51242 1.000 23.29235 276 VAL C C 1
ATOM 16200 O O . VAL C 1 258 ? -8.77521 3.94230 62.16006 1.000 25.44106 276 VAL C O 1
ATOM 16213 N N . ILE C 1 259 ? -7.25911 3.44072 60.56511 1.000 25.03785 277 ILE C N 1
ATOM 16214 C CA . ILE C 1 259 ? -6.95114 4.79598 60.13305 1.000 23.72746 277 ILE C CA 1
ATOM 16215 C C . ILE C 1 259 ? -7.44878 4.97545 58.69789 1.000 25.22544 277 ILE C C 1
ATOM 16216 O O . ILE C 1 259 ? -6.90350 4.36829 57.76967 1.000 23.90067 277 ILE C O 1
ATOM 16232 N N . PHE C 1 260 ? -8.42863 5.86461 58.50662 1.000 24.38956 278 PHE C N 1
ATOM 16233 C CA . PHE C 1 260 ? -9.01987 6.11282 57.20356 1.000 23.25980 278 PHE C CA 1
ATOM 16234 C C . PHE C 1 260 ? -8.37387 7.28665 56.50407 1.000 26.83024 278 PHE C C 1
ATOM 16235 O O . PHE C 1 260 ? -8.13733 8.34618 57.11220 1.000 25.23733 278 PHE C O 1
ATOM 16252 N N . ILE C 1 261 ? -8.14615 7.09270 55.21517 1.000 27.26431 279 ILE C N 1
ATOM 16253 C CA . ILE C 1 261 ? -7.47311 7.98428 54.28634 1.000 28.71659 279 ILE C CA 1
ATOM 16254 C C . ILE C 1 261 ? -8.34033 8.04298 53.03925 1.000 28.93996 279 ILE C C 1
ATOM 16255 O O . ILE C 1 261 ? -8.92809 7.02943 52.62993 1.000 28.13914 279 ILE C O 1
ATOM 16271 N N . ASN C 1 262 ? -8.43353 9.21989 52.41819 1.000 26.47821 280 ASN C N 1
ATOM 16272 C CA . ASN C 1 262 ? -9.40522 9.38881 51.34242 1.000 28.15186 280 ASN C CA 1
ATOM 16273 C C . ASN C 1 262 ? -8.94520 8.86709 49.98217 1.000 29.98398 280 ASN C C 1
ATOM 16274 O O . ASN C 1 262 ? -9.79774 8.62058 49.12882 1.000 31.66784 280 ASN C O 1
ATOM 16285 N N . THR C 1 263 ? -7.63207 8.66389 49.74996 1.000 30.70436 281 THR C N 1
ATOM 16286 C CA . THR C 1 263 ? -7.15541 8.11644 48.48998 1.000 28.77531 281 THR C CA 1
ATOM 16287 C C . THR C 1 263 ? -6.18046 6.94900 48.66676 1.000 31.77633 281 THR C C 1
ATOM 16288 O O . THR C 1 263 ? -5.47529 6.85188 49.67336 1.000 30.95912 281 THR C O 1
ATOM 16299 N N . ARG C 1 264 ? -6.13923 6.08096 47.64476 1.000 27.89063 282 ARG C N 1
ATOM 16300 C CA . ARG C 1 264 ? -5.15952 4.98986 47.61441 1.000 30.57744 282 ARG C CA 1
ATOM 16301 C C . ARG C 1 264 ? -3.73200 5.53301 47.62506 1.000 30.98888 282 ARG C C 1
ATOM 16302 O O . ARG C 1 264 ? -2.86815 5.02612 48.35009 1.000 28.76945 282 ARG C O 1
ATOM 16323 N N . ARG C 1 265 ? -3.48363 6.58305 46.85107 1.000 34.67558 283 ARG C N 1
ATOM 16324 C CA . ARG C 1 265 ? -2.13540 7.14469 46.79667 1.000 39.14347 283 ARG C CA 1
ATOM 16325 C C . ARG C 1 265 ? -1.65825 7.58586 48.17930 1.000 35.97803 283 ARG C C 1
ATOM 16326 O O . ARG C 1 265 ? -0.50519 7.33461 48.54622 1.000 33.26348 283 ARG C O 1
ATOM 16347 N N . LYS C 1 266 ? -2.52413 8.21969 48.97582 1.000 31.13574 284 LYS C N 1
ATOM 16348 C CA . LYS C 1 266 ? -2.08833 8.68923 50.29260 1.000 33.01954 284 LYS C CA 1
ATOM 16349 C C . LYS C 1 266 ? -1.92413 7.53639 51.27146 1.000 33.93700 284 LYS C C 1
ATOM 16350 O O . LYS C 1 266 ? -1.03049 7.57184 52.11582 1.000 33.57423 284 LYS C O 1
ATOM 16369 N N . VAL C 1 267 ? -2.73914 6.47878 51.15777 1.000 31.64545 285 VAL C N 1
ATOM 16370 C CA . VAL C 1 267 ? -2.47798 5.29000 51.95206 1.000 28.19913 285 VAL C CA 1
ATOM 16371 C C . VAL C 1 267 ? -1.05209 4.79644 51.71236 1.000 27.44872 285 VAL C C 1
ATOM 16372 O O . VAL C 1 267 ? -0.34636 4.43019 52.65112 1.000 31.11163 285 VAL C O 1
ATOM 16385 N N . ASP C 1 268 ? -0.63526 4.73336 50.44342 1.000 29.62369 286 ASP C N 1
ATOM 16386 C CA . ASP C 1 268 ? 0.71498 4.26030 50.13066 1.000 32.34631 286 ASP C CA 1
ATOM 16387 C C . ASP C 1 268 ? 1.75334 5.19023 50.74755 1.000 34.47380 286 ASP C C 1
ATOM 16388 O O . ASP C 1 268 ? 2.75503 4.73012 51.31547 1.000 33.90110 286 ASP C O 1
ATOM 16397 N N . TRP C 1 269 ? 1.49799 6.49452 50.68878 1.000 36.10781 287 TRP C N 1
ATOM 16398 C CA . TRP C 1 269 ? 2.41870 7.49346 51.23741 1.000 35.72921 287 TRP C CA 1
ATOM 16399 C C . TRP C 1 269 ? 2.54417 7.36991 52.75040 1.000 34.65242 287 TRP C C 1
ATOM 16400 O O . TRP C 1 269 ? 3.65153 7.34373 53.28713 1.000 35.16921 287 TRP C O 1
ATOM 16421 N N . LEU C 1 270 ? 1.41237 7.33145 53.46563 1.000 35.40616 288 LEU C N 1
ATOM 16422 C CA . LEU C 1 270 ? 1.45863 7.27440 54.92544 1.000 37.14771 288 LEU C CA 1
ATOM 16423 C C . LEU C 1 270 ? 2.08254 5.97834 55.43263 1.000 35.62483 288 LEU C C 1
ATOM 16424 O O . LEU C 1 270 ? 2.77802 5.96803 56.45839 1.000 33.07866 288 LEU C O 1
ATOM 16440 N N . THR C 1 271 ? 1.78251 4.85750 54.77615 1.000 33.20699 289 THR C N 1
ATOM 16441 C CA . THR C 1 271 ? 2.38389 3.59104 55.16804 1.000 35.55710 289 THR C CA 1
ATOM 16442 C C . THR C 1 271 ? 3.90584 3.66532 55.08734 1.000 36.32285 289 THR C C 1
ATOM 16443 O O . THR C 1 271 ? 4.60544 3.29902 56.03204 1.000 36.55791 289 THR C O 1
ATOM 16454 N N . GLU C 1 272 ? 4.42015 4.11878 53.95165 1.000 33.26082 290 GLU C N 1
ATOM 16455 C CA . GLU C 1 272 ? 5.85585 4.25589 53.78493 1.000 41.02148 290 GLU C CA 1
ATOM 16456 C C . GLU C 1 272 ? 6.43947 5.20203 54.83441 1.000 42.61293 290 GLU C C 1
ATOM 16457 O O . GLU C 1 272 ? 7.50043 4.91835 55.41101 1.000 44.60879 290 GLU C O 1
ATOM 16469 N N . LYS C 1 273 ? 5.75412 6.31634 55.12881 1.000 35.23628 291 LYS C N 1
ATOM 16470 C CA . LYS C 1 273 ? 6.29469 7.22474 56.13101 1.000 37.92796 291 LYS C CA 1
ATOM 16471 C C . LYS C 1 273 ? 6.28569 6.57901 57.50942 1.000 42.81323 291 LYS C C 1
ATOM 16472 O O . LYS C 1 273 ? 7.22694 6.75918 58.29676 1.000 39.54533 291 LYS C O 1
ATOM 16491 N N . MET C 1 274 ? 5.23194 5.80872 57.82131 1.000 36.14950 292 MET C N 1
ATOM 16492 C CA . MET C 1 274 ? 5.14337 5.18307 59.13456 1.000 38.76396 292 MET C CA 1
ATOM 16493 C C . MET C 1 274 ? 6.20117 4.09706 59.28273 1.000 39.55949 292 MET C C 1
ATOM 16494 O O . MET C 1 274 ? 6.76546 3.91487 60.37431 1.000 38.89567 292 MET C O 1
ATOM 16508 N N . HIS C 1 275 ? 6.46989 3.36796 58.19398 1.000 39.35186 293 HIS C N 1
ATOM 16509 C CA . HIS C 1 275 ? 7.51062 2.34572 58.20569 1.000 45.39165 293 HIS C CA 1
ATOM 16510 C C . HIS C 1 275 ? 8.88622 2.99085 58.35538 1.000 47.29076 293 HIS C C 1
ATOM 16511 O O . HIS C 1 275 ? 9.74835 2.47216 59.07212 1.000 46.91314 293 HIS C O 1
ATOM 16525 N N . ALA C 1 276 ? 9.09533 4.11902 57.67716 1.000 48.40944 294 ALA C N 1
ATOM 16526 C CA . ALA C 1 276 ? 10.35521 4.85120 57.78959 1.000 49.51161 294 ALA C CA 1
ATOM 16527 C C . ALA C 1 276 ? 10.63824 5.22100 59.23663 1.000 48.42583 294 ALA C C 1
ATOM 16528 O O . ALA C 1 276 ? 11.76137 5.05706 59.72963 1.000 48.59912 294 ALA C O 1
ATOM 16535 N N . ARG C 1 277 ? 9.62918 5.72267 59.93265 1.000 40.34196 295 ARG C N 1
ATOM 16536 C CA . ARG C 1 277 ? 9.75522 6.06108 61.33917 1.000 46.58323 295 ARG C CA 1
ATOM 16537 C C . ARG C 1 277 ? 9.76516 4.83543 62.23192 1.000 47.54552 295 ARG C C 1
ATOM 16538 O O . ARG C 1 277 ? 9.74868 4.99129 63.46223 1.000 42.77842 295 ARG C O 1
ATOM 16559 N N . ASP C 1 278 ? 9.75922 3.63644 61.63328 1.000 49.58540 296 ASP C N 1
ATOM 16560 C CA . ASP C 1 278 ? 9.86292 2.36188 62.34711 1.000 50.94718 296 ASP C CA 1
ATOM 16561 C C . ASP C 1 278 ? 8.61028 2.05349 63.16362 1.000 49.97281 296 ASP C C 1
ATOM 16562 O O . ASP C 1 278 ? 8.68708 1.45917 64.23673 1.000 48.56028 296 ASP C O 1
ATOM 16571 N N . PHE C 1 279 ? 7.44468 2.45445 62.66746 1.000 46.19275 297 PHE C N 1
ATOM 16572 C CA . PHE C 1 279 ? 6.17388 2.10454 63.28212 1.000 47.54948 297 PHE C CA 1
ATOM 16573 C C . PHE C 1 279 ? 5.59170 0.90148 62.54610 1.000 46.78483 297 PHE C C 1
ATOM 16574 O O . PHE C 1 279 ? 5.71775 0.78933 61.32222 1.000 41.28082 297 PHE C O 1
ATOM 16591 N N . THR C 1 280 ? 4.97293 0.00142 63.29628 1.000 39.94049 298 THR C N 1
ATOM 16592 C CA . THR C 1 280 ? 4.39217 -1.20906 62.72756 1.000 40.74752 298 THR C CA 1
ATOM 16593 C C . THR C 1 280 ? 2.94109 -0.90704 62.36099 1.000 39.45604 298 THR C C 1
ATOM 16594 O O . THR C 1 280 ? 2.13280 -0.56839 63.23623 1.000 38.18883 298 THR C O 1
ATOM 16605 N N . VAL C 1 281 ? 2.63793 -0.99425 61.07497 1.000 39.89431 299 VAL C N 1
ATOM 16606 C CA . VAL C 1 281 ? 1.29581 -0.75987 60.55626 1.000 37.59452 299 VAL C CA 1
ATOM 16607 C C . VAL C 1 281 ? 1.11149 -1.64200 59.33063 1.000 38.30362 299 VAL C C 1
ATOM 16608 O O . VAL C 1 281 ? 2.07089 -1.96639 58.63391 1.000 35.52222 299 VAL C O 1
ATOM 16621 N N . SER C 1 282 ? -0.13933 -1.99747 59.02601 1.000 32.78046 300 SER C N 1
ATOM 16622 C CA . SER C 1 282 ? -0.44883 -2.60728 57.75067 1.000 32.54086 300 SER C CA 1
ATOM 16623 C C . SER C 1 282 ? -1.37312 -1.67822 56.96737 1.000 31.79122 300 SER C C 1
ATOM 16624 O O . SER C 1 282 ? -1.92895 -0.70653 57.51896 1.000 32.50907 300 SER C O 1
ATOM 16632 N N . ALA C 1 283 ? -1.50301 -1.96251 55.67911 1.000 31.81201 301 ALA C N 1
ATOM 16633 C CA . ALA C 1 283 ? -2.20777 -1.11057 54.73710 1.000 31.03284 301 ALA C CA 1
ATOM 16634 C C . ALA C 1 283 ? -3.03915 -1.94890 53.77485 1.000 32.43059 301 ALA C C 1
ATOM 16635 O O . ALA C 1 283 ? -2.58352 -2.98349 53.29409 1.000 28.63181 301 ALA C O 1
ATOM 16642 N N . MET C 1 284 ? -4.23175 -1.46973 53.44435 1.000 28.67396 302 MET C N 1
ATOM 16643 C CA . MET C 1 284 ? -5.05618 -2.09819 52.42828 1.000 30.77650 302 MET C CA 1
ATOM 16644 C C . MET C 1 284 ? -5.74958 -1.04218 51.58314 1.000 29.54734 302 MET C C 1
ATOM 16645 O O . MET C 1 284 ? -6.23970 -0.04120 52.10366 1.000 27.66339 302 MET C O 1
ATOM 16659 N N . HIS C 1 285 ? -5.74184 -1.25378 50.27301 1.000 28.57254 303 HIS C N 1
ATOM 16660 C CA . HIS C 1 285 ? -6.61754 -0.48375 49.39949 1.000 27.79414 303 HIS C CA 1
ATOM 16661 C C . HIS C 1 285 ? -6.92084 -1.32711 48.16505 1.000 31.29212 303 HIS C C 1
ATOM 16662 O O . HIS C 1 285 ? -6.37387 -2.43594 47.97845 1.000 30.34879 303 HIS C O 1
ATOM 16676 N N . GLY C 1 286 ? -7.76854 -0.77988 47.30313 1.000 27.93367 304 GLY C N 1
ATOM 16677 C CA . GLY C 1 286 ? -8.31908 -1.55229 46.20682 1.000 32.43326 304 GLY C CA 1
ATOM 16678 C C . GLY C 1 286 ? -7.49478 -1.68724 44.94634 1.000 34.17863 304 GLY C C 1
ATOM 16679 O O . GLY C 1 286 ? -7.97981 -2.30833 43.98976 1.000 38.99027 304 GLY C O 1
ATOM 16683 N N . ASP C 1 287 ? -6.29013 -1.13161 44.89065 1.000 33.40874 305 ASP C N 1
ATOM 16684 C CA . ASP C 1 287 ? -5.35992 -1.36557 43.79860 1.000 35.75922 305 ASP C CA 1
ATOM 16685 C C . ASP C 1 287 ? -4.33877 -2.43253 44.13833 1.000 38.07171 305 ASP C C 1
ATOM 16686 O O . ASP C 1 287 ? -3.50343 -2.76807 43.28663 1.000 43.53368 305 ASP C O 1
ATOM 16695 N N . MET C 1 288 ? -4.36372 -2.94913 45.36682 1.000 34.97084 306 MET C N 1
ATOM 16696 C CA . MET C 1 288 ? -3.54970 -4.09790 45.76678 1.000 33.98593 306 MET C CA 1
ATOM 16697 C C . MET C 1 288 ? -4.06010 -5.36400 45.08219 1.000 33.80243 306 MET C C 1
ATOM 16698 O O . MET C 1 288 ? -5.25647 -5.51127 44.81597 1.000 34.97004 306 MET C O 1
ATOM 16712 N N . ASP C 1 289 ? -3.15584 -6.31417 44.81339 1.000 34.43231 307 ASP C N 1
ATOM 16713 C CA . ASP C 1 289 ? -3.59007 -7.61664 44.30933 1.000 35.73250 307 ASP C CA 1
ATOM 16714 C C . ASP C 1 289 ? -4.54452 -8.25815 45.31153 1.000 29.52711 307 ASP C C 1
ATOM 16715 O O . ASP C 1 289 ? -4.36844 -8.10392 46.52467 1.000 31.89947 307 ASP C O 1
ATOM 16724 N N . GLN C 1 290 ? -5.57038 -8.97489 44.81798 1.000 33.41818 308 GLN C N 1
ATOM 16725 C CA . GLN C 1 290 ? -6.53475 -9.57677 45.74770 1.000 31.05076 308 GLN C CA 1
ATOM 16726 C C . GLN C 1 290 ? -5.86486 -10.55715 46.69660 1.000 29.65022 308 GLN C C 1
ATOM 16727 O O . GLN C 1 290 ? -6.28433 -10.69277 47.85367 1.000 29.43554 308 GLN C O 1
ATOM 16741 N N . LYS C 1 291 ? -4.79304 -11.22800 46.25240 1.000 32.88401 309 LYS C N 1
ATOM 16742 C CA . LYS C 1 291 ? -4.07883 -12.09778 47.17813 1.000 31.11625 309 LYS C CA 1
ATOM 16743 C C . LYS C 1 291 ? -3.52472 -11.31428 48.36357 1.000 30.19003 309 LYS C C 1
ATOM 16744 O O . LYS C 1 291 ? -3.56163 -11.80045 49.49414 1.000 32.48751 309 LYS C O 1
ATOM 16763 N N . GLU C 1 292 ? -3.02217 -10.09402 48.13375 1.000 32.36546 310 GLU C N 1
ATOM 16764 C CA A GLU C 1 292 ? -2.51800 -9.28352 49.24021 0.500 33.41072 310 GLU C CA 1
ATOM 16765 C CA B GLU C 1 292 ? -2.51620 -9.27937 49.23747 0.500 33.41188 310 GLU C CA 1
ATOM 16766 C C . GLU C 1 292 ? -3.66672 -8.72157 50.07581 1.000 30.60809 310 GLU C C 1
ATOM 16767 O O . GLU C 1 292 ? -3.61899 -8.73471 51.31761 1.000 28.68449 310 GLU C O 1
ATOM 16790 N N . ARG C 1 293 ? -4.71066 -8.22311 49.42652 1.000 30.51408 311 ARG C N 1
ATOM 16791 C CA . ARG C 1 293 ? -5.89785 -7.84136 50.16383 1.000 32.23735 311 ARG C CA 1
ATOM 16792 C C . ARG C 1 293 ? -6.31092 -8.94530 51.12586 1.000 28.72573 311 ARG C C 1
ATOM 16793 O O . ARG C 1 293 ? -6.56000 -8.68016 52.30715 1.000 27.79860 311 ARG C O 1
ATOM 16814 N N . ASP C 1 294 ? -6.40809 -10.19444 50.63390 1.000 27.96722 312 ASP C N 1
ATOM 16815 C CA . ASP C 1 294 ? -6.91021 -11.27586 51.47432 1.000 30.36908 312 ASP C CA 1
ATOM 16816 C C . ASP C 1 294 ? -5.98188 -11.53845 52.65187 1.000 29.54993 312 ASP C C 1
ATOM 16817 O O . ASP C 1 294 ? -6.43724 -11.77896 53.76726 1.000 31.44288 312 ASP C O 1
ATOM 16826 N N . VAL C 1 295 ? -4.67199 -11.50560 52.42209 1.000 30.48792 313 VAL C N 1
ATOM 16827 C CA . VAL C 1 295 ? -3.72884 -11.73665 53.52120 1.000 32.55368 313 VAL C CA 1
ATOM 16828 C C . VAL C 1 295 ? -3.82949 -10.63659 54.57293 1.000 29.93002 313 VAL C C 1
ATOM 16829 O O . VAL C 1 295 ? -3.89842 -10.90690 55.77795 1.000 31.48859 313 VAL C O 1
ATOM 16842 N N . ILE C 1 296 ? -3.81809 -9.37148 54.13094 1.000 33.63910 314 ILE C N 1
ATOM 16843 C CA . ILE C 1 296 ? -3.85854 -8.24536 55.06754 1.000 29.09119 314 ILE C CA 1
ATOM 16844 C C . ILE C 1 296 ? -5.10691 -8.32787 55.93528 1.000 27.95314 314 ILE C C 1
ATOM 16845 O O . ILE C 1 296 ? -5.05401 -8.13675 57.15715 1.000 26.61844 314 ILE C O 1
ATOM 16861 N N . MET C 1 297 ? -6.24875 -8.65297 55.33295 1.000 28.09512 315 MET C N 1
ATOM 16862 C CA . MET C 1 297 ? -7.48222 -8.69098 56.10619 1.000 27.96915 315 MET C CA 1
ATOM 16863 C C . MET C 1 297 ? -7.44932 -9.84041 57.10501 1.000 29.90340 315 MET C C 1
ATOM 16864 O O . MET C 1 297 ? -7.84882 -9.66273 58.26710 1.000 28.76268 315 MET C O 1
ATOM 16878 N N . ARG C 1 298 ? -6.91213 -10.99707 56.70771 1.000 31.20318 316 ARG C N 1
ATOM 16879 C CA . ARG C 1 298 ? -6.81847 -12.11627 57.63417 1.000 33.17292 316 ARG C CA 1
ATOM 16880 C C . ARG C 1 298 ? -5.88146 -11.79688 58.78485 1.000 28.80126 316 ARG C C 1
ATOM 16881 O O . ARG C 1 298 ? -6.20080 -12.08787 59.94322 1.000 30.88157 316 ARG C O 1
ATOM 16902 N N . GLU C 1 299 ? -4.75868 -11.13644 58.49512 1.000 31.65233 317 GLU C N 1
ATOM 16903 C CA . GLU C 1 299 ? -3.80943 -10.77902 59.56116 1.000 33.89195 317 GLU C CA 1
ATOM 16904 C C . GLU C 1 299 ? -4.38544 -9.75569 60.51824 1.000 30.28608 317 GLU C C 1
ATOM 16905 O O . GLU C 1 299 ? -4.07500 -9.78624 61.71965 1.000 33.64577 317 GLU C O 1
ATOM 16917 N N . PHE C 1 300 ? -5.24881 -8.84519 60.03507 1.000 31.33936 318 PHE C N 1
ATOM 16918 C CA . PHE C 1 300 ? -5.89049 -7.88556 60.93506 1.000 30.94021 318 PHE C CA 1
ATOM 16919 C C . PHE C 1 300 ? -6.96664 -8.54384 61.78737 1.000 29.56210 318 PHE C C 1
ATOM 16920 O O . PHE C 1 300 ? -7.06330 -8.27370 62.98247 1.000 26.66694 318 PHE C O 1
ATOM 16937 N N . ARG C 1 301 ? -7.77487 -9.44178 61.20142 1.000 30.63345 319 ARG C N 1
ATOM 16938 C CA . ARG C 1 301 ? -8.78684 -10.14094 61.98506 1.000 30.27211 319 ARG C CA 1
ATOM 16939 C C . ARG C 1 301 ? -8.15382 -10.98577 63.08940 1.000 31.26415 319 ARG C C 1
ATOM 16940 O O . ARG C 1 301 ? -8.67659 -11.05207 64.20407 1.000 33.88619 319 ARG C O 1
ATOM 16961 N N . SER C 1 302 ? -7.02083 -11.61236 62.80541 1.000 32.85697 320 SER C N 1
ATOM 16962 C CA . SER C 1 302 ? -6.33828 -12.47793 63.76615 1.000 36.73681 320 SER C CA 1
ATOM 16963 C C . SER C 1 302 ? -5.62797 -11.70763 64.86833 1.000 38.62832 320 SER C C 1
ATOM 16964 O O . SER C 1 302 ? -5.18249 -12.32401 65.84825 1.000 41.62528 320 SER C O 1
ATOM 16972 N N . GLY C 1 303 ? -5.50474 -10.39458 64.74625 1.000 33.60654 321 GLY C N 1
ATOM 16973 C CA . GLY C 1 303 ? -4.70366 -9.63235 65.68097 1.000 37.02608 321 GLY C CA 1
ATOM 16974 C C . GLY C 1 303 ? -3.21378 -9.62037 65.42286 1.000 38.66871 321 GLY C C 1
ATOM 16975 O O . GLY C 1 303 ? -2.46748 -8.99484 66.20384 1.000 40.28131 321 GLY C O 1
ATOM 16979 N N . SER C 1 304 ? -2.74469 -10.27653 64.35040 1.000 40.84857 322 SER C N 1
ATOM 16980 C CA . SER C 1 304 ? -1.32474 -10.23681 63.99766 1.000 40.04875 322 SER C CA 1
ATOM 16981 C C . SER C 1 304 ? -0.88713 -8.81249 63.70453 1.000 41.48434 322 SER C C 1
ATOM 16982 O O . SER C 1 304 ? 0.23107 -8.40722 64.05308 1.000 41.05305 322 SER C O 1
ATOM 16990 N N . SER C 1 305 ? -1.75165 -8.03291 63.06897 1.000 39.21277 323 SER C N 1
ATOM 16991 C CA . SER C 1 305 ? -1.53352 -6.60507 62.88193 1.000 40.25633 323 SER C CA 1
ATOM 16992 C C . SER C 1 305 ? -2.57226 -5.85025 63.70061 1.000 36.67374 323 SER C C 1
ATOM 16993 O O . SER C 1 305 ? -3.74881 -6.21998 63.70482 1.000 39.40926 323 SER C O 1
ATOM 17001 N N . ARG C 1 306 ? -2.14654 -4.80088 64.40769 1.000 35.38083 324 ARG C N 1
ATOM 17002 C CA . ARG C 1 306 ? -3.07120 -4.07903 65.27701 1.000 34.46170 324 ARG C CA 1
ATOM 17003 C C . ARG C 1 306 ? -3.52068 -2.73672 64.72672 1.000 33.33601 324 ARG C C 1
ATOM 17004 O O . ARG C 1 306 ? -4.50691 -2.20133 65.24102 1.000 32.16255 324 ARG C O 1
ATOM 17025 N N . VAL C 1 307 ? -2.81586 -2.18924 63.73011 1.000 32.11807 325 VAL C N 1
ATOM 17026 C CA . VAL C 1 307 ? -3.07134 -0.84787 63.17634 1.000 28.59541 325 VAL C CA 1
ATOM 17027 C C . VAL C 1 307 ? -3.13474 -0.97421 61.66090 1.000 31.74861 325 VAL C C 1
ATOM 17028 O O . VAL C 1 307 ? -2.14675 -1.34981 61.02028 1.000 30.87418 325 VAL C O 1
ATOM 17041 N N . LEU C 1 308 ? -4.29227 -0.66010 61.08652 1.000 28.69079 326 LEU C N 1
ATOM 17042 C CA . LEU C 1 308 ? -4.53646 -0.80245 59.65852 1.000 26.75711 326 LEU C CA 1
ATOM 17043 C C . LEU C 1 308 ? -4.85669 0.56010 59.04677 1.000 26.78992 326 LEU C C 1
ATOM 17044 O O . LEU C 1 308 ? -5.76815 1.25540 59.51482 1.000 29.88855 326 LEU C O 1
ATOM 17060 N N . ILE C 1 309 ? -4.10780 0.92674 57.99811 1.000 25.02145 327 ILE C N 1
ATOM 17061 C CA . ILE C 1 309 ? -4.34684 2.14899 57.24467 1.000 27.88877 327 ILE C CA 1
ATOM 17062 C C . ILE C 1 309 ? -5.04817 1.75146 55.95284 1.000 28.27174 327 ILE C C 1
ATOM 17063 O O . ILE C 1 309 ? -4.59026 0.85644 55.23526 1.000 27.17563 327 ILE C O 1
ATOM 17079 N N . THR C 1 310 ? -6.15325 2.41369 55.65788 1.000 24.85082 328 THR C N 1
ATOM 17080 C CA . THR C 1 310 ? -7.02661 1.97861 54.58159 1.000 26.71021 328 THR C CA 1
ATOM 17081 C C . THR C 1 310 ? -7.84558 3.13617 54.03148 1.000 26.76481 328 THR C C 1
ATOM 17082 O O . THR C 1 310 ? -7.99131 4.19248 54.65526 1.000 24.85069 328 THR C O 1
ATOM 17093 N N . THR C 1 311 ? -8.38229 2.89606 52.81782 1.000 27.17836 329 THR C N 1
ATOM 17094 C CA . THR C 1 311 ? -9.35309 3.78165 52.21100 1.000 28.84452 329 THR C CA 1
ATOM 17095 C C . THR C 1 311 ? -10.76320 3.40632 52.68126 1.000 31.17311 329 THR C C 1
ATOM 17096 O O . THR C 1 311 ? -10.96811 2.49051 53.48590 1.000 27.24549 329 THR C O 1
ATOM 17107 N N . ASP C 1 312 ? -11.77247 4.02233 52.06187 1.000 27.38498 330 ASP C N 1
ATOM 17108 C CA . ASP C 1 312 ? -13.16501 3.63110 52.31128 1.000 26.92083 330 ASP C CA 1
ATOM 17109 C C . ASP C 1 312 ? -13.49403 2.25252 51.80196 1.000 22.96290 330 ASP C C 1
ATOM 17110 O O . ASP C 1 312 ? -14.63354 1.80461 51.99613 1.000 22.53574 330 ASP C O 1
ATOM 17119 N N . LEU C 1 313 ? -12.53766 1.53708 51.23302 1.000 27.54085 331 LEU C N 1
ATOM 17120 C CA . LEU C 1 313 ? -12.71536 0.10525 50.99763 1.000 23.78792 331 LEU C CA 1
ATOM 17121 C C . LEU C 1 313 ? -13.25292 -0.58313 52.24053 1.000 21.39235 331 LEU C C 1
ATOM 17122 O O . LEU C 1 313 ? -14.10566 -1.47977 52.14532 1.000 23.47354 331 LEU C O 1
ATOM 17138 N N . LEU C 1 314 ? -12.75626 -0.21029 53.42196 1.000 22.56618 332 LEU C N 1
ATOM 17139 C CA . LEU C 1 314 ? -13.15967 -0.86993 54.66154 1.000 23.47469 332 LEU C CA 1
ATOM 17140 C C . LEU C 1 314 ? -14.09697 -0.00395 55.49825 1.000 24.40700 332 LEU C C 1
ATOM 17141 O O . LEU C 1 314 ? -14.34933 -0.30601 56.67345 1.000 26.62490 332 LEU C O 1
ATOM 17157 N N . ALA C 1 315 ? -14.66531 1.05008 54.92079 1.000 25.81737 333 ALA C N 1
ATOM 17158 C CA . ALA C 1 315 ? -15.54177 1.91550 55.69097 1.000 23.17128 333 ALA C CA 1
ATOM 17159 C C . ALA C 1 315 ? -16.89180 1.26060 56.00500 1.000 24.07355 333 ALA C C 1
ATOM 17160 O O . ALA C 1 315 ? -17.48739 1.56028 57.03402 1.000 25.45341 333 ALA C O 1
ATOM 17167 N N . ARG C 1 316 ? -17.39169 0.36518 55.15448 1.000 24.77991 334 ARG C N 1
ATOM 17168 C CA . ARG C 1 316 ? -18.75196 -0.14029 55.30850 1.000 21.28795 334 ARG C CA 1
ATOM 17169 C C . ARG C 1 316 ? -18.73539 -1.62919 55.63740 1.000 24.41001 334 ARG C C 1
ATOM 17170 O O . ARG C 1 316 ? -18.07355 -2.39550 54.96005 1.000 24.85663 334 ARG C O 1
ATOM 17191 N N . GLY C 1 317 ? -19.49646 -1.99491 56.68621 1.000 21.51538 335 GLY C N 1
ATOM 17192 C CA . GLY C 1 317 ? -19.90999 -3.36081 56.99436 1.000 22.96836 335 GLY C CA 1
ATOM 17193 C C . GLY C 1 317 ? -18.86135 -4.24036 57.65792 1.000 23.36515 335 GLY C C 1
ATOM 17194 O O . GLY C 1 317 ? -19.23882 -5.22498 58.31906 1.000 21.41974 335 GLY C O 1
ATOM 17198 N N . ILE C 1 318 ? -17.57473 -3.94319 57.49068 1.000 23.82140 336 ILE C N 1
ATOM 17199 C CA . ILE C 1 318 ? -16.51031 -4.76944 58.04152 1.000 25.94036 336 ILE C CA 1
ATOM 17200 C C . ILE C 1 318 ? -16.62710 -4.84742 59.56078 1.000 26.72247 336 ILE C C 1
ATOM 17201 O O . ILE C 1 318 ? -16.72892 -3.82978 60.26808 1.000 25.01781 336 ILE C O 1
ATOM 17217 N N . ASP C 1 319 ? -16.56135 -6.07249 60.06877 1.000 24.16653 337 ASP C N 1
ATOM 17218 C CA . ASP C 1 319 ? -16.81011 -6.37230 61.46885 1.000 23.09621 337 ASP C CA 1
ATOM 17219 C C . ASP C 1 319 ? -15.56902 -7.00500 62.07729 1.000 29.22055 337 ASP C C 1
ATOM 17220 O O . ASP C 1 319 ? -15.35663 -8.20382 61.91290 1.000 26.22989 337 ASP C O 1
ATOM 17229 N N . VAL C 1 320 ? -14.75414 -6.21217 62.77110 1.000 26.61691 338 VAL C N 1
ATOM 17230 C CA . VAL C 1 320 ? -13.58709 -6.74282 63.49484 1.000 30.75144 338 VAL C CA 1
ATOM 17231 C C . VAL C 1 320 ? -13.84588 -6.36050 64.94814 1.000 33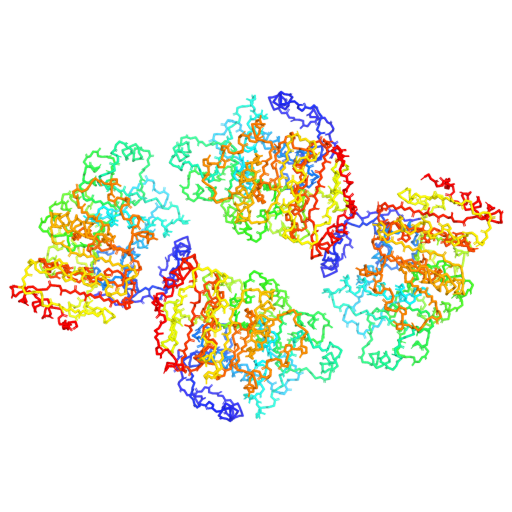.29165 338 VAL C C 1
ATOM 17232 O O . VAL C 1 320 ? -13.71178 -5.18269 65.33003 1.000 32.34346 338 VAL C O 1
ATOM 17245 N N . GLN C 1 321 ? -14.24280 -7.34364 65.76407 1.000 35.27929 339 GLN C N 1
ATOM 17246 C CA . GLN C 1 321 ? -14.85962 -7.02870 67.04963 1.000 36.92612 339 GLN C CA 1
ATOM 17247 C C . GLN C 1 321 ? -13.88545 -6.29442 67.96241 1.000 41.52700 339 GLN C C 1
ATOM 17248 O O . GLN C 1 321 ? -14.32305 -5.53562 68.84689 1.000 39.38141 339 GLN C O 1
ATOM 17262 N N . GLN C 1 322 ? -12.56876 -6.49073 67.75931 1.000 35.50138 340 GLN C N 1
ATOM 17263 C CA . GLN C 1 322 ? -11.53702 -5.93828 68.65322 1.000 38.42911 340 GLN C CA 1
ATOM 17264 C C . GLN C 1 322 ? -11.13868 -4.50415 68.30736 1.000 39.08958 340 GLN C C 1
ATOM 17265 O O . GLN C 1 322 ? -10.33349 -3.90254 69.03326 1.000 38.29341 340 GLN C O 1
ATOM 17279 N N . VAL C 1 323 ? -11.64954 -3.95788 67.20331 1.000 35.23560 341 VAL C N 1
ATOM 17280 C CA . VAL C 1 323 ? -11.39442 -2.56031 66.87604 1.000 33.79420 341 VAL C CA 1
ATOM 17281 C C . VAL C 1 323 ? -12.16711 -1.70463 67.86106 1.000 35.07652 341 VAL C C 1
ATOM 17282 O O . VAL C 1 323 ? -13.39719 -1.79813 67.95696 1.000 34.36966 341 VAL C O 1
ATOM 17295 N N . SER C 1 324 ? -11.45350 -0.85042 68.60444 1.000 34.59135 342 SER C N 1
ATOM 17296 C CA . SER C 1 324 ? -12.10494 0.07603 69.51458 1.000 36.80352 342 SER C CA 1
ATOM 17297 C C . SER C 1 324 ? -11.68295 1.51966 69.25811 1.000 33.74906 342 SER C C 1
ATOM 17298 O O . SER C 1 324 ? -12.04646 2.39571 70.04936 1.000 34.23006 342 SER C O 1
ATOM 17306 N N . LEU C 1 325 ? -10.91158 1.77174 68.19644 1.000 34.22589 343 LEU C N 1
ATOM 17307 C CA . LEU C 1 325 ? -10.40952 3.09256 67.83210 1.000 33.50176 343 LEU C CA 1
ATOM 17308 C C . LEU C 1 325 ? -10.45108 3.27789 66.31659 1.000 27.41861 343 LEU C C 1
ATOM 17309 O O . LEU C 1 325 ? -9.84945 2.50236 65.57587 1.000 29.07719 343 LEU C O 1
ATOM 17325 N N . VAL C 1 326 ? -11.10767 4.33109 65.85563 1.000 27.23108 344 VAL C N 1
ATOM 17326 C CA . VAL C 1 326 ? -11.07229 4.71860 64.44937 1.000 24.89974 344 VAL C CA 1
ATOM 17327 C C . VAL C 1 326 ? -10.46463 6.10235 64.39604 1.000 25.97767 344 VAL C C 1
ATOM 17328 O O . VAL C 1 326 ? -10.93589 6.99466 65.11390 1.000 27.24072 344 VAL C O 1
ATOM 17341 N N . ILE C 1 327 ? -9.46363 6.29568 63.54059 1.000 26.00958 345 ILE C N 1
ATOM 17342 C CA . ILE C 1 327 ? -8.89763 7.62233 63.29086 1.000 24.51977 345 ILE C CA 1
ATOM 17343 C C . ILE C 1 327 ? -9.23780 8.07419 61.88189 1.000 25.11392 345 ILE C C 1
ATOM 17344 O O . ILE C 1 327 ? -8.82242 7.46264 60.89572 1.000 27.62430 345 ILE C O 1
ATOM 17360 N N . ASN C 1 328 ? -9.96387 9.18013 61.78501 1.000 25.57344 346 ASN C N 1
ATOM 17361 C CA . ASN C 1 328 ? -10.12086 9.87228 60.51123 1.000 25.96620 346 ASN C CA 1
ATOM 17362 C C . ASN C 1 328 ? -8.94125 10.82031 60.34228 1.000 28.33331 346 ASN C C 1
ATOM 17363 O O . ASN C 1 328 ? -8.95673 11.96776 60.79487 1.000 26.50302 346 ASN C O 1
ATOM 17374 N N . TYR C 1 329 ? -7.90518 10.30423 59.68251 1.000 28.94789 347 TYR C N 1
ATOM 17375 C CA . TYR C 1 329 ? -6.75180 11.11984 59.29378 1.000 29.20958 347 TYR C CA 1
ATOM 17376 C C . TYR C 1 329 ? -7.14892 12.15884 58.26078 1.000 33.81007 347 TYR C C 1
ATOM 17377 O O . TYR C 1 329 ? -6.79249 13.34450 58.38043 1.000 35.00446 347 TYR C O 1
ATOM 17395 N N . ASP C 1 330 ? -7.83533 11.72428 57.20996 1.000 27.88477 348 ASP C N 1
ATOM 17396 C CA . ASP C 1 330 ? -8.61363 12.56781 56.31836 1.000 26.49857 348 ASP C CA 1
ATOM 17397 C C . ASP C 1 330 ? -10.07097 12.53206 56.75910 1.000 32.03771 348 ASP C C 1
ATOM 17398 O O . ASP C 1 330 ? -10.61398 11.45448 57.03216 1.000 29.30418 348 ASP C O 1
ATOM 17407 N N . LEU C 1 331 ? -10.71987 13.69802 56.76069 1.000 29.26207 349 LEU C N 1
ATOM 17408 C CA . LEU C 1 331 ? -12.14122 13.73719 57.05199 1.000 32.31720 349 LEU C CA 1
ATOM 17409 C C . LEU C 1 331 ? -12.92425 13.28691 55.82972 1.000 31.41899 349 LEU C C 1
ATOM 17410 O O . LEU C 1 331 ? -12.58363 13.63062 54.69313 1.000 33.82593 349 LEU C O 1
ATOM 17426 N N . PRO C 1 332 ? -13.97950 12.52445 56.01651 1.000 30.57770 350 PRO C N 1
ATOM 17427 C CA . PRO C 1 332 ? -14.80450 12.18391 54.86251 1.000 35.61968 350 PRO C CA 1
ATOM 17428 C C . PRO C 1 332 ? -15.61108 13.43219 54.54614 1.000 36.40114 350 PRO C C 1
ATOM 17429 O O . PRO C 1 332 ? -16.02275 14.16861 55.44744 1.000 39.78881 350 PRO C O 1
ATOM 17440 N N . THR C 1 333 ? -15.79607 13.69909 53.26659 1.000 37.81924 351 THR C N 1
ATOM 17441 C CA . THR C 1 333 ? -16.65461 14.82090 52.88225 1.000 44.24814 351 THR C CA 1
ATOM 17442 C C . THR C 1 333 ? -18.09164 14.38953 52.63029 1.000 45.97224 351 THR C C 1
ATOM 17443 O O . THR C 1 333 ? -18.98284 15.23874 52.56748 1.000 45.73560 351 THR C O 1
ATOM 17454 N N . ASN C 1 334 ? -18.31534 13.09728 52.45386 1.000 38.01337 352 ASN C N 1
ATOM 17455 C CA . ASN C 1 334 ? -19.66297 12.55823 52.37457 1.000 31.89291 352 ASN C CA 1
ATOM 17456 C C . ASN C 1 334 ? -20.16678 12.31729 53.78672 1.000 33.35821 352 ASN C C 1
ATOM 17457 O O . ASN C 1 334 ? -19.49551 11.65545 54.59257 1.000 31.22610 352 ASN C O 1
ATOM 17468 N N . ARG C 1 335 ? -21.33296 12.86739 54.10753 1.000 27.97655 353 ARG C N 1
ATOM 17469 C CA . ARG C 1 335 ? -21.82974 12.79097 55.47697 1.000 27.61863 353 ARG C CA 1
ATOM 17470 C C . ARG C 1 335 ? -22.14114 11.34125 55.87567 1.000 28.73474 353 ARG C C 1
ATOM 17471 O O . ARG C 1 335 ? -21.89967 10.92486 57.01531 1.000 24.83352 353 ARG C O 1
ATOM 17492 N N . GLU C 1 336 ? -22.77564 10.59023 54.98806 1.000 29.72649 354 GLU C N 1
ATOM 17493 C CA . GLU C 1 336 ? -23.13173 9.21751 55.34001 1.000 29.53584 354 GLU C CA 1
ATOM 17494 C C . GLU C 1 336 ? -21.88434 8.38462 55.63034 1.000 27.04668 354 GLU C C 1
ATOM 17495 O O . GLU C 1 336 ? -21.88593 7.57743 56.55491 1.000 26.93104 354 GLU C O 1
ATOM 17507 N N . ASN C 1 337 ? -20.82219 8.58292 54.85246 1.000 26.92186 355 ASN C N 1
ATOM 17508 C CA . ASN C 1 337 ? -19.55446 7.88065 55.04877 1.000 27.42870 355 ASN C CA 1
ATOM 17509 C C . ASN C 1 337 ? -18.99863 8.02304 56.46487 1.000 31.35428 355 ASN C C 1
ATOM 17510 O O . ASN C 1 337 ? -18.38121 7.08640 56.99995 1.000 28.01761 355 ASN C O 1
ATOM 17521 N N . TYR C 1 338 ? -19.18332 9.19927 57.07351 1.000 28.05593 356 TYR C N 1
ATOM 17522 C CA . TYR C 1 338 ? -18.70561 9.43711 58.43818 1.000 25.68624 356 TYR C CA 1
ATOM 17523 C C . TYR C 1 338 ? -19.27388 8.41195 59.41775 1.000 26.21768 356 TYR C C 1
ATOM 17524 O O . TYR C 1 338 ? -18.53614 7.81848 60.21903 1.000 26.26784 356 TYR C O 1
ATOM 17542 N N . ILE C 1 339 ? -20.58508 8.17200 59.35833 1.000 26.08510 357 ILE C N 1
ATOM 17543 C CA . ILE C 1 339 ? -21.24504 7.26793 60.28738 1.000 20.09859 357 ILE C CA 1
ATOM 17544 C C . ILE C 1 339 ? -20.70293 5.85832 60.11947 1.000 25.16688 357 ILE C C 1
ATOM 17545 O O . ILE C 1 339 ? -20.49208 5.12853 61.10099 1.000 24.78692 357 ILE C O 1
ATOM 17561 N N . HIS C 1 340 ? -20.47353 5.45299 58.86881 1.000 22.87959 358 HIS C N 1
ATOM 17562 C CA . HIS C 1 340 ? -20.00533 4.10136 58.59764 1.000 22.86930 358 HIS C CA 1
ATOM 17563 C C . HIS C 1 340 ? -18.58415 3.91606 59.08576 1.000 23.40534 358 HIS C C 1
ATOM 17564 O O . HIS C 1 340 ? -18.28117 2.92744 59.77105 1.000 24.12194 358 HIS C O 1
ATOM 17578 N N . ARG C 1 341 ? -17.69575 4.88708 58.79224 1.000 24.81001 359 ARG C N 1
ATOM 17579 C CA . ARG C 1 341 ? -16.30003 4.75785 59.23101 1.000 25.76483 359 ARG C CA 1
ATOM 17580 C C . ARG C 1 341 ? -16.22668 4.61595 60.74382 1.000 24.42646 359 ARG C C 1
ATOM 17581 O O . ARG C 1 341 ? -15.53127 3.72667 61.26086 1.000 24.12584 359 ARG C O 1
ATOM 17602 N N . ILE C 1 342 ? -16.90759 5.50687 61.47821 1.000 23.83747 360 ILE C N 1
ATOM 17603 C CA . ILE C 1 342 ? -16.72756 5.48042 62.94749 1.000 26.84412 360 ILE C CA 1
ATOM 17604 C C . ILE C 1 342 ? -17.39373 4.22660 63.52738 1.000 27.05765 360 ILE C C 1
ATOM 17605 O O . ILE C 1 342 ? -17.00327 3.73699 64.60349 1.000 25.30552 360 ILE C O 1
ATOM 17621 N N . GLY C 1 343 ? -18.34554 3.65969 62.79297 1.000 26.81672 361 GLY C N 1
ATOM 17622 C CA . GLY C 1 343 ? -18.97179 2.40601 63.17374 1.000 28.29147 361 GLY C CA 1
ATOM 17623 C C . GLY C 1 343 ? -18.08680 1.16735 63.06947 1.000 26.92153 361 GLY C C 1
ATOM 17624 O O . GLY C 1 343 ? -18.50860 0.11389 63.54436 1.000 26.39791 361 GLY C O 1
ATOM 17628 N N . ARG C 1 344 ? -16.87829 1.26525 62.50504 1.000 24.16871 362 ARG C N 1
ATOM 17629 C CA . ARG C 1 344 ? -15.99111 0.11147 62.55069 1.000 23.78448 362 ARG C CA 1
ATOM 17630 C C . ARG C 1 344 ? -15.53303 -0.16449 63.99208 1.000 29.59839 362 ARG C C 1
ATOM 17631 O O . ARG C 1 344 ? -15.06391 -1.27840 64.28599 1.000 32.01016 362 ARG C O 1
ATOM 17652 N N . GLY C 1 345 ? -15.55407 0.83310 64.85627 1.000 29.53203 363 GLY C N 1
ATOM 17653 C CA . GLY C 1 345 ? -15.39663 0.62115 66.28162 1.000 30.74484 363 GLY C CA 1
ATOM 17654 C C . GLY C 1 345 ? -16.74666 0.40476 66.95273 1.000 35.50516 363 GLY C C 1
ATOM 17655 O O . GLY C 1 345 ? -17.80081 0.52696 66.34057 1.000 38.94623 363 GLY C O 1
ATOM 17659 N N . GLY C 1 346 ? -16.71047 0.07805 68.23464 1.000 41.49871 364 GLY C N 1
ATOM 17660 C CA . GLY C 1 346 ? -17.94168 -0.03670 68.99587 1.000 49.24700 364 GLY C CA 1
ATOM 17661 C C . GLY C 1 346 ? -18.97853 -1.00957 68.45484 1.000 50.18366 364 GLY C C 1
ATOM 17662 O O . GLY C 1 346 ? -20.17565 -0.69368 68.42460 1.000 41.79551 364 GLY C O 1
ATOM 17666 N N . ARG C 1 347 ? -18.54337 -2.21127 68.06703 1.000 45.58813 365 ARG C N 1
ATOM 17667 C CA . ARG C 1 347 ? -19.45653 -3.16997 67.44762 1.000 49.02095 365 ARG C CA 1
ATOM 17668 C C . ARG C 1 347 ? -20.39875 -3.79790 68.48256 1.000 52.67371 365 ARG C C 1
ATOM 17669 O O . ARG C 1 347 ? -20.01135 -4.08628 69.61841 1.000 45.06823 365 ARG C O 1
ATOM 17690 N N . PHE C 1 348 ? -21.65115 -4.01582 68.07016 1.000 50.83780 366 PHE C N 1
ATOM 17691 C CA . PHE C 1 348 ? -22.71159 -4.53375 68.93367 1.000 50.97992 366 PHE C CA 1
ATOM 17692 C C . PHE C 1 348 ? -22.62139 -3.96188 70.36501 1.000 56.51858 366 PHE C C 1
ATOM 17693 O O . PHE C 1 348 ? -22.52973 -4.67848 71.36440 1.000 52.44506 366 PHE C O 1
ATOM 17710 N N . GLY C 1 349 ? -22.66979 -2.63552 70.44687 1.000 54.97952 367 GLY C N 1
ATOM 17711 C CA . GLY C 1 349 ? -22.80162 -1.97471 71.72586 1.000 57.92719 367 GLY C CA 1
ATOM 17712 C C . GLY C 1 349 ? -21.53301 -1.88024 72.53515 1.000 62.39480 367 GLY C C 1
ATOM 17713 O O . GLY C 1 349 ? -21.59426 -1.43046 73.68795 1.000 67.07746 367 GLY C O 1
ATOM 17717 N N . ARG C 1 350 ? -20.39658 -2.30468 71.98140 1.000 56.60680 368 ARG C N 1
ATOM 17718 C CA . ARG C 1 350 ? -19.11490 -2.12190 72.64342 1.000 56.67124 368 ARG C CA 1
ATOM 17719 C C . ARG C 1 350 ? -18.75992 -0.63790 72.73120 1.000 57.98646 368 ARG C C 1
ATOM 17720 O O . ARG C 1 350 ? -19.17019 0.17961 71.89829 1.000 50.28879 368 ARG C O 1
ATOM 17741 N N . LYS C 1 351 ? -17.97863 -0.29829 73.75044 1.000 53.22040 369 LYS C N 1
ATOM 17742 C CA . LYS C 1 351 ? -17.48208 1.06305 73.89735 1.000 58.39834 369 LYS C CA 1
ATOM 17743 C C . LYS C 1 351 ? -16.31654 1.28138 72.93362 1.000 57.47235 369 LYS C C 1
ATOM 17744 O O . LYS C 1 351 ? -15.41357 0.44477 72.83992 1.000 57.09029 369 LYS C O 1
ATOM 17763 N N . GLY C 1 352 ? -16.33154 2.40206 72.21776 1.000 47.79650 370 GLY C N 1
ATOM 17764 C CA . GLY C 1 352 ? -15.24627 2.70974 71.31007 1.000 43.53315 370 GLY C CA 1
ATOM 17765 C C . GLY C 1 352 ? -14.97402 4.19504 71.25761 1.000 38.59007 370 GLY C C 1
ATOM 17766 O O . GLY C 1 352 ? -15.62763 4.98150 71.93617 1.000 33.29092 370 GLY C O 1
ATOM 17770 N N . VAL C 1 353 ? -14.00633 4.56157 70.42760 1.000 31.15484 371 VAL C N 1
ATOM 17771 C CA . VAL C 1 353 ? -13.55463 5.94315 70.27850 1.000 30.78507 371 VAL C CA 1
ATOM 17772 C C . VAL C 1 353 ? -13.28730 6.24510 68.80344 1.000 31.34561 371 VAL C C 1
ATOM 17773 O O . VAL C 1 353 ? -12.75954 5.41266 68.07011 1.000 33.63447 371 VAL C O 1
ATOM 17786 N N . ALA C 1 354 ? -13.64861 7.44928 68.37131 1.000 27.75746 372 ALA C N 1
ATOM 17787 C CA . ALA C 1 354 ? -13.29236 7.93046 67.05104 1.000 21.62565 372 ALA C CA 1
ATOM 17788 C C . ALA C 1 354 ? -12.60474 9.27741 67.20370 1.000 27.21458 372 ALA C C 1
ATOM 17789 O O . ALA C 1 354 ? -13.10942 10.15261 67.91882 1.000 28.37388 372 ALA C O 1
ATOM 17796 N N . ILE C 1 355 ? -11.47232 9.44559 66.52379 1.000 24.90084 373 ILE C N 1
ATOM 17797 C CA . ILE C 1 355 ? -10.72775 10.69890 66.57642 1.000 26.79945 373 ILE C CA 1
ATOM 17798 C C . ILE C 1 355 ? -10.59541 11.27058 65.18086 1.000 27.34636 373 ILE C C 1
ATOM 17799 O O . ILE C 1 355 ? -10.06674 10.60978 64.28646 1.000 27.23975 373 ILE C O 1
ATOM 17815 N N . ASN C 1 356 ? -10.98482 12.52834 65.02579 1.000 26.08431 374 ASN C N 1
ATOM 17816 C CA . ASN C 1 356 ? -10.94414 13.25814 63.75745 1.000 28.58416 374 ASN C CA 1
ATOM 17817 C C . ASN C 1 356 ? -9.76984 14.22741 63.74944 1.000 29.02801 374 ASN C C 1
ATOM 17818 O O . ASN C 1 356 ? -9.72293 15.13210 64.57388 1.000 30.95404 374 ASN C O 1
ATOM 17829 N N . MET C 1 357 ? -8.88599 14.10423 62.79074 1.000 29.90205 375 MET C N 1
ATOM 17830 C CA . MET C 1 357 ? -7.75859 15.01421 62.68074 1.000 31.64481 375 MET C CA 1
ATOM 17831 C C . MET C 1 357 ? -8.13228 16.15051 61.74693 1.000 34.43470 375 MET C C 1
ATOM 17832 O O . MET C 1 357 ? -8.40218 15.91280 60.55462 1.000 34.10818 375 MET C O 1
ATOM 17846 N N . VAL C 1 358 ? -8.12850 17.38048 62.27807 1.000 31.69335 376 VAL C N 1
ATOM 17847 C CA . VAL C 1 358 ? -8.78777 18.50434 61.62782 1.000 32.55293 376 VAL C CA 1
ATOM 17848 C C . VAL C 1 358 ? -7.89359 19.74330 61.61410 1.000 37.24099 376 VAL C C 1
ATOM 17849 O O . VAL C 1 358 ? -7.52982 20.27949 62.67428 1.000 37.22641 376 VAL C O 1
ATOM 17862 N N . THR C 1 359 ? -7.61434 20.23356 60.41672 1.000 36.88942 377 THR C N 1
ATOM 17863 C CA . THR C 1 359 ? -7.19916 21.62277 60.23092 1.000 43.34692 377 THR C CA 1
ATOM 17864 C C . THR C 1 359 ? -8.37061 22.59524 60.42946 1.000 50.31013 377 THR C C 1
ATOM 17865 O O . THR C 1 359 ? -9.53048 22.20789 60.55193 1.000 45.41080 377 THR C O 1
ATOM 17876 N N . GLU C 1 360 ? -8.05536 23.89692 60.45927 1.000 49.39542 378 GLU C N 1
ATOM 17877 C CA . GLU C 1 360 ? -9.12202 24.89243 60.52126 1.000 59.55470 378 GLU C CA 1
ATOM 17878 C C . GLU C 1 360 ? -10.10498 24.70999 59.36592 1.000 53.73893 378 GLU C C 1
ATOM 17879 O O . GLU C 1 360 ? -11.32519 24.77570 59.56557 1.000 55.44027 378 GLU C O 1
ATOM 17891 N N . GLU C 1 361 ? -9.59136 24.47640 58.15429 1.000 45.28051 379 GLU C N 1
ATOM 17892 C CA . GLU C 1 361 ? -10.45206 24.19463 57.00317 1.000 56.16086 379 GLU C CA 1
ATOM 17893 C C . GLU C 1 361 ? -11.35705 22.98494 57.25773 1.000 53.60989 379 GLU C C 1
ATOM 17894 O O . GLU C 1 361 ? -12.58612 23.06601 57.13437 1.000 52.09509 379 GLU C O 1
ATOM 17906 N N . ASP C 1 362 ? -10.75086 21.82830 57.56613 1.000 46.39695 380 ASP C N 1
ATOM 17907 C CA . ASP C 1 362 ? -11.55339 20.65802 57.91114 1.000 43.42192 380 ASP C CA 1
ATOM 17908 C C . ASP C 1 362 ? -12.67873 20.99958 58.89429 1.000 46.87248 380 ASP C C 1
ATOM 17909 O O . ASP C 1 362 ? -13.74532 20.37715 58.86021 1.000 38.18308 380 ASP C O 1
ATOM 17918 N N . LYS C 1 363 ? -12.45358 21.94681 59.81850 1.000 45.66581 381 LYS C N 1
ATOM 17919 C CA . LYS C 1 363 ? -13.44994 22.14191 60.87296 1.000 49.37592 381 LYS C CA 1
ATOM 17920 C C . LYS C 1 363 ? -14.77812 22.65976 60.31241 1.000 42.32199 381 LYS C C 1
ATOM 17921 O O . LYS C 1 363 ? -15.83202 22.42398 60.91303 1.000 39.85820 381 LYS C O 1
ATOM 17940 N N . ARG C 1 364 ? -14.77143 23.26612 59.13814 1.000 37.60728 382 ARG C N 1
ATOM 17941 C CA . ARG C 1 364 ? -16.04801 23.59489 58.51802 1.000 45.33708 382 ARG C CA 1
ATOM 17942 C C . ARG C 1 364 ? -16.79923 22.33062 58.15531 1.000 42.67493 382 ARG C C 1
ATOM 17943 O O . ARG C 1 364 ? -18.01600 22.23046 58.36777 1.000 39.69618 382 ARG C O 1
ATOM 17964 N N . THR C 1 365 ? -16.09026 21.36197 57.58286 1.000 36.60210 383 THR C N 1
ATOM 17965 C CA . THR C 1 365 ? -16.69101 20.05479 57.34557 1.000 38.30407 383 THR C CA 1
ATOM 17966 C C . THR C 1 365 ? -17.11884 19.40349 58.66174 1.000 37.79278 383 THR C C 1
ATOM 17967 O O . THR C 1 365 ? -18.23042 18.86071 58.76016 1.000 34.35187 383 THR C O 1
ATOM 17978 N N . LEU C 1 366 ? -16.26476 19.47110 59.68880 1.000 33.22006 384 LEU C N 1
ATOM 17979 C CA . LEU C 1 366 ? -16.59652 18.87795 60.97709 1.000 36.06445 384 LEU C CA 1
ATOM 17980 C C . LEU C 1 366 ? -17.88143 19.46509 61.54174 1.000 39.06017 384 LEU C C 1
ATOM 17981 O O . LEU C 1 366 ? -18.74520 18.73974 62.05944 1.000 33.04619 384 LEU C O 1
ATOM 17997 N N . ARG C 1 367 ? -18.00231 20.80337 61.48497 1.000 30.92350 385 ARG C N 1
ATOM 17998 C CA A ARG C 1 367 ? -19.20371 21.47471 61.97102 0.500 38.11851 385 ARG C CA 1
ATOM 17999 C CA B ARG C 1 367 ? -19.20160 21.45728 61.99362 0.500 38.11690 385 ARG C CA 1
ATOM 18000 C C . ARG C 1 367 ? -20.43559 21.04617 61.19595 1.000 31.10948 385 ARG C C 1
ATOM 18001 O O . ARG C 1 367 ? -21.52099 20.89041 61.76510 1.000 32.20422 385 ARG C O 1
ATOM 18042 N N . ASP C 1 368 ? -20.28689 20.85300 59.88994 1.000 30.67075 386 ASP C N 1
ATOM 18043 C CA . ASP C 1 368 ? -21.43004 20.38883 59.09440 1.000 34.95938 386 ASP C CA 1
ATOM 18044 C C . ASP C 1 368 ? -21.83892 18.96539 59.50231 1.000 34.34811 386 ASP C C 1
ATOM 18045 O O . ASP C 1 368 ? -23.03196 18.65461 59.60806 1.000 29.44721 386 ASP C O 1
ATOM 18054 N N . ILE C 1 369 ? -20.86551 18.11073 59.80377 1.000 30.25859 387 ILE C N 1
ATOM 18055 C CA . ILE C 1 369 ? -21.19716 16.77828 60.30445 1.000 32.57234 387 ILE C CA 1
ATOM 18056 C C . ILE C 1 369 ? -21.90166 16.86117 61.65682 1.000 26.55894 387 ILE C C 1
ATOM 18057 O O . ILE C 1 369 ? -22.86453 16.13893 61.91460 1.000 26.56205 387 ILE C O 1
ATOM 18073 N N . GLU C 1 370 ? -21.41592 17.71793 62.55740 1.000 29.79169 388 GLU C N 1
ATOM 18074 C CA . GLU C 1 370 ? -22.06416 17.87177 63.85697 1.000 32.21968 388 GLU C CA 1
ATOM 18075 C C . GLU C 1 370 ? -23.52077 18.28810 63.70223 1.000 29.70585 388 GLU C C 1
ATOM 18076 O O . GLU C 1 370 ? -24.41119 17.75881 64.37983 1.000 32.32277 388 GLU C O 1
ATOM 18088 N N . THR C 1 371 ? -23.76528 19.26789 62.83767 1.000 30.97713 389 THR C N 1
ATOM 18089 C CA . THR C 1 371 ? -25.11532 19.78462 62.67848 1.000 33.61083 389 THR C CA 1
ATOM 18090 C C . THR C 1 371 ? -26.01653 18.71984 62.07384 1.000 31.32788 389 THR C C 1
ATOM 18091 O O . THR C 1 371 ? -27.12492 18.51284 62.55732 1.000 29.47906 389 THR C O 1
ATOM 18102 N N . PHE C 1 372 ? -25.48440 17.94428 61.11740 1.000 29.27470 390 PHE C N 1
ATOM 18103 C CA . PHE C 1 372 ? -26.27703 16.94876 60.40284 1.000 26.62940 390 PHE C CA 1
ATOM 18104 C C . PHE C 1 372 ? -26.78388 15.88013 61.35341 1.000 30.63340 390 PHE C C 1
ATOM 18105 O O . PHE C 1 372 ? -27.97609 15.57794 61.36941 1.000 32.22269 390 PHE C O 1
ATOM 18122 N N . TYR C 1 373 ? -25.89095 15.29843 62.16357 1.000 28.76149 391 TYR C N 1
ATOM 18123 C CA . TYR C 1 373 ? -26.24403 14.24831 63.10879 1.000 30.26890 391 TYR C CA 1
ATOM 18124 C C . TYR C 1 373 ? -26.71391 14.77064 64.45269 1.000 33.37935 391 TYR C C 1
ATOM 18125 O O . TYR C 1 373 ? -27.07723 13.96449 65.30977 1.000 30.02056 391 TYR C O 1
ATOM 18143 N N . ASN C 1 374 ? -26.77262 16.09837 64.64258 1.000 32.93552 392 ASN C N 1
ATOM 18144 C CA . ASN C 1 374 ? -27.20060 16.73232 65.88654 1.000 34.72993 392 ASN C CA 1
ATOM 18145 C C . ASN C 1 374 ? -26.36796 16.20842 67.05159 1.000 31.66593 392 ASN C C 1
ATOM 18146 O O . ASN C 1 374 ? -26.88878 15.74925 68.05822 1.000 33.49387 392 ASN C O 1
ATOM 18157 N N . THR C 1 375 ? -25.05038 16.33191 66.90207 1.000 38.18298 393 THR C N 1
ATOM 18158 C CA . THR C 1 375 ? -24.07412 15.84083 67.86942 1.000 39.66956 393 THR C CA 1
ATOM 18159 C C . THR C 1 375 ? -23.16270 16.96320 68.35478 1.000 40.36771 393 THR C C 1
ATOM 18160 O O . THR C 1 375 ? -23.23859 18.10351 67.89398 1.000 39.79207 393 THR C O 1
ATOM 18171 N N . SER C 1 376 ? -22.30022 16.60107 69.31212 1.000 43.76667 394 SER C N 1
ATOM 18172 C CA . SER C 1 376 ? -21.17732 17.40570 69.77573 1.000 39.08973 394 SER C CA 1
ATOM 18173 C C . SER C 1 376 ? -19.94272 16.51810 69.71400 1.000 41.98906 394 SER C C 1
ATOM 18174 O O . SER C 1 376 ? -19.95565 15.39624 70.23780 1.000 44.35310 394 SER C O 1
ATOM 18182 N N . ILE C 1 377 ? -18.91513 16.97592 69.01182 1.000 39.14846 395 ILE C N 1
ATOM 18183 C CA . ILE C 1 377 ? -17.65091 16.26483 68.90125 1.000 31.05936 395 ILE C CA 1
ATOM 18184 C C . ILE C 1 377 ? -16.63782 17.05756 69.72496 1.000 37.82315 395 ILE C C 1
ATOM 18185 O O . ILE C 1 377 ? -16.41336 18.24631 69.46675 1.000 38.23100 395 ILE C O 1
ATOM 18201 N N . GLU C 1 378 ? -16.05119 16.41664 70.73419 1.000 36.87246 396 GLU C N 1
ATOM 18202 C CA . GLU C 1 378 ? -15.27345 17.11939 71.74921 1.000 46.53058 396 GLU C CA 1
ATOM 18203 C C . GLU C 1 378 ? -13.79774 17.13192 71.39897 1.000 41.79888 396 GLU C C 1
ATOM 18204 O O . GLU C 1 378 ? -13.30042 16.23241 70.72379 1.000 35.30972 396 GLU C O 1
ATOM 18216 N N . GLU C 1 379 ? -13.08340 18.14088 71.88839 1.000 38.34739 397 GLU C N 1
ATOM 18217 C CA . GLU C 1 379 ? -11.63758 18.12400 71.72401 1.000 37.62670 397 GLU C CA 1
ATOM 18218 C C . GLU C 1 379 ? -11.09832 16.91551 72.47448 1.000 39.75693 397 GLU C C 1
ATOM 18219 O O . GLU C 1 379 ? -11.63449 16.51970 73.51545 1.000 39.84886 397 GLU C O 1
ATOM 18231 N N . MET C 1 380 ? -10.06928 16.30200 71.92392 1.000 39.37836 398 MET C N 1
ATOM 18232 C CA . MET C 1 380 ? -9.54035 15.08618 72.53612 1.000 46.77771 398 MET C CA 1
ATOM 18233 C C . MET C 1 380 ? -8.94506 15.43349 73.89819 1.000 52.48859 398 MET C C 1
ATOM 18234 O O . MET C 1 380 ? -8.14186 16.36145 73.99126 1.000 48.01472 398 MET C O 1
ATOM 18248 N N . PRO C 1 381 ? -9.32500 14.72635 74.98000 1.000 53.12950 399 PRO C N 1
ATOM 18249 C CA . PRO C 1 381 ? -8.70243 14.98219 76.28466 1.000 62.12283 399 PRO C CA 1
ATOM 18250 C C . PRO C 1 381 ? -7.35258 14.28883 76.39362 1.000 70.30106 399 PRO C C 1
ATOM 18251 O O . PRO C 1 381 ? -6.83292 13.80019 75.38363 1.000 72.77817 399 PRO C O 1
ATOM 18262 N N . LEU C 1 382 ? -6.78540 14.20562 77.59992 1.000 77.66886 400 LEU C N 1
ATOM 18263 C CA . LEU C 1 382 ? -5.50862 13.52561 77.79949 1.000 77.68173 400 LEU C CA 1
ATOM 18264 C C . LEU C 1 382 ? -5.65237 12.10404 78.32973 1.000 70.11055 400 LEU C C 1
ATOM 18265 O O . LEU C 1 382 ? -4.68434 11.33727 78.25694 1.000 65.98167 400 LEU C O 1
ATOM 18281 N N . ASN C 1 383 ? -6.83188 11.73481 78.83450 1.000 75.12961 401 ASN C N 1
ATOM 18282 C CA . ASN C 1 383 ? -7.10611 10.40227 79.35539 1.000 80.41812 401 ASN C CA 1
ATOM 18283 C C . ASN C 1 383 ? -7.85033 9.51126 78.36050 1.000 78.02531 401 ASN C C 1
ATOM 18284 O O . ASN C 1 383 ? -8.43903 8.50159 78.76685 1.000 77.39478 401 ASN C O 1
ATOM 18295 N N . VAL C 1 384 ? -7.85787 9.86778 77.07256 1.000 75.81227 402 VAL C N 1
ATOM 18296 C CA . VAL C 1 384 ? -8.67950 9.12134 76.12087 1.000 72.07548 402 VAL C CA 1
ATOM 18297 C C . VAL C 1 384 ? -8.24720 7.66624 76.08088 1.000 75.58792 402 VAL C C 1
ATOM 18298 O O . VAL C 1 384 ? -9.08230 6.76534 75.91875 1.000 76.04249 402 VAL C O 1
ATOM 18311 N N . ALA C 1 385 ? -6.94640 7.40714 76.25770 1.000 76.43778 403 ALA C N 1
ATOM 18312 C CA . ALA C 1 385 ? -6.45280 6.03514 76.31718 1.000 75.93361 403 ALA C CA 1
ATOM 18313 C C . ALA C 1 385 ? -7.18399 5.19789 77.36212 1.000 81.35128 403 ALA C C 1
ATOM 18314 O O . ALA C 1 385 ? -7.10451 3.96480 77.31773 1.000 81.08651 403 ALA C O 1
ATOM 18321 N N . ASP C 1 386 ? -7.90340 5.83377 78.29173 1.000 83.20463 404 ASP C N 1
ATOM 18322 C CA . ASP C 1 386 ? -8.71396 5.12325 79.27398 1.000 84.83543 404 ASP C CA 1
ATOM 18323 C C . ASP C 1 386 ? -10.15177 4.89133 78.81664 1.000 84.78003 404 ASP C C 1
ATOM 18324 O O . ASP C 1 386 ? -10.87709 4.14361 79.47957 1.000 81.38774 404 ASP C O 1
ATOM 18333 N N . LEU C 1 387 ? -10.57877 5.50755 77.70877 1.000 88.57915 405 LEU C N 1
ATOM 18334 C CA . LEU C 1 387 ? -11.91778 5.31370 77.15675 1.000 86.97765 405 LEU C CA 1
ATOM 18335 C C . LEU C 1 387 ? -11.96239 4.27824 76.03643 1.000 84.87992 405 LEU C C 1
ATOM 18336 O O . LEU C 1 387 ? -13.05901 3.89511 75.60714 1.000 75.92814 405 LEU C O 1
ATOM 18352 N N . ILE C 1 388 ? -10.80541 3.81278 75.56760 1.000 84.42473 406 ILE C N 1
ATOM 18353 C CA . ILE C 1 388 ? -10.72287 2.88107 74.45085 1.000 83.73580 406 ILE C CA 1
ATOM 18354 C C . ILE C 1 388 ? -11.21507 1.51517 74.94282 1.000 98.72679 406 ILE C C 1
ATOM 18355 O O . ILE C 1 388 ? -12.17813 0.95761 74.40836 1.000 97.25239 406 ILE C O 1
ATOM 18372 N N . ASN D 1 8 ? -20.73864 -8.27689 -6.87975 1.000 45.54724 26 ASN D N 1
ATOM 18373 C CA . ASN D 1 8 ? -22.13683 -8.56728 -7.16289 1.000 55.24343 26 ASN D CA 1
ATOM 18374 C C . ASN D 1 8 ? -23.10320 -8.30725 -5.98277 1.000 59.61618 26 ASN D C 1
ATOM 18375 O O . ASN D 1 8 ? -24.21999 -8.81748 -5.96455 1.000 57.30135 26 ASN D O 1
ATOM 18385 N N . TRP D 1 9 ? -22.69327 -7.47076 -5.02523 1.000 58.43137 27 TRP D N 1
ATOM 18386 C CA . TRP D 1 9 ? -23.54126 -7.08229 -3.90240 1.000 68.09205 27 TRP D CA 1
ATOM 18387 C C . TRP D 1 9 ? -23.51953 -5.56753 -3.75518 1.000 72.50593 27 TRP D C 1
ATOM 18388 O O . TRP D 1 9 ? -22.44564 -4.96156 -3.69380 1.000 72.47229 27 TRP D O 1
ATOM 18409 N N . ASN D 1 10 ? -24.70600 -4.96129 -3.68535 1.000 79.80764 28 ASN D N 1
ATOM 18410 C CA . ASN D 1 10 ? -24.83149 -3.51016 -3.71834 1.000 87.29130 28 ASN D CA 1
ATOM 18411 C C . ASN D 1 10 ? -25.37296 -2.89399 -2.43704 1.000 75.06451 28 ASN D C 1
ATOM 18412 O O . ASN D 1 10 ? -25.09733 -1.72308 -2.18262 1.000 76.37109 28 ASN D O 1
ATOM 18423 N N . GLU D 1 11 ? -26.14902 -3.62653 -1.63708 1.000 66.34678 29 GLU D N 1
ATOM 18424 C CA . GLU D 1 11 ? -26.80631 -3.01131 -0.49187 1.000 56.15929 29 GLU D CA 1
ATOM 18425 C C . GLU D 1 11 ? -25.75949 -2.45793 0.47019 1.000 60.34739 29 GLU D C 1
ATOM 18426 O O . GLU D 1 11 ? -24.71672 -3.08481 0.72311 1.000 49.90569 29 GLU D O 1
ATOM 18438 N N . ILE D 1 12 ? -26.03663 -1.25614 0.97955 1.000 46.60350 30 ILE D N 1
ATOM 18439 C CA . ILE D 1 12 ? -25.15725 -0.53678 1.89383 1.000 43.65058 30 ILE D CA 1
ATOM 18440 C C . ILE D 1 12 ? -25.99912 -0.10703 3.08391 1.000 44.68954 30 ILE D C 1
ATOM 18441 O O . ILE D 1 12 ? -27.06696 0.49325 2.90870 1.000 43.90123 30 ILE D O 1
ATOM 18457 N N . VAL D 1 13 ? -25.53096 -0.41440 4.28844 1.000 38.23467 31 VAL D N 1
ATOM 18458 C CA . VAL D 1 13 ? -26.25216 -0.09871 5.51928 1.000 37.90134 31 VAL D CA 1
ATOM 18459 C C . VAL D 1 13 ? -25.29776 0.69107 6.40276 1.000 38.55701 31 VAL D C 1
ATOM 18460 O O . VAL D 1 13 ? -24.34646 0.12226 6.93925 1.000 34.01074 31 VAL D O 1
ATOM 18473 N N . ASP D 1 14 ? -25.54778 1.99951 6.57505 1.000 38.72363 32 ASP D N 1
ATOM 18474 C CA . ASP D 1 14 ? -24.52925 2.86213 7.17417 1.000 34.18880 32 ASP D CA 1
ATOM 18475 C C . ASP D 1 14 ? -24.67615 3.07219 8.69298 1.000 31.14690 32 ASP D C 1
ATOM 18476 O O . ASP D 1 14 ? -23.94218 3.88721 9.26332 1.000 33.07354 32 ASP D O 1
ATOM 18485 N N . SER D 1 15 ? -25.56665 2.33548 9.36070 1.000 34.49207 33 SER D N 1
ATOM 18486 C CA . SER D 1 15 ? -25.69891 2.39579 10.81527 1.000 30.23615 33 SER D CA 1
ATOM 18487 C C . SER D 1 15 ? -25.89441 1.00561 11.42799 1.000 31.60281 33 SER D C 1
ATOM 18488 O O . SER D 1 15 ? -26.69268 0.18722 10.92584 1.000 31.89159 33 SER D O 1
ATOM 18496 N N . PHE D 1 16 ? -25.19533 0.75245 12.53696 1.000 32.92133 34 PHE D N 1
ATOM 18497 C CA . PHE D 1 16 ? -25.38885 -0.51378 13.23593 1.000 29.91562 34 PHE D CA 1
ATOM 18498 C C . PHE D 1 16 ? -26.84946 -0.69280 13.63619 1.000 33.26751 34 PHE D C 1
ATOM 18499 O O . PHE D 1 16 ? -27.33958 -1.81620 13.72496 1.000 30.92496 34 PHE D O 1
ATOM 18516 N N . ASP D 1 17 ? -27.56499 0.40133 13.87468 1.000 32.65124 35 ASP D N 1
ATOM 18517 C CA . ASP D 1 17 ? -28.93693 0.30924 14.34409 1.000 33.99520 35 ASP D CA 1
ATOM 18518 C C . ASP D 1 17 ? -29.91596 -0.13092 13.25310 1.000 35.67592 35 ASP D C 1
ATOM 18519 O O . ASP D 1 17 ? -31.06481 -0.49058 13.56410 1.000 38.40559 35 ASP D O 1
ATOM 18528 N N . ASP D 1 18 ? -29.52730 -0.02534 11.98170 1.000 34.06491 36 ASP D N 1
ATOM 18529 C CA . ASP D 1 18 ? -30.32315 -0.50566 10.85606 1.000 40.40883 36 ASP D CA 1
ATOM 18530 C C . ASP D 1 18 ? -29.94630 -1.90305 10.39911 1.000 36.79577 36 ASP D C 1
ATOM 18531 O O . ASP D 1 18 ? -30.42786 -2.35192 9.34526 1.000 40.55262 36 ASP D O 1
ATOM 18540 N N . MET D 1 19 ? -29.10568 -2.62051 11.16090 1.000 35.37091 37 MET D N 1
ATOM 18541 C CA . MET D 1 19 ? -28.65596 -3.93632 10.76669 1.000 32.29999 37 MET D CA 1
ATOM 18542 C C . MET D 1 19 ? -29.44727 -5.05622 11.42420 1.000 36.78314 37 MET D C 1
ATOM 18543 O O . MET D 1 19 ? -29.09440 -6.24188 11.24000 1.000 34.49647 37 MET D O 1
ATOM 18557 N N . ASN D 1 20 ? -30.51170 -4.73264 12.16189 1.000 36.41382 38 ASN D N 1
ATOM 18558 C CA . ASN D 1 20 ? -31.40379 -5.74913 12.74367 1.000 38.84204 38 ASN D CA 1
ATOM 18559 C C . ASN D 1 20 ? -30.64832 -6.67090 13.70763 1.000 40.08296 38 ASN D C 1
ATOM 18560 O O . ASN D 1 20 ? -30.83558 -7.88943 13.72165 1.000 39.13621 38 ASN D O 1
ATOM 18571 N N . LEU D 1 21 ? -29.78871 -6.07352 14.52978 1.000 34.25187 39 LEU D N 1
ATOM 18572 C CA . LEU D 1 21 ? -28.96947 -6.78741 15.49576 1.000 31.53416 39 LEU D CA 1
ATOM 18573 C C . LEU D 1 21 ? -29.71519 -6.88088 16.82339 1.000 38.25776 39 LEU D C 1
ATOM 18574 O O . LEU D 1 21 ? -30.55265 -6.03299 17.15128 1.000 35.41930 39 LEU D O 1
ATOM 18590 N N . SER D 1 22 ? -29.44260 -7.94308 17.56319 1.000 28.18336 40 SER D N 1
ATOM 18591 C CA . SER D 1 22 ? -29.97174 -8.06591 18.91232 1.000 32.16900 40 SER D CA 1
ATOM 18592 C C . SER D 1 22 ? -29.49563 -6.89764 19.76055 1.000 33.90092 40 SER D C 1
ATOM 18593 O O . SER D 1 22 ? -28.43584 -6.31119 19.51005 1.000 30.20009 40 SER D O 1
ATOM 18601 N N . GLU D 1 23 ? -30.30755 -6.58486 20.77994 1.000 35.67823 41 GLU D N 1
ATOM 18602 C CA . GLU D 1 23 ? -30.01076 -5.51245 21.73073 1.000 37.14878 41 GLU D CA 1
ATOM 18603 C C . GLU D 1 23 ? -28.67665 -5.72934 22.43750 1.000 31.93427 41 GLU D C 1
ATOM 18604 O O . GLU D 1 23 ? -27.90679 -4.78827 22.62572 1.000 29.24072 41 GLU D O 1
ATOM 18616 N N . SER D 1 24 ? -28.38516 -6.96076 22.82994 1.000 31.92754 42 SER D N 1
ATOM 18617 C CA . SER D 1 24 ? -27.16867 -7.20101 23.58906 1.000 34.79629 42 SER D CA 1
ATOM 18618 C C . SER D 1 24 ? -25.92267 -7.12124 22.71225 1.000 29.13079 42 SER D C 1
ATOM 18619 O O . SER D 1 24 ? -24.85164 -6.80002 23.22400 1.000 26.04358 42 SER D O 1
ATOM 18627 N N . LEU D 1 25 ? -26.05356 -7.42534 21.40918 1.000 28.36694 43 LEU D N 1
ATOM 18628 C CA . LEU D 1 25 ? -24.93654 -7.29027 20.47109 1.000 27.63385 43 LEU D CA 1
ATOM 18629 C C . LEU D 1 25 ? -24.64941 -5.82453 20.19313 1.000 25.07216 43 LEU D C 1
ATOM 18630 O O . LEU D 1 25 ? -23.49716 -5.38441 20.29352 1.000 26.60035 43 LEU D O 1
ATOM 18646 N N . LEU D 1 26 ? -25.69152 -5.03056 19.94181 1.000 29.91403 44 LEU D N 1
ATOM 18647 C CA . LEU D 1 26 ? -25.49447 -3.58025 19.80902 1.000 27.78255 44 LEU D CA 1
ATOM 18648 C C . LEU D 1 26 ? -24.84055 -2.98654 21.04873 1.000 24.39812 44 LEU D C 1
ATOM 18649 O O . LEU D 1 26 ? -23.91067 -2.18171 20.94638 1.000 29.79639 44 LEU D O 1
ATOM 18665 N N . ARG D 1 27 ? -25.24071 -3.43636 22.23263 1.000 26.96938 45 ARG D N 1
ATOM 18666 C CA . ARG D 1 27 ? -24.59799 -2.95322 23.44437 1.000 28.47426 45 ARG D CA 1
ATOM 18667 C C . ARG D 1 27 ? -23.10217 -3.21840 23.44270 1.000 28.90605 45 ARG D C 1
ATOM 18668 O O . ARG D 1 27 ? -22.30593 -2.33308 23.78055 1.000 29.30335 45 ARG D O 1
ATOM 18689 N N . GLY D 1 28 ? -22.69752 -4.43623 23.04518 1.000 27.08895 46 GLY D N 1
ATOM 18690 C CA . GLY D 1 28 ? -21.28242 -4.75314 22.98985 1.000 32.11204 46 GLY D CA 1
ATOM 18691 C C . GLY D 1 28 ? -20.52968 -3.95089 21.94365 1.000 25.61845 46 GLY D C 1
ATOM 18692 O O . GLY D 1 28 ? -19.36437 -3.59200 22.13942 1.000 29.36981 46 GLY D O 1
ATOM 18696 N N . ILE D 1 29 ? -21.15431 -3.73807 20.79201 1.000 23.99232 47 ILE D N 1
ATOM 18697 C CA . ILE D 1 29 ? -20.52349 -2.93168 19.75056 1.000 24.46425 47 ILE D CA 1
ATOM 18698 C C . ILE D 1 29 ? -20.22883 -1.52416 20.26634 1.000 24.54733 47 ILE D C 1
ATOM 18699 O O . ILE D 1 29 ? -19.09719 -1.03683 20.18278 1.000 25.30174 47 ILE D O 1
ATOM 18715 N N . TYR D 1 30 ? -21.22477 -0.88841 20.85907 1.000 28.85268 48 TYR D N 1
ATOM 18716 C CA . TYR D 1 30 ? -21.07423 0.49675 21.30698 1.000 30.92300 48 TYR D CA 1
ATOM 18717 C C . TYR D 1 30 ? -20.14969 0.58644 22.52024 1.000 30.10491 48 TYR D C 1
ATOM 18718 O O . TYR D 1 30 ? -19.28517 1.45294 22.55844 1.000 31.94070 48 TYR D O 1
ATOM 18736 N N . ALA D 1 31 ? -20.20006 -0.38527 23.43894 1.000 33.07467 49 ALA D N 1
ATOM 18737 C CA . ALA D 1 31 ? -19.28473 -0.34201 24.58261 1.000 30.03683 49 ALA D CA 1
ATOM 18738 C C . ALA D 1 31 ? -17.83817 -0.60431 24.19189 1.000 35.17590 49 ALA D C 1
ATOM 18739 O O . ALA D 1 31 ? -16.92455 -0.14930 24.88638 1.000 34.28079 49 ALA D O 1
ATOM 18746 N N . TYR D 1 32 ? -17.59583 -1.36839 23.10662 1.000 31.19040 50 TYR D N 1
ATOM 18747 C CA . TYR D 1 32 ? -16.23335 -1.52908 22.57958 1.000 30.81816 50 TYR D CA 1
ATOM 18748 C C . TYR D 1 32 ? -15.66620 -0.21744 22.06418 1.000 31.21801 50 TYR D C 1
ATOM 18749 O O . TYR D 1 32 ? -14.43643 -0.03285 22.04007 1.000 33.62602 50 TYR D O 1
ATOM 18767 N N . GLY D 1 33 ? -16.54138 0.73046 21.69976 1.000 30.32227 51 GLY D N 1
ATOM 18768 C CA . GLY D 1 33 ? -16.14415 2.04155 21.20823 1.000 29.44681 51 GLY D CA 1
ATOM 18769 C C . GLY D 1 33 ? -16.48960 2.35520 19.75645 1.000 28.14293 51 GLY D C 1
ATOM 18770 O O . GLY D 1 33 ? -16.30475 3.49380 19.32121 1.000 29.99196 51 GLY D O 1
ATOM 18774 N N . PHE D 1 34 ? -16.97181 1.40777 19.00545 1.000 26.98524 52 PHE D N 1
ATOM 18775 C CA . PHE D 1 34 ? -17.39173 1.71633 17.65005 1.000 26.50133 52 PHE D CA 1
ATOM 18776 C C . PHE D 1 34 ? -18.59316 2.63740 17.67380 1.000 26.85876 52 PHE D C 1
ATOM 18777 O O . PHE D 1 34 ? -19.43948 2.56499 18.57393 1.000 30.22304 52 PHE D O 1
ATOM 18794 N N . GLU D 1 35 ? -18.71690 3.43573 16.64045 1.000 28.52471 53 GLU D N 1
ATOM 18795 C CA . GLU D 1 35 ? -19.87676 4.30889 16.47533 1.000 30.29319 53 GLU D CA 1
ATOM 18796 C C . GLU D 1 35 ? -20.61177 4.09600 15.16949 1.000 25.51431 53 GLU D C 1
ATOM 18797 O O . GLU D 1 35 ? -21.82737 4.09785 15.16519 1.000 25.85946 53 GLU D O 1
ATOM 18809 N N . LYS D 1 36 ? -19.89559 3.99244 14.05148 1.000 28.05527 54 LYS D N 1
ATOM 18810 C CA . LYS D 1 36 ? -20.52561 3.78913 12.75803 1.000 32.39011 54 LYS D CA 1
ATOM 18811 C C . LYS D 1 36 ? -19.82982 2.61745 12.07951 1.000 29.48389 54 LYS D C 1
ATOM 18812 O O . LYS D 1 36 ? -18.60485 2.47145 12.23078 1.000 28.05839 54 LYS D O 1
ATOM 18831 N N . PRO D 1 37 ? -20.53356 1.82634 11.27668 1.000 27.81012 55 PRO D N 1
ATOM 18832 C CA . PRO D 1 37 ? -19.83717 0.78554 10.49222 1.000 27.01702 55 PRO D CA 1
ATOM 18833 C C . PRO D 1 37 ? -18.88054 1.36914 9.44641 1.000 28.01912 55 PRO D C 1
ATOM 18834 O O . PRO D 1 37 ? -19.15503 2.41045 8.81077 1.000 27.37273 55 PRO D O 1
ATOM 18845 N N . SER D 1 38 ? -17.71865 0.71608 9.32189 1.000 26.45402 56 SER D N 1
ATOM 18846 C CA . SER D 1 38 ? -16.76146 1.01406 8.25788 1.000 25.67019 56 SER D CA 1
ATOM 18847 C C . SER D 1 38 ? -17.35733 0.62231 6.91402 1.000 26.67389 56 SER D C 1
ATOM 18848 O O . SER D 1 38 ? -18.38014 -0.04045 6.84173 1.000 28.97589 56 SER D O 1
ATOM 18856 N N . ALA D 1 39 ? -16.67710 0.99548 5.82627 1.000 27.44996 57 ALA D N 1
ATOM 18857 C CA . ALA D 1 39 ? -17.24297 0.74083 4.50449 1.000 29.58785 57 ALA D CA 1
ATOM 18858 C C . ALA D 1 39 ? -17.41929 -0.76609 4.25667 1.000 29.71400 57 ALA D C 1
ATOM 18859 O O . ALA D 1 39 ? -18.43130 -1.19651 3.69424 1.000 32.31900 57 ALA D O 1
ATOM 18866 N N . ILE D 1 40 ? -16.45709 -1.58035 4.68271 1.000 30.13530 58 ILE D N 1
ATOM 18867 C CA . ILE D 1 40 ? -16.61920 -3.03130 4.48289 1.000 27.84821 58 ILE D CA 1
ATOM 18868 C C . ILE D 1 40 ? -17.73437 -3.58848 5.36252 1.000 25.79279 58 ILE D C 1
ATOM 18869 O O . ILE D 1 40 ? -18.54920 -4.40920 4.90792 1.000 25.46585 58 ILE D O 1
ATOM 18885 N N . GLN D 1 41 ? -17.83365 -3.12088 6.60270 1.000 26.18539 59 GLN D N 1
ATOM 18886 C CA . GLN D 1 41 ? -18.91166 -3.53650 7.48220 1.000 24.54746 59 GLN D CA 1
ATOM 18887 C C . GLN D 1 41 ? -20.27830 -3.18094 6.89628 1.000 23.48584 59 GLN D C 1
ATOM 18888 O O . GLN D 1 41 ? -21.22520 -3.94673 7.01835 1.000 27.49501 59 GLN D O 1
ATOM 18902 N N . GLN D 1 42 ? -20.39309 -2.00279 6.27540 1.000 28.26687 60 GLN D N 1
ATOM 18903 C CA . GLN D 1 42 ? -21.66986 -1.55286 5.70567 1.000 26.49543 60 GLN D CA 1
ATOM 18904 C C . GLN D 1 42 ? -22.14337 -2.43745 4.56109 1.000 27.90181 60 GLN D C 1
ATOM 18905 O O . GLN D 1 42 ? -23.35364 -2.49729 4.28040 1.000 33.76588 60 GLN D O 1
ATOM 18919 N N . ARG D 1 43 ? -21.22632 -3.12222 3.88734 1.000 30.45275 61 ARG D N 1
ATOM 18920 C CA . ARG D 1 43 ? -21.51586 -3.92680 2.71681 1.000 29.40818 61 ARG D CA 1
ATOM 18921 C C . ARG D 1 43 ? -21.58395 -5.41410 2.99683 1.000 34.12628 61 ARG D C 1
ATOM 18922 O O . ARG D 1 43 ? -22.30206 -6.12820 2.28716 1.000 32.36010 61 ARG D O 1
ATOM 18943 N N . ALA D 1 44 ? -20.78083 -5.89710 3.95013 1.000 28.99771 62 ALA D N 1
ATOM 18944 C CA . ALA D 1 44 ? -20.57650 -7.32490 4.11485 1.000 28.59535 62 ALA D CA 1
ATOM 18945 C C . ALA D 1 44 ? -21.30778 -7.92332 5.30157 1.000 29.27380 62 ALA D C 1
ATOM 18946 O O . ALA D 1 44 ? -21.52534 -9.14467 5.30522 1.000 28.05289 62 ALA D O 1
ATOM 18953 N N . ILE D 1 45 ? -21.66762 -7.14309 6.32014 1.000 27.49022 63 ILE D N 1
ATOM 18954 C CA . ILE D 1 45 ? -22.24360 -7.77083 7.50443 1.000 26.23609 63 ILE D CA 1
ATOM 18955 C C . ILE D 1 45 ? -23.59082 -8.43058 7.16648 1.000 29.58182 63 ILE D C 1
ATOM 18956 O O . ILE D 1 45 ? -23.86910 -9.57451 7.55207 1.000 25.80462 63 ILE D O 1
ATOM 18972 N N . LEU D 1 46 ? -24.47784 -7.69400 6.48960 1.000 28.50200 64 LEU D N 1
ATOM 18973 C CA . LEU D 1 46 ? -25.81881 -8.22140 6.25193 1.000 28.81419 64 LEU D CA 1
ATOM 18974 C C . LEU D 1 46 ? -25.78426 -9.50879 5.43865 1.000 27.93453 64 LEU D C 1
ATOM 18975 O O . LEU D 1 46 ? -26.49080 -10.45659 5.81174 1.000 28.37529 64 LEU D O 1
ATOM 18991 N N . PRO D 1 47 ? -25.01893 -9.62966 4.34394 1.000 26.79024 65 PRO D N 1
ATOM 18992 C CA . PRO D 1 47 ? -25.04708 -10.90204 3.61852 1.000 29.46012 65 PRO D CA 1
ATOM 18993 C C . PRO D 1 47 ? -24.45903 -12.03410 4.42324 1.000 31.57217 65 PRO D C 1
ATOM 18994 O O . PRO D 1 47 ? -24.92451 -13.16839 4.29444 1.000 30.42102 65 PRO D O 1
ATOM 19005 N N . CYS D 1 48 ? -23.48692 -11.74461 5.28340 1.000 28.67369 66 CYS D N 1
ATOM 19006 C CA . CYS D 1 48 ? -22.96341 -12.78040 6.16475 1.000 28.60120 66 CYS D CA 1
ATOM 19007 C C . CYS D 1 48 ? -24.02727 -13.22308 7.17802 1.000 28.70804 66 CYS D C 1
ATOM 19008 O O . CYS D 1 48 ? -24.21439 -14.41151 7.41199 1.000 23.89176 66 CYS D O 1
ATOM 19016 N N . ILE D 1 49 ? -24.75925 -12.28668 7.77125 1.000 28.17679 67 ILE D N 1
ATOM 19017 C CA . ILE D 1 49 ? -25.79676 -12.66792 8.73828 1.000 25.06092 67 ILE D CA 1
ATOM 19018 C C . ILE D 1 49 ? -26.84905 -13.53378 8.04644 1.000 33.26106 67 ILE D C 1
ATOM 19019 O O . ILE D 1 49 ? -27.34312 -14.51400 8.60947 1.000 34.68751 67 ILE D O 1
ATOM 19035 N N . LYS D 1 50 ? -27.18848 -13.19236 6.80114 1.000 26.89899 68 LYS D N 1
ATOM 19036 C CA . LYS D 1 50 ? -28.22889 -13.90556 6.07447 1.000 30.34061 68 LYS D CA 1
ATOM 19037 C C . LYS D 1 50 ? -27.81052 -15.30760 5.66089 1.000 35.24644 68 LYS D C 1
ATOM 19038 O O . LYS D 1 50 ? -28.66657 -16.08482 5.22854 1.000 34.64563 68 LYS D O 1
ATOM 19057 N N . GLY D 1 51 ? -26.54188 -15.65845 5.77067 1.000 31.96025 69 GLY D N 1
ATOM 19058 C CA . GLY D 1 51 ? -26.11235 -17.01984 5.52473 1.000 29.17829 69 GLY D CA 1
ATOM 19059 C C . GLY D 1 51 ? -25.44596 -17.27932 4.19323 1.000 29.22522 69 GLY D C 1
ATOM 19060 O O . GLY D 1 51 ? -25.09544 -18.42820 3.91222 1.000 30.76879 69 GLY D O 1
ATOM 19064 N N . TYR D 1 52 ? -25.23366 -16.26153 3.37643 1.000 28.16921 70 TYR D N 1
ATOM 19065 C CA . TYR D 1 52 ? -24.59507 -16.47957 2.09850 1.000 27.20803 70 TYR D CA 1
ATOM 19066 C C . TYR D 1 52 ? -23.11733 -16.76802 2.26198 1.000 30.34462 70 TYR D C 1
ATOM 19067 O O . TYR D 1 52 ? -22.47244 -16.26072 3.19291 1.000 29.53246 70 TYR D O 1
ATOM 19085 N N . ASP D 1 53 ? -22.56855 -17.52501 1.30844 1.000 28.38120 71 ASP D N 1
ATOM 19086 C CA . ASP D 1 53 ? -21.12176 -17.58901 1.15198 1.000 32.26439 71 ASP D CA 1
ATOM 19087 C C . ASP D 1 53 ? -20.63035 -16.23046 0.64876 1.000 27.12316 71 ASP D C 1
ATOM 19088 O O . ASP D 1 53 ? -21.21082 -15.64494 -0.27201 1.000 29.13092 71 ASP D O 1
ATOM 19097 N N . VAL D 1 54 ? -19.57692 -15.71684 1.25749 1.000 25.40518 72 VAL D N 1
ATOM 19098 C CA . VAL D 1 54 ? -19.08059 -14.36590 0.98928 1.000 26.00507 72 VAL D CA 1
ATOM 19099 C C . VAL D 1 54 ? -17.57067 -14.41020 0.83520 1.000 29.32498 72 VAL D C 1
ATOM 19100 O O . VAL D 1 54 ? -16.88405 -15.07436 1.61768 1.000 25.99707 72 VAL D O 1
ATOM 19113 N N . ILE D 1 55 ? -17.07414 -13.69320 -0.16801 1.000 25.15843 73 ILE D N 1
ATOM 19114 C CA . ILE D 1 55 ? -15.66814 -13.31014 -0.29803 1.000 26.73042 73 ILE D CA 1
ATOM 19115 C C . ILE D 1 55 ? -15.60006 -11.80342 -0.08632 1.000 32.16917 73 ILE D C 1
ATOM 19116 O O . ILE D 1 55 ? -16.09430 -11.03765 -0.93300 1.000 29.69001 73 ILE D O 1
ATOM 19132 N N . ALA D 1 56 ? -15.00774 -11.38310 1.03399 1.000 30.35526 74 ALA D N 1
ATOM 19133 C CA . ALA D 1 56 ? -14.95532 -9.97977 1.43592 1.000 25.51088 74 ALA D CA 1
ATOM 19134 C C . ALA D 1 56 ? -13.50841 -9.51983 1.39599 1.000 33.06166 74 ALA D C 1
ATOM 19135 O O . ALA D 1 56 ? -12.67832 -9.94351 2.21578 1.000 32.68471 74 ALA D O 1
ATOM 19142 N N . GLN D 1 57 ? -13.20755 -8.67248 0.41947 1.000 31.39109 75 GLN D N 1
ATOM 19143 C CA . GLN D 1 57 ? -11.90264 -8.04231 0.30177 1.000 33.58330 75 GLN D CA 1
ATOM 19144 C C . GLN D 1 57 ? -12.07386 -6.56358 0.61790 1.000 33.58861 75 GLN D C 1
ATOM 19145 O O . GLN D 1 57 ? -13.00350 -5.93358 0.10041 1.000 36.48343 75 GLN D O 1
ATOM 19159 N N . ALA D 1 58 ? -11.20439 -6.04825 1.47640 1.000 31.64778 76 ALA D N 1
ATOM 19160 C CA . ALA D 1 58 ? -11.12566 -4.63105 1.73960 1.000 35.16474 76 ALA D CA 1
ATOM 19161 C C . ALA D 1 58 ? -9.72639 -4.28539 2.23338 1.000 39.20158 76 ALA D C 1
ATOM 19162 O O . ALA D 1 58 ? -9.00570 -5.11919 2.79119 1.000 34.72758 76 ALA D O 1
ATOM 19169 N N . GLN D 1 59 ? -9.35255 -3.02414 2.00888 1.000 35.57929 77 GLN D N 1
ATOM 19170 C CA . GLN D 1 59 ? -8.03620 -2.52027 2.36162 1.000 38.52814 77 GLN D CA 1
ATOM 19171 C C . GLN D 1 59 ? -7.68028 -2.84925 3.80736 1.000 34.09604 77 GLN D C 1
ATOM 19172 O O . GLN D 1 59 ? -8.54450 -3.02378 4.67385 1.000 32.99767 77 GLN D O 1
ATOM 19186 N N . SER D 1 60 ? -6.38600 -2.94264 4.06019 1.000 31.46489 78 SER D N 1
ATOM 19187 C CA . SER D 1 60 ? -5.88234 -3.17806 5.41331 1.000 35.39186 78 SER D CA 1
ATOM 19188 C C . SER D 1 60 ? -6.31982 -2.08396 6.38600 1.000 33.48804 78 SER D C 1
ATOM 19189 O O . SER D 1 60 ? -6.36109 -0.89049 6.05528 1.000 40.00231 78 SER D O 1
ATOM 19197 N N . GLY D 1 61 ? -6.70987 -2.49657 7.59412 1.000 31.57493 79 GLY D N 1
ATOM 19198 C CA . GLY D 1 61 ? -7.12333 -1.54047 8.62310 1.000 40.32829 79 GLY D CA 1
ATOM 19199 C C . GLY D 1 61 ? -8.55295 -1.03669 8.52980 1.000 40.65258 79 GLY D C 1
ATOM 19200 O O . GLY D 1 61 ? -8.89163 -0.05845 9.20788 1.000 38.07767 79 GLY D O 1
ATOM 19204 N N . THR D 1 62 ? -9.40488 -1.68236 7.72844 1.000 31.77545 80 THR D N 1
ATOM 19205 C CA . THR D 1 62 ? -10.76150 -1.24807 7.44791 1.000 34.43844 80 THR D CA 1
ATOM 19206 C C . THR D 1 62 ? -11.82677 -1.89259 8.33266 1.000 31.73346 80 THR D C 1
ATOM 19207 O O . THR D 1 62 ? -12.98615 -1.49901 8.22811 1.000 31.24529 80 THR D O 1
ATOM 19218 N N . GLY D 1 63 ? -11.49053 -2.86599 9.17792 1.000 29.65142 81 GLY D N 1
ATOM 19219 C CA . GLY D 1 63 ? -12.45949 -3.44393 10.09675 1.000 24.02123 81 GLY D CA 1
ATOM 19220 C C . GLY D 1 63 ? -13.00789 -4.82624 9.66897 1.000 24.37490 81 GLY D C 1
ATOM 19221 O O . GLY D 1 63 ? -14.17010 -5.17234 9.99513 1.000 19.02915 81 GLY D O 1
ATOM 19225 N N . LYS D 1 64 ? -12.21465 -5.61586 8.99438 1.000 23.98671 82 LYS D N 1
ATOM 19226 C CA . LYS D 1 64 ? -12.64001 -6.95926 8.57274 1.000 21.89950 82 LYS D CA 1
ATOM 19227 C C . LYS D 1 64 ? -12.86842 -7.87585 9.77353 1.000 21.99136 82 LYS D C 1
ATOM 19228 O O . LYS D 1 64 ? -13.75183 -8.72018 9.72331 1.000 22.79616 82 LYS D O 1
ATOM 19247 N N . THR D 1 65 ? -12.15647 -7.68757 10.90369 1.000 22.66207 83 THR D N 1
ATOM 19248 C CA . THR D 1 65 ? -12.41161 -8.56555 12.04316 1.000 21.29468 83 THR D CA 1
ATOM 19249 C C . THR D 1 65 ? -13.85570 -8.45020 12.52808 1.000 24.75010 83 THR D C 1
ATOM 19250 O O . THR D 1 65 ? -14.56483 -9.45513 12.66494 1.000 22.39459 83 THR D O 1
ATOM 19261 N N . ALA D 1 66 ? -14.30157 -7.22476 12.78131 1.000 19.24818 84 ALA D N 1
ATOM 19262 C CA . ALA D 1 66 ? -15.61017 -6.98619 13.32994 1.000 21.15567 84 ALA D CA 1
ATOM 19263 C C . ALA D 1 66 ? -16.66110 -7.32529 12.28993 1.000 22.47736 84 ALA D C 1
ATOM 19264 O O . ALA D 1 66 ? -17.77162 -7.71855 12.65044 1.000 22.60760 84 ALA D O 1
ATOM 19271 N N . THR D 1 67 ? -16.31253 -7.24267 10.99847 1.000 23.08512 85 THR D N 1
ATOM 19272 C CA . THR D 1 67 ? -17.26274 -7.70224 9.98443 1.000 22.76250 85 THR D CA 1
ATOM 19273 C C . THR D 1 67 ? -17.68839 -9.15577 10.25471 1.000 19.77701 85 THR D C 1
ATOM 19274 O O . THR D 1 67 ? -18.89781 -9.45966 10.29219 1.000 25.31556 85 THR D O 1
ATOM 19285 N N . PHE D 1 68 ? -16.73011 -10.08446 10.43947 1.000 21.88708 86 PHE D N 1
ATOM 19286 C CA . PHE D 1 68 ? -17.15967 -11.47234 10.68696 1.000 23.14715 86 PHE D CA 1
ATOM 19287 C C . PHE D 1 68 ? -17.54247 -11.69222 12.14483 1.000 22.34097 86 PHE D C 1
ATOM 19288 O O . PHE D 1 68 ? -18.42211 -12.49945 12.41732 1.000 23.65702 86 PHE D O 1
ATOM 19305 N N . ALA D 1 69 ? -16.95711 -10.96795 13.09745 1.000 23.09327 87 ALA D N 1
ATOM 19306 C CA . ALA D 1 69 ? -17.35727 -11.19777 14.47932 1.000 23.80025 87 ALA D CA 1
ATOM 19307 C C . ALA D 1 69 ? -18.82656 -10.83463 14.69248 1.000 25.26613 87 ALA D C 1
ATOM 19308 O O . ALA D 1 69 ? -19.57290 -11.58912 15.29930 1.000 21.21433 87 ALA D O 1
ATOM 19315 N N . ILE D 1 70 ? -19.26022 -9.65880 14.20372 1.000 24.80680 88 ILE D N 1
ATOM 19316 C CA . ILE D 1 70 ? -20.64921 -9.23899 14.38889 1.000 23.79812 88 ILE D CA 1
ATOM 19317 C C . ILE D 1 70 ? -21.58855 -10.21505 13.68374 1.000 27.59458 88 ILE D C 1
ATOM 19318 O O . ILE D 1 70 ? -22.62541 -10.60257 14.22466 1.000 27.57349 88 ILE D O 1
ATOM 19334 N N . SER D 1 71 ? -21.18760 -10.69937 12.50383 1.000 25.80335 89 SER D N 1
ATOM 19335 C CA . SER D 1 71 ? -22.06316 -11.55527 11.72794 1.000 27.29779 89 SER D CA 1
ATOM 19336 C C . SER D 1 71 ? -22.22956 -12.91482 12.39415 1.000 28.36202 89 SER D C 1
ATOM 19337 O O . SER D 1 71 ? -23.30247 -13.50564 12.32641 1.000 27.56266 89 SER D O 1
ATOM 19345 N N . ILE D 1 72 ? -21.14782 -13.45042 12.96489 1.000 26.66906 90 ILE D N 1
ATOM 19346 C CA . ILE D 1 72 ? -21.22168 -14.70957 13.69905 1.000 22.34257 90 ILE D CA 1
ATOM 19347 C C . ILE D 1 72 ? -22.09063 -14.54099 14.92834 1.000 23.52822 90 ILE D C 1
ATOM 19348 O O . ILE D 1 72 ? -22.95482 -15.36434 15.22099 1.000 28.65967 90 ILE D O 1
ATOM 19364 N N . LEU D 1 73 ? -21.85003 -13.48858 15.68563 1.000 25.10423 91 LEU D N 1
ATOM 19365 C CA . LEU D 1 73 ? -22.53736 -13.32270 16.95394 1.000 28.66289 91 LEU D CA 1
ATOM 19366 C C . LEU D 1 73 ? -24.03147 -13.18978 16.74244 1.000 26.53361 91 LEU D C 1
ATOM 19367 O O . LEU D 1 73 ? -24.81881 -13.73904 17.51717 1.000 27.74298 91 LEU D O 1
ATOM 19383 N N . GLN D 1 74 ? -24.44554 -12.51267 15.67108 1.000 29.06898 92 GLN D N 1
ATOM 19384 C CA . GLN D 1 74 ? -25.87760 -12.39189 15.41893 1.000 25.54493 92 GLN D CA 1
ATOM 19385 C C . GLN D 1 74 ? -26.52820 -13.73261 15.08231 1.000 32.42509 92 GLN D C 1
ATOM 19386 O O . GLN D 1 74 ? -27.71320 -13.94207 15.37361 1.000 29.92726 92 GLN D O 1
ATOM 19400 N N . GLN D 1 75 ? -25.77337 -14.66811 14.47050 1.000 29.70787 93 GLN D N 1
ATOM 19401 C CA . GLN D 1 75 ? -26.29616 -15.95395 14.08954 1.000 31.76225 93 GLN D CA 1
ATOM 19402 C C . GLN D 1 75 ? -26.27388 -16.97076 15.21078 1.000 33.97486 93 GLN D C 1
ATOM 19403 O O . GLN D 1 75 ? -26.92076 -18.02536 15.07850 1.000 36.80094 93 GLN D O 1
ATOM 19417 N N . ILE D 1 76 ? -25.55745 -16.72193 16.29776 1.000 30.96687 94 ILE D N 1
ATOM 19418 C CA . ILE D 1 76 ? -25.47695 -17.73463 17.34346 1.000 34.39140 94 ILE D CA 1
ATOM 19419 C C . ILE D 1 76 ? -26.85344 -17.97098 17.94963 1.000 37.20945 94 ILE D C 1
ATOM 19420 O O . ILE D 1 76 ? -27.56732 -17.01961 18.28044 1.000 36.18668 94 ILE D O 1
ATOM 19436 N N . GLU D 1 77 ? -27.22991 -19.23792 18.14627 1.000 36.55441 95 GLU D N 1
ATOM 19437 C CA . GLU D 1 77 ? -28.31680 -19.55332 19.07461 1.000 40.20631 95 GLU D CA 1
ATOM 19438 C C . GLU D 1 77 ? -27.70861 -19.70706 20.46192 1.000 44.02006 95 GLU D C 1
ATOM 19439 O O . GLU D 1 77 ? -27.00901 -20.69227 20.73487 1.000 42.43009 95 GLU D O 1
ATOM 19451 N N . LEU D 1 78 ? -27.96762 -18.74643 21.34951 1.000 42.39296 96 LEU D N 1
ATOM 19452 C CA . LEU D 1 78 ? -27.26905 -18.74735 22.62998 1.000 45.72274 96 LEU D CA 1
ATOM 19453 C C . LEU D 1 78 ? -27.73466 -19.87232 23.54328 1.000 49.24037 96 LEU D C 1
ATOM 19454 O O . LEU D 1 78 ? -26.97094 -20.29444 24.41855 1.000 51.24903 96 LEU D O 1
ATOM 19470 N N . ASP D 1 79 ? -28.95015 -20.37607 23.35253 1.000 50.89901 97 ASP D N 1
ATOM 19471 C CA . ASP D 1 79 ? -29.46232 -21.47889 24.15873 1.000 60.56791 97 ASP D CA 1
ATOM 19472 C C . ASP D 1 79 ? -29.07277 -22.85165 23.61870 1.000 56.37736 97 ASP D C 1
ATOM 19473 O O . ASP D 1 79 ? -29.36126 -23.85689 24.27281 1.000 59.47140 97 ASP D O 1
ATOM 19482 N N . LEU D 1 80 ? -28.43868 -22.91666 22.44956 1.000 55.14091 98 LEU D N 1
ATOM 19483 C CA . LEU D 1 80 ? -27.83822 -24.14954 21.93597 1.000 52.62919 98 LEU D CA 1
ATOM 19484 C C . LEU D 1 80 ? -26.43061 -24.26680 22.51320 1.000 48.11510 98 LEU D C 1
ATOM 19485 O O . LEU D 1 80 ? -25.54309 -23.48024 22.17160 1.000 46.47372 98 LEU D O 1
ATOM 19501 N N . LYS D 1 81 ? -26.21585 -25.24796 23.38687 1.000 48.16674 99 LYS D N 1
ATOM 19502 C CA . LYS D 1 81 ? -24.91564 -25.41758 24.03974 1.000 47.86134 99 LYS D CA 1
ATOM 19503 C C . LYS D 1 81 ? -23.97668 -26.26316 23.17003 1.000 50.55910 99 LYS D C 1
ATOM 19504 O O . LYS D 1 81 ? -23.49085 -27.33190 23.56496 1.000 46.09104 99 LYS D O 1
ATOM 19523 N N . ALA D 1 82 ? -23.69767 -25.73735 21.97546 1.000 45.71563 100 ALA D N 1
ATOM 19524 C CA . ALA D 1 82 ? -22.91808 -26.42963 20.95510 1.000 42.28061 100 ALA D CA 1
ATOM 19525 C C . ALA D 1 82 ? -22.08383 -25.40425 20.18081 1.000 40.70020 100 ALA D C 1
ATOM 19526 O O . ALA D 1 82 ? -22.40292 -24.20329 20.14243 1.000 34.70935 100 ALA D O 1
ATOM 19533 N N . THR D 1 83 ? -20.98472 -25.88109 19.60950 1.000 37.74322 101 THR D N 1
ATOM 19534 C CA . THR D 1 83 ? -20.15651 -25.03468 18.76641 1.000 31.50250 101 THR D CA 1
ATOM 19535 C C . THR D 1 83 ? -20.83746 -24.80352 17.43193 1.000 31.27071 101 THR D C 1
ATOM 19536 O O . THR D 1 83 ? -21.23494 -25.75169 16.74110 1.000 29.53111 101 THR D O 1
ATOM 19547 N N . GLN D 1 84 ? -20.96336 -23.53786 17.06128 1.000 26.09936 102 GLN D N 1
ATOM 19548 C CA . GLN D 1 84 ? -21.74687 -23.14887 15.90156 1.000 27.08911 102 GLN D CA 1
ATOM 19549 C C . GLN D 1 84 ? -20.94593 -22.41060 14.84798 1.000 24.96516 102 GLN D C 1
ATOM 19550 O O . GLN D 1 84 ? -21.43809 -22.25058 13.72570 1.000 28.49750 102 GLN D O 1
ATOM 19564 N N . ALA D 1 85 ? -19.74399 -21.94782 15.16682 1.000 27.73804 103 ALA D N 1
ATOM 19565 C CA . ALA D 1 85 ? -18.93886 -21.23615 14.18818 1.000 25.99214 103 ALA D CA 1
ATOM 19566 C C . ALA D 1 85 ? -17.46408 -21.49761 14.47073 1.000 23.71751 103 ALA D C 1
ATOM 19567 O O . ALA D 1 85 ? -17.03630 -21.60403 15.63225 1.000 26.50920 103 ALA D O 1
ATOM 19574 N N . LEU D 1 86 ? -16.67521 -21.54706 13.39603 1.000 24.18840 104 LEU D N 1
ATOM 19575 C CA . LEU D 1 86 ? -15.25502 -21.82363 13.46607 1.000 23.54187 104 LEU D CA 1
ATOM 19576 C C . LEU D 1 86 ? -14.51933 -20.83431 12.58354 1.000 23.15702 104 LEU D C 1
ATOM 19577 O O . LEU D 1 86 ? -14.77786 -20.76506 11.37696 1.000 24.28151 104 LEU D O 1
ATOM 19593 N N . VAL D 1 87 ? -13.59007 -20.08222 13.18481 1.000 24.78331 105 VAL D N 1
ATOM 19594 C CA . VAL D 1 87 ? -12.73795 -19.11858 12.50097 1.000 22.33720 105 VAL D CA 1
ATOM 19595 C C . VAL D 1 87 ? -11.31777 -19.65598 12.53944 1.000 23.96556 105 VAL D C 1
ATOM 19596 O O . VAL D 1 87 ? -10.82910 -20.03284 13.60547 1.000 25.70562 105 VAL D O 1
ATOM 19609 N N . LEU D 1 88 ? -10.63416 -19.59553 11.41487 1.000 21.03206 106 LEU D N 1
ATOM 19610 C CA . LEU D 1 88 ? -9.22347 -19.96916 11.29096 1.000 24.79194 106 LEU D CA 1
ATOM 19611 C C . LEU D 1 88 ? -8.38513 -18.77154 10.87059 1.000 24.70001 106 LEU D C 1
ATOM 19612 O O . LEU D 1 88 ? -8.79755 -17.96861 10.01997 1.000 23.04378 106 LEU D O 1
ATOM 19628 N N . ALA D 1 89 ? -7.21109 -18.61240 11.49588 1.000 23.41740 107 ALA D N 1
ATOM 19629 C CA . ALA D 1 89 ? -6.21717 -17.61644 11.12591 1.000 23.78133 107 ALA D CA 1
ATOM 19630 C C . ALA D 1 89 ? -4.86139 -18.31509 10.98855 1.000 25.90593 107 ALA D C 1
ATOM 19631 O O . ALA D 1 89 ? -4.67550 -19.42786 11.49979 1.000 25.31340 107 ALA D O 1
ATOM 19638 N N . PRO D 1 90 ? -3.90119 -17.69022 10.30906 1.000 23.44434 108 PRO D N 1
ATOM 19639 C CA . PRO D 1 90 ? -2.65426 -18.36973 10.03124 1.000 22.53159 108 PRO D CA 1
ATOM 19640 C C . PRO D 1 90 ? -1.64539 -18.35266 11.14309 1.000 27.49354 108 PRO D C 1
ATOM 19641 O O . PRO D 1 90 ? -0.67767 -19.10595 11.01730 1.000 24.55496 108 PRO D O 1
ATOM 19652 N N . THR D 1 91 ? -1.78302 -17.48312 12.15380 1.000 29.44247 109 THR D N 1
ATOM 19653 C CA . THR D 1 91 ? -0.80640 -17.36817 13.23865 1.000 28.78604 109 THR D CA 1
ATOM 19654 C C . THR D 1 91 ? -1.53746 -17.40292 14.57224 1.000 28.73570 109 THR D C 1
ATOM 19655 O O . THR D 1 91 ? -2.70889 -16.98669 14.70153 1.000 27.64814 109 THR D O 1
ATOM 19666 N N . ARG D 1 92 ? -0.79174 -17.85675 15.58454 1.000 26.28324 110 ARG D N 1
ATOM 19667 C CA . ARG D 1 92 ? -1.32023 -17.91799 16.93258 1.000 25.55841 110 ARG D CA 1
ATOM 19668 C C . ARG D 1 92 ? -1.57781 -16.50621 17.46213 1.000 28.03246 110 ARG D C 1
ATOM 19669 O O . ARG D 1 92 ? -2.56101 -16.29356 18.18380 1.000 26.95356 110 ARG D O 1
ATOM 19690 N N . GLU D 1 93 ? -0.69645 -15.54330 17.12747 1.000 27.81890 111 GLU D N 1
ATOM 19691 C CA . GLU D 1 93 ? -0.87938 -14.15889 17.55501 1.000 29.14675 111 GLU D CA 1
ATOM 19692 C C . GLU D 1 93 ? -2.14577 -13.55688 16.96196 1.000 29.68316 111 GLU D C 1
ATOM 19693 O O . GLU D 1 93 ? -2.88394 -12.85673 17.65898 1.000 30.41316 111 GLU D O 1
ATOM 19705 N N . LEU D 1 94 ? -2.39730 -13.79993 15.66667 1.000 25.39718 112 LEU D N 1
ATOM 19706 C CA . LEU D 1 94 ? -3.61153 -13.27522 15.05651 1.000 26.94876 112 LEU D CA 1
ATOM 19707 C C . LEU D 1 94 ? -4.86139 -13.94787 15.61502 1.000 26.21348 112 LEU D C 1
ATOM 19708 O O . LEU D 1 94 ? -5.82792 -13.25165 15.94180 1.000 24.82937 112 LEU D O 1
ATOM 19724 N N . ALA D 1 95 ? -4.84051 -15.28180 15.80881 1.000 26.69529 113 ALA D N 1
ATOM 19725 C CA . ALA D 1 95 ? -5.99152 -15.96433 16.38974 1.000 24.83858 113 ALA D CA 1
ATOM 19726 C C . ALA D 1 95 ? -6.32278 -15.45433 17.79353 1.000 28.15569 113 ALA D C 1
ATOM 19727 O O . ALA D 1 95 ? -7.50914 -15.27870 18.14103 1.000 23.52797 113 ALA D O 1
ATOM 19734 N N . GLN D 1 96 ? -5.29711 -15.21477 18.62039 1.000 26.53893 114 GLN D N 1
ATOM 19735 C CA . GLN D 1 96 ? -5.52938 -14.70729 19.96344 1.000 29.12545 114 GLN D CA 1
ATOM 19736 C C . GLN D 1 96 ? -6.15351 -13.31442 19.91754 1.000 25.32534 114 GLN D C 1
ATOM 19737 O O . GLN D 1 96 ? -7.03437 -13.00218 20.71054 1.000 29.65527 114 GLN D O 1
ATOM 19751 N N . GLN D 1 97 ? -5.66341 -12.46752 19.00570 1.000 24.13176 115 GLN D N 1
ATOM 19752 C CA . GLN D 1 97 ? -6.19319 -11.11593 18.85607 1.000 27.63108 115 GLN D CA 1
ATOM 19753 C C . GLN D 1 97 ? -7.64673 -11.12277 18.40737 1.000 27.82592 115 GLN D C 1
ATOM 19754 O O . GLN D 1 97 ? -8.47663 -10.34057 18.93790 1.000 27.82932 115 GLN D O 1
ATOM 19768 N N . ILE D 1 98 ? -7.98289 -11.98178 17.42460 1.000 26.47752 116 ILE D N 1
ATOM 19769 C CA . ILE D 1 98 ? -9.35960 -12.11230 16.95908 1.000 26.18139 116 ILE D CA 1
ATOM 19770 C C . ILE D 1 98 ? -10.26097 -12.58417 18.09262 1.000 25.45938 116 ILE D C 1
ATOM 19771 O O . ILE D 1 98 ? -11.36878 -12.09596 18.27532 1.000 23.92211 116 ILE D O 1
ATOM 19787 N N . GLN D 1 99 ? -9.81183 -13.60491 18.83464 1.000 29.03779 117 GLN D N 1
ATOM 19788 C CA . GLN D 1 99 ? -10.59717 -14.11588 19.95213 1.000 27.47871 117 GLN D CA 1
ATOM 19789 C C . GLN D 1 99 ? -10.98108 -12.99170 20.92211 1.000 25.65864 117 GLN D C 1
ATOM 19790 O O . GLN D 1 99 ? -12.10238 -12.97493 21.44713 1.000 26.56717 117 GLN D O 1
ATOM 19804 N N . LYS D 1 100 ? -10.05899 -12.07644 21.20592 1.000 27.89128 118 LYS D N 1
ATOM 19805 C CA . LYS D 1 100 ? -10.38066 -11.01627 22.16260 1.000 30.28252 118 LYS D CA 1
ATOM 19806 C C . LYS D 1 100 ? -11.42388 -10.07551 21.59816 1.000 30.53148 118 LYS D C 1
ATOM 19807 O O . LYS D 1 100 ? -12.31779 -9.62238 22.33993 1.000 26.52773 118 LYS D O 1
ATOM 19826 N N . VAL D 1 101 ? -11.35113 -9.77953 20.28990 1.000 30.15607 119 VAL D N 1
ATOM 19827 C CA . VAL D 1 101 ? -12.36718 -8.93657 19.66687 1.000 30.30279 119 VAL D CA 1
ATOM 19828 C C . VAL D 1 101 ? -13.74244 -9.58769 19.78603 1.000 24.41286 119 VAL D C 1
ATOM 19829 O O . VAL D 1 101 ? -14.72695 -8.95558 20.18119 1.000 28.58304 119 VAL D O 1
ATOM 19842 N N . VAL D 1 102 ? -13.84456 -10.87462 19.43943 1.000 24.07772 120 VAL D N 1
ATOM 19843 C CA . VAL D 1 102 ? -15.12769 -11.55398 19.42269 1.000 24.08498 120 VAL D CA 1
ATOM 19844 C C . VAL D 1 102 ? -15.71456 -11.57711 20.82520 1.000 23.53457 120 VAL D C 1
ATOM 19845 O O . VAL D 1 102 ? -16.91020 -11.35109 21.02574 1.000 26.55868 120 VAL D O 1
ATOM 19858 N N . MET D 1 103 ? -14.86724 -11.91330 21.81908 1.000 27.92785 121 MET D N 1
ATOM 19859 C CA . MET D 1 103 ? -15.30517 -11.96095 23.21679 1.000 27.73535 121 MET D CA 1
ATOM 19860 C C . MET D 1 103 ? -15.82655 -10.60415 23.69030 1.000 28.63587 121 MET D C 1
ATOM 19861 O O . MET D 1 103 ? -16.83171 -10.53816 24.39638 1.000 25.65749 121 MET D O 1
ATOM 19875 N N . ALA D 1 104 ? -15.13721 -9.52106 23.32973 1.000 32.56055 122 ALA D N 1
ATOM 19876 C CA . ALA D 1 104 ? -15.57463 -8.18107 23.75301 1.000 29.40700 122 ALA D CA 1
ATOM 19877 C C . ALA D 1 104 ? -16.88242 -7.79231 23.09187 1.000 28.16018 122 ALA D C 1
ATOM 19878 O O . ALA D 1 104 ? -17.82262 -7.32514 23.75938 1.000 31.89824 122 ALA D O 1
ATOM 19885 N N . LEU D 1 105 ? -16.97349 -7.97934 21.77079 1.000 29.93471 123 LEU D N 1
ATOM 19886 C CA . LEU D 1 105 ? -18.20897 -7.64841 21.07278 1.000 29.09827 123 LEU D CA 1
ATOM 19887 C C . LEU D 1 105 ? -19.38158 -8.52103 21.49549 1.000 29.75041 123 LEU D C 1
ATOM 19888 O O . LEU D 1 105 ? -20.50955 -8.06348 21.46277 1.000 27.31688 123 LEU D O 1
ATOM 19904 N N . GLY D 1 106 ? -19.16319 -9.75707 21.91859 1.000 28.62987 124 GLY D N 1
ATOM 19905 C CA . GLY D 1 106 ? -20.26846 -10.54512 22.41500 1.000 26.77498 124 GLY D CA 1
ATOM 19906 C C . GLY D 1 106 ? -20.45893 -10.59520 23.91957 1.000 29.45244 124 GLY D C 1
ATOM 19907 O O . GLY D 1 106 ? -21.32077 -11.35637 24.38423 1.000 30.06453 124 GLY D O 1
ATOM 19911 N N . ASP D 1 107 ? -19.71567 -9.78341 24.67647 1.000 30.04826 125 ASP D N 1
ATOM 19912 C CA . ASP D 1 107 ? -19.63597 -9.92036 26.13683 1.000 34.04893 125 ASP D CA 1
ATOM 19913 C C . ASP D 1 107 ? -21.00914 -9.79692 26.79260 1.000 30.73896 125 ASP D C 1
ATOM 19914 O O . ASP D 1 107 ? -21.36329 -10.60465 27.65583 1.000 32.55089 125 ASP D O 1
ATOM 19923 N N . TYR D 1 108 ? -21.82090 -8.80411 26.38447 1.000 36.62199 126 TYR D N 1
ATOM 19924 C CA . TYR D 1 108 ? -23.14518 -8.66269 26.99898 1.000 32.36076 126 TYR D CA 1
ATOM 19925 C C . TYR D 1 108 ? -24.13173 -9.71688 26.54439 1.000 35.59849 126 TYR D C 1
ATOM 19926 O O . TYR D 1 108 ? -25.15905 -9.90486 27.19548 1.000 34.47723 126 TYR D O 1
ATOM 19944 N N . MET D 1 109 ? -23.84054 -10.44617 25.46269 1.000 35.37177 127 MET D N 1
ATOM 19945 C CA . MET D 1 109 ? -24.67726 -11.54371 25.03750 1.000 39.24171 127 MET D CA 1
ATOM 19946 C C . MET D 1 109 ? -24.37467 -12.82043 25.79406 1.000 40.03009 127 MET D C 1
ATOM 19947 O O . MET D 1 109 ? -25.21970 -13.71578 25.82370 1.000 43.95386 127 MET D O 1
ATOM 19961 N N . GLY D 1 110 ? -23.18348 -12.92070 26.37342 1.000 36.12449 128 GLY D N 1
ATOM 19962 C CA . GLY D 1 110 ? -22.77753 -14.15703 26.99119 1.000 45.16294 128 GLY D CA 1
ATOM 19963 C C . GLY D 1 110 ? -22.46405 -15.23099 25.97984 1.000 47.92969 128 GLY D C 1
ATOM 19964 O O . GLY D 1 110 ? -22.74258 -16.40876 26.22558 1.000 55.80535 128 GLY D O 1
ATOM 19968 N N . ALA D 1 111 ? -21.92235 -14.85591 24.82276 1.000 45.63359 129 ALA D N 1
ATOM 19969 C CA . ALA D 1 111 ? -21.51096 -15.85483 23.84210 1.000 42.04436 129 ALA D CA 1
ATOM 19970 C C . ALA D 1 111 ? -20.13204 -16.37384 24.22156 1.000 39.63022 129 ALA D C 1
ATOM 19971 O O . ALA D 1 111 ? -19.22801 -15.58608 24.51738 1.000 35.98575 129 ALA D O 1
ATOM 19978 N N . SER D 1 112 ? -19.96866 -17.70800 24.23874 1.000 42.06223 130 SER D N 1
ATOM 19979 C CA . SER D 1 112 ? -18.66907 -18.29496 24.55607 1.000 39.11152 130 SER D CA 1
ATOM 19980 C C . SER D 1 112 ? -17.78998 -18.31142 23.30885 1.000 34.41592 130 SER D C 1
ATOM 19981 O O . SER D 1 112 ? -18.26403 -18.63912 22.22188 1.000 32.81726 130 SER D O 1
ATOM 19989 N N . CYS D 1 113 ? -16.52008 -17.90839 23.47963 1.000 38.81003 131 CYS D N 1
ATOM 19990 C CA . CYS D 1 113 ? -15.51932 -17.86424 22.41284 1.000 32.00021 131 CYS D CA 1
ATOM 19991 C C . CYS D 1 113 ? -14.20132 -18.38560 22.95926 1.000 37.93661 131 CYS D C 1
ATOM 19992 O O . CYS D 1 113 ? -13.65992 -17.86010 23.93763 1.000 38.48526 131 CYS D O 1
ATOM 20000 N N . HIS D 1 114 ? -13.68425 -19.42190 22.30584 1.000 34.03972 132 HIS D N 1
ATOM 20001 C CA . HIS D 1 114 ? -12.54465 -20.19221 22.78006 1.000 35.93849 132 HIS D CA 1
ATOM 20002 C C . HIS D 1 114 ? -11.47026 -20.19430 21.70988 1.000 35.40778 132 HIS D C 1
ATOM 20003 O O . HIS D 1 114 ? -11.75632 -20.49717 20.53483 1.000 30.79695 132 HIS D O 1
ATOM 20017 N N . ALA D 1 115 ? -10.24377 -19.84379 22.12453 1.000 34.60884 133 ALA D N 1
ATOM 20018 C CA . ALA D 1 115 ? -9.07257 -19.86906 21.25848 1.000 31.81784 133 ALA D CA 1
ATOM 20019 C C . ALA D 1 115 ? -8.50615 -21.28853 21.23653 1.000 40.23863 133 ALA D C 1
ATOM 20020 O O . ALA D 1 115 ? -8.11976 -21.83169 22.27675 1.000 35.98295 133 ALA D O 1
ATOM 20027 N N . CYS D 1 116 ? -8.47256 -21.89113 20.06326 1.000 31.43218 134 CYS D N 1
ATOM 20028 C CA . CYS D 1 116 ? -7.97737 -23.26359 19.88797 1.000 35.73803 134 CYS D CA 1
ATOM 20029 C C . CYS D 1 116 ? -6.70717 -23.15161 19.06252 1.000 28.86644 134 CYS D C 1
ATOM 20030 O O . CYS D 1 116 ? -6.73322 -23.15034 17.81967 1.000 29.80822 134 CYS D O 1
ATOM 20038 N N . ILE D 1 117 ? -5.57835 -23.02055 19.74406 1.000 27.36702 135 ILE D N 1
ATOM 20039 C CA . ILE D 1 117 ? -4.33099 -22.66217 19.09314 1.000 30.37810 135 ILE D CA 1
ATOM 20040 C C . ILE D 1 117 ? -3.18957 -23.49934 19.64581 1.000 33.16057 135 ILE D C 1
ATOM 20041 O O . ILE D 1 117 ? -3.23090 -23.95751 20.78818 1.000 35.91386 135 ILE D O 1
ATOM 20057 N N . GLY D 1 118 ? -2.15183 -23.66866 18.83247 1.000 31.60201 136 GLY D N 1
ATOM 20058 C CA . GLY D 1 118 ? -0.99338 -24.42228 19.27128 1.000 32.21861 136 GLY D CA 1
ATOM 20059 C C . GLY D 1 118 ? -0.15390 -23.65299 20.27894 1.000 35.95381 136 GLY D C 1
ATOM 20060 O O . GLY D 1 118 ? -0.27704 -22.43684 20.45796 1.000 35.59780 136 GLY D O 1
ATOM 20064 N N . GLY D 1 119 ? 0.70239 -24.38778 20.96298 1.000 34.36719 137 GLY D N 1
ATOM 20065 C CA . GLY D 1 119 ? 1.54179 -23.79617 21.98289 1.000 36.76510 137 GLY D CA 1
ATOM 20066 C C . GLY D 1 119 ? 0.84614 -23.58519 23.29597 1.000 39.71965 137 GLY D C 1
ATOM 20067 O O . GLY D 1 119 ? 1.45237 -23.02886 24.21612 1.000 42.63172 137 GLY D O 1
ATOM 20071 N N . THR D 1 120 ? -0.42018 -23.95114 23.41041 1.000 38.52035 138 THR D N 1
ATOM 20072 C CA . THR D 1 120 ? -1.10971 -23.86235 24.68545 1.000 39.84893 138 THR D CA 1
ATOM 20073 C C . THR D 1 120 ? -1.12043 -25.24990 25.29628 1.000 41.62014 138 THR D C 1
ATOM 20074 O O . THR D 1 120 ? -0.78624 -26.24295 24.64266 1.000 40.60345 138 THR D O 1
ATOM 20085 N N . ASN D 1 121 ? -1.58379 -25.32053 26.53447 1.000 47.14502 139 ASN D N 1
ATOM 20086 C CA . ASN D 1 121 ? -1.56123 -26.56623 27.28049 1.000 48.64430 139 ASN D CA 1
ATOM 20087 C C . ASN D 1 121 ? -2.72776 -27.42800 26.83004 1.000 41.78551 139 ASN D C 1
ATOM 20088 O O . ASN D 1 121 ? -3.89651 -27.13010 27.11840 1.000 44.44032 139 ASN D O 1
ATOM 20099 N N . VAL D 1 122 ? -2.39188 -28.52139 26.14970 1.000 42.27687 140 VAL D N 1
ATOM 20100 C CA . VAL D 1 122 ? -3.40365 -29.37405 25.55159 1.000 44.05206 140 VAL D CA 1
ATOM 20101 C C . VAL D 1 122 ? -4.30245 -29.97974 26.61730 1.000 45.05420 140 VAL D C 1
ATOM 20102 O O . VAL D 1 122 ? -5.50433 -30.15938 26.39851 1.000 41.09809 140 VAL D O 1
ATOM 20115 N N . ARG D 1 123 ? -3.73676 -30.32579 27.78708 1.000 50.13922 141 ARG D N 1
ATOM 20116 C CA . ARG D 1 123 ? -4.55695 -30.96291 28.81879 1.000 49.92445 141 ARG D CA 1
ATOM 20117 C C . ARG D 1 123 ? -5.62650 -30.01269 29.34181 1.000 41.89647 141 ARG D C 1
ATOM 20118 O O . ARG D 1 123 ? -6.78210 -30.40661 29.53150 1.000 40.98012 141 ARG D O 1
ATOM 20139 N N . ALA D 1 124 ? -5.25544 -28.76093 29.60659 1.000 46.60396 142 ALA D N 1
ATOM 20140 C CA . ALA D 1 124 ? -6.25261 -27.77808 30.02380 1.000 43.12642 142 ALA D CA 1
ATOM 20141 C C . ALA D 1 124 ? -7.33131 -27.61931 28.96254 1.000 43.98181 142 ALA D C 1
ATOM 20142 O O . ALA D 1 124 ? -8.53324 -27.58467 29.26853 1.000 43.30718 142 ALA D O 1
ATOM 20149 N N . GLU D 1 125 ? -6.91452 -27.51804 27.69729 1.000 45.26845 143 GLU D N 1
ATOM 20150 C CA . GLU D 1 125 ? -7.88056 -27.27606 26.62869 1.000 42.88603 143 GLU D CA 1
ATOM 20151 C C . GLU D 1 125 ? -8.89346 -28.40428 26.56327 1.000 42.50457 143 GLU D C 1
ATOM 20152 O O . GLU D 1 125 ? -10.10781 -28.17034 26.50469 1.000 42.31639 143 GLU D O 1
ATOM 20164 N N . VAL D 1 126 ? -8.41014 -29.65179 26.58244 1.000 41.14217 144 VAL D N 1
ATOM 20165 C CA . VAL D 1 126 ? -9.31954 -30.79222 26.57713 1.000 42.35889 144 VAL D CA 1
ATOM 20166 C C . VAL D 1 126 ? -10.21219 -30.77137 27.80708 1.000 44.13028 144 VAL D C 1
ATOM 20167 O O . VAL D 1 126 ? -11.39924 -31.11366 27.73790 1.000 39.81702 144 VAL D O 1
ATOM 20180 N N . GLN D 1 127 ? -9.62931 -30.44619 28.96780 1.000 44.04882 145 GLN D N 1
ATOM 20181 C CA . GLN D 1 127 ? -10.40346 -30.34524 30.20020 1.000 50.73672 145 GLN D CA 1
ATOM 20182 C C . GLN D 1 127 ? -11.58279 -29.39816 29.99859 1.000 48.43828 145 GLN D C 1
ATOM 20183 O O . GLN D 1 127 ? -12.74404 -29.75226 30.24160 1.000 45.19101 145 GLN D O 1
ATOM 20197 N N . LYS D 1 128 ? -11.28856 -28.19803 29.50759 1.000 48.57213 146 LYS D N 1
ATOM 20198 C CA . LYS D 1 128 ? -12.32868 -27.20292 29.26242 1.000 46.13472 146 LYS D CA 1
ATOM 20199 C C . LYS D 1 128 ? -13.32620 -27.69713 28.22360 1.000 43.06679 146 LYS D C 1
ATOM 20200 O O . LYS D 1 128 ? -14.54243 -27.61581 28.43094 1.000 43.96820 146 LYS D O 1
ATOM 20219 N N . LEU D 1 129 ? -12.83629 -28.24298 27.10319 1.000 43.77824 147 LEU D N 1
ATOM 20220 C CA . LEU D 1 129 ? -13.75320 -28.63654 26.04414 1.000 40.87719 147 LEU D CA 1
ATOM 20221 C C . LEU D 1 129 ? -14.62938 -29.81340 26.43797 1.000 40.58544 147 LEU D C 1
ATOM 20222 O O . LEU D 1 129 ? -15.69243 -30.01495 25.83364 1.000 40.88183 147 LEU D O 1
ATOM 20238 N N . GLN D 1 130 ? -14.21406 -30.61137 27.43032 1.000 45.06009 148 GLN D N 1
ATOM 20239 C CA . GLN D 1 130 ? -15.06770 -31.71337 27.86052 1.000 44.08180 148 GLN D CA 1
ATOM 20240 C C . GLN D 1 130 ? -16.24550 -31.21592 28.68064 1.000 42.86641 148 GLN D C 1
ATOM 20241 O O . GLN D 1 130 ? -17.31554 -31.82129 28.65757 1.000 44.67180 148 GLN D O 1
ATOM 20255 N N . MET D 1 131 ? -16.08462 -30.10372 29.36947 1.000 44.88593 149 MET D N 1
ATOM 20256 C CA . MET D 1 131 ? -17.14434 -29.56304 30.21028 1.000 50.17283 149 MET D CA 1
ATOM 20257 C C . MET D 1 131 ? -18.11106 -28.67042 29.44645 1.000 54.18536 149 MET D C 1
ATOM 20258 O O . MET D 1 131 ? -19.29915 -28.63915 29.78528 1.000 53.57084 149 MET D O 1
ATOM 20272 N N . GLU D 1 132 ? -17.64355 -27.96083 28.41848 1.000 50.63348 150 GLU D N 1
ATOM 20273 C CA . GLU D 1 132 ? -18.48009 -26.98715 27.72419 1.000 51.86862 150 GLU D CA 1
ATOM 20274 C C . GLU D 1 132 ? -18.03771 -26.86130 26.27775 1.000 38.96139 150 GLU D C 1
ATOM 20275 O O . GLU D 1 132 ? -16.87446 -26.56797 26.01829 1.000 45.94700 150 GLU D O 1
ATOM 20287 N N . ALA D 1 133 ? -18.96406 -27.02576 25.36650 1.000 33.80961 151 ALA D N 1
ATOM 20288 C CA . ALA D 1 133 ? -18.74529 -26.75836 23.95181 1.000 36.95427 151 ALA D CA 1
ATOM 20289 C C . ALA D 1 133 ? -18.87565 -25.27993 23.64057 1.000 38.18983 151 ALA D C 1
ATOM 20290 O O . ALA D 1 133 ? -20.01859 -24.80448 23.55927 1.000 40.55489 151 ALA D O 1
ATOM 20297 N N . PRO D 1 134 ? -17.79168 -24.54305 23.37173 1.000 34.56282 152 PRO D N 1
ATOM 20298 C CA . PRO D 1 134 ? -17.93843 -23.08676 23.16302 1.000 30.13574 152 PRO D CA 1
ATOM 20299 C C . PRO D 1 134 ? -18.73215 -22.81536 21.89879 1.000 37.74542 152 PRO D C 1
ATOM 20300 O O . PRO D 1 134 ? -18.71181 -23.58575 20.94291 1.000 33.44483 152 PRO D O 1
ATOM 20311 N N . HIS D 1 135 ? -19.51824 -21.73405 21.93619 1.000 33.64888 153 HIS D N 1
ATOM 20312 C CA . HIS D 1 135 ? -20.31241 -21.34818 20.77428 1.000 30.52734 153 HIS D CA 1
ATOM 20313 C C . HIS D 1 135 ? -19.42000 -21.08965 19.58256 1.000 23.53322 153 HIS D C 1
ATOM 20314 O O . HIS D 1 135 ? -19.78742 -21.38937 18.44989 1.000 28.95257 153 HIS D O 1
ATOM 20328 N N . ILE D 1 136 ? -18.29003 -20.44771 19.81260 1.000 27.52509 154 ILE D N 1
ATOM 20329 C CA . ILE D 1 136 ? -17.43260 -19.95692 18.74660 1.000 32.31103 154 ILE D CA 1
ATOM 20330 C C . ILE D 1 136 ? -16.00255 -20.38550 19.01893 1.000 30.39028 154 ILE D C 1
ATOM 20331 O O . ILE D 1 136 ? -15.44415 -20.05937 20.07678 1.000 28.88346 154 ILE D O 1
ATOM 20347 N N . ILE D 1 137 ? -15.39304 -21.03469 18.03475 1.000 28.75147 155 ILE D N 1
ATOM 20348 C CA . ILE D 1 137 ? -13.99084 -21.40399 18.08284 1.000 26.34943 155 ILE D CA 1
ATOM 20349 C C . ILE D 1 137 ? -13.20203 -20.50375 17.13738 1.000 26.58701 155 ILE D C 1
ATOM 20350 O O . ILE D 1 137 ? -13.55653 -20.35545 15.96646 1.000 27.27649 155 ILE D O 1
ATOM 20366 N N . VAL D 1 138 ? -12.14288 -19.88859 17.65044 1.000 23.72382 156 VAL D N 1
ATOM 20367 C CA . VAL D 1 138 ? -11.17338 -19.14942 16.86054 1.000 24.36573 156 VAL D CA 1
ATOM 20368 C C . VAL D 1 138 ? -9.85723 -19.90531 16.99054 1.000 27.26299 156 VAL D C 1
ATOM 20369 O O . VAL D 1 138 ? -9.30407 -20.00816 18.09156 1.000 28.90317 156 VAL D O 1
ATOM 20382 N N . GLY D 1 139 ? -9.30807 -20.36498 15.87928 1.000 26.99586 157 GLY D N 1
ATOM 20383 C CA . GLY D 1 139 ? -8.11783 -21.17102 16.01162 1.000 25.41662 157 GLY D CA 1
ATOM 20384 C C . GLY D 1 139 ? -7.11296 -21.06782 14.90015 1.000 29.13670 157 GLY D C 1
ATOM 20385 O O . GLY D 1 139 ? -7.30003 -20.33571 13.92592 1.000 24.27858 157 GLY D O 1
ATOM 20389 N N . THR D 1 140 ? -5.98929 -21.82748 15.07117 1.000 24.38872 158 THR D N 1
ATOM 20390 C CA . THR D 1 140 ? -4.99958 -22.08008 14.04805 1.000 23.74300 158 THR D CA 1
ATOM 20391 C C . THR D 1 140 ? -5.17155 -23.54175 13.56153 1.000 26.43680 158 THR D C 1
ATOM 20392 O O . THR D 1 140 ? -5.71262 -24.38487 14.28355 1.000 23.73366 158 THR D O 1
ATOM 20403 N N . PRO D 1 141 ? -4.78756 -23.85273 12.32775 1.000 22.89520 159 PRO D N 1
ATOM 20404 C CA . PRO D 1 141 ? -5.29315 -25.10837 11.73679 1.000 24.57446 159 PRO D CA 1
ATOM 20405 C C . PRO D 1 141 ? -4.78869 -26.37451 12.42959 1.000 23.36464 159 PRO D C 1
ATOM 20406 O O . PRO D 1 141 ? -5.57179 -27.31319 12.63358 1.000 23.79449 159 PRO D O 1
ATOM 20417 N N . GLY D 1 142 ? -3.53884 -26.39160 12.88899 1.000 26.92754 160 GLY D N 1
ATOM 20418 C CA . GLY D 1 142 ? -3.00636 -27.63451 13.46430 1.000 27.49310 160 GLY D CA 1
ATOM 20419 C C . GLY D 1 142 ? -3.77668 -28.05901 14.69616 1.000 25.52156 160 GLY D C 1
ATOM 20420 O O . GLY D 1 142 ? -4.23727 -29.20080 14.80259 1.000 24.76416 160 GLY D O 1
ATOM 20424 N N . ARG D 1 143 ? -3.97288 -27.13596 15.63182 1.000 26.40588 161 ARG D N 1
ATOM 20425 C CA . ARG D 1 143 ? -4.67540 -27.49101 16.86679 1.000 25.49836 161 ARG D CA 1
ATOM 20426 C C . ARG D 1 143 ? -6.15614 -27.72196 16.61939 1.000 26.97673 161 ARG D C 1
ATOM 20427 O O . ARG D 1 143 ? -6.75454 -28.60476 17.21853 1.000 25.21396 161 ARG D O 1
ATOM 20448 N N . VAL D 1 144 ? -6.77315 -26.95718 15.72513 1.000 27.20518 162 VAL D N 1
ATOM 20449 C CA . VAL D 1 144 ? -8.16972 -27.23055 15.40257 1.000 27.13595 162 VAL D CA 1
ATOM 20450 C C . VAL D 1 144 ? -8.33783 -28.64572 14.84986 1.000 26.26479 162 VAL D C 1
ATOM 20451 O O . VAL D 1 144 ? -9.27197 -29.36540 15.23629 1.000 24.73569 162 VAL D O 1
ATOM 20464 N N . PHE D 1 145 ? -7.49725 -29.01240 13.87910 1.000 26.83645 163 PHE D N 1
ATOM 20465 C CA . PHE D 1 145 ? -7.54229 -30.35694 13.26794 1.000 28.89153 163 PHE D CA 1
ATOM 20466 C C . PHE D 1 145 ? -7.34818 -31.43178 14.32732 1.000 26.12025 163 PHE D C 1
ATOM 20467 O O . PHE D 1 145 ? -8.11644 -32.39551 14.40486 1.000 29.83106 163 PHE D O 1
ATOM 20484 N N . ASP D 1 146 ? -6.36598 -31.23280 15.20342 1.000 33.21216 164 ASP D N 1
ATOM 20485 C CA . ASP D 1 146 ? -6.07634 -32.18728 16.27874 1.000 29.14944 164 ASP D CA 1
ATOM 20486 C C . ASP D 1 146 ? -7.29351 -32.33020 17.16647 1.000 30.44893 164 ASP D C 1
ATOM 20487 O O . ASP D 1 146 ? -7.78967 -33.42905 17.39283 1.000 30.46981 164 ASP D O 1
ATOM 20496 N N . MET D 1 147 ? -7.90497 -31.19805 17.55866 1.000 30.84919 165 MET D N 1
ATOM 20497 C CA . MET D 1 147 ? -9.04004 -31.29465 18.45203 1.000 24.95593 165 MET D CA 1
ATOM 20498 C C . MET D 1 147 ? -10.25172 -31.90191 17.77492 1.000 28.42581 165 MET D C 1
ATOM 20499 O O . MET D 1 147 ? -11.09008 -32.52768 18.43507 1.000 30.41756 165 MET D O 1
ATOM 20513 N N . LEU D 1 148 ? -10.42029 -31.66313 16.46695 1.000 27.36940 166 LEU D N 1
ATOM 20514 C CA . LEU D 1 148 ? -11.47759 -32.31344 15.72783 1.000 27.37735 166 LEU D CA 1
ATOM 20515 C C . LEU D 1 148 ? -11.20390 -33.81938 15.61178 1.000 28.72075 166 LEU D C 1
ATOM 20516 O O . LEU D 1 148 ? -12.11312 -34.62415 15.78083 1.000 30.18881 166 LEU D O 1
ATOM 20532 N N . ASN D 1 149 ? -9.95493 -34.20157 15.36942 1.000 33.43423 167 ASN D N 1
ATOM 20533 C CA . ASN D 1 149 ? -9.65189 -35.62922 15.27013 1.000 29.66461 167 ASN D CA 1
ATOM 20534 C C . ASN D 1 149 ? -9.99916 -36.37256 16.56462 1.000 34.40565 167 ASN D C 1
ATOM 20535 O O . ASN D 1 149 ? -10.60401 -37.44751 16.52243 1.000 35.43359 167 ASN D O 1
ATOM 20546 N N . ARG D 1 150 ? -9.57949 -35.84020 17.72043 1.000 32.57388 168 ARG D N 1
ATOM 20547 C CA . ARG D 1 150 ? -9.84892 -36.44319 19.02779 1.000 32.17138 168 ARG D CA 1
ATOM 20548 C C . ARG D 1 150 ? -11.31507 -36.32328 19.44068 1.000 36.24323 168 ARG D C 1
ATOM 20549 O O . ARG D 1 150 ? -11.70718 -36.88738 20.46298 1.000 39.44613 168 ARG D O 1
ATOM 20570 N N . ARG D 1 151 ? -12.13467 -35.60507 18.68443 1.000 33.61355 169 ARG D N 1
ATOM 20571 C CA . ARG D 1 151 ? -13.55399 -35.40205 18.95223 1.000 35.00873 169 ARG D CA 1
ATOM 20572 C C . ARG D 1 151 ? -13.82402 -34.58142 20.22714 1.000 31.80734 169 ARG D C 1
ATOM 20573 O O . ARG D 1 151 ? -14.92391 -34.62902 20.78310 1.000 32.37564 169 ARG D O 1
ATOM 20594 N N . TYR D 1 152 ? -12.87520 -33.75233 20.65740 1.000 36.28772 170 TYR D N 1
ATOM 20595 C CA . TYR D 1 152 ? -13.17803 -32.78470 21.71525 1.000 34.75910 170 TYR D CA 1
ATOM 20596 C C . TYR D 1 152 ? -13.86418 -31.54332 21.16805 1.000 39.19470 170 TYR D C 1
ATOM 20597 O O . TYR D 1 152 ? -14.59194 -30.87751 21.91710 1.000 41.98380 170 TYR D O 1
ATOM 20615 N N . LEU D 1 153 ? -13.66847 -31.24716 19.88499 1.000 35.48357 171 LEU D N 1
ATOM 20616 C CA . LEU D 1 153 ? -14.48951 -30.30153 19.14297 1.000 36.53035 171 LEU D CA 1
ATOM 20617 C C . LEU D 1 153 ? -15.44241 -31.07207 18.23856 1.000 38.02960 171 LEU D C 1
ATOM 20618 O O . LEU D 1 153 ? -15.01819 -31.95571 17.48801 1.000 38.10634 171 LEU D O 1
ATOM 20634 N N . SER D 1 154 ? -16.68931 -30.76193 18.32164 1.000 35.90789 172 SER D N 1
ATOM 20635 C CA . SER D 1 154 ? -17.61169 -31.42659 17.42909 1.000 33.26557 172 SER D CA 1
ATOM 20636 C C . SER D 1 154 ? -18.06743 -30.50106 16.30147 1.000 36.16932 172 SER D C 1
ATOM 20637 O O . SER D 1 154 ? -18.34173 -29.31648 16.54175 1.000 34.46705 172 SER D O 1
ATOM 20645 N N . PRO D 1 155 ? -18.17139 -31.00336 15.07352 1.000 31.41703 173 PRO D N 1
ATOM 20646 C CA . PRO D 1 155 ? -18.68552 -30.19357 13.96794 1.000 32.09111 173 PRO D CA 1
ATOM 20647 C C . PRO D 1 155 ? -20.18280 -30.27103 13.73636 1.000 32.49572 173 PRO D C 1
ATOM 20648 O O . PRO D 1 155 ? -20.67734 -29.61946 12.81073 1.000 31.73173 173 PRO D O 1
ATOM 20659 N N . LYS D 1 156 ? -20.92066 -31.00966 14.57005 1.000 36.54318 174 LYS D N 1
ATOM 20660 C CA . LYS D 1 156 ? -22.31326 -31.32295 14.26605 1.000 37.77471 174 LYS D CA 1
ATOM 20661 C C . LYS D 1 156 ? -23.15658 -30.06695 14.07045 1.000 35.25821 174 LYS D C 1
ATOM 20662 O O . LYS D 1 156 ? -24.05497 -30.03185 13.20988 1.000 33.90896 174 LYS D O 1
ATOM 20681 N N . TYR D 1 157 ? -22.88757 -29.02403 14.84398 1.000 35.84869 175 TYR D N 1
ATOM 20682 C CA . TYR D 1 157 ? -23.68868 -27.80052 14.78235 1.000 37.32225 175 TYR D CA 1
ATOM 20683 C C . TYR D 1 157 ? -22.93781 -26.62131 14.18081 1.000 32.27821 175 TYR D C 1
ATOM 20684 O O . TYR D 1 157 ? -23.45205 -25.49064 14.20369 1.000 33.11773 175 TYR D O 1
ATOM 20702 N N . ILE D 1 158 ? -21.75595 -26.85920 13.61051 1.000 31.37608 176 ILE D N 1
ATOM 20703 C CA . ILE D 1 158 ? -20.99552 -25.77160 13.00317 1.000 29.39186 176 ILE D CA 1
ATOM 20704 C C . ILE D 1 158 ? -21.66098 -25.39912 11.68713 1.000 31.06523 176 ILE D C 1
ATOM 20705 O O . ILE D 1 158 ? -21.71184 -26.19779 10.75612 1.000 30.58931 176 ILE D O 1
ATOM 20721 N N . LYS D 1 159 ? -22.20080 -24.17751 11.61599 1.000 29.39986 177 LYS D N 1
ATOM 20722 C CA . LYS D 1 159 ? -22.90411 -23.70860 10.43102 1.000 28.17480 177 LYS D CA 1
ATOM 20723 C C . LYS D 1 159 ? -22.16589 -22.56899 9.76082 1.000 28.31100 177 LYS D C 1
ATOM 20724 O O . LYS D 1 159 ? -22.57793 -22.13381 8.69000 1.000 26.92903 177 LYS D O 1
ATOM 20743 N N A MET D 1 160 ? -21.06505 -22.09834 10.35966 0.500 25.00195 178 MET D N 1
ATOM 20744 N N B MET D 1 160 ? -21.07889 -22.09129 10.36438 0.500 25.02676 178 MET D N 1
ATOM 20745 C CA A MET D 1 160 ? -20.26458 -20.96935 9.90467 0.500 26.80384 178 MET D CA 1
ATOM 20746 C CA B MET D 1 160 ? -20.27148 -21.02232 9.81115 0.500 26.78496 178 MET D CA 1
ATOM 20747 C C A MET D 1 160 ? -18.77642 -21.31456 9.94320 0.500 26.32774 178 MET D C 1
ATOM 20748 C C B MET D 1 160 ? -18.78221 -21.29702 9.93640 0.500 26.29886 178 MET D C 1
ATOM 20749 O O A MET D 1 160 ? -18.26096 -21.71230 10.98830 0.500 26.40447 178 MET D O 1
ATOM 20750 O O B MET D 1 160 ? -18.28224 -21.59711 11.02176 0.500 26.11031 178 MET D O 1
ATOM 20777 N N . PHE D 1 161 ? -18.08531 -21.11229 8.82262 1.000 23.59513 179 PHE D N 1
ATOM 20778 C CA . PHE D 1 161 ? -16.66939 -21.40706 8.68125 1.000 24.93383 179 PHE D CA 1
ATOM 20779 C C . PHE D 1 161 ? -16.01305 -20.20928 8.03527 1.000 24.94933 179 PHE D C 1
ATOM 20780 O O . PHE D 1 161 ? -16.35153 -19.85216 6.91042 1.000 25.90699 179 PHE D O 1
ATOM 20798 N N . VAL D 1 162 ? -15.09572 -19.57703 8.76393 1.000 22.25418 180 VAL D N 1
ATOM 20799 C CA . VAL D 1 162 ? -14.51263 -18.30509 8.38597 1.000 22.97645 180 VAL D CA 1
ATOM 20800 C C . VAL D 1 162 ? -13.00754 -18.45663 8.25478 1.000 23.97218 180 VAL D C 1
ATOM 20801 O O . VAL D 1 162 ? -12.33224 -18.89792 9.19469 1.000 23.72431 180 VAL D O 1
ATOM 20814 N N . LEU D 1 163 ? -12.48480 -18.07918 7.12929 1.000 21.98807 181 LEU D N 1
ATOM 20815 C CA . LEU D 1 163 ? -11.05548 -17.96608 6.92737 1.000 21.78298 181 LEU D CA 1
ATOM 20816 C C . LEU D 1 163 ? -10.60891 -16.51331 6.88739 1.000 25.28987 181 LEU D C 1
ATOM 20817 O O . LEU D 1 163 ? -10.77574 -15.85280 5.86074 1.000 26.48916 181 LEU D O 1
ATOM 20833 N N . ASP D 1 164 ? -9.94525 -16.05361 7.94784 1.000 23.13914 182 ASP D N 1
ATOM 20834 C CA . ASP D 1 164 ? -9.28996 -14.74963 7.91091 1.000 24.06529 182 ASP D CA 1
ATOM 20835 C C . ASP D 1 164 ? -7.92535 -14.89792 7.22343 1.000 25.81795 182 ASP D C 1
ATOM 20836 O O . ASP D 1 164 ? -7.31593 -15.97679 7.23541 1.000 26.49384 182 ASP D O 1
ATOM 20845 N N . GLU D 1 165 ? -7.44994 -13.82697 6.59082 1.000 22.50199 183 GLU D N 1
ATOM 20846 C CA . GLU D 1 165 ? -6.25227 -13.87374 5.75833 1.000 21.82416 183 GLU D CA 1
ATOM 20847 C C . GLU D 1 165 ? -6.37822 -14.96075 4.70381 1.000 27.51671 183 GLU D C 1
ATOM 20848 O O . GLU D 1 165 ? -5.47841 -15.79058 4.51418 1.000 25.50283 183 GLU D O 1
ATOM 20860 N N . ALA D 1 166 ? -7.52026 -14.95105 4.01011 1.000 26.41387 184 ALA D N 1
ATOM 20861 C CA . ALA D 1 166 ? -7.92763 -16.14849 3.27174 1.000 27.03673 184 ALA D CA 1
ATOM 20862 C C . ALA D 1 166 ? -6.92290 -16.55613 2.19905 1.000 25.97612 184 ALA D C 1
ATOM 20863 O O . ALA D 1 166 ? -6.71680 -17.75503 1.95922 1.000 27.00416 184 ALA D O 1
ATOM 20870 N N . ASP D 1 167 ? -6.28072 -15.59622 1.54008 1.000 30.53932 185 ASP D N 1
ATOM 20871 C CA . ASP D 1 167 ? -5.32410 -15.96084 0.49914 1.000 33.79909 185 ASP D CA 1
ATOM 20872 C C . ASP D 1 167 ? -4.08137 -16.64593 1.06954 1.000 29.12213 185 ASP D C 1
ATOM 20873 O O . ASP D 1 167 ? -3.51986 -17.52518 0.42116 1.000 29.93309 185 ASP D O 1
ATOM 20882 N N . GLU D 1 168 ? -3.65671 -16.30031 2.28307 1.000 28.21072 186 GLU D N 1
ATOM 20883 C CA . GLU D 1 168 ? -2.61047 -17.07760 2.94522 1.000 29.31476 186 GLU D CA 1
ATOM 20884 C C . GLU D 1 168 ? -3.10078 -18.47707 3.32075 1.000 30.37263 186 GLU D C 1
ATOM 20885 O O . GLU D 1 168 ? -2.34549 -19.45666 3.19913 1.000 29.78231 186 GLU D O 1
ATOM 20897 N N . MET D 1 169 ? -4.34703 -18.59823 3.80817 1.000 28.04673 187 MET D N 1
ATOM 20898 C CA . MET D 1 169 ? -4.88244 -19.90503 4.22684 1.000 25.36173 187 MET D CA 1
ATOM 20899 C C . MET D 1 169 ? -5.12444 -20.85987 3.06682 1.000 26.30677 187 MET D C 1
ATOM 20900 O O . MET D 1 169 ? -5.20525 -22.08612 3.25850 1.000 26.73724 187 MET D O 1
ATOM 20914 N N . LEU D 1 170 ? -5.20137 -20.33550 1.85388 1.000 27.62208 188 LEU D N 1
ATOM 20915 C CA . LEU D 1 170 ? -5.38037 -21.10256 0.62817 1.000 29.39509 188 LEU D CA 1
ATOM 20916 C C . LEU D 1 170 ? -4.08993 -21.18312 -0.17599 1.000 30.82256 188 LEU D C 1
ATOM 20917 O O . LEU D 1 170 ? -4.11959 -21.57407 -1.34534 1.000 35.02641 188 LEU D O 1
ATOM 20933 N N . SER D 1 171 ? -2.95757 -20.79408 0.42836 1.000 27.94657 189 SER D N 1
ATOM 20934 C CA . SER D 1 171 ? -1.64351 -20.91660 -0.18652 1.000 35.37173 189 SER D CA 1
ATOM 20935 C C . SER D 1 171 ? -1.10696 -22.33739 -0.04470 1.000 33.04272 189 SER D C 1
ATOM 20936 O O . SER D 1 171 ? -1.71002 -23.18390 0.60878 1.000 31.49407 189 SER D O 1
ATOM 20944 N N . ARG D 1 172 ? 0.09962 -22.57971 -0.57239 1.000 33.55809 190 ARG D N 1
ATOM 20945 C CA . ARG D 1 172 ? 0.58304 -23.95628 -0.67008 1.000 37.47963 190 ARG D CA 1
ATOM 20946 C C . ARG D 1 172 ? 0.76000 -24.59838 0.70670 1.000 35.74187 190 ARG D C 1
ATOM 20947 O O . ARG D 1 172 ? 0.32342 -25.72768 0.92287 1.000 39.33837 190 ARG D O 1
ATOM 20968 N N . GLY D 1 173 ? 1.34129 -23.87998 1.66901 1.000 38.01641 191 GLY D N 1
ATOM 20969 C CA . GLY D 1 173 ? 1.55039 -24.49097 2.98245 1.000 34.16811 191 GLY D CA 1
ATOM 20970 C C . GLY D 1 173 ? 0.27777 -24.72583 3.77512 1.000 32.76248 191 GLY D C 1
ATOM 20971 O O . GLY D 1 173 ? 0.25758 -25.56984 4.67371 1.000 35.53957 191 GLY D O 1
ATOM 20975 N N . PHE D 1 174 ? -0.81706 -24.03422 3.42116 1.000 32.51523 192 PHE D N 1
ATOM 20976 C CA . PHE D 1 174 ? -2.02649 -24.07178 4.22916 1.000 24.69763 192 PHE D CA 1
ATOM 20977 C C . PHE D 1 174 ? -3.21819 -24.70976 3.55671 1.000 27.76709 192 PHE D C 1
ATOM 20978 O O . PHE D 1 174 ? -4.08246 -25.22204 4.27084 1.000 26.59396 192 PHE D O 1
ATOM 20995 N N . LYS D 1 175 ? -3.29457 -24.73824 2.22388 1.000 27.09968 193 LYS D N 1
ATOM 20996 C CA . LYS D 1 175 ? -4.55281 -25.14044 1.60162 1.000 28.52902 193 LYS D CA 1
ATOM 20997 C C . LYS D 1 175 ? -4.94462 -26.57107 1.95670 1.000 25.63636 193 LYS D C 1
ATOM 20998 O O . LYS D 1 175 ? -6.12590 -26.86211 2.13640 1.000 27.11945 193 LYS D O 1
ATOM 21017 N N . ASP D 1 176 ? -3.97294 -27.48410 2.05085 1.000 25.73723 194 ASP D N 1
ATOM 21018 C CA . ASP D 1 176 ? -4.31717 -28.84420 2.43973 1.000 28.22714 194 ASP D CA 1
ATOM 21019 C C . ASP D 1 176 ? -4.74013 -28.95384 3.90283 1.000 26.98503 194 ASP D C 1
ATOM 21020 O O . ASP D 1 176 ? -5.58021 -29.81636 4.23223 1.000 25.03306 194 ASP D O 1
ATOM 21029 N N . GLN D 1 177 ? -4.20685 -28.10270 4.79453 1.000 28.23343 195 GLN D N 1
ATOM 21030 C CA . GLN D 1 177 ? -4.69789 -28.12595 6.17132 1.000 26.16073 195 GLN D CA 1
ATOM 21031 C C . GLN D 1 177 ? -6.14565 -27.67220 6.26180 1.000 22.13827 195 GLN D C 1
ATOM 21032 O O . GLN D 1 177 ? -6.94623 -28.27059 6.99309 1.000 24.03803 195 GLN D O 1
ATOM 21046 N N . ILE D 1 178 ? -6.48880 -26.60283 5.52936 1.000 25.84096 196 ILE D N 1
ATOM 21047 C CA . ILE D 1 178 ? -7.84799 -26.07349 5.51783 1.000 24.83807 196 ILE D CA 1
ATOM 21048 C C . ILE D 1 178 ? -8.79051 -27.09157 4.89217 1.000 24.40323 196 ILE D C 1
ATOM 21049 O O . ILE D 1 178 ? -9.88016 -27.31354 5.40555 1.000 27.30272 196 ILE D O 1
ATOM 21065 N N . TYR D 1 179 ? -8.34209 -27.79040 3.83806 1.000 27.15526 197 TYR D N 1
ATOM 21066 C CA . TYR D 1 179 ? -9.16510 -28.82994 3.22084 1.000 29.08565 197 TYR D CA 1
ATOM 21067 C C . TYR D 1 179 ? -9.48492 -29.95340 4.20745 1.000 27.62635 197 TYR D C 1
ATOM 21068 O O . TYR D 1 179 ? -10.62148 -30.42883 4.28544 1.000 27.77873 197 TYR D O 1
ATOM 21086 N N . ASP D 1 180 ? -8.47924 -30.40104 4.96523 1.000 27.56699 198 ASP D N 1
ATOM 21087 C CA . ASP D 1 180 ? -8.67948 -31.47868 5.92459 1.000 27.24573 198 ASP D CA 1
ATOM 21088 C C . ASP D 1 180 ? -9.69250 -31.09033 6.98969 1.000 27.12827 198 ASP D C 1
ATOM 21089 O O . ASP D 1 180 ? -10.52969 -31.89664 7.38581 1.000 25.89927 198 ASP D O 1
ATOM 21098 N N . ILE D 1 181 ? -9.65794 -29.82114 7.44266 1.000 23.82882 199 ILE D N 1
ATOM 21099 C CA . ILE D 1 181 ? -10.65215 -29.36149 8.39949 1.000 25.98846 199 ILE D CA 1
ATOM 21100 C C . ILE D 1 181 ? -12.01900 -29.28127 7.74134 1.000 23.76090 199 ILE D C 1
ATOM 21101 O O . ILE D 1 181 ? -13.01340 -29.75386 8.30157 1.000 23.31952 199 ILE D O 1
ATOM 21117 N N . PHE D 1 182 ? -12.07513 -28.72318 6.53720 1.000 22.87751 200 PHE D N 1
ATOM 21118 C CA . PHE D 1 182 ? -13.31300 -28.51409 5.81681 1.000 27.22819 200 PHE D CA 1
ATOM 21119 C C . PHE D 1 182 ? -14.06906 -29.82184 5.59763 1.000 26.19667 200 PHE D C 1
ATOM 21120 O O . PHE D 1 182 ? -15.28707 -29.88392 5.80323 1.000 26.19577 200 PHE D O 1
ATOM 21137 N N . GLN D 1 183 ? -13.36452 -30.89752 5.26151 1.000 28.43701 201 GLN D N 1
ATOM 21138 C CA . GLN D 1 183 ? -14.03633 -32.15599 5.01979 1.000 30.76675 201 GLN D CA 1
ATOM 21139 C C . GLN D 1 183 ? -14.71267 -32.70439 6.26159 1.000 28.96268 201 GLN D C 1
ATOM 21140 O O . GLN D 1 183 ? -15.58449 -33.55949 6.15799 1.000 33.56587 201 GLN D O 1
ATOM 21154 N N . LYS D 1 184 ? -14.35243 -32.21780 7.44249 1.000 28.75531 202 LYS D N 1
ATOM 21155 C CA . LYS D 1 184 ? -15.03754 -32.64992 8.64579 1.000 25.65505 202 LYS D CA 1
ATOM 21156 C C . LYS D 1 184 ? -16.36447 -31.93557 8.87520 1.000 28.83589 202 LYS D C 1
ATOM 21157 O O . LYS D 1 184 ? -17.17206 -32.41285 9.67953 1.000 29.23543 202 LYS D O 1
ATOM 21176 N N . LEU D 1 185 ? -16.60246 -30.81388 8.20447 1.000 27.01725 203 LEU D N 1
ATOM 21177 C CA . LEU D 1 185 ? -17.80393 -30.02254 8.41889 1.000 29.80221 203 LEU D CA 1
ATOM 21178 C C . LEU D 1 185 ? -18.97708 -30.54502 7.59554 1.000 29.01680 203 LEU D C 1
ATOM 21179 O O . LEU D 1 185 ? -18.80517 -31.25757 6.58246 1.000 32.24976 203 LEU D O 1
ATOM 21195 N N . ASN D 1 186 ? -20.17269 -30.21030 8.05119 1.000 31.10164 204 ASN D N 1
ATOM 21196 C CA . ASN D 1 186 ? -21.39863 -30.48891 7.30967 1.000 36.99162 204 ASN D CA 1
ATOM 21197 C C . ASN D 1 186 ? -21.38572 -29.88076 5.89976 1.000 40.20150 204 ASN D C 1
ATOM 21198 O O . ASN D 1 186 ? -20.75071 -28.85882 5.61998 1.000 34.50364 204 ASN D O 1
ATOM 21209 N N . SER D 1 187 ? -22.13912 -30.52162 4.99752 1.000 42.23380 205 SER D N 1
ATOM 21210 C CA . SER D 1 187 ? -22.14003 -30.08894 3.59898 1.000 46.65080 205 SER D CA 1
ATOM 21211 C C . SER D 1 187 ? -22.70342 -28.67890 3.43402 1.000 42.78018 205 SER D C 1
ATOM 21212 O O . SER D 1 187 ? -22.25957 -27.91906 2.56552 1.000 40.86017 205 SER D O 1
ATOM 21220 N N . ASN D 1 188 ? -23.68324 -28.30649 4.23283 1.000 39.85224 206 ASN D N 1
ATOM 21221 C CA . ASN D 1 188 ? -24.29921 -27.01403 3.96336 1.000 50.50630 206 ASN D CA 1
ATOM 21222 C C . ASN D 1 188 ? -23.52224 -25.82565 4.55295 1.000 44.35961 206 ASN D C 1
ATOM 21223 O O . ASN D 1 188 ? -24.03065 -24.70728 4.48652 1.000 41.77634 206 ASN D O 1
ATOM 21234 N N . THR D 1 189 ? -22.31181 -26.01655 5.08717 1.000 34.51398 207 THR D N 1
ATOM 21235 C CA . THR D 1 189 ? -21.73339 -24.98325 5.94278 1.000 31.48733 207 THR D CA 1
ATOM 21236 C C . THR D 1 189 ? -21.43195 -23.69702 5.17485 1.000 27.72218 207 THR D C 1
ATOM 21237 O O . THR D 1 189 ? -20.83799 -23.71949 4.09371 1.000 29.70705 207 THR D O 1
ATOM 21248 N N . GLN D 1 190 ? -21.79853 -22.56601 5.76195 1.000 27.40092 208 GLN D N 1
ATOM 21249 C CA . GLN D 1 190 ? -21.53817 -21.27758 5.14366 1.000 24.65893 208 GLN D CA 1
ATOM 21250 C C . GLN D 1 190 ? -20.06293 -20.96532 5.25556 1.000 24.66907 208 GLN D C 1
ATOM 21251 O O . GLN D 1 190 ? -19.47140 -21.16579 6.31424 1.000 26.16838 208 GLN D O 1
ATOM 21265 N N . VAL D 1 191 ? -19.47075 -20.47224 4.18527 1.000 23.12647 209 VAL D N 1
ATOM 21266 C CA . VAL D 1 191 ? -18.05096 -20.14288 4.16242 1.000 24.80235 209 VAL D CA 1
ATOM 21267 C C . VAL D 1 191 ? -17.87974 -18.64649 3.91534 1.000 24.80318 209 VAL D C 1
ATOM 21268 O O . VAL D 1 191 ? -18.46541 -18.09206 2.97910 1.000 22.85984 209 VAL D O 1
ATOM 21281 N N . VAL D 1 192 ? -17.06442 -17.98328 4.75043 1.000 23.94888 210 VAL D N 1
ATOM 21282 C CA . VAL D 1 192 ? -16.73661 -16.56215 4.56726 1.000 23.19413 210 VAL D CA 1
ATOM 21283 C C . VAL D 1 192 ? -15.22184 -16.39733 4.51705 1.000 26.55153 210 VAL D C 1
ATOM 21284 O O . VAL D 1 192 ? -14.51052 -16.88095 5.40444 1.000 25.63055 210 VAL D O 1
ATOM 21297 N N . LEU D 1 193 ? -14.73160 -15.73312 3.48814 1.000 23.85368 211 LEU D N 1
ATOM 21298 C CA . LEU D 1 193 ? -13.30255 -15.53635 3.28672 1.000 23.25401 211 LEU D CA 1
ATOM 21299 C C . LEU D 1 193 ? -13.02613 -14.03855 3.36388 1.000 27.07815 211 LEU D C 1
ATOM 21300 O O . LEU D 1 193 ? -13.75831 -13.26582 2.75645 1.000 26.21225 211 LEU D O 1
ATOM 21316 N N . LEU D 1 194 ? -12.01819 -13.63931 4.12199 1.000 22.21069 212 LEU D N 1
ATOM 21317 C CA . LEU D 1 194 ? -11.59942 -12.23874 4.19041 1.000 23.73319 212 LEU D CA 1
ATOM 21318 C C . LEU D 1 194 ? -10.09695 -12.07136 4.01978 1.000 28.67104 212 LEU D C 1
ATOM 21319 O O . LEU D 1 194 ? -9.29755 -12.85189 4.56046 1.000 28.03916 212 LEU D O 1
ATOM 21335 N N . SER D 1 195 ? -9.71592 -11.01152 3.30811 1.000 27.75095 213 SER D N 1
ATOM 21336 C CA . SER D 1 195 ? -8.31903 -10.58652 3.22346 1.000 26.72046 213 SER D CA 1
ATOM 21337 C C . SER D 1 195 ? -8.22642 -9.25061 2.50422 1.000 30.36150 213 SER D C 1
ATOM 21338 O O . SER D 1 195 ? -9.12043 -8.85992 1.75907 1.000 30.63141 213 SER D O 1
ATOM 21346 N N . ALA D 1 196 ? -7.11300 -8.57508 2.71263 1.000 32.25024 214 ALA D N 1
ATOM 21347 C CA . ALA D 1 196 ? -6.78624 -7.40482 1.92754 1.000 28.44670 214 ALA D CA 1
ATOM 21348 C C . ALA D 1 196 ? -6.28324 -7.74905 0.54826 1.000 33.40377 214 ALA D C 1
ATOM 21349 O O . ALA D 1 196 ? -6.39208 -6.89808 -0.33506 1.000 32.67533 214 ALA D O 1
ATOM 21356 N N . THR D 1 197 ? -5.71815 -8.95697 0.35346 1.000 31.41269 215 THR D N 1
ATOM 21357 C CA . THR D 1 197 ? -5.26860 -9.44645 -0.94625 1.000 31.83287 215 THR D CA 1
ATOM 21358 C C . THR D 1 197 ? -6.00422 -10.71478 -1.32980 1.000 32.77102 215 THR D C 1
ATOM 21359 O O . THR D 1 197 ? -6.13032 -11.62137 -0.51364 1.000 31.49229 215 THR D O 1
ATOM 21370 N N . MET D 1 198 ? -6.47933 -10.77544 -2.57526 1.000 35.48432 216 MET D N 1
ATOM 21371 C CA . MET D 1 198 ? -7.19473 -11.94486 -3.10207 1.000 39.03989 216 MET D CA 1
ATOM 21372 C C . MET D 1 198 ? -6.70253 -12.20689 -4.52224 1.000 43.79117 216 MET D C 1
ATOM 21373 O O . MET D 1 198 ? -7.31460 -11.76331 -5.50541 1.000 44.14255 216 MET D O 1
ATOM 21387 N N . PRO D 1 199 ? -5.62097 -12.95079 -4.67133 1.000 42.71028 217 PRO D N 1
ATOM 21388 C CA . PRO D 1 199 ? -5.09847 -13.21819 -6.01680 1.000 58.20752 217 PRO D CA 1
ATOM 21389 C C . PRO D 1 199 ? -6.06399 -14.03641 -6.86583 1.000 51.92164 217 PRO D C 1
ATOM 21390 O O . PRO D 1 199 ? -6.98645 -14.69108 -6.37433 1.000 45.44666 217 PRO D O 1
ATOM 21401 N N . SER D 1 200 ? -5.85444 -13.95485 -8.18219 1.000 50.16041 218 SER D N 1
ATOM 21402 C CA . SER D 1 200 ? -6.73118 -14.65362 -9.11502 1.000 53.82522 218 SER D CA 1
ATOM 21403 C C . SER D 1 200 ? -6.63463 -16.16419 -8.93554 1.000 53.52704 218 SER D C 1
ATOM 21404 O O . SER D 1 200 ? -7.63847 -16.87683 -9.06787 1.000 49.28205 218 SER D O 1
ATOM 21412 N N . ASP D 1 201 ? -5.43086 -16.66559 -8.62419 1.000 55.12028 219 ASP D N 1
ATOM 21413 C CA . ASP D 1 201 ? -5.24920 -18.09585 -8.38806 1.000 58.67350 219 ASP D CA 1
ATOM 21414 C C . ASP D 1 201 ? -5.99235 -18.53510 -7.13375 1.000 56.68345 219 ASP D C 1
ATOM 21415 O O . ASP D 1 201 ? -6.56457 -19.63317 -7.09647 1.000 52.02862 219 ASP D O 1
ATOM 21424 N N . VAL D 1 202 ? -6.02588 -17.67846 -6.10674 1.000 55.58600 220 VAL D N 1
ATOM 21425 C CA . VAL D 1 202 ? -6.81241 -17.99130 -4.91608 1.000 49.33451 220 VAL D CA 1
ATOM 21426 C C . VAL D 1 202 ? -8.29571 -17.95354 -5.24515 1.000 48.66521 220 VAL D C 1
ATOM 21427 O O . VAL D 1 202 ? -9.07340 -18.79191 -4.77352 1.000 48.59626 220 VAL D O 1
ATOM 21440 N N . LEU D 1 203 ? -8.71729 -16.98926 -6.06593 1.000 49.54481 221 LEU D N 1
ATOM 21441 C CA . LEU D 1 203 ? -10.13777 -16.87430 -6.37900 1.000 46.29611 221 LEU D CA 1
ATOM 21442 C C . LEU D 1 203 ? -10.67334 -18.14060 -7.04081 1.000 49.90410 221 LEU D C 1
ATOM 21443 O O . LEU D 1 203 ? -11.81248 -18.53396 -6.78383 1.000 51.29815 221 LEU D O 1
ATOM 21459 N N . GLU D 1 204 ? -9.85939 -18.80281 -7.87998 1.000 44.74551 222 GLU D N 1
ATOM 21460 C CA . GLU D 1 204 ? -10.31352 -20.01071 -8.57227 1.000 53.17176 222 GLU D CA 1
ATOM 21461 C C . GLU D 1 204 ? -10.44943 -21.19388 -7.61774 1.000 43.33858 222 GLU D C 1
ATOM 21462 O O . GLU D 1 204 ? -11.37880 -21.99178 -7.74023 1.000 49.18342 222 GLU D O 1
ATOM 21474 N N . VAL D 1 205 ? -9.52121 -21.32912 -6.67673 1.000 42.77727 223 VAL D N 1
ATOM 21475 C CA . VAL D 1 205 ? -9.58692 -22.37697 -5.67823 1.000 46.12679 223 VAL D CA 1
ATOM 21476 C C . VAL D 1 205 ? -10.84317 -22.30017 -4.82790 1.000 41.58063 223 VAL D C 1
ATOM 21477 O O . VAL D 1 205 ? -11.23460 -23.30605 -4.24314 1.000 45.69599 223 VAL D O 1
ATOM 21490 N N . THR D 1 206 ? -11.49981 -21.13684 -4.73107 1.000 45.32052 224 THR D N 1
ATOM 21491 C CA . THR D 1 206 ? -12.67401 -21.07283 -3.86289 1.000 44.48704 224 THR D CA 1
ATOM 21492 C C . THR D 1 206 ? -13.85773 -21.82832 -4.44928 1.000 43.52235 224 THR D C 1
ATOM 21493 O O . THR D 1 206 ? -14.72106 -22.28432 -3.69724 1.000 42.62947 224 THR D O 1
ATOM 21504 N N . LYS D 1 207 ? -13.88918 -22.00638 -5.76947 1.000 46.73836 225 LYS D N 1
ATOM 21505 C CA . LYS D 1 207 ? -14.96459 -22.73546 -6.43327 1.000 52.37956 225 LYS D CA 1
ATOM 21506 C C . LYS D 1 207 ? -15.09710 -24.17075 -5.93470 1.000 51.04638 225 LYS D C 1
ATOM 21507 O O . LYS D 1 207 ? -16.05795 -24.84806 -6.32306 1.000 57.87440 225 LYS D O 1
ATOM 21526 N N . LYS D 1 208 ? -14.18217 -24.63210 -5.07175 1.000 51.14164 226 LYS D N 1
ATOM 21527 C CA . LYS D 1 208 ? -14.23755 -25.95818 -4.46931 1.000 50.37721 226 LYS D CA 1
ATOM 21528 C C . LYS D 1 208 ? -14.87285 -25.99951 -3.07332 1.000 53.24943 226 LYS D C 1
ATOM 21529 O O . LYS D 1 208 ? -15.16521 -27.10201 -2.58778 1.000 57.84198 226 LYS D O 1
ATOM 21548 N N . PHE D 1 209 ? -15.05459 -24.86969 -2.37839 1.000 44.66985 227 PHE D N 1
ATOM 21549 C CA . PHE D 1 209 ? -15.83390 -24.89102 -1.14441 1.000 47.14073 227 PHE D CA 1
ATOM 21550 C C . PHE D 1 209 ? -17.02465 -23.93001 -1.10463 1.000 39.75069 227 PHE D C 1
ATOM 21551 O O . PHE D 1 209 ? -17.70041 -23.87931 -0.07494 1.000 43.71583 227 PHE D O 1
ATOM 21568 N N . MET D 1 210 ? -17.30461 -23.18249 -2.17782 1.000 37.22361 228 MET D N 1
ATOM 21569 C CA . MET D 1 210 ? -18.31880 -22.13282 -2.16541 1.000 37.85160 228 MET D CA 1
ATOM 21570 C C . MET D 1 210 ? -19.08448 -22.16861 -3.47022 1.000 40.08229 228 MET D C 1
ATOM 21571 O O . MET D 1 210 ? -18.48205 -22.13208 -4.54134 1.000 41.06029 228 MET D O 1
ATOM 21585 N N . ARG D 1 211 ? -20.40897 -22.18367 -3.37815 1.000 43.81880 229 ARG D N 1
ATOM 21586 C CA . ARG D 1 211 ? -21.26529 -22.07895 -4.54536 1.000 48.05316 229 ARG D CA 1
ATOM 21587 C C . ARG D 1 211 ? -21.73816 -20.63176 -4.67500 1.000 40.83003 229 ARG D C 1
ATOM 21588 O O . ARG D 1 211 ? -22.22147 -20.02643 -3.70383 1.000 39.92689 229 ARG D O 1
ATOM 21609 N N . ASP D 1 212 ? -21.49010 -20.07467 -5.85776 1.000 38.74655 230 ASP D N 1
ATOM 21610 C CA . ASP D 1 212 ? -21.91016 -18.74771 -6.29167 1.000 38.48807 230 ASP D CA 1
ATOM 21611 C C . ASP D 1 212 ? -21.87525 -17.73995 -5.13714 1.000 38.03112 230 ASP D C 1
ATOM 21612 O O . ASP D 1 212 ? -22.91148 -17.20638 -4.75137 1.000 33.79525 230 ASP D O 1
ATOM 21621 N N . PRO D 1 213 ? -20.69134 -17.47765 -4.56871 1.000 33.93383 231 PRO D N 1
ATOM 21622 C CA . PRO D 1 213 ? -20.61847 -16.56138 -3.42712 1.000 31.26979 231 PRO D CA 1
ATOM 21623 C C . PRO D 1 213 ? -20.89087 -15.11520 -3.81573 1.000 32.68659 231 PRO D C 1
ATOM 21624 O O . PRO D 1 213 ? -20.71182 -14.68386 -4.95340 1.000 35.09692 231 PRO D O 1
ATOM 21635 N N . ILE D 1 214 ? -21.32381 -14.35258 -2.82295 1.000 32.94575 232 ILE D N 1
ATOM 21636 C CA . ILE D 1 214 ? -21.25585 -12.89398 -2.93100 1.000 34.12744 232 ILE D CA 1
ATOM 21637 C C . ILE D 1 214 ? -19.78793 -12.49112 -2.90992 1.000 32.62422 232 ILE D C 1
ATOM 21638 O O . ILE D 1 214 ? -19.03688 -12.90068 -2.02649 1.000 31.54293 232 ILE D O 1
ATOM 21654 N N . ARG D 1 215 ? -19.34168 -11.73478 -3.89579 1.000 34.41763 233 ARG D N 1
ATOM 21655 C CA A ARG D 1 215 ? -17.97504 -11.22628 -3.93989 0.500 32.85816 233 ARG D CA 1
ATOM 21656 C CA B ARG D 1 215 ? -17.97341 -11.23213 -3.90286 0.500 32.84337 233 ARG D CA 1
ATOM 21657 C C . ARG D 1 215 ? -17.96566 -9.72926 -3.67974 1.000 36.73686 233 ARG D C 1
ATOM 21658 O O . ARG D 1 215 ? -18.69843 -8.98149 -4.35094 1.000 38.88422 233 ARG D O 1
ATOM 21699 N N . ILE D 1 216 ? -17.14695 -9.29929 -2.72046 1.000 29.37449 234 ILE D N 1
ATOM 21700 C CA . ILE D 1 216 ? -16.89103 -7.89481 -2.43184 1.000 35.20697 234 ILE D CA 1
ATOM 21701 C C . ILE D 1 216 ? -15.39871 -7.71775 -2.60561 1.000 38.49484 234 ILE D C 1
ATOM 21702 O O . ILE D 1 216 ? -14.62695 -8.07657 -1.70752 1.000 36.61340 234 ILE D O 1
ATOM 21718 N N . LEU D 1 217 ? -14.98032 -7.18011 -3.75462 1.000 38.55232 235 LEU D N 1
ATOM 21719 C CA . LEU D 1 217 ? -13.57714 -7.12161 -4.14195 1.000 41.93061 235 LEU D CA 1
ATOM 21720 C C . LEU D 1 217 ? -13.07461 -5.68806 -4.33648 1.000 44.20272 235 LEU D C 1
ATOM 21721 O O . LEU D 1 217 ? -13.82199 -4.71678 -4.32365 1.000 48.86170 235 LEU D O 1
ATOM 21737 N N . VAL D 1 218 ? -11.75353 -5.58534 -4.46389 1.000 48.10452 236 VAL D N 1
ATOM 21738 C CA . VAL D 1 218 ? -11.01815 -4.32116 -4.54277 1.000 52.06023 236 VAL D CA 1
ATOM 21739 C C . VAL D 1 218 ? -9.85256 -4.61169 -5.48418 1.000 55.47530 236 VAL D C 1
ATOM 21740 O O . VAL D 1 218 ? -9.07065 -5.54631 -5.24419 1.000 51.44795 236 VAL D O 1
ATOM 21753 N N . LYS D 1 219 ? -9.72619 -3.85148 -6.56966 1.000 52.56684 237 LYS D N 1
ATOM 21754 C CA . LYS D 1 219 ? -8.70377 -4.19749 -7.54852 1.000 58.50888 237 LYS D CA 1
ATOM 21755 C C . LYS D 1 219 ? -7.32342 -3.75549 -7.07086 1.000 59.90036 237 LYS D C 1
ATOM 21756 O O . LYS D 1 219 ? -7.17243 -2.79546 -6.30540 1.000 57.36636 237 LYS D O 1
ATOM 21775 N N . LYS D 1 220 ? -6.30254 -4.48428 -7.53069 1.000 58.31926 238 LYS D N 1
ATOM 21776 C CA . LYS D 1 220 ? -5.01929 -4.44171 -6.84215 1.000 59.69439 238 LYS D CA 1
ATOM 21777 C C . LYS D 1 220 ? -4.46460 -3.02231 -6.72412 1.000 61.44665 238 LYS D C 1
ATOM 21778 O O . LYS D 1 220 ? -3.70661 -2.74059 -5.78738 1.000 59.64004 238 LYS D O 1
ATOM 21797 N N . GLU D 1 221 ? -4.83862 -2.11061 -7.63643 1.000 63.35687 239 GLU D N 1
ATOM 21798 C CA . GLU D 1 221 ? -4.27042 -0.76263 -7.64640 1.000 66.26912 239 GLU D CA 1
ATOM 21799 C C . GLU D 1 221 ? -4.97902 0.20196 -6.69198 1.000 62.59044 239 GLU D C 1
ATOM 21800 O O . GLU D 1 221 ? -4.57131 1.37064 -6.60059 1.000 56.71412 239 GLU D O 1
ATOM 21812 N N . GLU D 1 222 ? -6.00830 -0.25612 -5.97921 1.000 55.62190 240 GLU D N 1
ATOM 21813 C CA . GLU D 1 222 ? -6.71712 0.54930 -4.99415 1.000 57.92453 240 GLU D CA 1
ATOM 21814 C C . GLU D 1 222 ? -6.33350 0.19867 -3.55678 1.000 62.20041 240 GLU D C 1
ATOM 21815 O O . GLU D 1 222 ? -6.87309 0.79843 -2.62015 1.000 58.94337 240 GLU D O 1
ATOM 21827 N N . LEU D 1 223 ? -5.38029 -0.72470 -3.35767 1.000 63.08196 241 LEU D N 1
ATOM 21828 C CA . LEU D 1 223 ? -5.14058 -1.27896 -2.03038 1.000 58.03517 241 LEU D CA 1
ATOM 21829 C C . LEU D 1 223 ? -4.28472 -0.38687 -1.13514 1.000 61.00438 241 LEU D C 1
ATOM 21830 O O . LEU D 1 223 ? -4.40905 -0.46210 0.09198 1.000 61.46725 241 LEU D O 1
ATOM 21846 N N . THR D 1 224 ? -3.38002 0.40706 -1.69859 1.000 68.88357 242 THR D N 1
ATOM 21847 C CA . THR D 1 224 ? -2.45280 1.15435 -0.85360 1.000 74.76101 242 THR D CA 1
ATOM 21848 C C . THR D 1 224 ? -3.18105 2.28122 -0.12838 1.000 68.65454 242 THR D C 1
ATOM 21849 O O . THR D 1 224 ? -4.08078 2.92349 -0.67805 1.000 63.22172 242 THR D O 1
ATOM 21860 N N . LEU D 1 225 ? -2.79682 2.49067 1.12746 1.000 70.61638 243 LEU D N 1
ATOM 21861 C CA . LEU D 1 225 ? -3.33661 3.56036 1.96108 1.000 77.93199 243 LEU D CA 1
ATOM 21862 C C . LEU D 1 225 ? -2.42154 4.76974 1.80348 1.000 85.65536 243 LEU D C 1
ATOM 21863 O O . LEU D 1 225 ? -1.32589 4.81191 2.36939 1.000 78.43315 243 LEU D O 1
ATOM 21879 N N . GLU D 1 226 ? -2.86732 5.76007 1.02433 1.000 96.58680 244 GLU D N 1
ATOM 21880 C CA . GLU D 1 226 ? -2.03702 6.93088 0.76531 1.000 94.57491 244 GLU D CA 1
ATOM 21881 C C . GLU D 1 226 ? -1.59255 7.60570 2.05919 1.000 92.11445 244 GLU D C 1
ATOM 21882 O O . GLU D 1 226 ? -0.56367 8.29616 2.06716 1.000 93.41984 244 GLU D O 1
ATOM 21894 N N . GLY D 1 227 ? -2.33837 7.42172 3.14954 1.000 81.41510 245 GLY D N 1
ATOM 21895 C CA . GLY D 1 227 ? -1.85317 7.86706 4.44167 1.000 75.68529 245 GLY D CA 1
ATOM 21896 C C . GLY D 1 227 ? -0.52640 7.23720 4.81842 1.000 75.50290 245 GLY D C 1
ATOM 21897 O O . GLY D 1 227 ? 0.23645 7.81717 5.59861 1.000 72.26849 245 GLY D O 1
ATOM 21901 N N . ILE D 1 228 ? -0.24163 6.04796 4.27922 1.000 70.39176 246 ILE D N 1
ATOM 21902 C CA . ILE D 1 228 ? 1.03440 5.36398 4.46730 1.000 66.59573 246 ILE D CA 1
ATOM 21903 C C . ILE D 1 228 ? 1.99453 5.86870 3.39353 1.000 68.59115 246 ILE D C 1
ATOM 21904 O O . ILE D 1 228 ? 1.84247 5.54851 2.21047 1.000 65.81728 246 ILE D O 1
ATOM 21920 N N . ARG D 1 229 ? 2.99209 6.64309 3.80276 1.000 65.47911 247 ARG D N 1
ATOM 21921 C CA . ARG D 1 229 ? 4.01119 7.14642 2.89012 1.000 63.87312 247 ARG D CA 1
ATOM 21922 C C . ARG D 1 229 ? 5.13342 6.11794 2.79539 1.000 56.20466 247 ARG D C 1
ATOM 21923 O O . ARG D 1 229 ? 5.79688 5.82782 3.79036 1.000 54.44317 247 ARG D O 1
ATOM 21944 N N . GLN D 1 230 ? 5.33129 5.55568 1.60945 1.000 53.50095 248 GLN D N 1
ATOM 21945 C CA . GLN D 1 230 ? 6.32317 4.51010 1.41776 1.000 55.74533 248 GLN D CA 1
ATOM 21946 C C . GLN D 1 230 ? 7.55795 5.10496 0.75718 1.000 54.57525 248 GLN D C 1
ATOM 21947 O O . GLN D 1 230 ? 7.45037 5.81466 -0.24627 1.000 57.55497 248 GLN D O 1
ATOM 21961 N N . PHE D 1 231 ? 8.71913 4.80158 1.31461 1.000 58.13689 249 PHE D N 1
ATOM 21962 C CA . PHE D 1 231 ? 10.00258 5.26610 0.80513 1.000 61.64888 249 PHE D CA 1
ATOM 21963 C C . PHE D 1 231 ? 10.89801 4.05891 0.58072 1.000 60.92545 249 PHE D C 1
ATOM 21964 O O . PHE D 1 231 ? 10.51289 2.92182 0.86071 1.000 54.65935 249 PHE D O 1
ATOM 21981 N N . TYR D 1 232 ? 12.09528 4.31722 0.04795 1.000 67.10243 250 TYR D N 1
ATOM 21982 C CA . TYR D 1 232 ? 13.15437 3.31912 -0.05921 1.000 62.12024 250 TYR D CA 1
ATOM 21983 C C . TYR D 1 232 ? 14.48757 3.98010 0.26884 1.000 64.23996 250 TYR D C 1
ATOM 21984 O O . TYR D 1 232 ? 14.61621 5.20788 0.28305 1.000 65.63158 250 TYR D O 1
ATOM 22002 N N . ILE D 1 233 ? 15.48067 3.13980 0.53720 1.000 62.42702 251 ILE D N 1
ATOM 22003 C CA . ILE D 1 233 ? 16.83261 3.56713 0.86920 1.000 65.15481 251 ILE D CA 1
ATOM 22004 C C . ILE D 1 233 ? 17.76796 2.62107 0.13130 1.000 71.28917 251 ILE D C 1
ATOM 22005 O O . ILE D 1 233 ? 17.78568 1.42038 0.42393 1.000 67.98538 251 ILE D O 1
ATOM 22021 N N . ASN D 1 234 ? 18.53319 3.14774 -0.83005 1.000 78.09634 252 ASN D N 1
ATOM 22022 C CA . ASN D 1 234 ? 19.57393 2.35314 -1.47768 1.000 82.31017 252 ASN D CA 1
ATOM 22023 C C . ASN D 1 234 ? 20.71452 2.15933 -0.48862 1.000 82.02838 252 ASN D C 1
ATOM 22024 O O . ASN D 1 234 ? 21.40359 3.11860 -0.12888 1.000 85.47367 252 ASN D O 1
ATOM 22035 N N . VAL D 1 235 ? 20.89728 0.92213 -0.02878 1.000 82.50939 253 VAL D N 1
ATOM 22036 C CA . VAL D 1 235 ? 22.01586 0.57649 0.84032 1.000 83.13404 253 VAL D CA 1
ATOM 22037 C C . VAL D 1 235 ? 23.12399 -0.14269 0.07796 1.000 92.22796 253 VAL D C 1
ATOM 22038 O O . VAL D 1 235 ? 24.19477 -0.39554 0.65677 1.000 90.78562 253 VAL D O 1
ATOM 22051 N N . GLU D 1 236 ? 22.89868 -0.46943 -1.20100 1.000 93.51615 254 GLU D N 1
ATOM 22052 C CA . GLU D 1 236 ? 23.83932 -1.13336 -2.09932 1.000 89.80262 254 GLU D CA 1
ATOM 22053 C C . GLU D 1 236 ? 24.82067 -2.08366 -1.41957 1.000 98.75579 254 GLU D C 1
ATOM 22054 O O . GLU D 1 236 ? 25.98728 -2.15744 -1.81721 1.000 108.86735 254 GLU D O 1
ATOM 22066 N N . ARG D 1 237 ? 24.35825 -2.81669 -0.40093 1.000 98.06224 255 ARG D N 1
ATOM 22067 C CA . ARG D 1 237 ? 25.05548 -3.98551 0.13476 1.000 92.38387 255 ARG D CA 1
ATOM 22068 C C . ARG D 1 237 ? 24.43155 -4.36501 1.47475 1.000 79.93311 255 ARG D C 1
ATOM 22069 O O . ARG D 1 237 ? 24.06958 -3.48920 2.26686 1.000 80.49461 255 ARG D O 1
ATOM 22090 N N . GLU D 1 238 ? 24.32521 -5.66361 1.74783 1.000 72.18315 256 GLU D N 1
ATOM 22091 C CA . GLU D 1 238 ? 23.63769 -6.12264 2.94450 1.000 69.96395 256 GLU D CA 1
ATOM 22092 C C . GLU D 1 238 ? 24.46238 -5.92343 4.20129 1.000 70.31710 256 GLU D C 1
ATOM 22093 O O . GLU D 1 238 ? 23.90584 -5.99692 5.30627 1.000 63.38612 256 GLU D O 1
ATOM 22105 N N . GLU D 1 239 ? 25.76321 -5.65029 4.04305 1.000 75.09986 257 GLU D N 1
ATOM 22106 C CA . GLU D 1 239 ? 26.65732 -5.44988 5.17468 1.000 77.60360 257 GLU D CA 1
ATOM 22107 C C . GLU D 1 239 ? 26.44743 -4.08232 5.80319 1.000 73.83290 257 GLU D C 1
ATOM 22108 O O . GLU D 1 239 ? 26.72714 -3.89738 6.99329 1.000 72.20540 257 GLU D O 1
ATOM 22120 N N . TRP D 1 240 ? 25.96643 -3.12475 5.01449 1.000 73.41535 258 TRP D N 1
ATOM 22121 C CA . TRP D 1 240 ? 25.69956 -1.77521 5.48669 1.000 82.64100 258 TRP D CA 1
ATOM 22122 C C . TRP D 1 240 ? 24.31681 -1.62624 6.10319 1.000 77.76176 258 TRP D C 1
ATOM 22123 O O . TRP D 1 240 ? 24.09598 -0.68265 6.87403 1.000 75.97733 258 TRP D O 1
ATOM 22144 N N . LYS D 1 241 ? 23.38748 -2.52846 5.77431 1.000 72.74183 259 LYS D N 1
ATOM 22145 C CA . LYS D 1 241 ? 22.02778 -2.43022 6.29411 1.000 71.79825 259 LYS D CA 1
ATOM 22146 C C . LYS D 1 241 ? 22.03528 -2.13527 7.78614 1.000 71.05888 259 LYS D C 1
ATOM 22147 O O . LYS D 1 241 ? 21.30648 -1.25874 8.26850 1.000 69.75128 259 LYS D O 1
ATOM 22166 N N . LEU D 1 242 ? 22.87739 -2.85429 8.52830 1.000 71.11875 260 LEU D N 1
ATOM 22167 C CA . LEU D 1 242 ? 22.91837 -2.71020 9.98036 1.000 75.11733 260 LEU D CA 1
ATOM 22168 C C . LEU D 1 242 ? 23.20796 -1.27061 10.39105 1.000 76.75332 260 LEU D C 1
ATOM 22169 O O . LEU D 1 242 ? 22.49634 -0.69855 11.22597 1.000 75.87725 260 LEU D O 1
ATOM 22185 N N . ASP D 1 243 ? 24.25523 -0.66623 9.81972 1.000 79.78561 261 ASP D N 1
ATOM 22186 C CA . ASP D 1 243 ? 24.58737 0.71001 10.18157 1.000 83.28497 261 ASP D CA 1
ATOM 22187 C C . ASP D 1 243 ? 23.47461 1.66572 9.76632 1.000 77.26529 261 ASP D C 1
ATOM 22188 O O . ASP D 1 243 ? 23.18165 2.63552 10.47425 1.000 80.54314 261 ASP D O 1
ATOM 22197 N N . THR D 1 244 ? 22.84653 1.40900 8.61533 1.000 76.33378 262 THR D N 1
ATOM 22198 C CA . THR D 1 244 ? 21.75521 2.26320 8.15899 1.000 75.55341 262 THR D CA 1
ATOM 22199 C C . THR D 1 244 ? 20.55122 2.17971 9.08510 1.000 72.30742 262 THR D C 1
ATOM 22200 O O . THR D 1 244 ? 19.77259 3.13522 9.17601 1.000 70.22072 262 THR D O 1
ATOM 22211 N N . LEU D 1 245 ? 20.36952 1.05412 9.76586 1.000 70.44754 263 LEU D N 1
ATOM 22212 C CA . LEU D 1 245 ? 19.24723 0.92383 10.68199 1.000 70.18876 263 LEU D CA 1
ATOM 22213 C C . LEU D 1 245 ? 19.59631 1.49636 12.04932 1.000 68.70472 263 LEU D C 1
ATOM 22214 O O . LEU D 1 245 ? 18.75791 2.15112 12.67707 1.000 70.96217 263 LEU D O 1
ATOM 22230 N N . CYS D 1 246 ? 20.83293 1.30178 12.50635 1.000 73.51437 264 CYS D N 1
ATOM 22231 C CA . CYS D 1 246 ? 21.29128 1.99399 13.70667 1.000 74.36859 264 CYS D CA 1
ATOM 22232 C C . CYS D 1 246 ? 21.15542 3.50314 13.54759 1.000 78.15321 264 CYS D C 1
ATOM 22233 O O . CYS D 1 246 ? 20.75241 4.20541 14.48477 1.000 76.35240 264 CYS D O 1
ATOM 22241 N N . ASP D 1 247 ? 21.48883 4.01815 12.36162 1.000 73.03484 265 ASP D N 1
ATOM 22242 C CA . ASP D 1 247 ? 21.31200 5.43464 12.08260 1.000 72.44947 265 ASP D CA 1
ATOM 22243 C C . ASP D 1 247 ? 19.87655 5.88554 12.30216 1.000 77.48611 265 ASP D C 1
ATOM 22244 O O . ASP D 1 247 ? 19.64003 7.07837 12.52489 1.000 81.78507 265 ASP D O 1
ATOM 22253 N N . LEU D 1 248 ? 18.91616 4.96042 12.26823 1.000 77.15826 266 LEU D N 1
ATOM 22254 C CA . LEU D 1 248 ? 17.50668 5.31805 12.30607 1.000 74.11034 266 LEU D CA 1
ATOM 22255 C C . LEU D 1 248 ? 16.85456 5.14399 13.67432 1.000 75.12118 266 LEU D C 1
ATOM 22256 O O . LEU D 1 248 ? 15.74180 5.63970 13.85815 1.000 79.96982 266 LEU D O 1
ATOM 22272 N N . TYR D 1 249 ? 17.49912 4.46705 14.63361 1.000 73.38793 267 TYR D N 1
ATOM 22273 C CA . TYR D 1 249 ? 16.90335 4.32193 15.96327 1.000 77.46684 267 TYR D CA 1
ATOM 22274 C C . TYR D 1 249 ? 16.37889 5.65700 16.47845 1.000 82.59718 267 TYR D C 1
ATOM 22275 O O . TYR D 1 249 ? 15.23115 5.76363 16.92388 1.000 85.83327 267 TYR D O 1
ATOM 22293 N N . GLU D 1 250 ? 17.24112 6.66913 16.48466 1.000 86.33520 268 GLU D N 1
ATOM 22294 C CA . GLU D 1 250 ? 16.85178 8.07821 16.47243 1.000 89.78067 268 GLU D CA 1
ATOM 22295 C C . GLU D 1 250 ? 15.37966 8.28679 16.10178 1.000 84.89037 268 GLU D C 1
ATOM 22296 O O . GLU D 1 250 ? 14.56458 8.60497 16.97712 1.000 75.77967 268 GLU D O 1
ATOM 22308 N N . THR D 1 251 ? 15.00149 8.07884 14.84192 1.000 82.48187 269 THR D N 1
ATOM 22309 C CA . THR D 1 251 ? 13.62083 8.33846 14.44159 1.000 78.44234 269 THR D CA 1
ATOM 22310 C C . THR D 1 251 ? 12.67163 7.16750 14.71075 1.000 89.55553 269 THR D C 1
ATOM 22311 O O . THR D 1 251 ? 11.44978 7.36672 14.67299 1.000 94.22616 269 THR D O 1
ATOM 22322 N N . LEU D 1 252 ? 13.18638 5.96315 14.98359 1.000 85.24185 270 LEU D N 1
ATOM 22323 C CA . LEU D 1 252 ? 12.31035 4.82157 15.23757 1.000 77.53479 270 LEU D CA 1
ATOM 22324 C C . LEU D 1 252 ? 11.47411 5.03630 16.49282 1.000 76.51833 270 LEU D C 1
ATOM 22325 O O . LEU D 1 252 ? 10.25844 4.81067 16.49168 1.000 75.94199 270 LEU D O 1
ATOM 22341 N N . THR D 1 253 ? 12.11801 5.45937 17.58175 1.000 85.08351 271 THR D N 1
ATOM 22342 C CA . THR D 1 253 ? 11.46250 5.61698 18.87417 1.000 90.47931 271 THR D CA 1
ATOM 22343 C C . THR D 1 253 ? 10.45434 6.75810 18.89751 1.000 86.79487 271 THR D C 1
ATOM 22344 O O . THR D 1 253 ? 9.81282 6.96425 19.93411 1.000 83.67314 271 THR D O 1
ATOM 22355 N N . ILE D 1 254 ? 10.30430 7.50490 17.80112 1.000 84.47419 272 ILE D N 1
ATOM 22356 C CA . ILE D 1 254 ? 9.31587 8.58005 17.77344 1.000 89.49725 272 ILE D CA 1
ATOM 22357 C C . ILE D 1 254 ? 7.96912 8.05550 18.25810 1.000 88.36116 272 ILE D C 1
ATOM 22358 O O . ILE D 1 254 ? 7.27724 8.70661 19.05393 1.000 88.47556 272 ILE D O 1
ATOM 22374 N N . THR D 1 255 ? 7.58783 6.85878 17.80194 1.000 77.11750 273 THR D N 1
ATOM 22375 C CA . THR D 1 255 ? 6.39694 6.18441 18.30384 1.000 72.45262 273 THR D CA 1
ATOM 22376 C C . THR D 1 255 ? 6.71097 4.70652 18.51832 1.000 68.15788 273 THR D C 1
ATOM 22377 O O . THR D 1 255 ? 7.49196 4.35494 19.40862 1.000 63.62300 273 THR D O 1
ATOM 22388 N N . GLN D 1 256 ? 6.10241 3.83732 17.71302 1.000 61.00324 274 GLN D N 1
ATOM 22389 C CA . GLN D 1 256 ? 6.39878 2.40912 17.72574 1.000 55.44459 274 GLN D CA 1
ATOM 22390 C C . GLN D 1 256 ? 6.67508 1.97589 16.29736 1.000 48.65366 274 GLN D C 1
ATOM 22391 O O . GLN D 1 256 ? 6.07678 2.48997 15.35064 1.000 43.93800 274 GLN D O 1
ATOM 22405 N N . ALA D 1 257 ? 7.59654 1.02662 16.14361 1.000 46.61209 275 ALA D N 1
ATOM 22406 C CA . ALA D 1 257 ? 8.04632 0.63605 14.81996 1.000 46.55308 275 ALA D CA 1
ATOM 22407 C C . ALA D 1 257 ? 8.19255 -0.87597 14.76680 1.000 43.92052 275 ALA D C 1
ATOM 22408 O O . ALA D 1 257 ? 8.51361 -1.51712 15.77310 1.000 43.39745 275 ALA D O 1
ATOM 22415 N N . VAL D 1 258 ? 7.91240 -1.43716 13.58926 1.000 41.51814 276 VAL D N 1
ATOM 22416 C CA . VAL D 1 258 ? 8.15286 -2.84985 13.30330 1.000 39.74250 276 VAL D CA 1
ATOM 22417 C C . VAL D 1 258 ? 9.16697 -2.96236 12.17861 1.000 38.93789 276 VAL D C 1
ATOM 22418 O O . VAL D 1 258 ? 9.02522 -2.29650 11.14808 1.000 40.34424 276 VAL D O 1
ATOM 22431 N N . ILE D 1 259 ? 10.17289 -3.81773 12.36774 1.000 37.55814 277 ILE D N 1
ATOM 22432 C CA . ILE D 1 259 ? 11.21483 -4.07241 11.37479 1.000 40.94752 277 ILE D CA 1
ATOM 22433 C C . ILE D 1 259 ? 11.02433 -5.49770 10.86923 1.000 37.38737 277 ILE D C 1
ATOM 22434 O O . ILE D 1 259 ? 11.05570 -6.44876 11.66054 1.000 40.33470 277 ILE D O 1
ATOM 22450 N N . PHE D 1 260 ? 10.79117 -5.65081 9.57207 1.000 38.29448 278 PHE D N 1
ATOM 22451 C CA . PHE D 1 260 ? 10.53960 -6.96442 8.99785 1.000 39.78505 278 PHE D CA 1
ATOM 22452 C C . PHE D 1 260 ? 11.80522 -7.57130 8.40329 1.000 38.50778 278 PHE D C 1
ATOM 22453 O O . PHE D 1 260 ? 12.51302 -6.93061 7.61901 1.000 42.45810 278 PHE D O 1
ATOM 22470 N N . ILE D 1 261 ? 12.04262 -8.82445 8.74384 1.000 39.74420 279 ILE D N 1
ATOM 22471 C CA . ILE D 1 261 ? 13.17165 -9.61640 8.27879 1.000 41.95057 279 ILE D CA 1
ATOM 22472 C C . ILE D 1 261 ? 12.59754 -10.88051 7.65505 1.000 47.30598 279 ILE D C 1
ATOM 22473 O O . ILE D 1 261 ? 11.56392 -11.38972 8.10299 1.000 41.37016 279 ILE D O 1
ATOM 22489 N N . ASN D 1 262 ? 13.28522 -11.41462 6.63587 1.000 45.19027 280 ASN D N 1
ATOM 22490 C CA . ASN D 1 262 ? 12.69448 -12.52469 5.88622 1.000 48.16453 280 ASN D CA 1
ATOM 22491 C C . ASN D 1 262 ? 12.94416 -13.89340 6.51744 1.000 47.43784 280 ASN D C 1
ATOM 22492 O O . ASN D 1 262 ? 12.15555 -14.82146 6.27074 1.000 44.59430 280 ASN D O 1
ATOM 22503 N N . THR D 1 263 ? 13.98656 -14.03444 7.33555 1.000 41.84759 281 THR D N 1
ATOM 22504 C CA . THR D 1 263 ? 14.33893 -15.30552 7.93908 1.000 43.50955 281 THR D CA 1
ATOM 22505 C C . THR D 1 263 ? 14.44247 -15.17160 9.45099 1.000 43.11099 281 THR D C 1
ATOM 22506 O O . THR D 1 263 ? 14.80678 -14.11653 9.98233 1.000 44.35321 281 THR D O 1
ATOM 22517 N N . ARG D 1 264 ? 14.11403 -16.26222 10.13512 1.000 40.82677 282 ARG D N 1
ATOM 22518 C CA . ARG D 1 264 ? 14.24371 -16.30084 11.58187 1.000 38.85531 282 ARG D CA 1
ATOM 22519 C C . ARG D 1 264 ? 15.70087 -16.17542 12.01008 1.000 47.37350 282 ARG D C 1
ATOM 22520 O O . ARG D 1 264 ? 15.98553 -15.64088 13.08624 1.000 46.12023 282 ARG D O 1
ATOM 22541 N N . ARG D 1 265 ? 16.62662 -16.68259 11.18607 1.000 45.89882 283 ARG D N 1
ATOM 22542 C CA . ARG D 1 265 ? 18.05354 -16.55499 11.47348 1.000 46.78756 283 ARG D CA 1
ATOM 22543 C C . ARG D 1 265 ? 18.49074 -15.10089 11.55015 1.000 47.78226 283 ARG D C 1
ATOM 22544 O O . ARG D 1 265 ? 19.15065 -14.69627 12.50968 1.000 49.35689 283 ARG D O 1
ATOM 22565 N N . LYS D 1 266 ? 18.17194 -14.30630 10.51920 1.000 47.75710 284 LYS D N 1
ATOM 22566 C CA . LYS D 1 266 ? 18.58749 -12.90785 10.50639 1.000 46.47336 284 LYS D CA 1
ATOM 22567 C C . LYS D 1 266 ? 17.89761 -12.11708 11.60296 1.000 50.83048 284 LYS D C 1
ATOM 22568 O O . LYS D 1 266 ? 18.45786 -11.13160 12.09220 1.000 52.32635 284 LYS D O 1
ATOM 22587 N N . VAL D 1 267 ? 16.68131 -12.51689 11.98949 1.000 45.49717 285 VAL D N 1
ATOM 22588 C CA . VAL D 1 267 ? 16.04293 -11.89102 13.14407 1.000 50.94879 285 VAL D CA 1
ATOM 22589 C C . VAL D 1 267 ? 16.93095 -12.04331 14.37201 1.000 50.54615 285 VAL D C 1
ATOM 22590 O O . VAL D 1 267 ? 17.21442 -11.07146 15.08183 1.000 47.84079 285 VAL D O 1
ATOM 22603 N N . ASP D 1 268 ? 17.35386 -13.27949 14.65499 1.000 49.27986 286 ASP D N 1
ATOM 22604 C CA . ASP D 1 268 ? 18.23118 -13.52704 15.79621 1.000 47.13432 286 ASP D CA 1
ATOM 22605 C C . ASP D 1 268 ? 19.55416 -12.80592 15.61955 1.000 51.08781 286 ASP D C 1
ATOM 22606 O O . ASP D 1 268 ? 20.13205 -12.30240 16.58371 1.000 56.43656 286 ASP D O 1
ATOM 22615 N N . TRP D 1 269 ? 20.03665 -12.72744 14.38518 1.000 49.95195 287 TRP D N 1
ATOM 22616 C CA . TRP D 1 269 ? 21.29327 -12.04681 14.12628 1.000 53.88887 287 TRP D CA 1
ATOM 22617 C C . TRP D 1 269 ? 21.17350 -10.55115 14.38456 1.000 57.23045 287 TRP D C 1
ATOM 22618 O O . TRP D 1 269 ? 21.99585 -9.96788 15.09222 1.000 59.20668 287 TRP D O 1
ATOM 22639 N N . LEU D 1 270 ? 20.15870 -9.90528 13.82158 1.000 53.75854 288 LEU D N 1
ATOM 22640 C CA . LEU D 1 270 ? 20.03127 -8.46681 14.02132 1.000 57.84253 288 LEU D CA 1
ATOM 22641 C C . LEU D 1 270 ? 19.78770 -8.14148 15.49018 1.000 56.72107 288 LEU D C 1
ATOM 22642 O O . LEU D 1 270 ? 20.30962 -7.14393 16.00794 1.000 57.41264 288 LEU D O 1
ATOM 22658 N N . THR D 1 271 ? 19.00357 -8.98292 16.17581 1.000 54.32007 289 THR D N 1
ATOM 22659 C CA . THR D 1 271 ? 18.73214 -8.74154 17.58619 1.000 56.22215 289 THR D CA 1
ATOM 22660 C C . THR D 1 271 ? 20.02076 -8.77621 18.37548 1.000 61.59273 289 THR D C 1
ATOM 22661 O O . THR D 1 271 ? 20.42841 -7.77921 18.97448 1.000 62.92381 289 THR D O 1
ATOM 22672 N N . GLU D 1 272 ? 20.68320 -9.94827 18.39547 1.000 64.17314 290 GLU D N 1
ATOM 22673 C CA . GLU D 1 272 ? 22.09836 -10.10925 18.72787 1.000 69.03923 290 GLU D CA 1
ATOM 22674 C C . GLU D 1 272 ? 22.84976 -8.79862 18.54102 1.000 66.66860 290 GLU D C 1
ATOM 22675 O O . GLU D 1 272 ? 23.29289 -8.18188 19.51517 1.000 63.35230 290 GLU D O 1
ATOM 22687 N N . LYS D 1 273 ? 22.95728 -8.34464 17.29143 1.000 64.41278 291 LYS D N 1
ATOM 22688 C CA . LYS D 1 273 ? 23.79082 -7.19066 16.98956 1.000 57.20125 291 LYS D CA 1
ATOM 22689 C C . LYS D 1 273 ? 23.28706 -5.94105 17.69885 1.000 65.03412 291 LYS D C 1
ATOM 22690 O O . LYS D 1 273 ? 24.05797 -5.24386 18.36609 1.000 66.67185 291 LYS D O 1
ATOM 22709 N N . MET D 1 274 ? 21.99209 -5.63332 17.55542 1.000 66.32678 292 MET D N 1
ATOM 22710 C CA . MET D 1 274 ? 21.46306 -4.38325 18.09627 1.000 66.59633 292 MET D CA 1
ATOM 22711 C C . MET D 1 274 ? 21.65044 -4.27969 19.60042 1.000 65.39795 292 MET D C 1
ATOM 22712 O O . MET D 1 274 ? 21.81112 -3.17451 20.12598 1.000 65.21418 292 MET D O 1
ATOM 22726 N N . HIS D 1 275 ? 21.62412 -5.40699 20.30825 1.000 67.61931 293 HIS D N 1
ATOM 22727 C CA . HIS D 1 275 ? 21.84628 -5.37382 21.74917 1.000 71.78557 293 HIS D CA 1
ATOM 22728 C C . HIS D 1 275 ? 23.30175 -5.03915 22.06447 1.000 76.58121 293 HIS D C 1
ATOM 22729 O O . HIS D 1 275 ? 23.58694 -4.27672 22.99928 1.000 77.15146 293 HIS D O 1
ATOM 22743 N N . ALA D 1 276 ? 24.23250 -5.59202 21.28089 1.000 71.02575 294 ALA D N 1
ATOM 22744 C CA . ALA D 1 276 ? 25.65013 -5.30664 21.47342 1.000 67.74121 294 ALA D CA 1
ATOM 22745 C C . ALA D 1 276 ? 25.96767 -3.83191 21.26491 1.000 71.85428 294 ALA D C 1
ATOM 22746 O O . ALA D 1 276 ? 26.96172 -3.33025 21.80327 1.000 82.05287 294 ALA D O 1
ATOM 22753 N N . ARG D 1 277 ? 25.15018 -3.12664 20.48878 1.000 67.98664 295 ARG D N 1
ATOM 22754 C CA . ARG D 1 277 ? 25.31997 -1.70213 20.25533 1.000 66.20666 295 ARG D CA 1
ATOM 22755 C C . ARG D 1 277 ? 24.52716 -0.84944 21.23836 1.000 68.22101 295 ARG D C 1
ATOM 22756 O O . ARG D 1 277 ? 24.36525 0.35374 21.00627 1.000 69.38853 295 ARG D O 1
ATOM 22777 N N . ASP D 1 278 ? 24.04370 -1.44557 22.33201 1.000 70.50177 296 ASP D N 1
ATOM 22778 C CA . ASP D 1 278 ? 23.27772 -0.73780 23.36335 1.000 77.22005 296 ASP D CA 1
ATOM 22779 C C . ASP D 1 278 ? 22.03411 -0.06209 22.77598 1.000 74.63259 296 ASP D C 1
ATOM 22780 O O . ASP D 1 278 ? 21.66752 1.05300 23.15548 1.000 71.12789 296 ASP D O 1
ATOM 22789 N N . PHE D 1 279 ? 21.38112 -0.74689 21.83862 1.000 75.15900 297 PHE D N 1
ATOM 22790 C CA . PHE D 1 279 ? 20.07785 -0.34930 21.31984 1.000 71.89657 297 PHE D CA 1
ATOM 22791 C C . PHE D 1 279 ? 19.00894 -1.26170 21.91884 1.000 67.82886 297 PHE D C 1
ATOM 22792 O O . PHE D 1 279 ? 19.17769 -2.48311 21.95441 1.000 64.64060 297 PHE D O 1
ATOM 22809 N N . THR D 1 280 ? 17.91825 -0.67025 22.39314 1.000 69.89954 298 THR D N 1
ATOM 22810 C CA . THR D 1 280 ? 16.85060 -1.42484 23.03546 1.000 67.85028 298 THR D CA 1
ATOM 22811 C C . THR D 1 280 ? 15.83845 -1.85517 21.97934 1.000 64.65055 298 THR D C 1
ATOM 22812 O O . THR D 1 280 ? 15.21562 -1.01081 21.32161 1.000 60.03102 298 THR D O 1
ATOM 22823 N N . VAL D 1 281 ? 15.68138 -3.17074 21.82625 1.000 63.98163 299 VAL D N 1
ATOM 22824 C CA . VAL D 1 281 ? 14.75879 -3.75614 20.86477 1.000 59.23529 299 VAL D CA 1
ATOM 22825 C C . VAL D 1 281 ? 14.15514 -5.02103 21.45731 1.000 56.35873 299 VAL D C 1
ATOM 22826 O O . VAL D 1 281 ? 14.67423 -5.60170 22.41254 1.000 53.39831 299 VAL D O 1
ATOM 22839 N N . SER D 1 282 ? 13.03065 -5.43638 20.87733 1.000 50.88447 300 SER D N 1
ATOM 22840 C CA . SER D 1 282 ? 12.44662 -6.74196 21.13201 1.000 52.01688 300 SER D CA 1
ATOM 22841 C C . SER D 1 282 ? 12.37458 -7.50755 19.81353 1.000 45.18830 300 SER D C 1
ATOM 22842 O O . SER D 1 282 ? 12.47908 -6.93676 18.72229 1.000 43.85746 300 SER D O 1
ATOM 22850 N N . ALA D 1 283 ? 12.23390 -8.81702 19.92072 1.000 46.76525 301 ALA D N 1
ATOM 22851 C CA . ALA D 1 283 ? 12.28374 -9.66340 18.73870 1.000 47.72910 301 ALA D CA 1
ATOM 22852 C C . ALA D 1 283 ? 11.31966 -10.81917 18.93543 1.000 43.28327 301 ALA D C 1
ATOM 22853 O O . ALA D 1 283 ? 11.05821 -11.24045 20.06152 1.000 43.03905 301 ALA D O 1
ATOM 22860 N N . MET D 1 284 ? 10.79995 -11.33440 17.81675 1.000 42.49532 302 MET D N 1
ATOM 22861 C CA . MET D 1 284 ? 9.79491 -12.37803 17.85858 1.000 40.14838 302 MET D CA 1
ATOM 22862 C C . MET D 1 284 ? 9.83222 -13.16598 16.56444 1.000 38.75020 302 MET D C 1
ATOM 22863 O O . MET D 1 284 ? 9.94280 -12.57744 15.49115 1.000 36.64923 302 MET D O 1
ATOM 22877 N N . HIS D 1 285 ? 9.77362 -14.48864 16.67159 1.000 38.80899 303 HIS D N 1
ATOM 22878 C CA . HIS D 1 285 ? 9.60653 -15.31760 15.48031 1.000 39.32260 303 HIS D CA 1
ATOM 22879 C C . HIS D 1 285 ? 9.05638 -16.68240 15.86625 1.000 39.60757 303 HIS D C 1
ATOM 22880 O O . HIS D 1 285 ? 8.86940 -16.99774 17.04626 1.000 36.49269 303 HIS D O 1
ATOM 22894 N N . GLY D 1 286 ? 8.74398 -17.47604 14.82816 1.000 38.10786 304 GLY D N 1
ATOM 22895 C CA . GLY D 1 286 ? 7.98679 -18.69916 14.98303 1.000 38.27276 304 GLY D CA 1
ATOM 22896 C C . GLY D 1 286 ? 8.70453 -19.80899 15.71459 1.000 42.69858 304 GLY D C 1
ATOM 22897 O O . GLY D 1 286 ? 8.05299 -20.78494 16.09585 1.000 40.87910 304 GLY D O 1
ATOM 22901 N N . ASP D 1 287 ? 10.01226 -19.67300 15.93365 1.000 44.51732 305 ASP D N 1
ATOM 22902 C CA . ASP D 1 287 ? 10.80923 -20.70297 16.58709 1.000 56.39671 305 ASP D CA 1
ATOM 22903 C C . ASP D 1 287 ? 10.99595 -20.47319 18.08625 1.000 51.77882 305 ASP D C 1
ATOM 22904 O O . ASP D 1 287 ? 11.58978 -21.32572 18.75881 1.000 50.12194 305 ASP D O 1
ATOM 22913 N N . MET D 1 288 ? 10.50750 -19.35610 18.62126 1.000 42.37959 306 MET D N 1
ATOM 22914 C CA . MET D 1 288 ? 10.50546 -19.14273 20.06053 1.000 46.82101 306 MET D CA 1
ATOM 22915 C C . MET D 1 288 ? 9.38869 -19.93514 20.74731 1.000 49.09158 306 MET D C 1
ATOM 22916 O O . MET D 1 288 ? 8.35998 -20.25955 20.14712 1.000 49.04245 306 MET D O 1
ATOM 22930 N N . ASP D 1 289 ? 9.61079 -20.24009 22.02565 1.000 46.47487 307 ASP D N 1
ATOM 22931 C CA . ASP D 1 289 ? 8.55826 -20.76880 22.87807 1.000 49.24978 307 ASP D CA 1
ATOM 22932 C C . ASP D 1 289 ? 7.36073 -19.83088 22.86567 1.000 44.84532 307 ASP D C 1
ATOM 22933 O O . ASP D 1 289 ? 7.52083 -18.60510 22.89449 1.000 41.29900 307 ASP D O 1
ATOM 22942 N N . GLN D 1 290 ? 6.15771 -20.41828 22.87566 1.000 40.44229 308 GLN D N 1
ATOM 22943 C CA . GLN D 1 290 ? 4.93366 -19.62021 22.82945 1.000 40.29564 308 GLN D CA 1
ATOM 22944 C C . GLN D 1 290 ? 4.81042 -18.68645 24.02380 1.000 39.72235 308 GLN D C 1
ATOM 22945 O O . GLN D 1 290 ? 4.26854 -17.58148 23.90017 1.000 40.69262 308 GLN D O 1
ATOM 22959 N N . LYS D 1 291 ? 5.26388 -19.12452 25.20245 1.000 47.58399 309 LYS D N 1
ATOM 22960 C CA . LYS D 1 291 ? 5.30762 -18.21736 26.35199 1.000 49.53931 309 LYS D CA 1
ATOM 22961 C C . LYS D 1 291 ? 6.12461 -16.97404 26.02463 1.000 40.39301 309 LYS D C 1
ATOM 22962 O O . LYS D 1 291 ? 5.71852 -15.84766 26.33711 1.000 47.90914 309 LYS D O 1
ATOM 22981 N N . GLU D 1 292 ? 7.27959 -17.16359 25.39227 1.000 42.21028 310 GLU D N 1
ATOM 22982 C CA . GLU D 1 292 ? 8.09982 -16.03100 24.98658 1.000 42.93311 310 GLU D CA 1
ATOM 22983 C C . GLU D 1 292 ? 7.37170 -15.19464 23.95350 1.000 40.16459 310 GLU D C 1
ATOM 22984 O O . GLU D 1 292 ? 7.24019 -13.98387 24.10678 1.000 38.86214 310 GLU D O 1
ATOM 22996 N N . ARG D 1 293 ? 6.88510 -15.83167 22.88166 1.000 40.89110 311 ARG D N 1
ATOM 22997 C CA . ARG D 1 293 ? 6.06986 -15.10257 21.91499 1.000 42.06215 311 ARG D CA 1
ATOM 22998 C C . ARG D 1 293 ? 4.99085 -14.26510 22.61521 1.000 37.95432 311 ARG D C 1
ATOM 22999 O O . ARG D 1 293 ? 4.80324 -13.08616 22.30251 1.000 41.30759 311 ARG D O 1
ATOM 23020 N N . ASP D 1 294 ? 4.28518 -14.86371 23.57359 1.000 34.54001 312 ASP D N 1
ATOM 23021 C CA . ASP D 1 294 ? 3.17552 -14.19487 24.23441 1.000 37.23315 312 ASP D CA 1
ATOM 23022 C C . ASP D 1 294 ? 3.63349 -12.94160 24.97021 1.000 41.93540 312 ASP D C 1
ATOM 23023 O O . ASP D 1 294 ? 2.92517 -11.92009 24.98098 1.000 39.65288 312 ASP D O 1
ATOM 23032 N N . VAL D 1 295 ? 4.81337 -13.00489 25.59615 1.000 43.38990 313 VAL D N 1
ATOM 23033 C CA . VAL D 1 295 ? 5.30646 -11.88377 26.39222 1.000 42.60767 313 VAL D CA 1
ATOM 23034 C C . VAL D 1 295 ? 5.73239 -10.73077 25.49231 1.000 40.38187 313 VAL D C 1
ATOM 23035 O O . VAL D 1 295 ? 5.33996 -9.57586 25.72049 1.000 46.07381 313 VAL D O 1
ATOM 23048 N N . ILE D 1 296 ? 6.54802 -11.01940 24.46880 1.000 38.46266 314 ILE D N 1
ATOM 23049 C CA . ILE D 1 296 ? 7.01089 -9.97021 23.56047 1.000 37.33978 314 ILE D CA 1
ATOM 23050 C C . ILE D 1 296 ? 5.82380 -9.24082 22.95039 1.000 41.99098 314 ILE D C 1
ATOM 23051 O O . ILE D 1 296 ? 5.82427 -8.01156 22.81463 1.000 42.29333 314 ILE D O 1
ATOM 23067 N N . MET D 1 297 ? 4.79488 -9.99153 22.55753 1.000 41.24314 315 MET D N 1
ATOM 23068 C CA . MET D 1 297 ? 3.62454 -9.37180 21.95400 1.000 41.91206 315 MET D CA 1
ATOM 23069 C C . MET D 1 297 ? 2.92379 -8.45670 22.95077 1.000 39.67229 315 MET D C 1
ATOM 23070 O O . MET D 1 297 ? 2.57249 -7.31821 22.62791 1.000 40.32598 315 MET D O 1
ATOM 23084 N N . ARG D 1 298 ? 2.70198 -8.93861 24.16915 1.000 39.97584 316 ARG D N 1
ATOM 23085 C CA . ARG D 1 298 ? 1.96350 -8.13877 25.13910 1.000 43.40247 316 ARG D CA 1
ATOM 23086 C C . ARG D 1 298 ? 2.77095 -6.93183 25.60747 1.000 43.64150 316 ARG D C 1
ATOM 23087 O O . ARG D 1 298 ? 2.18138 -5.91534 25.99204 1.000 42.01159 316 ARG D O 1
ATOM 23108 N N . GLU D 1 299 ? 4.10398 -7.03756 25.61390 1.000 45.85377 317 GLU D N 1
ATOM 23109 C CA . GLU D 1 299 ? 4.93053 -5.88352 25.94782 1.000 47.92652 317 GLU D CA 1
ATOM 23110 C C . GLU D 1 299 ? 4.89523 -4.87605 24.81613 1.000 46.64667 317 GLU D C 1
ATOM 23111 O O . GLU D 1 299 ? 4.91034 -3.66519 25.05410 1.000 45.94054 317 GLU D O 1
ATOM 23123 N N . PHE D 1 300 ? 4.85964 -5.36096 23.57469 1.000 40.33475 318 PHE D N 1
ATOM 23124 C CA . PHE D 1 300 ? 4.77431 -4.44871 22.44800 1.000 41.80169 318 PHE D CA 1
ATOM 23125 C C . PHE D 1 300 ? 3.43376 -3.74122 22.45618 1.000 42.67040 318 PHE D C 1
ATOM 23126 O O . PHE D 1 300 ? 3.36320 -2.52881 22.22460 1.000 41.17447 318 PHE D O 1
ATOM 23143 N N . ARG D 1 301 ? 2.36094 -4.48712 22.72973 1.000 40.15124 319 ARG D N 1
ATOM 23144 C CA . ARG D 1 301 ? 1.02620 -3.88875 22.73537 1.000 45.56246 319 ARG D CA 1
ATOM 23145 C C . ARG D 1 301 ? 0.92553 -2.78165 23.77466 1.000 45.61686 319 ARG D C 1
ATOM 23146 O O . ARG D 1 301 ? 0.31177 -1.73994 23.51979 1.000 42.77839 319 ARG D O 1
ATOM 23167 N N . SER D 1 302 ? 1.52819 -2.98605 24.94514 1.000 45.14193 320 SER D N 1
ATOM 23168 C CA . SER D 1 302 ? 1.40073 -2.02506 26.04320 1.000 46.20009 320 SER D CA 1
ATOM 23169 C C . SER D 1 302 ? 2.31738 -0.82512 25.87612 1.000 44.68467 320 SER D C 1
ATOM 23170 O O . SER D 1 302 ? 2.04847 0.23953 26.44602 1.000 46.18560 320 SER D O 1
ATOM 23178 N N . GLY D 1 303 ? 3.36210 -0.95576 25.08496 1.000 44.71150 321 GLY D N 1
ATOM 23179 C CA . GLY D 1 303 ? 4.29520 0.11591 24.87624 1.000 48.92436 321 GLY D CA 1
ATOM 23180 C C . GLY D 1 303 ? 5.57938 -0.00614 25.66483 1.000 52.39363 321 GLY D C 1
ATOM 23181 O O . GLY D 1 303 ? 6.43743 0.87323 25.54248 1.000 56.13689 321 GLY D O 1
ATOM 23185 N N . SER D 1 304 ? 5.74697 -1.06066 26.46983 1.000 47.63262 322 SER D N 1
ATOM 23186 C CA . SER D 1 304 ? 7.04072 -1.28461 27.10095 1.000 47.01451 322 SER D CA 1
ATOM 23187 C C . SER D 1 304 ? 8.13671 -1.28773 26.05295 1.000 49.78341 322 SER D C 1
ATOM 23188 O O . SER D 1 304 ? 9.18822 -0.66265 26.22669 1.000 56.28033 322 SER D O 1
ATOM 23196 N N . SER D 1 305 ? 7.90510 -1.99558 24.95761 1.000 50.78696 323 SER D N 1
ATOM 23197 C CA . SER D 1 305 ? 8.83631 -2.07046 23.84034 1.000 53.81495 323 SER D CA 1
ATOM 23198 C C . SER D 1 305 ? 8.29238 -1.21843 22.70223 1.000 49.61438 323 SER D C 1
ATOM 23199 O O . SER D 1 305 ? 7.08767 -1.23383 22.42743 1.000 53.32948 323 SER D O 1
ATOM 23207 N N . ARG D 1 306 ? 9.17160 -0.46662 22.04890 1.000 49.18857 324 ARG D N 1
ATOM 23208 C CA . ARG D 1 306 ? 8.76712 0.39876 20.94778 1.000 55.37276 324 ARG D CA 1
ATOM 23209 C C . ARG D 1 306 ? 9.33616 -0.02812 19.60740 1.000 53.71456 324 ARG D C 1
ATOM 23210 O O . ARG D 1 306 ? 8.95272 0.54441 18.57917 1.000 53.95495 324 ARG D O 1
ATOM 23231 N N . VAL D 1 307 ? 10.23633 -1.00476 19.58888 1.000 50.57186 325 VAL D N 1
ATOM 23232 C CA . VAL D 1 307 ? 10.88471 -1.43583 18.36065 1.000 52.06262 325 VAL D CA 1
ATOM 23233 C C . VAL D 1 307 ? 10.89387 -2.95202 18.34930 1.000 50.07034 325 VAL D C 1
ATOM 23234 O O . VAL D 1 307 ? 11.52567 -3.57985 19.20661 1.000 47.02249 325 VAL D O 1
ATOM 23247 N N . LEU D 1 308 ? 10.21412 -3.53725 17.37102 1.000 47.18667 326 LEU D N 1
ATOM 23248 C CA . LEU D 1 308 ? 10.06745 -4.98129 17.27246 1.000 44.87858 326 LEU D CA 1
ATOM 23249 C C . LEU D 1 308 ? 10.65730 -5.45242 15.95308 1.000 43.47177 326 LEU D C 1
ATOM 23250 O O . LEU D 1 308 ? 10.27566 -4.96144 14.88093 1.000 43.34762 326 LEU D O 1
ATOM 23266 N N . ILE D 1 309 ? 11.59039 -6.39220 16.04602 1.000 43.33149 327 ILE D N 1
ATOM 23267 C CA . ILE D 1 309 ? 12.14599 -7.10286 14.90423 1.000 42.78355 327 ILE D CA 1
ATOM 23268 C C . ILE D 1 309 ? 11.40994 -8.42910 14.80023 1.000 40.50773 327 ILE D C 1
ATOM 23269 O O . ILE D 1 309 ? 11.25710 -9.14745 15.80055 1.000 38.64524 327 ILE D O 1
ATOM 23285 N N . THR D 1 310 ? 10.95572 -8.76903 13.59698 1.000 43.06355 328 THR D N 1
ATOM 23286 C CA . THR D 1 310 ? 10.09115 -9.93950 13.46151 1.000 38.03645 328 THR D CA 1
ATOM 23287 C C . THR D 1 310 ? 10.10907 -10.41471 12.01757 1.000 39.52840 328 THR D C 1
ATOM 23288 O O . THR D 1 310 ? 10.55909 -9.70110 11.10992 1.000 37.91432 328 THR D O 1
ATOM 23299 N N . THR D 1 311 ? 9.66538 -11.65924 11.82942 1.000 38.33695 329 THR D N 1
ATOM 23300 C CA . THR D 1 311 ? 9.46294 -12.22922 10.51012 1.000 36.98082 329 THR D CA 1
ATOM 23301 C C . THR D 1 311 ? 8.06782 -11.88788 10.00585 1.000 38.25820 329 THR D C 1
ATOM 23302 O O . THR D 1 311 ? 7.32351 -11.14850 10.64408 1.000 37.39002 329 THR D O 1
ATOM 23313 N N . ASP D 1 312 ? 7.66005 -12.50390 8.88950 1.000 37.18467 330 ASP D N 1
ATOM 23314 C CA . ASP D 1 312 ? 6.29710 -12.31915 8.41631 1.000 32.66729 330 ASP D CA 1
ATOM 23315 C C . ASP D 1 312 ? 5.27094 -12.98460 9.30410 1.000 35.11457 330 ASP D C 1
ATOM 23316 O O . ASP D 1 312 ? 4.06818 -12.92924 8.96567 1.000 37.42783 330 ASP D O 1
ATOM 23325 N N . LEU D 1 313 ? 5.68702 -13.55060 10.43274 1.000 30.50124 331 LEU D N 1
ATOM 23326 C CA . LEU D 1 313 ? 4.74391 -13.99941 11.44737 1.000 31.62277 331 LEU D CA 1
ATOM 23327 C C . LEU D 1 313 ? 3.76338 -12.88669 11.81063 1.000 34.30654 331 LEU D C 1
ATOM 23328 O O . LEU D 1 313 ? 2.57328 -13.13979 12.05164 1.000 33.12496 331 LEU D O 1
ATOM 23344 N N . LEU D 1 314 ? 4.24820 -11.64905 11.87198 1.000 32.73450 332 LEU D N 1
ATOM 23345 C CA . LEU D 1 314 ? 3.43092 -10.50684 12.24721 1.000 34.34627 332 LEU D CA 1
ATOM 23346 C C . LEU D 1 314 ? 3.10440 -9.62529 11.05274 1.000 31.43818 332 LEU D C 1
ATOM 23347 O O . LEU D 1 314 ? 2.68117 -8.47567 11.22054 1.000 31.99564 332 LEU D O 1
ATOM 23363 N N . ALA D 1 315 ? 3.28193 -10.13592 9.84201 1.000 33.80731 333 ALA D N 1
ATOM 23364 C CA . ALA D 1 315 ? 2.95015 -9.32730 8.68237 1.000 33.70923 333 ALA D CA 1
ATOM 23365 C C . ALA D 1 315 ? 1.44020 -9.18456 8.48945 1.000 33.92036 333 ALA D C 1
ATOM 23366 O O . ALA D 1 315 ? 0.99402 -8.21051 7.89083 1.000 31.72872 333 ALA D O 1
ATOM 23373 N N . ARG D 1 316 ? 0.64188 -10.15092 8.95581 1.000 33.92700 334 ARG D N 1
ATOM 23374 C CA . ARG D 1 316 ? -0.77973 -10.20083 8.63484 1.000 31.11567 334 ARG D CA 1
ATOM 23375 C C . ARG D 1 316 ? -1.64352 -9.98610 9.86593 1.000 29.32684 334 ARG D C 1
ATOM 23376 O O . ARG D 1 316 ? -1.55587 -10.74749 10.84317 1.000 33.86980 334 ARG D O 1
ATOM 23397 N N . GLY D 1 317 ? -2.48670 -8.94820 9.80432 1.000 28.33381 335 GLY D N 1
ATOM 23398 C CA . GLY D 1 317 ? -3.63363 -8.80080 10.65740 1.000 24.98566 335 GLY D CA 1
ATOM 23399 C C . GLY D 1 317 ? -3.37637 -8.23840 12.03193 1.000 31.03840 335 GLY D C 1
ATOM 23400 O O . GLY D 1 317 ? -4.32848 -7.84768 12.70628 1.000 30.92525 335 GLY D O 1
ATOM 23404 N N . ILE D 1 318 ? -2.11744 -8.19191 12.47008 1.000 29.48296 336 ILE D N 1
ATOM 23405 C CA . ILE D 1 318 ? -1.79686 -7.75116 13.82644 1.000 29.39079 336 ILE D CA 1
ATOM 23406 C C . ILE D 1 318 ? -2.10060 -6.25543 13.92416 1.000 29.99697 336 ILE D C 1
ATOM 23407 O O . ILE D 1 318 ? -1.72589 -5.46421 13.04908 1.000 31.51845 336 ILE D O 1
ATOM 23423 N N . ASP D 1 319 ? -2.81326 -5.87125 14.96462 1.000 29.22521 337 ASP D N 1
ATOM 23424 C CA . ASP D 1 319 ? -3.28606 -4.48378 15.11126 1.000 33.51046 337 ASP D CA 1
ATOM 23425 C C . ASP D 1 319 ? -2.65529 -3.86322 16.35954 1.000 30.63576 337 ASP D C 1
ATOM 23426 O O . ASP D 1 319 ? -3.03777 -4.17987 17.48130 1.000 30.56119 337 ASP D O 1
ATOM 23435 N N . VAL D 1 320 ? -1.64734 -3.03178 16.16815 1.000 39.38476 338 VAL D N 1
ATOM 23436 C CA . VAL D 1 320 ? -1.03190 -2.29141 17.25958 1.000 38.97976 338 VAL D CA 1
ATOM 23437 C C . VAL D 1 320 ? -1.19715 -0.81972 16.88480 1.000 37.44900 338 VAL D C 1
ATOM 23438 O O . VAL D 1 320 ? -0.52404 -0.29978 15.98983 1.000 36.51650 338 VAL D O 1
ATOM 23451 N N . GLN D 1 321 ? -2.18366 -0.17091 17.49592 1.000 39.66870 339 GLN D N 1
ATOM 23452 C CA . GLN D 1 321 ? -2.62425 1.13209 17.00251 1.000 47.13390 339 GLN D CA 1
ATOM 23453 C C . GLN D 1 321 ? -1.48830 2.15853 16.97475 1.000 47.54319 339 GLN D C 1
ATOM 23454 O O . GLN D 1 321 ? -1.42242 2.97835 16.05210 1.000 46.98122 339 GLN D O 1
ATOM 23468 N N . GLN D 1 322 ? -0.56152 2.08911 17.92858 1.000 42.61961 340 GLN D N 1
ATOM 23469 C CA . GLN D 1 322 ? 0.52895 3.05413 18.04150 1.000 46.42869 340 GLN D CA 1
ATOM 23470 C C . GLN D 1 322 ? 1.68967 2.82276 17.07085 1.000 49.60463 340 GLN D C 1
ATOM 23471 O O . GLN D 1 322 ? 2.64916 3.59425 17.10897 1.000 51.61708 340 GLN D O 1
ATOM 23485 N N . VAL D 1 323 ? 1.65385 1.79993 16.21227 1.000 41.80377 341 VAL D N 1
ATOM 23486 C CA . VAL D 1 323 ? 2.71629 1.60171 15.22877 1.000 42.46545 341 VAL D CA 1
ATOM 23487 C C . VAL D 1 323 ? 2.50457 2.57867 14.07719 1.000 44.28220 341 VAL D C 1
ATOM 23488 O O . VAL D 1 323 ? 1.43554 2.60886 13.46265 1.000 42.31798 341 VAL D O 1
ATOM 23501 N N . SER D 1 324 ? 3.51600 3.40540 13.79644 1.000 45.44597 342 SER D N 1
ATOM 23502 C CA . SER D 1 324 ? 3.41708 4.39633 12.73344 1.000 45.27361 342 SER D CA 1
ATOM 23503 C C . SER D 1 324 ? 4.57850 4.30457 11.75766 1.000 47.57028 342 SER D C 1
ATOM 23504 O O . SER D 1 324 ? 4.69066 5.15049 10.85803 1.000 48.99174 342 SER D O 1
ATOM 23512 N N . LEU D 1 325 ? 5.41915 3.28618 11.89484 1.000 38.60657 343 LEU D N 1
ATOM 23513 C CA . LEU D 1 325 ? 6.63652 3.14754 11.10463 1.000 42.65431 343 LEU D CA 1
ATOM 23514 C C . LEU D 1 325 ? 6.87908 1.66844 10.83556 1.000 35.03818 343 LEU D C 1
ATOM 23515 O O . LEU D 1 325 ? 7.06063 0.90525 11.78174 1.000 39.16811 343 LEU D O 1
ATOM 23531 N N . VAL D 1 326 ? 6.92751 1.27662 9.56840 1.000 36.84643 344 VAL D N 1
ATOM 23532 C CA . VAL D 1 326 ? 7.34724 -0.06928 9.20067 1.000 38.74650 344 VAL D CA 1
ATOM 23533 C C . VAL D 1 326 ? 8.64075 0.05571 8.42026 1.000 40.07292 344 VAL D C 1
ATOM 23534 O O . VAL D 1 326 ? 8.73264 0.87867 7.49676 1.000 40.86463 344 VAL D O 1
ATOM 23547 N N . ILE D 1 327 ? 9.62821 -0.75301 8.79477 1.000 36.70212 345 ILE D N 1
ATOM 23548 C CA . ILE D 1 327 ? 10.86844 -0.87401 8.05383 1.000 41.23998 345 ILE D CA 1
ATOM 23549 C C . ILE D 1 327 ? 10.96135 -2.27497 7.46276 1.000 41.29426 345 ILE D C 1
ATOM 23550 O O . ILE D 1 327 ? 10.95221 -3.27539 8.19268 1.000 43.11251 345 ILE D O 1
ATOM 23566 N N . ASN D 1 328 ? 11.05810 -2.34039 6.14046 1.000 41.47354 346 ASN D N 1
ATOM 23567 C CA . ASN D 1 328 ? 11.38931 -3.58113 5.44746 1.000 45.10293 346 ASN D CA 1
ATOM 23568 C C . ASN D 1 328 ? 12.90523 -3.61016 5.31807 1.000 44.96839 346 ASN D C 1
ATOM 23569 O O . ASN D 1 328 ? 13.48009 -3.11497 4.35610 1.000 47.82252 346 ASN D O 1
ATOM 23580 N N . TYR D 1 329 ? 13.55211 -4.13332 6.34736 1.000 48.87473 347 TYR D N 1
ATOM 23581 C CA . TYR D 1 329 ? 14.97928 -4.41591 6.28290 1.000 53.70815 347 TYR D CA 1
ATOM 23582 C C . TYR D 1 329 ? 15.28812 -5.35221 5.11753 1.000 54.53052 347 TYR D C 1
ATOM 23583 O O . TYR D 1 329 ? 16.21250 -5.10563 4.33206 1.000 53.71275 347 TYR D O 1
ATOM 23601 N N . ASP D 1 330 ? 14.53738 -6.44257 5.00571 1.000 48.34972 348 ASP D N 1
ATOM 23602 C CA . ASP D 1 330 ? 14.49127 -7.25718 3.80430 1.000 47.78950 348 ASP D CA 1
ATOM 23603 C C . ASP D 1 330 ? 13.22008 -6.90686 3.03564 1.000 46.15360 348 ASP D C 1
ATOM 23604 O O . ASP D 1 330 ? 12.22095 -6.49808 3.62491 1.000 43.76803 348 ASP D O 1
ATOM 23613 N N . LEU D 1 331 ? 13.26226 -7.07729 1.72503 1.000 48.02332 349 LEU D N 1
ATOM 23614 C CA . LEU D 1 331 ? 12.06120 -6.97457 0.89599 1.000 45.80722 349 LEU D CA 1
ATOM 23615 C C . LEU D 1 331 ? 11.34954 -8.32372 0.82163 1.000 45.47500 349 LEU D C 1
ATOM 23616 O O . LEU D 1 331 ? 11.99385 -9.33643 0.53653 1.000 48.91164 349 LEU D O 1
ATOM 23632 N N . PRO D 1 332 ? 10.03297 -8.36934 1.03063 1.000 42.94760 350 PRO D N 1
ATOM 23633 C CA . PRO D 1 332 ? 9.33282 -9.65789 1.11792 1.000 38.45128 350 PRO D CA 1
ATOM 23634 C C . PRO D 1 332 ? 9.47581 -10.51464 -0.13525 1.000 47.64511 350 PRO D C 1
ATOM 23635 O O . PRO D 1 332 ? 9.60599 -10.01789 -1.25477 1.000 46.25943 350 PRO D O 1
ATOM 23646 N N . THR D 1 333 ? 9.39306 -11.83161 0.06866 1.000 53.14354 351 THR D N 1
ATOM 23647 C CA . THR D 1 333 ? 9.48494 -12.78354 -1.03122 1.000 56.48692 351 THR D CA 1
ATOM 23648 C C . THR D 1 333 ? 8.21956 -12.83418 -1.87301 1.000 60.59885 351 THR D C 1
ATOM 23649 O O . THR D 1 333 ? 8.26022 -13.35536 -2.99115 1.000 66.51397 351 THR D O 1
ATOM 23660 N N . ASN D 1 334 ? 7.09918 -12.31081 -1.37627 1.000 57.54156 352 ASN D N 1
ATOM 23661 C CA . ASN D 1 334 ? 5.87539 -12.21809 -2.16618 1.000 56.40121 352 ASN D CA 1
ATOM 23662 C C . ASN D 1 334 ? 5.31635 -10.80499 -2.06575 1.000 51.75322 352 ASN D C 1
ATOM 23663 O O . ASN D 1 334 ? 5.49321 -10.10995 -1.05795 1.000 47.07818 352 ASN D O 1
ATOM 23674 N N . ARG D 1 335 ? 4.68140 -10.36413 -3.14775 1.000 50.69213 353 ARG D N 1
ATOM 23675 C CA . ARG D 1 335 ? 4.20742 -8.98848 -3.19853 1.000 55.29881 353 ARG D CA 1
ATOM 23676 C C . ARG D 1 335 ? 3.04550 -8.77536 -2.23327 1.000 52.88201 353 ARG D C 1
ATOM 23677 O O . ARG D 1 335 ? 2.99178 -7.75511 -1.52683 1.000 53.28905 353 ARG D O 1
ATOM 23698 N N . GLU D 1 336 ? 2.10583 -9.73074 -2.19323 1.000 47.72824 354 GLU D N 1
ATOM 23699 C CA . GLU D 1 336 ? 0.99986 -9.65878 -1.24507 1.000 50.21961 354 GLU D CA 1
ATOM 23700 C C . GLU D 1 336 ? 1.49257 -9.29621 0.14587 1.000 44.32537 354 GLU D C 1
ATOM 23701 O O . GLU D 1 336 ? 0.93454 -8.41986 0.80289 1.000 41.43523 354 GLU D O 1
ATOM 23713 N N . ASN D 1 337 ? 2.55812 -9.94791 0.60902 1.000 43.51198 355 ASN D N 1
ATOM 23714 C CA . ASN D 1 337 ? 3.01859 -9.63644 1.95531 1.000 44.36917 355 ASN D CA 1
ATOM 23715 C C . ASN D 1 337 ? 3.56217 -8.21258 2.05843 1.000 39.01483 355 ASN D C 1
ATOM 23716 O O . ASN D 1 337 ? 3.69330 -7.69461 3.17065 1.000 36.87591 355 ASN D O 1
ATOM 23727 N N . TYR D 1 338 ? 3.86284 -7.55611 0.93801 1.000 37.46742 356 TYR D N 1
ATOM 23728 C CA . TYR D 1 338 ? 4.29564 -6.17579 1.03866 1.000 39.90897 356 TYR D CA 1
ATOM 23729 C C . TYR D 1 338 ? 3.16806 -5.30995 1.61530 1.000 39.72228 356 TYR D C 1
ATOM 23730 O O . TYR D 1 338 ? 3.39020 -4.51686 2.53833 1.000 39.06087 356 TYR D O 1
ATOM 23748 N N . ILE D 1 339 ? 1.94205 -5.45642 1.09071 1.000 37.93922 357 ILE D N 1
ATOM 23749 C CA . ILE D 1 339 ? 0.89160 -4.54664 1.54488 1.000 39.34505 357 ILE D CA 1
ATOM 23750 C C . ILE D 1 339 ? 0.46046 -4.91333 2.94527 1.000 35.45067 357 ILE D C 1
ATOM 23751 O O . ILE D 1 339 ? -0.04330 -4.06794 3.68153 1.000 32.08654 357 ILE D O 1
ATOM 23767 N N . HIS D 1 340 ? 0.54131 -6.20206 3.30351 1.000 36.29969 358 HIS D N 1
ATOM 23768 C CA . HIS D 1 340 ? 0.16946 -6.58962 4.65888 1.000 35.36049 358 HIS D CA 1
ATOM 23769 C C . HIS D 1 340 ? 1.17699 -6.02320 5.65032 1.000 37.57623 358 HIS D C 1
ATOM 23770 O O . HIS D 1 340 ? 0.79708 -5.44390 6.67837 1.000 35.06741 358 HIS D O 1
ATOM 23784 N N . ARG D 1 341 ? 2.47184 -6.11939 5.31747 1.000 33.70987 359 ARG D N 1
ATOM 23785 C CA . ARG D 1 341 ? 3.50156 -5.57480 6.19510 1.000 33.22700 359 ARG D CA 1
ATOM 23786 C C . ARG D 1 341 ? 3.31627 -4.08563 6.43364 1.000 37.47522 359 ARG D C 1
ATOM 23787 O O . ARG D 1 341 ? 3.42293 -3.61358 7.57144 1.000 37.24040 359 ARG D O 1
ATOM 23808 N N . ILE D 1 342 ? 3.10551 -3.31558 5.36883 1.000 35.55681 360 ILE D N 1
ATOM 23809 C CA . ILE D 1 342 ? 3.05045 -1.86905 5.56988 1.000 34.06814 360 ILE D CA 1
ATOM 23810 C C . ILE D 1 342 ? 1.72448 -1.45694 6.19522 1.000 38.09731 360 ILE D C 1
ATOM 23811 O O . ILE D 1 342 ? 1.62476 -0.36147 6.74630 1.000 36.99275 360 ILE D O 1
ATOM 23827 N N . GLY D 1 343 ? 0.71603 -2.30904 6.13785 1.000 33.51635 361 GLY D N 1
ATOM 23828 C CA . GLY D 1 343 ? -0.51515 -2.09419 6.86582 1.000 37.68336 361 GLY D CA 1
ATOM 23829 C C . GLY D 1 343 ? -0.38578 -2.20081 8.36547 1.000 36.88225 361 GLY D C 1
ATOM 23830 O O . GLY D 1 343 ? -1.32603 -1.82783 9.07734 1.000 38.74397 361 GLY D O 1
ATOM 23834 N N . ARG D 1 344 ? 0.74574 -2.68168 8.87267 1.000 35.61637 362 ARG D N 1
ATOM 23835 C CA . ARG D 1 344 ? 0.87263 -2.69658 10.32240 1.000 32.41847 362 ARG D CA 1
ATOM 23836 C C . ARG D 1 344 ? 1.00275 -1.27684 10.88437 1.000 40.38899 362 ARG D C 1
ATOM 23837 O O . ARG D 1 344 ? 0.69135 -1.06445 12.05755 1.000 40.36190 362 ARG D O 1
ATOM 23858 N N . GLY D 1 345 ? 1.40656 -0.31314 10.05727 1.000 43.27624 363 GLY D N 1
ATOM 23859 C CA . GLY D 1 345 ? 1.62259 1.05866 10.45981 1.000 47.01693 363 GLY D CA 1
ATOM 23860 C C . GLY D 1 345 ? 0.55409 2.09020 10.13596 1.000 60.31342 363 GLY D C 1
ATOM 23861 O O . GLY D 1 345 ? 0.76467 3.27370 10.43649 1.000 59.62133 363 GLY D O 1
ATOM 23865 N N . GLY D 1 346 ? -0.58439 1.69911 9.54595 1.000 59.56073 364 GLY D N 1
ATOM 23866 C CA . GLY D 1 346 ? -1.67637 2.64599 9.35040 1.000 75.90561 364 GLY D CA 1
ATOM 23867 C C . GLY D 1 346 ? -2.87520 2.36672 10.24153 1.000 80.71293 364 GLY D C 1
ATOM 23868 O O . GLY D 1 346 ? -2.69598 2.03261 11.41625 1.000 79.95456 364 GLY D O 1
ATOM 23872 N N . ARG D 1 347 ? -4.09465 2.51079 9.70211 1.000 94.43637 365 ARG D N 1
ATOM 23873 C CA . ARG D 1 347 ? -5.33392 2.05039 10.34553 1.000 104.00088 365 ARG D CA 1
ATOM 23874 C C . ARG D 1 347 ? -6.56500 2.46397 9.53379 1.000 99.62760 365 ARG D C 1
ATOM 23875 O O . ARG D 1 347 ? -6.56296 2.35630 8.30205 1.000 92.72232 365 ARG D O 1
ATOM 23896 N N . PHE D 1 348 ? -7.63177 2.90621 10.21534 1.000 91.18787 366 PHE D N 1
ATOM 23897 C CA . PHE D 1 348 ? -8.75254 3.53573 9.52102 1.000 98.21969 366 PHE D CA 1
ATOM 23898 C C . PHE D 1 348 ? -8.23714 4.63657 8.60034 1.000 97.10398 366 PHE D C 1
ATOM 23899 O O . PHE D 1 348 ? -8.38398 4.57837 7.37442 1.000 94.31134 366 PHE D O 1
ATOM 23916 N N . GLY D 1 349 ? -7.62179 5.65187 9.19671 1.000 103.22844 367 GLY D N 1
ATOM 23917 C CA . GLY D 1 349 ? -6.95256 6.70580 8.46797 1.000 100.48962 367 GLY D CA 1
ATOM 23918 C C . GLY D 1 349 ? -5.71010 7.14479 9.21502 1.000 106.19548 367 GLY D C 1
ATOM 23919 O O . GLY D 1 349 ? -5.19125 8.24214 8.98772 1.000 108.50862 367 GLY D O 1
ATOM 23923 N N . ARG D 1 350 ? -5.23920 6.29342 10.12716 1.000 97.37223 368 ARG D N 1
ATOM 23924 C CA . ARG D 1 350 ? -4.00664 6.56345 10.85379 1.000 103.21858 368 ARG D CA 1
ATOM 23925 C C . ARG D 1 350 ? -2.89532 6.90882 9.86953 1.000 101.27142 368 ARG D C 1
ATOM 23926 O O . ARG D 1 350 ? -2.70885 6.22096 8.86078 1.000 90.45231 368 ARG D O 1
ATOM 23947 N N . LYS D 1 351 ? -2.15777 7.97456 10.15772 1.000 100.42459 369 LYS D N 1
ATOM 23948 C CA . LYS D 1 351 ? -1.02512 8.34636 9.31474 1.000 104.61712 369 LYS D CA 1
ATOM 23949 C C . LYS D 1 351 ? 0.20296 7.52649 9.71495 1.000 91.64704 369 LYS D C 1
ATOM 23950 O O . LYS D 1 351 ? 0.33628 7.09401 10.86365 1.000 85.82286 369 LYS D O 1
ATOM 23969 N N . GLY D 1 352 ? 1.09954 7.30885 8.75502 1.000 73.67395 370 GLY D N 1
ATOM 23970 C CA . GLY D 1 352 ? 2.26271 6.47519 9.00567 1.000 63.30938 370 GLY D CA 1
ATOM 23971 C C . GLY D 1 352 ? 3.24623 6.49569 7.85066 1.000 60.37915 370 GLY D C 1
ATOM 23972 O O . GLY D 1 352 ? 3.09441 7.25542 6.89565 1.000 62.51900 370 GLY D O 1
ATOM 23976 N N . VAL D 1 353 ? 4.26156 5.62597 7.93809 1.000 51.42067 371 VAL D N 1
ATOM 23977 C CA . VAL D 1 353 ? 5.34584 5.61159 6.95917 1.000 55.67663 371 VAL D CA 1
ATOM 23978 C C . VAL D 1 353 ? 5.94123 4.21444 6.85996 1.000 47.40008 371 VAL D C 1
ATOM 23979 O O . VAL D 1 353 ? 6.06650 3.50041 7.85384 1.000 45.13192 371 VAL D O 1
ATOM 23992 N N . ALA D 1 354 ? 6.38238 3.85293 5.66099 1.000 49.25690 372 ALA D N 1
ATOM 23993 C CA . ALA D 1 354 ? 7.11041 2.60597 5.43847 1.000 48.43459 372 ALA D CA 1
ATOM 23994 C C . ALA D 1 354 ? 8.42854 2.89369 4.72646 1.000 49.47960 372 ALA D C 1
ATOM 23995 O O . ALA D 1 354 ? 8.44455 3.60078 3.71387 1.000 47.61999 372 ALA D O 1
ATOM 24002 N N . ILE D 1 355 ? 9.52048 2.32616 5.24150 1.000 47.88519 373 ILE D N 1
ATOM 24003 C CA . ILE D 1 355 ? 10.85199 2.50179 4.67198 1.000 52.11120 373 ILE D CA 1
ATOM 24004 C C . ILE D 1 355 ? 11.37026 1.14651 4.21681 1.000 49.62727 373 ILE D C 1
ATOM 24005 O O . ILE D 1 355 ? 11.50039 0.22411 5.03109 1.000 50.27243 373 ILE D O 1
ATOM 24021 N N . ASN D 1 356 ? 11.71920 1.04566 2.93793 1.000 53.24377 374 ASN D N 1
ATOM 24022 C CA . ASN D 1 356 ? 12.31113 -0.15882 2.36364 1.000 51.97709 374 ASN D CA 1
ATOM 24023 C C . ASN D 1 356 ? 13.81615 0.02349 2.21309 1.000 53.91083 374 ASN D C 1
ATOM 24024 O O . ASN D 1 356 ? 14.26898 1.05590 1.71286 1.000 58.87888 374 ASN D O 1
ATOM 24035 N N . MET D 1 357 ? 14.58465 -0.96935 2.65276 1.000 56.32044 375 MET D N 1
ATOM 24036 C CA . MET D 1 357 ? 16.03337 -0.99258 2.45842 1.000 59.21240 375 MET D CA 1
ATOM 24037 C C . MET D 1 357 ? 16.36341 -1.91951 1.29351 1.000 59.91415 375 MET D C 1
ATOM 24038 O O . MET D 1 357 ? 15.99079 -3.09553 1.31400 1.000 61.91499 375 MET D O 1
ATOM 24052 N N . VAL D 1 358 ? 17.08534 -1.40130 0.29724 1.000 66.27393 376 VAL D N 1
ATOM 24053 C CA . VAL D 1 358 ? 17.20494 -2.06555 -0.99599 1.000 69.66055 376 VAL D CA 1
ATOM 24054 C C . VAL D 1 358 ? 18.63420 -1.99933 -1.51394 1.000 70.83983 376 VAL D C 1
ATOM 24055 O O . VAL D 1 358 ? 19.26777 -0.93790 -1.49952 1.000 66.22086 376 VAL D O 1
ATOM 24068 N N . THR D 1 359 ? 19.11984 -3.13936 -2.00259 1.000 74.64236 377 THR D N 1
ATOM 24069 C CA . THR D 1 359 ? 20.38698 -3.25958 -2.69531 1.000 73.71076 377 THR D CA 1
ATOM 24070 C C . THR D 1 359 ? 20.14833 -3.19925 -4.20056 1.000 79.11305 377 THR D C 1
ATOM 24071 O O . THR D 1 359 ? 19.01176 -3.14887 -4.67692 1.000 72.82210 377 THR D O 1
ATOM 24082 N N . GLU D 1 360 ? 21.24522 -3.22757 -4.96383 1.000 89.98120 378 GLU D N 1
ATOM 24083 C CA . GLU D 1 360 ? 21.11523 -3.33525 -6.41530 1.000 88.56076 378 GLU D CA 1
ATOM 24084 C C . GLU D 1 360 ? 20.47131 -4.65773 -6.81250 1.000 82.39024 378 GLU D C 1
ATOM 24085 O O . GLU D 1 360 ? 19.86672 -4.75960 -7.88306 1.000 83.85545 378 GLU D O 1
ATOM 24097 N N . GLU D 1 361 ? 20.59757 -5.68777 -5.97494 1.000 77.85404 379 GLU D N 1
ATOM 24098 C CA . GLU D 1 361 ? 19.80580 -6.89100 -6.18342 1.000 76.96990 379 GLU D CA 1
ATOM 24099 C C . GLU D 1 361 ? 18.32883 -6.66206 -5.88345 1.000 81.45686 379 GLU D C 1
ATOM 24100 O O . GLU D 1 361 ? 17.48373 -7.40178 -6.39832 1.000 83.03844 379 GLU D O 1
ATOM 24112 N N . ASP D 1 362 ? 18.00149 -5.66731 -5.05451 1.000 81.59047 380 ASP D N 1
ATOM 24113 C CA . ASP D 1 362 ? 16.61618 -5.39137 -4.69389 1.000 78.44984 380 ASP D CA 1
ATOM 24114 C C . ASP D 1 362 ? 15.90779 -4.45431 -5.66456 1.000 78.61923 380 ASP D C 1
ATOM 24115 O O . ASP D 1 362 ? 14.67679 -4.50678 -5.76378 1.000 73.15695 380 ASP D O 1
ATOM 24124 N N . LYS D 1 363 ? 16.64697 -3.59383 -6.37180 1.000 80.28833 381 LYS D N 1
ATOM 24125 C CA . LYS D 1 363 ? 16.03783 -2.56211 -7.20461 1.000 77.87931 381 LYS D CA 1
ATOM 24126 C C . LYS D 1 363 ? 14.87690 -3.12924 -8.01479 1.000 73.80646 381 LYS D C 1
ATOM 24127 O O . LYS D 1 363 ? 13.85098 -2.46674 -8.19324 1.000 78.94180 381 LYS D O 1
ATOM 24146 N N . ARG D 1 364 ? 15.02662 -4.36871 -8.49079 1.000 74.91625 382 ARG D N 1
ATOM 24147 C CA . ARG D 1 364 ? 14.04091 -4.94762 -9.39753 1.000 76.96442 382 ARG D CA 1
ATOM 24148 C C . ARG D 1 364 ? 12.71338 -5.19770 -8.69177 1.000 74.84616 382 ARG D C 1
ATOM 24149 O O . ARG D 1 364 ? 11.67295 -4.66507 -9.08947 1.000 76.11894 382 ARG D O 1
ATOM 24170 N N . THR D 1 365 ? 12.72652 -6.03665 -7.65356 1.000 71.42122 383 THR D N 1
ATOM 24171 C CA . THR D 1 365 ? 11.47991 -6.38711 -6.99026 1.000 69.79479 383 THR D CA 1
ATOM 24172 C C . THR D 1 365 ? 10.78032 -5.15499 -6.43370 1.000 71.08387 383 THR D C 1
ATOM 24173 O O . THR D 1 365 ? 9.55272 -5.15373 -6.30015 1.000 74.16687 383 THR D O 1
ATOM 24184 N N . LEU D 1 366 ? 11.52889 -4.09567 -6.11077 1.000 69.39732 384 LEU D N 1
ATOM 24185 C CA . LEU D 1 366 ? 10.87752 -2.84607 -5.72084 1.000 68.25299 384 LEU D CA 1
ATOM 24186 C C . LEU D 1 366 ? 10.02829 -2.30923 -6.86852 1.000 71.91158 384 LEU D C 1
ATOM 24187 O O . LEU D 1 366 ? 8.83546 -2.04595 -6.69814 1.000 71.75871 384 LEU D O 1
ATOM 24203 N N . ARG D 1 367 ? 10.61734 -2.17991 -8.06192 1.000 77.11457 385 ARG D N 1
ATOM 24204 C CA . ARG D 1 367 ? 9.86095 -1.67701 -9.20733 1.000 76.91217 385 ARG D CA 1
ATOM 24205 C C . ARG D 1 367 ? 8.72332 -2.62162 -9.57828 1.000 76.76137 385 ARG D C 1
ATOM 24206 O O . ARG D 1 367 ? 7.65910 -2.16632 -10.02293 1.000 73.77903 385 ARG D O 1
ATOM 24227 N N . ASP D 1 368 ? 8.91180 -3.93059 -9.38342 1.000 73.51151 386 ASP D N 1
ATOM 24228 C CA . ASP D 1 368 ? 7.80813 -4.86708 -9.58328 1.000 74.74684 386 ASP D CA 1
ATOM 24229 C C . ASP D 1 368 ? 6.67760 -4.59702 -8.59670 1.000 68.48282 386 ASP D C 1
ATOM 24230 O O . ASP D 1 368 ? 5.49672 -4.75146 -8.93089 1.000 67.68562 386 ASP D O 1
ATOM 24239 N N . ILE D 1 369 ? 7.02162 -4.19849 -7.37196 1.000 68.67731 387 ILE D N 1
ATOM 24240 C CA . ILE D 1 369 ? 6.00129 -3.84741 -6.38716 1.000 69.26208 387 ILE D CA 1
ATOM 24241 C C . ILE D 1 369 ? 5.21216 -2.63091 -6.85631 1.000 62.98007 387 ILE D C 1
ATOM 24242 O O . ILE D 1 369 ? 3.97955 -2.61796 -6.79303 1.000 59.91446 387 ILE D O 1
ATOM 24258 N N . GLU D 1 370 ? 5.90972 -1.60638 -7.36758 1.000 66.70636 388 GLU D N 1
ATOM 24259 C CA . GLU D 1 370 ? 5.24671 -0.36426 -7.76185 1.000 66.72619 388 GLU D CA 1
ATOM 24260 C C . GLU D 1 370 ? 4.30123 -0.58986 -8.93745 1.000 66.92028 388 GLU D C 1
ATOM 24261 O O . GLU D 1 370 ? 3.15584 -0.13064 -8.91727 1.000 65.39075 388 GLU D O 1
ATOM 24273 N N . THR D 1 371 ? 4.75490 -1.30457 -9.97140 1.000 71.07642 389 THR D N 1
ATOM 24274 C CA . THR D 1 371 ? 3.86597 -1.61963 -11.08907 1.000 72.01758 389 THR D CA 1
ATOM 24275 C C . THR D 1 371 ? 2.63512 -2.36510 -10.59421 1.000 65.84470 389 THR D C 1
ATOM 24276 O O . THR D 1 371 ? 1.49768 -1.95373 -10.84113 1.000 70.75859 389 THR D O 1
ATOM 24287 N N . PHE D 1 372 ? 2.86109 -3.46667 -9.87601 1.000 66.51991 390 PHE D N 1
ATOM 24288 C CA . PHE D 1 372 ? 1.79857 -4.35589 -9.44049 1.000 59.36848 390 PHE D CA 1
ATOM 24289 C C . PHE D 1 372 ? 0.77892 -3.66002 -8.56465 1.000 66.15132 390 PHE D C 1
ATOM 24290 O O . PHE D 1 372 ? -0.35420 -4.13638 -8.45657 1.000 67.04783 390 PHE D O 1
ATOM 24307 N N . TYR D 1 373 ? 1.15254 -2.54268 -7.94652 1.000 67.74206 391 TYR D N 1
ATOM 24308 C CA . TYR D 1 373 ? 0.27451 -1.79586 -7.06340 1.000 70.63640 391 TYR D CA 1
ATOM 24309 C C . TYR D 1 373 ? -0.03580 -0.39944 -7.57537 1.000 66.96854 391 TYR D C 1
ATOM 24310 O O . TYR D 1 373 ? -0.79809 0.32542 -6.92304 1.000 67.55106 391 TYR D O 1
ATOM 24328 N N . ASN D 1 374 ? 0.52975 -0.00177 -8.71202 1.000 65.20725 392 ASN D N 1
ATOM 24329 C CA . ASN D 1 374 ? 0.39299 1.34164 -9.26301 1.000 69.83686 392 ASN D CA 1
ATOM 24330 C C . ASN D 1 374 ? 0.86479 2.41669 -8.29625 1.000 70.18257 392 ASN D C 1
ATOM 24331 O O . ASN D 1 374 ? 0.56743 3.60047 -8.50161 1.000 74.30759 392 ASN D O 1
ATOM 24342 N N . THR D 1 375 ? 1.58878 2.02929 -7.24422 1.000 71.62250 393 THR D N 1
ATOM 24343 C CA . THR D 1 375 ? 2.10933 2.92867 -6.22572 1.000 69.28842 393 THR D CA 1
ATOM 24344 C C . THR D 1 375 ? 3.50764 3.40395 -6.60001 1.000 70.41052 393 THR D C 1
ATOM 24345 O O . THR D 1 375 ? 4.19455 2.79397 -7.41835 1.000 74.00023 393 THR D O 1
ATOM 24356 N N . SER D 1 376 ? 3.92748 4.50469 -5.98109 1.000 71.62309 394 SER D N 1
ATOM 24357 C CA . SER D 1 376 ? 5.25118 5.07718 -6.19271 1.000 76.98747 394 SER D CA 1
ATOM 24358 C C . SER D 1 376 ? 5.99580 5.12711 -4.86631 1.000 76.75996 394 SER D C 1
ATOM 24359 O O . SER D 1 376 ? 5.44559 5.58901 -3.85967 1.000 72.31968 394 SER D O 1
ATOM 24367 N N . ILE D 1 377 ? 7.24503 4.66259 -4.87325 1.000 74.85767 395 ILE D N 1
ATOM 24368 C CA . ILE D 1 377 ? 8.08033 4.57740 -3.67798 1.000 65.55765 395 ILE D CA 1
ATOM 24369 C C . ILE D 1 377 ? 9.29220 5.46979 -3.90854 1.000 70.46700 395 ILE D C 1
ATOM 24370 O O . ILE D 1 377 ? 10.09059 5.21492 -4.82115 1.000 70.03670 395 ILE D O 1
ATOM 24386 N N . GLU D 1 378 ? 9.43014 6.50494 -3.07637 1.000 67.74469 396 GLU D N 1
ATOM 24387 C CA . GLU D 1 378 ? 10.37711 7.59074 -3.28655 1.000 73.79142 396 GLU D CA 1
ATOM 24388 C C . GLU D 1 378 ? 11.59048 7.44322 -2.37794 1.000 70.31048 396 GLU D C 1
ATOM 24389 O O . GLU D 1 378 ? 11.53062 6.79181 -1.33490 1.000 68.19937 396 GLU D O 1
ATOM 24401 N N . GLU D 1 379 ? 12.69527 8.08039 -2.78258 1.000 72.63227 397 GLU D N 1
ATOM 24402 C CA . GLU D 1 379 ? 13.89456 8.10932 -1.95182 1.000 73.75972 397 GLU D CA 1
ATOM 24403 C C . GLU D 1 379 ? 13.59225 8.83217 -0.64468 1.000 72.69523 397 GLU D C 1
ATOM 24404 O O . GLU D 1 379 ? 12.89267 9.84834 -0.62806 1.000 73.03802 397 GLU D O 1
ATOM 24416 N N . MET D 1 380 ? 14.11922 8.30861 0.45212 1.000 71.43056 398 MET D N 1
ATOM 24417 C CA . MET D 1 380 ? 13.81719 8.87490 1.75726 1.000 67.52699 398 MET D CA 1
ATOM 24418 C C . MET D 1 380 ? 14.34326 10.30105 1.85314 1.000 74.37630 398 MET D C 1
ATOM 24419 O O . MET D 1 380 ? 15.56110 10.50818 1.73173 1.000 72.25588 398 MET D O 1
ATOM 24433 N N . PRO D 1 381 ? 13.47822 11.30786 2.08830 1.000 75.88281 399 PRO D N 1
ATOM 24434 C CA . PRO D 1 381 ? 13.90223 12.70244 2.26917 1.000 75.29546 399 PRO D CA 1
ATOM 24435 C C . PRO D 1 381 ? 14.38894 12.99817 3.68847 1.000 82.56601 399 PRO D C 1
ATOM 24436 O O . PRO D 1 381 ? 13.68691 12.71282 4.65842 1.000 91.15406 399 PRO D O 1
#

Foldseek 3Di:
DFAWFPVPQPADPLLVVLCVVVPDGTAFRQLRPQQNCLLVQFAAEGAAAFQRDPLVSVLRSLLRNFPQPPQAAAAEEEEAALVLLVVSQVVSCSSCVSPPQFEEEQEPLDDVVVVLVVLVPGHGHYYRYYLPRLLVCVVVVSHAQPNHQEYEYEQVLVCCDPVRVVSVVSNVVRHDLNHHYYYYDNDDDPVNVVVVVVRHDPGHYDDDALLPRADPQEAFAEAEQADLVRLLVVVVVLLVQADFQAEEEEDADPVVQVVSVVVCVVVVHAEAEDEDVDNVVNVVVSVVCCLVSVGRYYYYYCSVLANDERARYAEYEHSDDDQDLRSVSSNSSNHCRNNHHHYYYYYAHPVRVVVVVVSCVSNVHDHYHQDPSHHDRD/DFDQFAWAPVPLPADPQLVVLCVVVPDGIAFRQLRTQQNCLLVQFAEEGAAAFQRQVLVSVLSSLLRNFPQPDQAAAAEEEEAALLLLVVSQVVSCSSCVSVNAFEEEQEPQDDPVVVLVVLVVTHGHYYRYYLPRLLVCVVVPSHAQPNHQEYEYEQQLVCCDPVHVVSVVSNVVRHDLNHHYYYYDNDDDPVNVVVCVVRHDPGHYHDDQLLPRAFPQAAFAEAALQDLVSLLVVVVVCVVPDDFQAEEEEDADPVVQVVSVVVCVVVVHFEAEDEDVDNVVNVVVRVVCRLVSVGRYYYYYCSVLANDERARYQEYEHSDDDPDLRSVSSNSSHYHHPSHHHYYYYYAHPVRVVVVVCSCVSNVHDHHHD/DFAWAPVPLPADPLLVVLCVVVPDGTAFRQLRPQQNCLLVQAAAEGAAAFQGDPLVSVLSSLLRNFPQPDQAAAAEEEEAALLQLVVSQVVSCSSCVSVPQFEEEQEPLDDPVVVLVVLVVGHGHYYRYYLPRLLVCVVVVSHAQPNHQEYEYEQQVVCCDDVRVVSVVSNVVRHDLNHHYYYYDNDQDPVNVVVVVVRHDPGHYHDDALLPRDFPQAAFAEAAQADLVRLLVVVVVCQVLCVLWAEEEEDADPVVQVVSVVVCVVVVHFEEEDEDVDNVVVVVVRVVCCLVRVGRYYYYYCSVQANDERARYQEYEHSDDDLDLSSNSSNSSNHCRNNHHHYYYYYDHPVCVVSVVVSCVRNVHDHYHDDPCVSVRD/DFDQFAWAPVVLPADPLLVVLCVVVPDGIQFRQLRTQQNVLLVQFAEEGADAFQRCVLVSVLRSLLRNFPQPPQAAAAEEEEAFLLQLVVSQVVSCSSCVSVPAFEEEQEPLDDPVVVLVVLVVGHGNYYRYYLPRLLVCVVVVSHAQPNHQEYEYEQQVVCCDDVHVVSVVSNLVRHDLNHHYYYYDNDQDPVNVVVCVVNHDPGHYHDDAQQRHAQVLAAFAEAAPQDLVCLLVVVVVCLVVQVVWAEEEEDADPVVQVVSVVVCVVVVHDEAEDEDPDRVVNNVVSLVCCLVVVGRYYYYYLSVLADDERPRYAEYEHSDDYPDLSSVSSNSSNRAHNNRHHYYYYYAHPVRPVVVVVSCVSRVHDHYHDD

B-factor: mean 43.87, std 18.12, range [14.56, 148.19]

Sequence (1503 aa):
EIVDSFDDMNLSESLLRGIYAYGFEKPSAIQQRAILPCIKGYDVIAQAQSGTGKTATFAISILQQIELDLKATQALVLAPTRELAQQIQKVVMALGDYMGASCHACIGGTNVRAEVQKLQMEAPHIIVGTPGRVFDMLNRRYLSPKYIKMMFVLDEADEMLSRGFKDQIYDIFQKLNSNTQVVLLSATMPSDVLEVTKKFMRDPIRILVKKEELTLEGIRQFYINVEREEWKLDTLCDLYETLTITQAVIFINTRRKVDWLTEKMHARDFTVSAMHGDMDQKEERDVIMREFRSGSSRVLITTDLLARGIDVQQVSLVINYDLPTNRENYIHRIGRGGRFGRKGVAINMVTEEDKRTLRRDIETFYNTSIEEMPLNVADLINWNEIVDSFDDMNLSESLLRGIYAYGFEKPSAIQQRAILPCIKGYDVIAQAQSGTGKTATFAISILQQIELDLKATQALVLAPTRELAQQIQKVVMALGDYMGASCHACIGGTNVRAEVQKLQMEAPHIIVGTPGRVFDMLNRRYLSPKYIKMMFVLDEADEMLSRGFKDQIYDIFQKLNSNTQVVLLSATMPSDVLEVTKKFMRDPIRILVKKEELTLEGIRQFYINVEREEWKLDTLCDLYETLTITQAVIFINTRRKVDWLTEKMHARDFTVSAMHGDMDQKERDVIMREFRSGSSRVLITTDLLARGIDVQQVSLVINYDLPTNRENYIHRIGRGGRFGRKGVAINMVTEEDKRTLRRDIETFYNTSIEEMEIVDSFDDMNLSESLLRGIYAYGFEKPSAIQQRRAILPCIKGYDVIAQAQSGTGKTATFAISILQQIELDLKATQALVLAPTRELAQQIQKVVMALGDYMGASCHACIGGTNVRAEVQKLQMEAPHIIVGTPGRVFDMLNRRYLSPKYIKMMFVLDEADEMLSRGFKDQIYDIFQKLNSNTQVVLLSATMPSDVLEVTKKFMRDPIRILVKKEELTLEGIRQFYINVEREEWKLDTLCDLYETLTITQAVIFINTRRKVDWLTEKMHARDFTVSAMHGDMDQKEERDVIMREFRSGSSRVLITTDLLARGIDVQQVSLVINYDLPTNRENYIHRIGRGGRFGRKGVAINMVTEEDKRTLRRDIETFYNTSIEEMPLNVADLINWNEIVDSFDDMNLSESLLRGIYAYGFEKPSAIQQRAILPCIKGYDVIAQAQSGTGKTATFAISILQQIELDLKATQALVLAPTRELAQQIQKVVMALGDYMGASCHACIGGTNVRAEVQKLQMEAPHIIVGTPGRVFDMLNRRYLSPKYIKMMFVLDEADEMLSRGFKDQIYDIFQKLNSNTQVVLLSATMPSDVLEVTKKFMRDPIRRILVKKEELTLEGIRQFYINVEREEWKLDTLCDLYETLTITQAVIFINTRRKVDWLTEKMHARDFTVSAMHGDMDQKERDVIMREFRSGSSRVLITTDLLARGIDVQQVSLVINYDLPTNRENYIHRIGRGGRFGRKGVAINMVTEEDKRTLRDIETFYNTSIEEMP

GO terms:
  GO:0002183 cytoplasmic translational initiation (P, IDA)
  GO:0003743 translation initiation factor activity (F, IDA)
  GO:0003725 double-stranded RNA binding (F, IDA)
  GO:0005515 protein binding (F, IPI)
  GO:0005829 cytosol (C, TAS)
  GO:0048471 perinuclear region of cytoplasm (C, IDA)
  GO:0097165 nuclear stress granule (C, IDA)
  GO:0005737 cytoplasm (C, IDA)
  GO:0005886 plasma membrane (C, IDA)
  GO:0008135 translation factor activity, RNA binding (F, TAS)
  GO:0000339 RNA cap binding (F, TAS)
  GO:0003729 mRNA binding (F, TAS)
  GO:0016281 eukaryotic translation initiation factor 4F complex (C, TAS)
  GO:0004386 helicase activity (F, TAS)
  GO:0070062 extracellular exosome (C, HDA)
  GO:0016020 membrane (C, HDA)
  GO:0003723 RNA binding (F, HDA)
  GO:0045944 positive regulation of transcription by RNA polymerase II (P, IMP)